Protein 8DBI (pdb70)

GO terms:
  GO:0005515 protein binding (F, IPI)
  GO:0004749 ribose phosphate diphosphokinase activity (F, EXP)
  GO:0005829 cytosol (C, TAS)
  GO:0042802 identical protein binding (F, IPI)
  GO:0004749 ribose phosphate diphosphokinase activity (F, IDA)
  GO:0005524 ATP binding (F, IDA)
  GO:0004749 ribose phosphate diphosphokinase activity (F, IMP)
  GO:0034418 urate biosynthetic process (P, IMP)
  GO:0046101 hypoxanthine biosynthetic process (P, IMP)
  GO:0006144 purine nucleobase metabolic process (P, IMP)
  GO:0006164 purine nucleotide biosynthetic process (P, IMP)
  GO:0007399 nervous system development (P, IMP)
  GO:0042803 protein homodimerization activity (F, IPI)

InterPro domains:
  IPR000836 Phosphoribosyltransferase domain [cd06223] (147-274)
  IPR000842 Phosphoribosyl pyrophosphate synthetase, conserved site [PS00114] (128-143)
  IPR005946 Ribose-phosphate pyrophosphokinase [PF14572] (203-313)
  IPR005946 Ribose-phosphate pyrophosphokinase [PTHR10210] (1-316)
  IPR005946 Ribose-phosphate pyrophosphokinase [TIGR01251] (4-314)
  IPR029057 Phosphoribosyltransferase-like [G3DSA:3.40.50.2020] (6-305)
  IPR029057 Phosphoribosyltransferase-like [G3DSA:3.40.50.2020] (147-290)
  IPR029057 Phosphoribosyltransferase-like [SSF53271] (69-306)
  IPR029099 Ribose-phosphate pyrophosphokinase, N-terminal domain [PF13793] (4-120)
  IPR037515 Ribose-phosphate pyrophosphokinase, bacterial-type [MF_00583_B] (4-314)

Solvent-accessible surface area: 64022 Å² total; per-residue (Å²): 114,94,27,52,0,1,7,1,66,18,7,100,59,0,0,76,78,0,0,92,132,30,65,60,159,35,9,136,35,68,35,121,82,88,50,14,82,9,6,13,6,72,4,45,37,37,0,28,27,28,9,0,3,0,0,3,1,7,8,51,105,4,2,33,4,5,2,8,2,0,2,1,0,13,1,1,63,20,12,13,12,67,88,0,1,0,0,2,0,6,10,5,4,5,86,36,2,59,39,29,96,45,64,8,4,6,1,0,12,2,2,0,21,0,0,45,53,3,8,4,34,5,0,0,0,1,9,10,73,12,15,19,0,11,0,4,7,98,34,17,7,10,7,0,31,3,22,8,8,7,4,88,29,0,94,118,70,1,100,68,36,163,98,1,0,0,0,0,4,64,24,68,18,9,127,58,0,48,34,2,2,115,128,9,133,26,87,40,0,14,2,30,149,126,173,174,31,27,30,27,40,93,4,138,110,49,5,0,0,1,4,10,9,25,4,17,43,3,15,70,2,16,108,0,1,96,58,0,82,91,40,36,7,84,64,0,11,0,1,2,5,3,1,21,3,17,63,60,0,26,60,95,0,68,135,23,48,6,92,6,0,0,0,0,15,0,10,50,6,92,85,51,74,158,114,2,115,47,3,72,53,15,41,0,0,31,2,0,5,25,0,0,122,41,26,55,79,33,76,33,1,37,105,3,32,62,85,63,74,114,92,27,51,1,1,6,1,66,17,7,98,58,0,0,74,78,0,0,93,130,31,66,62,158,34,10,137,35,67,36,120,83,87,49,13,83,10,6,15,6,73,4,44,37,37,0,28,28,28,10,0,3,0,1,3,1,8,8,50,103,4,2,32,4,5,1,8,2,0,2,0,0,14,1,0,63,21,10,15,13,67,90,0,1,0,0,2,0,7,10,4,3,5,86,37,1,58,40,28,97,42,62,7,2,6,1,0,12,2,3,0,20,1,0,44,53,3,9,4,34,4,0,0,0,0,9,10,72,12,16,19,0,11,0,4,7,97,34,16,6,11,6,1,30,3,22,7,9,7,4,90,28,0,94,118,70,2,100,68,36,162,95,1,0,0,0,0,4,65,25,67,18,8,128,58,0,46,36,2,2,117,129,9,132,27,87,40,0,13,2,29,147,124,174,177,31,27,31,27,39,93,4,139,111,49,5,0,0,1,5,11,9,25,4,17,44,3,15,68,2,16,109,0,0,96,60,0,82,91,39,36,6,82,63,0,12,0,0,2,5,4,1,20,3,17,62,61,0,27,60,93,0,68,134,22,49,5,91,5,0,0,0,0,14,0,10,51,6,93,86,50,72,159,118,2,113,47,4,71,53,15,41,0,0,31,2,0,4,24,0,0,121,40,27,55,79,34,76,34,1,37,106,4,31,63,84,64,75,114,93,28,52,0,0,7,0,66,17,7,99,57,0,0,76,79,0,0,93,130,31,65,62,161,36,10,137,35,68,34,121,82,87,49,13,83,10,7,13,5,71,4,44,39,36,0,29,27,28,10,0,2,0,0,2,0,6,7,52,103,5,2,32,4,4,2,9,2,0,2,0,0,14,1,0,64,22,11,15,12,67,89,0,1,0,0,2,0,7,10,5,3,6,85,38,1,59,39,29,96,43,62,7,3,6,0,0,12,2,2,0,21,0,0,45,53,3,7,4,35,4,0,0,0,1,10,10,73,12,15,19,0,12,1,3,7,98,34,16,7,11,6,0,32,3,22,8,8,7,4,88,28,0,94,118,70,1,100,67,36,163,99,1,0,0,0,1,6,64,23,68,18,9,130,59,0,45,35,2,2,115,130,9,133,26,88,40,0,12,2,29,148,125,172,174,31,27,31,28,40,93,4,137,111,50,5,0,0,1,4,11,9,26,4,18,42,2,16,69,2,16,109,0,1,93,59,0,82,91,40,37,6,84,64,0,12,0,1,2,5,4,1,20,3,17,64,62,0,28,60,95,0,68,135,23,49,5,91,6,0,0,0,0,15,0,11,50,6,91,84,51,74,156,116,2,111,46,3,71,51,16,41,0,0,31,1,0,4,24,0,0,121,40,26,55,78,34,76,33,2,36,104,3,31,62,85,64,74,114,95,28,52,1,0,6,1,67,17,7,100,58,0,0,76,79,0,0,92,131,31,65,62,160,35,9,138,36,65,35,120,81,86,50,13,83,11,6,14,5,71,3,44,38,36,0,28,28,28,8,0,2,0,1,3,1,7,9,50,103,6,2,33,5,4,1,9,2,0,1,0,0,15,1,0,61,21,12,14,12,67,87,0,1,0,0,1,0,7,9,5,3,6,87,38,1,59,40,27,96,43,61,7,3,6,1,0,13,1,3,0,21,1,0,44,53,2,8,4,36,4,0,0,0,0,9,10,72,12,16,19,0,12,0,3,7,97,35,16,6,11,6,1,31,3,21,7,7,7,3,87,28,0,98,118,70,1,100,68,36,165,97,1,0,0,0,1,5,64,24,67,18,8,128,57,0,47,36,2,2,114,128,10,133,26,86,40,0,12,1,29,150,126,174,176,32,27,31,28,40,94,4,137,110,48,5,0,0,1,5,11,10,26,4,17,43,4,15,67,2,16,109,0,0,94,59,0,82,93,39,36,7,84,63,0,12,0,1,2,5,4,0,21,3,16,64,62,0,26,59,93,0,68,133,22,49,5,92,5,0,0,0,0,13,0,10,51,5,92,84,49,74,158,117,2,113,47,3,71,52,15,41,0,0,31,2,0,5,23,0,0,123,39,28,54,80,34,75,34,1,39,106,4,31,62,83,64,75,113,94,28,52,1,0,6,1,65,16,8,98,58,0,0,75,77,0,0,93,132,30,66,62,158,35,10,137,36,66,35,120,82,87,49,13,83,10,7,13,6,72,3,44,38,35,0,30,27,29,10,0,3,0,1,3,0,7,7,52,103,4,2,33,5,4,2,8,3,0,1,0,0,14,1,0,62,21,11,14,13,68,87,0,1,0,0,2,0,6,10,5,2,7,83,36,1,58,39,29,95,43,63,8,3,6,1,0,13,2,3,0,22,0,0,45,53,2,8,4,34,4,0,0,0,0,10,10,73,12,15,19,0,12,0,4,7,97,34,17,6,10,7,0,31,3,22,7,8,7,3,89,27,0,96,117,69,2,101,68,35,166,99,1,0,0,0,0,5,65,23,68,19,9,129,57,0,46,34,2,2,116,130,10,134,26,86,40,0,12,2,30,149,126,172,173,31,28,32,27,40,92,4,139,111,49,5,0,0,1,4,11,10,26,4,17,43,3,15,70,2,17,110,0,1,96,59,0,83,89,40,37,7,83,63,0,12,0,1,2,5,4,1,21,3,17,62,62,0,28,59,95,0,67,135,23,48,6,92,5,0,0,0,0,14,0,11,50,6,93,83,50,75,159,116,2,112,47,4,70,53,15,41,0,0,32,2,0,4,23,0,0,122,40,26,54,79,33,76,32,1,37,104,3,30,64,85,64,75,113,93,26,53,1,0,6,1,67,17,7,96,58,0,0,77,78,0,0,92,131,30,65,61,161,34,10,137,35,67,35,122,82,86,51,12,83,11,6,13,5,73,4,44,36,35,0,28,26,28,10,0,2,0,0,3,1,8,9,52,104,5,2,34,5,4,2,10,2,0,2,0,0,15,1,0,64,21,10,14,12,67,89,0,1,0,0,1,0,6,10,5,2,7,88,38,1,59,38,29,99,44,62,7,3,6,1,0,12,2,3,1,22,0,0,45,53,3,8,4,36,4,0,0,1,1,10,9,71,11,16,19,0,12,1,4,7,99,35,16,7,10,6,0,32,3,22,8,8,7,4,90,28,0,94,118,69,1,100,68,35,164,99,0,0,0,0,0,5,64,25,69,18,7,128,58,0,46,35,1,2,117,130,9,132,26,86,38,0,12,2,29,147,125,172,178,32,28,32,29,39,94,4,135,111,48,6,0,0,1,4,11,9,25,4,17,43,3,16,69,2,16,109,0,0,96,59,0,84,91,38,36,6,83,64,0,12,0,0,2,5,4,0,22,3,16,64,63,0,27,59,95,0,70,133,24,50,5,93,6,0,0,0,0,14,0,10,51,6,92,84,52,75,159,117,2,114,47,4,71,50,15,42,0,0,31,2,0,4,23,0,0,124,41,27,55,79,34,76,34,1,37,105,4,30,64,84,67,74

Nearest PDB structures (foldseek):
  4lzn-assembly1_B  TM=9.834E-01  e=1.303E-52  Homo sapiens
  2h06-assembly1_B  TM=9.802E-01  e=1.046E-52  Homo sapiens
  4m0p-assembly1_B-2  TM=9.834E-01  e=2.525E-52  Homo sapiens
  4f8e-assembly1_B  TM=9.804E-01  e=4.145E-52  Homo sapiens
  4lyg-assembly1_A  TM=9.775E-01  e=1.835E-51  Homo sapiens

Secondary structure (DSSP, 8-state):
--EEEEE-SS-HHHHHHHHHHTT-PPPPEEEEE-TTS-EEEEE-S--TT-EEEEE--S-SSHHHHHHHHHHHHHHHHHTT-SEEEEEESS-TTTT----TTSS---HHHHHHHHHHHHT-SEEEEES-SSGGGGGG-SS-EEEE-SHHHHHHHHHHH-TTTTT-EEEBSSGGGHHHHHHHHHHHT-B--EEEE---EEEES--TTSEEEEEEEEESSSHHHHHHHHHHHHTT-SEEEEEEEEE---TTHHHHHHHS--SEEEEETTS--HHHHHH-TTEEEE--HHHHHHHHHHHHHT--SGGGGT---/--EEEEE-SS-HHHHHHHHHHTT-PPPPEEEEE-TTS-EEEEE-S--TT-EEEEE--S-SSHHHHHHHHHHHHHHHHHTT-SEEEEEESS-TTTT----TTSS---HHHHHHHHHHHHT-SEEEEES-SSGGGGGG-SS-EEEE-SHHHHHHHHHHH-TTTTT-EEEBSSGGGHHHHHHHHHHHT-B--EEEE---EEEES--TTSEEEEEEEEESSSHHHHHHHHHHHHTT-SEEEEEEEEE---TTHHHHHHHS--SEEEEETTS--HHHHHH-TTEEEE--HHHHHHHHHHHHHT--SGGGGT---/--EEEEE-SS-HHHHHHHHHHTT-PPPPEEEEE-TTS-EEEEE-S--TT-EEEEE--S-SSHHHHHHHHHHHHHHHHHTT-SEEEEEESS-TTTT----TTSS---HHHHHHHHHHHHT-SEEEEES-SSGGGGGG-SS-EEEE-SHHHHHHHHHHH-TTTTT-EEEBSSGGGHHHHHHHHHHHT-B--EEEE---EEEES--TTSEEEEEEEEESSSHHHHHHHHHHHHTT-SEEEEEEEEE---TTHHHHHHHS--SEEEEETTS--HHHHHH-TTEEEE--HHHHHHHHHHHHHT--SGGGGT---/--EEEEE-SS-HHHHHHHHHHTT-PPPPEEEEE-TTS-EEEEE-S--TT-EEEEE--S-SSHHHHHHHHHHHHHHHHHTT-SEEEEEESS-TTTT----TTSS---HHHHHHHHHHHHT-SEEEEES-SSGGGGGG-SS-EEEE-SHHHHHHHHHHH-TTTTT-EEEBSSGGGHHHHHHHHHHHT-B--EEEE---EEEES--TTSEEEEEEEEESSSHHHHHHHHHHHHTT-SEEEEEEEEE---TTHHHHHHHS--SEEEEETTS--HHHHHH-TTEEEE--HHHHHHHHHHHHHT--SGGGGT---/--EEEEE-SS-HHHHHHHHHHTT-PPPPEEEEE-TTS-EEEEE-S--TT-EEEEE--S-SSHHHHHHHHHHHHHHHHHTT-SEEEEEESS-TTTT----TTSS---HHHHHHHHHHHHT-SEEEEES-SSGGGGGG-SS-EEEE-SHHHHHHHHHHH-TTTTT-EEEBSSGGGHHHHHHHHHHHT-B--EEEE---EEEES--TTSEEEEEEEEESSSHHHHHHHHHHHHTT-SEEEEEEEEE---TTHHHHHHHS--SEEEEETTS--HHHHHH-TTEEEE--HHHHHHHHHHHHHT--SGGGGT---/--EEEEE-SS-HHHHHHHHHHTT-PPPPEEEEE-TTS-EEEEE-S--TT-EEEEE--S-SSHHHHHHHHHHHHHHHHHTT-SEEEEEESS-TTTT----TTSS---HHHHHHHHHHHHT-SEEEEES-SSGGGGGG-SS-EEEE-SHHHHHHHHHHH-TTTTT-EEEBSSGGGHHHHHHHHHHHT-B--EEEE---EEEES--TTSEEEEEEEEESSSHHHHHHHHHHHHTT-SEEEEEEEEE---TTHHHHHHHS--SEEEEETTS--HHHHHH-TTEEEE--HHHHHHHHHHHHHT--SGGGGT---

B-factor: mean 23.26, std 10.97, range [10.14, 52.06]

Structure (mmCIF, N/CA/C/O backbone):
data_8DBI
#
_entry.id   8DBI
#
_cell.length_a   1.00
_cell.length_b   1.00
_cell.length_c   1.00
_cell.angle_alpha   90.00
_cell.angle_beta   90.00
_cell.angle_gamma   90.00
#
_symmetry.space_group_name_H-M   'P 1'
#
loop_
_entity.id
_entity.type
_entity.pdbx_description
1 polymer 'Ribose-phosphate pyrophosphokinase 1'
2 non-polymer "ADENOSINE-5'-TRIPHOSPHATE"
3 non-polymer 5-O-phosphono-alpha-D-ribofuranose
4 non-polymer 'PHOSPHATE ION'
5 non-polymer 'MAGNESIUM ION'
6 water water
#
loop_
_atom_site.group_PDB
_atom_site.id
_atom_site.type_symbol
_atom_site.label_atom_id
_atom_site.label_alt_id
_atom_site.label_comp_id
_atom_site.label_asym_id
_atom_site.label_entity_id
_atom_site.label_seq_id
_atom_site.pdbx_PDB_ins_code
_atom_site.Cartn_x
_atom_site.Cartn_y
_atom_site.Cartn_z
_atom_site.occupancy
_atom_site.B_iso_or_equiv
_atom_site.auth_seq_id
_atom_site.auth_comp_id
_atom_site.auth_asym_id
_atom_site.auth_atom_id
_atom_site.pdbx_PDB_model_num
ATOM 1 N N . PRO A 1 2 ? 125.536 130.569 104.945 1.00 15.67 2 PRO A N 1
ATOM 2 C CA . PRO A 1 2 ? 124.351 130.545 105.809 1.00 15.67 2 PRO A CA 1
ATOM 3 C C . PRO A 1 2 ? 123.196 131.359 105.251 1.00 15.67 2 PRO A C 1
ATOM 4 O O . PRO A 1 2 ? 123.386 132.466 104.769 1.00 15.67 2 PRO A O 1
ATOM 8 N N . ASN A 1 3 ? 122.006 130.789 105.309 1.00 15.78 3 ASN A N 1
ATOM 9 C CA . ASN A 1 3 ? 120.793 131.448 104.865 1.00 15.78 3 ASN A CA 1
ATOM 10 C C . ASN A 1 3 ? 120.010 131.973 106.060 1.00 15.78 3 ASN A C 1
ATOM 11 O O . ASN A 1 3 ? 120.164 131.503 107.187 1.00 15.78 3 ASN A O 1
ATOM 16 N N . ILE A 1 4 ? 119.171 132.961 105.796 1.00 14.84 4 ILE A N 1
ATOM 17 C CA . ILE A 1 4 ? 118.264 133.482 106.809 1.00 14.84 4 ILE A CA 1
ATOM 18 C C . ILE A 1 4 ? 117.151 132.475 107.048 1.00 14.84 4 ILE A C 1
ATOM 19 O O . ILE A 1 4 ? 116.510 132.004 106.104 1.00 14.84 4 ILE A O 1
ATOM 24 N N . LYS A 1 5 ? 116.916 132.144 108.311 1.00 14.68 5 LYS A N 1
ATOM 25 C CA . LYS A 1 5 ? 115.730 131.412 108.729 1.00 14.68 5 LYS A CA 1
ATOM 26 C C . LYS A 1 5 ? 114.995 132.255 109.758 1.00 14.68 5 LYS A C 1
ATOM 27 O O . LYS A 1 5 ? 115.583 132.653 110.767 1.00 14.68 5 LYS A O 1
ATOM 33 N N . ILE A 1 6 ? 113.724 132.533 109.501 1.00 13.86 6 ILE A N 1
ATOM 34 C CA . ILE A 1 6 ? 112.883 133.299 110.409 1.00 13.86 6 ILE A CA 1
ATOM 35 C C . ILE A 1 6 ? 111.935 132.330 111.093 1.00 13.86 6 ILE A C 1
ATOM 36 O O . ILE A 1 6 ? 111.207 131.590 110.427 1.00 13.86 6 ILE A O 1
ATOM 41 N N . PHE A 1 7 ? 111.945 132.333 112.415 1.00 13.95 7 PHE A N 1
ATOM 42 C CA . PHE A 1 7 ? 111.000 131.563 113.203 1.00 13.95 7 PHE A CA 1
ATOM 43 C C . PHE A 1 7 ? 110.148 132.517 114.020 1.00 13.95 7 PHE A C 1
ATOM 44 O O . PHE A 1 7 ? 110.640 133.526 114.528 1.00 13.95 7 PHE A O 1
ATOM 52 N N . SER A 1 8 ? 108.871 132.198 114.135 1.00 15.40 8 SER A N 1
ATOM 53 C CA . SER A 1 8 ? 107.938 132.978 114.927 1.00 15.40 8 SER A CA 1
ATOM 54 C C . SER A 1 8 ? 107.659 132.266 116.239 1.00 15.40 8 SER A C 1
ATOM 55 O O . SER A 1 8 ? 107.390 131.063 116.250 1.00 15.40 8 SER A O 1
ATOM 58 N N . GLY A 1 9 ? 107.721 133.005 117.329 1.00 15.58 9 GLY A N 1
ATOM 59 C CA . GLY A 1 9 ? 107.086 132.562 118.546 1.00 15.58 9 GLY A CA 1
ATOM 60 C C . GLY A 1 9 ? 105.585 132.733 118.453 1.00 15.58 9 GLY A C 1
ATOM 61 O O . GLY A 1 9 ? 105.040 133.180 117.448 1.00 15.58 9 GLY A O 1
ATOM 62 N N . SER A 1 10 ? 104.897 132.374 119.527 1.00 16.24 10 SER A N 1
ATOM 63 C CA . SER A 1 10 ? 103.446 132.464 119.510 1.00 16.24 10 SER A CA 1
ATOM 64 C C . SER A 1 10 ? 102.920 133.859 119.820 1.00 16.24 10 SER A C 1
ATOM 65 O O . SER A 1 10 ? 101.726 134.102 119.628 1.00 16.24 10 SER A O 1
ATOM 68 N N . SER A 1 11 ? 103.767 134.781 120.279 1.00 16.00 11 SER A N 1
ATOM 69 C CA . SER A 1 11 ? 103.268 136.076 120.731 1.00 16.00 11 SER A CA 1
ATOM 70 C C . SER A 1 11 ? 102.702 136.904 119.580 1.00 16.00 11 SER A C 1
ATOM 71 O O . SER A 1 11 ? 101.585 137.418 119.670 1.00 16.00 11 SER A O 1
ATOM 74 N N . HIS A 1 12 ? 103.460 137.061 118.495 0.58 16.48 12 HIS A N 1
ATOM 75 C CA . HIS A 1 12 ? 103.074 137.980 117.421 0.58 16.48 12 HIS A CA 1
ATOM 76 C C . HIS A 1 12 ? 103.305 137.277 116.081 0.58 16.48 12 HIS A C 1
ATOM 77 O O . HIS A 1 12 ? 104.295 137.512 115.392 0.58 16.48 12 HIS A O 1
ATOM 84 N N . GLN A 1 13 ? 102.339 136.458 115.676 1.00 18.56 13 GLN A N 1
ATOM 85 C CA . GLN A 1 13 ? 102.475 135.699 114.439 1.00 18.56 13 GLN A CA 1
ATOM 86 C C . GLN A 1 13 ? 102.348 136.581 113.207 1.00 18.56 13 GLN A C 1
ATOM 87 O O . GLN A 1 13 ? 103.066 136.376 112.222 1.00 18.56 13 GLN A O 1
ATOM 93 N N . ASP A 1 14 ? 101.439 137.553 113.247 1.00 19.34 14 ASP A N 1
ATOM 94 C CA . ASP A 1 14 ? 101.187 138.401 112.090 1.00 19.34 14 ASP A CA 1
ATOM 95 C C . ASP A 1 14 ? 102.416 139.250 111.777 1.00 19.34 14 ASP A C 1
ATOM 96 O O . ASP A 1 14 ? 102.792 139.406 110.610 1.00 19.34 14 ASP A O 1
ATOM 101 N N . LEU A 1 15 ? 103.078 139.777 112.811 1.00 16.88 15 LEU A N 1
ATOM 102 C CA . LEU A 1 15 ? 104.298 140.546 112.589 1.00 16.88 15 LEU A CA 1
ATOM 103 C C . LEU A 1 15 ? 105.390 139.691 111.964 1.00 16.88 15 LEU A C 1
ATOM 104 O O . LEU A 1 15 ? 106.090 140.135 111.047 1.00 16.88 15 LEU A O 1
ATOM 109 N N . SER A 1 16 ? 105.559 138.464 112.458 1.00 16.97 16 SER A N 1
ATOM 110 C CA . SER A 1 16 ? 106.572 137.578 111.902 1.00 16.97 16 SER A CA 1
ATOM 111 C C . SER A 1 16 ? 106.277 137.257 110.449 1.00 16.97 16 SER A C 1
ATOM 112 O O . SER A 1 16 ? 107.190 137.201 109.622 1.00 16.97 16 SER A O 1
ATOM 115 N N . GLN A 1 17 ? 105.006 137.029 110.123 1.00 17.89 17 GLN A N 1
ATOM 116 C CA . GLN A 1 17 ? 104.639 136.778 108.737 1.00 17.89 17 GLN A CA 1
ATOM 117 C C . GLN A 1 17 ? 104.940 137.982 107.857 1.00 17.89 17 GLN A C 1
ATOM 118 O O . GLN A 1 17 ? 105.452 137.827 106.748 1.00 17.89 17 GLN A O 1
ATOM 124 N N . LYS A 1 18 ? 104.622 139.188 108.331 1.00 18.09 18 LYS A N 1
ATOM 125 C CA . LYS A 1 18 ? 104.922 140.389 107.557 1.00 18.09 18 LYS A CA 1
ATOM 126 C C . LYS A 1 18 ? 106.419 140.523 107.312 1.00 18.09 18 LYS A C 1
ATOM 127 O O . LYS A 1 18 ? 106.854 140.834 106.196 1.00 18.09 18 LYS A O 1
ATOM 133 N N . ILE A 1 19 ? 107.221 140.271 108.346 1.00 16.43 19 ILE A N 1
ATOM 134 C CA . ILE A 1 19 ? 108.669 140.319 108.198 1.00 16.43 19 ILE A CA 1
ATOM 135 C C . ILE A 1 19 ? 109.130 139.298 107.170 1.00 16.43 19 ILE A C 1
ATOM 136 O O . ILE A 1 19 ? 109.953 139.598 106.301 1.00 16.43 19 ILE A O 1
ATOM 141 N N . ALA A 1 20 ? 108.598 138.079 107.248 1.00 17.30 20 ALA A N 1
ATOM 142 C CA . ALA A 1 20 ? 109.012 137.028 106.327 1.00 17.30 20 ALA A CA 1
ATOM 143 C C . ALA A 1 20 ? 108.635 137.364 104.891 1.00 17.30 20 ALA A C 1
ATOM 144 O O . ALA A 1 20 ? 109.417 137.116 103.969 1.00 17.30 20 ALA A O 1
ATOM 146 N N . ASP A 1 21 ? 107.440 137.918 104.677 1.00 19.17 21 ASP A N 1
ATOM 147 C CA . ASP A 1 21 ? 107.063 138.340 103.330 1.00 19.17 21 ASP A CA 1
ATOM 148 C C . ASP A 1 21 ? 107.997 139.418 102.805 1.00 19.17 21 ASP A C 1
ATOM 149 O O . ASP A 1 21 ? 108.395 139.382 101.637 1.00 19.17 21 ASP A O 1
ATOM 154 N N . ARG A 1 22 ? 108.359 140.388 103.645 0.80 17.55 22 ARG A N 1
ATOM 155 C CA . ARG A 1 22 ? 109.252 141.435 103.164 0.80 17.55 22 ARG A CA 1
ATOM 156 C C . ARG A 1 22 ? 110.626 140.889 102.799 0.80 17.55 22 ARG A C 1
ATOM 157 O O . ARG A 1 22 ? 111.304 141.454 101.939 0.80 17.55 22 ARG A O 1
ATOM 165 N N . LEU A 1 23 ? 111.044 139.790 103.419 1.00 16.63 23 LEU A N 1
ATOM 166 C CA . LEU A 1 23 ? 112.320 139.172 103.092 1.00 16.63 23 LEU A CA 1
ATOM 167 C C . LEU A 1 23 ? 112.216 138.143 101.975 1.00 16.63 23 LEU A C 1
ATOM 168 O O . LEU A 1 23 ? 113.238 137.571 101.592 1.00 16.63 23 LEU A O 1
ATOM 173 N N . GLY A 1 24 ? 111.023 137.894 101.446 1.00 17.74 24 GLY A N 1
ATOM 174 C CA . GLY A 1 24 ? 110.857 136.847 100.458 1.00 17.74 24 GLY A CA 1
ATOM 175 C C . GLY A 1 24 ? 111.125 135.460 100.986 1.00 17.74 24 GLY A C 1
ATOM 176 O O . GLY A 1 24 ? 111.751 134.653 100.299 1.00 17.74 24 GLY A O 1
ATOM 177 N N . LEU A 1 25 ? 110.672 135.163 102.195 1.00 16.92 25 LEU A N 1
ATOM 178 C CA . LEU A 1 25 ? 110.920 133.889 102.844 1.00 16.92 25 LEU A CA 1
ATOM 179 C C . LEU A 1 25 ? 109.631 133.346 103.435 1.00 16.92 25 LEU A C 1
ATOM 180 O O . LEU A 1 25 ? 108.695 134.088 103.732 1.00 16.92 25 LEU A O 1
ATOM 185 N N . GLU A 1 26 ? 109.598 132.037 103.615 0.40 16.15 26 GLU A N 1
ATOM 186 C CA . GLU A 1 26 ? 108.565 131.401 104.410 0.40 16.15 26 GLU A CA 1
ATOM 187 C C . GLU A 1 26 ? 109.040 131.281 105.850 0.40 16.15 26 GLU A C 1
ATOM 188 O O . GLU A 1 26 ? 110.233 131.144 106.117 0.40 16.15 26 GLU A O 1
ATOM 194 N N . LEU A 1 27 ? 108.093 131.355 106.777 1.00 15.73 27 LEU A N 1
ATOM 195 C CA . LEU A 1 27 ? 108.417 131.137 108.176 1.00 15.73 27 LEU A CA 1
ATOM 196 C C . LEU A 1 27 ? 108.910 129.710 108.380 1.00 15.73 27 LEU A C 1
ATOM 197 O O . LEU A 1 27 ? 108.366 128.762 107.812 1.00 15.73 27 LEU A O 1
ATOM 202 N N . GLY A 1 28 ? 109.955 129.561 109.186 1.00 15.29 28 GLY A N 1
ATOM 203 C CA . GLY A 1 28 ? 110.474 128.242 109.472 1.00 15.29 28 GLY A CA 1
ATOM 204 C C . GLY A 1 28 ? 109.459 127.375 110.189 1.00 15.29 28 GLY A C 1
ATOM 205 O O . GLY A 1 28 ? 108.637 127.849 110.968 1.00 15.29 28 GLY A O 1
ATOM 206 N N . LYS A 1 29 ? 109.512 126.079 109.907 0.40 14.88 29 LYS A N 1
ATOM 207 C CA . LYS A 1 29 ? 108.601 125.140 110.544 0.40 14.88 29 LYS A CA 1
ATOM 208 C C . LYS A 1 29 ? 108.988 124.955 112.002 0.40 14.88 29 LYS A C 1
ATOM 209 O O . LYS A 1 29 ? 110.094 124.502 112.308 0.40 14.88 29 LYS A O 1
ATOM 215 N N . VAL A 1 30 ? 108.080 125.308 112.897 1.00 15.75 30 VAL A N 1
ATOM 216 C CA . VAL A 1 30 ? 108.292 125.113 114.322 1.00 15.75 30 VAL A CA 1
ATOM 217 C C . VAL A 1 30 ? 106.945 124.828 114.965 1.00 15.75 30 VAL A C 1
ATOM 218 O O . VAL A 1 30 ? 105.933 125.436 114.616 1.00 15.75 30 VAL A O 1
ATOM 222 N N . VAL A 1 31 ? 106.938 123.873 115.882 1.00 17.16 31 VAL A N 1
ATOM 223 C CA . VAL A 1 31 ? 105.786 123.586 116.721 1.00 17.16 31 VAL A CA 1
ATOM 224 C C . VAL A 1 31 ? 106.042 124.238 118.067 1.00 17.16 31 VAL A C 1
ATOM 225 O O . VAL A 1 31 ? 107.021 123.911 118.743 1.00 17.16 31 VAL A O 1
ATOM 229 N N . THR A 1 32 ? 105.181 125.176 118.447 1.00 18.11 32 THR A N 1
ATOM 230 C CA . THR A 1 32 ? 105.295 125.886 119.719 1.00 18.11 32 THR A CA 1
ATOM 231 C C . THR A 1 32 ? 103.945 125.771 120.415 1.00 18.11 32 THR A C 1
ATOM 232 O O . THR A 1 32 ? 103.007 126.497 120.081 1.00 18.11 32 THR A O 1
ATOM 236 N N . LYS A 1 33 ? 103.848 124.858 121.375 0.01 17.84 33 LYS A N 1
ATOM 237 C CA . LYS A 1 33 ? 102.593 124.622 122.078 0.01 17.84 33 LYS A CA 1
ATOM 238 C C . LYS A 1 33 ? 102.851 124.362 123.554 0.01 17.84 33 LYS A C 1
ATOM 239 O O . LYS A 1 33 ? 103.933 124.659 124.058 0.01 17.84 33 LYS A O 1
ATOM 245 N N . LYS A 1 34 ? 101.870 123.827 124.264 1.00 18.69 34 LYS A N 1
ATOM 246 C CA . LYS A 1 34 ? 102.025 123.524 125.676 1.00 18.69 34 LYS A CA 1
ATOM 247 C C . LYS A 1 34 ? 101.707 122.063 125.942 1.00 18.69 34 LYS A C 1
ATOM 248 O O . LYS A 1 34 ? 100.746 121.519 125.397 1.00 18.69 34 LYS A O 1
ATOM 254 N N . PHE A 1 35 ? 102.531 121.432 126.773 1.00 18.55 35 PHE A N 1
ATOM 255 C CA . PHE A 1 35 ? 102.189 120.131 127.317 1.00 18.55 35 PHE A CA 1
ATOM 256 C C . PHE A 1 35 ? 100.959 120.260 128.215 1.00 18.55 35 PHE A C 1
ATOM 257 O O . PHE A 1 35 ? 100.488 121.355 128.518 1.00 18.55 35 PHE A O 1
ATOM 265 N N . SER A 1 36 ? 100.449 119.112 128.658 0.01 19.25 36 SER A N 1
ATOM 266 C CA . SER A 1 36 ? 99.249 119.111 129.487 0.01 19.25 36 SER A CA 1
ATOM 267 C C . SER A 1 36 ? 99.448 119.915 130.768 0.01 19.25 36 SER A C 1
ATOM 268 O O . SER A 1 36 ? 98.555 120.655 131.187 0.01 19.25 36 SER A O 1
ATOM 271 N N . ASN A 1 37 ? 100.612 119.794 131.396 0.50 17.62 37 ASN A N 1
ATOM 272 C CA . ASN A 1 37 ? 100.908 120.534 132.616 0.50 17.62 37 ASN A CA 1
ATOM 273 C C . ASN A 1 37 ? 101.370 121.965 132.354 0.50 17.62 37 ASN A C 1
ATOM 274 O O . ASN A 1 37 ? 101.911 122.592 133.266 0.50 17.62 37 ASN A O 1
ATOM 279 N N . GLN A 1 38 ? 101.183 122.476 131.137 1.00 18.39 38 GLN A N 1
ATOM 280 C CA . GLN A 1 38 ? 101.423 123.868 130.762 1.00 18.39 38 GLN A CA 1
ATOM 281 C C . GLN A 1 38 ? 102.901 124.213 130.627 1.00 18.39 38 GLN A C 1
ATOM 282 O O . GLN A 1 38 ? 103.260 125.387 130.623 1.00 18.39 38 GLN A O 1
ATOM 288 N N . GLU A 1 39 ? 103.774 123.222 130.509 1.00 17.09 39 GLU A N 1
ATOM 289 C CA . GLU A 1 39 ? 105.164 123.493 130.192 1.00 17.09 39 GLU A CA 1
ATOM 290 C C . GLU A 1 39 ? 105.279 123.732 128.691 1.00 17.09 39 GLU A C 1
ATOM 291 O O . GLU A 1 39 ? 104.579 123.101 127.899 1.00 17.09 39 GLU A O 1
ATOM 297 N N . THR A 1 40 ? 106.144 124.659 128.304 1.00 15.90 40 THR A N 1
ATOM 298 C CA . THR A 1 40 ? 106.315 124.969 126.892 1.00 15.90 40 THR A CA 1
ATOM 299 C C . THR A 1 40 ? 106.920 123.786 126.147 1.00 15.90 40 THR A C 1
ATOM 300 O O . THR A 1 40 ? 107.891 123.182 126.603 1.00 15.90 40 THR A O 1
ATOM 304 N N . CYS A 1 41 ? 106.335 123.453 125.003 0.89 17.05 41 CYS A N 1
ATOM 305 C CA . CYS A 1 41 ? 106.826 122.416 124.109 0.89 17.05 41 CYS A CA 1
ATOM 306 C C . CYS A 1 41 ? 107.254 123.074 122.805 0.89 17.05 41 CYS A C 1
ATOM 307 O O . CYS A 1 41 ? 106.465 123.787 122.178 0.89 17.05 41 CYS A O 1
ATOM 310 N N . VAL A 1 42 ? 108.494 122.833 122.402 1.00 15.31 42 VAL A N 1
ATOM 311 C CA . VAL A 1 42 ? 109.063 123.416 121.196 1.00 15.31 42 VAL A CA 1
ATOM 312 C C . VAL A 1 42 ? 109.686 122.302 120.373 1.00 15.31 42 VAL A C 1
ATOM 313 O O . VAL A 1 42 ? 110.392 121.445 120.912 1.00 15.31 42 VAL A O 1
ATOM 317 N N . GLU A 1 43 ? 109.421 122.313 119.073 0.40 15.58 43 GLU A N 1
ATOM 318 C CA . GLU A 1 43 ? 109.958 121.318 118.155 0.40 15.58 43 GLU A CA 1
ATOM 319 C C . GLU A 1 43 ? 110.342 122.025 116.866 0.40 15.58 43 GLU A C 1
ATOM 320 O O . GLU A 1 43 ? 109.467 122.530 116.164 0.40 15.58 43 GLU A O 1
ATOM 326 N N . ILE A 1 44 ? 111.632 122.071 116.554 1.00 14.93 44 ILE A N 1
ATOM 327 C CA . ILE A 1 44 ? 112.090 122.692 115.315 1.00 14.93 44 ILE A CA 1
ATOM 328 C C . ILE A 1 44 ? 111.863 121.704 114.178 1.00 14.93 44 ILE A C 1
ATOM 329 O O . ILE A 1 44 ? 112.460 120.626 114.153 1.00 14.93 44 ILE A O 1
ATOM 334 N N . GLY A 1 45 ? 111.006 122.073 113.235 1.00 15.46 45 GLY A N 1
ATOM 335 C CA . GLY A 1 45 ? 110.579 121.189 112.174 1.00 15.46 45 GLY A CA 1
ATOM 336 C C . GLY A 1 45 ? 111.476 121.099 110.967 1.00 15.46 45 GLY A C 1
ATOM 337 O O . GLY A 1 45 ? 111.139 120.395 110.015 1.00 15.46 45 GLY A O 1
ATOM 338 N N . GLU A 1 46 ? 112.607 121.795 110.963 0.88 15.28 46 GLU A N 1
ATOM 339 C CA . GLU A 1 46 ? 113.539 121.747 109.849 0.88 15.28 46 GLU A CA 1
ATOM 340 C C . GLU A 1 46 ? 114.942 121.961 110.389 0.88 15.28 46 GLU A C 1
ATOM 341 O O . GLU A 1 46 ? 115.137 122.599 111.423 0.88 15.28 46 GLU A O 1
ATOM 347 N N . SER A 1 47 ? 115.918 121.421 109.673 1.00 14.34 47 SER A N 1
ATOM 348 C CA . SER A 1 47 ? 117.307 121.603 110.055 1.00 14.34 47 SER A CA 1
ATOM 349 C C . SER A 1 47 ? 117.679 123.080 110.004 1.00 14.34 47 SER A C 1
ATOM 350 O O . SER A 1 47 ? 117.347 123.783 109.050 1.00 14.34 47 SER A O 1
ATOM 353 N N . VAL A 1 48 ? 118.348 123.553 111.045 1.00 13.07 48 VAL A N 1
ATOM 354 C CA . VAL A 1 48 ? 118.882 124.901 111.079 1.00 13.07 48 VAL A CA 1
ATOM 355 C C . VAL A 1 48 ? 120.405 124.876 111.112 1.00 13.07 48 VAL A C 1
ATOM 356 O O . VAL A 1 48 ? 121.035 125.891 111.367 1.00 13.07 48 VAL A O 1
ATOM 360 N N . ARG A 1 49 ? 120.990 123.715 110.847 1.00 13.86 49 ARG A N 1
ATOM 361 C CA . ARG A 1 49 ? 122.428 123.536 110.945 1.00 13.86 49 ARG A CA 1
ATOM 362 C C . ARG A 1 49 ? 123.139 124.480 109.984 1.00 13.86 49 ARG A C 1
ATOM 363 O O . ARG A 1 49 ? 122.896 124.445 108.777 1.00 13.86 49 ARG A O 1
ATOM 371 N N . GLY A 1 50 ? 124.006 125.329 110.524 1.00 14.17 50 GLY A N 1
ATOM 372 C CA . GLY A 1 50 ? 124.753 126.259 109.707 1.00 14.17 50 GLY A CA 1
ATOM 373 C C . GLY A 1 50 ? 123.981 127.457 109.204 1.00 14.17 50 GLY A C 1
ATOM 374 O O . GLY A 1 50 ? 124.501 128.206 108.379 1.00 14.17 50 GLY A O 1
ATOM 375 N N . GLU A 1 51 ? 122.761 127.673 109.679 1.00 14.65 51 GLU A N 1
ATOM 376 C CA . GLU A 1 51 ? 121.934 128.765 109.195 1.00 14.65 51 GLU A CA 1
ATOM 377 C C . GLU A 1 51 ? 121.963 129.943 110.160 1.00 14.65 51 GLU A C 1
ATOM 378 O O . GLU A 1 51 ? 122.359 129.821 111.319 1.00 14.65 51 GLU A O 1
ATOM 384 N N . ASP A 1 52 ? 121.543 131.096 109.649 1.00 14.08 52 ASP A N 1
ATOM 385 C CA . ASP A 1 52 ? 121.439 132.334 110.419 1.00 14.08 52 ASP A CA 1
ATOM 386 C C . ASP A 1 52 ? 119.992 132.472 110.876 1.00 14.08 52 ASP A C 1
ATOM 387 O O . ASP A 1 52 ? 119.119 132.852 110.098 1.00 14.08 52 ASP A O 1
ATOM 392 N N . VAL A 1 53 ? 119.734 132.158 112.138 1.00 11.97 53 VAL A N 1
ATOM 393 C CA . VAL A 1 53 ? 118.379 131.994 112.654 1.00 11.97 53 VAL A CA 1
ATOM 394 C C . VAL A 1 53 ? 117.933 133.278 113.339 1.00 11.97 53 VAL A C 1
ATOM 395 O O . VAL A 1 53 ? 118.659 133.833 114.168 1.00 11.97 53 VAL A O 1
ATOM 399 N N . TYR A 1 54 ? 116.735 133.741 113.002 1.00 12.10 54 TYR A N 1
ATOM 400 C CA . TYR A 1 54 ? 116.109 134.881 113.658 1.00 12.10 54 TYR A CA 1
ATOM 401 C C . TYR A 1 54 ? 114.792 134.419 114.260 1.00 12.10 54 TYR A C 1
ATOM 402 O O . TYR A 1 54 ? 113.944 133.865 113.557 1.00 12.10 54 TYR A O 1
ATOM 411 N N . ILE A 1 55 ? 114.620 134.651 115.552 1.00 11.30 55 ILE A N 1
ATOM 412 C CA . ILE A 1 55 ? 113.417 134.250 116.266 1.00 11.30 55 ILE A CA 1
ATOM 413 C C . ILE A 1 55 ? 112.680 135.512 116.681 1.00 11.30 55 ILE A C 1
ATOM 414 O O . ILE A 1 55 ? 113.228 136.351 117.403 1.00 11.30 55 ILE A O 1
ATOM 419 N N . VAL A 1 56 ? 111.444 135.649 116.225 1.00 12.30 56 VAL A N 1
ATOM 420 C CA . VAL A 1 56 ? 110.651 136.846 116.461 1.00 12.30 56 VAL A CA 1
ATOM 421 C C . VAL A 1 56 ? 109.684 136.572 117.602 1.00 12.30 56 VAL A C 1
ATOM 422 O O . VAL A 1 56 ? 108.828 135.688 117.505 1.00 12.30 56 VAL A O 1
ATOM 426 N N . GLN A 1 57 ? 109.818 137.336 118.679 1.00 13.74 57 GLN A N 1
ATOM 427 C CA . GLN A 1 57 ? 108.950 137.194 119.843 1.00 13.74 57 GLN A CA 1
ATOM 428 C C . GLN A 1 57 ? 108.935 138.519 120.579 1.00 13.74 57 GLN A C 1
ATOM 429 O O . GLN A 1 57 ? 109.990 139.012 120.980 1.00 13.74 57 GLN A O 1
ATOM 435 N N . SER A 1 58 ? 107.759 139.092 120.763 0.10 14.29 58 SER A N 1
ATOM 436 C CA . SER A 1 58 ? 107.635 140.339 121.496 0.10 14.29 58 SER A CA 1
ATOM 437 C C . SER A 1 58 ? 107.256 140.075 122.947 0.10 14.29 58 SER A C 1
ATOM 438 O O . SER A 1 58 ? 106.613 139.078 123.278 0.10 14.29 58 SER A O 1
ATOM 441 N N . GLY A 1 59 ? 107.688 140.981 123.816 0.01 14.32 59 GLY A N 1
ATOM 442 C CA . GLY A 1 59 ? 107.356 140.917 125.223 0.01 14.32 59 GLY A CA 1
ATOM 443 C C . GLY A 1 59 ? 105.975 141.471 125.488 0.01 14.32 59 GLY A C 1
ATOM 444 O O . GLY A 1 59 ? 105.827 142.588 125.985 0.01 14.32 59 GLY A O 1
ATOM 445 N N . CYS A 1 60 ? 104.952 140.697 125.142 0.01 14.57 60 CYS A N 1
ATOM 446 C CA . CYS A 1 60 ? 103.570 141.122 125.268 0.01 14.57 60 CYS A CA 1
ATOM 447 C C . CYS A 1 60 ? 102.713 139.910 125.596 0.01 14.57 60 CYS A C 1
ATOM 448 O O . CYS A 1 60 ? 103.197 138.780 125.648 0.01 14.57 60 CYS A O 1
ATOM 451 N N . GLY A 1 61 ? 101.426 140.158 125.808 0.01 14.37 61 GLY A N 1
ATOM 452 C CA . GLY A 1 61 ? 100.517 139.080 126.156 0.01 14.37 61 GLY A CA 1
ATOM 453 C C . GLY A 1 61 ? 100.920 138.419 127.456 0.01 14.37 61 GLY A C 1
ATOM 454 O O . GLY A 1 61 ? 101.234 139.083 128.447 0.01 14.37 61 GLY A O 1
ATOM 455 N N . GLU A 1 62 ? 100.914 137.092 127.459 0.10 14.11 62 GLU A N 1
ATOM 456 C CA . GLU A 1 62 ? 101.374 136.307 128.601 0.10 14.11 62 GLU A CA 1
ATOM 457 C C . GLU A 1 62 ? 102.895 136.349 128.583 0.10 14.11 62 GLU A C 1
ATOM 458 O O . GLU A 1 62 ? 103.563 135.506 127.989 0.10 14.11 62 GLU A O 1
ATOM 464 N N . ILE A 1 63 ? 103.437 137.363 129.251 1.00 14.12 63 ILE A N 1
ATOM 465 C CA . ILE A 1 63 ? 104.828 137.738 129.049 1.00 14.12 63 ILE A CA 1
ATOM 466 C C . ILE A 1 63 ? 105.767 136.626 129.495 1.00 14.12 63 ILE A C 1
ATOM 467 O O . ILE A 1 63 ? 106.751 136.329 128.816 1.00 14.12 63 ILE A O 1
ATOM 472 N N . ASN A 1 64 ? 105.485 135.994 130.633 1.00 13.72 64 ASN A N 1
ATOM 473 C CA . ASN A 1 64 ? 106.390 134.965 131.130 1.00 13.72 64 ASN A CA 1
ATOM 474 C C . ASN A 1 64 ? 106.369 133.733 130.235 1.00 13.72 64 ASN A C 1
ATOM 475 O O . ASN A 1 64 ? 107.420 133.146 129.959 1.00 13.72 64 ASN A O 1
ATOM 480 N N . ASP A 1 65 ? 105.192 133.353 129.737 1.00 14.87 65 ASP A N 1
ATOM 481 C CA . ASP A 1 65 ? 105.115 132.246 128.792 1.00 14.87 65 ASP A CA 1
ATOM 482 C C . ASP A 1 65 ? 105.884 132.562 127.517 1.00 14.87 65 ASP A C 1
ATOM 483 O O . ASP A 1 65 ? 106.619 131.719 126.998 1.00 14.87 65 ASP A O 1
ATOM 488 N N . ASN A 1 66 ? 105.725 133.777 126.997 1.00 14.08 66 ASN A N 1
ATOM 489 C CA . ASN A 1 66 ? 106.377 134.133 125.743 1.00 14.08 66 ASN A CA 1
ATOM 490 C C . ASN A 1 66 ? 107.888 134.215 125.909 1.00 14.08 66 ASN A C 1
ATOM 491 O O . ASN A 1 66 ? 108.639 133.772 125.036 1.00 14.08 66 ASN A O 1
ATOM 496 N N . LEU A 1 67 ? 108.348 134.765 127.028 1.00 12.14 67 LEU A N 1
ATOM 497 C CA . LEU A 1 67 ? 109.777 134.808 127.304 1.00 12.14 67 LEU A CA 1
ATOM 498 C C . LEU A 1 67 ? 110.354 133.407 127.438 1.00 12.14 67 LEU A C 1
ATOM 499 O O . LEU A 1 67 ? 111.420 133.110 126.887 1.00 12.14 67 LEU A O 1
ATOM 504 N N . MET A 1 68 ? 109.665 132.535 128.176 0.70 13.01 68 MET A N 1
ATOM 505 C CA . MET A 1 68 ? 110.158 131.137 128.286 0.70 13.01 68 MET A CA 1
ATOM 506 C C . MET A 1 68 ? 110.211 130.509 126.892 0.70 13.01 68 MET A C 1
ATOM 507 O O . MET A 1 68 ? 111.225 129.867 126.586 0.70 13.01 68 MET A O 1
ATOM 512 N N . GLU A 1 69 ? 109.165 130.707 126.086 1.00 13.66 69 GLU A N 1
ATOM 513 C CA . GLU A 1 69 ? 109.136 130.126 124.753 1.00 13.66 69 GLU A CA 1
ATOM 514 C C . GLU A 1 69 ? 110.316 130.608 123.927 1.00 13.66 69 GLU A C 1
ATOM 515 O O . GLU A 1 69 ? 110.946 129.828 123.210 1.00 13.66 69 GLU A O 1
ATOM 521 N N . LEU A 1 70 ? 110.610 131.905 123.999 1.00 11.44 70 LEU A N 1
ATOM 522 C CA . LEU A 1 70 ? 111.740 132.459 123.267 1.00 11.44 70 LEU A CA 1
ATOM 523 C C . LEU A 1 70 ? 113.046 131.817 123.711 1.00 11.44 70 LEU A C 1
ATOM 524 O O . LEU A 1 70 ? 113.870 131.423 122.881 1.00 11.44 70 LEU A O 1
ATOM 529 N N . LEU A 1 71 ? 113.247 131.697 125.022 1.00 11.03 71 LEU A N 1
ATOM 530 C CA . LEU A 1 71 ? 114.486 131.106 125.515 1.00 11.03 71 LEU A CA 1
ATOM 531 C C . LEU A 1 71 ? 114.608 129.648 125.098 1.00 11.03 71 LEU A C 1
ATOM 532 O O . LEU A 1 71 ? 115.683 129.197 124.691 1.00 11.03 71 LEU A O 1
ATOM 537 N N . ILE A 1 72 ? 113.510 128.903 125.168 1.00 11.79 72 ILE A N 1
ATOM 538 C CA . ILE A 1 72 ? 113.535 127.503 124.775 1.00 11.79 72 ILE A CA 1
ATOM 539 C C . ILE A 1 72 ? 113.817 127.362 123.282 1.00 11.79 72 ILE A C 1
ATOM 540 O O . ILE A 1 72 ? 114.573 126.480 122.863 1.00 11.79 72 ILE A O 1
ATOM 545 N N . MET A 1 73 ? 113.226 128.228 122.456 1.00 13.06 73 MET A N 1
ATOM 546 C CA . MET A 1 73 ? 113.509 128.195 121.024 1.00 13.06 73 MET A CA 1
ATOM 547 C C . MET A 1 73 ? 114.966 128.515 120.730 1.00 13.06 73 MET A C 1
ATOM 548 O O . MET A 1 73 ? 115.590 127.867 119.881 1.00 13.06 73 MET A O 1
ATOM 553 N N . ILE A 1 74 ? 115.517 129.521 121.406 1.00 11.44 74 ILE A N 1
ATOM 554 C CA . ILE A 1 74 ? 116.924 129.858 121.221 1.00 11.44 74 ILE A CA 1
ATOM 555 C C . ILE A 1 74 ? 117.797 128.668 121.583 1.00 11.44 74 ILE A C 1
ATOM 556 O O . ILE A 1 74 ? 118.739 128.329 120.866 1.00 11.44 74 ILE A O 1
ATOM 561 N N . ASN A 1 75 ? 117.498 128.024 122.710 1.00 12.31 75 ASN A N 1
ATOM 562 C CA . ASN A 1 75 ? 118.278 126.867 123.129 1.00 12.31 75 ASN A CA 1
ATOM 563 C C . ASN A 1 75 ? 118.187 125.735 122.109 1.00 12.31 75 ASN A C 1
ATOM 564 O O . ASN A 1 75 ? 119.198 125.110 121.771 1.00 12.31 75 ASN A O 1
ATOM 569 N N . ALA A 1 76 ? 116.982 125.466 121.606 1.00 12.61 76 ALA A N 1
ATOM 570 C CA . ALA A 1 76 ? 116.805 124.412 120.614 1.00 12.61 76 ALA A CA 1
ATOM 571 C C . ALA A 1 76 ? 117.603 124.704 119.351 1.00 12.61 76 ALA A C 1
ATOM 572 O O . ALA A 1 76 ? 118.236 123.807 118.790 1.00 12.61 76 ALA A O 1
ATOM 574 N N . CYS A 1 77 ? 117.591 125.955 118.894 1.00 12.75 77 CYS A N 1
ATOM 575 C CA . CYS A 1 77 ? 118.342 126.300 117.692 1.00 12.75 77 CYS A CA 1
ATOM 576 C C . CYS A 1 77 ? 119.843 126.249 117.937 1.00 12.75 77 CYS A C 1
ATOM 577 O O . CYS A 1 77 ? 120.604 125.841 117.057 1.00 12.75 77 CYS A O 1
ATOM 580 N N . LYS A 1 78 ? 120.286 126.656 119.127 1.00 13.22 78 LYS A N 1
ATOM 581 C CA . LYS A 1 78 ? 121.709 126.647 119.433 1.00 13.22 78 LYS A CA 1
ATOM 582 C C . LYS A 1 78 ? 122.258 125.228 119.487 1.00 13.22 78 LYS A C 1
ATOM 583 O O . LYS A 1 78 ? 123.307 124.947 118.901 1.00 13.22 78 LYS A O 1
ATOM 589 N N . ILE A 1 79 ? 121.567 124.312 120.169 1.00 13.24 79 ILE A N 1
ATOM 590 C CA . ILE A 1 79 ? 122.080 122.944 120.219 1.00 13.24 79 ILE A CA 1
ATOM 591 C C . ILE A 1 79 ? 121.792 122.165 118.947 1.00 13.24 79 ILE A C 1
ATOM 592 O O . ILE A 1 79 ? 122.283 121.043 118.801 1.00 13.24 79 ILE A O 1
ATOM 597 N N . ALA A 1 80 ? 121.015 122.725 118.026 1.00 12.85 80 ALA A N 1
ATOM 598 C CA . ALA A 1 80 ? 120.858 122.170 116.691 1.00 12.85 80 ALA A CA 1
ATOM 599 C C . ALA A 1 80 ? 121.889 122.718 115.710 1.00 12.85 80 ALA A C 1
ATOM 600 O O . ALA A 1 80 ? 121.725 122.550 114.502 1.00 12.85 80 ALA A O 1
ATOM 602 N N . SER A 1 81 ? 122.924 123.395 116.209 1.00 13.18 81 SER A N 1
ATOM 603 C CA . SER A 1 81 ? 124.090 123.806 115.421 1.00 13.18 81 SER A CA 1
ATOM 604 C C . SER A 1 81 ? 123.757 124.902 114.410 1.00 13.18 81 SER A C 1
ATOM 605 O O . SER A 1 81 ? 124.326 124.944 113.322 1.00 13.18 81 SER A O 1
ATOM 608 N N . ALA A 1 82 ? 122.847 125.798 114.767 1.00 12.77 82 ALA A N 1
ATOM 609 C CA . ALA A 1 82 ? 122.694 127.021 113.998 1.00 12.77 82 ALA A CA 1
ATOM 610 C C . ALA A 1 82 ? 123.994 127.811 114.048 1.00 12.77 82 ALA A C 1
ATOM 611 O O . ALA A 1 82 ? 124.668 127.852 115.077 1.00 12.77 82 ALA A O 1
ATOM 613 N N . SER A 1 83 ? 124.364 128.423 112.926 1.00 13.72 83 SER A N 1
ATOM 614 C CA . SER A 1 83 ? 125.603 129.192 112.912 1.00 13.72 83 SER A CA 1
ATOM 615 C C . SER A 1 83 ? 125.483 130.439 113.777 1.00 13.72 83 SER A C 1
ATOM 616 O O . SER A 1 83 ? 126.450 130.846 114.423 1.00 13.72 83 SER A O 1
ATOM 619 N N . ARG A 1 84 ? 124.303 131.045 113.814 1.00 13.28 84 ARG A N 1
ATOM 620 C CA . ARG A 1 84 ? 124.076 132.244 114.603 1.00 13.28 84 ARG A CA 1
ATOM 621 C C . ARG A 1 84 ? 122.600 132.302 114.958 1.00 13.28 84 ARG A C 1
ATOM 622 O O . ARG A 1 84 ? 121.750 131.948 114.141 1.00 13.28 84 ARG A O 1
ATOM 630 N N . VAL A 1 85 ? 122.300 132.731 116.177 1.00 11.47 85 VAL A N 1
ATOM 631 C CA . VAL A 1 85 ? 120.927 132.871 116.640 1.00 11.47 85 VAL A CA 1
ATOM 632 C C . VAL A 1 85 ? 120.712 134.306 117.092 1.00 11.47 85 VAL A C 1
ATOM 633 O O . VAL A 1 85 ? 121.464 134.819 117.927 1.00 11.47 85 VAL A O 1
ATOM 637 N N . THR A 1 86 ? 119.689 134.944 116.545 1.00 11.16 86 THR A N 1
ATOM 638 C CA . THR A 1 86 ? 119.348 136.319 116.867 1.00 11.16 86 THR A CA 1
ATOM 639 C C . THR A 1 86 ? 117.927 136.364 117.404 1.00 11.16 86 THR A C 1
ATOM 640 O O . THR A 1 86 ? 117.004 135.851 116.770 1.00 11.16 86 THR A O 1
ATOM 644 N N . ALA A 1 87 ? 117.757 136.970 118.568 1.00 11.08 87 ALA A N 1
ATOM 645 C CA . ALA A 1 87 ? 116.440 137.209 119.137 1.00 11.08 87 ALA A CA 1
ATOM 646 C C . ALA A 1 87 ? 115.934 138.549 118.625 1.00 11.08 87 ALA A C 1
ATOM 647 O O . ALA A 1 87 ? 116.552 139.586 118.875 1.00 11.08 87 ALA A O 1
ATOM 649 N N . VAL A 1 88 ? 114.833 138.524 117.893 1.00 11.41 88 VAL A N 1
ATOM 650 C CA . VAL A 1 88 ? 114.180 139.735 117.418 1.00 11.41 88 VAL A CA 1
ATOM 651 C C . VAL A 1 88 ? 113.039 140.009 118.387 1.00 11.41 88 VAL A C 1
ATOM 652 O O . VAL A 1 88 ? 111.980 139.387 118.311 1.00 11.41 88 VAL A O 1
ATOM 656 N N . ILE A 1 89 ? 113.256 140.940 119.304 1.00 12.54 89 ILE A N 1
ATOM 657 C CA . ILE A 1 89 ? 112.315 141.197 120.389 1.00 12.54 89 ILE A CA 1
ATOM 658 C C . ILE A 1 89 ? 111.790 142.617 120.238 1.00 12.54 89 ILE A C 1
ATOM 659 O O . ILE A 1 89 ? 112.367 143.544 120.817 1.00 12.54 89 ILE A O 1
ATOM 664 N N . PRO A 1 90 ? 110.718 142.836 119.473 1.00 13.87 90 PRO A N 1
ATOM 665 C CA . PRO A 1 90 ? 110.280 144.219 119.215 1.00 13.87 90 PRO A CA 1
ATOM 666 C C . PRO A 1 90 ? 109.980 145.012 120.474 1.00 13.87 90 PRO A C 1
ATOM 667 O O . PRO A 1 90 ? 110.376 146.178 120.566 1.00 13.87 90 PRO A O 1
ATOM 671 N N . CYS A 1 91 ? 109.323 144.411 121.461 1.00 14.97 91 CYS A N 1
ATOM 672 C CA . CYS A 1 91 ? 109.089 145.050 122.750 1.00 14.97 91 CYS A CA 1
ATOM 673 C C . CYS A 1 91 ? 109.789 144.230 123.823 1.00 14.97 91 CYS A C 1
ATOM 674 O O . CYS A 1 91 ? 109.385 143.100 124.103 1.00 14.97 91 CYS A O 1
ATOM 677 N N . PHE A 1 92 ? 110.827 144.796 124.416 1.00 12.77 92 PHE A N 1
ATOM 678 C CA . PHE A 1 92 ? 111.685 144.047 125.325 1.00 12.77 92 PHE A CA 1
ATOM 679 C C . PHE A 1 92 ? 110.990 143.843 126.667 1.00 12.77 92 PHE A C 1
ATOM 680 O O . PHE A 1 92 ? 110.630 144.825 127.317 1.00 12.77 92 PHE A O 1
ATOM 688 N N . PRO A 1 93 ? 110.793 142.608 127.116 1.00 13.06 93 PRO A N 1
ATOM 689 C CA . PRO A 1 93 ? 110.098 142.386 128.388 1.00 13.06 93 PRO A CA 1
ATOM 690 C C . PRO A 1 93 ? 110.949 142.792 129.582 1.00 13.06 93 PRO A C 1
ATOM 691 O O . PRO A 1 93 ? 112.173 142.671 129.567 1.00 13.06 93 PRO A O 1
ATOM 695 N N . TYR A 1 94 ? 110.272 143.279 130.623 1.00 13.18 94 TYR A N 1
ATOM 696 C CA . TYR A 1 94 ? 110.878 143.738 131.876 1.00 13.18 94 TYR A CA 1
ATOM 697 C C . TYR A 1 94 ? 111.790 144.944 131.684 1.00 13.18 94 TYR A C 1
ATOM 698 O O . TYR A 1 94 ? 112.637 145.222 132.532 1.00 13.18 94 TYR A O 1
ATOM 707 N N . ALA A 1 95 ? 111.609 145.688 130.592 1.00 14.23 95 ALA A N 1
ATOM 708 C CA . ALA A 1 95 ? 112.467 146.836 130.325 1.00 14.23 95 ALA A CA 1
ATOM 709 C C . ALA A 1 95 ? 112.287 147.935 131.361 1.00 14.23 95 ALA A C 1
ATOM 710 O O . ALA A 1 95 ? 113.229 148.679 131.638 1.00 14.23 95 ALA A O 1
ATOM 712 N N . ARG A 1 96 ? 111.103 148.051 131.950 0.20 17.21 96 ARG A N 1
ATOM 713 C CA . ARG A 1 96 ? 110.882 149.093 132.940 0.20 17.21 96 ARG A CA 1
ATOM 714 C C . ARG A 1 96 ? 111.503 148.775 134.293 0.20 17.21 96 ARG A C 1
ATOM 715 O O . ARG A 1 96 ? 111.585 149.666 135.136 0.20 17.21 96 ARG A O 1
ATOM 723 N N . GLN A 1 97 ? 111.930 147.543 134.525 0.81 14.53 97 GLN A N 1
ATOM 724 C CA . GLN A 1 97 ? 112.687 147.202 135.729 0.81 14.53 97 GLN A CA 1
ATOM 725 C C . GLN A 1 97 ? 114.182 147.176 135.417 0.81 14.53 97 GLN A C 1
ATOM 726 O O . GLN A 1 97 ? 114.842 146.146 135.444 0.81 14.53 97 GLN A O 1
ATOM 732 N N . ASP A 1 98 ? 114.703 148.358 135.105 1.00 15.49 98 ASP A N 1
ATOM 733 C CA . ASP A 1 98 ? 116.078 148.542 134.669 1.00 15.49 98 ASP A CA 1
ATOM 734 C C . ASP A 1 98 ? 116.985 149.069 135.772 1.00 15.49 98 ASP A C 1
ATOM 735 O O . ASP A 1 98 ? 118.161 149.331 135.517 1.00 15.49 98 ASP A O 1
ATOM 740 N N . LYS A 1 99 ? 116.464 149.244 136.979 1.00 16.82 99 LYS A N 1
ATOM 741 C CA . LYS A 1 99 ? 117.237 149.760 138.101 1.00 16.82 99 LYS A CA 1
ATOM 742 C C . LYS A 1 99 ? 116.478 149.456 139.384 1.00 16.82 99 LYS A C 1
ATOM 743 O O . LYS A 1 99 ? 115.294 149.116 139.359 1.00 16.82 99 LYS A O 1
ATOM 749 N N . LYS A 1 100 ? 117.182 149.587 140.507 0.87 16.70 100 LYS A N 1
ATOM 750 C CA . LYS A 1 100 ? 116.636 149.421 141.851 0.87 16.70 100 LYS A CA 1
ATOM 751 C C . LYS A 1 100 ? 116.170 150.745 142.445 0.87 16.70 100 LYS A C 1
ATOM 752 O O . LYS A 1 100 ? 115.019 150.874 142.869 0.87 16.70 100 LYS A O 1
ATOM 758 N N . ASP A 1 101 ? 117.096 151.694 142.522 0.10 17.91 101 ASP A N 1
ATOM 759 C CA . ASP A 1 101 ? 116.984 153.116 142.844 0.10 17.91 101 ASP A CA 1
ATOM 760 C C . ASP A 1 101 ? 116.760 153.536 144.291 0.10 17.91 101 ASP A C 1
ATOM 761 O O . ASP A 1 101 ? 117.255 154.602 144.669 0.10 17.91 101 ASP A O 1
ATOM 766 N N . LYS A 1 102 ? 116.055 152.763 145.116 0.10 17.74 102 LYS A N 1
ATOM 767 C CA . LYS A 1 102 ? 116.210 152.814 146.568 0.10 17.74 102 LYS A CA 1
ATOM 768 C C . LYS A 1 102 ? 115.662 151.557 147.220 0.10 17.74 102 LYS A C 1
ATOM 769 O O . LYS A 1 102 ? 115.681 151.432 148.446 0.10 17.74 102 LYS A O 1
ATOM 775 N N . SER A 1 103 ? 115.162 150.626 146.420 1.00 16.96 103 SER A N 1
ATOM 776 C CA . SER A 1 103 ? 114.334 149.554 146.941 1.00 16.96 103 SER A CA 1
ATOM 777 C C . SER A 1 103 ? 115.050 148.226 146.789 1.00 16.96 103 SER A C 1
ATOM 778 O O . SER A 1 103 ? 115.914 148.063 145.928 1.00 16.96 103 SER A O 1
ATOM 781 N N . ARG A 1 104 ? 114.687 147.280 147.652 1.00 14.89 104 ARG A N 1
ATOM 782 C CA . ARG A 1 104 ? 115.264 145.940 147.629 1.00 14.89 104 ARG A CA 1
ATOM 783 C C . ARG A 1 104 ? 114.542 145.122 146.557 1.00 14.89 104 ARG A C 1
ATOM 784 O O . ARG A 1 104 ? 113.752 144.218 146.827 1.00 14.89 104 ARG A O 1
ATOM 792 N N . ALA A 1 105 ? 114.835 145.466 145.315 1.00 14.12 105 ALA A N 1
ATOM 793 C CA . ALA A 1 105 ? 114.122 144.987 144.148 1.00 14.12 105 ALA A CA 1
ATOM 794 C C . ALA A 1 105 ? 115.084 144.337 143.166 1.00 14.12 105 ALA A C 1
ATOM 795 O O . ALA A 1 105 ? 116.285 144.623 143.178 1.00 14.12 105 ALA A O 1
ATOM 797 N N . PRO A 1 106 ? 114.595 143.453 142.309 1.00 12.88 106 PRO A N 1
ATOM 798 C CA . PRO A 1 106 ? 115.439 142.913 141.245 1.00 12.88 106 PRO A CA 1
ATOM 799 C C . PRO A 1 106 ? 115.677 143.953 140.163 1.00 12.88 106 PRO A C 1
ATOM 800 O O . PRO A 1 106 ? 114.917 144.904 139.999 1.00 12.88 106 PRO A O 1
ATOM 804 N N . ILE A 1 107 ? 116.762 143.771 139.429 1.00 12.25 107 ILE A N 1
ATOM 805 C CA . ILE A 1 107 ? 116.935 144.434 138.142 1.00 12.25 107 ILE A CA 1
ATOM 806 C C . ILE A 1 107 ? 116.535 143.383 137.111 1.00 12.25 107 ILE A C 1
ATOM 807 O O . ILE A 1 107 ? 117.367 142.658 136.569 1.00 12.25 107 ILE A O 1
ATOM 812 N N . SER A 1 108 ? 115.233 143.307 136.839 1.00 11.61 108 SER A N 1
ATOM 813 C CA . SER A 1 108 ? 114.706 142.203 136.044 1.00 11.61 108 SER A CA 1
ATOM 814 C C . SER A 1 108 ? 115.188 142.257 134.604 1.00 11.61 108 SER A C 1
ATOM 815 O O . SER A 1 108 ? 115.376 141.210 133.984 1.00 11.61 108 SER A O 1
ATOM 818 N N . ALA A 1 109 ? 115.387 143.455 134.057 1.00 10.98 109 ALA A N 1
ATOM 819 C CA . ALA A 1 109 ? 115.893 143.569 132.695 1.00 10.98 109 ALA A CA 1
ATOM 820 C C . ALA A 1 109 ? 117.272 142.933 132.566 1.00 10.98 109 ALA A C 1
ATOM 821 O O . ALA A 1 109 ? 117.562 142.263 131.570 1.00 10.98 109 ALA A O 1
ATOM 823 N N . LYS A 1 110 ? 118.134 143.133 133.564 1.00 10.57 110 LYS A N 1
ATOM 824 C CA . LYS A 1 110 ? 119.445 142.495 133.544 1.00 10.57 110 LYS A CA 1
ATOM 825 C C . LYS A 1 110 ? 119.321 140.982 133.632 1.00 10.57 110 LYS A C 1
ATOM 826 O O . LYS A 1 110 ? 120.063 140.255 132.968 1.00 10.57 110 LYS A O 1
ATOM 832 N N . LEU A 1 111 ? 118.395 140.491 134.455 1.00 10.37 111 LEU A N 1
ATOM 833 C CA . LEU A 1 111 ? 118.160 139.054 134.522 1.00 10.37 111 LEU A CA 1
ATOM 834 C C . LEU A 1 111 ? 117.717 138.510 133.171 1.00 10.37 111 LEU A C 1
ATOM 835 O O . LEU A 1 111 ? 118.182 137.453 132.740 1.00 10.37 111 LEU A O 1
ATOM 840 N N . VAL A 1 112 ? 116.823 139.223 132.487 1.00 10.41 112 VAL A N 1
ATOM 841 C CA . VAL A 1 112 ? 116.362 138.790 131.172 1.00 10.41 112 VAL A CA 1
ATOM 842 C C . VAL A 1 112 ? 117.519 138.768 130.183 1.00 10.41 112 VAL A C 1
ATOM 843 O O . VAL A 1 112 ? 117.651 137.836 129.386 1.00 10.41 112 VAL A O 1
ATOM 847 N N . ALA A 1 113 ? 118.372 139.792 130.220 1.00 10.14 113 ALA A N 1
ATOM 848 C CA . ALA A 1 113 ? 119.544 139.808 129.350 1.00 10.14 113 ALA A CA 1
ATOM 849 C C . ALA A 1 113 ? 120.455 138.619 129.627 1.00 10.14 113 ALA A C 1
ATOM 850 O O . ALA A 1 113 ? 120.933 137.963 128.696 1.00 10.14 113 ALA A O 1
ATOM 852 N N . ASN A 1 114 ? 120.692 138.320 130.905 1.00 10.54 114 ASN A N 1
ATOM 853 C CA . ASN A 1 114 ? 121.513 137.170 131.266 1.00 10.54 114 ASN A CA 1
ATOM 854 C C . ASN A 1 114 ? 120.895 135.872 130.770 1.00 10.54 114 ASN A C 1
ATOM 855 O O . ASN A 1 114 ? 121.603 134.985 130.286 1.00 10.54 114 ASN A O 1
ATOM 860 N N . MET A 1 115 ? 119.577 135.739 130.899 1.00 11.35 115 MET A N 1
ATOM 861 C CA . MET A 1 115 ? 118.909 134.525 130.451 1.00 11.35 115 MET A CA 1
ATOM 862 C C . MET A 1 115 ? 118.995 134.372 128.940 1.00 11.35 115 MET A C 1
ATOM 863 O O . MET A 1 115 ? 119.243 133.274 128.440 1.00 11.35 115 MET A O 1
ATOM 868 N N . LEU A 1 116 ? 118.805 135.464 128.199 1.00 10.49 116 LEU A N 1
ATOM 869 C CA . LEU A 1 116 ? 118.944 135.406 126.749 1.00 10.49 116 LEU A CA 1
ATOM 870 C C . LEU A 1 116 ? 120.358 135.009 126.354 1.00 10.49 116 LEU A C 1
ATOM 871 O O . LEU A 1 116 ? 120.551 134.203 125.439 1.00 10.49 116 LEU A O 1
ATOM 876 N N . SER A 1 117 ? 121.358 135.551 127.047 1.00 10.95 117 SER A N 1
ATOM 877 C CA . SER A 1 117 ? 122.741 135.199 126.748 1.00 10.95 117 SER A CA 1
ATOM 878 C C . SER A 1 117 ? 123.025 133.731 127.036 1.00 10.95 117 SER A C 1
ATOM 879 O O . SER A 1 117 ? 123.617 133.038 126.207 1.00 10.95 117 SER A O 1
ATOM 882 N N . VAL A 1 118 ? 122.610 133.235 128.202 1.00 10.77 118 VAL A N 1
ATOM 883 C CA . VAL A 1 118 ? 122.900 131.851 128.549 1.00 10.77 118 VAL A CA 1
ATOM 884 C C . VAL A 1 118 ? 122.093 130.880 127.700 1.00 10.77 118 VAL A C 1
ATOM 885 O O . VAL A 1 118 ? 122.528 129.747 127.491 1.00 10.77 118 VAL A O 1
ATOM 889 N N . ALA A 1 119 ? 120.938 131.297 127.184 1.00 10.54 119 ALA A N 1
ATOM 890 C CA . ALA A 1 119 ? 120.201 130.451 126.258 1.00 10.54 119 ALA A CA 1
ATOM 891 C C . ALA A 1 119 ? 120.942 130.271 124.942 1.00 10.54 119 ALA A C 1
ATOM 892 O O . ALA A 1 119 ? 120.731 129.268 124.260 1.00 10.54 119 ALA A O 1
ATOM 894 N N . GLY A 1 120 ? 121.795 131.220 124.572 1.00 11.01 120 GLY A N 1
ATOM 895 C CA . GLY A 1 120 ? 122.617 131.083 123.391 1.00 11.01 120 GLY A CA 1
ATOM 896 C C . GLY A 1 120 ? 122.455 132.164 122.345 1.00 11.01 120 GLY A C 1
ATOM 897 O O . GLY A 1 120 ? 122.998 132.033 121.249 1.00 11.01 120 GLY A O 1
ATOM 898 N N . ALA A 1 121 ? 121.729 133.233 122.653 1.00 10.76 121 ALA A N 1
ATOM 899 C CA . ALA A 1 121 ? 121.553 134.304 121.682 1.00 10.76 121 ALA A CA 1
ATOM 900 C C . ALA A 1 121 ? 122.886 134.982 121.396 1.00 10.76 121 ALA A C 1
ATOM 901 O O . ALA A 1 121 ? 123.608 135.371 122.315 1.00 10.76 121 ALA A O 1
ATOM 903 N N . ASP A 1 122 ? 123.219 135.114 120.118 0.50 11.14 122 ASP A N 1
ATOM 904 C CA . ASP A 1 122 ? 124.425 135.816 119.712 0.50 11.14 122 ASP A CA 1
ATOM 905 C C . ASP A 1 122 ? 124.185 137.282 119.400 0.50 11.14 122 ASP A C 1
ATOM 906 O O . ASP A 1 122 ? 125.152 138.028 119.235 0.50 11.14 122 ASP A O 1
ATOM 911 N N . HIS A 1 123 ? 122.931 137.707 119.335 1.00 11.85 123 HIS A N 1
ATOM 912 C CA . HIS A 1 123 ? 122.586 139.020 118.820 1.00 11.85 123 HIS A CA 1
ATOM 913 C C . HIS A 1 123 ? 121.139 139.317 119.182 1.00 11.85 123 HIS A C 1
ATOM 914 O O . HIS A 1 123 ? 120.294 138.426 119.169 1.00 11.85 123 HIS A O 1
ATOM 921 N N . ILE A 1 124 ? 120.867 140.573 119.509 1.00 11.14 124 ILE A N 1
ATOM 922 C CA . ILE A 1 124 ? 119.529 141.027 119.862 1.00 11.14 124 ILE A CA 1
ATOM 923 C C . ILE A 1 124 ? 119.143 142.167 118.934 1.00 11.14 124 ILE A C 1
ATOM 924 O O . ILE A 1 124 ? 119.929 143.093 118.723 1.00 11.14 124 ILE A O 1
ATOM 929 N N . ILE A 1 125 ? 117.936 142.102 118.389 1.00 11.56 125 ILE A N 1
ATOM 930 C CA . ILE A 1 125 ? 117.333 143.217 117.674 1.00 11.56 125 ILE A CA 1
ATOM 931 C C . ILE A 1 125 ? 116.060 143.601 118.409 1.00 11.56 125 ILE A C 1
ATOM 932 O O . ILE A 1 125 ? 115.197 142.752 118.648 1.00 11.56 125 ILE A O 1
ATOM 937 N N . THR A 1 126 ? 115.944 144.871 118.764 1.00 13.65 126 THR A N 1
ATOM 938 C CA . THR A 1 126 ? 114.804 145.354 119.520 1.00 13.65 126 THR A CA 1
ATOM 939 C C . THR A 1 126 ? 114.460 146.755 119.037 1.00 13.65 126 THR A C 1
ATOM 940 O O . THR A 1 126 ? 115.195 147.361 118.259 1.00 13.65 126 THR A O 1
ATOM 944 N N . MET A 1 127 ? 113.323 147.270 119.488 1.00 16.42 127 MET A N 1
ATOM 945 C CA . MET A 1 127 ? 112.872 148.589 119.066 1.00 16.42 127 MET A CA 1
ATOM 946 C C . MET A 1 127 ? 112.502 149.442 120.267 1.00 16.42 127 MET A C 1
ATOM 947 O O . MET A 1 127 ? 111.710 149.018 121.110 1.00 16.42 127 MET A O 1
ATOM 952 N N . ASP A 1 128 ? 113.065 150.648 120.318 0.95 17.25 128 ASP A N 1
ATOM 953 C CA . ASP A 1 128 ? 112.771 151.662 121.330 0.95 17.25 128 ASP A CA 1
ATOM 954 C C . ASP A 1 128 ? 112.774 151.066 122.739 0.95 17.25 128 ASP A C 1
ATOM 955 O O . ASP A 1 128 ? 111.755 150.977 123.415 0.95 17.25 128 ASP A O 1
ATOM 960 N N . LEU A 1 129 ? 113.961 150.631 123.143 1.00 15.45 129 LEU A N 1
ATOM 961 C CA . LEU A 1 129 ? 114.167 150.198 124.514 1.00 15.45 129 LEU A CA 1
ATOM 962 C C . LEU A 1 129 ? 113.754 151.302 125.477 1.00 15.45 129 LEU A C 1
ATOM 963 O O . LEU A 1 129 ? 114.033 152.478 125.247 1.00 15.45 129 LEU A O 1
ATOM 968 N N . HIS A 1 130 ? 113.084 150.911 126.560 1.00 16.87 130 HIS A N 1
ATOM 969 C CA . HIS A 1 130 ? 112.653 151.885 127.556 1.00 16.87 130 HIS A CA 1
ATOM 970 C C . HIS A 1 130 ? 113.822 152.722 128.059 1.00 16.87 130 HIS A C 1
ATOM 971 O O . HIS A 1 130 ? 113.695 153.933 128.243 1.00 16.87 130 HIS A O 1
ATOM 978 N N . ALA A 1 131 ? 114.965 152.092 128.290 1.00 15.62 131 ALA A N 1
ATOM 979 C CA . ALA A 1 131 ? 116.192 152.791 128.633 1.00 15.62 131 ALA A CA 1
ATOM 980 C C . ALA A 1 131 ? 117.311 152.214 127.787 1.00 15.62 131 ALA A C 1
ATOM 981 O O . ALA A 1 131 ? 117.541 151.004 127.806 1.00 15.62 131 ALA A O 1
ATOM 983 N N . SER A 1 132 ? 118.002 153.069 127.042 1.00 15.40 132 SER A N 1
ATOM 984 C CA . SER A 1 132 ? 119.042 152.556 126.163 1.00 15.40 132 SER A CA 1
ATOM 985 C C . SER A 1 132 ? 120.239 152.012 126.935 1.00 15.40 132 SER A C 1
ATOM 986 O O . SER A 1 132 ? 121.034 151.261 126.364 1.00 15.40 132 SER A O 1
ATOM 989 N N . GLN A 1 133 ? 120.347 152.318 128.231 0.95 14.47 133 GLN A N 1
ATOM 990 C CA . GLN A 1 133 ? 121.334 151.653 129.075 0.95 14.47 133 GLN A CA 1
ATOM 991 C C . GLN A 1 133 ? 121.139 150.146 129.098 0.95 14.47 133 GLN A C 1
ATOM 992 O O . GLN A 1 133 ? 122.073 149.419 129.438 0.95 14.47 133 GLN A O 1
ATOM 998 N N . ILE A 1 134 ? 119.946 149.660 128.750 1.00 13.47 134 ILE A N 1
ATOM 999 C CA . ILE A 1 134 ? 119.722 148.222 128.680 1.00 13.47 134 ILE A CA 1
ATOM 1000 C C . ILE A 1 134 ? 120.671 147.573 127.680 1.00 13.47 134 ILE A C 1
ATOM 1001 O O . ILE A 1 134 ? 121.013 146.395 127.820 1.00 13.47 134 ILE A O 1
ATOM 1006 N N . GLN A 1 135 ? 121.136 148.324 126.678 1.00 14.18 135 GLN A N 1
ATOM 1007 C CA . GLN A 1 135 ? 122.118 147.764 125.753 1.00 14.18 135 GLN A CA 1
ATOM 1008 C C . GLN A 1 135 ? 123.371 147.309 126.491 1.00 14.18 135 GLN A C 1
ATOM 1009 O O . GLN A 1 135 ? 123.992 146.311 126.116 1.00 14.18 135 GLN A O 1
ATOM 1015 N N . GLY A 1 136 ? 123.745 148.019 127.553 1.00 12.12 136 GLY A N 1
ATOM 1016 C CA . GLY A 1 136 ? 124.869 147.644 128.382 1.00 12.12 136 GLY A CA 1
ATOM 1017 C C . GLY A 1 136 ? 124.615 146.475 129.307 1.00 12.12 136 GLY A C 1
ATOM 1018 O O . GLY A 1 136 ? 125.563 145.991 129.927 1.00 12.12 136 GLY A O 1
ATOM 1019 N N . PHE A 1 137 ? 123.372 146.013 129.420 1.00 11.40 137 PHE A N 1
ATOM 1020 C CA . PHE A 1 137 ? 123.102 144.802 130.182 1.00 11.40 137 PHE A CA 1
ATOM 1021 C C . PHE A 1 137 ? 123.576 143.549 129.461 1.00 11.40 137 PHE A C 1
ATOM 1022 O O . PHE A 1 137 ? 123.647 142.489 130.083 1.00 11.40 137 PHE A O 1
ATOM 1030 N N . PHE A 1 138 ? 123.906 143.650 128.181 1.00 11.40 138 PHE A N 1
ATOM 1031 C CA . PHE A 1 138 ? 124.342 142.530 127.364 1.00 11.40 138 PHE A CA 1
ATOM 1032 C C . PHE A 1 138 ? 125.844 142.593 127.116 1.00 11.40 138 PHE A C 1
ATOM 1033 O O . PHE A 1 138 ? 126.456 143.660 127.128 1.00 11.40 138 PHE A O 1
ATOM 1041 N N . ASP A 1 139 ? 126.434 141.427 126.876 1.00 14.05 139 ASP A N 1
ATOM 1042 C CA . ASP A 1 139 ? 127.773 141.376 126.312 1.00 14.05 139 ASP A CA 1
ATOM 1043 C C . ASP A 1 139 ? 127.775 141.078 124.819 1.00 14.05 139 ASP A C 1
ATOM 1044 O O . ASP A 1 139 ? 128.807 141.258 124.169 1.00 14.05 139 ASP A O 1
ATOM 1049 N N . ILE A 1 140 ? 126.649 140.644 124.266 1.00 11.92 140 ILE A N 1
ATOM 1050 C CA . ILE A 1 140 ? 126.487 140.434 122.831 1.00 11.92 140 ILE A CA 1
ATOM 1051 C C . ILE A 1 140 ? 125.997 141.732 122.198 1.00 11.92 140 ILE A C 1
ATOM 1052 O O . ILE A 1 140 ? 125.453 142.587 122.904 1.00 11.92 140 ILE A O 1
ATOM 1057 N N . PRO A 1 141 ? 126.166 141.930 120.891 1.00 11.97 141 PRO A N 1
ATOM 1058 C CA . PRO A 1 141 ? 125.661 143.159 120.266 1.00 11.97 141 PRO A CA 1
ATOM 1059 C C . PRO A 1 141 ? 124.144 143.259 120.355 1.00 11.97 141 PRO A C 1
ATOM 1060 O O . PRO A 1 141 ? 123.429 142.263 120.273 1.00 11.97 141 PRO A O 1
ATOM 1064 N N . VAL A 1 142 ? 123.659 144.483 120.522 1.00 12.58 142 VAL A N 1
ATOM 1065 C CA . VAL A 1 142 ? 122.233 144.773 120.579 1.00 12.58 142 VAL A CA 1
ATOM 1066 C C . VAL A 1 142 ? 121.953 145.928 119.632 1.00 12.58 142 VAL A C 1
ATOM 1067 O O . VAL A 1 142 ? 122.511 147.015 119.797 1.00 12.58 142 VAL A O 1
ATOM 1071 N N . ASP A 1 143 ? 121.088 145.704 118.653 0.93 14.09 143 ASP A N 1
ATOM 1072 C CA . ASP A 1 143 ? 120.671 146.757 117.737 0.93 14.09 143 ASP A CA 1
ATOM 1073 C C . ASP A 1 143 ? 119.319 147.287 118.193 0.93 14.09 143 ASP A C 1
ATOM 1074 O O . ASP A 1 143 ? 118.301 146.602 118.070 0.93 14.09 143 ASP A O 1
ATOM 1079 N N . ASN A 1 144 ? 119.316 148.501 118.721 1.00 15.52 144 ASN A N 1
ATOM 1080 C CA . ASN A 1 144 ? 118.112 149.151 119.229 1.00 15.52 144 ASN A CA 1
ATOM 1081 C C . ASN A 1 144 ? 117.571 150.059 118.130 1.00 15.52 144 ASN A C 1
ATOM 1082 O O . ASN A 1 144 ? 118.062 151.169 117.930 1.00 15.52 144 ASN A O 1
ATOM 1087 N N . LEU A 1 145 ? 116.565 149.578 117.411 1.00 16.27 145 LEU A N 1
ATOM 1088 C CA . LEU A 1 145 ? 115.952 150.342 116.339 1.00 16.27 145 LEU A CA 1
ATOM 1089 C C . LEU A 1 145 ? 115.010 151.400 116.905 1.00 16.27 145 LEU A C 1
ATOM 1090 O O . LEU A 1 145 ? 114.568 151.332 118.049 1.00 16.27 145 LEU A O 1
ATOM 1095 N N . TYR A 1 146 ? 114.693 152.384 116.077 1.00 19.08 146 TYR A N 1
ATOM 1096 C CA . TYR A 1 146 ? 113.836 153.495 116.463 1.00 19.08 146 TYR A CA 1
ATOM 1097 C C . TYR A 1 146 ? 112.616 153.540 115.562 1.00 19.08 146 TYR A C 1
ATOM 1098 O O . TYR A 1 146 ? 112.727 153.357 114.348 1.00 19.08 146 TYR A O 1
ATOM 1107 N N . ALA A 1 147 ? 111.455 153.772 116.160 1.00 22.24 147 ALA A N 1
ATOM 1108 C CA . ALA A 1 147 ? 110.248 153.983 115.379 1.00 22.24 147 ALA A CA 1
ATOM 1109 C C . ALA A 1 147 ? 110.164 155.391 114.810 1.00 22.24 147 ALA A C 1
ATOM 1110 O O . ALA A 1 147 ? 109.257 155.663 114.021 1.00 22.24 147 ALA A O 1
ATOM 1112 N N . GLU A 1 148 ? 111.099 156.267 115.174 1.00 27.16 148 GLU A N 1
ATOM 1113 C CA . GLU A 1 148 ? 110.995 157.680 114.821 1.00 27.16 148 GLU A CA 1
ATOM 1114 C C . GLU A 1 148 ? 110.818 157.953 113.331 1.00 27.16 148 GLU A C 1
ATOM 1115 O O . GLU A 1 148 ? 109.999 158.823 112.996 1.00 27.16 148 GLU A O 1
ATOM 1121 N N . PRO A 1 149 ? 111.540 157.312 112.403 1.00 26.00 149 PRO A N 1
ATOM 1122 C CA . PRO A 1 149 ? 111.274 157.598 110.982 1.00 26.00 149 PRO A CA 1
ATOM 1123 C C . PRO A 1 149 ? 109.844 157.303 110.564 1.00 26.00 149 PRO A C 1
ATOM 1124 O O . PRO A 1 149 ? 109.219 158.117 109.869 1.00 26.00 149 PRO A O 1
ATOM 1128 N N . ALA A 1 150 ? 109.291 156.173 111.009 1.00 25.96 150 ALA A N 1
ATOM 1129 C CA . ALA A 1 150 ? 107.901 155.850 110.708 1.00 25.96 150 ALA A CA 1
ATOM 1130 C C . ALA A 1 150 ? 106.945 156.826 111.385 1.00 25.96 150 ALA A C 1
ATOM 1131 O O . ALA A 1 150 ? 105.908 157.182 110.815 1.00 25.96 150 ALA A O 1
ATOM 1133 N N . VAL A 1 151 ? 107.277 157.267 112.598 1.00 26.53 151 VAL A N 1
ATOM 1134 C CA . VAL A 1 151 ? 106.452 158.249 113.293 1.00 26.53 151 VAL A CA 1
ATOM 1135 C C . VAL A 1 151 ? 106.426 159.567 112.531 1.00 26.53 151 VAL A C 1
ATOM 1136 O O . VAL A 1 151 ? 105.369 160.183 112.367 1.00 26.53 151 VAL A O 1
ATOM 1140 N N . LEU A 1 152 ? 107.590 160.028 112.074 1.00 28.81 152 LEU A N 1
ATOM 1141 C CA . LEU A 1 152 ? 107.664 161.263 111.303 1.00 28.81 152 LEU A CA 1
ATOM 1142 C C . LEU A 1 152 ? 106.864 161.149 110.018 1.00 28.81 152 LEU A C 1
ATOM 1143 O O . LEU A 1 152 ? 106.155 162.085 109.629 1.00 28.81 152 LEU A O 1
ATOM 1148 N N . LYS A 1 153 ? 106.970 160.004 109.345 0.60 29.39 153 LYS A N 1
ATOM 1149 C CA . LYS A 1 153 ? 106.178 159.782 108.144 0.60 29.39 153 LYS A CA 1
ATOM 1150 C C . LYS A 1 153 ? 104.686 159.863 108.447 0.60 29.39 153 LYS A C 1
ATOM 1151 O O . LYS A 1 153 ? 103.929 160.518 107.722 0.60 29.39 153 LYS A O 1
ATOM 1157 N N . TRP A 1 154 ? 104.248 159.218 109.532 1.00 29.14 154 TRP A N 1
ATOM 1158 C CA . TRP A 1 154 ? 102.836 159.278 109.895 1.00 29.14 154 TRP A CA 1
ATOM 1159 C C . TRP A 1 154 ? 102.398 160.706 110.179 1.00 29.14 154 TRP A C 1
ATOM 1160 O O . TRP A 1 154 ? 101.320 161.128 109.747 1.00 29.14 154 TRP A O 1
ATOM 1171 N N . ILE A 1 155 ? 103.212 161.461 110.915 1.00 31.36 155 ILE A N 1
ATOM 1172 C CA . ILE A 1 155 ? 102.845 162.833 111.251 1.00 31.36 155 ILE A CA 1
ATOM 1173 C C . ILE A 1 155 ? 102.690 163.663 109.985 1.00 31.36 155 ILE A C 1
ATOM 1174 O O . ILE A 1 155 ? 101.731 164.427 109.836 1.00 31.36 155 ILE A O 1
ATOM 1179 N N . ARG A 1 156 ? 103.630 163.520 109.050 1.00 33.61 156 ARG A N 1
ATOM 1180 C CA . ARG A 1 156 ? 103.573 164.325 107.836 1.00 33.61 156 ARG A CA 1
ATOM 1181 C C . ARG A 1 156 ? 102.399 163.930 106.953 1.00 33.61 156 ARG A C 1
ATOM 1182 O O . ARG A 1 156 ? 101.827 164.781 106.268 1.00 33.61 156 ARG A O 1
ATOM 1190 N N . GLU A 1 157 ? 102.021 162.656 106.943 1.00 34.44 157 GLU A N 1
ATOM 1191 C CA . GLU A 1 157 ? 100.929 162.241 106.073 1.00 34.44 157 GLU A CA 1
ATOM 1192 C C . GLU A 1 157 ? 99.556 162.255 106.731 1.00 34.44 157 GLU A C 1
ATOM 1193 O O . GLU A 1 157 ? 98.569 161.985 106.044 1.00 34.44 157 GLU A O 1
ATOM 1199 N N . ASN A 1 158 ? 99.444 162.547 108.028 1.00 34.73 158 ASN A N 1
ATOM 1200 C CA . ASN A 1 158 ? 98.146 162.445 108.682 1.00 34.73 158 ASN A CA 1
ATOM 1201 C C . ASN A 1 158 ? 97.699 163.688 109.432 1.00 34.73 158 ASN A C 1
ATOM 1202 O O . ASN A 1 158 ? 96.507 163.802 109.724 1.00 34.73 158 ASN A O 1
ATOM 1207 N N . ILE A 1 159 ? 98.594 164.607 109.758 1.00 37.11 159 ILE A N 1
ATOM 1208 C CA . ILE A 1 159 ? 98.242 165.808 110.502 1.00 37.11 159 ILE A CA 1
ATOM 1209 C C . ILE A 1 159 ? 98.481 167.004 109.592 1.00 37.11 159 ILE A C 1
ATOM 1210 O O . ILE A 1 159 ? 99.630 167.378 109.332 1.00 37.11 159 ILE A O 1
ATOM 1215 N N . SER A 1 160 ? 97.393 167.619 109.121 1.00 42.44 160 SER A N 1
ATOM 1216 C CA . SER A 1 160 ? 97.504 168.669 108.111 1.00 42.44 160 SER A CA 1
ATOM 1217 C C . SER A 1 160 ? 98.263 169.885 108.623 1.00 42.44 160 SER A C 1
ATOM 1218 O O . SER A 1 160 ? 98.920 170.577 107.838 1.00 42.44 160 SER A O 1
ATOM 1221 N N . GLU A 1 161 ? 98.198 170.158 109.922 0.95 43.00 161 GLU A N 1
ATOM 1222 C CA . GLU A 1 161 ? 98.817 171.335 110.514 0.95 43.00 161 GLU A CA 1
ATOM 1223 C C . GLU A 1 161 ? 100.136 171.013 111.200 0.95 43.00 161 GLU A C 1
ATOM 1224 O O . GLU A 1 161 ? 100.516 171.696 112.154 0.95 43.00 161 GLU A O 1
ATOM 1230 N N . TRP A 1 162 ? 100.848 169.988 110.727 1.00 40.27 162 TRP A N 1
ATOM 1231 C CA . TRP A 1 162 ? 102.035 169.530 111.436 1.00 40.27 162 TRP A CA 1
ATOM 1232 C C . TRP A 1 162 ? 103.141 170.569 111.466 1.00 40.27 162 TRP A C 1
ATOM 1233 O O . TRP A 1 162 ? 103.966 170.546 112.383 1.00 40.27 162 TRP A O 1
ATOM 1244 N N . ARG A 1 163 ? 103.179 171.486 110.501 1.00 42.46 163 ARG A N 1
ATOM 1245 C CA . ARG A 1 163 ? 104.212 172.510 110.527 1.00 42.46 163 ARG A CA 1
ATOM 1246 C C . ARG A 1 163 ? 104.015 173.491 111.672 1.00 42.46 163 ARG A C 1
ATOM 1247 O O . ARG A 1 163 ? 104.983 174.128 112.098 1.00 42.46 163 ARG A O 1
ATOM 1255 N N . ASN A 1 164 ? 102.796 173.609 112.192 0.94 44.76 164 ASN A N 1
ATOM 1256 C CA . ASN A 1 164 ? 102.508 174.484 113.318 0.94 44.76 164 ASN A CA 1
ATOM 1257 C C . ASN A 1 164 ? 102.305 173.717 114.615 0.94 44.76 164 ASN A C 1
ATOM 1258 O O . ASN A 1 164 ? 102.140 174.336 115.669 0.94 44.76 164 ASN A O 1
ATOM 1263 N N . CYS A 1 165 ? 102.330 172.388 114.568 1.00 43.12 165 CYS A N 1
ATOM 1264 C CA . CYS A 1 165 ? 102.034 171.570 115.732 1.00 43.12 165 CYS A CA 1
ATOM 1265 C C . CYS A 1 165 ? 103.113 171.726 116.796 1.00 43.12 165 CYS A C 1
ATOM 1266 O O . CYS A 1 165 ? 104.096 172.449 116.630 1.00 43.12 165 CYS A O 1
ATOM 1269 N N . THR A 1 166 ? 102.909 171.031 117.909 1.00 40.70 166 THR A N 1
ATOM 1270 C CA . THR A 1 166 ? 103.845 170.993 119.021 1.00 40.70 166 THR A CA 1
ATOM 1271 C C . THR A 1 166 ? 104.041 169.542 119.441 1.00 40.70 166 THR A C 1
ATOM 1272 O O . THR A 1 166 ? 103.078 168.772 119.469 1.00 40.70 166 THR A O 1
ATOM 1276 N N . ILE A 1 167 ? 105.276 169.173 119.751 1.00 37.13 167 ILE A N 1
ATOM 1277 C CA . ILE A 1 167 ? 105.601 167.817 120.179 1.00 37.13 167 ILE A CA 1
ATOM 1278 C C . ILE A 1 167 ? 105.807 167.826 121.686 1.00 37.13 167 ILE A C 1
ATOM 1279 O O . ILE A 1 167 ? 106.722 168.480 122.191 1.00 37.13 167 ILE A O 1
ATOM 1284 N N . VAL A 1 168 ? 104.975 167.085 122.409 1.00 35.55 168 VAL A N 1
ATOM 1285 C CA . VAL A 1 168 ? 104.927 167.166 123.863 1.00 35.55 168 VAL A CA 1
ATOM 1286 C C . VAL A 1 168 ? 105.366 165.843 124.466 1.00 35.55 168 VAL A C 1
ATOM 1287 O O . VAL A 1 168 ? 104.831 164.786 124.117 1.00 35.55 168 VAL A O 1
ATOM 1291 N N . SER A 1 169 ? 106.321 165.903 125.351 1.00 35.22 169 SER A N 1
ATOM 1292 C CA . SER A 1 169 ? 106.712 164.767 126.171 1.00 35.22 169 SER A CA 1
ATOM 1293 C C . SER A 1 169 ? 105.753 164.633 127.349 1.00 35.22 169 SER A C 1
ATOM 1294 O O . SER A 1 169 ? 105.433 165.639 127.989 1.00 35.22 169 SER A O 1
ATOM 1297 N N . PRO A 1 170 ? 105.261 163.431 127.653 1.00 34.19 170 PRO A N 1
ATOM 1298 C CA . PRO A 1 170 ? 104.346 163.287 128.794 1.00 34.19 170 PRO A CA 1
ATOM 1299 C C . PRO A 1 170 ? 105.050 163.305 130.132 1.00 34.19 170 PRO A C 1
ATOM 1300 O O . PRO A 1 170 ? 104.516 163.880 131.086 1.00 34.19 170 PRO A O 1
ATOM 1304 N N . ASP A 1 171 ? 106.222 162.689 130.236 1.00 34.87 171 ASP A N 1
ATOM 1305 C CA . ASP A 1 171 ? 107.024 162.741 131.444 1.00 34.87 171 ASP A CA 1
ATOM 1306 C C . ASP A 1 171 ? 108.370 163.349 131.088 1.00 34.87 171 ASP A C 1
ATOM 1307 O O . ASP A 1 171 ? 108.818 163.285 129.942 1.00 34.87 171 ASP A O 1
ATOM 1312 N N . ALA A 1 172 ? 109.013 163.953 132.087 1.00 37.39 172 ALA A N 1
ATOM 1313 C CA . ALA A 1 172 ? 110.314 164.567 131.857 1.00 37.39 172 ALA A CA 1
ATOM 1314 C C . ALA A 1 172 ? 111.349 163.564 131.369 1.00 37.39 172 ALA A C 1
ATOM 1315 O O . ALA A 1 172 ? 112.311 163.963 130.706 1.00 37.39 172 ALA A O 1
ATOM 1317 N N . GLY A 1 173 ? 111.162 162.278 131.661 1.00 36.24 173 GLY A N 1
ATOM 1318 C CA . GLY A 1 173 ? 112.201 161.305 131.376 1.00 36.24 173 GLY A CA 1
ATOM 1319 C C . GLY A 1 173 ? 112.499 161.151 129.900 1.00 36.24 173 GLY A C 1
ATOM 1320 O O . GLY A 1 173 ? 113.664 161.128 129.495 1.00 36.24 173 GLY A O 1
ATOM 1321 N N . GLY A 1 174 ? 111.461 161.059 129.075 1.00 35.66 174 GLY A N 1
ATOM 1322 C CA . GLY A 1 174 ? 111.632 160.793 127.665 1.00 35.66 174 GLY A CA 1
ATOM 1323 C C . GLY A 1 174 ? 111.644 161.993 126.745 1.00 35.66 174 GLY A C 1
ATOM 1324 O O . GLY A 1 174 ? 111.416 161.832 125.543 1.00 35.66 174 GLY A O 1
ATOM 1325 N N . ALA A 1 175 ? 111.906 163.195 127.263 1.00 34.86 175 ALA A N 1
ATOM 1326 C CA . ALA A 1 175 ? 111.824 164.394 126.433 1.00 34.86 175 ALA A CA 1
ATOM 1327 C C . ALA A 1 175 ? 112.894 164.399 125.346 1.00 34.86 175 ALA A C 1
ATOM 1328 O O . ALA A 1 175 ? 112.808 165.166 124.387 1.00 34.86 175 ALA A O 1
ATOM 1330 N N . LYS A 1 176 ? 113.903 163.537 125.471 0.80 32.05 176 LYS A N 1
ATOM 1331 C CA . LYS A 1 176 ? 114.915 163.416 124.426 0.80 32.05 176 LYS A CA 1
ATOM 1332 C C . LYS A 1 176 ? 114.294 162.985 123.100 0.80 32.05 176 LYS A C 1
ATOM 1333 O O . LYS A 1 176 ? 114.620 163.519 122.032 0.80 32.05 176 LYS A O 1
ATOM 1339 N N . ARG A 1 177 ? 113.394 162.004 123.160 0.70 30.59 177 ARG A N 1
ATOM 1340 C CA . ARG A 1 177 ? 112.693 161.551 121.967 0.70 30.59 177 ARG A CA 1
ATOM 1341 C C . ARG A 1 177 ? 111.947 162.702 121.308 0.70 30.59 177 ARG A C 1
ATOM 1342 O O . ARG A 1 177 ? 112.020 162.893 120.088 0.70 30.59 177 ARG A O 1
ATOM 1350 N N . VAL A 1 178 ? 111.241 163.499 122.109 1.00 33.59 178 VAL A N 1
ATOM 1351 C CA . VAL A 1 178 ? 110.417 164.554 121.535 1.00 33.59 178 VAL A CA 1
ATOM 1352 C C . VAL A 1 178 ? 111.281 165.689 121.005 1.00 33.59 178 VAL A C 1
ATOM 1353 O O . VAL A 1 178 ? 110.916 166.343 120.027 1.00 33.59 178 VAL A O 1
ATOM 1357 N N . THR A 1 179 ? 112.434 165.946 121.627 1.00 34.52 179 THR A N 1
ATOM 1358 C CA . THR A 1 179 ? 113.339 166.948 121.071 1.00 34.52 179 THR A CA 1
ATOM 1359 C C . THR A 1 179 ? 113.894 166.497 119.730 1.00 34.52 179 THR A C 1
ATOM 1360 O O . THR A 1 179 ? 113.991 167.295 118.795 1.00 34.52 179 THR A O 1
ATOM 1364 N N . SER A 1 180 ? 114.259 165.222 119.614 1.00 33.13 180 SER A N 1
ATOM 1365 C CA . SER A 1 180 ? 114.722 164.721 118.326 1.00 33.13 180 SER A CA 1
ATOM 1366 C C . SER A 1 180 ? 113.632 164.856 117.266 1.00 33.13 180 SER A C 1
ATOM 1367 O O . SER A 1 180 ? 113.892 165.301 116.142 1.00 33.13 180 SER A O 1
ATOM 1370 N N . ILE A 1 181 ? 112.395 164.501 117.620 1.00 33.48 181 ILE A N 1
ATOM 1371 C CA . ILE A 1 181 ? 111.293 164.589 116.665 1.00 33.48 181 ILE A CA 1
ATOM 1372 C C . ILE A 1 181 ? 111.022 166.037 116.273 1.00 33.48 181 ILE A C 1
ATOM 1373 O O . ILE A 1 181 ? 110.802 166.344 115.096 1.00 33.48 181 ILE A O 1
ATOM 1378 N N . ALA A 1 182 ? 111.012 166.946 117.249 1.00 35.96 182 ALA A N 1
ATOM 1379 C CA . ALA A 1 182 ? 110.770 168.351 116.950 1.00 35.96 182 ALA A CA 1
ATOM 1380 C C . ALA A 1 182 ? 111.882 168.936 116.096 1.00 35.96 182 ALA A C 1
ATOM 1381 O O . ALA A 1 182 ? 111.613 169.731 115.193 1.00 35.96 182 ALA A O 1
ATOM 1383 N N . ASP A 1 183 ? 113.131 168.555 116.363 1.00 37.05 183 ASP A N 1
ATOM 1384 C CA . ASP A 1 183 ? 114.236 168.991 115.523 1.00 37.05 183 ASP A CA 1
ATOM 1385 C C . ASP A 1 183 ? 114.068 168.495 114.095 1.00 37.05 183 ASP A C 1
ATOM 1386 O O . ASP A 1 183 ? 114.267 169.255 113.143 1.00 37.05 183 ASP A O 1
ATOM 1391 N N . ARG A 1 184 ? 113.683 167.231 113.924 0.40 34.34 184 ARG A N 1
ATOM 1392 C CA . ARG A 1 184 ? 113.420 166.709 112.590 0.40 34.34 184 ARG A CA 1
ATOM 1393 C C . ARG A 1 184 ? 112.293 167.447 111.887 0.40 34.34 184 ARG A C 1
ATOM 1394 O O . ARG A 1 184 ? 112.409 167.736 110.696 0.40 34.34 184 ARG A O 1
ATOM 1402 N N . LEU A 1 185 ? 111.217 167.767 112.595 1.00 36.02 185 LEU A N 1
ATOM 1403 C CA . LEU A 1 185 ? 110.092 168.470 112.006 1.00 36.02 185 LEU A CA 1
ATOM 1404 C C . LEU A 1 185 ? 110.274 169.978 112.003 1.00 36.02 185 LEU A C 1
ATOM 1405 O O . LEU A 1 185 ? 109.502 170.672 111.338 1.00 36.02 185 LEU A O 1
ATOM 1410 N N . ASN A 1 186 ? 111.277 170.491 112.715 1.00 38.42 186 ASN A N 1
ATOM 1411 C CA . ASN A 1 186 ? 111.469 171.925 112.911 1.00 38.42 186 ASN A CA 1
ATOM 1412 C C . ASN A 1 186 ? 110.223 172.563 113.530 1.00 38.42 186 ASN A C 1
ATOM 1413 O O . ASN A 1 186 ? 109.570 173.422 112.939 1.00 38.42 186 ASN A O 1
ATOM 1418 N N . VAL A 1 187 ? 109.896 172.114 114.742 1.00 38.62 187 VAL A N 1
ATOM 1419 C CA . VAL A 1 187 ? 108.768 172.637 115.505 1.00 38.62 187 VAL A CA 1
ATOM 1420 C C . VAL A 1 187 ? 109.190 172.775 116.961 1.00 38.62 187 VAL A C 1
ATOM 1421 O O . VAL A 1 187 ? 110.279 172.362 117.359 1.00 38.62 187 VAL A O 1
ATOM 1425 N N . ASP A 1 188 ? 108.312 173.376 117.756 0.90 41.48 188 ASP A N 1
ATOM 1426 C CA . ASP A 1 188 ? 108.559 173.539 119.178 0.90 41.48 188 ASP A CA 1
ATOM 1427 C C . ASP A 1 188 ? 108.227 172.257 119.932 0.90 41.48 188 ASP A C 1
ATOM 1428 O O . ASP A 1 188 ? 107.294 171.529 119.590 0.90 41.48 188 ASP A O 1
ATOM 1433 N N . PHE A 1 189 ? 109.010 171.981 120.970 1.00 41.74 189 PHE A N 1
ATOM 1434 C CA . PHE A 1 189 ? 108.707 170.882 121.869 1.00 41.74 189 PHE A CA 1
ATOM 1435 C C . PHE A 1 189 ? 108.246 171.433 123.213 1.00 41.74 189 PHE A C 1
ATOM 1436 O O . PHE A 1 189 ? 109.052 171.891 124.026 1.00 41.74 189 PHE A O 1
ATOM 1444 N N . ALA A 1 190 ? 106.926 171.427 123.410 1.00 41.46 190 ALA A N 1
ATOM 1445 C CA . ALA A 1 190 ? 106.303 171.748 124.685 1.00 41.46 190 ALA A CA 1
ATOM 1446 C C . ALA A 1 190 ? 106.474 170.575 125.635 1.00 41.46 190 ALA A C 1
ATOM 1447 O O . ALA A 1 190 ? 106.405 169.419 125.223 1.00 41.46 190 ALA A O 1
ATOM 1449 N N . LEU A 1 191 ? 106.688 170.873 126.908 1.00 42.03 191 LEU A N 1
ATOM 1450 C CA . LEU A 1 191 ? 106.923 169.836 127.905 1.00 42.03 191 LEU A CA 1
ATOM 1451 C C . LEU A 1 191 ? 105.888 169.869 129.019 1.00 42.03 191 LEU A C 1
ATOM 1452 O O . LEU A 1 191 ? 105.333 170.919 129.352 1.00 42.03 191 LEU A O 1
ATOM 1457 N N . ILE A 1 192 ? 105.648 168.690 129.590 1.00 41.36 192 ILE A N 1
ATOM 1458 C CA . ILE A 1 192 ? 104.644 168.475 130.625 1.00 41.36 192 ILE A CA 1
ATOM 1459 C C . ILE A 1 192 ? 105.256 167.619 131.723 1.00 41.36 192 ILE A C 1
ATOM 1460 O O . ILE A 1 192 ? 105.969 166.654 131.434 1.00 41.36 192 ILE A O 1
ATOM 1465 N N . HIS A 1 193 ? 104.998 167.981 132.979 1.00 44.03 193 HIS A N 1
ATOM 1466 C CA . HIS A 1 193 ? 105.248 167.042 134.070 1.00 44.03 193 HIS A CA 1
ATOM 1467 C C . HIS A 1 193 ? 104.336 167.360 135.249 1.00 44.03 193 HIS A C 1
ATOM 1468 O O . HIS A 1 193 ? 103.867 168.486 135.404 1.00 44.03 193 HIS A O 1
ATOM 1475 N N . LYS A 1 194 ? 104.071 166.349 136.071 0.30 44.59 194 LYS A N 1
ATOM 1476 C CA . LYS A 1 194 ? 103.188 166.519 137.216 0.30 44.59 194 LYS A CA 1
ATOM 1477 C C . LYS A 1 194 ? 103.955 167.087 138.400 0.30 44.59 194 LYS A C 1
ATOM 1478 O O . LYS A 1 194 ? 105.155 166.845 138.557 0.30 44.59 194 LYS A O 1
ATOM 1484 N N . GLU A 1 195 ? 103.250 167.843 139.235 1.00 47.20 195 GLU A N 1
ATOM 1485 C CA . GLU A 1 195 ? 103.850 168.465 140.404 1.00 47.20 195 GLU A CA 1
ATOM 1486 C C . GLU A 1 195 ? 103.756 167.551 141.618 1.00 47.20 195 GLU A C 1
ATOM 1487 O O . GLU A 1 195 ? 104.197 167.910 142.708 1.00 47.20 195 GLU A O 1
ATOM 1493 N N . ASP A 1 203 ? 98.696 166.062 141.799 0.01 44.43 203 ASP A N 1
ATOM 1494 C CA . ASP A 1 203 ? 97.578 165.733 140.924 0.01 44.43 203 ASP A CA 1
ATOM 1495 C C . ASP A 1 203 ? 97.390 166.810 139.863 0.01 44.43 203 ASP A C 1
ATOM 1496 O O . ASP A 1 203 ? 96.432 166.776 139.092 0.01 44.43 203 ASP A O 1
ATOM 1501 N N . ARG A 1 204 ? 98.312 167.767 139.834 0.01 44.40 204 ARG A N 1
ATOM 1502 C CA . ARG A 1 204 ? 98.291 168.837 138.849 0.01 44.40 204 ARG A CA 1
ATOM 1503 C C . ARG A 1 204 ? 99.487 168.717 137.916 0.01 44.40 204 ARG A C 1
ATOM 1504 O O . ARG A 1 204 ? 100.503 168.106 138.253 0.01 44.40 204 ARG A O 1
ATOM 1512 N N . MET A 1 205 ? 99.355 169.305 136.731 0.60 43.53 205 MET A N 1
ATOM 1513 C CA . MET A 1 205 ? 100.364 169.204 135.690 0.60 43.53 205 MET A CA 1
ATOM 1514 C C . MET A 1 205 ? 100.834 170.599 135.302 0.60 43.53 205 MET A C 1
ATOM 1515 O O . MET A 1 205 ? 100.069 171.564 135.364 0.60 43.53 205 MET A O 1
ATOM 1520 N N . VAL A 1 206 ? 102.099 170.708 134.903 1.00 44.15 206 VAL A N 1
ATOM 1521 C CA . VAL A 1 206 ? 102.671 171.965 134.439 1.00 44.15 206 VAL A CA 1
ATOM 1522 C C . VAL A 1 206 ? 103.213 171.767 133.029 1.00 44.15 206 VAL A C 1
ATOM 1523 O O . VAL A 1 206 ? 103.892 170.769 132.746 1.00 44.15 206 VAL A O 1
ATOM 1527 N N . LEU A 1 207 ? 102.906 172.729 132.158 1.00 44.45 207 LEU A N 1
ATOM 1528 C CA . LEU A 1 207 ? 103.202 172.695 130.734 1.00 44.45 207 LEU A CA 1
ATOM 1529 C C . LEU A 1 207 ? 103.937 173.964 130.321 1.00 44.45 207 LEU A C 1
ATOM 1530 O O . LEU A 1 207 ? 103.506 175.073 130.654 1.00 44.45 207 LEU A O 1
ATOM 1535 N N . VAL A 1 208 ? 105.033 173.797 129.584 1.00 44.33 208 VAL A N 1
ATOM 1536 C CA . VAL A 1 208 ? 105.757 174.897 128.952 1.00 44.33 208 VAL A CA 1
ATOM 1537 C C . VAL A 1 208 ? 105.683 174.739 127.449 1.00 44.33 208 VAL A C 1
ATOM 1538 O O . VAL A 1 208 ? 105.912 173.646 126.927 1.00 44.33 208 VAL A O 1
ATOM 1542 N N . GLY A 1 209 ? 105.396 175.833 126.756 1.00 46.33 209 GLY A N 1
ATOM 1543 C CA . GLY A 1 209 ? 105.306 175.761 125.309 1.00 46.33 209 GLY A CA 1
ATOM 1544 C C . GLY A 1 209 ? 103.898 176.117 124.887 1.00 46.33 209 GLY A C 1
ATOM 1545 O O . GLY A 1 209 ? 102.915 175.538 125.343 1.00 46.33 209 GLY A O 1
ATOM 1546 N N . ASP A 1 210 ? 103.804 177.105 124.002 1.00 49.76 210 ASP A N 1
ATOM 1547 C CA . ASP A 1 210 ? 102.508 177.551 123.513 1.00 49.76 210 ASP A CA 1
ATOM 1548 C C . ASP A 1 210 ? 101.795 176.420 122.789 1.00 49.76 210 ASP A C 1
ATOM 1549 O O . ASP A 1 210 ? 102.282 175.915 121.774 1.00 49.76 210 ASP A O 1
ATOM 1554 N N . VAL A 1 211 ? 100.636 176.021 123.314 1.00 48.00 211 VAL A N 1
ATOM 1555 C CA . VAL A 1 211 ? 99.803 175.019 122.667 1.00 48.00 211 VAL A CA 1
ATOM 1556 C C . VAL A 1 211 ? 98.467 175.579 122.207 1.00 48.00 211 VAL A C 1
ATOM 1557 O O . VAL A 1 211 ? 97.718 174.875 121.530 1.00 48.00 211 VAL A O 1
ATOM 1561 N N . LYS A 1 212 ? 98.146 176.826 122.546 0.40 47.96 212 LYS A N 1
ATOM 1562 C CA . LYS A 1 212 ? 96.829 177.376 122.257 0.40 47.96 212 LYS A CA 1
ATOM 1563 C C . LYS A 1 212 ? 96.558 177.393 120.761 0.40 47.96 212 LYS A C 1
ATOM 1564 O O . LYS A 1 212 ? 97.420 177.761 119.961 0.40 47.96 212 LYS A O 1
ATOM 1570 N N . ASP A 1 213 ? 95.348 176.973 120.388 1.00 49.30 213 ASP A N 1
ATOM 1571 C CA . ASP A 1 213 ? 94.861 176.931 119.011 1.00 49.30 213 ASP A CA 1
ATOM 1572 C C . ASP A 1 213 ? 95.746 176.102 118.093 1.00 49.30 213 ASP A C 1
ATOM 1573 O O . ASP A 1 213 ? 95.656 176.234 116.868 1.00 49.30 213 ASP A O 1
ATOM 1578 N N . ARG A 1 214 ? 96.595 175.247 118.649 0.40 45.83 214 ARG A N 1
ATOM 1579 C CA . ARG A 1 214 ? 97.502 174.421 117.875 0.40 45.83 214 ARG A CA 1
ATOM 1580 C C . ARG A 1 214 ? 97.169 172.954 118.080 0.40 45.83 214 ARG A C 1
ATOM 1581 O O . ARG A 1 214 ? 96.337 172.595 118.917 0.40 45.83 214 ARG A O 1
ATOM 1589 N N . VAL A 1 215 ? 97.822 172.111 117.288 1.00 42.26 215 VAL A N 1
ATOM 1590 C CA . VAL A 1 215 ? 97.796 170.681 117.532 1.00 42.26 215 VAL A CA 1
ATOM 1591 C C . VAL A 1 215 ? 98.971 170.312 118.422 1.00 42.26 215 VAL A C 1
ATOM 1592 O O . VAL A 1 215 ? 100.113 170.712 118.166 1.00 42.26 215 VAL A O 1
ATOM 1596 N N . ALA A 1 216 ? 98.696 169.577 119.492 1.00 38.45 216 ALA A N 1
ATOM 1597 C CA . ALA A 1 216 ? 99.736 169.011 120.334 1.00 38.45 216 ALA A CA 1
ATOM 1598 C C . ALA A 1 216 ? 99.860 167.524 120.041 1.00 38.45 216 ALA A C 1
ATOM 1599 O O . ALA A 1 216 ? 98.856 166.835 119.848 1.00 38.45 216 ALA A O 1
ATOM 1601 N N . ILE A 1 217 ? 101.092 167.036 119.993 1.00 34.64 217 ILE A N 1
ATOM 1602 C CA . ILE A 1 217 ? 101.373 165.640 119.691 1.00 34.64 217 ILE A CA 1
ATOM 1603 C C . ILE A 1 217 ? 102.170 165.080 120.856 1.00 34.64 217 ILE A C 1
ATOM 1604 O O . ILE A 1 217 ? 103.350 165.400 121.019 1.00 34.64 217 ILE A O 1
ATOM 1609 N N . LEU A 1 218 ? 101.535 164.247 121.668 1.00 31.25 218 LEU A N 1
ATOM 1610 C CA . LEU A 1 218 ? 102.263 163.524 122.696 1.00 31.25 218 LEU A CA 1
ATOM 1611 C C . LEU A 1 218 ? 103.021 162.362 122.075 1.00 31.25 218 LEU A C 1
ATOM 1612 O O . LEU A 1 218 ? 102.471 161.591 121.290 1.00 31.25 218 LEU A O 1
ATOM 1617 N N . VAL A 1 219 ? 104.293 162.242 122.425 1.00 28.48 219 VAL A N 1
ATOM 1618 C CA . VAL A 1 219 ? 105.137 161.155 121.955 1.00 28.48 219 VAL A CA 1
ATOM 1619 C C . VAL A 1 219 ? 105.772 160.485 123.161 1.00 28.48 219 VAL A C 1
ATOM 1620 O O . VAL A 1 219 ? 106.308 161.159 124.045 1.00 28.48 219 VAL A O 1
ATOM 1624 N N . ASP A 1 220 ? 105.711 159.158 123.196 1.00 25.77 220 ASP A N 1
ATOM 1625 C CA . ASP A 1 220 ? 106.280 158.391 124.292 1.00 25.77 220 ASP A CA 1
ATOM 1626 C C . ASP A 1 220 ? 106.651 157.012 123.773 1.00 25.77 220 ASP A C 1
ATOM 1627 O O . ASP A 1 220 ? 106.243 156.611 122.684 1.00 25.77 220 ASP A O 1
ATOM 1632 N N . ASP A 1 221 ? 107.429 156.288 124.572 1.00 22.93 221 ASP A N 1
ATOM 1633 C CA . ASP A 1 221 ? 107.872 154.966 124.152 1.00 22.93 221 ASP A CA 1
ATOM 1634 C C . ASP A 1 221 ? 106.770 153.921 124.298 1.00 22.93 221 ASP A C 1
ATOM 1635 O O . ASP A 1 221 ? 106.721 152.964 123.526 1.00 22.93 221 ASP A O 1
ATOM 1640 N N . MET A 1 222 ? 105.880 154.069 125.271 0.81 21.73 222 MET A N 1
ATOM 1641 C CA . MET A 1 222 ? 104.861 153.052 125.471 0.81 21.73 222 MET A CA 1
ATOM 1642 C C . MET A 1 222 ? 103.691 153.635 126.240 0.81 21.73 222 MET A C 1
ATOM 1643 O O . MET A 1 222 ? 103.826 154.617 126.969 0.81 21.73 222 MET A O 1
ATOM 1648 N N . ALA A 1 223 ? 102.535 153.007 126.065 1.00 21.76 223 ALA A N 1
ATOM 1649 C CA . ALA A 1 223 ? 101.330 153.326 126.821 1.00 21.76 223 ALA A CA 1
ATOM 1650 C C . ALA A 1 223 ? 100.824 152.031 127.433 1.00 21.76 223 ALA A C 1
ATOM 1651 O O . ALA A 1 223 ? 100.318 151.165 126.716 1.00 21.76 223 ALA A O 1
ATOM 1653 N N . ASP A 1 224 ? 100.974 151.887 128.746 1.00 22.86 224 ASP A N 1
ATOM 1654 C CA . ASP A 1 224 ? 100.575 150.644 129.412 1.00 22.86 224 ASP A CA 1
ATOM 1655 C C . ASP A 1 224 ? 99.157 150.745 129.968 1.00 22.86 224 ASP A C 1
ATOM 1656 O O . ASP A 1 224 ? 98.227 150.140 129.433 1.00 22.86 224 ASP A O 1
ATOM 1661 N N . THR A 1 225 ? 98.974 151.560 130.998 1.00 24.81 225 THR A N 1
ATOM 1662 C CA . THR A 1 225 ? 97.658 151.817 131.556 1.00 24.81 225 THR A CA 1
ATOM 1663 C C . THR A 1 225 ? 97.074 153.117 131.042 1.00 24.81 225 THR A C 1
ATOM 1664 O O . THR A 1 225 ? 95.930 153.437 131.370 1.00 24.81 225 THR A O 1
ATOM 1668 N N . CYS A 1 226 ? 97.850 153.864 130.261 1.00 26.11 226 CYS A N 1
ATOM 1669 C CA . CYS A 1 226 ? 97.488 155.149 129.680 1.00 26.11 226 CYS A CA 1
ATOM 1670 C C . CYS A 1 226 ? 97.216 156.214 130.729 1.00 26.11 226 CYS A C 1
ATOM 1671 O O . CYS A 1 226 ? 96.674 157.269 130.409 1.00 26.11 226 CYS A O 1
ATOM 1674 N N . GLY A 1 227 ? 97.602 155.970 131.981 1.00 28.63 227 GLY A N 1
ATOM 1675 C CA . GLY A 1 227 ? 97.561 157.028 132.970 1.00 28.63 227 GLY A CA 1
ATOM 1676 C C . GLY A 1 227 ? 98.456 158.190 132.607 1.00 28.63 227 GLY A C 1
ATOM 1677 O O . GLY A 1 227 ? 98.085 159.348 132.803 1.00 28.63 227 GLY A O 1
ATOM 1678 N N . THR A 1 228 ? 99.630 157.902 132.051 1.00 29.35 228 THR A N 1
ATOM 1679 C CA . THR A 1 228 ? 100.577 158.949 131.698 1.00 29.35 228 THR A CA 1
ATOM 1680 C C . THR A 1 228 ? 100.041 159.859 130.597 1.00 29.35 228 THR A C 1
ATOM 1681 O O . THR A 1 228 ? 100.061 161.082 130.748 1.00 29.35 228 THR A O 1
ATOM 1685 N N . ILE A 1 229 ? 99.540 159.297 129.500 1.00 30.41 229 ILE A N 1
ATOM 1686 C CA . ILE A 1 229 ? 99.103 160.134 128.386 1.00 30.41 229 ILE A CA 1
ATOM 1687 C C . ILE A 1 229 ? 97.751 160.776 128.660 1.00 30.41 229 ILE A C 1
ATOM 1688 O O . ILE A 1 229 ? 97.478 161.866 128.167 1.00 30.41 229 ILE A O 1
ATOM 1693 N N . CYS A 1 230 ? 96.875 160.138 129.435 1.00 33.25 230 CYS A N 1
ATOM 1694 C CA . CYS A 1 230 ? 95.572 160.745 129.696 1.00 33.25 230 CYS A CA 1
ATOM 1695 C C . CYS A 1 230 ? 95.703 161.987 130.571 1.00 33.25 230 CYS A C 1
ATOM 1696 O O . CYS A 1 230 ? 95.043 163.002 130.324 1.00 33.25 230 CYS A O 1
ATOM 1699 N N . HIS A 1 231 ? 96.563 161.931 131.586 1.00 36.21 231 HIS A N 1
ATOM 1700 C CA . HIS A 1 231 ? 96.824 163.107 132.412 1.00 36.21 231 HIS A CA 1
ATOM 1701 C C . HIS A 1 231 ? 97.441 164.234 131.589 1.00 36.21 231 HIS A C 1
ATOM 1702 O O . HIS A 1 231 ? 97.026 165.399 131.693 1.00 36.21 231 HIS A O 1
ATOM 1709 N N . ALA A 1 232 ? 98.422 163.898 130.751 1.00 36.57 232 ALA A N 1
ATOM 1710 C CA . ALA A 1 232 ? 99.050 164.896 129.895 1.00 36.57 232 ALA A CA 1
ATOM 1711 C C . ALA A 1 232 ? 98.043 165.511 128.933 1.00 36.57 232 ALA A C 1
ATOM 1712 O O . ALA A 1 232 ? 98.057 166.724 128.701 1.00 36.57 232 ALA A O 1
ATOM 1714 N N . ALA A 1 233 ? 97.154 164.693 128.369 1.00 37.79 233 ALA A N 1
ATOM 1715 C CA . ALA A 1 233 ? 96.146 165.208 127.453 1.00 37.79 233 ALA A CA 1
ATOM 1716 C C . ALA A 1 233 ? 95.153 166.109 128.169 1.00 37.79 233 ALA A C 1
ATOM 1717 O O . ALA A 1 233 ? 94.701 167.109 127.606 1.00 37.79 233 ALA A O 1
ATOM 1719 N N . ASP A 1 234 ? 94.777 165.752 129.398 1.00 41.32 234 ASP A N 1
ATOM 1720 C CA . ASP A 1 234 ? 93.909 166.627 130.176 1.00 41.32 234 ASP A CA 1
ATOM 1721 C C . ASP A 1 234 ? 94.555 167.990 130.361 1.00 41.32 234 ASP A C 1
ATOM 1722 O O . ASP A 1 234 ? 93.920 169.027 130.130 1.00 41.32 234 ASP A O 1
ATOM 1727 N N . LYS A 1 235 ? 95.830 168.000 130.747 1.00 42.64 235 LYS A N 1
ATOM 1728 C CA . LYS A 1 235 ? 96.547 169.264 130.860 1.00 42.64 235 LYS A CA 1
ATOM 1729 C C . LYS A 1 235 ? 96.530 170.035 129.545 1.00 42.64 235 LYS A C 1
ATOM 1730 O O . LYS A 1 235 ? 96.218 171.230 129.524 1.00 42.64 235 LYS A O 1
ATOM 1736 N N . LEU A 1 236 ? 96.857 169.367 128.438 1.00 42.45 236 LEU A N 1
ATOM 1737 C CA . LEU A 1 236 ? 96.941 170.061 127.158 1.00 42.45 236 LEU A CA 1
ATOM 1738 C C . LEU A 1 236 ? 95.603 170.664 126.769 1.00 42.45 236 LEU A C 1
ATOM 1739 O O . LEU A 1 236 ? 95.544 171.798 126.283 1.00 42.45 236 LEU A O 1
ATOM 1744 N N . LEU A 1 237 ? 94.516 169.920 126.966 1.00 44.68 237 LEU A N 1
ATOM 1745 C CA . LEU A 1 237 ? 93.199 170.457 126.660 1.00 44.68 237 LEU A CA 1
ATOM 1746 C C . LEU A 1 237 ? 92.832 171.604 127.589 1.00 44.68 237 LEU A C 1
ATOM 1747 O O . LEU A 1 237 ? 92.036 172.470 127.210 1.00 44.68 237 LEU A O 1
ATOM 1752 N N . SER A 1 238 ? 93.389 171.629 128.802 1.00 46.44 238 SER A N 1
ATOM 1753 C CA . SER A 1 238 ? 93.178 172.787 129.666 1.00 46.44 238 SER A CA 1
ATOM 1754 C C . SER A 1 238 ? 93.743 174.052 129.033 1.00 46.44 238 SER A C 1
ATOM 1755 O O . SER A 1 238 ? 93.186 175.142 129.200 1.00 46.44 238 SER A O 1
ATOM 1758 N N . ALA A 1 239 ? 94.846 173.925 128.295 1.00 46.52 239 ALA A N 1
ATOM 1759 C CA . ALA A 1 239 ? 95.545 175.068 127.729 1.00 46.52 239 ALA A CA 1
ATOM 1760 C C . ALA A 1 239 ? 95.179 175.327 126.272 1.00 46.52 239 ALA A C 1
ATOM 1761 O O . ALA A 1 239 ? 95.968 175.934 125.543 1.00 46.52 239 ALA A O 1
ATOM 1763 N N . GLY A 1 240 ? 94.009 174.872 125.831 1.00 47.12 240 GLY A N 1
ATOM 1764 C CA . GLY A 1 240 ? 93.417 175.346 124.597 1.00 47.12 240 GLY A CA 1
ATOM 1765 C C . GLY A 1 240 ? 93.895 174.705 123.315 1.00 47.12 240 GLY A C 1
ATOM 1766 O O . GLY A 1 240 ? 93.628 175.253 122.240 1.00 47.12 240 GLY A O 1
ATOM 1767 N N . ALA A 1 241 ? 94.589 173.572 123.379 1.00 46.10 241 ALA A N 1
ATOM 1768 C CA . ALA A 1 241 ? 94.998 172.897 122.159 1.00 46.10 241 ALA A CA 1
ATOM 1769 C C . ALA A 1 241 ? 93.778 172.423 121.377 1.00 46.10 241 ALA A C 1
ATOM 1770 O O . ALA A 1 241 ? 92.855 171.818 121.926 1.00 46.10 241 ALA A O 1
ATOM 1772 N N . THR A 1 242 ? 93.775 172.713 120.078 1.00 45.93 242 THR A N 1
ATOM 1773 C CA . THR A 1 242 ? 92.627 172.379 119.242 1.00 45.93 242 THR A CA 1
ATOM 1774 C C . THR A 1 242 ? 92.414 170.871 119.175 1.00 45.93 242 THR A C 1
ATOM 1775 O O . THR A 1 242 ? 91.288 170.382 119.311 1.00 45.93 242 THR A O 1
ATOM 1779 N N . ARG A 1 243 ? 93.489 170.120 118.972 1.00 41.78 243 ARG A N 1
ATOM 1780 C CA . ARG A 1 243 ? 93.454 168.670 118.997 1.00 41.78 243 ARG A CA 1
ATOM 1781 C C . ARG A 1 243 ? 94.690 168.162 119.720 1.00 41.78 243 ARG A C 1
ATOM 1782 O O . ARG A 1 243 ? 95.716 168.843 119.782 1.00 41.78 243 ARG A O 1
ATOM 1790 N N . VAL A 1 244 ? 94.581 166.967 120.284 1.00 36.83 244 VAL A N 1
ATOM 1791 C CA . VAL A 1 244 ? 95.695 166.305 120.946 1.00 36.83 244 VAL A CA 1
ATOM 1792 C C . VAL A 1 244 ? 95.842 164.921 120.339 1.00 36.83 244 VAL A C 1
ATOM 1793 O O . VAL A 1 244 ? 94.856 164.191 120.201 1.00 36.83 244 VAL A O 1
ATOM 1797 N N . TYR A 1 245 ? 97.060 164.575 119.958 0.50 33.62 245 TYR A N 1
ATOM 1798 C CA . TYR A 1 245 ? 97.379 163.242 119.481 0.50 33.62 245 TYR A CA 1
ATOM 1799 C C . TYR A 1 245 ? 98.341 162.577 120.449 0.50 33.62 245 TYR A C 1
ATOM 1800 O O . TYR A 1 245 ? 99.116 163.239 121.139 0.50 33.62 245 TYR A O 1
ATOM 1809 N N . ALA A 1 246 ? 98.288 161.254 120.494 1.00 27.87 246 ALA A N 1
ATOM 1810 C CA . ALA A 1 246 ? 99.288 160.481 121.211 1.00 27.87 246 ALA A CA 1
ATOM 1811 C C . ALA A 1 246 ? 99.913 159.516 120.225 1.00 27.87 246 ALA A C 1
ATOM 1812 O O . ALA A 1 246 ? 99.198 158.876 119.457 1.00 27.87 246 ALA A O 1
ATOM 1814 N N . ILE A 1 247 ? 101.237 159.434 120.218 1.00 24.82 247 ILE A N 1
ATOM 1815 C CA . ILE A 1 247 ? 101.948 158.502 119.355 1.00 24.82 247 ILE A CA 1
ATOM 1816 C C . ILE A 1 247 ? 102.930 157.722 120.209 1.00 24.82 247 ILE A C 1
ATOM 1817 O O . ILE A 1 247 ? 103.718 158.316 120.950 1.00 24.82 247 ILE A O 1
ATOM 1822 N N . LEU A 1 248 ? 102.884 156.397 120.107 1.00 22.39 248 LEU A N 1
ATOM 1823 C CA . LEU A 1 248 ? 103.701 155.510 120.918 1.00 22.39 248 LEU A CA 1
ATOM 1824 C C . LEU A 1 248 ? 104.206 154.347 120.076 1.00 22.39 248 LEU A C 1
ATOM 1825 O O . LEU A 1 248 ? 103.501 153.839 119.192 1.00 22.39 248 LEU A O 1
ATOM 1830 N N . THR A 1 249 ? 105.433 153.918 120.348 1.00 19.30 249 THR A N 1
ATOM 1831 C CA . THR A 1 249 ? 105.882 152.723 119.656 1.00 19.30 249 THR A CA 1
ATOM 1832 C C . THR A 1 249 ? 105.241 151.458 120.219 1.00 19.30 249 THR A C 1
ATOM 1833 O O . THR A 1 249 ? 104.795 150.618 119.438 1.00 19.30 249 THR A O 1
ATOM 1837 N N . HIS A 1 250 ? 105.132 151.314 121.537 1.00 18.18 250 HIS A N 1
ATOM 1838 C CA . HIS A 1 250 ? 104.602 150.091 122.141 1.00 18.18 250 HIS A CA 1
ATOM 1839 C C . HIS A 1 250 ? 103.217 150.354 122.722 1.00 18.18 250 HIS A C 1
ATOM 1840 O O . HIS A 1 250 ? 103.080 151.081 123.708 1.00 18.18 250 HIS A O 1
ATOM 1847 N N . GLY A 1 251 ? 102.196 149.771 122.105 1.00 19.57 251 GLY A N 1
ATOM 1848 C CA . GLY A 1 251 ? 100.833 149.845 122.595 1.00 19.57 251 GLY A CA 1
ATOM 1849 C C . GLY A 1 251 ? 100.426 148.703 123.505 1.00 19.57 251 GLY A C 1
ATOM 1850 O O . GLY A 1 251 ? 99.714 147.801 123.068 1.00 19.57 251 GLY A O 1
ATOM 1851 N N . ILE A 1 252 ? 100.886 148.703 124.755 1.00 20.37 252 ILE A N 1
ATOM 1852 C CA . ILE A 1 252 ? 100.587 147.588 125.651 1.00 20.37 252 ILE A CA 1
ATOM 1853 C C . ILE A 1 252 ? 99.109 147.577 126.033 1.00 20.37 252 ILE A C 1
ATOM 1854 O O . ILE A 1 252 ? 98.442 146.543 125.944 1.00 20.37 252 ILE A O 1
ATOM 1859 N N . PHE A 1 253 ? 98.578 148.723 126.460 1.00 21.97 253 PHE A N 1
ATOM 1860 C CA . PHE A 1 253 ? 97.144 148.910 126.704 1.00 21.97 253 PHE A CA 1
ATOM 1861 C C . PHE A 1 253 ? 96.567 147.877 127.676 1.00 21.97 253 PHE A C 1
ATOM 1862 O O . PHE A 1 253 ? 95.537 147.260 127.415 1.00 21.97 253 PHE A O 1
ATOM 1870 N N . SER A 1 254 ? 97.227 147.697 128.810 1.00 22.92 254 SER A N 1
ATOM 1871 C CA . SER A 1 254 ? 96.722 146.762 129.802 1.00 22.92 254 SER A CA 1
ATOM 1872 C C . SER A 1 254 ? 95.794 147.468 130.790 1.00 22.92 254 SER A C 1
ATOM 1873 O O . SER A 1 254 ? 95.726 148.693 130.855 1.00 22.92 254 SER A O 1
ATOM 1876 N N . GLY A 1 255 ? 95.065 146.668 131.562 1.00 25.48 255 GLY A N 1
ATOM 1877 C CA . GLY A 1 255 ? 94.214 147.177 132.610 1.00 25.48 255 GLY A CA 1
ATOM 1878 C C . GLY A 1 255 ? 93.086 148.055 132.109 1.00 25.48 255 GLY A C 1
ATOM 1879 O O . GLY A 1 255 ? 92.307 147.670 131.238 1.00 25.48 255 GLY A O 1
ATOM 1880 N N . PRO A 1 256 ? 92.978 149.256 132.660 1.00 26.69 256 PRO A N 1
ATOM 1881 C CA . PRO A 1 256 ? 91.874 150.148 132.290 1.00 26.69 256 PRO A CA 1
ATOM 1882 C C . PRO A 1 256 ? 92.171 151.022 131.082 1.00 26.69 256 PRO A C 1
ATOM 1883 O O . PRO A 1 256 ? 91.482 152.019 130.859 1.00 26.69 256 PRO A O 1
ATOM 1887 N N . ALA A 1 257 ? 93.194 150.665 130.303 1.00 26.31 257 ALA A N 1
ATOM 1888 C CA . ALA A 1 257 ? 93.698 151.565 129.271 1.00 26.31 257 ALA A CA 1
ATOM 1889 C C . ALA A 1 257 ? 92.643 151.886 128.219 1.00 26.31 257 ALA A C 1
ATOM 1890 O O . ALA A 1 257 ? 92.489 153.045 127.824 1.00 26.31 257 ALA A O 1
ATOM 1892 N N . ILE A 1 258 ? 91.915 150.875 127.745 1.00 28.17 258 ILE A N 1
ATOM 1893 C CA . ILE A 1 258 ? 90.963 151.094 126.661 1.00 28.17 258 ILE A CA 1
ATOM 1894 C C . ILE A 1 258 ? 89.842 152.026 127.102 1.00 28.17 258 ILE A C 1
ATOM 1895 O O . ILE A 1 258 ? 89.432 152.919 126.355 1.00 28.17 258 ILE A O 1
ATOM 1900 N N . SER A 1 259 ? 89.337 151.846 128.322 1.00 29.51 259 SER A N 1
ATOM 1901 C CA . SER A 1 259 ? 88.290 152.732 128.820 1.00 29.51 259 SER A CA 1
ATOM 1902 C C . SER A 1 259 ? 88.794 154.163 128.978 1.00 29.51 259 SER A C 1
ATOM 1903 O O . SER A 1 259 ? 88.091 155.117 128.621 1.00 29.51 259 SER A O 1
ATOM 1906 N N . ARG A 1 260 ? 90.009 154.337 129.504 1.00 28.75 260 ARG A N 1
ATOM 1907 C CA . ARG A 1 260 ? 90.556 155.683 129.648 1.00 28.75 260 ARG A CA 1
ATOM 1908 C C . ARG A 1 260 ? 90.727 156.358 128.297 1.00 28.75 260 ARG A C 1
ATOM 1909 O O . ARG A 1 260 ? 90.409 157.541 128.143 1.00 28.75 260 ARG A O 1
ATOM 1917 N N . ILE A 1 261 ? 91.236 155.624 127.305 1.00 29.37 261 ILE A N 1
ATOM 1918 C CA . ILE A 1 261 ? 91.380 156.192 125.969 1.00 29.37 261 ILE A CA 1
ATOM 1919 C C . ILE A 1 261 ? 90.018 156.560 125.400 1.00 29.37 261 ILE A C 1
ATOM 1920 O O . ILE A 1 261 ? 89.856 157.609 124.770 1.00 29.37 261 ILE A O 1
ATOM 1925 N N . ASN A 1 262 ? 89.019 155.703 125.608 1.00 30.88 262 ASN A N 1
ATOM 1926 C CA . ASN A 1 262 ? 87.689 155.989 125.085 1.00 30.88 262 ASN A CA 1
ATOM 1927 C C . ASN A 1 262 ? 87.107 157.244 125.716 1.00 30.88 262 ASN A C 1
ATOM 1928 O O . ASN A 1 262 ? 86.425 158.023 125.043 1.00 30.88 262 ASN A O 1
ATOM 1933 N N . ASN A 1 263 ? 87.370 157.465 126.999 1.00 33.00 263 ASN A N 1
ATOM 1934 C CA . ASN A 1 263 ? 86.851 158.633 127.695 1.00 33.00 263 ASN A CA 1
ATOM 1935 C C . ASN A 1 263 ? 87.763 159.849 127.601 1.00 33.00 263 ASN A C 1
ATOM 1936 O O . ASN A 1 263 ? 87.418 160.901 128.144 1.00 33.00 263 ASN A O 1
ATOM 1941 N N . ALA A 1 264 ? 88.908 159.742 126.941 1.00 34.49 264 ALA A N 1
ATOM 1942 C CA . ALA A 1 264 ? 89.816 160.871 126.828 1.00 34.49 264 ALA A CA 1
ATOM 1943 C C . ALA A 1 264 ? 89.544 161.646 125.540 1.00 34.49 264 ALA A C 1
ATOM 1944 O O . ALA A 1 264 ? 88.762 161.231 124.686 1.00 34.49 264 ALA A O 1
ATOM 1946 N N . CYS A 1 265 ? 90.211 162.787 125.404 1.00 38.55 265 CYS A N 1
ATOM 1947 C CA . CYS A 1 265 ? 89.954 163.711 124.309 1.00 38.55 265 CYS A CA 1
ATOM 1948 C C . CYS A 1 265 ? 90.891 163.514 123.127 1.00 38.55 265 CYS A C 1
ATOM 1949 O O . CYS A 1 265 ? 90.959 164.386 122.258 1.00 38.55 265 CYS A O 1
ATOM 1952 N N . PHE A 1 266 ? 91.619 162.403 123.078 1.00 33.84 266 PHE A N 1
ATOM 1953 C CA . PHE A 1 266 ? 92.557 162.180 121.989 1.00 33.84 266 PHE A CA 1
ATOM 1954 C C . PHE A 1 266 ? 91.852 162.183 120.642 1.00 33.84 266 PHE A C 1
ATOM 1955 O O . PHE A 1 266 ? 90.835 161.516 120.452 1.00 33.84 266 PHE A O 1
ATOM 1963 N N . GLU A 1 267 ? 92.406 162.941 119.701 1.00 35.78 267 GLU A N 1
ATOM 1964 C CA . GLU A 1 267 ? 91.996 162.779 118.314 1.00 35.78 267 GLU A CA 1
ATOM 1965 C C . GLU A 1 267 ? 92.406 161.411 117.790 1.00 35.78 267 GLU A C 1
ATOM 1966 O O . GLU A 1 267 ? 91.647 160.764 117.063 1.00 35.78 267 GLU A O 1
ATOM 1972 N N . ALA A 1 268 ? 93.597 160.952 118.160 1.00 30.76 268 ALA A N 1
ATOM 1973 C CA . ALA A 1 268 ? 94.081 159.650 117.742 1.00 30.76 268 ALA A CA 1
ATOM 1974 C C . ALA A 1 268 ? 95.147 159.172 118.711 1.00 30.76 268 ALA A C 1
ATOM 1975 O O . ALA A 1 268 ? 95.920 159.966 119.255 1.00 30.76 268 ALA A O 1
ATOM 1977 N N . VAL A 1 269 ? 95.172 157.863 118.919 1.00 26.80 269 VAL A N 1
ATOM 1978 C CA . VAL A 1 269 ? 96.231 157.190 119.654 1.00 26.80 269 VAL A CA 1
ATOM 1979 C C . VAL A 1 269 ? 96.889 156.249 118.656 1.00 26.80 269 VAL A C 1
ATOM 1980 O O . VAL A 1 269 ? 96.324 155.215 118.294 1.00 26.80 269 VAL A O 1
ATOM 1984 N N . VAL A 1 270 ? 98.065 156.614 118.195 1.00 23.86 270 VAL A N 1
ATOM 1985 C CA . VAL A 1 270 ? 98.791 155.868 117.183 1.00 23.86 270 VAL A CA 1
ATOM 1986 C C . VAL A 1 270 ? 99.846 155.025 117.876 1.00 23.86 270 VAL A C 1
ATOM 1987 O O . VAL A 1 270 ? 100.570 155.522 118.738 1.00 23.86 270 VAL A O 1
ATOM 1991 N N . VAL A 1 271 ? 99.919 153.750 117.524 1.00 21.00 271 VAL A N 1
ATOM 1992 C CA . VAL A 1 271 ? 100.935 152.858 118.062 1.00 21.00 271 VAL A CA 1
ATOM 1993 C C . VAL A 1 271 ? 101.581 152.110 116.912 1.00 21.00 271 VAL A C 1
ATOM 1994 O O . VAL A 1 271 ? 100.994 151.959 115.838 1.00 21.00 271 VAL A O 1
ATOM 1998 N N . THR A 1 272 ? 102.806 151.654 117.133 1.00 18.83 272 THR A N 1
ATOM 1999 C CA . THR A 1 272 ? 103.355 150.725 116.150 1.00 18.83 272 THR A CA 1
ATOM 2000 C C . THR A 1 272 ? 102.801 149.318 116.381 1.00 18.83 272 THR A C 1
ATOM 2001 O O . THR A 1 272 ? 102.132 149.043 117.376 1.00 18.83 272 THR A O 1
ATOM 2005 N N . ASN A 1 273 ? 103.047 148.424 115.429 1.00 18.38 273 ASN A N 1
ATOM 2006 C CA . ASN A 1 273 ? 102.677 147.022 115.623 1.00 18.38 273 ASN A CA 1
ATOM 2007 C C . ASN A 1 273 ? 103.838 146.193 116.163 1.00 18.38 273 ASN A C 1
ATOM 2008 O O . ASN A 1 273 ? 104.061 145.071 115.730 1.00 18.38 273 ASN A O 1
ATOM 2013 N N . THR A 1 274 ? 104.549 146.694 117.171 1.00 17.14 274 THR A N 1
ATOM 2014 C CA . THR A 1 274 ? 105.467 145.830 117.900 1.00 17.14 274 THR A CA 1
ATOM 2015 C C . THR A 1 274 ? 104.708 144.846 118.773 1.00 17.14 274 THR A C 1
ATOM 2016 O O . THR A 1 274 ? 105.266 143.828 119.180 1.00 17.14 274 THR A O 1
ATOM 2020 N N . ILE A 1 275 ? 103.448 145.142 119.057 1.00 17.46 275 ILE A N 1
ATOM 2021 C CA . ILE A 1 275 ? 102.545 144.320 119.850 1.00 17.46 275 ILE A CA 1
ATOM 2022 C C . ILE A 1 275 ? 101.277 144.174 119.018 1.00 17.46 275 ILE A C 1
ATOM 2023 O O . ILE A 1 275 ? 100.863 145.145 118.378 1.00 17.46 275 ILE A O 1
ATOM 2028 N N . PRO A 1 276 ? 100.651 143.001 118.961 1.00 18.53 276 PRO A N 1
ATOM 2029 C CA . PRO A 1 276 ? 99.406 142.878 118.193 1.00 18.53 276 PRO A CA 1
ATOM 2030 C C . PRO A 1 276 ? 98.323 143.786 118.756 1.00 18.53 276 PRO A C 1
ATOM 2031 O O . PRO A 1 276 ? 98.159 143.903 119.969 1.00 18.53 276 PRO A O 1
ATOM 2035 N N . GLN A 1 277 ? 97.575 144.427 117.861 0.95 22.24 277 GLN A N 1
ATOM 2036 C CA . GLN A 1 277 ? 96.637 145.469 118.255 0.95 22.24 277 GLN A CA 1
ATOM 2037 C C . GLN A 1 277 ? 95.198 145.218 117.833 0.95 22.24 277 GLN A C 1
ATOM 2038 O O . GLN A 1 277 ? 94.329 146.024 118.178 0.95 22.24 277 GLN A O 1
ATOM 2044 N N . GLU A 1 278 ? 94.914 144.135 117.108 0.20 25.66 278 GLU A N 1
ATOM 2045 C CA . GLU A 1 278 ? 93.580 143.946 116.541 0.20 25.66 278 GLU A CA 1
ATOM 2046 C C . GLU A 1 278 ? 92.511 143.869 117.624 0.20 25.66 278 GLU A C 1
ATOM 2047 O O . GLU A 1 278 ? 91.455 144.506 117.510 0.20 25.66 278 GLU A O 1
ATOM 2053 N N . ASP A 1 279 ? 92.771 143.107 118.686 1.00 29.66 279 ASP A N 1
ATOM 2054 C CA . ASP A 1 279 ? 91.794 142.976 119.761 1.00 29.66 279 ASP A CA 1
ATOM 2055 C C . ASP A 1 279 ? 91.528 144.313 120.437 1.00 29.66 279 ASP A C 1
ATOM 2056 O O . ASP A 1 279 ? 90.375 144.658 120.712 1.00 29.66 279 ASP A O 1
ATOM 2061 N N . LYS A 1 280 ? 92.581 145.084 120.707 0.10 26.90 280 LYS A N 1
ATOM 2062 C CA . LYS A 1 280 ? 92.399 146.406 121.294 0.10 26.90 280 LYS A CA 1
ATOM 2063 C C . LYS A 1 280 ? 91.712 147.352 120.319 0.10 26.90 280 LYS A C 1
ATOM 2064 O O . LYS A 1 280 ? 90.913 148.199 120.726 0.10 26.90 280 LYS A O 1
ATOM 2070 N N . MET A 1 281 ? 92.023 147.232 119.029 1.00 28.22 281 MET A N 1
ATOM 2071 C CA . MET A 1 281 ? 91.402 148.100 118.036 1.00 28.22 281 MET A CA 1
ATOM 2072 C C . MET A 1 281 ? 89.912 147.826 117.907 1.00 28.22 281 MET A C 1
ATOM 2073 O O . MET A 1 281 ? 89.149 148.720 117.529 1.00 28.22 281 MET A O 1
ATOM 2078 N N . LYS A 1 282 ? 89.479 146.603 118.210 0.84 29.08 282 LYS A N 1
ATOM 2079 C CA . LYS A 1 282 ? 88.052 146.300 118.170 0.84 29.08 282 LYS A CA 1
ATOM 2080 C C . LYS A 1 282 ? 87.279 147.131 119.186 0.84 29.08 282 LYS A C 1
ATOM 2081 O O . LYS A 1 282 ? 86.172 147.599 118.902 0.84 29.08 282 LYS A O 1
ATOM 2087 N N . HIS A 1 283 ? 87.843 147.322 120.375 0.20 28.73 283 HIS A N 1
ATOM 2088 C CA . HIS A 1 283 ? 87.169 148.011 121.465 0.20 28.73 283 HIS A CA 1
ATOM 2089 C C . HIS A 1 283 ? 87.475 149.500 121.532 0.20 28.73 283 HIS A C 1
ATOM 2090 O O . HIS A 1 283 ? 86.911 150.189 122.383 0.20 28.73 283 HIS A O 1
ATOM 2097 N N . CYS A 1 284 ? 88.350 150.016 120.673 0.78 29.64 284 CYS A N 1
ATOM 2098 C CA . CYS A 1 284 ? 88.742 151.421 120.730 0.78 29.64 284 CYS A CA 1
ATOM 2099 C C . CYS A 1 284 ? 88.905 151.945 119.312 0.78 29.64 284 CYS A C 1
ATOM 2100 O O . CYS A 1 284 ? 89.819 151.529 118.598 0.78 29.64 284 CYS A O 1
ATOM 2103 N N . SER A 1 285 ? 88.039 152.876 118.920 1.00 31.22 285 SER A N 1
ATOM 2104 C CA . SER A 1 285 ? 88.016 153.337 117.538 1.00 31.22 285 SER A CA 1
ATOM 2105 C C . SER A 1 285 ? 89.168 154.279 117.217 1.00 31.22 285 SER A C 1
ATOM 2106 O O . SER A 1 285 ? 89.557 154.397 116.053 1.00 31.22 285 SER A O 1
ATOM 2109 N N . LYS A 1 286 ? 89.733 154.949 118.211 1.00 30.83 286 LYS A N 1
ATOM 2110 C CA . LYS A 1 286 ? 90.751 155.949 117.931 1.00 30.83 286 LYS A CA 1
ATOM 2111 C C . LYS A 1 286 ? 92.171 155.396 117.929 1.00 30.83 286 LYS A C 1
ATOM 2112 O O . LYS A 1 286 ? 93.115 156.178 117.811 1.00 30.83 286 LYS A O 1
ATOM 2118 N N . ILE A 1 287 ? 92.351 154.086 118.037 1.00 27.52 287 ILE A N 1
ATOM 2119 C CA . ILE A 1 287 ? 93.682 153.497 117.934 1.00 27.52 287 ILE A CA 1
ATOM 2120 C C . ILE A 1 287 ? 94.010 153.243 116.468 1.00 27.52 287 ILE A C 1
ATOM 2121 O O . ILE A 1 287 ? 93.251 152.580 115.758 1.00 27.52 287 ILE A O 1
ATOM 2126 N N . GLN A 1 288 ? 95.144 153.768 116.012 1.00 26.42 288 GLN A N 1
ATOM 2127 C CA . GLN A 1 288 ? 95.673 153.471 114.689 1.00 26.42 288 GLN A CA 1
ATOM 2128 C C . GLN A 1 288 ? 97.073 152.890 114.811 1.00 26.42 288 GLN A C 1
ATOM 2129 O O . GLN A 1 288 ? 97.815 153.206 115.741 1.00 26.42 288 GLN A O 1
ATOM 2135 N N . VAL A 1 289 ? 97.434 152.045 113.852 1.00 22.48 289 VAL A N 1
ATOM 2136 C CA . VAL A 1 289 ? 98.664 151.268 113.915 1.00 22.48 289 VAL A CA 1
ATOM 2137 C C . VAL A 1 289 ? 99.593 151.696 112.791 1.00 22.48 289 VAL A C 1
ATOM 2138 O O . VAL A 1 289 ? 99.167 151.830 111.640 1.00 22.48 289 VAL A O 1
ATOM 2142 N N . ILE A 1 290 ? 100.853 151.921 113.132 1.00 20.94 290 ILE A N 1
ATOM 2143 C CA . ILE A 1 290 ? 101.919 152.103 112.156 1.00 20.94 290 ILE A CA 1
ATOM 2144 C C . ILE A 1 290 ? 102.645 150.778 111.994 1.00 20.94 290 ILE A C 1
ATOM 2145 O O . ILE A 1 290 ? 103.127 150.202 112.974 1.00 20.94 290 ILE A O 1
ATOM 2150 N N . ASP A 1 291 ? 102.742 150.298 110.765 1.00 19.90 291 ASP A N 1
ATOM 2151 C CA . ASP A 1 291 ? 103.469 149.066 110.524 1.00 19.90 291 ASP A CA 1
ATOM 2152 C C . ASP A 1 291 ? 104.962 149.368 110.579 1.00 19.90 291 ASP A C 1
ATOM 2153 O O . ASP A 1 291 ? 105.445 150.264 109.885 1.00 19.90 291 ASP A O 1
ATOM 2158 N N . ILE A 1 292 ? 105.687 148.654 111.434 1.00 17.65 292 ILE A N 1
ATOM 2159 C CA . ILE A 1 292 ? 107.135 148.771 111.479 1.00 17.65 292 ILE A CA 1
ATOM 2160 C C . ILE A 1 292 ? 107.816 147.508 110.982 1.00 17.65 292 ILE A C 1
ATOM 2161 O O . ILE A 1 292 ? 109.007 147.320 111.212 1.00 17.65 292 ILE A O 1
ATOM 2166 N N . SER A 1 293 ? 107.075 146.631 110.306 1.00 17.42 293 SER A N 1
ATOM 2167 C CA . SER A 1 293 ? 107.671 145.398 109.814 1.00 17.42 293 SER A CA 1
ATOM 2168 C C . SER A 1 293 ? 108.752 145.667 108.777 1.00 17.42 293 SER A C 1
ATOM 2169 O O . SER A 1 293 ? 109.687 144.874 108.657 1.00 17.42 293 SER A O 1
ATOM 2172 N N . MET A 1 294 ? 108.659 146.768 108.025 0.73 17.49 294 MET A N 1
ATOM 2173 C CA . MET A 1 294 ? 109.721 147.053 107.066 0.73 17.49 294 MET A CA 1
ATOM 2174 C C . MET A 1 294 ? 111.026 147.372 107.781 0.73 17.49 294 MET A C 1
ATOM 2175 O O . MET A 1 294 ? 112.097 146.962 107.332 0.73 17.49 294 MET A O 1
ATOM 2180 N N . ILE A 1 295 ? 110.955 148.092 108.900 1.00 16.42 295 ILE A N 1
ATOM 2181 C CA . ILE A 1 295 ? 112.162 148.430 109.645 1.00 16.42 295 ILE A CA 1
ATOM 2182 C C . ILE A 1 295 ? 112.811 147.176 110.211 1.00 16.42 295 ILE A C 1
ATO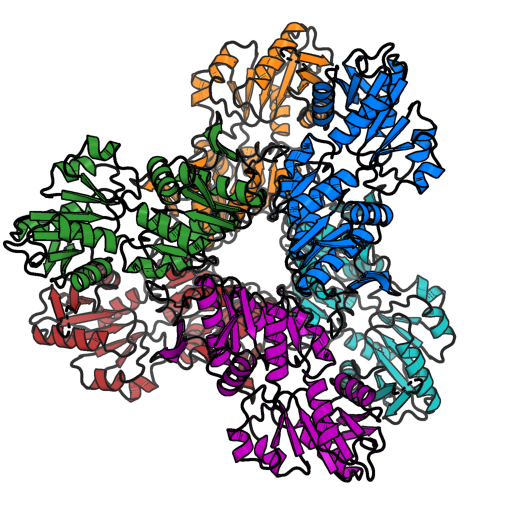M 2183 O O . ILE A 1 295 ? 114.027 146.991 110.107 1.00 16.42 295 ILE A O 1
ATOM 2188 N N . LEU A 1 296 ? 112.013 146.293 110.812 1.00 15.28 296 LEU A N 1
ATOM 2189 C CA . LEU A 1 296 ? 112.553 145.052 111.356 1.00 15.28 296 LEU A CA 1
ATOM 2190 C C . LEU A 1 296 ? 113.108 144.158 110.255 1.00 15.28 296 LEU A C 1
ATOM 2191 O O . LEU A 1 296 ? 114.177 143.560 110.416 1.00 15.28 296 LEU A O 1
ATOM 2196 N N . ALA A 1 297 ? 112.393 144.049 109.135 1.00 15.08 297 ALA A N 1
ATOM 2197 C CA . ALA A 1 297 ? 112.881 14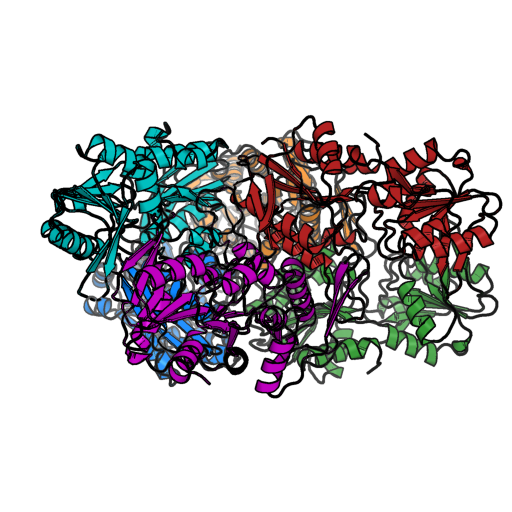3.247 108.020 1.00 15.08 297 ALA A CA 1
ATOM 2198 C C . ALA A 1 297 ? 114.195 143.794 107.484 1.00 15.08 297 ALA A C 1
ATOM 2199 O O . ALA A 1 297 ? 115.123 143.030 107.207 1.00 15.08 297 ALA A O 1
ATOM 2201 N N . GLU A 1 298 ? 114.296 145.115 107.341 0.99 15.69 298 GLU A N 1
ATOM 2202 C CA . GLU A 1 298 ? 115.538 145.713 106.876 0.99 15.69 298 GLU A CA 1
ATOM 2203 C C . GLU A 1 298 ? 116.666 145.487 107.867 0.99 15.69 298 GLU A C 1
ATOM 2204 O O . GLU A 1 298 ? 117.801 145.241 107.464 0.99 15.69 298 GLU A O 1
ATOM 2210 N N . ALA A 1 299 ? 116.379 145.579 109.163 1.00 14.48 299 ALA A N 1
ATOM 2211 C CA . ALA A 1 299 ? 117.416 145.317 110.151 1.00 14.48 299 ALA A CA 1
ATOM 2212 C C . ALA A 1 299 ? 117.909 143.883 110.055 1.00 14.48 299 ALA A C 1
ATOM 2213 O O . ALA A 1 299 ? 119.116 143.635 110.098 1.00 14.48 299 ALA A O 1
ATOM 2215 N N . ILE A 1 300 ? 116.991 142.929 109.912 1.00 13.70 300 ILE A N 1
ATOM 2216 C CA . ILE A 1 300 ? 117.384 141.529 109.778 1.00 13.70 300 ILE A CA 1
ATOM 2217 C C . ILE A 1 300 ? 118.240 141.341 108.534 1.00 13.70 300 ILE A C 1
ATOM 2218 O O . ILE A 1 300 ? 119.311 140.726 108.574 1.00 13.70 300 ILE A O 1
ATOM 2223 N N . ARG A 1 301 ? 117.785 141.898 107.417 0.98 14.62 301 ARG A N 1
ATOM 2224 C CA . ARG A 1 301 ? 118.489 141.755 106.154 0.98 14.62 301 ARG A CA 1
ATOM 2225 C C . ARG A 1 301 ? 119.873 142.389 106.210 0.98 14.62 301 ARG A C 1
ATOM 2226 O O . ARG A 1 301 ? 120.846 141.799 105.731 0.98 14.62 301 ARG A O 1
ATOM 2234 N N . ARG A 1 302 ? 119.991 143.555 106.836 0.50 14.12 302 ARG A N 1
ATOM 2235 C CA . ARG A 1 302 ? 121.271 144.241 106.916 0.50 14.12 302 ARG A CA 1
ATOM 2236 C C . ARG A 1 302 ? 122.233 143.556 107.878 0.50 14.12 302 ARG A C 1
ATOM 2237 O O . ARG A 1 302 ? 123.429 143.477 107.589 0.50 14.12 302 ARG A O 1
ATOM 2245 N N . THR A 1 303 ? 121.750 143.052 109.017 1.00 13.83 303 THR A N 1
ATOM 2246 C CA . THR A 1 303 ? 122.639 142.284 109.882 1.00 13.83 303 THR A CA 1
ATOM 2247 C C . THR A 1 303 ? 123.117 141.025 109.177 1.00 13.83 303 THR A C 1
ATOM 2248 O O . THR A 1 303 ? 124.285 140.649 109.295 1.00 13.83 303 THR A O 1
ATOM 2252 N N . HIS A 1 304 ? 122.234 140.366 108.429 1.00 14.17 304 HIS A N 1
ATOM 2253 C CA . HIS A 1 304 ? 122.653 139.178 107.697 1.00 14.17 304 HIS A CA 1
ATOM 2254 C C . HIS A 1 304 ? 123.700 139.508 106.638 1.00 14.17 304 HIS A C 1
ATOM 2255 O O . HIS A 1 304 ? 124.669 138.764 106.469 1.00 14.17 304 HIS A O 1
ATOM 2262 N N . ASN A 1 305 ? 123.527 140.610 105.915 1.00 15.02 305 ASN A N 1
ATOM 2263 C CA . ASN A 1 305 ? 124.419 140.931 104.808 1.00 15.02 305 ASN A CA 1
ATOM 2264 C C . ASN A 1 305 ? 125.636 141.745 105.220 1.00 15.02 305 ASN A C 1
ATOM 2265 O O . ASN A 1 305 ? 126.443 142.090 104.358 1.00 15.02 305 ASN A O 1
ATOM 2270 N N . GLY A 1 306 ? 125.793 142.065 106.500 1.00 15.21 306 GLY A N 1
ATOM 2271 C CA . GLY A 1 306 ? 126.897 142.911 106.899 1.00 15.21 306 GLY A CA 1
ATOM 2272 C C . GLY A 1 306 ? 126.774 144.348 106.458 1.00 15.21 306 GLY A C 1
ATOM 2273 O O . GLY A 1 306 ? 127.786 145.024 106.291 1.00 15.21 306 GLY A O 1
ATOM 2274 N N . GLU A 1 307 ? 125.558 144.825 106.246 1.00 15.95 307 GLU A N 1
ATOM 2275 C CA . GLU A 1 307 ? 125.282 146.194 105.851 1.00 15.95 307 GLU A CA 1
ATOM 2276 C C . GLU A 1 307 ? 124.979 147.045 107.084 1.00 15.95 307 GLU A C 1
ATOM 2277 O O . GLU A 1 307 ? 124.667 146.534 108.156 1.00 15.95 307 GLU A O 1
ATOM 2283 N N . SER A 1 308 ? 125.069 148.361 106.921 1.00 15.91 308 SER A N 1
ATOM 2284 C CA . SER A 1 308 ? 124.885 149.266 108.048 1.00 15.91 308 SER A CA 1
ATOM 2285 C C . SER A 1 308 ? 123.447 149.226 108.554 1.00 15.91 308 SER A C 1
ATOM 2286 O O . SER A 1 308 ? 122.504 149.456 107.797 1.00 15.91 308 SER A O 1
ATOM 2289 N N . VAL A 1 309 ? 123.282 148.941 109.839 1.00 15.92 309 VAL A N 1
ATOM 2290 C CA . VAL A 1 309 ? 121.963 148.992 110.459 1.00 15.92 309 VAL A CA 1
ATOM 2291 C C . VAL A 1 309 ? 121.615 150.410 110.890 1.00 15.92 309 VAL A C 1
ATOM 2292 O O . VAL A 1 309 ? 120.464 150.829 110.782 1.00 15.92 309 VAL A O 1
ATOM 2296 N N . SER A 1 310 ? 122.605 151.175 111.349 0.01 17.54 310 SER A N 1
ATOM 2297 C CA . SER A 1 310 ? 122.352 152.529 111.829 0.01 17.54 310 SER A CA 1
ATOM 2298 C C . SER A 1 310 ? 121.808 153.437 110.735 0.01 17.54 310 SER A C 1
ATOM 2299 O O . SER A 1 310 ? 121.220 154.475 111.043 0.01 17.54 310 SER A O 1
ATOM 2302 N N . TYR A 1 311 ? 121.988 153.059 109.470 0.20 18.99 311 TYR A N 1
ATOM 2303 C CA . TYR A 1 311 ? 121.374 153.785 108.368 0.20 18.99 311 TYR A CA 1
ATOM 2304 C C . TYR A 1 311 ? 119.860 153.852 108.528 0.20 18.99 311 TYR A C 1
ATOM 2305 O O . TYR A 1 311 ? 119.232 154.819 108.094 0.20 18.99 311 TYR A O 1
ATOM 2314 N N . LEU A 1 312 ? 119.260 152.841 109.159 1.00 19.02 312 LEU A N 1
ATOM 2315 C CA . LEU A 1 312 ? 117.827 152.832 109.417 1.00 19.02 312 LEU A CA 1
ATOM 2316 C C . LEU A 1 312 ? 117.400 153.823 110.486 1.00 19.02 312 LEU A C 1
ATOM 2317 O O . LEU A 1 312 ? 116.205 154.111 110.584 1.00 19.02 312 LEU A O 1
ATOM 2322 N N . PHE A 1 313 ? 118.325 154.335 111.299 0.40 19.27 313 PHE A N 1
ATOM 2323 C CA . PHE A 1 313 ? 117.933 155.279 112.340 0.40 19.27 313 PHE A CA 1
ATOM 2324 C C . PHE A 1 313 ? 117.329 156.543 111.755 0.40 19.27 313 PHE A C 1
ATOM 2325 O O . PHE A 1 313 ? 116.553 157.217 112.437 0.40 19.27 313 PHE A O 1
ATOM 2333 N N . SER A 1 314 ? 117.653 156.871 110.507 1.00 24.20 314 SER A N 1
ATOM 2334 C CA . SER A 1 314 ? 117.191 158.104 109.892 1.00 24.20 314 SER A CA 1
ATOM 2335 C C . SER A 1 314 ? 116.492 157.920 108.551 1.00 24.20 314 SER A C 1
ATOM 2336 O O . SER A 1 314 ? 116.093 158.919 107.947 1.00 24.20 314 SER A O 1
ATOM 2339 N N . HIS A 1 315 ? 116.328 156.693 108.066 1.00 25.69 315 HIS A N 1
ATOM 2340 C CA . HIS A 1 315 ? 115.780 156.454 106.737 1.00 25.69 315 HIS A CA 1
ATOM 2341 C C . HIS A 1 315 ? 114.654 155.434 106.801 1.00 25.69 315 HIS A C 1
ATOM 2342 O O . HIS A 1 315 ? 114.818 154.358 107.381 1.00 25.69 315 HIS A O 1
ATOM 2349 N N . VAL A 1 316 ? 113.519 155.777 106.202 1.00 29.37 316 VAL A N 1
ATOM 2350 C CA . VAL A 1 316 ? 112.413 154.842 106.014 1.00 29.37 316 VAL A CA 1
ATOM 2351 C C . VAL A 1 316 ? 112.713 153.995 104.784 1.00 29.37 316 VAL A C 1
ATOM 2352 O O . VAL A 1 316 ? 112.869 154.543 103.684 1.00 29.37 316 VAL A O 1
ATOM 2356 N N . PRO A 1 317 ? 112.800 152.667 104.908 1.00 28.05 317 PRO A N 1
ATOM 2357 C CA . PRO A 1 317 ? 113.075 151.828 103.737 1.00 28.05 317 PRO A CA 1
ATOM 2358 C C . PRO A 1 317 ? 111.863 151.640 102.831 1.00 28.05 317 PRO A C 1
ATOM 2359 O O . PRO A 1 317 ? 110.737 151.713 103.316 1.00 28.05 317 PRO A O 1
ATOM 2363 N N . PRO B 1 2 ? 137.225 137.315 159.693 1.00 15.67 2 PRO B N 1
ATOM 2364 C CA . PRO B 1 2 ? 137.838 138.330 158.829 1.00 15.67 2 PRO B CA 1
ATOM 2365 C C . PRO B 1 2 ? 137.711 139.737 159.387 1.00 15.67 2 PRO B C 1
ATOM 2366 O O . PRO B 1 2 ? 136.657 140.126 159.869 1.00 15.67 2 PRO B O 1
ATOM 2370 N N . ASN B 1 3 ? 138.800 140.482 159.329 1.00 15.78 3 ASN B N 1
ATOM 2371 C CA . ASN B 1 3 ? 138.835 141.862 159.773 1.00 15.78 3 ASN B CA 1
ATOM 2372 C C . ASN B 1 3 ? 138.773 142.803 158.578 1.00 15.78 3 ASN B C 1
ATOM 2373 O O . ASN B 1 3 ? 139.103 142.435 157.451 1.00 15.78 3 ASN B O 1
ATOM 2378 N N . ILE B 1 4 ? 138.337 144.024 158.842 1.00 14.84 4 ILE B N 1
ATOM 2379 C CA . ILE B 1 4 ? 138.339 145.070 157.829 1.00 14.84 4 ILE B CA 1
ATOM 2380 C C . ILE B 1 4 ? 139.768 145.530 157.591 1.00 14.84 4 ILE B C 1
ATOM 2381 O O . ILE B 1 4 ? 140.496 145.849 158.535 1.00 14.84 4 ILE B O 1
ATOM 2386 N N . LYS B 1 5 ? 140.172 145.568 156.328 1.00 14.68 5 LYS B N 1
ATOM 2387 C CA . LYS B 1 5 ? 141.399 146.229 155.910 1.00 14.68 5 LYS B CA 1
ATOM 2388 C C . LYS B 1 5 ? 141.037 147.287 154.881 1.00 14.68 5 LYS B C 1
ATOM 2389 O O . LYS B 1 5 ? 140.398 146.977 153.872 1.00 14.68 5 LYS B O 1
ATOM 2395 N N . ILE B 1 6 ? 141.432 148.527 155.138 1.00 13.86 6 ILE B N 1
ATOM 2396 C CA . ILE B 1 6 ? 141.189 149.638 154.230 1.00 13.86 6 ILE B CA 1
ATOM 2397 C C . ILE B 1 6 ? 142.502 149.975 153.547 1.00 13.86 6 ILE B C 1
ATOM 2398 O O . ILE B 1 6 ? 143.507 150.235 154.213 1.00 13.86 6 ILE B O 1
ATOM 2403 N N . PHE B 1 7 ? 142.495 149.968 152.225 1.00 13.95 7 PHE B N 1
ATOM 2404 C CA . PHE B 1 7 ? 143.635 150.401 151.437 1.00 13.95 7 PHE B CA 1
ATOM 2405 C C . PHE B 1 7 ? 143.235 151.616 150.620 1.00 13.95 7 PHE B C 1
ATOM 2406 O O . PHE B 1 7 ? 142.115 151.694 150.112 1.00 13.95 7 PHE B O 1
ATOM 2414 N N . SER B 1 8 ? 144.150 152.562 150.505 1.00 15.40 8 SER B N 1
ATOM 2415 C CA . SER B 1 8 ? 143.941 153.760 149.713 1.00 15.40 8 SER B CA 1
ATOM 2416 C C . SER B 1 8 ? 144.697 153.646 148.401 1.00 15.40 8 SER B C 1
ATOM 2417 O O . SER B 1 8 ? 145.873 153.277 148.390 1.00 15.40 8 SER B O 1
ATOM 2420 N N . GLY B 1 9 ? 144.026 153.962 147.311 1.00 15.58 9 GLY B N 1
ATOM 2421 C CA . GLY B 1 9 ? 144.728 154.290 146.094 1.00 15.58 9 GLY B CA 1
ATOM 2422 C C . GLY B 1 9 ? 145.330 155.676 146.187 1.00 15.58 9 GLY B C 1
ATOM 2423 O O . GLY B 1 9 ? 145.216 156.371 147.193 1.00 15.58 9 GLY B O 1
ATOM 2424 N N . SER B 1 10 ? 145.985 156.092 145.114 1.00 16.24 10 SER B N 1
ATOM 2425 C CA . SER B 1 10 ? 146.633 157.394 145.131 1.00 16.24 10 SER B CA 1
ATOM 2426 C C . SER B 1 10 ? 145.688 158.547 144.821 1.00 16.24 10 SER B C 1
ATOM 2427 O O . SER B 1 10 ? 146.075 159.702 145.013 1.00 16.24 10 SER B O 1
ATOM 2430 N N . SER B 1 11 ? 144.466 158.274 144.362 1.00 16.00 11 SER B N 1
ATOM 2431 C CA . SER B 1 11 ? 143.594 159.354 143.910 1.00 16.00 11 SER B CA 1
ATOM 2432 C C . SER B 1 11 ? 143.160 160.258 145.061 1.00 16.00 11 SER B C 1
ATOM 2433 O O . SER B 1 11 ? 143.274 161.483 144.971 1.00 16.00 11 SER B O 1
ATOM 2436 N N . HIS B 1 12 ? 142.645 159.680 146.145 0.58 16.48 12 HIS B N 1
ATOM 2437 C CA . HIS B 1 12 ? 142.042 160.474 147.219 0.58 16.48 12 HIS B CA 1
ATOM 2438 C C . HIS B 1 12 ? 142.535 159.922 148.559 0.58 16.48 12 HIS B C 1
ATOM 2439 O O . HIS B 1 12 ? 141.837 159.183 149.248 0.58 16.48 12 HIS B O 1
ATOM 2446 N N . GLN B 1 13 ? 143.727 160.349 148.965 1.00 18.56 13 GLN B N 1
ATOM 2447 C CA . GLN B 1 13 ? 144.317 159.852 150.202 1.00 18.56 13 GLN B CA 1
ATOM 2448 C C . GLN B 1 13 ? 143.616 160.403 151.434 1.00 18.56 13 GLN B C 1
ATOM 2449 O O . GLN B 1 13 ? 143.434 159.678 152.419 1.00 18.56 13 GLN B O 1
ATOM 2455 N N . ASP B 1 14 ? 143.229 161.676 151.394 1.00 19.34 14 ASP B N 1
ATOM 2456 C CA . ASP B 1 14 ? 142.621 162.318 152.551 1.00 19.34 14 ASP B CA 1
ATOM 2457 C C . ASP B 1 14 ? 141.271 161.678 152.863 1.00 19.34 14 ASP B C 1
ATOM 2458 O O . ASP B 1 14 ? 140.947 161.431 154.030 1.00 19.34 14 ASP B O 1
ATOM 2463 N N . LEU B 1 15 ? 140.483 161.369 151.829 1.00 16.88 15 LEU B N 1
ATOM 2464 C CA . LEU B 1 15 ? 139.207 160.697 152.051 1.00 16.88 15 LEU B CA 1
ATOM 2465 C C . LEU B 1 15 ? 139.401 159.324 152.676 1.00 16.88 15 LEU B C 1
ATOM 2466 O O . LEU B 1 15 ? 138.667 158.939 153.593 1.00 16.88 15 LEU B O 1
ATOM 2471 N N . SER B 1 16 ? 140.380 158.564 152.182 1.00 16.97 16 SER B N 1
ATOM 2472 C CA . SER B 1 16 ? 140.640 157.243 152.738 1.00 16.97 16 SER B CA 1
ATOM 2473 C C . SER B 1 16 ? 141.065 157.338 154.191 1.00 16.97 16 SER B C 1
ATOM 2474 O O . SER B 1 16 ? 140.657 156.519 155.018 1.00 16.97 16 SER B O 1
ATOM 2477 N N . GLN B 1 17 ? 141.898 158.325 154.517 1.00 17.89 17 GLN B N 1
ATOM 2478 C CA . GLN B 1 17 ? 142.299 158.517 155.903 1.00 17.89 17 GLN B CA 1
ATOM 2479 C C . GLN B 1 17 ? 141.106 158.858 156.783 1.00 17.89 17 GLN B C 1
ATOM 2480 O O . GLN B 1 17 ? 140.984 158.337 157.892 1.00 17.89 17 GLN B O 1
ATOM 2486 N N . LYS B 1 18 ? 140.221 159.737 156.309 1.00 18.09 18 LYS B N 1
ATOM 2487 C CA . LYS B 1 18 ? 139.030 160.078 157.083 1.00 18.09 18 LYS B CA 1
ATOM 2488 C C . LYS B 1 18 ? 138.166 158.848 157.328 1.00 18.09 18 LYS B C 1
ATOM 2489 O O . LYS B 1 18 ? 137.679 158.627 158.444 1.00 18.09 18 LYS B O 1
ATOM 2495 N N . ILE B 1 19 ? 137.983 158.028 156.294 1.00 16.43 19 ILE B N 1
ATOM 2496 C CA . ILE B 1 19 ? 137.217 156.798 156.441 1.00 16.43 19 ILE B CA 1
ATOM 2497 C C . ILE B 1 19 ? 137.871 155.888 157.469 1.00 16.43 19 ILE B C 1
ATOM 2498 O O . ILE B 1 19 ? 137.199 155.325 158.338 1.00 16.43 19 ILE B O 1
ATOM 2503 N N . ALA B 1 20 ? 139.192 155.739 157.392 1.00 17.30 20 ALA B N 1
ATOM 2504 C CA . ALA B 1 20 ? 139.895 154.855 158.313 1.00 17.30 20 ALA B CA 1
ATOM 2505 C C . ALA B 1 20 ? 139.793 155.349 159.749 1.00 17.30 20 ALA B C 1
ATOM 2506 O O . ALA B 1 20 ? 139.616 154.548 160.671 1.00 17.30 20 ALA B O 1
ATOM 2508 N N . ASP B 1 21 ? 139.911 156.661 159.963 1.00 19.17 21 ASP B N 1
ATOM 2509 C CA . ASP B 1 21 ? 139.733 157.198 161.310 1.00 19.17 21 ASP B CA 1
ATOM 2510 C C . ASP B 1 21 ? 138.333 156.929 161.835 1.00 19.17 21 ASP B C 1
ATOM 2511 O O . ASP B 1 21 ? 138.165 156.566 163.003 1.00 19.17 21 ASP B O 1
ATOM 2516 N N . ARG B 1 22 ? 137.312 157.100 160.994 0.80 17.55 22 ARG B N 1
ATOM 2517 C CA . ARG B 1 22 ? 135.959 156.851 161.475 0.80 17.55 22 ARG B CA 1
ATOM 2518 C C . ARG B 1 22 ? 135.744 155.388 161.840 0.80 17.55 22 ARG B C 1
ATOM 2519 O O . ARG B 1 22 ? 134.916 155.083 162.700 0.80 17.55 22 ARG B O 1
ATOM 2527 N N . LEU B 1 23 ? 136.487 154.476 161.220 1.00 16.63 23 LEU B N 1
ATOM 2528 C CA . LEU B 1 23 ? 136.384 153.062 161.547 1.00 16.63 23 LEU B CA 1
ATOM 2529 C C . LEU B 1 23 ? 137.327 152.638 162.664 1.00 16.63 23 LEU B C 1
ATOM 2530 O O . LEU B 1 23 ? 137.311 151.466 163.047 1.00 16.63 23 LEU B O 1
ATOM 2535 N N . GLY B 1 24 ? 138.139 153.546 163.193 1.00 17.74 24 GLY B N 1
ATOM 2536 C CA . GLY B 1 24 ? 139.129 153.166 164.181 1.00 17.74 24 GLY B CA 1
ATOM 2537 C C . GLY B 1 24 ? 140.196 152.240 163.653 1.00 17.74 24 GLY B C 1
ATOM 2538 O O . GLY B 1 24 ? 140.581 151.295 164.340 1.00 17.74 24 GLY B O 1
ATOM 2539 N N . LEU B 1 25 ? 140.680 152.484 162.445 1.00 16.92 25 LEU B N 1
ATOM 2540 C CA . LEU B 1 25 ? 141.659 151.632 161.796 1.00 16.92 25 LEU B CA 1
ATOM 2541 C C . LEU B 1 25 ? 142.774 152.477 161.205 1.00 16.92 25 LEU B C 1
ATOM 2542 O O . LEU B 1 25 ? 142.599 153.659 160.908 1.00 16.92 25 LEU B O 1
ATOM 2547 N N . GLU B 1 26 ? 143.924 151.851 161.025 0.40 16.15 26 GLU B N 1
ATOM 2548 C CA . GLU B 1 26 ? 144.991 152.428 160.230 0.40 16.15 26 GLU B CA 1
ATOM 2549 C C . GLU B 1 26 ? 144.858 151.956 158.790 0.40 16.15 26 GLU B C 1
ATOM 2550 O O . GLU B 1 26 ? 144.380 150.855 158.523 0.40 16.15 26 GLU B O 1
ATOM 2556 N N . LEU B 1 27 ? 145.268 152.814 157.863 1.00 15.73 27 LEU B N 1
ATOM 2557 C CA . LEU B 1 27 ? 145.295 152.424 156.464 1.00 15.73 27 LEU B CA 1
ATOM 2558 C C . LEU B 1 27 ? 146.284 151.284 156.260 1.00 15.73 27 LEU B C 1
ATOM 2559 O O . LEU B 1 27 ? 147.377 151.280 156.828 1.00 15.73 27 LEU B O 1
ATOM 2564 N N . GLY B 1 28 ? 145.890 150.304 155.454 1.00 15.29 28 GLY B N 1
ATOM 2565 C CA . GLY B 1 28 ? 146.773 149.195 155.168 1.00 15.29 28 GLY B CA 1
ATOM 2566 C C . GLY B 1 28 ? 148.031 149.641 154.451 1.00 15.29 28 GLY B C 1
ATOM 2567 O O . GLY B 1 28 ? 148.032 150.590 153.672 1.00 15.29 28 GLY B O 1
ATOM 2568 N N . LYS B 1 29 ? 149.127 148.947 154.733 0.40 14.88 29 LYS B N 1
ATOM 2569 C CA . LYS B 1 29 ? 150.396 149.266 154.097 0.40 14.88 29 LYS B CA 1
ATOM 2570 C C . LYS B 1 29 ? 150.363 148.838 152.639 0.40 14.88 29 LYS B C 1
ATOM 2571 O O . LYS B 1 29 ? 150.202 147.654 152.332 0.40 14.88 29 LYS B O 1
ATOM 2577 N N . VAL B 1 30 ? 150.511 149.801 151.744 1.00 15.75 30 VAL B N 1
ATOM 2578 C CA . VAL B 1 30 ? 150.574 149.520 150.319 1.00 15.75 30 VAL B CA 1
ATOM 2579 C C . VAL B 1 30 ? 151.495 150.544 149.676 1.00 15.75 30 VAL B C 1
ATOM 2580 O O . VAL B 1 30 ? 151.475 151.725 150.025 1.00 15.75 30 VAL B O 1
ATOM 2584 N N . VAL B 1 31 ? 152.326 150.073 148.759 1.00 17.16 31 VAL B N 1
ATOM 2585 C CA . VAL B 1 31 ? 153.150 150.927 147.920 1.00 17.16 31 VAL B CA 1
ATOM 2586 C C . VAL B 1 31 ? 152.458 151.031 146.574 1.00 17.16 31 VAL B C 1
ATOM 2587 O O . VAL B 1 31 ? 152.252 150.020 145.898 1.00 17.16 31 VAL B O 1
ATOM 2591 N N . THR B 1 32 ? 152.076 152.246 146.194 1.00 18.11 32 THR B N 1
ATOM 2592 C CA . THR B 1 32 ? 151.405 152.503 144.922 1.00 18.11 32 THR B CA 1
ATOM 2593 C C . THR B 1 32 ? 152.180 153.614 144.226 1.00 18.11 32 THR B C 1
ATOM 2594 O O . THR B 1 32 ? 152.020 154.790 144.560 1.00 18.11 32 THR B O 1
ATOM 2598 N N . LYS B 1 33 ? 153.019 153.242 143.266 0.01 17.84 33 LYS B N 1
ATOM 2599 C CA . LYS B 1 33 ? 153.851 154.211 142.564 0.01 17.84 33 LYS B CA 1
ATOM 2600 C C . LYS B 1 33 ? 153.947 153.857 141.088 0.01 17.84 33 LYS B C 1
ATOM 2601 O O . LYS B 1 33 ? 153.149 153.069 140.583 0.01 17.84 33 LYS B O 1
ATOM 2607 N N . LYS B 1 34 ? 154.901 154.439 140.378 1.00 18.69 34 LYS B N 1
ATOM 2608 C CA . LYS B 1 34 ? 155.086 154.154 138.966 1.00 18.69 34 LYS B CA 1
ATOM 2609 C C . LYS B 1 34 ? 156.511 153.698 138.700 1.00 18.69 34 LYS B C 1
ATOM 2610 O O . LYS B 1 34 ? 157.462 154.259 139.245 1.00 18.69 34 LYS B O 1
ATOM 2616 N N . PHE B 1 35 ? 156.645 152.669 137.869 1.00 18.55 35 PHE B N 1
ATOM 2617 C CA . PHE B 1 35 ? 157.943 152.315 137.325 1.00 18.55 35 PHE B CA 1
ATOM 2618 C C . PHE B 1 35 ? 158.446 153.445 136.427 1.00 18.55 35 PHE B C 1
ATOM 2619 O O . PHE B 1 35 ? 157.734 154.400 136.124 1.00 18.55 35 PHE B O 1
ATOM 2627 N N . SER B 1 36 ? 159.696 153.312 135.984 0.01 19.25 36 SER B N 1
ATOM 2628 C CA . SER B 1 36 ? 160.297 154.351 135.155 0.01 19.25 36 SER B CA 1
ATOM 2629 C C . SER B 1 36 ? 159.501 154.581 133.874 0.01 19.25 36 SER B C 1
ATOM 2630 O O . SER B 1 36 ? 159.307 155.724 133.455 0.01 19.25 36 SER B O 1
ATOM 2633 N N . ASN B 1 37 ? 159.024 153.512 133.246 0.50 17.62 37 ASN B N 1
ATOM 2634 C CA . ASN B 1 37 ? 158.235 153.626 132.026 0.50 17.62 37 ASN B CA 1
ATOM 2635 C C . ASN B 1 37 ? 156.765 153.942 132.288 0.50 17.62 37 ASN B C 1
ATOM 2636 O O . ASN B 1 37 ? 155.951 153.787 131.376 0.50 17.62 37 ASN B O 1
ATOM 2641 N N . GLN B 1 38 ? 156.416 154.359 133.505 1.00 18.39 38 GLN B N 1
ATOM 2642 C CA . GLN B 1 38 ? 155.090 154.848 133.880 1.00 18.39 38 GLN B CA 1
ATOM 2643 C C . GLN B 1 38 ? 154.052 153.740 134.015 1.00 18.39 38 GLN B C 1
ATOM 2644 O O . GLN B 1 38 ? 152.856 154.016 134.018 1.00 18.39 38 GLN B O 1
ATOM 2650 N N . GLU B 1 39 ? 154.474 152.489 134.132 1.00 17.09 39 GLU B N 1
ATOM 2651 C CA . GLU B 1 39 ? 153.544 151.420 134.449 1.00 17.09 39 GLU B CA 1
ATOM 2652 C C . GLU B 1 39 ? 153.279 151.440 135.950 1.00 17.09 39 GLU B C 1
ATOM 2653 O O . GLU B 1 39 ? 154.176 151.731 136.742 1.00 17.09 39 GLU B O 1
ATOM 2659 N N . THR B 1 40 ? 152.044 151.155 136.337 1.00 15.90 40 THR B N 1
ATOM 2660 C CA . THR B 1 40 ? 151.690 151.161 137.749 1.00 15.90 40 THR B CA 1
ATOM 2661 C C . THR B 1 40 ? 152.411 150.046 138.494 1.00 15.90 40 THR B C 1
ATOM 2662 O O . THR B 1 40 ? 152.449 148.903 138.038 1.00 15.90 40 THR B O 1
ATOM 2666 N N . CYS B 1 41 ? 152.992 150.386 139.638 0.89 17.05 41 CYS B N 1
ATOM 2667 C CA . CYS B 1 41 ? 153.645 149.442 140.532 0.89 17.05 41 CYS B CA 1
ATOM 2668 C C . CYS B 1 41 ? 152.861 149.400 141.836 0.89 17.05 41 CYS B C 1
ATOM 2669 O O . CYS B 1 41 ? 152.638 150.440 142.463 0.89 17.05 41 CYS B O 1
ATOM 2672 N N . VAL B 1 42 ? 152.449 148.206 142.239 1.00 15.31 42 VAL B N 1
ATOM 2673 C CA . VAL B 1 42 ? 151.659 148.005 143.445 1.00 15.31 42 VAL B CA 1
ATOM 2674 C C . VAL B 1 42 ? 152.312 146.908 144.268 1.00 15.31 42 VAL B C 1
ATOM 2675 O O . VAL B 1 42 ? 152.702 145.868 143.729 1.00 15.31 42 VAL B O 1
ATOM 2679 N N . GLU B 1 43 ? 152.435 147.143 145.568 0.40 15.58 43 GLU B N 1
ATOM 2680 C CA . GLU B 1 43 ? 153.028 146.180 146.486 0.40 15.58 43 GLU B CA 1
ATOM 2681 C C . GLU B 1 43 ? 152.224 146.201 147.775 0.40 15.58 43 GLU B C 1
ATOM 2682 O O . GLU B 1 43 ? 152.224 147.211 148.477 0.40 15.58 43 GLU B O 1
ATOM 2688 N N . ILE B 1 44 ? 151.539 145.107 148.086 1.00 14.93 44 ILE B N 1
ATOM 2689 C CA . ILE B 1 44 ? 150.772 145.021 149.325 1.00 14.93 44 ILE B CA 1
ATOM 2690 C C . ILE B 1 44 ? 151.741 144.723 150.462 1.00 14.93 44 ILE B C 1
ATOM 2691 O O . ILE B 1 44 ? 152.376 143.667 150.487 1.00 14.93 44 ILE B O 1
ATOM 2696 N N . GLY B 1 45 ? 151.850 145.650 151.405 1.00 15.46 45 GLY B N 1
ATOM 2697 C CA . GLY B 1 45 ? 152.828 145.577 152.467 1.00 15.46 45 GLY B CA 1
ATOM 2698 C C . GLY B 1 45 ? 152.458 144.755 153.673 1.00 15.46 45 GLY B C 1
ATOM 2699 O O . GLY B 1 45 ? 153.236 144.695 154.626 1.00 15.46 45 GLY B O 1
ATOM 2700 N N . GLU B 1 46 ? 151.289 144.124 153.677 0.88 15.28 46 GLU B N 1
ATOM 2701 C CA . GLU B 1 46 ? 150.865 143.293 154.791 0.88 15.28 46 GLU B CA 1
ATOM 2702 C C . GLU B 1 46 ? 149.978 142.185 154.251 0.88 15.28 46 GLU B C 1
ATOM 2703 O O . GLU B 1 46 ? 149.328 142.335 153.217 0.88 15.28 46 GLU B O 1
ATOM 2709 N N . SER B 1 47 ? 149.957 141.070 154.967 1.00 14.34 47 SER B N 1
ATOM 2710 C CA . SER B 1 47 ? 149.105 139.958 154.585 1.00 14.34 47 SER B CA 1
ATOM 2711 C C . SER B 1 47 ? 147.640 140.374 154.635 1.00 14.34 47 SER B C 1
ATOM 2712 O O . SER B 1 47 ? 147.197 141.013 155.589 1.00 14.34 47 SER B O 1
ATOM 2715 N N . VAL B 1 48 ? 146.896 140.032 153.594 1.00 13.07 48 VAL B N 1
ATOM 2716 C CA . VAL B 1 48 ? 145.461 140.243 153.560 1.00 13.07 48 VAL B CA 1
ATOM 2717 C C . VAL B 1 48 ? 144.721 138.912 153.527 1.00 13.07 48 VAL B C 1
ATOM 2718 O O . VAL B 1 48 ? 143.527 138.874 153.272 1.00 13.07 48 VAL B O 1
ATOM 2722 N N . ARG B 1 49 ? 145.434 137.825 153.792 1.00 13.86 49 ARG B N 1
ATOM 2723 C CA . ARG B 1 49 ? 144.870 136.490 153.694 1.00 13.86 49 ARG B CA 1
ATOM 2724 C C . ARG B 1 49 ? 143.697 136.346 154.654 1.00 13.86 49 ARG B C 1
ATOM 2725 O O . ARG B 1 49 ? 143.849 136.539 155.861 1.00 13.86 49 ARG B O 1
ATOM 2733 N N . GLY B 1 50 ? 142.528 136.020 154.114 1.00 14.17 50 GLY B N 1
ATOM 2734 C CA . GLY B 1 50 ? 141.349 135.838 154.931 1.00 14.17 50 GLY B CA 1
ATOM 2735 C C . GLY B 1 50 ? 140.698 137.106 155.434 1.00 14.17 50 GLY B C 1
ATOM 2736 O O . GLY B 1 50 ? 139.789 137.030 156.259 1.00 14.17 50 GLY B O 1
ATOM 2737 N N . GLU B 1 51 ? 141.121 138.271 154.959 1.00 14.65 51 GLU B N 1
ATOM 2738 C CA . GLU B 1 51 ? 140.589 139.533 155.443 1.00 14.65 51 GLU B CA 1
ATOM 2739 C C . GLU B 1 51 ? 139.554 140.097 154.478 1.00 14.65 51 GLU B C 1
ATOM 2740 O O . GLU B 1 51 ? 139.462 139.693 153.319 1.00 14.65 51 GLU B O 1
ATOM 2746 N N . ASP B 1 52 ? 138.766 141.037 154.989 1.00 14.08 52 ASP B N 1
ATOM 2747 C CA . ASP B 1 52 ? 137.746 141.746 154.219 1.00 14.08 52 ASP B CA 1
ATOM 2748 C C . ASP B 1 52 ? 138.350 143.069 153.762 1.00 14.08 52 ASP B C 1
ATOM 2749 O O . ASP B 1 52 ? 138.458 144.014 154.540 1.00 14.08 52 ASP B O 1
ATOM 2754 N N . VAL B 1 53 ? 138.751 143.135 152.500 1.00 11.97 53 VAL B N 1
ATOM 2755 C CA . VAL B 1 53 ? 139.571 144.226 151.985 1.00 11.97 53 VAL B CA 1
ATOM 2756 C C . VAL B 1 53 ? 138.682 145.255 151.300 1.00 11.97 53 VAL B C 1
ATOM 2757 O O . VAL B 1 53 ? 137.839 144.904 150.470 1.00 11.97 53 VAL B O 1
ATOM 2761 N N . TYR B 1 54 ? 138.880 146.524 151.637 1.00 12.10 54 TYR B N 1
ATOM 2762 C CA . TYR B 1 54 ? 138.206 147.636 150.981 1.00 12.10 54 TYR B CA 1
ATOM 2763 C C . TYR B 1 54 ? 139.265 148.546 150.379 1.00 12.10 54 TYR B C 1
ATOM 2764 O O . TYR B 1 54 ? 140.169 149.003 151.082 1.00 12.10 54 TYR B O 1
ATOM 2773 N N . ILE B 1 55 ? 139.150 148.811 149.087 1.00 11.30 55 ILE B N 1
ATOM 2774 C CA . ILE B 1 55 ? 140.099 149.652 148.373 1.00 11.30 55 ILE B CA 1
ATOM 2775 C C . ILE B 1 55 ? 139.375 150.921 147.958 1.00 11.30 55 ILE B C 1
ATOM 2776 O O . ILE B 1 55 ? 138.375 150.866 147.236 1.00 11.30 55 I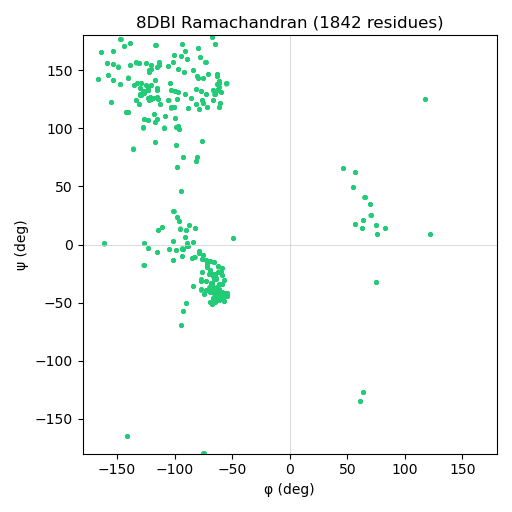LE B O 1
ATOM 2781 N N . VAL B 1 56 ? 139.875 152.060 148.414 1.00 12.30 56 VAL B N 1
ATOM 2782 C CA . VAL B 1 56 ? 139.235 153.345 148.178 1.00 12.30 56 VAL B CA 1
ATOM 2783 C C . VAL B 1 56 ? 139.956 154.046 147.038 1.00 12.30 56 VAL B C 1
ATOM 2784 O O . VAL B 1 56 ? 141.149 154.345 147.135 1.00 12.30 56 VAL B O 1
ATOM 2788 N N . GLN B 1 57 ? 139.227 154.312 145.960 1.00 13.74 57 GLN B N 1
ATOM 2789 C CA . GLN B 1 57 ? 139.785 154.993 144.797 1.00 13.74 57 GLN B CA 1
ATOM 2790 C C . GLN B 1 57 ? 138.645 155.669 144.061 1.00 13.74 57 GLN B C 1
ATOM 2791 O O . GLN B 1 57 ? 137.690 155.002 143.659 1.00 13.74 57 GLN B O 1
ATOM 2797 N N . SER B 1 58 ? 138.737 156.973 143.877 0.10 14.29 58 SER B N 1
ATOM 2798 C CA . SER B 1 58 ? 137.719 157.705 143.144 0.10 14.29 58 SER B CA 1
ATOM 2799 C C . SER B 1 58 ? 138.137 157.901 141.693 0.10 14.29 58 SER B C 1
ATOM 2800 O O . SER B 1 58 ? 139.322 157.959 141.362 0.10 14.29 58 SER B O 1
ATOM 2803 N N . GLY B 1 59 ? 137.137 157.980 140.824 0.01 14.32 59 GLY B N 1
ATOM 2804 C CA . GLY B 1 59 ? 137.358 158.236 139.417 0.01 14.32 59 GLY B CA 1
ATOM 2805 C C . GLY B 1 59 ? 137.569 159.709 139.152 0.01 14.32 59 GLY B C 1
ATOM 2806 O O . GLY B 1 59 ? 136.676 160.395 138.655 0.01 14.32 59 GLY B O 1
ATOM 2807 N N . CYS B 1 60 ? 138.751 160.207 139.498 0.01 14.57 60 CYS B N 1
ATOM 2808 C CA . CYS B 1 60 ? 139.074 161.617 139.372 0.01 14.57 60 CYS B CA 1
ATOM 2809 C C . CYS B 1 60 ? 140.553 161.753 139.044 0.01 14.57 60 CYS B C 1
ATOM 2810 O O . CYS B 1 60 ? 141.289 160.768 138.992 0.01 14.57 60 CYS B O 1
ATOM 2813 N N . GLY B 1 61 ? 140.981 162.991 138.833 0.01 14.37 61 GLY B N 1
ATOM 2814 C CA . GLY B 1 61 ? 142.370 163.239 138.485 0.01 14.37 61 GLY B CA 1
ATOM 2815 C C . GLY B 1 61 ? 142.741 162.560 137.185 0.01 14.37 61 GLY B C 1
ATOM 2816 O O . GLY B 1 61 ? 142.009 162.620 136.194 0.01 14.37 61 GLY B O 1
ATOM 2817 N N . GLU B 1 62 ? 143.893 161.901 137.182 0.10 14.11 62 GLU B N 1
ATOM 2818 C CA . GLU B 1 62 ? 144.343 161.111 136.040 0.10 14.11 62 GLU B CA 1
ATOM 2819 C C . GLU B 1 62 ? 143.546 159.814 136.058 0.10 14.11 62 GLU B C 1
ATOM 2820 O O . GLU B 1 62 ? 143.942 158.814 136.652 0.10 14.11 62 GLU B O 1
ATOM 2826 N N . ILE B 1 63 ? 142.397 159.852 135.389 1.00 14.12 63 ILE B N 1
ATOM 2827 C CA . ILE B 1 63 ? 141.376 158.835 135.591 1.00 14.12 63 ILE B CA 1
ATOM 2828 C C . ILE B 1 63 ? 141.870 157.466 135.145 1.00 14.12 63 ILE B C 1
ATOM 2829 O O . ILE B 1 63 ? 141.635 156.465 135.824 1.00 14.12 63 ILE B O 1
ATOM 2834 N N . ASN B 1 64 ? 142.558 157.394 134.007 1.00 13.72 64 ASN B N 1
ATOM 2835 C CA . ASN B 1 64 ? 142.997 156.096 133.510 1.00 13.72 64 ASN B CA 1
ATOM 2836 C C . ASN B 1 64 ? 144.074 155.498 134.405 1.00 13.72 64 ASN B C 1
ATOM 2837 O O . ASN B 1 64 ? 144.057 154.294 134.681 1.00 13.72 64 ASN B O 1
ATOM 2842 N N . ASP B 1 65 ? 144.991 156.327 134.903 1.00 14.87 65 ASP B N 1
ATOM 2843 C CA . ASP B 1 65 ? 145.988 155.840 135.849 1.00 14.87 65 ASP B CA 1
ATOM 2844 C C . ASP B 1 65 ? 145.330 155.332 137.123 1.00 14.87 65 ASP B C 1
ATOM 2845 O O . ASP B 1 65 ? 145.692 154.274 137.642 1.00 14.87 65 ASP B O 1
ATOM 2850 N N . ASN B 1 66 ? 144.357 156.077 137.643 1.00 14.08 66 ASN B N 1
ATOM 2851 C CA . ASN B 1 66 ? 143.723 155.691 138.897 1.00 14.08 66 ASN B CA 1
ATOM 2852 C C . ASN B 1 66 ? 142.896 154.423 138.731 1.00 14.08 66 ASN B C 1
ATOM 2853 O O . ASN B 1 66 ? 142.904 153.551 139.604 1.00 14.08 66 ASN B O 1
ATOM 2858 N N . LEU B 1 67 ? 142.190 154.300 137.612 1.00 12.14 67 LEU B N 1
ATOM 2859 C CA . LEU B 1 67 ? 141.438 153.084 137.336 1.00 12.14 67 LEU B CA 1
ATOM 2860 C C . LEU B 1 67 ? 142.363 151.884 137.202 1.00 12.14 67 LEU B C 1
ATOM 2861 O O . LEU B 1 67 ? 142.087 150.812 137.753 1.00 12.14 67 LEU B O 1
ATOM 2866 N N . MET B 1 68 ? 143.463 152.044 136.464 0.70 13.01 68 MET B N 1
ATOM 2867 C CA . MET B 1 68 ? 144.427 150.918 136.354 0.70 13.01 68 MET B CA 1
ATOM 2868 C C . MET B 1 68 ? 144.944 150.558 137.748 0.70 13.01 68 MET B C 1
ATOM 2869 O O . MET B 1 68 ? 144.993 149.359 138.054 0.70 13.01 68 MET B O 1
ATOM 2874 N N . GLU B 1 69 ? 145.295 151.563 138.554 1.00 13.66 69 GLU B N 1
ATOM 2875 C CA . GLU B 1 69 ? 145.813 151.297 139.887 1.00 13.66 69 GLU B CA 1
ATOM 2876 C C . GLU B 1 69 ? 144.805 150.517 140.713 1.00 13.66 69 GLU B C 1
ATOM 2877 O O . GLU B 1 69 ? 145.165 149.581 141.430 1.00 13.66 69 GLU B O 1
ATOM 2883 N N . LEU B 1 70 ? 143.535 150.911 140.641 1.00 11.44 70 LEU B N 1
ATOM 2884 C CA . LEU B 1 70 ? 142.490 150.209 141.373 1.00 11.44 70 LEU B CA 1
ATOM 2885 C C . LEU B 1 70 ? 142.393 148.757 140.928 1.00 11.44 70 LEU B C 1
ATOM 2886 O O . LEU B 1 70 ? 142.322 147.846 141.758 1.00 11.44 70 LEU B O 1
ATOM 2891 N N . LEU B 1 71 ? 142.396 148.523 139.617 1.00 11.03 71 LEU B N 1
ATOM 2892 C CA . LEU B 1 71 ? 142.289 147.155 139.124 1.00 11.03 71 LEU B CA 1
ATOM 2893 C C . LEU B 1 71 ? 143.490 146.320 139.541 1.00 11.03 71 LEU B C 1
ATOM 2894 O O . LEU B 1 71 ? 143.343 145.163 139.948 1.00 11.03 71 LEU B O 1
ATOM 2899 N N . ILE B 1 72 ? 144.684 146.898 139.472 1.00 11.79 72 ILE B N 1
ATOM 2900 C CA . ILE B 1 72 ? 145.884 146.176 139.865 1.00 11.79 72 ILE B CA 1
ATOM 2901 C C . ILE B 1 72 ? 145.865 145.861 141.358 1.00 11.79 72 ILE B C 1
ATOM 2902 O O . ILE B 1 72 ? 146.251 144.766 141.777 1.00 11.79 72 ILE B O 1
ATOM 2907 N N . MET B 1 73 ? 145.411 146.806 142.184 1.00 13.06 73 MET B N 1
ATOM 2908 C CA . MET B 1 73 ? 145.297 146.545 143.616 1.00 13.06 73 MET B CA 1
ATOM 2909 C C . MET B 1 73 ? 144.292 145.443 143.909 1.00 13.06 73 MET B C 1
ATOM 2910 O O . MET B 1 73 ? 144.541 144.578 144.758 1.00 13.06 73 MET B O 1
ATOM 2915 N N . ILE B 1 74 ? 143.145 145.469 143.233 1.00 11.44 74 ILE B N 1
ATOM 2916 C CA . ILE B 1 74 ? 142.150 144.419 143.418 1.00 11.44 74 ILE B CA 1
ATOM 2917 C C . ILE B 1 74 ? 142.743 143.068 143.056 1.00 11.44 74 ILE B C 1
ATOM 2918 O O . ILE B 1 74 ? 142.566 142.083 143.773 1.00 11.44 74 ILE B O 1
ATOM 2923 N N . ASN B 1 75 ? 143.451 143.005 141.929 1.00 12.31 75 ASN B N 1
ATOM 2924 C CA . ASN B 1 75 ? 144.063 141.751 141.510 1.00 12.31 75 ASN B CA 1
ATOM 2925 C C . ASN B 1 75 ? 145.088 141.263 142.530 1.00 12.31 75 ASN B C 1
ATOM 2926 O O . ASN B 1 75 ? 145.124 140.075 142.868 1.00 12.31 75 ASN B O 1
ATOM 2931 N N . ALA B 1 76 ? 145.924 142.172 143.033 1.00 12.61 76 ALA B N 1
ATOM 2932 C CA . ALA B 1 76 ? 146.925 141.798 144.025 1.00 12.61 76 ALA B CA 1
ATOM 2933 C C . ALA B 1 76 ? 146.273 141.253 145.288 1.00 12.61 76 ALA B C 1
ATOM 2934 O O . ALA B 1 76 ? 146.733 140.256 145.849 1.00 12.61 76 ALA B O 1
ATOM 2936 N N . CYS B 1 77 ? 145.195 141.889 145.745 1.00 12.75 77 CYS B N 1
ATOM 2937 C CA . CYS B 1 77 ? 144.521 141.411 146.947 1.00 12.75 77 CYS B CA 1
ATOM 2938 C C . CYS B 1 77 ? 143.815 140.086 146.702 1.00 12.75 77 CYS B C 1
ATOM 2939 O O . CYS B 1 77 ? 143.787 139.223 147.582 1.00 12.75 77 CYS B O 1
ATOM 2942 N N . LYS B 1 78 ? 143.241 139.906 145.512 1.00 13.22 78 LYS B N 1
ATOM 2943 C CA . LYS B 1 78 ? 142.537 138.669 145.205 1.00 13.22 78 LYS B CA 1
ATOM 2944 C C . LYS B 1 78 ? 143.491 137.484 145.151 1.00 13.22 78 LYS B C 1
ATOM 2945 O O . LYS B 1 78 ? 143.210 136.435 145.737 1.00 13.22 78 LYS B O 1
ATOM 2951 N N . ILE B 1 79 ? 144.630 137.625 144.470 1.00 13.24 79 ILE B N 1
ATOM 2952 C CA . ILE B 1 79 ? 145.558 136.496 144.420 1.00 13.24 79 ILE B CA 1
ATOM 2953 C C . ILE B 1 79 ? 146.377 136.356 145.692 1.00 13.24 79 ILE B C 1
ATOM 2954 O O . ILE B 1 79 ? 147.103 135.370 145.838 1.00 13.24 79 ILE B O 1
ATOM 2959 N N . ALA B 1 80 ? 146.280 137.309 146.613 1.00 12.85 80 ALA B N 1
ATOM 2960 C CA . ALA B 1 80 ? 146.839 137.167 147.948 1.00 12.85 80 ALA B CA 1
ATOM 2961 C C . ALA B 1 80 ? 145.849 136.548 148.929 1.00 12.85 80 ALA B C 1
ATOM 2962 O O . ALA B 1 80 ? 146.076 136.606 150.137 1.00 12.85 80 ALA B O 1
ATOM 2964 N N . SER B 1 81 ? 144.745 135.991 148.430 1.00 13.18 81 SER B N 1
ATOM 2965 C CA . SER B 1 81 ? 143.806 135.186 149.217 1.00 13.18 81 SER B CA 1
ATOM 2966 C C . SER B 1 81 ? 143.023 136.023 150.228 1.00 13.18 81 SER B C 1
ATOM 2967 O O . SER B 1 81 ? 142.702 135.551 151.316 1.00 13.18 81 SER B O 1
ATOM 2970 N N . ALA B 1 82 ? 142.702 137.259 149.871 1.00 12.77 82 ALA B N 1
ATOM 2971 C CA . ALA B 1 82 ? 141.720 138.003 150.640 1.00 12.77 82 ALA B CA 1
ATOM 2972 C C . ALA B 1 82 ? 140.385 137.272 150.590 1.00 12.77 82 ALA B C 1
ATOM 2973 O O . ALA B 1 82 ? 140.013 136.709 149.561 1.00 12.77 82 ALA B O 1
ATOM 2975 N N . SER B 1 83 ? 139.670 137.258 151.712 1.00 13.72 83 SER B N 1
ATOM 2976 C CA . SER B 1 83 ? 138.385 136.569 151.726 1.00 13.72 83 SER B CA 1
ATOM 2977 C C . SER B 1 83 ? 137.365 137.297 150.861 1.00 13.72 83 SER B C 1
ATOM 2978 O O . SER B 1 83 ? 136.529 136.663 150.214 1.00 13.72 83 SER B O 1
ATOM 2981 N N . ARG B 1 84 ? 137.430 138.622 150.824 1.00 13.28 84 ARG B N 1
ATOM 2982 C CA . ARG B 1 84 ? 136.506 139.418 150.035 1.00 13.28 84 ARG B CA 1
ATOM 2983 C C . ARG B 1 84 ? 137.194 140.725 149.680 1.00 13.28 84 ARG B C 1
ATOM 2984 O O . ARG B 1 84 ? 137.925 141.284 150.497 1.00 13.28 84 ARG B O 1
ATOM 2992 N N . VAL B 1 85 ? 136.972 141.200 148.461 1.00 11.47 85 VAL B N 1
ATOM 2993 C CA . VAL B 1 85 ? 137.538 142.459 147.998 1.00 11.47 85 VAL B CA 1
ATOM 2994 C C . VAL B 1 85 ? 136.403 143.363 147.546 1.00 11.47 85 VAL B C 1
ATOM 2995 O O . VAL B 1 85 ? 135.583 142.968 146.711 1.00 11.47 85 VAL B O 1
ATOM 2999 N N . THR B 1 86 ? 136.362 144.568 148.093 1.00 11.16 86 THR B N 1
ATOM 3000 C CA . THR B 1 86 ? 135.342 145.551 147.771 1.00 11.16 86 THR B CA 1
ATOM 3001 C C . THR B 1 86 ? 136.013 146.804 147.234 1.00 11.16 86 THR B C 1
ATOM 3002 O O . THR B 1 86 ? 136.919 147.346 147.868 1.00 11.16 86 THR B O 1
ATOM 3006 N N . ALA B 1 87 ? 135.574 147.254 146.070 1.00 11.08 87 ALA B N 1
ATOM 3007 C CA . ALA B 1 87 ? 136.026 148.514 145.501 1.00 11.08 87 ALA B CA 1
ATOM 3008 C C . ALA B 1 87 ? 135.118 149.622 146.013 1.00 11.08 87 ALA B C 1
ATOM 3009 O O . ALA B 1 87 ? 133.911 149.606 145.763 1.00 11.08 87 ALA B O 1
ATOM 3011 N N . VAL B 1 88 ? 135.690 150.563 146.746 1.00 11.41 88 VAL B N 1
ATOM 3012 C CA . VAL B 1 88 ? 134.968 151.734 147.221 1.00 11.41 88 VAL B CA 1
ATOM 3013 C C . VAL B 1 88 ? 135.302 152.860 146.252 1.00 11.41 88 VAL B C 1
ATOM 3014 O O . VAL B 1 88 ? 136.370 153.466 146.328 1.00 11.41 88 VAL B O 1
ATOM 3018 N N . ILE B 1 89 ? 134.387 153.137 145.335 1.00 12.54 89 ILE B N 1
ATOM 3019 C CA . ILE B 1 89 ? 134.635 154.081 144.250 1.00 12.54 89 ILE B CA 1
ATOM 3020 C C . ILE B 1 89 ? 133.668 155.246 144.401 1.00 12.54 89 ILE B C 1
ATOM 3021 O O . ILE B 1 89 ? 132.577 155.210 143.822 1.00 12.54 89 ILE B O 1
ATOM 3026 N N . PRO B 1 90 ? 134.015 156.283 145.166 1.00 13.87 90 PRO B N 1
ATOM 3027 C CA . PRO B 1 90 ? 133.036 157.354 145.424 1.00 13.87 90 PRO B CA 1
ATOM 3028 C C . PRO B 1 90 ? 132.499 158.011 144.165 1.00 13.87 90 PRO B C 1
ATOM 3029 O O . PRO B 1 90 ? 131.292 158.251 144.073 1.00 13.87 90 PRO B O 1
ATOM 3033 N N . CYS B 1 91 ? 133.349 158.279 143.178 1.00 14.97 91 CYS B N 1
ATOM 3034 C CA . CYS B 1 91 ? 132.912 158.802 141.889 1.00 14.97 91 CYS B CA 1
ATOM 3035 C C . CYS B 1 91 ? 133.273 157.785 140.816 1.00 14.97 91 CYS B C 1
ATOM 3036 O O . CYS B 1 91 ? 134.453 157.570 140.536 1.00 14.97 91 CYS B O 1
ATOM 3039 N N . PHE B 1 92 ? 132.263 157.170 140.223 1.00 12.77 92 PHE B N 1
ATOM 3040 C CA . PHE B 1 92 ? 132.483 156.052 139.314 1.00 12.77 92 PHE B CA 1
ATOM 3041 C C . PHE B 1 92 ? 133.007 156.552 137.972 1.00 12.77 92 PHE B C 1
ATOM 3042 O O . PHE B 1 92 ? 132.337 157.355 137.322 1.00 12.77 92 PHE B O 1
ATOM 3050 N N . PRO B 1 93 ? 134.176 156.105 137.523 1.00 13.06 93 PRO B N 1
ATOM 3051 C CA . PRO B 1 93 ? 134.716 156.596 136.251 1.00 13.06 93 PRO B CA 1
ATOM 3052 C C . PRO B 1 93 ? 133.939 156.062 135.057 1.00 13.06 93 PRO B C 1
ATOM 3053 O O . PRO B 1 93 ? 133.431 154.942 135.072 1.00 13.06 93 PRO B O 1
ATOM 3057 N N . TYR B 1 94 ? 133.856 156.892 134.016 1.00 13.18 94 TYR B N 1
ATOM 3058 C CA . TYR B 1 94 ? 133.155 156.597 132.763 1.00 13.18 94 TYR B CA 1
ATOM 3059 C C . TYR B 1 94 ? 131.655 156.410 132.955 1.00 13.18 94 TYR B C 1
ATOM 3060 O O . TYR B 1 94 ? 130.990 155.816 132.106 1.00 13.18 94 TYR B O 1
ATOM 3069 N N . ALA B 1 95 ? 131.101 156.939 134.047 1.00 14.23 95 ALA B N 1
ATOM 3070 C CA . ALA B 1 95 ? 129.678 156.770 134.313 1.00 14.23 95 ALA B CA 1
ATOM 3071 C C . ALA B 1 95 ? 128.816 157.476 133.277 1.00 14.23 95 ALA B C 1
ATOM 3072 O O . ALA B 1 95 ? 127.701 157.032 133.000 1.00 14.23 95 ALA B O 1
ATOM 3074 N N . ARG B 1 96 ? 129.308 158.559 132.688 0.20 17.21 96 ARG B N 1
ATOM 3075 C CA . ARG B 1 96 ? 128.516 159.272 131.698 0.20 17.21 96 ARG B CA 1
ATOM 3076 C C . ARG B 1 96 ? 128.481 158.575 130.345 0.20 17.21 96 ARG B C 1
ATOM 3077 O O . ARG B 1 96 ? 127.669 158.950 129.502 0.20 17.21 96 ARG B O 1
ATOM 3085 N N . GLN B 1 97 ? 129.334 157.589 130.113 0.81 14.53 97 GLN B N 1
ATOM 3086 C CA . GLN B 1 97 ? 129.251 156.763 128.909 0.81 14.53 97 GLN B CA 1
ATOM 3087 C C . GLN B 1 97 ? 128.526 155.456 129.221 0.81 14.53 97 GLN B C 1
ATOM 3088 O O . GLN B 1 97 ? 129.088 154.369 129.194 0.81 14.53 97 GLN B O 1
ATOM 3094 N N . ASP B 1 98 ? 127.242 155.596 129.533 1.00 15.49 98 ASP B N 1
ATOM 3095 C CA . ASP B 1 98 ? 126.395 154.497 129.969 1.00 15.49 98 ASP B CA 1
ATOM 3096 C C . ASP B 1 98 ? 125.485 153.975 128.865 1.00 15.49 98 ASP B C 1
ATOM 3097 O O . ASP B 1 98 ? 124.670 153.088 129.120 1.00 15.49 98 ASP B O 1
ATOM 3102 N N . LYS B 1 99 ? 125.594 154.514 127.659 1.00 16.82 99 LYS B N 1
ATOM 3103 C CA . LYS B 1 99 ? 124.761 154.103 126.536 1.00 16.82 99 LYS B CA 1
ATOM 3104 C C . LYS B 1 99 ? 125.404 154.608 125.254 1.00 16.82 99 LYS B C 1
ATOM 3105 O O . LYS B 1 99 ? 126.291 155.463 125.279 1.00 16.82 99 LYS B O 1
ATOM 3111 N N . LYS B 1 100 ? 124.939 154.064 124.130 0.87 16.70 100 LYS B N 1
ATOM 3112 C CA . LYS B 1 100 ? 125.356 154.454 122.787 0.87 16.70 100 LYS B CA 1
ATOM 3113 C C . LYS B 1 100 ? 124.442 155.520 122.192 0.87 16.70 100 LYS B C 1
ATOM 3114 O O . LYS B 1 100 ? 124.906 156.581 121.769 0.87 16.70 100 LYS B O 1
ATOM 3120 N N . ASP B 1 101 ? 123.157 155.192 122.115 0.10 17.91 101 ASP B N 1
ATOM 3121 C CA . ASP B 1 101 ? 121.982 156.001 121.793 0.10 17.91 101 ASP B CA 1
ATOM 3122 C C . ASP B 1 101 ? 121.731 156.405 120.346 0.10 17.91 101 ASP B C 1
ATOM 3123 O O . ASP B 1 101 ? 120.560 156.509 119.968 0.10 17.91 101 ASP B O 1
ATOM 3128 N N . LYS B 1 102 ? 122.753 156.629 119.521 0.10 17.74 102 LYS B N 1
ATOM 3129 C CA . LYS B 1 102 ? 122.631 156.520 118.069 0.10 17.74 102 LYS B CA 1
ATOM 3130 C C . LYS B 1 102 ? 123.994 156.366 117.417 0.10 17.74 102 LYS B C 1
ATOM 3131 O O . LYS B 1 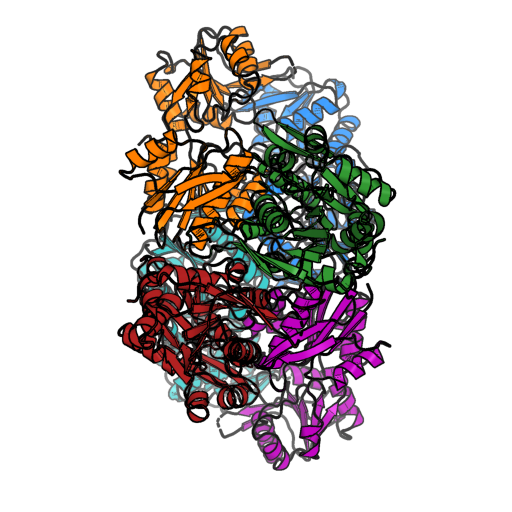102 ? 124.093 156.287 116.191 0.10 17.74 102 LYS B O 1
ATOM 3137 N N . SER B 1 103 ? 125.050 156.333 118.218 1.00 16.96 103 SER B N 1
ATOM 3138 C CA . SER B 1 103 ? 126.393 156.514 117.697 1.00 16.96 103 SER B CA 1
ATOM 3139 C C . SER B 1 103 ? 127.184 155.230 117.849 1.00 16.96 103 SER B C 1
ATOM 3140 O O . SER B 1 103 ? 126.893 154.400 118.710 1.00 16.96 103 SER B O 1
ATOM 3143 N N . ARG B 1 104 ? 128.185 155.072 116.986 1.00 14.89 104 ARG B N 1
ATOM 3144 C CA . ARG B 1 104 ? 129.057 153.902 117.009 1.00 14.89 104 ARG B CA 1
ATOM 3145 C C . ARG B 1 104 ? 130.126 154.118 118.081 1.00 14.89 104 ARG B C 1
ATOM 3146 O O . ARG B 1 104 ? 131.304 154.350 117.811 1.00 14.89 104 ARG B O 1
ATOM 3154 N N . ALA B 1 105 ? 129.682 154.036 119.323 1.00 14.12 105 ALA B N 1
ATOM 3155 C CA . ALA B 1 105 ? 130.453 154.414 120.490 1.00 14.12 105 ALA B CA 1
ATOM 3156 C C . ALA B 1 105 ? 130.535 153.256 121.472 1.00 14.12 105 ALA B C 1
ATOM 3157 O O . ALA B 1 105 ? 129.686 152.359 121.460 1.00 14.12 105 ALA B O 1
ATOM 3159 N N . PRO B 1 106 ? 131.545 153.237 122.329 1.00 12.88 106 PRO B N 1
ATOM 3160 C CA . PRO B 1 106 ? 131.590 152.236 123.393 1.00 12.88 106 PRO B CA 1
ATOM 3161 C C . PRO B 1 106 ? 130.570 152.550 124.475 1.00 12.88 106 PRO B C 1
ATOM 3162 O O . PRO B 1 106 ? 130.127 153.683 124.639 1.00 12.88 106 PRO B O 1
ATOM 3166 N N . ILE B 1 107 ? 130.185 151.519 125.209 1.00 12.25 107 ILE B N 1
ATOM 3167 C CA . ILE B 1 107 ? 129.524 151.701 126.496 1.00 12.25 107 ILE B CA 1
ATOM 3168 C C . ILE B 1 107 ? 130.634 151.521 127.527 1.00 12.25 107 ILE B C 1
ATOM 3169 O O . ILE B 1 107 ? 130.846 150.438 128.069 1.00 12.25 107 ILE B O 1
ATOM 3174 N N . SER B 1 108 ? 131.351 152.611 127.799 1.00 11.61 108 SER B N 1
ATOM 3175 C CA . SER B 1 108 ? 132.571 152.515 128.594 1.00 11.61 108 SER B CA 1
ATOM 3176 C C . SER B 1 108 ? 132.283 152.124 130.034 1.00 11.61 108 SER B C 1
ATOM 3177 O O . SER B 1 108 ? 133.095 151.438 130.654 1.00 11.61 108 SER B O 1
ATOM 3180 N N . ALA B 1 109 ? 131.146 152.551 130.581 1.00 10.98 109 ALA B N 1
ATOM 3181 C CA . ALA B 1 109 ? 130.794 152.170 131.943 1.00 10.98 109 ALA B CA 1
ATOM 3182 C C . ALA B 1 109 ? 130.655 150.658 132.072 1.00 10.98 109 ALA B C 1
ATOM 3183 O O . ALA B 1 109 ? 131.090 150.071 133.068 1.00 10.98 109 ALA B O 1
ATOM 3185 N N . LYS B 1 110 ? 130.051 150.011 131.074 1.00 10.57 110 LYS B N 1
ATOM 3186 C CA . LYS B 1 110 ? 129.947 148.557 131.094 1.00 10.57 110 LYS B CA 1
ATOM 3187 C C . LYS B 1 110 ? 131.320 147.908 131.006 1.00 10.57 110 LYS B C 1
ATOM 3188 O O . LYS B 1 110 ? 131.578 146.901 131.670 1.00 10.57 110 LYS B O 1
ATOM 3194 N N . LEU B 1 111 ? 132.208 148.464 130.183 1.00 10.37 111 LEU B N 1
ATOM 3195 C CA . LEU B 1 111 ? 133.570 147.949 130.116 1.00 10.37 111 LEU B CA 1
ATOM 3196 C C . LEU B 1 111 ? 134.262 148.060 131.467 1.00 10.37 111 LEU B C 1
ATOM 3197 O O . LEU B 1 111 ? 134.945 147.129 131.898 1.00 10.37 111 LEU B O 1
ATOM 3202 N N . VAL B 1 112 ? 134.092 149.191 132.151 1.00 10.41 112 VAL B N 1
ATOM 3203 C CA . VAL B 1 112 ? 134.697 149.374 133.466 1.00 10.41 112 VAL B CA 1
ATOM 3204 C C . VAL B 1 112 ? 134.138 148.361 134.455 1.00 10.41 112 VAL B C 1
ATOM 3205 O O . VAL B 1 112 ? 134.878 147.780 135.252 1.00 10.41 112 VAL B O 1
ATOM 3209 N N . ALA B 1 113 ? 132.824 148.134 134.418 1.00 10.14 113 ALA B N 1
ATOM 3210 C CA . ALA B 1 113 ? 132.224 147.127 135.288 1.00 10.14 113 ALA B CA 1
ATOM 3211 C C . ALA B 1 113 ? 132.798 145.744 135.011 1.00 10.14 113 ALA B C 1
ATOM 3212 O O . ALA B 1 113 ? 133.127 145.001 135.942 1.00 10.14 113 ALA B O 1
ATOM 3214 N N . ASN B 1 114 ? 132.939 145.389 133.733 1.00 10.54 114 ASN B N 1
ATOM 3215 C CA . ASN B 1 114 ? 133.524 144.103 133.372 1.00 10.54 114 ASN B CA 1
ATOM 3216 C C . ASN B 1 114 ? 134.957 143.989 133.868 1.00 10.54 114 ASN B C 1
ATOM 3217 O O . ASN B 1 114 ? 135.371 142.932 134.352 1.00 10.54 114 ASN B O 1
ATOM 3222 N N . MET B 1 115 ? 135.731 145.064 133.739 1.00 11.35 115 MET B N 1
ATOM 3223 C CA . MET B 1 115 ? 137.117 145.035 134.187 1.00 11.35 115 MET B CA 1
ATOM 3224 C C . MET B 1 115 ? 137.206 144.884 135.698 1.00 11.35 115 MET B C 1
ATOM 3225 O O . MET B 1 115 ? 138.033 144.120 136.198 1.00 11.35 115 MET B O 1
ATOM 3230 N N . LEU B 1 116 ? 136.355 145.594 136.439 1.00 10.49 116 LEU B N 1
ATOM 3231 C CA . LEU B 1 116 ? 136.336 145.445 137.889 1.00 10.49 116 LEU B CA 1
ATOM 3232 C C . LEU B 1 116 ? 135.972 144.022 138.284 1.00 10.49 116 LEU B C 1
ATOM 3233 O O . LEU B 1 116 ? 136.574 143.452 139.199 1.00 10.49 116 LEU B O 1
ATOM 3238 N N . SER B 1 117 ? 135.003 143.427 137.591 1.00 10.95 117 SER B N 1
ATOM 3239 C CA . SER B 1 117 ? 134.616 142.053 137.890 1.00 10.95 117 SER B CA 1
ATOM 3240 C C . SER B 1 117 ? 135.745 141.073 137.602 1.00 10.95 117 SER B C 1
ATOM 3241 O O . SER B 1 117 ? 136.049 140.214 138.431 1.00 10.95 117 SER B O 1
ATOM 3244 N N . VAL B 1 118 ? 136.383 141.185 136.436 1.00 10.77 118 VAL B N 1
ATOM 3245 C CA . VAL B 1 118 ? 137.436 140.241 136.089 1.00 10.77 118 VAL B CA 1
ATOM 3246 C C . VAL B 1 118 ? 138.680 140.455 136.938 1.00 10.77 118 VAL B C 1
ATOM 3247 O O . VAL B 1 118 ? 139.444 139.511 137.147 1.00 10.77 118 VAL B O 1
ATOM 3251 N N . ALA B 1 119 ? 138.897 141.663 137.454 1.00 10.54 119 ALA B N 1
ATOM 3252 C CA . ALA B 1 119 ? 139.998 141.878 138.380 1.00 10.54 119 ALA B CA 1
ATOM 3253 C C . ALA B 1 119 ? 139.783 141.146 139.696 1.00 10.54 119 ALA B C 1
ATOM 3254 O O . ALA B 1 119 ? 140.757 140.827 140.378 1.00 10.54 119 ALA B O 1
ATOM 3256 N N . GLY B 1 120 ? 138.535 140.882 140.066 1.00 11.01 120 GLY B N 1
ATOM 3257 C CA . GLY B 1 120 ? 138.242 140.102 141.247 1.00 11.01 120 GLY B CA 1
ATOM 3258 C C . GLY B 1 120 ? 137.387 140.783 142.293 1.00 11.01 120 GLY B C 1
ATOM 3259 O O . GLY B 1 120 ? 137.228 140.247 143.389 1.00 11.01 120 GLY B O 1
ATOM 3260 N N . ALA B 1 121 ? 136.824 141.946 141.985 1.00 10.76 121 ALA B N 1
ATOM 3261 C CA . ALA B 1 121 ? 135.985 142.634 142.956 1.00 10.76 121 ALA B CA 1
ATOM 3262 C C . ALA B 1 121 ? 134.731 141.819 143.242 1.00 10.76 121 ALA B C 1
ATOM 3263 O O . ALA B 1 121 ? 134.033 141.388 142.322 1.00 10.76 121 ALA B O 1
ATOM 3265 N N . ASP B 1 122 ? 134.450 141.596 144.520 0.50 11.14 122 ASP B N 1
ATOM 3266 C CA . ASP B 1 122 ? 133.239 140.903 144.925 0.50 11.14 122 ASP B CA 1
ATOM 3267 C C . ASP B 1 122 ? 132.089 141.844 145.237 0.50 11.14 122 ASP B C 1
ATOM 3268 O O . ASP B 1 122 ? 130.959 141.380 145.402 0.50 11.14 122 ASP B O 1
ATOM 3273 N N . HIS B 1 123 ? 132.348 143.142 145.302 1.00 11.85 123 HIS B N 1
ATOM 3274 C CA . HIS B 1 123 ? 131.384 144.098 145.817 1.00 11.85 123 HIS B CA 1
ATOM 3275 C C . HIS B 1 123 ? 131.850 145.499 145.456 1.00 11.85 123 HIS B C 1
ATOM 3276 O O . HIS B 1 123 ? 133.044 145.785 145.469 1.00 11.85 123 HIS B O 1
ATOM 3283 N N . ILE B 1 124 ? 130.899 146.363 145.129 1.00 11.14 124 ILE B N 1
ATOM 3284 C CA . ILE B 1 124 ? 131.175 147.749 144.776 1.00 11.14 124 ILE B CA 1
ATOM 3285 C C . ILE B 1 124 ? 130.380 148.653 145.704 1.00 11.14 124 ILE B C 1
ATOM 3286 O O . ILE B 1 124 ? 129.185 148.435 145.914 1.00 11.14 124 ILE B O 1
ATOM 3291 N N . ILE B 1 125 ? 131.040 149.666 146.249 1.00 11.56 125 ILE B N 1
ATOM 3292 C CA . ILE B 1 125 ? 130.376 150.745 146.964 1.00 11.56 125 ILE B CA 1
ATOM 3293 C C . ILE B 1 125 ? 130.680 152.040 146.229 1.00 11.56 125 ILE B C 1
ATOM 3294 O O . ILE B 1 125 ? 131.847 152.363 145.990 1.00 11.56 125 ILE B O 1
ATOM 3299 N N . THR B 1 126 ? 129.639 152.776 145.874 1.00 13.65 126 THR B N 1
ATOM 3300 C CA . THR B 1 126 ? 129.791 154.004 145.118 1.00 13.65 126 THR B CA 1
ATOM 3301 C C . THR B 1 126 ? 128.749 155.003 145.601 1.00 13.65 126 THR B C 1
ATOM 3302 O O . THR B 1 126 ? 127.857 154.669 146.379 1.00 13.65 126 THR B O 1
ATOM 3306 N N . MET B 1 127 ? 128.872 156.245 145.150 1.00 16.42 127 MET B N 1
ATOM 3307 C CA . MET B 1 127 ? 127.955 157.295 145.572 1.00 16.42 127 MET B CA 1
ATOM 3308 C C . MET B 1 127 ? 127.402 158.042 144.371 1.00 16.42 127 MET B C 1
ATOM 3309 O O . MET B 1 127 ? 128.165 158.516 143.528 1.00 16.42 127 MET B O 1
ATOM 3314 N N . ASP B 1 128 ? 126.076 158.158 144.320 0.95 17.25 128 ASP B N 1
ATOM 3315 C CA . ASP B 1 128 ? 125.345 158.920 143.308 0.95 17.25 128 ASP B CA 1
ATOM 3316 C C . ASP B 1 128 ? 125.860 158.619 141.899 0.95 17.25 128 ASP B C 1
ATOM 3317 O O . ASP B 1 128 ? 126.447 159.457 141.223 0.95 17.25 128 ASP B O 1
ATOM 3322 N N . LEU B 1 129 ? 125.643 157.374 141.495 1.00 15.45 129 LEU B N 1
ATOM 3323 C CA . LEU B 1 129 ? 125.915 156.979 140.124 1.00 15.45 129 LEU B CA 1
ATOM 3324 C C . LEU B 1 129 ? 125.166 157.889 139.161 1.00 15.45 129 LEU B C 1
ATOM 3325 O O . LEU B 1 129 ? 124.008 158.235 139.391 1.00 15.45 129 LEU B O 1
ATOM 3330 N N . HIS B 1 130 ? 125.840 158.274 138.078 1.00 16.87 130 HIS B N 1
ATOM 3331 C CA . HIS B 1 130 ? 125.212 159.134 137.082 1.00 16.87 130 HIS B CA 1
ATOM 3332 C C . HIS B 1 130 ? 123.902 158.540 136.579 1.00 16.87 130 HIS B C 1
ATOM 3333 O O . HIS B 1 130 ? 122.917 159.256 136.395 1.00 16.87 130 HIS B O 1
ATOM 3340 N N . ALA B 1 131 ? 123.876 157.236 136.348 1.00 15.62 131 ALA B N 1
ATOM 3341 C CA . ALA B 1 131 ? 122.658 156.523 136.004 1.00 15.62 131 ALA B CA 1
ATOM 3342 C C . ALA B 1 131 ? 122.597 155.265 136.850 1.00 15.62 131 ALA B C 1
ATOM 3343 O O . ALA B 1 131 ? 123.530 154.461 136.831 1.00 15.62 131 ALA B O 1
ATOM 3345 N N . SER B 1 132 ? 121.511 155.094 137.595 1.00 15.40 132 SER B N 1
ATOM 3346 C CA . SER B 1 132 ? 121.435 153.937 138.474 1.00 15.40 132 SER B CA 1
ATOM 3347 C C . SER B 1 132 ? 121.308 152.628 137.702 1.00 15.40 132 SER B C 1
ATOM 3348 O O . SER B 1 132 ? 121.561 151.564 138.273 1.00 15.40 132 SER B O 1
ATOM 3351 N N . GLN B 1 133 ? 120.989 152.688 136.406 0.95 14.47 133 GLN B N 1
ATOM 3352 C CA . GLN B 1 133 ? 121.072 151.501 135.562 0.95 14.47 133 GLN B CA 1
ATOM 3353 C C . GLN B 1 133 ? 122.474 150.916 135.539 0.95 14.47 133 GLN B C 1
ATOM 3354 O O . GLN B 1 133 ? 122.637 149.744 135.199 0.95 14.47 133 GLN B O 1
ATOM 3360 N N . ILE B 1 134 ? 123.492 151.706 135.887 1.00 13.47 134 ILE B N 1
ATOM 3361 C CA . ILE B 1 134 ? 124.849 151.181 135.957 1.00 13.47 134 ILE B CA 1
ATOM 3362 C C . ILE B 1 134 ? 124.936 150.034 136.957 1.00 13.47 134 ILE B C 1
ATOM 3363 O O . ILE B 1 134 ? 125.785 149.149 136.817 1.00 13.47 134 ILE B O 1
ATOM 3368 N N . GLN B 1 135 ? 124.053 150.007 137.959 1.00 14.18 135 GLN B N 1
ATOM 3369 C CA . GLN B 1 135 ? 124.047 148.877 138.884 1.00 14.18 135 GLN B CA 1
ATOM 3370 C C . GLN B 1 135 ? 123.814 147.564 138.146 1.00 14.18 135 GLN B C 1
ATOM 3371 O O . GLN B 1 135 ? 124.368 146.527 138.521 1.00 14.18 135 GLN B O 1
ATOM 3377 N N . GLY B 1 136 ? 123.012 147.595 137.084 1.00 12.12 136 GLY B N 1
ATOM 3378 C CA . GLY B 1 136 ? 122.775 146.435 136.254 1.00 12.12 136 GLY B CA 1
ATOM 3379 C C . GLY B 1 136 ? 123.915 146.070 135.329 1.00 12.12 136 GLY B C 1
ATOM 3380 O O . GLY B 1 136 ? 123.860 145.007 134.709 1.00 12.12 136 GLY B O 1
ATOM 3381 N N . PHE B 1 137 ? 124.936 146.915 135.217 1.00 11.40 137 PHE B N 1
ATOM 3382 C CA . PHE B 1 137 ? 126.120 146.544 134.455 1.00 11.40 137 PHE B CA 1
ATOM 3383 C C . PHE B 1 137 ? 126.968 145.506 135.176 1.00 11.40 137 PHE B C 1
ATOM 3384 O O . PHE B 1 137 ? 127.851 144.915 134.554 1.00 11.40 137 PHE B O 1
ATOM 3392 N N . PHE B 1 138 ? 126.715 145.271 136.456 1.00 11.40 138 PHE B N 1
ATOM 3393 C CA . PHE B 1 138 ? 127.467 144.333 137.273 1.00 11.40 138 PHE B CA 1
ATOM 3394 C C . PHE B 1 138 ? 126.661 143.064 137.521 1.00 11.40 138 PHE B C 1
ATOM 3395 O O . PHE B 1 138 ? 125.431 143.068 137.508 1.00 11.40 138 PHE B O 1
ATOM 3403 N N . ASP B 1 139 ? 127.376 141.970 137.761 1.00 14.05 139 ASP B N 1
ATOM 3404 C CA . ASP B 1 139 ? 126.750 140.785 138.324 1.00 14.05 139 ASP B CA 1
ATOM 3405 C C . ASP B 1 139 ? 127.007 140.634 139.817 1.00 14.05 139 ASP B C 1
ATOM 3406 O O . ASP B 1 139 ? 126.335 139.830 140.467 1.00 14.05 139 ASP B O 1
ATOM 3411 N N . ILE B 1 140 ? 127.946 141.392 140.371 1.00 11.92 140 ILE B N 1
ATOM 3412 C CA . ILE B 1 140 ? 128.209 141.427 141.806 1.00 11.92 140 ILE B CA 1
ATOM 3413 C C . ILE B 1 140 ? 127.330 142.500 142.439 1.00 11.92 140 ILE B C 1
ATOM 3414 O O . ILE B 1 140 ? 126.862 143.399 141.733 1.00 11.92 140 ILE B O 1
ATOM 3419 N N . PRO B 1 141 ? 127.074 142.453 143.746 1.00 11.97 141 PRO B N 1
ATOM 3420 C CA . PRO B 1 141 ? 126.262 143.505 144.371 1.00 11.97 141 PRO B CA 1
ATOM 3421 C C . PRO B 1 141 ? 126.934 144.869 144.282 1.00 11.97 141 PRO B C 1
ATOM 3422 O O . PRO B 1 141 ? 128.154 144.990 144.364 1.00 11.97 141 PRO B O 1
ATOM 3426 N N . VAL B 1 142 ? 126.117 145.901 144.115 1.00 12.58 142 VAL B N 1
ATOM 3427 C CA . VAL B 1 142 ? 126.579 147.281 144.058 1.00 12.58 142 VAL B CA 1
ATOM 3428 C C . VAL B 1 142 ? 125.718 148.101 145.005 1.00 12.58 142 VAL B C 1
ATOM 3429 O O . VAL B 1 142 ? 124.498 148.161 144.840 1.00 12.58 142 VAL B O 1
ATOM 3433 N N . ASP B 1 143 ? 126.345 148.738 145.984 0.93 14.09 143 ASP B N 1
ATOM 3434 C CA . ASP B 1 143 ? 125.641 149.625 146.900 0.93 14.09 143 ASP B CA 1
ATOM 3435 C C . ASP B 1 143 ? 125.858 151.061 146.444 0.93 14.09 143 ASP B C 1
ATOM 3436 O O . ASP B 1 143 ? 126.961 151.600 146.567 0.93 14.09 143 ASP B O 1
ATOM 3441 N N . ASN B 1 144 ? 124.809 151.671 145.916 1.00 15.52 144 ASN B N 1
ATOM 3442 C CA . ASN B 1 144 ? 124.848 153.039 145.408 1.00 15.52 144 ASN B CA 1
ATOM 3443 C C . ASN B 1 144 ? 124.332 153.961 146.507 1.00 15.52 144 ASN B C 1
ATOM 3444 O O . ASN B 1 144 ? 123.125 154.091 146.707 1.00 15.52 144 ASN B O 1
ATOM 3449 N N . LEU B 1 145 ? 125.252 154.592 147.227 1.00 16.27 145 LEU B N 1
ATOM 3450 C CA . LEU B 1 145 ? 124.897 155.504 148.299 1.00 16.27 145 LEU B CA 1
ATOM 3451 C C . LEU B 1 145 ? 124.452 156.849 147.733 1.00 16.27 145 LEU B C 1
ATOM 3452 O O . LEU B 1 145 ? 124.732 157.198 146.589 1.00 16.27 145 LEU B O 1
ATOM 3457 N N . TYR B 1 146 ? 123.758 157.616 148.561 1.00 19.08 146 TYR B N 1
ATOM 3458 C CA . TYR B 1 146 ? 123.224 158.914 148.175 1.00 19.08 146 TYR B CA 1
ATOM 3459 C C . TYR B 1 146 ? 123.795 159.993 149.076 1.00 19.08 146 TYR B C 1
ATOM 3460 O O . TYR B 1 146 ? 123.898 159.805 150.290 1.00 19.08 146 TYR B O 1
ATOM 3469 N N . ALA B 1 147 ? 124.175 161.114 148.478 1.00 22.24 147 ALA B N 1
ATOM 3470 C CA . ALA B 1 147 ? 124.596 162.265 149.259 1.00 22.24 147 ALA B CA 1
ATOM 3471 C C . ALA B 1 147 ? 123.419 163.042 149.828 1.00 22.24 147 ALA B C 1
ATOM 3472 O O . ALA B 1 147 ? 123.637 163.963 150.617 1.00 22.24 147 ALA B O 1
ATOM 3474 N N . GLU B 1 148 ? 122.193 162.670 149.464 1.00 27.16 148 GLU B N 1
ATOM 3475 C CA . GLU B 1 148 ? 121.021 163.467 149.817 1.00 27.16 148 GLU B CA 1
ATOM 3476 C C . GLU B 1 148 ? 120.873 163.756 151.307 1.00 27.16 148 GLU B C 1
ATOM 3477 O O . GLU B 1 148 ? 120.529 164.901 151.642 1.00 27.16 148 GLU B O 1
ATOM 3483 N N . PRO B 1 149 ? 121.067 162.810 152.235 1.00 26.00 149 PRO B N 1
ATOM 3484 C CA . PRO B 1 149 ? 120.952 163.184 153.656 1.00 26.00 149 PRO B CA 1
ATOM 3485 C C . PRO B 1 149 ? 121.922 164.274 154.074 1.00 26.00 149 PRO B C 1
ATOM 3486 O O . PRO B 1 149 ? 121.530 165.223 154.769 1.00 26.00 149 PRO B O 1
ATOM 3490 N N . ALA B 1 150 ? 123.178 164.188 153.629 1.00 25.96 150 ALA B N 1
ATOM 3491 C CA . ALA B 1 150 ? 124.152 165.230 153.930 1.00 25.96 150 ALA B CA 1
ATOM 3492 C C . ALA B 1 150 ? 123.785 166.546 153.253 1.00 25.96 150 ALA B C 1
ATOM 3493 O O . ALA B 1 150 ? 123.996 167.622 153.824 1.00 25.96 150 ALA B O 1
ATOM 3495 N N . VAL B 1 151 ? 123.238 166.480 152.040 1.00 26.53 151 VAL B N 1
ATOM 3496 C CA . VAL B 1 151 ? 122.800 167.685 151.345 1.00 26.53 151 VAL B CA 1
ATOM 3497 C C . VAL B 1 151 ? 121.672 168.367 152.107 1.00 26.53 151 VAL B C 1
ATOM 3498 O O . VAL B 1 151 ? 121.667 169.590 152.271 1.00 26.53 151 VAL B O 1
ATOM 3502 N N . LEU B 1 152 ? 120.690 167.589 152.564 1.00 28.81 152 LEU B N 1
ATOM 3503 C CA . LEU B 1 152 ? 119.584 168.143 153.335 1.00 28.81 152 LEU B CA 1
ATOM 3504 C C . LEU B 1 152 ? 120.082 168.778 154.620 1.00 28.81 152 LEU B C 1
ATOM 3505 O O . LEU B 1 152 ? 119.626 169.860 155.009 1.00 28.81 152 LEU B O 1
ATOM 3510 N N . LYS B 1 153 ? 121.021 168.114 155.293 0.60 29.39 153 LYS B N 1
ATOM 3511 C CA . LYS B 1 153 ? 121.609 168.689 156.494 0.60 29.39 153 LYS B CA 1
ATOM 3512 C C . LYS B 1 153 ? 122.285 170.021 156.192 0.60 29.39 153 LYS B C 1
ATOM 3513 O O . LYS B 1 153 ? 122.096 171.004 156.917 0.60 29.39 153 LYS B O 1
ATOM 3519 N N . TRP B 1 154 ? 123.063 170.078 155.107 1.00 29.14 154 TRP B N 1
ATOM 3520 C CA . TRP B 1 154 ? 123.717 171.331 154.744 1.00 29.14 154 TRP B CA 1
ATOM 3521 C C . TRP B 1 154 ? 122.699 172.424 154.460 1.00 29.14 154 TRP B C 1
ATOM 3522 O O . TRP B 1 154 ? 122.873 173.569 154.892 1.00 29.14 154 TRP B O 1
ATOM 3533 N N . ILE B 1 155 ? 121.639 172.097 153.724 1.00 31.36 155 ILE B N 1
ATOM 3534 C CA . ILE B 1 155 ? 120.634 173.101 153.388 1.00 31.36 155 ILE B CA 1
ATOM 3535 C C . ILE B 1 155 ? 119.993 173.650 154.654 1.00 31.36 155 ILE B C 1
ATOM 3536 O O . ILE B 1 155 ? 119.811 174.863 154.803 1.00 31.36 155 ILE B O 1
ATOM 3541 N N . ARG B 1 156 ? 119.646 172.765 155.588 1.00 33.61 156 ARG B N 1
ATOM 3542 C CA . ARG B 1 156 ? 118.977 173.216 156.802 1.00 33.61 156 ARG B CA 1
ATOM 3543 C C . ARG B 1 156 ? 119.907 174.035 157.686 1.00 33.61 156 ARG B C 1
ATOM 3544 O O . ARG B 1 156 ? 119.456 174.956 158.371 1.00 33.61 156 ARG B O 1
ATOM 3552 N N . GLU B 1 157 ? 121.199 173.726 157.696 1.00 34.44 157 GLU B N 1
ATOM 3553 C CA . GLU B 1 157 ? 122.104 174.464 158.566 1.00 34.44 157 GLU B CA 1
ATOM 3554 C C . GLU B 1 157 ? 122.779 175.660 157.908 1.00 34.44 157 GLU B C 1
ATOM 3555 O O . GLU B 1 157 ? 123.506 176.379 158.595 1.00 34.44 157 GLU B O 1
ATOM 3561 N N . ASN B 1 158 ? 122.582 175.903 156.611 1.00 34.73 158 ASN B N 1
ATOM 3562 C CA . ASN B 1 158 ? 123.320 176.976 155.957 1.00 34.73 158 ASN B CA 1
ATOM 3563 C C . ASN B 1 158 ? 122.467 177.985 155.207 1.00 34.73 158 ASN B C 1
ATOM 3564 O O . ASN B 1 158 ? 122.964 179.074 154.916 1.00 34.73 158 ASN B O 1
ATOM 3569 N N . ILE B 1 159 ? 121.224 177.669 154.881 1.00 37.11 159 ILE B N 1
ATOM 3570 C CA . ILE B 1 159 ? 120.360 178.575 154.137 1.00 37.11 159 ILE B CA 1
ATOM 3571 C C . ILE B 1 159 ? 119.204 178.966 155.047 1.00 37.11 159 ILE B C 1
ATOM 3572 O O . ILE B 1 159 ? 118.306 178.158 155.307 1.00 37.11 159 ILE B O 1
ATOM 3577 N N . SER B 1 160 ? 119.216 180.216 155.518 1.00 42.44 160 SER B N 1
ATOM 3578 C CA . SER B 1 160 ? 118.251 180.644 156.528 1.00 42.44 160 SER B CA 1
ATOM 3579 C C . SER B 1 160 ? 116.818 180.595 156.016 1.00 42.44 160 SER B C 1
ATOM 3580 O O . SER B 1 160 ? 115.890 180.372 156.801 1.00 42.44 160 SER B O 1
ATOM 3583 N N . GLU B 1 161 ? 116.615 180.788 154.717 0.95 43.00 161 GLU B N 1
ATOM 3584 C CA . GLU B 1 161 ? 115.286 180.841 154.125 0.95 43.00 161 GLU B CA 1
ATOM 3585 C C . GLU B 1 161 ? 114.905 179.538 153.438 0.95 43.00 161 GLU B C 1
ATOM 3586 O O . GLU B 1 161 ? 114.124 179.550 152.484 0.95 43.00 161 GLU B O 1
ATOM 3592 N N . TRP B 1 162 ? 115.437 178.409 153.911 1.00 40.27 162 TRP B N 1
ATOM 3593 C CA . TRP B 1 162 ? 115.240 177.152 153.202 1.00 40.27 162 TRP B CA 1
ATOM 3594 C C . TRP B 1 162 ? 113.787 176.714 153.172 1.00 40.27 162 TRP B C 1
ATOM 3595 O O . TRP B 1 162 ? 113.394 175.988 152.255 1.00 40.27 162 TRP B O 1
ATOM 3606 N N . ARG B 1 163 ? 112.974 177.139 154.137 1.00 42.46 163 ARG B N 1
ATOM 3607 C CA . ARG B 1 163 ? 111.570 176.757 154.111 1.00 42.46 163 ARG B CA 1
ATOM 3608 C C . ARG B 1 163 ? 110.820 177.418 152.966 1.00 42.46 163 ARG B C 1
ATOM 3609 O O . ARG B 1 163 ? 109.784 176.898 152.539 1.00 42.46 163 ARG B O 1
ATOM 3617 N N . ASN B 1 164 ? 111.327 178.533 152.446 0.94 44.76 164 ASN B N 1
ATOM 3618 C CA . ASN B 1 164 ? 110.714 179.220 151.320 0.94 44.76 164 ASN B CA 1
ATOM 3619 C C . ASN B 1 164 ? 111.479 179.012 150.023 0.94 44.76 164 ASN B C 1
ATOM 3620 O O . ASN B 1 164 ? 111.026 179.465 148.969 0.94 44.76 164 ASN B O 1
ATOM 3625 N N . CYS B 1 165 ? 112.618 178.326 150.070 1.00 43.12 165 CYS B N 1
ATOM 3626 C CA . CYS B 1 165 ? 113.474 178.173 148.906 1.00 43.12 165 CYS B CA 1
ATOM 3627 C C . CYS B 1 165 ? 112.800 177.317 147.842 1.00 43.12 165 CYS B C 1
ATOM 3628 O O . CYS B 1 165 ? 111.682 176.827 148.008 1.00 43.12 165 CYS B O 1
ATOM 3631 N N . THR B 1 166 ? 113.504 177.146 146.729 1.00 40.70 166 THR B N 1
ATOM 3632 C CA . THR B 1 166 ? 113.069 176.317 145.617 1.00 40.70 166 THR B CA 1
ATOM 3633 C C . THR B 1 166 ? 114.227 175.421 145.197 1.00 40.70 166 THR B C 1
ATOM 3634 O O . THR B 1 166 ? 115.376 175.870 145.169 1.00 40.70 166 THR B O 1
ATOM 3638 N N . ILE B 1 167 ? 113.929 174.167 144.887 1.00 37.13 167 ILE B N 1
ATOM 3639 C CA . ILE B 1 167 ? 114.941 173.208 144.459 1.00 37.13 167 ILE B CA 1
ATOM 3640 C C . ILE B 1 167 ? 114.830 173.034 142.952 1.00 37.13 167 ILE B C 1
ATOM 3641 O O . ILE B 1 167 ? 113.807 172.569 142.447 1.00 37.13 167 ILE B O 1
ATOM 3646 N N . VAL B 1 168 ? 115.888 173.384 142.229 1.00 35.55 168 VAL B N 1
ATOM 3647 C CA . VAL B 1 168 ? 115.842 173.466 140.775 1.00 35.55 168 VAL B CA 1
ATOM 3648 C C . VAL B 1 168 ? 116.769 172.425 140.172 1.00 35.55 168 VAL B C 1
ATOM 3649 O O . VAL B 1 168 ? 117.951 172.359 140.521 1.00 35.55 168 VAL B O 1
ATOM 3653 N N . SER B 1 169 ? 116.239 171.628 139.287 1.00 35.22 169 SER B N 1
ATOM 3654 C CA . SER B 1 169 ? 117.027 170.721 138.467 1.00 35.22 169 SER B CA 1
ATOM 3655 C C . SER B 1 169 ? 117.623 171.485 137.289 1.00 35.22 169 SER B C 1
ATOM 3656 O O . SER B 1 169 ? 116.912 172.265 136.649 1.00 35.22 169 SER B O 1
ATOM 3659 N N . PRO B 1 170 ? 118.910 171.309 136.985 1.00 34.19 170 PRO B N 1
ATOM 3660 C CA . PRO B 1 170 ? 119.493 172.030 135.844 1.00 34.19 170 PRO B CA 1
ATOM 3661 C C . PRO B 1 170 ? 119.125 171.429 134.506 1.00 34.19 170 PRO B C 1
ATOM 3662 O O . PRO B 1 170 ? 118.895 172.179 133.552 1.00 34.19 170 PRO B O 1
ATOM 3666 N N . ASP B 1 171 ? 119.073 170.106 134.402 1.00 34.87 171 ASP B N 1
ATOM 3667 C CA . ASP B 1 171 ? 118.627 169.438 133.194 1.00 34.87 171 ASP B CA 1
ATOM 3668 C C . ASP B 1 171 ? 117.427 168.577 133.550 1.00 34.87 171 ASP B C 1
ATOM 3669 O O . ASP B 1 171 ? 117.258 168.156 134.696 1.00 34.87 171 ASP B O 1
ATOM 3674 N N . ALA B 1 172 ? 116.582 168.322 132.551 1.00 37.39 172 ALA B N 1
ATOM 3675 C CA . ALA B 1 172 ? 115.400 167.502 132.780 1.00 37.39 172 ALA B CA 1
ATOM 3676 C C . ALA B 1 172 ? 115.751 166.104 133.268 1.00 37.39 172 ALA B C 1
ATOM 3677 O O . ALA B 1 172 ? 114.924 165.471 133.931 1.00 37.39 172 ALA B O 1
ATOM 3679 N N . GLY B 1 173 ? 116.958 165.623 132.976 1.00 36.24 173 GLY B N 1
ATOM 3680 C CA . GLY B 1 173 ? 117.281 164.237 133.261 1.00 36.24 173 GLY B CA 1
ATOM 3681 C C . GLY B 1 173 ? 117.265 163.902 134.737 1.00 36.24 173 GLY B C 1
ATOM 3682 O O . GLY B 1 173 ? 116.702 162.881 135.142 1.00 36.24 173 GLY B O 1
ATOM 3683 N N . GLY B 1 174 ? 117.864 164.754 135.562 1.00 35.66 174 GLY B N 1
ATOM 3684 C CA . GLY B 1 174 ? 118.008 164.473 136.972 1.00 35.66 174 GLY B CA 1
ATOM 3685 C C . GLY B 1 174 ? 116.963 165.063 137.892 1.00 35.66 174 GLY B C 1
ATOM 3686 O O . GLY B 1 174 ? 117.216 165.180 139.094 1.00 35.66 174 GLY B O 1
ATOM 3687 N N . ALA B 1 175 ? 115.791 165.437 137.374 1.00 34.86 175 ALA B N 1
ATOM 3688 C CA . ALA B 1 175 ? 114.794 166.108 138.204 1.00 34.86 175 ALA B CA 1
ATOM 3689 C C . ALA B 1 175 ? 114.254 165.183 139.291 1.00 34.86 175 ALA B C 1
ATOM 3690 O O . ALA B 1 175 ? 113.633 165.641 140.250 1.00 34.86 175 ALA B O 1
ATOM 3692 N N . LYS B 1 176 ? 114.496 163.879 139.166 0.80 32.05 176 LYS B N 1
ATOM 3693 C CA . LYS B 1 176 ? 114.095 162.942 140.211 0.80 32.05 176 LYS B CA 1
ATOM 3694 C C . LYS B 1 176 ? 114.778 163.264 141.537 0.80 32.05 176 LYS B C 1
ATOM 3695 O O . LYS B 1 176 ? 114.153 163.248 142.605 0.80 32.05 176 LYS B O 1
ATOM 3701 N N . ARG B 1 177 ? 116.078 163.553 141.477 0.70 30.59 177 ARG B N 1
ATOM 3702 C CA . ARG B 1 177 ? 116.821 163.933 142.670 0.70 30.59 177 ARG B CA 1
ATOM 3703 C C . ARG B 1 177 ? 116.197 165.154 143.329 0.70 30.59 177 ARG B C 1
ATOM 3704 O O . ARG B 1 177 ? 115.995 165.187 144.549 0.70 30.59 177 ARG B O 1
ATOM 3712 N N . VAL B 1 178 ? 115.860 166.165 142.528 1.00 33.59 178 VAL B N 1
ATOM 3713 C CA . VAL B 1 178 ? 115.358 167.406 143.102 1.00 33.59 178 VAL B CA 1
ATOM 3714 C C . VAL B 1 178 ? 113.943 167.225 143.632 1.00 33.59 178 VAL B C 1
ATOM 3715 O O . VAL B 1 178 ? 113.559 167.868 144.610 1.00 33.59 178 VAL B O 1
ATOM 3719 N N . THR B 1 179 ? 113.144 166.355 143.010 1.00 34.52 179 THR B N 1
ATOM 3720 C CA . THR B 1 179 ? 111.824 166.072 143.566 1.00 34.52 179 THR B CA 1
ATOM 3721 C C . THR B 1 179 ? 111.937 165.366 144.907 1.00 34.52 179 THR B C 1
ATOM 3722 O O . THR B 1 179 ? 111.197 165.681 145.842 1.00 34.52 179 THR B O 1
ATOM 3726 N N . SER B 1 180 ? 112.858 164.412 145.023 1.00 33.13 180 SER B N 1
ATOM 3727 C CA . SER B 1 180 ? 113.060 163.761 146.311 1.00 33.13 180 SER B CA 1
ATOM 3728 C C . SER B 1 180 ? 113.488 164.772 147.371 1.00 33.13 180 SER B C 1
ATOM 3729 O O . SER B 1 180 ? 112.973 164.769 148.495 1.00 33.13 180 SER B O 1
ATOM 3732 N N . ILE B 1 181 ? 114.414 165.666 147.017 1.00 33.48 181 ILE B N 1
ATOM 3733 C CA . ILE B 1 181 ? 114.889 166.664 147.972 1.00 33.48 181 ILE B CA 1
ATOM 3734 C C . ILE B 1 181 ? 113.771 167.623 148.364 1.00 33.48 181 ILE B C 1
ATOM 3735 O O . ILE B 1 181 ? 113.615 167.967 149.541 1.00 33.48 181 ILE B O 1
ATOM 3740 N N . ALA B 1 182 ? 112.989 168.086 147.388 1.00 35.96 182 ALA B N 1
ATOM 3741 C CA . ALA B 1 182 ? 111.893 168.998 147.687 1.00 35.96 182 ALA B CA 1
ATOM 3742 C C . ALA B 1 182 ? 110.830 168.328 148.541 1.00 35.96 182 ALA B C 1
ATOM 3743 O O . ALA B 1 182 ? 110.276 168.958 149.444 1.00 35.96 182 ALA B O 1
ATOM 3745 N N . ASP B 1 183 ? 110.536 167.056 148.274 1.00 37.05 183 ASP B N 1
ATOM 3746 C CA . ASP B 1 183 ? 109.605 166.317 149.113 1.00 37.05 183 ASP B CA 1
ATOM 3747 C C . ASP B 1 183 ? 110.119 166.214 150.541 1.00 37.05 183 ASP B C 1
ATOM 3748 O O . ASP B 1 183 ? 109.361 166.422 151.493 1.00 37.05 183 ASP B O 1
ATOM 3753 N N . ARG B 1 184 ? 111.406 165.915 150.713 0.40 34.34 184 ARG B N 1
ATOM 3754 C CA . ARG B 1 184 ? 111.989 165.882 152.047 0.40 34.34 184 ARG B CA 1
ATOM 3755 C C . ARG B 1 184 ? 111.914 167.227 152.750 0.40 34.34 184 ARG B C 1
ATOM 3756 O O . ARG B 1 184 ? 111.605 167.271 153.941 0.40 34.34 184 ARG B O 1
ATOM 3764 N N . LEU B 1 185 ? 112.175 168.319 152.042 1.00 36.02 185 LEU B N 1
ATOM 3765 C CA . LEU B 1 185 ? 112.128 169.645 152.631 1.00 36.02 185 LEU B CA 1
ATOM 3766 C C . LEU B 1 185 ? 110.732 170.241 152.634 1.00 36.02 185 LEU B C 1
ATOM 3767 O O . LEU B 1 185 ? 110.517 171.257 153.299 1.00 36.02 185 LEU B O 1
ATOM 3772 N N . ASN B 1 186 ? 109.786 169.629 151.922 1.00 38.42 186 ASN B N 1
ATOM 3773 C CA . ASN B 1 186 ? 108.448 170.180 151.726 1.00 38.42 186 ASN B CA 1
ATOM 3774 C C . ASN B 1 186 ? 108.519 171.578 151.107 1.00 38.42 186 ASN B C 1
ATOM 3775 O O . ASN B 1 186 ? 108.101 172.573 151.698 1.00 38.42 186 ASN B O 1
ATOM 3780 N N . VAL B 1 187 ? 109.071 171.637 149.895 1.00 38.62 187 VAL B N 1
ATOM 3781 C CA . VAL B 1 187 ? 109.183 172.875 149.132 1.00 38.62 187 VAL B CA 1
ATOM 3782 C C . VAL B 1 187 ? 108.852 172.579 147.676 1.00 38.62 187 VAL B C 1
ATOM 3783 O O . VAL B 1 187 ? 108.665 171.430 147.278 1.00 38.62 187 VAL B O 1
ATOM 3787 N N . ASP B 1 188 ? 108.771 173.640 146.881 0.90 41.48 188 ASP B N 1
ATOM 3788 C CA . ASP B 1 188 ? 108.507 173.508 145.459 0.90 41.48 188 ASP B CA 1
ATOM 3789 C C . ASP B 1 188 ? 109.783 173.154 144.705 0.90 41.48 188 ASP B C 1
ATOM 3790 O O . ASP B 1 188 ? 110.880 173.598 145.047 0.90 41.48 188 ASP B O 1
ATOM 3795 N N . PHE B 1 189 ? 109.630 172.338 143.667 1.00 41.74 189 PHE B N 1
ATOM 3796 C CA . PHE B 1 189 ? 110.734 172.051 142.768 1.00 41.74 189 PHE B CA 1
ATOM 3797 C C . PHE B 1 189 ? 110.487 172.726 141.424 1.00 41.74 189 PHE B C 1
ATOM 3798 O O . PHE B 1 189 ? 109.688 172.257 140.611 1.00 41.74 189 PHE B O 1
ATOM 3806 N N . ALA B 1 190 ? 111.153 173.866 141.227 1.00 41.46 190 ALA B N 1
ATOM 3807 C CA . ALA B 1 190 ? 111.187 174.566 139.952 1.00 41.46 190 ALA B CA 1
ATOM 3808 C C . ALA B 1 190 ? 112.117 173.832 139.002 1.00 41.46 190 ALA B C 1
ATOM 3809 O O . ALA B 1 190 ? 113.152 173.313 139.415 1.00 41.46 190 ALA B O 1
ATOM 3811 N N . LEU B 1 191 ? 111.752 173.795 137.729 1.00 42.03 191 LEU B N 1
ATOM 3812 C CA . LEU B 1 191 ? 112.533 173.073 136.732 1.00 42.03 191 LEU B CA 1
ATOM 3813 C C . LEU B 1 191 ? 113.022 173.986 135.619 1.00 42.03 191 LEU B C 1
ATOM 3814 O O . LEU B 1 191 ? 112.390 174.992 135.286 1.00 42.03 191 LEU B O 1
ATOM 3819 N N . ILE B 1 192 ? 114.163 173.605 135.048 1.00 41.36 192 ILE B N 1
ATOM 3820 C CA . ILE B 1 192 ? 114.851 174.367 134.013 1.00 41.36 192 ILE B CA 1
ATOM 3821 C C . ILE B 1 192 ? 115.287 173.409 132.915 1.00 41.36 192 ILE B C 1
ATOM 3822 O O . ILE B 1 192 ? 115.766 172.309 133.204 1.00 41.36 192 ILE B O 1
ATOM 3827 N N . HIS B 1 193 ? 115.102 173.813 131.659 1.00 44.03 193 HIS B N 1
ATOM 3828 C CA . HIS B 1 193 ? 115.791 173.127 130.568 1.00 44.03 193 HIS B CA 1
ATOM 3829 C C . HIS B 1 193 ? 115.972 174.076 129.389 1.00 44.03 193 HIS B C 1
ATOM 3830 O O . HIS B 1 193 ? 115.231 175.045 129.234 1.00 44.03 193 HIS B O 1
ATOM 3837 N N . LYS B 1 194 ? 116.980 173.800 128.567 0.30 44.59 194 LYS B N 1
ATOM 3838 C CA . LYS B 1 194 ? 117.274 174.650 127.422 0.30 44.59 194 LYS B CA 1
ATOM 3839 C C . LYS B 1 194 ? 116.399 174.270 126.238 0.30 44.59 194 LYS B C 1
ATOM 3840 O O . LYS B 1 194 ? 116.008 173.110 126.081 0.30 44.59 194 LYS B O 1
ATOM 3846 N N . GLU B 1 195 ? 116.097 175.259 125.403 1.00 47.20 195 GLU B N 1
ATOM 3847 C CA . GLU B 1 195 ? 115.258 175.050 124.234 1.00 47.20 195 GLU B CA 1
ATOM 3848 C C . GLU B 1 195 ? 116.097 174.675 123.020 1.00 47.20 195 GLU B C 1
ATOM 3849 O O . GLU B 1 195 ? 115.566 174.472 121.930 1.00 47.20 195 GLU B O 1
ATOM 3855 N N . ASP B 1 203 ? 119.917 178.312 122.840 0.01 44.43 203 ASP B N 1
ATOM 3856 C CA . ASP B 1 203 ? 120.761 179.115 123.715 0.01 44.43 203 ASP B CA 1
ATOM 3857 C C . ASP B 1 203 ? 119.922 179.817 124.776 0.01 44.43 203 ASP B C 1
ATOM 3858 O O . ASP B 1 203 ? 120.431 180.629 125.547 0.01 44.43 203 ASP B O 1
ATOM 3863 N N . ARG B 1 204 ? 118.632 179.497 124.805 0.01 44.40 204 ARG B N 1
ATOM 3864 C CA . ARG B 1 204 ? 117.716 180.050 125.790 0.01 44.40 204 ARG B CA 1
ATOM 3865 C C . ARG B 1 204 ? 117.222 178.954 126.723 0.01 44.40 204 ARG B C 1
ATOM 3866 O O . ARG B 1 204 ? 117.243 177.769 126.386 0.01 44.40 204 ARG B O 1
ATOM 3874 N N . MET B 1 205 ? 116.779 179.362 127.908 0.60 43.53 205 MET B N 1
ATOM 3875 C CA . MET B 1 205 ? 116.361 178.438 128.949 0.60 43.53 205 MET B CA 1
ATOM 3876 C C . MET B 1 205 ? 114.918 178.729 129.336 0.60 43.53 205 MET B C 1
ATOM 3877 O O . MET B 1 205 ? 114.465 179.874 129.274 0.60 43.53 205 MET B O 1
ATOM 3882 N N . VAL B 1 206 ? 114.191 177.688 129.735 1.00 44.15 206 VAL B N 1
ATOM 3883 C CA . VAL B 1 206 ? 112.816 177.821 130.199 1.00 44.15 206 VAL B CA 1
ATOM 3884 C C . VAL B 1 206 ? 112.717 177.252 131.609 1.00 44.15 206 VAL B C 1
ATOM 3885 O O . VAL B 1 206 ? 113.241 176.165 131.892 1.00 44.15 206 VAL B O 1
ATOM 3889 N N . LEU B 1 207 ? 112.037 177.999 132.480 1.00 44.45 207 LEU B N 1
ATOM 3890 C CA . LEU B 1 207 ? 111.918 177.726 133.904 1.00 44.45 207 LEU B CA 1
ATOM 3891 C C . LEU B 1 207 ? 110.452 177.724 134.317 1.00 44.45 207 LEU B C 1
ATOM 3892 O O . LEU B 1 207 ? 109.707 178.652 133.984 1.00 44.45 207 LEU B O 1
ATOM 3897 N N . VAL B 1 208 ? 110.048 176.691 135.053 1.00 44.33 208 VAL B N 1
ATOM 3898 C CA . VAL B 1 208 ? 108.733 176.614 135.685 1.00 44.33 208 VAL B CA 1
ATOM 3899 C C . VAL B 1 208 ? 108.907 176.599 137.188 1.00 44.33 208 VAL B C 1
ATOM 3900 O O . VAL B 1 208 ? 109.739 175.854 137.710 1.00 44.33 208 VAL B O 1
ATOM 3904 N N . GLY B 1 209 ? 108.103 177.395 137.881 1.00 46.33 209 GLY B N 1
ATOM 3905 C CA . GLY B 1 209 ? 108.210 177.437 139.328 1.00 46.33 209 GLY B CA 1
ATOM 3906 C C . GLY B 1 209 ? 108.606 178.834 139.750 1.00 46.33 209 GLY B C 1
ATOM 3907 O O . GLY B 1 209 ? 109.599 179.396 139.295 1.00 46.33 209 GLY B O 1
ATOM 3908 N N . ASP B 1 210 ? 107.797 179.409 140.635 1.00 49.76 210 ASP B N 1
ATOM 3909 C CA . ASP B 1 210 ? 108.059 180.755 141.125 1.00 49.76 210 ASP B CA 1
ATOM 3910 C C . ASP B 1 210 ? 109.395 180.806 141.849 1.00 49.76 210 ASP B C 1
ATOM 3911 O O . ASP B 1 210 ? 109.589 180.132 142.864 1.00 49.76 210 ASP B O 1
ATOM 3916 N N . VAL B 1 211 ? 110.320 181.611 141.324 1.00 48.00 211 VAL B N 1
ATOM 3917 C CA . VAL B 1 211 ? 111.604 181.831 141.971 1.00 48.00 211 VAL B CA 1
ATOM 3918 C C . VAL B 1 211 ? 111.788 183.268 142.431 1.00 48.00 211 VAL B C 1
ATOM 3919 O O . VAL B 1 211 ? 112.772 183.564 143.108 1.00 48.00 211 VAL B O 1
ATOM 3923 N N . LYS B 1 212 ? 110.868 184.169 142.092 0.40 47.96 212 LYS B N 1
ATOM 3924 C CA . LYS B 1 212 ? 111.051 185.585 142.381 0.40 47.96 212 LYS B CA 1
ATOM 3925 C C . LYS B 1 212 ? 111.171 185.828 143.877 0.40 47.96 212 LYS B C 1
ATOM 3926 O O . LYS B 1 212 ? 110.421 185.265 144.677 0.40 47.96 212 LYS B O 1
ATOM 3932 N N . ASP B 1 213 ? 112.140 186.666 144.251 1.00 49.30 213 ASP B N 1
ATOM 3933 C CA . ASP B 1 213 ? 112.420 187.066 145.628 1.00 49.30 213 ASP B CA 1
ATOM 3934 C C . ASP B 1 213 ? 112.695 185.885 146.546 1.00 49.30 213 ASP B C 1
ATOM 3935 O O . ASP B 1 213 ? 112.625 186.029 147.771 1.00 49.30 213 ASP B O 1
ATOM 3940 N N . ARG B 1 214 ? 113.011 184.722 145.990 0.40 45.83 214 ARG B N 1
ATOM 3941 C CA . ARG B 1 214 ? 113.272 183.524 146.764 0.40 45.83 214 ARG B CA 1
ATOM 3942 C C . ARG B 1 214 ? 114.709 183.078 146.559 0.40 45.83 214 ARG B C 1
ATOM 3943 O O . ARG B 1 214 ? 115.436 183.619 145.722 0.40 45.83 214 ARG B O 1
ATOM 3951 N N . VAL B 1 215 ? 115.113 182.091 147.351 1.00 42.26 215 VAL B N 1
ATOM 3952 C CA . VAL B 1 215 ? 116.364 181.399 147.107 1.00 42.26 215 VAL B CA 1
ATOM 3953 C C . VAL B 1 215 ? 116.096 180.197 146.217 1.00 42.26 215 VAL B C 1
ATOM 3954 O O . VAL B 1 215 ? 115.178 179.408 146.472 1.00 42.26 215 VAL B O 1
ATOM 3958 N N . ALA B 1 216 ? 116.870 180.067 145.147 1.00 38.45 216 ALA B N 1
ATOM 3959 C CA . ALA B 1 216 ? 116.840 178.884 144.305 1.00 38.45 216 ALA B CA 1
ATOM 3960 C C . ALA B 1 216 ? 118.066 178.033 144.598 1.00 38.45 216 ALA B C 1
ATOM 3961 O O . ALA B 1 216 ? 119.165 178.558 144.791 1.00 38.45 216 ALA B O 1
ATOM 3963 N N . ILE B 1 217 ? 117.872 176.722 144.646 1.00 34.64 217 ILE B N 1
ATOM 3964 C CA . ILE B 1 217 ? 118.941 175.780 144.948 1.00 34.64 217 ILE B CA 1
ATOM 3965 C C . ILE B 1 217 ? 119.027 174.810 143.783 1.00 34.64 217 ILE B C 1
ATOM 3966 O O . ILE B 1 217 ? 118.160 173.948 143.619 1.00 34.64 217 ILE B O 1
ATOM 3971 N N . LEU B 1 218 ? 120.066 174.944 142.971 1.00 31.25 218 LEU B N 1
ATOM 3972 C CA . LEU B 1 218 ? 120.328 173.952 141.943 1.00 31.25 218 LEU B CA 1
ATOM 3973 C C . LEU B 1 218 ? 120.955 172.714 142.564 1.00 31.25 218 LEU B C 1
ATOM 3974 O O . LEU B 1 218 ? 121.898 172.805 143.349 1.00 31.25 218 LEU B O 1
ATOM 3979 N N . VAL B 1 219 ? 120.423 171.553 142.213 1.00 28.48 219 VAL B N 1
ATOM 3980 C CA . VAL B 1 219 ? 120.942 170.278 142.683 1.00 28.48 219 VAL B CA 1
ATOM 3981 C C . VAL B 1 219 ? 121.205 169.393 141.477 1.00 28.48 219 VAL B C 1
ATOM 3982 O O . VAL B 1 219 ? 120.354 169.266 140.593 1.00 28.48 219 VAL B O 1
ATOM 3986 N N . ASP B 1 220 ? 122.385 168.782 141.442 1.00 25.77 220 ASP B N 1
ATOM 3987 C CA . ASP B 1 220 ? 122.765 167.906 140.346 1.00 25.77 220 ASP B CA 1
ATOM 3988 C C . ASP B 1 220 ? 123.773 166.895 140.865 1.00 25.77 220 ASP B C 1
ATOM 3989 O O . ASP B 1 220 ? 124.324 167.048 141.955 1.00 25.77 220 ASP B O 1
ATOM 3994 N N . ASP B 1 221 ? 124.011 165.860 140.066 1.00 22.93 221 ASP B N 1
ATOM 3995 C CA . ASP B 1 221 ? 124.934 164.815 140.486 1.00 22.93 221 ASP B CA 1
ATOM 3996 C C . ASP B 1 221 ? 126.390 165.246 140.341 1.00 22.93 221 ASP B C 1
ATOM 3997 O O . ASP B 1 221 ? 127.244 164.810 141.113 1.00 22.93 221 ASP B O 1
ATOM 4002 N N . MET B 1 222 ? 126.708 166.091 139.368 0.81 21.73 222 MET B N 1
ATOM 4003 C CA . MET B 1 222 ? 128.098 166.465 139.168 0.81 21.73 222 MET B CA 1
ATOM 4004 C C . MET B 1 222 ? 128.178 167.770 138.399 0.81 21.73 222 MET B C 1
ATOM 4005 O O . MET B 1 222 ? 127.260 168.144 137.670 0.81 21.73 222 MET B O 1
ATOM 4010 N N . ALA B 1 223 ? 129.300 168.457 138.574 1.00 21.76 223 ALA B N 1
ATOM 4011 C CA . ALA B 1 223 ? 129.627 169.660 137.819 1.00 21.76 223 ALA B CA 1
ATOM 4012 C C . ALA B 1 223 ? 131.001 169.450 137.207 1.00 21.76 223 ALA B C 1
ATOM 4013 O O . ALA B 1 223 ? 132.004 169.456 137.924 1.00 21.76 223 ALA B O 1
ATOM 4015 N N . ASP B 1 224 ? 131.051 169.249 135.894 1.00 22.86 224 ASP B N 1
ATOM 4016 C CA . ASP B 1 224 ? 132.327 168.973 135.228 1.00 22.86 224 ASP B CA 1
ATOM 4017 C C . ASP B 1 224 ? 132.949 170.251 134.672 1.00 22.86 224 ASP B C 1
ATOM 4018 O O . ASP B 1 224 ? 133.938 170.754 135.207 1.00 22.86 224 ASP B O 1
ATOM 4023 N N . THR B 1 225 ? 132.335 170.817 133.642 1.00 24.81 225 THR B N 1
ATOM 4024 C CA . THR B 1 225 ? 132.770 172.086 133.084 1.00 24.81 225 THR B CA 1
ATOM 4025 C C . THR B 1 225 ? 131.937 173.241 133.598 1.00 24.81 225 THR B C 1
ATOM 4026 O O . THR B 1 225 ? 132.232 174.392 133.270 1.00 24.81 225 THR B O 1
ATOM 4030 N N . CYS B 1 226 ? 130.902 172.943 134.379 1.00 26.11 226 CYS B N 1
ATOM 4031 C CA . CYS B 1 226 ? 129.970 173.899 134.960 1.00 26.11 226 CYS B CA 1
ATOM 4032 C C . CYS B 1 226 ? 129.184 174.667 133.911 1.00 26.11 226 CYS B C 1
ATOM 4033 O O . CYS B 1 226 ? 128.541 175.664 134.231 1.00 26.11 226 CYS B O 1
ATOM 4036 N N . GLY B 1 227 ? 129.202 174.211 132.659 1.00 28.63 227 GLY B N 1
ATOM 4037 C CA . GLY B 1 227 ? 128.307 174.776 131.670 1.00 28.63 227 GLY B CA 1
ATOM 4038 C C . GLY B 1 227 ? 126.853 174.582 132.033 1.00 28.63 227 GLY B C 1
ATOM 4039 O O . GLY B 1 227 ? 126.036 175.482 131.837 1.00 28.63 227 GLY B O 1
ATOM 4040 N N . THR B 1 228 ? 126.515 173.421 132.588 1.00 29.35 228 THR B N 1
ATOM 4041 C CA . THR B 1 228 ? 125.135 173.125 132.941 1.00 29.35 228 THR B CA 1
ATOM 4042 C C . THR B 1 228 ? 124.614 174.044 134.042 1.00 29.35 228 THR B C 1
ATOM 4043 O O . THR B 1 228 ? 123.545 174.638 133.891 1.00 29.35 228 THR B O 1
ATOM 4047 N N . ILE B 1 229 ? 125.352 174.196 135.139 1.00 30.41 229 ILE B N 1
ATOM 4048 C CA . ILE B 1 229 ? 124.845 174.993 136.253 1.00 30.41 229 ILE B CA 1
ATOM 4049 C C . ILE B 1 229 ? 124.965 176.485 135.980 1.00 30.41 229 ILE B C 1
ATOM 4050 O O . ILE B 1 229 ? 124.158 177.267 136.473 1.00 30.41 229 ILE B O 1
ATOM 4055 N N . CYS B 1 230 ? 125.956 176.925 135.205 1.00 33.25 230 CYS B N 1
ATOM 4056 C CA . CYS B 1 230 ? 126.082 178.357 134.944 1.00 33.25 230 CYS B CA 1
ATOM 4057 C C . CYS B 1 230 ? 124.941 178.864 134.069 1.00 33.25 230 CYS B C 1
ATOM 4058 O O . CYS B 1 230 ? 124.392 179.944 134.316 1.00 33.25 230 CYS B O 1
ATOM 4061 N N . HIS B 1 231 ? 124.560 178.092 133.054 1.00 36.21 231 HIS B N 1
ATOM 4062 C CA . HIS B 1 231 ? 123.411 178.454 132.228 1.00 36.21 231 HIS B CA 1
ATOM 4063 C C . HIS B 1 231 ? 122.126 178.483 133.050 1.00 36.21 231 HIS B C 1
ATOM 4064 O O . HIS B 1 231 ? 121.325 179.425 132.946 1.00 36.21 231 HIS B O 1
ATOM 4071 N N . ALA B 1 232 ? 121.927 177.466 133.888 1.00 36.57 232 ALA B N 1
ATOM 4072 C CA . ALA B 1 232 ? 120.748 177.421 134.744 1.00 36.57 232 ALA B CA 1
ATOM 4073 C C . ALA B 1 232 ? 120.719 178.600 135.706 1.00 36.57 232 ALA B C 1
ATOM 4074 O O . ALA B 1 232 ? 119.662 179.195 135.938 1.00 36.57 232 ALA B O 1
ATOM 4076 N N . ALA B 1 233 ? 121.872 178.961 136.270 1.00 37.79 233 ALA B N 1
ATOM 4077 C CA . ALA B 1 233 ? 121.930 180.091 137.186 1.00 37.79 233 ALA B CA 1
ATOM 4078 C C . ALA B 1 233 ? 121.646 181.402 136.471 1.00 37.79 233 ALA B C 1
ATOM 4079 O O . ALA B 1 233 ? 121.006 182.293 137.034 1.00 37.79 233 ALA B O 1
ATOM 4081 N N . ASP B 1 234 ? 122.144 181.549 135.242 1.00 41.32 234 ASP B N 1
ATOM 4082 C CA . ASP B 1 234 ? 121.820 182.738 134.464 1.00 41.32 234 ASP B CA 1
ATOM 4083 C C . ASP B 1 234 ? 120.317 182.861 134.278 1.00 41.32 234 ASP B C 1
ATOM 4084 O O . ASP B 1 234 ? 119.736 183.929 134.510 1.00 41.32 234 ASP B O 1
ATOM 4089 N N . LYS B 1 235 ? 119.671 181.762 133.892 1.00 42.64 235 LYS B N 1
ATOM 4090 C CA . LYS B 1 235 ? 118.218 181.773 133.779 1.00 42.64 235 LYS B CA 1
ATOM 4091 C C . LYS B 1 235 ? 117.558 182.173 135.094 1.00 42.64 235 LYS B C 1
ATOM 4092 O O . LYS B 1 235 ? 116.679 183.041 135.115 1.00 42.64 235 LYS B O 1
ATOM 4098 N N . LEU B 1 236 ? 117.973 181.556 136.201 1.00 42.45 236 LEU B N 1
ATOM 4099 C CA . LEU B 1 236 ? 117.330 181.830 137.481 1.00 42.45 236 LEU B CA 1
ATOM 4100 C C . LEU B 1 236 ? 117.477 183.290 137.870 1.00 42.45 236 LEU B C 1
ATOM 4101 O O . LEU B 1 236 ? 116.524 183.908 138.356 1.00 42.45 236 LEU B O 1
ATOM 4106 N N . LEU B 1 237 ? 118.665 183.859 137.673 1.00 44.68 237 LEU B N 1
ATOM 4107 C CA . LEU B 1 237 ? 118.858 185.268 137.980 1.00 44.68 237 LEU B CA 1
ATOM 4108 C C . LEU B 1 237 ? 118.049 186.160 137.050 1.00 44.68 237 LEU B C 1
ATOM 4109 O O . LEU B 1 237 ? 117.697 187.282 137.430 1.00 44.68 237 LEU B O 1
ATOM 4114 N N . SER B 1 238 ? 117.749 185.690 135.837 1.00 46.44 238 SER B N 1
ATOM 4115 C CA . SER B 1 238 ? 116.851 186.452 134.973 1.00 46.44 238 SER B CA 1
ATOM 4116 C C . SER B 1 238 ? 115.473 186.595 135.606 1.00 46.44 238 SER B C 1
ATOM 4117 O O . SER B 1 238 ? 114.808 187.623 135.439 1.00 46.44 238 SER B O 1
ATOM 4120 N N . ALA B 1 239 ? 115.032 185.577 136.344 1.00 46.52 239 ALA B N 1
ATOM 4121 C CA . ALA B 1 239 ? 113.692 185.543 136.910 1.00 46.52 239 ALA B CA 1
ATOM 4122 C C . ALA B 1 239 ? 113.651 185.989 138.367 1.00 46.52 239 ALA B C 1
ATOM 4123 O O . ALA B 1 239 ? 112.730 185.610 139.096 1.00 46.52 239 ALA B O 1
ATOM 4125 N N . GLY B 1 240 ? 114.630 186.775 138.808 1.00 47.12 240 GLY B N 1
ATOM 4126 C CA . GLY B 1 240 ? 114.515 187.524 140.042 1.00 47.12 240 GLY B CA 1
ATOM 4127 C C . GLY B 1 240 ? 114.831 186.790 141.324 1.00 47.12 240 GLY B C 1
ATOM 4128 O O . GLY B 1 240 ? 114.490 187.295 142.399 1.00 47.12 240 GLY B O 1
ATOM 4129 N N . ALA B 1 241 ? 115.465 185.622 141.260 1.00 46.10 241 ALA B N 1
ATOM 4130 C CA . ALA B 1 241 ? 115.845 184.930 142.480 1.00 46.10 241 ALA B CA 1
ATOM 4131 C C . ALA B 1 241 ? 116.865 185.750 143.262 1.00 46.10 241 ALA B C 1
ATOM 4132 O O . ALA B 1 241 ? 117.851 186.246 142.713 1.00 46.10 241 ALA B O 1
ATOM 4134 N N . THR B 1 242 ? 116.616 185.897 144.561 1.00 45.93 242 THR B N 1
ATOM 4135 C CA . THR B 1 242 ? 117.479 186.724 145.397 1.00 45.93 242 THR B CA 1
ATOM 4136 C C . THR B 1 242 ? 118.891 186.155 145.465 1.00 45.93 242 THR B C 1
ATOM 4137 O O . THR B 1 242 ? 119.878 186.885 145.329 1.00 45.93 242 THR B O 1
ATOM 4141 N N . ARG B 1 243 ? 119.004 184.848 145.667 1.00 41.78 243 ARG B N 1
ATOM 4142 C CA . ARG B 1 243 ? 120.277 184.153 145.643 1.00 41.78 243 ARG B CA 1
ATOM 4143 C C . ARG B 1 243 ? 120.099 182.829 144.919 1.00 41.78 243 ARG B C 1
ATOM 4144 O O . ARG B 1 243 ? 118.996 182.281 144.857 1.00 41.78 243 ARG B O 1
ATOM 4152 N N . VAL B 1 244 ? 121.188 182.326 144.356 1.00 36.83 244 VAL B N 1
ATOM 4153 C CA . VAL B 1 244 ? 121.205 181.030 143.693 1.00 36.83 244 VAL B CA 1
ATOM 4154 C C . VAL B 1 244 ? 122.329 180.210 144.301 1.00 36.83 244 VAL B C 1
ATOM 4155 O O . VAL B 1 244 ? 123.455 180.699 144.439 1.00 36.83 244 VAL B O 1
ATOM 4159 N N . TYR B 1 245 ? 122.020 178.983 144.681 0.50 33.62 245 TYR B N 1
ATOM 4160 C CA . TYR B 1 245 ? 123.015 178.040 145.158 0.50 33.62 245 TYR B CA 1
ATOM 4161 C C . TYR B 1 245 ? 123.110 176.874 144.190 0.50 33.62 245 TYR B C 1
ATOM 4162 O O . TYR B 1 245 ? 122.149 176.534 143.500 0.50 33.62 245 TYR B O 1
ATOM 4171 N N . ALA B 1 246 ? 124.282 176.258 144.145 1.00 27.87 246 ALA B N 1
ATOM 4172 C CA . ALA B 1 246 ? 124.451 175.006 143.428 1.00 27.87 246 ALA B CA 1
ATOM 4173 C C . ALA B 1 246 ? 124.974 173.982 144.414 1.00 27.87 246 ALA B C 1
ATOM 4174 O O . ALA B 1 246 ? 125.886 174.281 145.182 1.00 27.87 246 ALA B O 1
ATOM 4176 N N . ILE B 1 247 ? 124.383 172.794 144.421 1.00 24.82 247 ILE B N 1
ATOM 4177 C CA . ILE B 1 247 ? 124.834 171.713 145.284 1.00 24.82 247 ILE B CA 1
ATOM 4178 C C . ILE B 1 247 ? 125.019 170.472 144.430 1.00 24.82 247 ILE B C 1
ATOM 4179 O O . ILE B 1 247 ? 124.110 170.087 143.689 1.00 24.82 247 ILE B O 1
ATOM 4184 N N . LEU B 1 248 ? 126.189 169.849 144.532 1.00 22.39 248 LEU B N 1
ATOM 4185 C CA . LEU B 1 248 ? 126.549 168.698 143.721 1.00 22.39 248 LEU B CA 1
ATOM 4186 C C . LEU B 1 248 ? 127.303 167.679 144.563 1.00 22.39 248 LEU B C 1
ATOM 4187 O O . LEU B 1 248 ? 128.096 168.036 145.447 1.00 22.39 248 LEU B O 1
ATOM 4192 N N . THR B 1 249 ? 127.061 166.402 144.291 1.00 19.30 249 THR B N 1
ATOM 4193 C CA . THR B 1 249 ? 127.871 165.416 144.983 1.00 19.30 249 THR B CA 1
ATOM 4194 C C . THR B 1 249 ? 129.287 165.338 144.420 1.00 19.30 249 THR B C 1
ATOM 4195 O O . THR B 1 249 ? 130.238 165.304 145.201 1.00 19.30 249 THR B O 1
ATOM 4199 N N . HIS B 1 250 ? 129.467 165.361 143.102 1.00 18.18 250 HIS B N 1
ATOM 4200 C CA . HIS B 1 250 ? 130.791 165.208 142.498 1.00 18.18 250 HIS B CA 1
ATOM 4201 C C . HIS B 1 250 ? 131.256 166.539 141.918 1.00 18.18 250 HIS B C 1
ATOM 4202 O O . HIS B 1 250 ? 130.695 167.021 140.931 1.00 18.18 250 HIS B O 1
ATOM 4209 N N . GLY B 1 251 ? 132.271 167.132 142.535 1.00 19.57 251 GLY B N 1
ATOM 4210 C CA . GLY B 1 251 ? 132.889 168.349 142.045 1.00 19.57 251 GLY B CA 1
ATOM 4211 C C . GLY B 1 251 ? 134.082 168.130 141.135 1.00 19.57 251 GLY B C 1
ATOM 4212 O O . GLY B 1 251 ? 135.219 168.296 141.572 1.00 19.57 251 GLY B O 1
ATOM 4213 N N . ILE B 1 252 ? 133.852 167.732 139.885 1.00 20.37 252 ILE B N 1
ATOM 4214 C CA . ILE B 1 252 ? 134.967 167.434 138.989 1.00 20.37 252 ILE B CA 1
ATOM 4215 C C . ILE B 1 252 ? 135.716 168.708 138.607 1.00 20.37 252 ILE B C 1
ATOM 4216 O O . ILE B 1 252 ? 136.945 168.768 138.697 1.00 20.37 252 ILE B O 1
ATOM 4221 N N . PHE B 1 253 ? 134.989 169.741 138.180 1.00 21.97 253 PHE B N 1
ATOM 4222 C CA . PHE B 1 253 ? 135.544 171.076 137.937 1.00 21.97 253 PHE B CA 1
ATOM 4223 C C . PHE B 1 253 ? 136.727 171.059 136.965 1.00 21.97 253 PHE B C 1
ATOM 4224 O O . PHE B 1 253 ? 137.777 171.643 137.226 1.00 21.97 253 PHE B O 1
ATOM 4232 N N . SER B 1 254 ? 136.553 170.398 135.831 1.00 22.92 254 SER B N 1
ATOM 4233 C CA . SER B 1 254 ? 137.616 170.368 134.839 1.00 22.92 254 SER B CA 1
ATOM 4234 C C . SER B 1 254 ? 137.469 171.525 133.851 1.00 22.92 254 SER B C 1
ATOM 4235 O O . SER B 1 254 ? 136.442 172.196 133.786 1.00 22.92 254 SER B O 1
ATOM 4238 N N . GLY B 1 255 ? 138.526 171.756 133.079 1.00 25.48 255 GLY B N 1
ATOM 4239 C CA . GLY B 1 255 ? 138.511 172.747 132.031 1.00 25.48 255 GLY B CA 1
ATOM 4240 C C . GLY B 1 255 ? 138.315 174.163 132.532 1.00 25.48 255 GLY B C 1
ATOM 4241 O O . GLY B 1 255 ? 139.038 174.645 133.403 1.00 25.48 255 GLY B O 1
ATOM 4242 N N . PRO B 1 256 ? 137.329 174.858 131.981 1.00 26.69 256 PRO B N 1
ATOM 4243 C CA . PRO B 1 256 ? 137.108 176.260 132.351 1.00 26.69 256 PRO B CA 1
ATOM 4244 C C . PRO B 1 256 ? 136.203 176.439 133.559 1.00 26.69 256 PRO B C 1
ATOM 4245 O O . PRO B 1 256 ? 135.684 177.535 133.782 1.00 26.69 256 PRO B O 1
ATOM 4249 N N . ALA B 1 257 ? 136.000 175.375 134.338 1.00 26.31 257 ALA B N 1
ATOM 4250 C CA . ALA B 1 257 ? 134.969 175.388 135.370 1.00 26.31 257 ALA B CA 1
ATOM 4251 C C . ALA B 1 257 ? 135.218 176.462 136.422 1.00 26.31 257 ALA B C 1
ATOM 4252 O O . ALA B 1 257 ? 134.292 177.175 136.817 1.00 26.31 257 ALA B O 1
ATOM 4254 N N . ILE B 1 258 ? 136.458 176.587 136.896 1.00 28.17 258 ILE B N 1
ATOM 4255 C CA . ILE B 1 258 ? 136.744 177.521 137.980 1.00 28.17 258 ILE B CA 1
ATOM 4256 C C . ILE B 1 258 ? 136.498 178.958 137.539 1.00 28.17 258 ILE B C 1
ATOM 4257 O O . ILE B 1 258 ? 135.929 179.760 138.286 1.00 28.17 258 ILE B O 1
ATOM 4262 N N . SER B 1 259 ? 136.906 179.305 136.320 1.00 29.51 259 SER B N 1
ATOM 4263 C CA . SER B 1 259 ? 136.663 180.655 135.822 1.00 29.51 259 SER B CA 1
ATOM 4264 C C . SER B 1 259 ? 135.171 180.934 135.663 1.00 29.51 259 SER B C 1
ATOM 4265 O O . SER B 1 259 ? 134.697 182.020 136.020 1.00 29.51 259 SER B O 1
ATOM 4268 N N . ARG B 1 260 ? 134.413 179.969 135.137 1.00 28.75 260 ARG B N 1
ATOM 4269 C CA . ARG B 1 260 ? 132.974 180.169 134.993 1.00 28.75 260 ARG B CA 1
ATOM 4270 C C . ARG B 1 260 ? 132.304 180.358 136.344 1.00 28.75 260 ARG B C 1
ATOM 4271 O O . ARG B 1 260 ? 131.438 181.225 136.498 1.00 28.75 260 ARG B O 1
ATOM 4279 N N . ILE B 1 261 ? 132.685 179.550 137.336 1.00 29.37 261 ILE B N 1
ATOM 4280 C CA . ILE B 1 261 ? 132.121 179.709 138.672 1.00 29.37 261 ILE B CA 1
ATOM 4281 C C . ILE B 1 261 ? 132.483 181.073 139.241 1.00 29.37 261 ILE B C 1
ATOM 4282 O O . ILE B 1 261 ? 131.656 181.738 139.871 1.00 29.37 261 ILE B O 1
ATOM 4287 N N . ASN B 1 262 ? 133.725 181.509 139.033 1.00 30.88 262 ASN B N 1
ATOM 4288 C CA . ASN B 1 262 ? 134.142 182.804 139.556 1.00 30.88 262 ASN B CA 1
ATOM 4289 C C . ASN B 1 262 ? 133.347 183.936 138.925 1.00 30.88 262 ASN B C 1
ATOM 4290 O O . ASN B 1 262 ? 133.013 184.916 139.599 1.00 30.88 262 ASN B O 1
ATOM 4295 N N . ASN B 1 263 ? 133.024 183.819 137.642 1.00 33.00 263 ASN B N 1
ATOM 4296 C CA . ASN B 1 263 ? 132.272 184.852 136.946 1.00 33.00 263 ASN B CA 1
ATOM 4297 C C . ASN B 1 263 ? 130.763 184.671 137.040 1.00 33.00 263 ASN B C 1
ATOM 4298 O O . ASN B 1 263 ? 130.025 185.496 136.497 1.00 33.00 263 ASN B O 1
ATOM 4303 N N . ALA B 1 264 ? 130.283 183.626 137.700 1.00 34.49 264 ALA B N 1
ATOM 4304 C CA . ALA B 1 264 ? 128.851 183.404 137.813 1.00 34.49 264 ALA B CA 1
ATOM 4305 C C . ALA B 1 264 ? 128.316 184.027 139.101 1.00 34.49 264 ALA B C 1
ATOM 4306 O O . ALA B 1 264 ? 129.066 184.496 139.955 1.00 34.49 264 ALA B O 1
ATOM 4308 N N . CYS B 1 265 ? 126.994 184.020 139.237 1.00 38.55 265 CYS B N 1
ATOM 4309 C CA . CYS B 1 265 ? 126.322 184.704 140.332 1.00 38.55 265 CYS B CA 1
ATOM 4310 C C . CYS B 1 265 ? 126.024 183.794 141.513 1.00 38.55 265 CYS B C 1
ATOM 4311 O O . CYS B 1 265 ? 125.235 184.172 142.382 1.00 38.55 265 CYS B O 1
ATOM 4314 N N . PHE B 1 266 ? 126.622 182.608 141.562 1.00 33.84 266 PHE B N 1
ATOM 4315 C CA . PHE B 1 266 ? 126.346 181.684 142.651 1.00 33.84 266 PHE B CA 1
ATOM 4316 C C . PHE B 1 266 ? 126.696 182.296 143.998 1.00 33.84 266 PHE B C 1
ATOM 4317 O O . PHE B 1 266 ? 127.782 182.843 144.189 1.00 33.84 266 PHE B O 1
ATOM 4325 N N . GLU B 1 267 ? 125.762 182.196 144.939 1.00 35.78 267 GLU B N 1
ATOM 4326 C CA . GLU B 1 267 ? 126.107 182.470 146.326 1.00 35.78 267 GLU B CA 1
ATOM 4327 C C . GLU B 1 267 ? 127.087 181.430 146.850 1.00 35.78 267 GLU B C 1
ATOM 4328 O O . GLU B 1 267 ? 128.027 181.764 147.577 1.00 35.78 267 GLU B O 1
ATOM 4334 N N . ALA B 1 268 ? 126.889 180.169 146.480 1.00 30.76 268 ALA B N 1
ATOM 4335 C CA . ALA B 1 268 ? 127.774 179.099 146.898 1.00 30.76 268 ALA B CA 1
ATOM 4336 C C . ALA B 1 268 ? 127.655 177.937 145.929 1.00 30.76 268 ALA B C 1
ATOM 4337 O O . ALA B 1 268 ? 126.581 177.665 145.385 1.00 30.76 268 ALA B O 1
ATOM 4339 N N . VAL B 1 269 ? 128.776 177.261 145.721 1.00 26.80 269 VAL B N 1
ATOM 4340 C CA . VAL B 1 269 ? 128.830 176.007 144.986 1.00 26.80 269 VAL B CA 1
ATOM 4341 C C . VAL B 1 269 ? 129.315 174.967 145.984 1.00 26.80 269 VAL B C 1
ATOM 4342 O O . VAL B 1 269 ? 130.493 174.939 146.346 1.00 26.80 269 VAL B O 1
ATOM 4346 N N . VAL B 1 270 ? 128.411 174.131 146.445 1.00 23.86 270 VAL B N 1
ATOM 4347 C CA . VAL B 1 270 ? 128.694 173.129 147.457 1.00 23.86 270 VAL B CA 1
ATOM 4348 C C . VAL B 1 270 ? 128.896 171.794 146.764 1.00 23.86 270 VAL B C 1
ATOM 4349 O O . VAL B 1 270 ? 128.104 171.415 145.902 1.00 23.86 270 VAL B O 1
ATOM 4353 N N . VAL B 1 271 ? 129.964 171.093 147.116 1.00 21.00 271 VAL B N 1
ATOM 4354 C CA . VAL B 1 271 ? 130.228 169.767 146.578 1.00 21.00 271 VAL B CA 1
ATOM 4355 C C . VAL B 1 271 ? 130.553 168.833 147.728 1.00 21.00 271 VAL B C 1
ATOM 4356 O O . VAL B 1 271 ? 130.977 169.266 148.802 1.00 21.00 271 VAL B O 1
ATOM 4360 N N . THR B 1 272 ? 130.335 167.545 147.506 1.00 18.83 272 THR B N 1
ATOM 4361 C CA . THR B 1 272 ? 130.865 166.605 148.489 1.00 18.83 272 THR B CA 1
ATOM 4362 C C . THR B 1 272 ? 132.360 166.381 148.259 1.00 18.83 272 THR B C 1
ATOM 4363 O O . THR B 1 272 ? 132.933 166.823 147.264 1.00 18.83 272 THR B O 1
ATOM 4367 N N . ASN B 1 273 ? 133.011 165.720 149.211 1.00 18.38 273 ASN B N 1
ATOM 4368 C CA . ASN B 1 273 ? 134.410 165.340 149.017 1.00 18.38 273 ASN B CA 1
ATOM 4369 C C . ASN B 1 273 ? 134.548 163.920 148.477 1.00 18.38 273 ASN B C 1
ATOM 4370 O O . ASN B 1 273 ? 135.408 163.165 148.910 1.00 18.38 273 ASN B O 1
ATOM 4375 N N . THR B 1 274 ? 133.758 163.555 147.469 1.00 17.14 274 THR B N 1
ATOM 4376 C CA . THR B 1 274 ? 134.048 162.328 146.739 1.00 17.14 274 THR B CA 1
ATOM 4377 C C . THR B 1 274 ? 135.279 162.493 145.867 1.00 17.14 274 THR B C 1
ATOM 4378 O O . THR B 1 274 ? 135.882 161.501 145.460 1.00 17.14 274 THR B O 1
ATOM 4382 N N . ILE B 1 275 ? 135.653 163.732 145.583 1.00 17.46 275 ILE B N 1
ATOM 4383 C CA . ILE B 1 275 ? 136.817 164.103 144.790 1.00 17.46 275 ILE B CA 1
ATOM 4384 C C . ILE B 1 275 ? 137.577 165.128 145.622 1.00 17.46 275 ILE B C 1
ATOM 4385 O O . ILE B 1 275 ? 136.943 165.972 146.262 1.00 17.46 275 ILE B O 1
ATOM 4390 N N . PRO B 1 276 ? 138.906 165.084 145.679 1.00 18.53 276 PRO B N 1
ATOM 4391 C CA . PRO B 1 276 ? 139.635 166.100 146.448 1.00 18.53 276 PRO B CA 1
ATOM 4392 C C . PRO B 1 276 ? 139.391 167.492 145.885 1.00 18.53 276 PRO B C 1
ATOM 4393 O O . PRO B 1 276 ? 139.371 167.693 144.672 1.00 18.53 276 PRO B O 1
ATOM 4397 N N . GLN B 1 277 ? 139.209 168.460 146.780 0.95 22.24 277 GLN B N 1
ATOM 4398 C CA . GLN B 1 277 ? 138.776 169.794 146.386 0.95 22.24 277 GLN B CA 1
ATOM 4399 C C . GLN B 1 277 ? 139.713 170.914 146.808 0.95 22.24 277 GLN B C 1
ATOM 4400 O O . GLN B 1 277 ? 139.450 172.070 146.463 0.95 22.24 277 GLN B O 1
ATOM 4406 N N . GLU B 1 278 ? 140.793 170.618 147.533 0.20 25.66 278 GLU B N 1
ATOM 4407 C CA . GLU B 1 278 ? 141.624 171.679 148.100 0.20 25.66 278 GLU B CA 1
ATOM 4408 C C . GLU B 1 278 ? 142.225 172.566 147.018 0.20 25.66 278 GLU B C 1
ATOM 4409 O O . GLU B 1 278 ? 142.202 173.799 147.132 0.20 25.66 278 GLU B O 1
ATOM 4415 N N . ASP B 1 279 ? 142.755 171.960 145.956 1.00 29.66 279 ASP B N 1
ATOM 4416 C CA . ASP B 1 279 ? 143.357 172.741 144.881 1.00 29.66 279 ASP B CA 1
ATOM 4417 C C . ASP B 1 279 ? 142.333 173.640 144.205 1.00 29.66 279 ASP B C 1
ATOM 4418 O O . ASP B 1 279 ? 142.611 174.811 143.930 1.00 29.66 279 ASP B O 1
ATOM 4423 N N . LYS B 1 280 ? 141.138 173.114 143.935 0.10 26.90 280 LYS B N 1
ATOM 4424 C CA . LYS B 1 280 ? 140.085 173.933 143.347 0.10 26.90 280 LYS B CA 1
ATOM 4425 C C . LYS B 1 280 ? 139.609 175.000 144.323 0.10 26.90 280 LYS B C 1
ATOM 4426 O O . LYS B 1 280 ? 139.275 176.116 143.916 0.10 26.90 280 LYS B O 1
ATOM 4432 N N . MET B 1 281 ? 139.557 174.671 145.612 1.00 28.22 281 MET B N 1
ATOM 4433 C CA . MET B 1 281 ? 139.116 175.643 146.605 1.00 28.22 281 MET B CA 1
ATOM 4434 C C . MET B 1 281 ? 140.098 176.796 146.735 1.00 28.22 281 MET B C 1
ATOM 4435 O O . MET B 1 281 ? 139.706 177.904 147.113 1.00 28.22 281 MET B O 1
ATOM 4440 N N . LYS B 1 282 ? 141.374 176.559 146.432 0.84 29.08 282 LYS B N 1
ATOM 4441 C CA . LYS B 1 282 ? 142.350 177.644 146.472 0.84 29.08 282 LYS B CA 1
ATOM 4442 C C . LYS B 1 282 ? 142.017 178.729 145.456 0.84 29.08 282 LYS B C 1
ATOM 4443 O O . LYS B 1 282 ? 142.166 179.921 145.740 0.84 29.08 282 LYS B O 1
ATOM 4449 N N . HIS B 1 283 ? 141.570 178.336 144.267 0.20 28.73 283 HIS B N 1
ATOM 4450 C CA . HIS B 1 283 ? 141.311 179.264 143.177 0.20 28.73 283 HIS B CA 1
ATOM 4451 C C . HIS B 1 283 ? 139.868 179.744 143.110 0.20 28.73 283 HIS B C 1
ATOM 4452 O O . HIS B 1 283 ? 139.554 180.577 142.259 0.20 28.73 283 HIS B O 1
ATOM 4459 N N . CYS B 1 284 ? 138.984 179.244 143.969 0.78 29.64 284 CYS B N 1
ATOM 4460 C CA . CYS B 1 284 ? 137.571 179.607 143.912 0.78 29.64 284 CYS B CA 1
ATOM 4461 C C . CYS B 1 284 ? 137.035 179.728 145.330 0.78 29.64 284 CYS B C 1
ATOM 4462 O O . CYS B 1 284 ? 136.938 178.729 146.043 0.78 29.64 284 CYS B O 1
ATOM 4465 N N . SER B 1 285 ? 136.662 180.944 145.722 1.00 31.22 285 SER B N 1
ATOM 4466 C CA . SER B 1 285 ? 136.274 181.194 147.104 1.00 31.22 285 SER B CA 1
ATOM 4467 C C . SER B 1 285 ? 134.882 180.667 147.424 1.00 31.22 285 SER B C 1
ATOM 4468 O O . SER B 1 285 ? 134.585 180.389 148.588 1.00 31.22 285 SER B O 1
ATOM 4471 N N . LYS B 1 286 ? 134.020 180.513 146.430 1.00 30.83 286 LYS B N 1
ATOM 4472 C CA . LYS B 1 286 ? 132.645 180.132 146.710 1.00 30.83 286 LYS B CA 1
ATOM 4473 C C . LYS B 1 286 ? 132.413 178.626 146.712 1.00 30.83 286 LYS B C 1
ATOM 4474 O O . LYS B 1 286 ? 131.264 178.199 146.830 1.00 30.83 286 LYS B O 1
ATOM 4480 N N . ILE B 1 287 ? 133.458 177.815 146.604 1.00 27.52 287 ILE B N 1
ATOM 4481 C CA . ILE B 1 287 ? 133.302 176.367 146.707 1.00 27.52 287 ILE B CA 1
ATOM 4482 C C . ILE B 1 287 ? 133.358 175.956 148.173 1.00 27.52 287 ILE B C 1
ATOM 4483 O O . ILE B 1 287 ? 134.311 176.282 148.883 1.00 27.52 287 ILE B O 1
ATOM 4488 N N . GLN B 1 288 ? 132.336 175.237 148.628 1.00 26.42 288 GLN B N 1
ATOM 4489 C CA . GLN B 1 288 ? 132.328 174.630 149.951 1.00 26.42 288 GLN B CA 1
ATOM 4490 C C . GLN B 1 288 ? 132.131 173.127 149.829 1.00 26.42 288 GLN B C 1
ATOM 4491 O O . GLN B 1 288 ? 131.487 172.643 148.899 1.00 26.42 288 GLN B O 1
ATOM 4497 N N . VAL B 1 289 ? 132.683 172.392 150.788 1.00 22.48 289 VAL B N 1
ATOM 4498 C CA . VAL B 1 289 ? 132.740 170.938 150.725 1.00 22.48 289 VAL B CA 1
ATOM 4499 C C . VAL B 1 289 ? 131.905 170.348 151.849 1.00 22.48 289 VAL B C 1
ATOM 4500 O O . VAL B 1 289 ? 132.002 170.783 153.000 1.00 22.48 289 VAL B O 1
ATOM 4504 N N . ILE B 1 290 ? 131.080 169.369 151.508 1.00 20.94 290 ILE B N 1
ATOM 4505 C CA . ILE B 1 290 ? 130.389 168.537 152.484 1.00 20.94 290 ILE B CA 1
ATOM 4506 C C . ILE B 1 290 ? 131.173 167.245 152.646 1.00 20.94 290 ILE B C 1
ATOM 4507 O O . ILE B 1 290 ? 131.431 166.540 151.666 1.00 20.94 290 ILE B O 1
ATOM 4512 N N . ASP B 1 291 ? 131.540 166.921 153.875 1.00 19.90 291 ASP B N 1
ATOM 4513 C CA . ASP B 1 291 ? 132.244 165.676 154.116 1.00 19.90 291 ASP B CA 1
ATOM 4514 C C . ASP B 1 291 ? 131.235 164.534 154.060 1.00 19.90 291 ASP B C 1
ATOM 4515 O O . ASP B 1 291 ? 130.218 164.564 154.754 1.00 19.90 291 ASP B O 1
ATOM 4520 N N . ILE B 1 292 ? 131.491 163.549 153.205 1.00 17.65 292 ILE B N 1
ATOM 4521 C CA . ILE B 1 292 ? 130.666 162.354 153.160 1.00 17.65 292 ILE B CA 1
ATOM 4522 C C . ILE B 1 292 ? 131.419 161.132 153.657 1.00 17.65 292 ILE B C 1
ATOM 4523 O O . ILE B 1 292 ? 130.986 160.007 153.427 1.00 17.65 292 ILE B O 1
ATOM 4528 N N . SER B 1 293 ? 132.549 161.335 154.333 1.00 17.42 293 SER B N 1
ATOM 4529 C CA . SER B 1 293 ? 133.318 160.202 154.825 1.00 17.42 293 SER B CA 1
ATOM 4530 C C . SER B 1 293 ? 132.545 159.401 155.862 1.00 17.42 293 SER B C 1
ATOM 4531 O O . SER B 1 293 ? 132.764 158.194 155.982 1.00 17.42 293 SER B O 1
ATOM 4534 N N . MET B 1 294 ? 131.638 160.032 156.614 0.73 17.49 294 MET B N 1
ATOM 4535 C CA . MET B 1 294 ? 130.860 159.255 157.573 0.73 17.49 294 MET B CA 1
ATOM 4536 C C . MET B 1 294 ? 129.931 158.284 156.858 0.73 17.49 294 MET B C 1
ATOM 4537 O O . MET B 1 294 ? 129.750 157.152 157.306 0.73 17.49 294 MET B O 1
ATOM 4542 N N . ILE B 1 295 ? 129.343 158.706 155.738 1.00 16.42 295 ILE B N 1
ATOM 4543 C CA . ILE B 1 295 ? 128.447 157.830 154.993 1.00 16.42 295 ILE B CA 1
ATOM 4544 C C . ILE B 1 295 ? 129.208 156.641 154.427 1.00 16.42 295 ILE B C 1
ATOM 4545 O O . ILE B 1 295 ? 128.760 155.495 154.531 1.00 16.42 295 ILE B O 1
ATOM 4550 N N . LEU B 1 296 ? 130.372 156.890 153.826 1.00 15.28 296 LEU B N 1
ATOM 4551 C CA . LEU B 1 296 ? 131.177 155.802 153.282 1.00 15.28 296 LEU B CA 1
ATOM 4552 C C . LEU B 1 296 ? 131.673 154.874 154.383 1.00 15.28 296 LEU B C 1
ATOM 4553 O O . LEU B 1 296 ? 131.656 153.649 154.222 1.00 15.28 296 LEU B O 1
ATOM 4558 N N . ALA B 1 297 ? 132.125 155.439 155.504 1.00 15.08 297 ALA B N 1
ATOM 4559 C CA . ALA B 1 297 ? 132.575 154.615 156.619 1.00 15.08 297 ALA B CA 1
ATOM 4560 C C . ALA B 1 297 ? 131.444 153.750 157.154 1.00 15.08 297 ALA B C 1
ATOM 4561 O O . ALA B 1 297 ? 131.642 152.565 157.431 1.00 15.08 297 ALA B O 1
ATOM 4563 N N . GLU B 1 298 ? 130.250 154.324 157.297 0.99 15.69 298 GLU B N 1
ATOM 4564 C CA . GLU B 1 298 ? 129.111 153.547 157.762 0.99 15.69 298 GLU B CA 1
ATOM 4565 C C . GLU B 1 298 ? 128.743 152.457 156.771 0.99 15.69 298 GLU B C 1
ATOM 4566 O O . GLU B 1 298 ? 128.388 151.351 157.174 0.99 15.69 298 GLU B O 1
ATOM 4572 N N . ALA B 1 299 ? 128.807 152.752 155.475 1.00 14.48 299 ALA B N 1
ATOM 4573 C CA . ALA B 1 299 ? 128.515 151.723 154.487 1.00 14.48 299 ALA B CA 1
ATOM 4574 C C . ALA B 1 299 ? 129.510 150.579 154.583 1.00 14.48 299 ALA B C 1
ATOM 4575 O O . ALA B 1 299 ? 129.121 149.410 154.540 1.00 14.48 299 ALA B O 1
ATOM 4577 N N . ILE B 1 300 ? 130.795 150.897 154.726 1.00 13.70 300 ILE B N 1
ATOM 4578 C CA . ILE B 1 300 ? 131.811 149.856 154.860 1.00 13.70 300 ILE B CA 1
ATOM 4579 C C . ILE B 1 300 ? 131.546 149.021 156.104 1.00 13.70 300 ILE B C 1
ATOM 4580 O O . ILE B 1 300 ? 131.543 147.786 156.064 1.00 13.70 300 ILE B O 1
ATOM 4585 N N . ARG B 1 301 ? 131.291 149.693 157.221 0.98 14.62 301 ARG B N 1
ATOM 4586 C CA . ARG B 1 301 ? 131.062 149.012 158.484 0.98 14.62 301 ARG B CA 1
ATOM 4587 C C . ARG B 1 301 ? 129.821 148.131 158.428 0.98 14.62 301 ARG B C 1
ATOM 4588 O O . ARG B 1 301 ? 129.845 146.993 158.906 0.98 14.62 301 ARG B O 1
ATOM 4596 N N . ARG B 1 302 ? 128.753 148.612 157.801 0.50 14.12 302 ARG B N 1
ATOM 4597 C CA . ARG B 1 302 ? 127.518 147.846 157.721 0.50 14.12 302 ARG B CA 1
ATOM 4598 C C . ARG B 1 302 ? 127.631 146.671 156.759 0.50 14.12 302 ARG B C 1
ATOM 4599 O O . ARG B 1 302 ? 127.101 145.596 157.048 0.50 14.12 302 ARG B O 1
ATOM 4607 N N . THR B 1 303 ? 128.309 146.837 155.620 1.00 13.83 303 THR B N 1
ATOM 4608 C CA . THR B 1 303 ? 128.529 145.683 154.755 1.00 13.83 303 THR B CA 1
ATOM 4609 C C . THR B 1 303 ? 129.380 144.640 155.460 1.00 13.83 303 THR B C 1
ATOM 4610 O O . THR B 1 303 ? 129.122 143.440 155.342 1.00 13.83 303 THR B O 1
ATOM 4614 N N . HIS B 1 304 ? 130.393 145.075 156.208 1.00 14.17 304 HIS B N 1
ATOM 4615 C CA . HIS B 1 304 ? 131.212 144.118 156.940 1.00 14.17 304 HIS B CA 1
ATOM 4616 C C . HIS B 1 304 ? 130.402 143.376 157.999 1.00 14.17 304 HIS B C 1
ATOM 4617 O O . HIS B 1 304 ? 130.562 142.165 158.168 1.00 14.17 304 HIS B O 1
ATOM 4624 N N . ASN B 1 305 ? 129.534 144.077 158.722 1.00 15.02 305 ASN B N 1
ATOM 4625 C CA . ASN B 1 305 ? 128.810 143.465 159.829 1.00 15.02 305 ASN B CA 1
ATOM 4626 C C . ASN B 1 305 ? 127.497 142.818 159.417 1.00 15.02 305 ASN B C 1
ATOM 4627 O O . ASN B 1 305 ? 126.794 142.292 160.279 1.00 15.02 305 ASN B O 1
ATOM 4632 N N . GLY B 1 306 ? 127.141 142.842 158.137 1.00 15.21 306 GLY B N 1
ATOM 4633 C CA . GLY B 1 306 ? 125.857 142.309 157.737 1.00 15.21 306 GLY B CA 1
ATOM 4634 C C . GLY B 1 306 ? 124.674 143.134 158.178 1.00 15.21 306 GLY B C 1
ATOM 4635 O O . GLY B 1 306 ? 123.582 142.596 158.345 1.00 15.21 306 GLY B O 1
ATOM 4636 N N . GLU B 1 307 ? 124.869 144.426 158.390 1.00 15.95 307 GLU B N 1
ATOM 4637 C CA . GLU B 1 307 ? 123.821 145.350 158.785 1.00 15.95 307 GLU B CA 1
ATOM 4638 C C . GLU B 1 307 ? 123.236 146.038 157.552 1.00 15.95 307 GLU B C 1
ATOM 4639 O O . GLU B 1 307 ? 123.835 146.052 156.480 1.00 15.95 307 GLU B O 1
ATOM 4645 N N . SER B 1 308 ? 122.051 146.618 157.715 1.00 15.91 308 SER B N 1
ATOM 4646 C CA . SER B 1 308 ? 121.360 147.230 156.588 1.00 15.91 308 SER B CA 1
ATOM 4647 C C . SER B 1 308 ? 122.114 148.455 156.082 1.00 15.91 308 SER B C 1
ATOM 4648 O O . SER B 1 308 ? 122.386 149.387 156.840 1.00 15.91 308 SER B O 1
ATOM 4651 N N . VAL B 1 309 ? 122.443 148.456 154.798 1.00 15.92 309 VAL B N 1
ATOM 4652 C CA . VAL B 1 309 ? 123.059 149.623 154.178 1.00 15.92 309 VAL B CA 1
ATOM 4653 C C . VAL B 1 309 ? 122.005 150.634 153.747 1.00 15.92 309 VAL B C 1
ATOM 4654 O O . VAL B 1 309 ? 122.218 151.840 153.855 1.00 15.92 309 VAL B O 1
ATOM 4658 N N . SER B 1 310 ? 120.847 150.159 153.287 0.01 17.54 310 SER B N 1
ATOM 4659 C CA . SER B 1 310 ? 119.801 151.056 152.807 0.01 17.54 310 SER B CA 1
ATOM 4660 C C . SER B 1 310 ? 119.287 151.981 153.901 0.01 17.54 310 SER B C 1
ATOM 4661 O O . SER B 1 310 ? 118.682 153.009 153.593 0.01 17.54 310 SER B O 1
ATOM 4664 N N . TYR B 1 311 ? 119.524 151.636 155.166 0.20 18.99 311 TYR B N 1
ATOM 4665 C CA . TYR B 1 311 ? 119.202 152.530 156.268 0.20 18.99 311 TYR B CA 1
ATOM 4666 C C . TYR B 1 311 ? 119.902 153.875 156.109 0.20 18.99 311 TYR B C 1
ATOM 4667 O O . TYR B 1 311 ? 119.378 154.902 156.543 0.20 18.99 311 TYR B O 1
ATOM 4676 N N . LEU B 1 312 ? 121.077 153.889 155.478 1.00 19.02 312 LEU B N 1
ATOM 4677 C CA . LEU B 1 312 ? 121.802 155.125 155.220 1.00 19.02 312 LEU B CA 1
ATOM 4678 C C . LEU B 1 312 ? 121.157 155.991 154.151 1.00 19.02 312 LEU B C 1
ATOM 4679 O O . LEU B 1 312 ? 121.505 157.170 154.053 1.00 19.02 312 LEU B O 1
ATOM 4684 N N . PHE B 1 313 ? 120.251 155.446 153.338 0.40 19.27 313 PHE B N 1
ATOM 4685 C CA . PHE B 1 313 ? 119.630 156.258 152.297 0.40 19.27 313 PHE B CA 1
ATOM 4686 C C . PHE B 1 313 ? 118.837 157.413 152.882 0.40 19.27 313 PHE B C 1
ATOM 4687 O O . PHE B 1 313 ? 118.642 158.422 152.200 0.40 19.27 313 PHE B O 1
ATOM 4695 N N . SER B 1 314 ? 118.391 157.296 154.130 1.00 24.20 314 SER B N 1
ATOM 4696 C CA . SER B 1 314 ? 117.554 158.313 154.745 1.00 24.20 314 SER B CA 1
ATOM 4697 C C . SER B 1 314 ? 118.063 158.826 156.086 1.00 24.20 314 SER B C 1
ATOM 4698 O O . SER B 1 314 ? 117.398 159.671 156.690 1.00 24.20 314 SER B O 1
ATOM 4701 N N . HIS B 1 315 ? 119.208 158.354 156.571 1.00 25.69 315 HIS B N 1
ATOM 4702 C CA . HIS B 1 315 ? 119.688 158.709 157.900 1.00 25.69 315 HIS B CA 1
ATOM 4703 C C . HIS B 1 315 ? 121.135 159.174 157.836 1.00 25.69 315 HIS B C 1
ATOM 4704 O O . HIS B 1 315 ? 121.985 158.494 157.256 1.00 25.69 315 HIS B O 1
ATOM 4711 N N . VAL B 1 316 ? 121.405 160.328 158.436 1.00 29.37 316 VAL B N 1
ATOM 4712 C CA . VAL B 1 316 ? 122.768 160.819 158.624 1.00 29.37 316 VAL B CA 1
ATOM 4713 C C . VAL B 1 316 ? 123.351 160.135 159.854 1.00 29.37 316 VAL B C 1
ATOM 4714 O O . VAL B 1 316 ? 122.799 160.274 160.954 1.00 29.37 316 VAL B O 1
ATOM 4718 N N . PRO B 1 317 ? 124.458 159.396 159.730 1.00 28.05 317 PRO B N 1
ATOM 4719 C CA . PRO B 1 317 ? 125.047 158.738 160.901 1.00 28.05 317 PRO B CA 1
ATOM 4720 C C . PRO B 1 317 ? 125.816 159.693 161.807 1.00 28.05 317 PRO B C 1
ATOM 4721 O O . PRO B 1 317 ? 126.316 160.705 161.322 1.00 28.05 317 PRO B O 1
ATOM 4725 N N . PRO C 1 2 ? 134.198 139.063 104.949 1.00 15.67 2 PRO C N 1
ATOM 4726 C CA . PRO C 1 2 ? 134.770 140.101 105.813 1.00 15.67 2 PRO C CA 1
ATOM 4727 C C . PRO C 1 2 ? 136.052 140.695 105.255 1.00 15.67 2 PRO C C 1
ATOM 4728 O O . PRO C 1 2 ? 136.916 139.977 104.773 1.00 15.67 2 PRO C O 1
ATOM 4732 N N . ASN C 1 3 ? 136.153 142.010 105.312 1.00 15.78 3 ASN C N 1
ATOM 4733 C CA . ASN C 1 3 ? 137.330 142.732 104.868 1.00 15.78 3 ASN C CA 1
ATOM 4734 C C . ASN C 1 3 ? 138.176 143.148 106.063 1.00 15.78 3 ASN C C 1
ATOM 4735 O O . ASN C 1 3 ? 137.692 143.250 107.190 1.00 15.78 3 ASN C O 1
ATOM 4740 N N . ILE C 1 4 ? 139.451 143.381 105.799 1.00 14.84 4 ILE C N 1
ATOM 4741 C CA . ILE C 1 4 ? 140.355 143.906 106.811 1.00 14.84 4 ILE C CA 1
ATOM 4742 C C . ILE C 1 4 ? 140.039 145.374 107.050 1.00 14.84 4 ILE C C 1
ATOM 4743 O O . ILE C 1 4 ? 139.952 146.164 106.106 1.00 14.84 4 ILE C O 1
ATOM 4748 N N . LYS C 1 5 ? 139.870 145.743 108.313 1.00 14.68 5 LYS C N 1
ATOM 4749 C CA . LYS C 1 5 ? 139.829 147.136 108.731 1.00 14.68 5 LYS C CA 1
ATOM 4750 C C . LYS C 1 5 ? 140.927 147.352 109.759 1.00 14.68 5 LYS C C 1
ATOM 4751 O O . LYS C 1 5 ? 140.978 146.644 110.769 1.00 14.68 5 LYS C O 1
ATOM 4757 N N . ILE C 1 6 ? 141.803 148.314 109.502 1.00 13.86 6 ILE C N 1
ATOM 4758 C CA . ILE C 1 6 ? 142.886 148.659 110.410 1.00 13.86 6 ILE C CA 1
ATOM 4759 C C . ILE C 1 6 ? 142.521 149.965 111.094 1.00 13.86 6 ILE C C 1
ATOM 4760 O O . ILE C 1 6 ? 142.244 150.965 110.428 1.00 13.86 6 ILE C O 1
ATOM 4765 N N . PHE C 1 7 ? 142.519 149.955 112.416 1.00 13.95 7 PHE C N 1
ATOM 4766 C CA . PHE C 1 7 ? 142.324 151.159 113.203 1.00 13.95 7 PHE C CA 1
ATOM 4767 C C . PHE C 1 7 ? 143.576 151.420 114.020 1.00 13.95 7 PHE C C 1
ATOM 4768 O O . PHE C 1 7 ? 144.204 150.490 114.528 1.00 13.95 7 PHE C O 1
ATOM 4776 N N . SER C 1 8 ? 143.938 152.686 114.135 1.00 15.40 8 SER C N 1
ATOM 4777 C CA . SER C 1 8 ? 145.080 153.104 114.927 1.00 15.40 8 SER C CA 1
ATOM 4778 C C . SER C 1 8 ? 144.603 153.702 116.239 1.00 15.40 8 SER C C 1
ATOM 4779 O O . SER C 1 8 ? 143.695 154.536 116.250 1.00 15.40 8 SER C O 1
ATOM 4782 N N . GLY C 1 9 ? 145.212 153.279 117.329 1.00 15.58 9 GLY C N 1
ATOM 4783 C CA . GLY C 1 9 ? 145.146 154.051 118.545 1.00 15.58 9 GLY C CA 1
ATOM 4784 C C . GLY C 1 9 ? 146.044 155.266 118.452 1.00 15.58 9 GLY C C 1
ATOM 4785 O O . GLY C 1 9 ? 146.703 155.514 117.447 1.00 15.58 9 GLY C O 1
ATOM 4786 N N . SER C 1 10 ? 146.077 156.041 119.526 1.00 16.24 10 SER C N 1
ATOM 4787 C CA . SER C 1 10 ? 146.880 157.253 119.509 1.00 16.24 10 SER C CA 1
ATOM 4788 C C . SER C 1 10 ? 148.351 157.012 119.818 1.00 16.24 10 SER C C 1
ATOM 4789 O O . SER C 1 10 ? 149.158 157.924 119.626 1.00 16.24 10 SER C O 1
ATOM 4792 N N . SER C 1 11 ? 148.727 155.817 120.278 1.00 16.00 11 SER C N 1
ATOM 4793 C CA . SER C 1 11 ? 150.098 155.602 120.730 1.00 16.00 11 SER C CA 1
ATOM 4794 C C . SER C 1 11 ? 151.098 155.679 119.578 1.00 16.00 11 SER C C 1
ATOM 4795 O O . SER C 1 11 ? 152.101 156.389 119.668 1.00 16.00 11 SER C O 1
ATOM 4798 N N . HIS C 1 12 ? 150.855 154.943 118.494 0.58 16.48 12 HIS C N 1
ATOM 4799 C CA . HIS C 1 12 ? 151.844 154.818 117.420 0.58 16.48 12 HIS C CA 1
ATOM 4800 C C . HIS C 1 12 ? 151.119 154.969 116.080 0.58 16.48 12 HIS C C 1
ATOM 4801 O O . HIS C 1 12 ? 150.828 153.994 115.391 0.58 16.48 12 HIS C O 1
ATOM 4808 N N . GLN C 1 13 ? 150.892 156.215 115.674 1.00 18.56 13 GLN C N 1
ATOM 4809 C CA . GLN C 1 13 ? 150.167 156.476 114.437 1.00 18.56 13 GLN C CA 1
ATOM 4810 C C . GLN C 1 13 ? 150.994 156.145 113.205 1.00 18.56 13 GLN C C 1
ATOM 4811 O O . GLN C 1 13 ? 150.458 155.625 112.221 1.00 18.56 13 GLN C O 1
ATOM 4817 N N . ASP C 1 14 ? 152.290 156.447 113.245 1.00 19.34 14 ASP C N 1
ATOM 4818 C CA . ASP C 1 14 ? 153.151 156.241 112.088 1.00 19.34 14 ASP C CA 1
ATOM 4819 C C . ASP C 1 14 ? 153.272 154.752 111.775 1.00 19.34 14 ASP C C 1
ATOM 4820 O O . ASP C 1 14 ? 153.219 154.348 110.609 1.00 19.34 14 ASP C O 1
ATOM 4825 N N . LEU C 1 15 ? 153.398 153.916 112.810 1.00 16.88 15 LEU C N 1
ATOM 4826 C CA . LEU C 1 15 ? 153.454 152.475 112.588 1.00 16.88 15 LEU C CA 1
ATOM 4827 C C . LEU C 1 15 ? 152.168 151.956 111.963 1.00 16.88 15 LEU C C 1
ATOM 4828 O O . LEU C 1 15 ? 152.202 151.127 111.046 1.00 16.88 15 LEU C O 1
ATOM 4833 N N . SER C 1 16 ? 151.020 152.423 112.457 1.00 16.97 16 SER C N 1
ATOM 4834 C CA . SER C 1 16 ? 149.747 151.988 111.901 1.00 16.97 16 SER C CA 1
ATOM 4835 C C . SER C 1 16 ? 149.616 152.404 110.448 1.00 16.97 16 SER C C 1
ATOM 4836 O O . SER C 1 16 ? 149.111 151.640 109.622 1.00 16.97 16 SER C O 1
ATOM 4839 N N . GLN C 1 17 ? 150.054 153.618 110.122 1.00 17.89 17 GLN C N 1
ATOM 4840 C CA . GLN C 1 17 ? 150.019 154.061 108.736 1.00 17.89 17 GLN C CA 1
ATOM 4841 C C . GLN C 1 17 ? 150.912 153.199 107.856 1.00 17.89 17 GLN C C 1
ATOM 4842 O O . GLN C 1 17 ? 150.522 152.832 106.747 1.00 17.89 17 GLN C O 1
ATOM 4848 N N . LYS C 1 18 ? 152.115 152.872 108.330 1.00 18.09 18 LYS C N 1
ATOM 4849 C CA . LYS C 1 18 ? 153.006 152.011 107.556 1.00 18.09 18 LYS C CA 1
ATOM 4850 C C . LYS C 1 18 ? 152.374 150.648 107.311 1.00 18.09 18 LYS C C 1
ATOM 4851 O O . LYS C 1 18 ? 152.425 150.115 106.196 1.00 18.09 18 LYS C O 1
ATOM 4857 N N . ILE C 1 19 ? 151.755 150.079 108.346 1.00 16.43 19 ILE C N 1
ATOM 4858 C CA . ILE C 1 19 ? 151.073 148.801 108.198 1.00 16.43 19 ILE C CA 1
ATOM 4859 C C . ILE C 1 19 ? 149.958 148.912 107.170 1.00 16.43 19 ILE C C 1
ATOM 4860 O O . ILE C 1 19 ? 149.806 148.049 106.301 1.00 16.43 19 ILE C O 1
ATOM 4865 N N . ALA C 1 20 ? 149.168 149.982 107.248 1.00 17.30 20 ALA C N 1
ATOM 4866 C CA . ALA C 1 20 ? 148.050 150.148 106.327 1.00 17.30 20 ALA C CA 1
ATOM 4867 C C . ALA C 1 20 ? 148.530 150.306 104.891 1.00 17.30 20 ALA C C 1
ATOM 4868 O O . ALA C 1 20 ? 147.924 149.753 103.969 1.00 17.30 20 ALA C O 1
ATOM 4870 N N . ASP C 1 21 ? 149.607 151.064 104.677 1.00 19.17 21 ASP C N 1
ATOM 4871 C CA . ASP C 1 21 ? 150.160 151.180 103.330 1.00 19.17 21 ASP C CA 1
ATOM 4872 C C . ASP C 1 21 ? 150.627 149.832 102.805 1.00 19.17 21 ASP C C 1
ATOM 4873 O O . ASP C 1 21 ? 150.397 149.505 101.637 1.00 19.17 21 ASP C O 1
ATOM 4878 N N . ARG C 1 22 ? 151.287 149.034 103.645 0.80 17.55 22 ARG C N 1
ATOM 4879 C CA . ARG C 1 22 ? 151.747 147.737 103.164 0.80 17.55 22 ARG C CA 1
ATOM 4880 C C . ARG C 1 22 ? 150.588 146.820 102.800 0.80 17.55 22 ARG C C 1
ATOM 4881 O O . ARG C 1 22 ? 150.738 145.950 101.940 0.80 17.55 22 ARG C O 1
ATOM 4889 N N . LEU C 1 23 ? 149.427 147.007 103.420 1.00 16.63 23 LEU C N 1
ATOM 4890 C CA . LEU C 1 23 ? 148.254 146.210 103.093 1.00 16.63 23 LEU C CA 1
ATOM 4891 C C . LEU C 1 23 ? 147.415 146.815 101.976 1.00 16.63 23 LEU C C 1
ATOM 4892 O O . LEU C 1 23 ? 146.408 146.215 101.593 1.00 16.63 23 LEU C O 1
ATOM 4897 N N . GLY C 1 24 ? 147.795 147.972 101.447 1.00 17.74 24 GLY C N 1
ATOM 4898 C CA . GLY C 1 24 ? 146.971 148.639 100.459 1.00 17.74 24 GLY C CA 1
ATOM 4899 C C . GLY C 1 24 ? 145.636 149.100 100.987 1.00 17.74 24 GLY C C 1
ATOM 4900 O O . GLY C 1 24 ? 144.624 148.961 100.300 1.00 17.74 24 GLY C O 1
ATOM 4901 N N . LEU C 1 25 ? 145.605 149.641 102.195 1.00 16.92 25 LEU C N 1
ATOM 4902 C CA . LEU C 1 25 ? 144.378 150.063 102.844 1.00 16.92 25 LEU C CA 1
ATOM 4903 C C . LEU C 1 25 ? 144.551 151.451 103.435 1.00 16.92 25 LEU C C 1
ATOM 4904 O O . LEU C 1 25 ? 145.662 151.891 103.732 1.00 16.92 25 LEU C O 1
ATOM 4909 N N . GLU C 1 26 ? 143.434 152.134 103.615 0.40 16.15 26 GLU C N 1
ATOM 4910 C CA . GLU C 1 26 ? 143.400 153.347 104.410 0.40 16.15 26 GLU C CA 1
ATOM 4911 C C . GLU C 1 26 ? 143.058 152.996 105.850 0.40 16.15 26 GLU C C 1
ATOM 4912 O O . GLU C 1 26 ? 142.344 152.031 106.117 0.40 16.15 26 GLU C O 1
ATOM 4918 N N . LEU C 1 27 ? 143.596 153.779 106.777 1.00 15.73 27 LEU C N 1
ATOM 4919 C CA . LEU C 1 27 ? 143.245 153.608 108.176 1.00 15.73 27 LEU C CA 1
ATOM 4920 C C . LEU C 1 27 ? 141.763 153.894 108.380 1.00 15.73 27 LEU C C 1
ATOM 4921 O O . LEU C 1 27 ? 141.214 154.839 107.812 1.00 15.73 27 LEU C O 1
ATOM 4926 N N . GLY C 1 28 ? 141.112 153.063 109.186 1.00 15.29 28 GLY C N 1
ATOM 4927 C CA . GLY C 1 28 ? 139.710 153.273 109.472 1.00 15.29 28 GLY C CA 1
ATOM 4928 C C . GLY C 1 28 ? 139.466 154.586 110.189 1.00 15.29 28 GLY C C 1
ATOM 4929 O O . GLY C 1 28 ? 140.288 155.061 110.968 1.00 15.29 28 GLY C O 1
ATOM 4930 N N . LYS C 1 29 ? 138.317 155.187 109.907 0.40 14.88 29 LYS C N 1
ATOM 4931 C CA . LYS C 1 29 ? 137.959 156.446 110.544 0.40 14.88 29 LYS C CA 1
ATOM 4932 C C . LYS C 1 29 ? 137.606 156.203 112.002 0.40 14.88 29 LYS C C 1
ATOM 4933 O O . LYS C 1 29 ? 136.661 155.472 112.308 0.40 14.88 29 LYS C O 1
ATOM 4939 N N . VAL C 1 30 ? 138.365 156.814 112.897 1.00 15.75 30 VAL C N 1
ATOM 4940 C CA . VAL C 1 30 ? 138.091 156.728 114.322 1.00 15.75 30 VAL C CA 1
ATOM 4941 C C . VAL C 1 30 ? 138.517 158.037 114.964 1.00 15.75 30 VAL C C 1
ATOM 4942 O O . VAL C 1 30 ? 139.549 158.610 114.615 1.00 15.75 30 VAL C O 1
ATOM 4946 N N . VAL C 1 31 ? 137.693 158.521 115.881 1.00 17.16 31 VAL C N 1
ATOM 4947 C CA . VAL C 1 31 ? 138.020 159.662 116.720 1.00 17.16 31 VAL C CA 1
ATOM 4948 C C . VAL C 1 31 ? 138.457 159.115 118.066 1.00 17.16 31 VAL C C 1
ATOM 4949 O O . VAL C 1 31 ? 137.685 158.430 118.742 1.00 17.16 31 VAL C O 1
ATOM 4953 N N . THR C 1 32 ? 139.700 159.392 118.446 1.00 18.11 32 THR C N 1
ATOM 4954 C CA . THR C 1 32 ? 140.258 158.939 119.718 1.00 18.11 32 THR C CA 1
ATOM 4955 C C . THR C 1 32 ? 140.833 160.166 120.414 1.00 18.11 32 THR C C 1
ATOM 4956 O O . THR C 1 32 ? 141.931 160.615 120.079 1.00 18.11 32 THR C O 1
ATOM 4960 N N . LYS C 1 33 ? 140.091 160.706 121.373 0.01 17.84 33 LYS C N 1
ATOM 4961 C CA . LYS C 1 33 ? 140.514 161.911 122.076 0.01 17.84 33 LYS C CA 1
ATOM 4962 C C . LYS C 1 33 ? 140.160 161.818 123.552 0.01 17.84 33 LYS C C 1
ATOM 4963 O O . LYS C 1 33 ? 139.877 160.733 124.056 0.01 17.84 33 LYS C O 1
ATOM 4969 N N . LYS C 1 34 ? 140.187 162.935 124.262 1.00 18.69 34 LYS C N 1
ATOM 4970 C CA . LYS C 1 34 ? 139.847 162.953 125.674 1.00 18.69 34 LYS C CA 1
ATOM 4971 C C . LYS C 1 34 ? 138.741 163.958 125.940 1.00 18.69 34 LYS C C 1
ATOM 4972 O O . LYS C 1 34 ? 138.750 165.063 125.395 1.00 18.69 34 LYS C O 1
ATOM 4978 N N . PHE C 1 35 ? 137.782 163.560 126.771 1.00 18.55 35 PHE C N 1
ATOM 4979 C CA . PHE C 1 35 ? 136.826 164.507 127.315 1.00 18.55 35 PHE C CA 1
ATOM 4980 C C . PHE C 1 35 ? 137.553 165.508 128.213 1.00 18.55 35 PHE C C 1
ATOM 4981 O O . PHE C 1 35 ? 138.737 165.369 128.516 1.00 18.55 35 PHE C O 1
ATOM 4989 N N . SER C 1 36 ? 136.813 166.523 128.655 0.01 19.25 36 SER C N 1
ATOM 4990 C CA . SER C 1 36 ? 137.412 167.564 129.484 0.01 19.25 36 SER C CA 1
ATOM 4991 C C . SER C 1 36 ? 138.009 166.990 130.765 0.01 19.25 36 SER C C 1
ATOM 4992 O O . SER C 1 36 ? 139.097 167.394 131.184 0.01 19.25 36 SER C O 1
ATOM 4995 N N . ASN C 1 37 ? 137.323 166.042 131.394 0.50 17.62 37 ASN C N 1
ATOM 4996 C CA . ASN C 1 37 ? 137.816 165.416 132.614 0.50 17.62 37 ASN C CA 1
ATOM 4997 C C . ASN C 1 37 ? 138.825 164.301 132.352 0.50 17.62 37 ASN C C 1
ATOM 4998 O O . ASN C 1 37 ? 139.098 163.519 133.264 0.50 17.62 37 ASN C O 1
ATOM 5003 N N . GLN C 1 38 ? 139.361 164.207 131.135 1.00 18.39 38 GLN C N 1
ATOM 5004 C CA . GLN C 1 38 ? 140.447 163.304 130.760 1.00 18.39 38 GLN C CA 1
ATOM 5005 C C . GLN C 1 38 ? 140.007 161.851 130.625 1.00 18.39 38 GLN C C 1
ATOM 5006 O O . GLN C 1 38 ? 140.844 160.953 130.621 1.00 18.39 38 GLN C O 1
ATOM 5012 N N . GLU C 1 39 ? 138.712 161.590 130.507 1.00 17.09 39 GLU C N 1
ATOM 5013 C CA . GLU C 1 39 ? 138.252 160.250 130.191 1.00 17.09 39 GLU C CA 1
ATOM 5014 C C . GLU C 1 39 ? 138.402 160.031 128.690 1.00 17.09 39 GLU C C 1
ATOM 5015 O O . GLU C 1 39 ? 138.205 160.953 127.898 1.00 17.09 39 GLU C O 1
ATOM 5021 N N . THR C 1 40 ? 138.772 158.818 128.303 1.00 15.90 40 THR C N 1
ATOM 5022 C CA . THR C 1 40 ? 138.955 158.515 126.891 1.00 15.90 40 THR C CA 1
ATOM 5023 C C . THR C 1 40 ? 137.628 158.582 126.146 1.00 15.90 40 THR C C 1
ATOM 5024 O O . THR C 1 40 ? 136.620 158.043 126.602 1.00 15.90 40 THR C O 1
ATOM 5028 N N . CYS C 1 41 ? 137.632 159.255 125.002 0.89 17.05 41 CYS C N 1
ATOM 5029 C CA . CYS C 1 41 ? 136.488 159.348 124.108 0.89 17.05 41 CYS C CA 1
ATOM 5030 C C . CYS C 1 41 ? 136.844 158.648 122.804 0.89 17.05 41 CYS C C 1
ATOM 5031 O O . CYS C 1 41 ? 137.856 158.975 122.177 0.89 17.05 41 CYS C O 1
ATOM 5034 N N . VAL C 1 42 ? 136.016 157.694 122.402 1.00 15.31 42 VAL C N 1
ATOM 5035 C CA . VAL C 1 42 ? 136.236 156.910 121.196 1.00 15.31 42 VAL C CA 1
ATOM 5036 C C . VAL C 1 42 ? 134.960 156.926 120.373 1.00 15.31 42 VAL C C 1
ATOM 5037 O O . VAL C 1 42 ? 133.865 156.743 120.912 1.00 15.31 42 VAL C O 1
A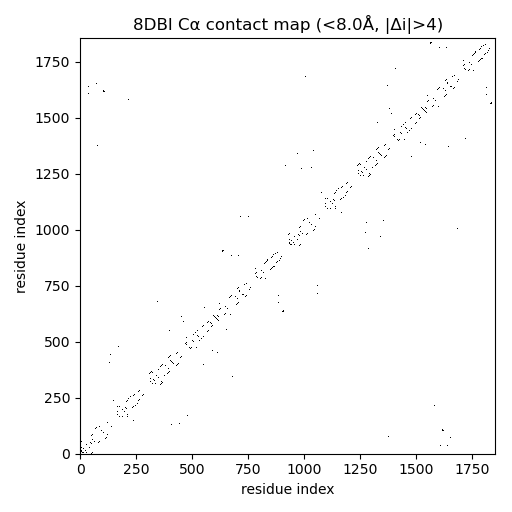TOM 5041 N N . GLU C 1 43 ? 135.102 157.150 119.073 0.40 15.58 43 GLU C N 1
ATOM 5042 C CA . GLU C 1 43 ? 133.971 157.182 118.155 0.40 15.58 43 GLU C CA 1
ATOM 5043 C C . GLU C 1 43 ? 134.392 156.496 116.866 0.40 15.58 43 GLU C C 1
ATOM 5044 O O . GLU C 1 43 ? 135.266 157.001 116.164 0.40 15.58 43 GLU C O 1
ATOM 5050 N N . ILE C 1 44 ? 133.787 155.355 116.554 1.00 14.93 44 ILE C N 1
ATOM 5051 C CA . ILE C 1 44 ? 134.096 154.648 115.316 1.00 14.93 44 ILE C CA 1
ATOM 5052 C C . ILE C 1 44 ? 133.353 155.338 114.178 1.00 14.93 44 ILE C C 1
ATOM 5053 O O . ILE C 1 44 ? 132.121 155.360 114.154 1.00 14.93 44 ILE C O 1
ATOM 5058 N N . GLY C 1 45 ? 134.101 155.896 113.235 1.00 15.46 45 GLY C N 1
ATOM 5059 C CA . GLY C 1 45 ? 133.549 156.707 112.174 1.00 15.46 45 GLY C CA 1
ATOM 5060 C C . GLY C 1 45 ? 133.022 155.975 110.967 1.00 15.46 45 GLY C C 1
ATOM 5061 O O . GLY C 1 45 ? 132.581 156.618 110.015 1.00 15.46 45 GLY C O 1
ATOM 5062 N N . GLU C 1 46 ? 133.060 154.648 110.964 0.88 15.28 46 GLU C N 1
ATOM 5063 C CA . GLU C 1 46 ? 132.552 153.864 109.850 0.88 15.28 46 GLU C CA 1
ATOM 5064 C C . GLU C 1 46 ? 132.037 152.542 110.390 0.88 15.28 46 GLU C C 1
ATOM 5065 O O . GLU C 1 46 ? 132.492 152.054 111.424 0.88 15.28 46 GLU C O 1
ATOM 5071 N N . SER C 1 47 ? 131.081 151.966 109.674 1.00 14.34 47 SER C N 1
ATOM 5072 C CA . SER C 1 47 ? 130.545 150.672 110.057 1.00 14.34 47 SER C CA 1
ATOM 5073 C C . SER C 1 47 ? 131.638 149.612 110.006 1.00 14.34 47 SER C C 1
ATOM 5074 O O . SER C 1 47 ? 132.413 149.548 109.052 1.00 14.34 47 SER C O 1
ATOM 5077 N N . VAL C 1 48 ? 131.714 148.796 111.047 1.00 13.07 48 VAL C N 1
ATOM 5078 C CA . VAL C 1 48 ? 132.614 147.660 111.081 1.00 13.07 48 VAL C CA 1
ATOM 5079 C C . VAL C 1 48 ? 131.832 146.353 111.115 1.00 13.07 48 VAL C C 1
ATOM 5080 O O . VAL C 1 48 ? 132.396 145.301 111.370 1.00 13.07 48 VAL C O 1
ATOM 5084 N N . ARG C 1 49 ? 130.534 146.427 110.850 1.00 13.86 49 ARG C N 1
ATOM 5085 C CA . ARG C 1 49 ? 129.660 145.271 110.948 1.00 13.86 49 ARG C CA 1
ATOM 5086 C C . ARG C 1 49 ? 130.122 144.183 109.987 1.00 13.86 49 ARG C C 1
ATOM 5087 O O . ARG C 1 49 ? 130.213 144.411 108.780 1.00 13.86 49 ARG C O 1
ATOM 5095 N N . GLY C 1 50 ? 130.424 143.008 110.528 1.00 14.17 50 GLY C N 1
ATOM 5096 C CA . GLY C 1 50 ? 130.857 141.896 109.711 1.00 14.17 50 GLY C CA 1
ATOM 5097 C C . GLY C 1 50 ? 132.280 141.966 109.208 1.00 14.17 50 GLY C C 1
ATOM 5098 O O . GLY C 1 50 ? 132.669 141.141 108.383 1.00 14.17 50 GLY C O 1
ATOM 5099 N N . GLU C 1 51 ? 133.077 142.915 109.682 1.00 14.65 51 GLU C N 1
ATOM 5100 C CA . GLU C 1 51 ? 134.436 143.085 109.198 1.00 14.65 51 GLU C CA 1
ATOM 5101 C C . GLU C 1 51 ? 135.442 142.472 110.163 1.00 14.65 51 GLU C C 1
ATOM 5102 O O . GLU C 1 51 ? 135.138 142.190 111.322 1.00 14.65 51 GLU C O 1
ATOM 5108 N N . ASP C 1 52 ? 136.650 142.259 109.652 1.00 14.08 52 ASP C N 1
ATOM 5109 C CA . ASP C 1 52 ? 137.775 141.731 110.422 1.00 14.08 52 ASP C CA 1
ATOM 5110 C C . ASP C 1 52 ? 138.618 142.915 110.879 1.00 14.08 52 ASP C C 1
ATOM 5111 O O . ASP C 1 52 ? 139.383 143.481 110.101 1.00 14.08 52 ASP C O 1
ATOM 5116 N N . VAL C 1 53 ? 138.475 143.296 112.141 1.00 11.97 53 VAL C N 1
ATOM 5117 C CA . VAL C 1 53 ? 139.010 144.552 112.656 1.00 11.97 53 VAL C CA 1
ATOM 5118 C C . VAL C 1 53 ? 140.345 144.296 113.341 1.00 11.97 53 VAL C C 1
ATOM 5119 O O . VAL C 1 53 ? 140.463 143.390 114.170 1.00 11.97 53 VAL C O 1
ATOM 5123 N N . TYR C 1 54 ? 141.345 145.103 113.004 1.00 12.10 54 TYR C N 1
ATOM 5124 C CA . TYR C 1 54 ? 142.645 145.075 113.660 1.00 12.10 54 TYR C CA 1
ATOM 5125 C C . TYR C 1 54 ? 142.903 146.447 114.261 1.00 12.10 54 TYR C C 1
ATOM 5126 O O . TYR C 1 54 ? 142.847 147.458 113.558 1.00 12.10 54 TYR C O 1
ATOM 5135 N N . ILE C 1 55 ? 143.190 146.480 115.553 1.00 11.30 55 ILE C N 1
ATOM 5136 C CA . ILE C 1 55 ? 143.444 147.723 116.267 1.00 11.30 55 ILE C CA 1
ATOM 5137 C C . ILE C 1 55 ? 144.905 147.731 116.682 1.00 11.30 55 ILE C C 1
ATOM 5138 O O . ILE C 1 55 ? 145.358 146.837 117.404 1.00 11.30 55 ILE C O 1
ATOM 5143 N N . VAL C 1 56 ? 145.642 148.733 116.226 1.00 12.30 56 VAL C N 1
ATOM 5144 C CA . VAL C 1 56 ? 147.075 148.822 116.461 1.00 12.30 56 VAL C CA 1
ATOM 5145 C C . VAL C 1 56 ? 147.321 149.796 117.602 1.00 12.30 56 VAL C C 1
ATOM 5146 O O . VAL C 1 56 ? 146.983 150.980 117.505 1.00 12.30 56 VAL C O 1
ATOM 5150 N N . GLN C 1 57 ? 147.916 149.299 118.679 1.00 13.74 57 GLN C N 1
ATOM 5151 C CA . GLN C 1 57 ? 148.227 150.122 119.843 1.00 13.74 57 GLN C CA 1
ATOM 5152 C C . GLN C 1 57 ? 149.382 149.473 120.579 1.00 13.74 57 GLN C C 1
ATOM 5153 O O . GLN C 1 57 ? 149.282 148.313 120.980 1.00 13.74 57 GLN C O 1
ATOM 5159 N N . SER C 1 58 ? 150.466 150.205 120.763 0.10 14.29 58 SER C N 1
ATOM 5160 C CA . SER C 1 58 ? 151.608 149.690 121.496 0.10 14.29 58 SER C CA 1
ATOM 5161 C C . SER C 1 58 ? 151.569 150.150 122.947 0.10 14.29 58 SER C C 1
ATOM 5162 O O . SER C 1 58 ? 151.027 151.205 123.278 0.10 14.29 58 SER C O 1
ATOM 5165 N N . GLY C 1 59 ? 152.138 149.323 123.816 0.01 14.32 59 GLY C N 1
ATOM 5166 C CA . GLY C 1 59 ? 152.249 149.643 125.223 0.01 14.32 59 GLY C CA 1
ATOM 5167 C C . GLY C 1 59 ? 153.419 150.563 125.487 0.01 14.32 59 GLY C C 1
ATOM 5168 O O . GLY C 1 59 ? 154.460 150.133 125.984 0.01 14.32 59 GLY C O 1
ATOM 5169 N N . CYS C 1 60 ? 153.259 151.836 125.141 0.01 14.57 60 CYS C N 1
ATOM 5170 C CA . CYS C 1 60 ? 154.318 152.820 125.267 0.01 14.57 60 CYS C CA 1
ATOM 5171 C C . CYS C 1 60 ? 153.697 154.168 125.595 0.01 14.57 60 CYS C C 1
ATOM 5172 O O . CYS C 1 60 ? 152.476 154.314 125.647 0.01 14.57 60 CYS C O 1
ATOM 5175 N N . GLY C 1 61 ? 154.555 155.159 125.806 0.01 14.37 61 GLY C N 1
ATOM 5176 C CA . GLY C 1 61 ? 154.075 156.485 126.154 0.01 14.37 61 GLY C CA 1
ATOM 5177 C C . GLY C 1 61 ? 153.301 156.467 127.454 0.01 14.37 61 GLY C C 1
ATOM 5178 O O . GLY C 1 61 ? 153.720 155.863 128.445 0.01 14.37 61 GLY C O 1
ATOM 5179 N N . GLU C 1 62 ? 152.155 157.135 127.457 0.10 14.11 62 GLU C N 1
ATOM 5180 C CA . GLU C 1 62 ? 151.245 157.129 128.599 0.10 14.11 62 GLU C CA 1
ATOM 5181 C C . GLU C 1 62 ? 150.521 155.791 128.581 0.10 14.11 62 GLU C C 1
ATOM 5182 O O . GLU C 1 62 ? 149.457 155.633 127.988 0.10 14.11 62 GLU C O 1
ATOM 5188 N N . ILE C 1 63 ? 151.129 154.815 129.250 1.00 14.12 63 ILE C N 1
ATOM 5189 C CA . ILE C 1 63 ? 150.759 153.423 129.048 1.00 14.12 63 ILE C CA 1
ATOM 5190 C C . ILE C 1 63 ? 149.326 153.165 129.494 1.00 14.12 63 ILE C C 1
ATOM 5191 O O . ILE C 1 63 ? 148.577 152.461 128.815 1.00 14.12 63 ILE C O 1
ATOM 5196 N N . ASN C 1 64 ? 148.920 153.725 130.632 1.00 13.72 64 ASN C N 1
ATOM 5197 C CA . ASN C 1 64 ? 147.576 153.456 131.129 1.00 13.72 64 ASN C CA 1
ATOM 5198 C C . ASN C 1 64 ? 146.520 154.089 130.234 1.00 13.72 64 ASN C C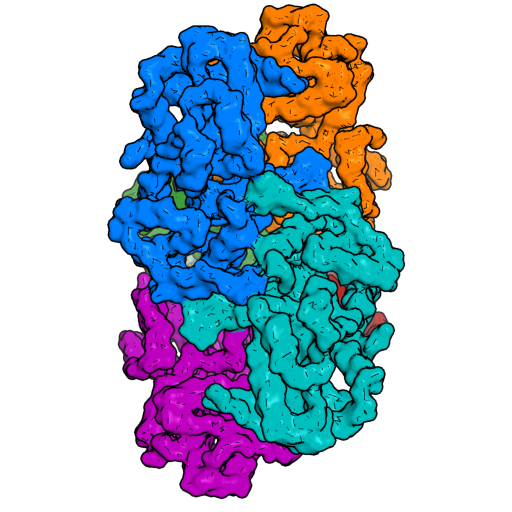 1
ATOM 5199 O O . ASN C 1 64 ? 145.486 153.472 129.959 1.00 13.72 64 ASN C O 1
ATOM 5204 N N . ASP C 1 65 ? 146.779 155.299 129.736 1.00 14.87 65 ASP C N 1
ATOM 5205 C CA . ASP C 1 65 ? 145.858 155.918 128.791 1.00 14.87 65 ASP C CA 1
ATOM 5206 C C . ASP C 1 65 ? 145.747 155.094 127.516 1.00 14.87 65 ASP C C 1
ATOM 5207 O O . ASP C 1 65 ? 144.650 154.879 126.997 1.00 14.87 65 ASP C O 1
ATOM 5212 N N . ASN C 1 66 ? 146.879 154.625 126.996 1.00 14.08 66 ASN C N 1
ATOM 5213 C CA . ASN C 1 66 ? 146.862 153.882 125.742 1.00 14.08 66 ASN C CA 1
ATOM 5214 C C . ASN C 1 66 ? 146.178 152.532 125.909 1.00 14.08 66 ASN C C 1
ATOM 5215 O O . ASN C 1 66 ? 145.419 152.103 125.036 1.00 14.08 66 ASN C O 1
ATOM 5220 N N . LEU C 1 67 ? 146.424 151.859 127.028 1.00 12.14 67 LEU C N 1
ATOM 5221 C CA . LEU C 1 67 ? 145.747 150.600 127.304 1.00 12.14 67 LEU C CA 1
ATOM 5222 C C . LEU C 1 67 ? 144.246 150.800 127.438 1.00 12.14 67 LEU C C 1
ATOM 5223 O O . LEU C 1 67 ? 143.456 150.025 126.888 1.00 12.14 67 LEU C O 1
ATOM 5228 N N . MET C 1 68 ? 143.835 151.833 128.176 0.70 13.01 68 MET C N 1
ATOM 5229 C CA . MET C 1 68 ? 142.377 152.104 128.286 0.70 13.01 68 MET C CA 1
ATOM 5230 C C . MET C 1 68 ? 141.807 152.372 126.892 0.70 13.01 68 MET C C 1
ATOM 5231 O O . MET C 1 68 ? 140.744 151.814 126.586 0.70 13.01 68 MET C O 1
ATOM 5236 N N . GLU C 1 69 ? 142.501 153.179 126.086 1.00 13.66 69 GLU C N 1
ATOM 5237 C CA . GLU C 1 69 ? 142.012 153.494 124.753 1.00 13.66 69 GLU C CA 1
ATOM 5238 C C . GLU C 1 69 ? 141.840 152.231 123.927 1.00 13.66 69 GLU C C 1
ATOM 5239 O O . GLU C 1 69 ? 140.849 152.075 123.210 1.00 13.66 69 GLU C O 1
ATOM 5245 N N . LEU C 1 70 ? 142.816 151.328 123.999 1.00 11.44 70 LEU C N 1
ATOM 5246 C CA . LEU C 1 70 ? 142.731 150.072 123.268 1.00 11.44 70 LEU C CA 1
ATOM 5247 C C . LEU C 1 70 ? 141.523 149.262 123.712 1.00 11.44 70 LEU C C 1
ATOM 5248 O O . LEU C 1 70 ? 140.770 148.745 122.882 1.00 11.44 70 LEU C O 1
ATOM 5253 N N . LEU C 1 71 ? 141.318 149.148 125.023 1.00 11.03 71 LEU C N 1
ATOM 5254 C CA . LEU C 1 71 ? 140.187 148.370 125.516 1.00 11.03 71 LEU C CA 1
ATOM 5255 C C . LEU C 1 71 ? 138.863 148.993 125.099 1.00 11.03 71 LEU C C 1
ATOM 5256 O O . LEU C 1 71 ? 137.936 148.287 124.693 1.00 11.03 71 LEU C O 1
ATOM 5261 N N . ILE C 1 72 ? 138.767 150.317 125.169 1.00 11.79 72 ILE C N 1
ATOM 5262 C CA . ILE C 1 72 ? 137.542 150.994 124.776 1.00 11.79 72 ILE C CA 1
ATOM 5263 C C . ILE C 1 72 ? 137.279 150.820 123.283 1.00 11.79 72 ILE C C 1
ATOM 5264 O O . ILE C 1 72 ? 136.137 150.606 122.864 1.00 11.79 72 ILE C O 1
ATOM 5269 N N . MET C 1 73 ? 138.324 150.899 122.457 1.00 13.06 73 MET C N 1
ATOM 5270 C CA . MET C 1 73 ? 138.154 150.670 121.025 1.00 13.06 73 MET C CA 1
ATOM 5271 C C . MET C 1 73 ? 137.703 149.248 120.731 1.00 13.06 73 MET C C 1
ATOM 5272 O O . MET C 1 73 ? 136.830 149.031 119.883 1.00 13.06 73 MET C O 1
ATOM 5277 N N . ILE C 1 74 ? 138.299 148.268 121.408 1.00 11.44 74 ILE C N 1
ATOM 5278 C CA . ILE C 1 74 ? 137.888 146.881 121.223 1.00 11.44 74 ILE C CA 1
ATOM 5279 C C . ILE C 1 74 ? 136.421 146.720 121.585 1.00 11.44 74 ILE C C 1
ATOM 5280 O O . ILE C 1 74 ? 135.656 146.073 120.868 1.00 11.44 74 ILE C O 1
ATOM 5285 N N . ASN C 1 75 ? 136.012 147.301 122.712 1.00 12.31 75 ASN C N 1
ATOM 5286 C CA . ASN C 1 75 ? 134.620 147.204 123.131 1.00 12.31 75 ASN C CA 1
ATOM 5287 C C . ASN C 1 75 ? 133.685 147.848 122.111 1.00 12.31 75 ASN C C 1
ATOM 5288 O O . ASN C 1 75 ? 132.639 147.284 121.773 1.00 12.31 75 ASN C O 1
ATOM 5293 N N . ALA C 1 76 ? 134.054 149.026 121.608 1.00 12.61 76 ALA C N 1
ATOM 5294 C CA . ALA C 1 76 ? 133.230 149.706 120.616 1.00 12.61 76 ALA C CA 1
ATOM 5295 C C . ALA C 1 76 ? 133.084 148.868 119.353 1.00 12.61 76 ALA C C 1
ATOM 5296 O O . ALA C 1 76 ? 131.990 148.768 118.792 1.00 12.61 76 ALA C O 1
ATOM 5298 N N . CYS C 1 77 ? 134.173 148.253 118.896 1.00 12.75 77 CYS C N 1
ATOM 5299 C CA . CYS C 1 77 ? 134.097 147.430 117.694 1.00 12.75 77 CYS C CA 1
ATOM 5300 C C . CYS C 1 77 ? 133.302 146.156 117.940 1.00 12.75 77 CYS C C 1
ATOM 5301 O O . CYS C 1 77 ? 132.569 145.700 117.060 1.00 12.75 77 CYS C O 1
ATOM 5304 N N . LYS C 1 78 ? 133.434 145.569 119.130 1.00 13.22 78 LYS C N 1
ATOM 5305 C CA . LYS C 1 78 ? 132.715 144.341 119.436 1.00 13.22 78 LYS C CA 1
ATOM 5306 C C . LYS C 1 78 ? 131.211 144.574 119.490 1.00 13.22 78 LYS C C 1
ATOM 5307 O O . LYS C 1 78 ? 130.444 143.806 118.904 1.00 13.22 78 LYS C O 1
ATOM 5313 N N . ILE C 1 79 ? 130.763 145.631 120.172 1.00 13.24 79 ILE C N 1
ATOM 5314 C CA . ILE C 1 79 ? 129.322 145.870 120.222 1.00 13.24 79 ILE C CA 1
ATOM 5315 C C . ILE C 1 79 ? 128.791 146.509 118.950 1.00 13.24 79 ILE C C 1
ATOM 5316 O O . ILE C 1 79 ? 127.574 146.644 118.804 1.00 13.24 79 ILE C O 1
ATOM 5321 N N . ALA C 1 80 ? 129.664 146.902 118.029 1.00 12.85 80 ALA C N 1
ATOM 5322 C CA . ALA C 1 80 ? 129.262 147.315 116.694 1.00 12.85 80 ALA C CA 1
ATOM 5323 C C . ALA C 1 80 ? 129.221 146.148 115.713 1.00 12.85 80 ALA C C 1
ATOM 5324 O O . ALA C 1 80 ? 129.158 146.373 114.505 1.00 12.85 80 ALA C O 1
ATOM 5326 N N . SER C 1 81 ? 129.291 144.913 116.212 1.00 13.18 81 SER C N 1
ATOM 5327 C CA . SER C 1 81 ? 129.064 143.697 115.425 1.00 13.18 81 SER C CA 1
ATOM 5328 C C . SER C 1 81 ? 130.179 143.438 114.414 1.00 13.18 81 SER C C 1
ATOM 5329 O O . SER C 1 81 ? 129.931 142.924 113.326 1.00 13.18 81 SER C O 1
ATOM 5332 N N . ALA C 1 82 ? 131.410 143.778 114.770 1.00 12.77 82 ALA C N 1
ATOM 5333 C CA . ALA C 1 82 ? 132.546 143.299 114.001 1.00 12.77 82 ALA C CA 1
ATOM 5334 C C . ALA C 1 82 ? 132.581 141.779 114.052 1.00 12.77 82 ALA C C 1
ATOM 5335 O O . ALA C 1 82 ? 132.279 141.175 115.081 1.00 12.77 82 ALA C O 1
ATOM 5337 N N . SER C 1 83 ? 132.926 141.152 112.930 1.00 13.72 83 SER C N 1
ATOM 5338 C CA . SER C 1 83 ? 132.973 139.695 112.916 1.00 13.72 83 SER C CA 1
ATOM 5339 C C . SER C 1 83 ? 134.113 139.176 113.781 1.00 13.72 83 SER C C 1
ATOM 5340 O O . SER C 1 83 ? 133.982 138.135 114.427 1.00 13.72 83 SER C O 1
ATOM 5343 N N . ARG C 1 84 ? 135.227 139.895 113.818 1.00 13.28 84 ARG C N 1
ATOM 5344 C CA . ARG C 1 84 ? 136.380 139.492 114.607 1.00 13.28 84 ARG C CA 1
ATOM 5345 C C . ARG C 1 84 ? 137.167 140.742 114.961 1.00 13.28 84 ARG C C 1
ATOM 5346 O O . ARG C 1 84 ? 137.285 141.655 114.144 1.00 13.28 84 ARG C O 1
ATOM 5354 N N . VAL C 1 85 ? 137.689 140.788 116.180 1.00 11.47 85 VAL C N 1
ATOM 5355 C CA . VAL C 1 85 ? 138.496 141.907 116.643 1.00 11.47 85 VAL C CA 1
ATOM 5356 C C . VAL C 1 85 ? 139.847 141.376 117.095 1.00 11.47 85 VAL C C 1
ATOM 5357 O O . VAL C 1 85 ? 139.916 140.469 117.930 1.00 11.47 85 VAL C O 1
ATOM 5361 N N . THR C 1 86 ? 140.911 141.944 116.548 1.00 11.16 86 THR C N 1
ATOM 5362 C CA . THR C 1 86 ? 142.272 141.552 116.870 1.00 11.16 86 THR C CA 1
ATOM 5363 C C . THR C 1 86 ? 143.021 142.760 117.406 1.00 11.16 86 THR C C 1
ATOM 5364 O O . THR C 1 86 ? 143.038 143.816 116.772 1.00 11.16 86 THR C O 1
ATOM 5368 N N . ALA C 1 87 ? 143.631 142.605 118.570 1.00 11.08 87 ALA C N 1
ATOM 5369 C CA . ALA C 1 87 ? 144.497 143.627 119.139 1.00 11.08 87 ALA C CA 1
ATOM 5370 C C . ALA C 1 87 ? 145.910 143.395 118.627 1.00 11.08 87 ALA C C 1
ATOM 5371 O O . ALA C 1 87 ? 146.499 142.342 118.877 1.00 11.08 87 ALA C O 1
ATOM 5373 N N . VAL C 1 88 ? 146.439 144.361 117.895 1.00 11.41 88 VAL C N 1
ATOM 5374 C CA . VAL C 1 88 ? 147.814 144.321 117.419 1.00 11.41 88 VAL C CA 1
ATOM 5375 C C . VAL C 1 88 ? 148.621 145.173 118.388 1.00 11.41 88 VAL C C 1
ATOM 5376 O O . VAL C 1 88 ? 148.612 146.401 118.312 1.00 11.41 88 VAL C O 1
ATOM 5380 N N . ILE C 1 89 ? 149.319 144.520 119.305 1.00 12.54 89 ILE C N 1
ATOM 5381 C CA . ILE C 1 89 ? 150.012 145.207 120.390 1.00 12.54 89 ILE C CA 1
ATOM 5382 C C . ILE C 1 89 ? 151.505 144.952 120.239 1.00 12.54 89 ILE C C 1
ATOM 5383 O O . ILE C 1 89 ? 152.019 143.989 120.818 1.00 12.54 89 ILE C O 1
ATOM 5388 N N . PRO C 1 90 ? 152.230 145.771 119.474 1.00 13.87 90 PRO C N 1
ATOM 5389 C CA . PRO C 1 90 ? 153.647 145.459 119.216 1.00 13.87 90 PRO C CA 1
ATOM 5390 C C . PRO C 1 90 ? 154.484 145.323 120.475 1.00 13.87 90 PRO C C 1
ATOM 5391 O O . PRO C 1 90 ? 155.296 144.397 120.567 1.00 13.87 90 PRO C O 1
ATOM 5395 N N . CYS C 1 91 ? 154.292 146.193 121.461 1.00 14.97 91 CYS C N 1
ATOM 5396 C CA . CYS C 1 91 ? 154.962 146.076 122.750 1.00 14.97 91 CYS C CA 1
ATOM 5397 C C . CYS C 1 91 ? 153.902 145.880 123.823 1.00 14.97 91 CYS C C 1
ATOM 5398 O O . CYS C 1 91 ? 153.125 146.795 124.103 1.00 14.97 91 CYS C O 1
ATOM 5401 N N . PHE C 1 92 ? 153.874 144.698 124.417 1.00 12.77 92 PHE C N 1
ATOM 5402 C CA . PHE C 1 92 ? 152.796 144.330 125.326 1.00 12.77 92 PHE C CA 1
ATOM 5403 C C . PHE C 1 92 ? 152.967 145.034 126.668 1.00 12.77 92 PHE C C 1
ATOM 5404 O O . PHE C 1 92 ? 153.998 144.855 127.318 1.00 12.77 92 PHE C O 1
ATOM 5412 N N . PRO C 1 93 ? 151.996 145.822 127.117 1.00 13.06 93 PRO C N 1
ATOM 5413 C CA . PRO C 1 93 ? 152.151 146.535 128.388 1.00 13.06 93 PRO C CA 1
ATOM 5414 C C . PRO C 1 93 ? 152.078 145.595 129.583 1.00 13.06 93 PRO C C 1
ATOM 5415 O O . PRO C 1 93 ? 151.361 144.595 129.568 1.00 13.06 93 PRO C O 1
ATOM 5419 N N . TYR C 1 94 ? 152.838 145.938 130.624 1.00 13.18 94 TYR C N 1
ATOM 5420 C CA . TYR C 1 94 ? 152.933 145.184 131.877 1.00 13.18 94 TYR C CA 1
ATOM 5421 C C . TYR C 1 94 ? 153.522 143.792 131.685 1.00 13.18 94 TYR C C 1
ATOM 5422 O O . TYR C 1 94 ? 153.339 142.919 132.533 1.00 13.18 94 TYR C O 1
ATOM 5431 N N . ALA C 1 95 ? 154.256 143.577 130.593 1.00 14.23 95 ALA C N 1
ATOM 5432 C CA . ALA C 1 95 ? 154.822 142.260 130.326 1.00 14.23 95 ALA C CA 1
ATOM 5433 C C . ALA C 1 95 ? 155.864 141.867 131.362 1.00 14.23 95 ALA C C 1
ATOM 5434 O O . ALA C 1 95 ? 156.038 140.679 131.639 1.00 14.23 95 ALA C O 1
ATOM 5436 N N . ARG C 1 96 ? 156.556 142.834 131.951 0.20 17.21 96 ARG C N 1
ATOM 5437 C CA . ARG C 1 96 ? 157.569 142.505 132.941 0.20 17.21 96 ARG C CA 1
ATOM 5438 C C . ARG C 1 96 ? 156.984 142.127 134.294 0.20 17.21 96 ARG C C 1
ATOM 5439 O O . ARG C 1 96 ? 157.714 141.610 135.137 0.20 17.21 96 ARG C O 1
ATOM 5447 N N . GLN C 1 97 ? 155.703 142.372 134.526 0.81 14.53 97 GLN C N 1
ATOM 5448 C CA . GLN C 1 97 ? 155.030 141.887 135.730 0.81 14.53 97 GLN C CA 1
ATOM 5449 C C . GLN C 1 97 ? 154.260 140.605 135.419 0.81 14.53 97 GLN C C 1
ATOM 5450 O O . GLN C 1 97 ? 153.038 140.548 135.446 0.81 14.53 97 GLN C O 1
ATOM 5456 N N . ASP C 1 98 ? 155.023 139.563 135.107 1.00 15.49 98 ASP C N 1
ATOM 5457 C CA . ASP C 1 98 ? 154.496 138.280 134.671 1.00 15.49 98 ASP C CA 1
ATOM 5458 C C . ASP C 1 98 ? 154.499 137.232 135.774 1.00 15.49 98 ASP C C 1
ATOM 5459 O O . ASP C 1 98 ? 154.138 136.082 135.520 1.00 15.49 98 ASP C O 1
ATOM 5464 N N . LYS C 1 99 ? 154.911 137.596 136.981 1.00 16.82 99 LYS C N 1
ATOM 5465 C CA . LYS C 1 99 ? 154.972 136.668 138.103 1.00 16.82 99 LYS C CA 1
ATOM 5466 C C . LYS C 1 99 ? 155.088 137.478 139.386 1.00 16.82 99 LYS C C 1
ATOM 5467 O O . LYS C 1 99 ? 155.385 138.674 139.361 1.00 16.82 99 LYS C O 1
ATOM 5473 N N . LYS C 1 100 ? 154.850 136.803 140.509 0.87 16.70 100 LYS C N 1
ATOM 5474 C CA . LYS C 1 100 ? 154.979 137.359 141.853 0.87 16.70 100 LYS C CA 1
ATOM 5475 C C . LYS C 1 100 ? 156.359 137.101 142.447 0.87 16.70 100 LYS C C 1
ATOM 5476 O O . LYS C 1 100 ? 157.046 138.034 142.871 0.87 16.70 100 LYS C O 1
ATOM 5482 N N . ASP C 1 101 ? 156.718 135.825 142.524 0.10 17.91 101 ASP C N 1
ATOM 5483 C CA . ASP C 1 101 ? 158.006 135.212 142.846 0.10 17.91 101 ASP C CA 1
ATOM 5484 C C . ASP C 1 101 ? 158.481 135.196 144.293 0.10 17.91 101 ASP C C 1
ATOM 5485 O O . ASP C 1 101 ? 159.157 134.235 144.672 0.10 17.91 101 ASP C O 1
ATOM 5490 N N . LYS C 1 102 ? 158.164 136.193 145.118 0.10 17.74 102 LYS C N 1
ATOM 5491 C CA . LYS C 1 102 ? 158.131 136.034 146.570 0.10 17.74 102 LYS C CA 1
ATOM 5492 C C . LYS C 1 102 ? 157.316 137.137 147.222 0.10 17.74 102 LYS C C 1
ATOM 5493 O O . LYS C 1 102 ? 157.199 137.183 148.448 0.10 17.74 102 LYS C O 1
ATOM 5499 N N . SER C 1 103 ? 156.760 138.035 146.422 1.00 16.96 103 SER C N 1
ATOM 5500 C CA . SER C 1 103 ? 156.245 139.288 146.943 1.00 16.96 103 SER C CA 1
ATOM 5501 C C . SER C 1 103 ? 154.737 139.331 146.791 1.00 16.96 103 SER C C 1
ATOM 5502 O O . SER C 1 103 ? 154.164 138.664 145.930 1.00 16.96 103 SER C O 1
ATOM 5505 N N . ARG C 1 104 ? 154.099 140.119 147.654 1.00 14.89 104 ARG C N 1
ATOM 5506 C CA . ARG C 1 104 ? 152.650 140.289 147.631 1.00 14.89 104 ARG C CA 1
ATOM 5507 C C . ARG C 1 104 ? 152.302 141.323 146.559 1.00 14.89 104 ARG C C 1
ATOM 5508 O O . ARG C 1 104 ? 151.914 142.459 146.828 1.00 14.89 104 ARG C O 1
ATOM 5516 N N . ALA C 1 105 ? 152.453 140.897 145.317 1.00 14.12 105 ALA C N 1
ATOM 5517 C CA . ALA C 1 105 ? 152.395 141.753 144.150 1.00 14.12 105 ALA C CA 1
ATOM 5518 C C . ALA C 1 105 ? 151.351 141.245 143.168 1.00 14.12 105 ALA C C 1
ATOM 5519 O O . ALA C 1 105 ? 150.998 140.061 143.180 1.00 14.12 105 ALA C O 1
ATOM 5521 N N . PRO C 1 106 ? 150.829 142.110 142.311 1.00 12.88 106 PRO C N 1
ATOM 5522 C CA . PRO C 1 106 ? 149.940 141.648 141.247 1.00 12.88 106 PRO C CA 1
ATOM 5523 C C . PRO C 1 106 ? 150.722 140.922 140.165 1.00 12.88 106 PRO C C 1
ATOM 5524 O O . PRO C 1 106 ? 151.925 141.105 140.001 1.00 12.88 106 PRO C O 1
ATOM 5528 N N . ILE C 1 107 ? 150.022 140.073 139.431 1.00 12.25 107 ILE C N 1
ATOM 5529 C CA . ILE C 1 107 ? 150.509 139.592 138.144 1.00 12.25 107 ILE C CA 1
ATOM 5530 C C . ILE C 1 107 ? 149.799 140.463 137.113 1.00 12.25 107 ILE C C 1
ATOM 5531 O O . ILE C 1 107 ? 148.755 140.105 136.571 1.00 12.25 107 ILE C O 1
ATOM 5536 N N . SER C 1 108 ? 150.384 141.629 136.841 1.00 11.61 108 SER C N 1
ATOM 5537 C CA . SER C 1 108 ? 149.691 142.637 136.046 1.00 11.61 108 SER C CA 1
ATOM 5538 C C . SER C 1 108 ? 149.496 142.192 134.606 1.00 11.61 108 SER C C 1
ATOM 5539 O O . SER C 1 108 ? 148.495 142.552 133.986 1.00 11.61 108 SER C O 1
ATOM 5542 N N . ALA C 1 109 ? 150.435 141.421 134.059 1.00 10.98 109 ALA C N 1
ATOM 5543 C CA . ALA C 1 109 ? 150.280 140.925 132.697 1.00 10.98 109 ALA C CA 1
ATOM 5544 C C . ALA C 1 109 ? 149.040 140.049 132.568 1.00 10.98 109 ALA C C 1
ATOM 5545 O O . ALA C 1 109 ? 148.315 140.132 131.572 1.00 10.98 109 ALA C O 1
ATOM 5547 N N . LYS C 1 110 ? 148.783 139.202 133.567 1.00 10.57 110 LYS C N 1
ATOM 5548 C CA . LYS C 1 110 ? 147.575 138.385 133.547 1.00 10.57 110 LYS C CA 1
ATOM 5549 C C . LYS C 1 110 ? 146.326 139.249 133.635 1.00 10.57 110 LYS C C 1
ATOM 5550 O O . LYS C 1 110 ? 145.326 138.969 132.971 1.00 10.57 110 LYS C O 1
ATOM 5556 N N . LEU C 1 111 ? 146.364 140.297 134.458 1.00 10.37 111 LEU C N 1
ATOM 5557 C CA . LEU C 1 111 ? 145.237 141.218 134.524 1.00 10.37 111 LEU C CA 1
ATOM 5558 C C . LEU C 1 111 ? 144.987 141.874 133.173 1.00 10.37 111 LEU C C 1
ATOM 5559 O O . LEU C 1 111 ? 143.839 141.999 132.742 1.00 10.37 111 LEU C O 1
ATOM 5564 N N . VAL C 1 112 ? 146.051 142.291 132.489 1.00 10.41 112 VAL C N 1
ATOM 5565 C CA . VAL C 1 112 ? 145.906 142.907 131.174 1.00 10.41 112 VAL C CA 1
ATOM 5566 C C . VAL C 1 112 ? 145.309 141.915 130.185 1.00 10.41 112 VAL C C 1
ATOM 5567 O O . VAL C 1 112 ? 144.436 142.267 129.388 1.00 10.41 112 VAL C O 1
ATOM 5571 N N . ALA C 1 113 ? 145.770 140.665 130.223 1.00 10.14 113 ALA C N 1
ATOM 5572 C CA . ALA C 1 113 ? 145.198 139.641 129.353 1.00 10.14 113 ALA C CA 1
ATOM 5573 C C . ALA C 1 113 ? 143.713 139.447 129.630 1.00 10.14 113 ALA C C 1
ATOM 5574 O O . ALA C 1 113 ? 142.905 139.360 128.699 1.00 10.14 113 ALA C O 1
ATOM 5576 N N . ASN C 1 114 ? 143.335 139.391 130.908 1.00 10.54 114 ASN C N 1
ATOM 5577 C CA . ASN C 1 114 ? 141.929 139.255 131.269 1.00 10.54 114 ASN C CA 1
ATOM 5578 C C . ASN C 1 114 ? 141.113 140.439 130.773 1.00 10.54 114 ASN C C 1
ATOM 5579 O O . ASN C 1 114 ? 139.991 140.268 130.289 1.00 10.54 114 ASN C O 1
ATOM 5584 N N . MET C 1 115 ? 141.657 141.647 130.902 1.00 11.35 115 MET C N 1
ATOM 5585 C CA . MET C 1 115 ? 140.939 142.832 130.454 1.00 11.35 115 MET C CA 1
ATOM 5586 C C . MET C 1 115 ? 140.763 142.833 128.943 1.00 11.35 115 MET C C 1
ATOM 5587 O O . MET C 1 115 ? 139.688 143.167 128.443 1.00 11.35 115 MET C O 1
ATOM 5592 N N . LEU C 1 116 ? 141.804 142.452 128.202 1.00 10.49 116 LEU C N 1
ATOM 5593 C CA . LEU C 1 116 ? 141.684 142.360 126.752 1.00 10.49 116 LEU C CA 1
ATOM 5594 C C . LEU C 1 116 ? 140.634 141.334 126.357 1.00 10.49 116 LEU C C 1
ATOM 5595 O O . LEU C 1 116 ? 139.839 141.569 125.442 1.00 10.49 116 LEU C O 1
ATOM 5600 N N . SER C 1 117 ? 140.604 140.197 127.050 1.00 10.95 117 SER C N 1
ATOM 5601 C CA . SER C 1 117 ? 139.608 139.175 126.752 1.00 10.95 117 SER C CA 1
ATOM 5602 C C . SER C 1 117 ? 138.194 139.663 127.040 1.00 10.95 117 SER C C 1
ATOM 5603 O O . SER C 1 117 ? 137.298 139.496 126.211 1.00 10.95 117 SER C O 1
ATOM 5606 N N . VAL C 1 118 ? 137.972 140.270 128.205 1.00 10.77 118 VAL C N 1
ATOM 5607 C CA . VAL C 1 118 ? 136.628 140.711 128.552 1.00 10.77 118 VAL C CA 1
ATOM 5608 C C . VAL C 1 118 ? 136.190 141.895 127.703 1.00 10.77 118 VAL C C 1
ATOM 5609 O O . VAL C 1 118 ? 134.992 142.084 127.494 1.00 10.77 118 VAL C O 1
ATOM 5613 N N . ALA C 1 119 ? 137.129 142.687 127.187 1.00 10.54 119 ALA C N 1
ATOM 5614 C CA . ALA C 1 119 ? 136.764 143.748 126.261 1.00 10.54 119 ALA C CA 1
ATOM 5615 C C . ALA C 1 119 ? 136.238 143.195 124.945 1.00 10.54 119 ALA C C 1
ATOM 5616 O O . ALA C 1 119 ? 135.474 143.879 124.263 1.00 10.54 119 ALA C O 1
ATOM 5618 N N . GLY C 1 120 ? 136.634 141.982 124.575 1.00 11.01 120 GLY C N 1
ATOM 5619 C CA . GLY C 1 120 ? 136.104 141.338 123.394 1.00 11.01 120 GLY C CA 1
ATOM 5620 C C . GLY C 1 120 ? 137.121 140.938 122.348 1.00 11.01 120 GLY C C 1
ATOM 5621 O O . GLY C 1 120 ? 136.736 140.533 121.253 1.00 11.01 120 GLY C O 1
ATOM 5622 N N . ALA C 1 121 ? 138.410 141.033 122.656 1.00 10.76 121 ALA C N 1
ATOM 5623 C CA . ALA C 1 121 ? 139.425 140.650 121.685 1.00 10.76 121 ALA C CA 1
ATOM 5624 C C . ALA C 1 121 ? 139.347 139.157 121.400 1.00 10.76 121 ALA C C 1
ATOM 5625 O O . ALA C 1 121 ? 139.323 138.337 122.319 1.00 10.76 121 ALA C O 1
ATOM 5627 N N . ASP C 1 122 ? 139.294 138.802 120.122 0.50 11.14 122 ASP C N 1
ATOM 5628 C CA . ASP C 1 122 ? 139.300 137.406 119.716 0.50 11.14 122 ASP C CA 1
ATOM 5629 C C . ASP C 1 122 ? 140.689 136.882 119.404 0.50 11.14 122 ASP C C 1
ATOM 5630 O O . ASP C 1 122 ? 140.852 135.671 119.239 0.50 11.14 122 ASP C O 1
ATOM 5635 N N . HIS C 1 123 ? 141.684 137.755 119.339 1.00 11.85 123 HIS C N 1
ATOM 5636 C CA . HIS C 1 123 ? 142.994 137.398 118.824 1.00 11.85 123 HIS C CA 1
ATOM 5637 C C . HIS C 1 123 ? 143.974 138.503 119.185 1.00 11.85 123 HIS C C 1
ATOM 5638 O O . HIS C 1 123 ? 143.625 139.680 119.172 1.00 11.85 123 HIS C O 1
ATOM 5645 N N . ILE C 1 124 ? 145.198 138.111 119.512 1.00 11.14 124 ILE C N 1
ATOM 5646 C CA . ILE C 1 124 ? 146.260 139.043 119.865 1.00 11.14 124 ILE C CA 1
ATOM 5647 C C . ILE C 1 124 ? 147.440 138.808 118.937 1.00 11.14 124 ILE C C 1
ATOM 5648 O O . ILE C 1 124 ? 147.850 137.664 118.726 1.00 11.14 124 ILE C O 1
ATOM 5653 N N . ILE C 1 125 ? 147.987 139.885 118.391 1.00 11.56 125 ILE C N 1
ATOM 5654 C CA . ILE C 1 125 ? 149.254 139.850 117.676 1.00 11.56 125 ILE C CA 1
ATOM 5655 C C . ILE C 1 125 ? 150.223 140.761 118.411 1.00 11.56 125 ILE C C 1
ATOM 5656 O O . ILE C 1 125 ? 149.919 141.933 118.650 1.00 11.56 125 ILE C O 1
ATOM 5661 N N . THR C 1 126 ? 151.381 140.227 118.766 1.00 13.65 126 THR C N 1
ATOM 5662 C CA . THR C 1 126 ? 152.369 140.973 119.522 1.00 13.65 126 THR C CA 1
ATOM 5663 C C . THR C 1 126 ? 153.755 140.571 119.039 1.00 13.65 126 THR C C 1
ATOM 5664 O O . THR C 1 126 ? 153.912 139.631 118.261 1.00 13.65 126 THR C O 1
ATOM 5668 N N . MET C 1 127 ? 154.769 141.299 119.489 1.00 16.42 127 MET C N 1
ATOM 5669 C CA . MET C 1 127 ? 156.137 141.030 119.067 1.00 16.42 127 MET C CA 1
ATOM 5670 C C . MET C 1 127 ? 157.061 140.925 120.268 1.00 16.42 127 MET C C 1
ATOM 5671 O O . MET C 1 127 ? 157.089 141.823 121.111 1.00 16.42 127 MET C O 1
ATOM 5676 N N . ASP C 1 128 ? 157.824 139.834 120.319 0.95 17.25 128 ASP C N 1
ATOM 5677 C CA . ASP C 1 128 ? 158.849 139.582 121.331 0.95 17.25 128 ASP C CA 1
ATOM 5678 C C . ASP C 1 128 ? 158.332 139.878 122.740 0.95 17.25 128 ASP C C 1
ATOM 5679 O O . ASP C 1 128 ? 158.764 140.805 123.416 0.95 17.25 128 ASP C O 1
ATOM 5684 N N . LEU C 1 129 ? 157.362 139.067 123.145 1.00 15.45 129 LEU C N 1
ATOM 5685 C CA . LEU C 1 129 ? 156.884 139.106 124.516 1.00 15.45 129 LEU C CA 1
ATOM 5686 C C . LEU C 1 129 ? 158.047 138.912 125.479 1.00 15.45 129 LEU C C 1
ATOM 5687 O O . LEU C 1 129 ? 158.926 138.082 125.249 1.00 15.45 129 LEU C O 1
ATOM 5692 N N . HIS C 1 130 ? 158.043 139.688 126.561 1.00 16.87 130 HIS C N 1
ATOM 5693 C CA . HIS C 1 130 ? 159.102 139.575 127.557 1.00 16.87 130 HIS C CA 1
ATOM 5694 C C . HIS C 1 130 ? 159.243 138.144 128.061 1.00 16.87 130 HIS C C 1
ATOM 5695 O O . HIS C 1 130 ? 160.355 137.649 128.245 1.00 16.87 130 HIS C O 1
ATOM 5702 N N . ALA C 1 131 ? 158.126 137.469 128.292 1.00 15.62 131 ALA C N 1
ATOM 5703 C CA . ALA C 1 131 ? 158.118 136.057 128.635 1.00 15.62 131 ALA C CA 1
ATOM 5704 C C . ALA C 1 131 ? 157.059 135.376 127.790 1.00 15.62 131 ALA C C 1
ATOM 5705 O O . ALA C 1 131 ? 155.896 135.781 127.809 1.00 15.62 131 ALA C O 1
ATOM 5707 N N . SER C 1 132 ? 157.454 134.350 127.045 1.00 15.40 132 SER C N 1
ATOM 5708 C CA . SER C 1 132 ? 156.490 133.705 126.166 1.00 15.40 132 SER C CA 1
ATOM 5709 C C . SER C 1 132 ? 155.421 132.940 126.938 1.00 15.40 132 SER C C 1
ATOM 5710 O O . SER C 1 132 ? 154.373 132.627 126.367 1.00 15.40 132 SER C O 1
ATOM 5713 N N . GLN C 1 133 ? 155.632 132.694 128.234 0.95 14.47 133 GLN C N 1
ATOM 5714 C CA . GLN C 1 133 ? 154.563 132.172 129.079 0.95 14.47 133 GLN C CA 1
ATOM 5715 C C . GLN C 1 133 ? 153.355 133.094 129.101 0.95 14.47 133 GLN C C 1
ATOM 5716 O O . GLN C 1 133 ? 152.259 132.648 129.442 0.95 14.47 133 GLN C O 1
ATOM 5722 N N . ILE C 1 134 ? 153.530 134.370 128.753 1.00 13.47 134 ILE C N 1
ATOM 5723 C CA . ILE C 1 134 ? 152.397 135.282 128.683 1.00 13.47 134 ILE C CA 1
ATOM 5724 C C . ILE C 1 134 ? 151.360 134.785 127.683 1.00 13.47 134 ILE C C 1
ATOM 5725 O O . ILE C 1 134 ? 150.169 135.077 127.823 1.00 13.47 134 ILE C O 1
ATOM 5730 N N . GLN C 1 135 ? 151.778 134.006 126.681 1.00 14.18 135 GLN C N 1
ATOM 5731 C CA . GLN C 1 135 ? 150.802 133.435 125.757 1.00 14.18 135 GLN C CA 1
ATOM 5732 C C . GLN C 1 135 ? 149.782 132.577 126.495 1.00 14.18 135 GLN C C 1
ATOM 5733 O O . GLN C 1 135 ? 148.607 132.538 126.120 1.00 14.18 135 GLN C O 1
ATOM 5739 N N . GLY C 1 136 ? 150.210 131.899 127.557 1.00 12.12 136 GLY C N 1
ATOM 5740 C CA . GLY C 1 136 ? 149.324 131.113 128.386 1.00 12.12 136 GLY C CA 1
ATOM 5741 C C . GLY C 1 136 ? 148.438 131.917 129.311 1.00 12.12 136 GLY C C 1
ATOM 5742 O O . GLY C 1 136 ? 147.545 131.338 129.932 1.00 12.12 136 GLY C O 1
ATOM 5743 N N . PHE C 1 137 ? 148.659 133.225 129.424 1.00 11.40 137 PHE C N 1
ATOM 5744 C CA . PHE C 1 137 ? 147.745 134.064 130.186 1.00 11.40 137 PHE C CA 1
ATOM 5745 C C . PHE C 1 137 ? 146.423 134.280 129.465 1.00 11.40 137 PHE C C 1
ATOM 5746 O O . PHE C 1 137 ? 145.470 134.748 130.087 1.00 11.40 137 PHE C O 1
ATOM 5754 N N . PHE C 1 138 ? 146.346 133.943 128.185 1.00 11.40 138 PHE C N 1
ATOM 5755 C CA . PHE C 1 138 ? 145.158 134.125 127.368 1.00 11.40 138 PHE C CA 1
ATOM 5756 C C . PHE C 1 138 ? 144.461 132.792 127.121 1.00 11.40 138 PHE C C 1
ATOM 5757 O O . PHE C 1 138 ? 145.080 131.729 127.133 1.00 11.40 138 PHE C O 1
ATOM 5765 N N . ASP C 1 139 ? 143.157 132.864 126.881 1.00 14.05 139 ASP C N 1
ATOM 5766 C CA . ASP C 1 139 ? 142.443 131.729 126.317 1.00 14.05 139 ASP C CA 1
ATOM 5767 C C . ASP C 1 139 ? 142.184 131.876 124.824 1.00 14.05 139 ASP C C 1
ATOM 5768 O O . ASP C 1 139 ? 141.824 130.892 124.174 1.00 14.05 139 ASP C O 1
ATOM 5773 N N . ILE C 1 140 ? 142.371 133.068 124.271 1.00 11.92 140 ILE C N 1
ATOM 5774 C CA . ILE C 1 140 ? 142.270 133.313 122.836 1.00 11.92 140 ILE C CA 1
ATOM 5775 C C . ILE C 1 140 ? 143.639 133.089 122.203 1.00 11.92 140 ILE C C 1
ATOM 5776 O O . ILE C 1 140 ? 144.651 133.133 122.908 1.00 11.92 140 ILE C O 1
ATOM 5781 N N . PRO C 1 141 ? 143.726 132.843 120.896 1.00 11.97 141 PRO C N 1
ATOM 5782 C CA . PRO C 1 141 ? 145.042 132.666 120.270 1.00 11.97 141 PRO C CA 1
ATOM 5783 C C . PRO C 1 141 ? 145.887 133.930 120.359 1.00 11.97 141 PRO C C 1
ATOM 5784 O O . PRO C 1 141 ? 145.382 135.047 120.277 1.00 11.97 141 PRO C O 1
ATOM 5788 N N . VAL C 1 142 ? 147.190 133.739 120.526 1.00 12.58 142 VAL C N 1
ATOM 5789 C CA . VAL C 1 142 ? 148.154 134.829 120.583 1.00 12.58 142 VAL C CA 1
ATOM 5790 C C . VAL C 1 142 ? 149.294 134.494 119.636 1.00 12.58 142 VAL C C 1
ATOM 5791 O O . VAL C 1 142 ? 149.957 133.468 119.801 1.00 12.58 142 VAL C O 1
ATOM 5795 N N . ASP C 1 143 ? 149.532 135.355 118.656 0.93 14.09 143 ASP C N 1
ATOM 5796 C CA . ASP C 1 143 ? 150.652 135.190 117.740 0.93 14.09 143 ASP C CA 1
ATOM 5797 C C . ASP C 1 143 ? 151.787 136.096 118.196 0.93 14.09 143 ASP C C 1
ATOM 5798 O O . ASP C 1 143 ? 151.702 137.320 118.073 0.93 14.09 143 ASP C O 1
ATOM 5803 N N . ASN C 1 144 ? 152.840 135.492 118.724 1.00 15.52 144 ASN C N 1
ATOM 5804 C CA . ASN C 1 144 ? 154.005 136.211 119.232 1.00 15.52 144 ASN C CA 1
ATOM 5805 C C . ASN C 1 144 ? 155.062 136.225 118.133 1.00 15.52 144 ASN C C 1
ATOM 5806 O O . ASN C 1 144 ? 155.778 135.245 117.933 1.00 15.52 144 ASN C O 1
ATOM 5811 N N . LEU C 1 145 ? 155.148 137.337 117.413 1.00 16.27 145 LEU C N 1
ATOM 5812 C CA . LEU C 1 145 ? 156.116 137.486 116.341 1.00 16.27 145 LEU C CA 1
ATOM 5813 C C . LEU C 1 145 ? 157.503 137.773 116.907 1.00 16.27 145 LEU C C 1
ATOM 5814 O O . LEU C 1 145 ? 157.665 138.190 118.051 1.00 16.27 145 LEU C O 1
ATOM 5819 N N . TYR C 1 146 ? 158.514 137.556 116.079 1.00 19.08 146 TYR C N 1
ATOM 5820 C CA . TYR C 1 146 ? 159.904 137.743 116.465 1.00 19.08 146 TYR C CA 1
ATOM 5821 C C . TYR C 1 146 ? 160.553 138.777 115.563 1.00 19.08 146 TYR C C 1
ATOM 5822 O O . TYR C 1 146 ? 160.339 138.772 114.349 1.00 19.08 146 TYR C O 1
ATOM 5831 N N . ALA C 1 147 ? 161.334 139.667 116.161 1.00 22.24 147 ALA C N 1
ATOM 5832 C CA . ALA C 1 147 ? 162.120 140.607 115.380 1.00 22.24 147 ALA C CA 1
ATOM 5833 C C . ALA C 1 147 ? 163.381 139.976 114.811 1.00 22.24 147 ALA C C 1
ATOM 5834 O O . ALA C 1 147 ? 164.070 140.625 114.022 1.00 22.24 147 ALA C O 1
ATOM 5836 N N . GLU C 1 148 ? 163.673 138.728 115.175 1.00 27.16 148 GLU C N 1
ATOM 5837 C CA . GLU C 1 148 ? 164.949 138.112 114.822 1.00 27.16 148 GLU C CA 1
ATOM 5838 C C . GLU C 1 148 ? 165.273 138.128 113.332 1.00 27.16 148 GLU C C 1
ATOM 5839 O O . GLU C 1 148 ? 166.436 138.403 112.997 1.00 27.16 148 GLU C O 1
ATOM 5845 N N . PRO C 1 149 ? 164.357 137.823 112.404 1.00 26.00 149 PRO C N 1
ATOM 5846 C CA . PRO C 1 149 ? 164.738 137.910 110.983 1.00 26.00 149 PRO C CA 1
ATOM 5847 C C . PRO C 1 149 ? 165.197 139.296 110.565 1.00 26.00 149 PRO C C 1
ATOM 5848 O O . PRO C 1 149 ? 166.214 139.431 109.870 1.00 26.00 149 PRO C O 1
ATOM 5852 N N . ALA C 1 150 ? 164.495 140.340 111.010 1.00 25.96 150 ALA C N 1
ATOM 5853 C CA . ALA C 1 150 ? 164.909 141.705 110.708 1.00 25.96 150 ALA C CA 1
ATOM 5854 C C . ALA C 1 150 ? 166.233 142.046 111.385 1.00 25.96 150 ALA C C 1
ATOM 5855 O O . ALA C 1 150 ? 167.059 142.766 110.815 1.00 25.96 150 ALA C O 1
ATOM 5857 N N . VAL C 1 151 ? 166.449 141.538 112.598 1.00 26.53 151 VAL C N 1
ATOM 5858 C CA . VAL C 1 151 ? 167.712 141.762 113.293 1.00 26.53 151 VAL C CA 1
ATOM 5859 C C . VAL C 1 151 ? 168.866 141.126 112.531 1.00 26.53 151 VAL C C 1
ATOM 5860 O O . VAL C 1 151 ? 169.928 141.734 112.367 1.00 26.53 151 VAL C O 1
ATOM 5864 N N . LEU C 1 152 ? 168.684 139.887 112.074 1.00 28.81 152 LEU C N 1
ATOM 5865 C CA . LEU C 1 152 ? 169.716 139.206 111.303 1.00 28.81 152 LEU C CA 1
ATOM 5866 C C . LEU C 1 152 ? 170.017 139.955 110.018 1.00 28.81 152 LEU C C 1
ATOM 5867 O O . LEU C 1 152 ? 171.182 140.102 109.629 1.00 28.81 152 LEU C O 1
ATOM 5872 N N . LYS C 1 153 ? 168.973 140.436 109.345 0.60 29.39 153 LYS C N 1
ATOM 5873 C CA . LYS C 1 153 ? 169.176 141.232 108.144 0.60 29.39 153 LYS C CA 1
ATOM 5874 C C . LYS C 1 153 ? 169.992 142.484 108.447 0.60 29.39 153 LYS C C 1
ATOM 5875 O O . LYS C 1 153 ? 170.937 142.812 107.721 0.60 29.39 153 LYS C O 1
ATOM 5881 N N . TRP C 1 154 ? 169.652 143.186 109.531 1.00 29.14 154 TRP C N 1
ATOM 5882 C CA . TRP C 1 154 ? 170.410 144.379 109.894 1.00 29.14 154 TRP C CA 1
ATOM 5883 C C . TRP C 1 154 ? 171.865 144.045 110.178 1.00 29.14 154 TRP C C 1
ATOM 5884 O O . TRP C 1 154 ? 172.770 144.768 109.746 1.00 29.14 154 TRP C O 1
ATOM 5895 N N . ILE C 1 155 ? 172.113 142.963 110.914 1.00 31.36 155 ILE C N 1
ATOM 5896 C CA . ILE C 1 155 ? 173.485 142.595 111.250 1.00 31.36 155 ILE C CA 1
ATOM 5897 C C . ILE C 1 155 ? 174.281 142.314 109.984 1.00 31.36 155 ILE C C 1
ATOM 5898 O O . ILE C 1 155 ? 175.422 142.763 109.835 1.00 31.36 155 ILE C O 1
ATOM 5903 N N . ARG C 1 156 ? 173.687 141.572 109.049 1.00 33.61 156 ARG C N 1
ATOM 5904 C CA . ARG C 1 156 ? 174.413 141.218 107.835 1.00 33.61 156 ARG C CA 1
ATOM 5905 C C . ARG C 1 156 ? 174.657 142.432 106.952 1.00 33.61 156 ARG C C 1
ATOM 5906 O O . ARG C 1 156 ? 175.680 142.502 106.267 1.00 33.61 156 ARG C O 1
ATOM 5914 N N . GLU C 1 157 ? 173.743 143.396 106.942 1.00 34.44 157 GLU C N 1
ATOM 5915 C CA . GLU C 1 157 ? 173.929 144.550 106.072 1.00 34.44 157 GLU C CA 1
ATOM 5916 C C . GLU C 1 157 ? 174.627 145.732 106.729 1.00 34.44 157 GLU C C 1
ATOM 5917 O O . GLU C 1 157 ? 174.886 146.722 106.042 1.00 34.44 157 GLU C O 1
ATOM 5923 N N . ASN C 1 158 ? 174.936 145.683 108.026 1.00 34.73 158 ASN C N 1
ATOM 5924 C CA . ASN C 1 158 ? 175.496 146.859 108.680 1.00 34.73 158 ASN C CA 1
ATOM 5925 C C . ASN C 1 158 ? 176.797 146.625 109.430 1.00 34.73 158 ASN C C 1
ATOM 5926 O O . ASN C 1 158 ? 177.491 147.601 109.722 1.00 34.73 158 ASN C O 1
ATOM 5931 N N . ILE C 1 159 ? 177.145 145.391 109.756 1.00 37.11 159 ILE C N 1
ATOM 5932 C CA . ILE C 1 159 ? 178.362 145.095 110.500 1.00 37.11 159 ILE C CA 1
ATOM 5933 C C . ILE C 1 159 ? 179.278 144.291 109.590 1.00 37.11 159 ILE C C 1
ATOM 5934 O O . ILE C 1 159 ? 179.028 143.108 109.330 1.00 37.11 159 ILE C O 1
ATOM 5939 N N . SER C 1 160 ? 180.354 144.926 109.119 1.00 42.44 160 SER C N 1
ATOM 5940 C CA . SER C 1 160 ? 181.208 144.304 108.109 1.00 42.44 160 SER C CA 1
ATOM 5941 C C . SER C 1 160 ? 181.882 143.039 108.621 1.00 42.44 160 SER C C 1
ATOM 5942 O O . SER C 1 160 ? 182.153 142.124 107.836 1.00 42.44 160 SER C O 1
ATOM 5945 N N . GLU C 1 161 ? 182.151 142.960 109.920 0.95 43.00 161 GLU C N 1
ATOM 5946 C CA . GLU C 1 161 ? 182.862 141.835 110.512 0.95 43.00 161 GLU C CA 1
ATOM 5947 C C . GLU C 1 161 ? 181.924 140.854 111.199 0.95 43.00 161 GLU C C 1
ATOM 5948 O O . GLU C 1 161 ? 182.325 140.184 112.153 0.95 43.00 161 GLU C O 1
ATOM 5954 N N . TRP C 1 162 ? 180.680 140.749 110.726 1.00 40.27 162 TRP C N 1
ATOM 5955 C CA . TRP C 1 162 ? 179.690 139.950 111.435 1.00 40.27 162 TRP C CA 1
ATOM 5956 C C . TRP C 1 162 ? 180.037 138.473 111.465 1.00 40.27 162 TRP C C 1
ATOM 5957 O O . TRP C 1 162 ? 179.605 137.770 112.383 1.00 40.27 162 TRP C O 1
ATOM 5968 N N . ARG C 1 163 ? 180.813 137.982 110.500 1.00 42.46 163 ARG C N 1
ATOM 5969 C CA . ARG C 1 163 ? 181.183 136.575 110.527 1.00 42.46 163 ARG C CA 1
ATOM 5970 C C . ARG C 1 163 ? 182.132 136.256 111.672 1.00 42.46 163 ARG C C 1
ATOM 5971 O O . ARG C 1 163 ? 182.200 135.099 112.098 1.00 42.46 163 ARG C O 1
ATOM 5979 N N . ASN C 1 164 ? 182.843 137.253 112.191 0.94 44.76 164 ASN C N 1
ATOM 5980 C CA . ASN C 1 164 ? 183.745 137.065 113.317 0.94 44.76 164 ASN C CA 1
ATOM 5981 C C . ASN C 1 164 ? 183.182 137.625 114.614 0.94 44.76 164 ASN C C 1
ATOM 5982 O O . ASN C 1 164 ? 183.801 137.459 115.668 0.94 44.76 164 ASN C O 1
ATOM 5987 N N . CYS C 1 165 ? 182.019 138.267 114.567 1.00 43.12 165 CYS C N 1
ATOM 5988 C CA . CYS C 1 165 ? 181.458 138.933 115.731 1.00 43.12 165 CYS C CA 1
ATOM 5989 C C . CYS C 1 165 ? 181.054 137.920 116.795 1.00 43.12 165 CYS C C 1
ATOM 5990 O O . CYS C 1 165 ? 181.189 136.708 116.630 1.00 43.12 165 CYS C O 1
ATOM 5993 N N . THR C 1 166 ? 180.554 138.445 117.908 1.00 40.70 166 THR C N 1
ATOM 5994 C CA . THR C 1 166 ? 180.054 137.653 119.021 1.00 40.70 166 THR C CA 1
ATOM 5995 C C . THR C 1 166 ? 178.699 138.209 119.441 1.00 40.70 166 THR C C 1
ATOM 5996 O O . THR C 1 166 ? 178.513 139.428 119.468 1.00 40.70 166 THR C O 1
ATOM 6000 N N . ILE C 1 167 ? 177.762 137.323 119.751 1.00 37.13 167 ILE C N 1
ATOM 6001 C CA . ILE C 1 167 ? 176.425 137.720 120.179 1.00 37.13 167 ILE C CA 1
ATOM 6002 C C . ILE C 1 167 ? 176.330 137.537 121.686 1.00 37.13 167 ILE C C 1
ATOM 6003 O O . ILE C 1 167 ? 176.440 136.418 122.191 1.00 37.13 167 ILE C O 1
ATOM 6008 N N . VAL C 1 168 ? 176.104 138.628 122.409 1.00 35.55 168 VAL C N 1
ATOM 6009 C CA . VAL C 1 168 ? 176.199 138.630 123.863 1.00 35.55 168 VAL C CA 1
ATOM 6010 C C . VAL C 1 168 ? 174.833 138.911 124.466 1.00 35.55 168 VAL C C 1
ATOM 6011 O O . VAL C 1 168 ? 174.185 139.902 124.117 1.00 35.55 168 VAL C O 1
ATOM 6015 N N . SER C 1 169 ? 174.408 138.054 125.351 1.00 35.22 169 SER C N 1
ATOM 6016 C CA . SER C 1 169 ? 173.229 138.283 126.171 1.00 35.22 169 SER C CA 1
ATOM 6017 C C . SER C 1 169 ? 173.592 139.181 127.349 1.00 35.22 169 SER C C 1
ATOM 6018 O O . SER C 1 169 ? 174.624 138.955 127.989 1.00 35.22 169 SER C O 1
ATOM 6021 N N . PRO C 1 170 ? 172.797 140.208 127.653 1.00 34.19 170 PRO C N 1
ATOM 6022 C CA . PRO C 1 170 ? 173.130 141.072 128.794 1.00 34.19 170 PRO C CA 1
ATOM 6023 C C . PRO C 1 170 ? 172.794 140.454 130.132 1.00 34.19 170 PRO C C 1
ATOM 6024 O O . PRO C 1 170 ? 173.559 140.629 131.086 1.00 34.19 170 PRO C O 1
ATOM 6028 N N . ASP C 1 171 ? 171.674 139.747 130.236 1.00 34.87 171 ASP C N 1
ATOM 6029 C CA . ASP C 1 171 ? 171.319 139.026 131.444 1.00 34.87 171 ASP C CA 1
ATOM 6030 C C . ASP C 1 171 ? 171.173 137.556 131.089 1.00 34.87 171 ASP C C 1
ATOM 6031 O O . ASP C 1 171 ? 170.893 137.200 129.943 1.00 34.87 171 ASP C O 1
ATOM 6036 N N . ALA C 1 172 ? 171.375 136.698 132.088 1.00 37.39 172 ALA C N 1
ATOM 6037 C CA . ALA C 1 172 ? 171.256 135.264 131.858 1.00 37.39 172 ALA C CA 1
ATOM 6038 C C . ALA C 1 172 ? 169.870 134.869 131.370 1.00 37.39 172 ALA C C 1
ATOM 6039 O O . ALA C 1 172 ? 169.735 133.836 130.708 1.00 37.39 172 ALA C O 1
ATOM 6041 N N . GLY C 1 173 ? 168.850 135.673 131.662 1.00 36.24 173 GLY C N 1
ATOM 6042 C CA . GLY C 1 173 ? 167.488 135.260 131.377 1.00 36.24 173 GLY C CA 1
ATOM 6043 C C . GLY C 1 173 ? 167.205 135.078 129.902 1.00 36.24 173 GLY C C 1
ATOM 6044 O O . GLY C 1 173 ? 166.603 134.080 129.497 1.00 36.24 173 GLY C O 1
ATOM 6045 N N . GLY C 1 174 ? 167.644 136.023 129.076 1.00 35.66 174 GLY C N 1
ATOM 6046 C CA . GLY C 1 174 ? 167.328 136.007 127.666 1.00 35.66 174 GLY C CA 1
ATOM 6047 C C . GLY C 1 174 ? 168.361 135.397 126.746 1.00 35.66 174 GLY C C 1
ATOM 6048 O O . GLY C 1 174 ? 168.336 135.675 125.544 1.00 35.66 174 GLY C O 1
ATOM 6049 N N . ALA C 1 175 ? 169.272 134.570 127.264 1.00 34.86 175 ALA C N 1
ATOM 6050 C CA . ALA C 1 175 ? 170.351 134.041 126.434 1.00 34.86 175 ALA C CA 1
ATOM 6051 C C . ALA C 1 175 ? 169.821 133.112 125.348 1.00 34.86 175 ALA C C 1
ATOM 6052 O O . ALA C 1 175 ? 170.528 132.803 124.389 1.00 34.86 175 ALA C O 1
ATOM 6054 N N . LYS C 1 176 ? 168.570 132.669 125.473 0.80 32.05 176 LYS C N 1
ATOM 6055 C CA . LYS C 1 176 ? 167.959 131.852 124.428 0.80 32.05 176 LYS C CA 1
ATOM 6056 C C . LYS C 1 176 ? 167.896 132.605 123.102 0.80 32.05 176 LYS C C 1
ATOM 6057 O O . LYS C 1 176 ? 168.196 132.056 122.034 0.80 32.05 176 LYS C O 1
ATOM 6063 N N . ARG C 1 177 ? 167.496 133.875 123.162 0.70 30.59 177 ARG C N 1
ATOM 6064 C CA . ARG C 1 177 ? 167.454 134.708 121.969 0.70 30.59 177 ARG C CA 1
ATOM 6065 C C . ARG C 1 177 ? 168.824 134.779 121.309 0.70 30.59 177 ARG C C 1
ATOM 6066 O O . ARG C 1 177 ? 168.952 134.620 120.089 0.70 30.59 177 ARG C O 1
ATOM 6074 N N . VAL C 1 178 ? 169.867 134.993 122.110 1.00 33.59 178 VAL C N 1
ATOM 6075 C CA . VAL C 1 178 ? 171.192 135.179 121.536 1.00 33.59 178 VAL C CA 1
ATOM 6076 C C . VAL C 1 178 ? 171.744 133.863 121.006 1.00 33.59 178 VAL C C 1
ATOM 6077 O O . VAL C 1 178 ? 172.492 133.852 120.028 1.00 33.59 178 VAL C O 1
ATOM 6081 N N . THR C 1 179 ? 171.390 132.736 121.629 1.00 34.52 179 THR C N 1
ATOM 6082 C CA . THR C 1 179 ? 171.806 131.452 121.073 1.00 34.52 179 THR C CA 1
ATOM 6083 C C . THR C 1 179 ? 171.138 131.196 119.732 1.00 34.52 179 THR C C 1
ATOM 6084 O O . THR C 1 179 ? 171.780 130.713 118.797 1.00 34.52 179 THR C O 1
ATOM 6088 N N . SER C 1 180 ? 169.851 131.517 119.616 1.00 33.13 180 SER C N 1
ATOM 6089 C CA . SER C 1 180 ? 169.185 131.366 118.328 1.00 33.13 180 SER C CA 1
ATOM 6090 C C . SER C 1 180 ? 169.847 132.242 117.268 1.00 33.13 180 SER C C 1
ATOM 6091 O O . SER C 1 180 ? 170.102 131.794 116.144 1.00 33.13 180 SER C O 1
ATOM 6094 N N . ILE C 1 181 ? 170.158 133.491 117.622 1.00 33.48 181 ILE C N 1
ATOM 6095 C CA . ILE C 1 181 ? 170.784 134.402 116.666 1.00 33.48 181 ILE C CA 1
ATOM 6096 C C . ILE C 1 181 ? 172.174 133.913 116.274 1.00 33.48 181 ILE C C 1
ATOM 6097 O O . ILE C 1 181 ? 172.550 133.949 115.097 1.00 33.48 181 ILE C O 1
ATOM 6102 N N . ALA C 1 182 ? 172.966 133.467 117.250 1.00 35.96 182 ALA C N 1
ATOM 6103 C CA . ALA C 1 182 ? 174.304 132.975 116.951 1.00 35.96 182 ALA C CA 1
ATOM 6104 C C . ALA C 1 182 ? 174.255 131.719 116.098 1.00 35.96 182 ALA C C 1
ATOM 6105 O O . ALA C 1 182 ? 175.078 131.554 115.195 1.00 35.96 182 ALA C O 1
ATOM 6107 N N . ASP C 1 183 ? 173.301 130.828 116.365 1.00 37.05 183 ASP C N 1
ATOM 6108 C CA . ASP C 1 183 ? 173.127 129.652 115.525 1.00 37.05 183 ASP C CA 1
ATOM 6109 C C . ASP C 1 183 ? 172.781 130.045 114.097 1.00 37.05 183 ASP C C 1
ATOM 6110 O O . ASP C 1 183 ? 173.339 129.493 113.145 1.00 37.05 183 ASP C O 1
ATOM 6115 N N . ARG C 1 184 ? 171.878 131.010 113.926 0.40 34.34 184 ARG C N 1
ATOM 6116 C CA . ARG C 1 184 ? 171.557 131.499 112.592 0.40 34.34 184 ARG C CA 1
ATOM 6117 C C . ARG C 1 184 ? 172.760 132.106 111.889 0.40 34.34 184 ARG C C 1
ATOM 6118 O O . ARG C 1 184 ? 172.952 131.861 110.698 0.40 34.34 184 ARG C O 1
ATOM 6126 N N . LEU C 1 185 ? 173.575 132.878 112.596 1.00 36.02 185 LEU C N 1
ATOM 6127 C CA . LEU C 1 185 ? 174.746 133.501 112.007 1.00 36.02 185 LEU C CA 1
ATOM 6128 C C . LEU C 1 185 ? 175.961 132.590 112.004 1.00 36.02 185 LEU C C 1
ATOM 6129 O O . LEU C 1 185 ? 176.948 132.912 111.339 1.00 36.02 185 LEU C O 1
ATOM 6134 N N . ASN C 1 186 ? 175.904 131.465 112.716 1.00 38.42 186 ASN C N 1
ATOM 6135 C CA . ASN C 1 186 ? 177.050 130.582 112.913 1.00 38.42 186 ASN C CA 1
ATOM 6136 C C . ASN C 1 186 ? 178.226 131.343 113.531 1.00 38.42 186 ASN C C 1
ATOM 6137 O O . ASN C 1 186 ? 179.296 131.479 112.940 1.00 38.42 186 ASN C O 1
ATOM 6142 N N . VAL C 1 187 ? 178.000 131.851 114.743 1.00 38.62 187 VAL C N 1
ATOM 6143 C CA . VAL C 1 187 ? 179.017 132.567 115.506 1.00 38.62 187 VAL C CA 1
ATOM 6144 C C . VAL C 1 187 ? 178.926 132.132 116.962 1.00 38.62 187 VAL C C 1
ATOM 6145 O O . VAL C 1 187 ? 178.024 131.396 117.360 1.00 38.62 187 VAL C O 1
ATOM 6149 N N . ASP C 1 188 ? 179.885 132.593 117.757 0.90 41.48 188 ASP C N 1
ATOM 6150 C CA . ASP C 1 188 ? 179.903 132.298 119.179 0.90 41.48 188 ASP C CA 1
ATOM 6151 C C . ASP C 1 188 ? 178.959 133.226 119.933 0.90 41.48 188 ASP C C 1
ATOM 6152 O O . ASP C 1 188 ? 178.794 134.398 119.590 0.90 41.48 188 ASP C O 1
ATOM 6157 N N . PHE C 1 189 ? 178.329 132.686 120.971 1.00 41.74 189 PHE C N 1
ATOM 6158 C CA . PHE C 1 189 ? 177.528 133.498 121.870 1.00 41.74 189 PHE C CA 1
ATOM 6159 C C . PHE C 1 189 ? 178.236 133.622 123.214 1.00 41.74 189 PHE C C 1
ATOM 6160 O O . PHE C 1 189 ? 178.230 132.695 124.027 1.00 41.74 189 PHE C O 1
ATOM 6168 N N . ALA C 1 190 ? 178.890 134.769 123.410 1.00 41.46 190 ALA C N 1
ATOM 6169 C CA . ALA C 1 190 ? 179.480 135.148 124.685 1.00 41.46 190 ALA C CA 1
ATOM 6170 C C . ALA C 1 190 ? 178.379 135.586 125.635 1.00 41.46 190 ALA C C 1
ATOM 6171 O O . ALA C 1 190 ? 177.412 136.224 125.223 1.00 41.46 190 ALA C O 1
ATOM 6173 N N . LEU C 1 191 ? 178.530 135.252 126.908 1.00 42.03 191 LEU C N 1
ATOM 6174 C CA . LEU C 1 191 ? 177.514 135.567 127.905 1.00 42.03 191 LEU C CA 1
ATOM 6175 C C . LEU C 1 191 ? 178.060 136.448 129.019 1.00 42.03 191 LEU C C 1
ATOM 6176 O O . LEU C 1 191 ? 179.247 136.404 129.352 1.00 42.03 191 LEU C O 1
ATOM 6181 N N . ILE C 1 192 ? 177.159 137.245 129.590 1.00 41.36 192 ILE C N 1
ATOM 6182 C CA . ILE C 1 192 ? 177.475 138.222 130.625 1.00 41.36 192 ILE C CA 1
ATOM 6183 C C . ILE C 1 192 ? 176.427 138.120 131.723 1.00 41.36 192 ILE C C 1
ATOM 6184 O O . ILE C 1 192 ? 175.235 137.985 131.434 1.00 41.36 192 ILE C O 1
ATOM 6189 N N . HIS C 1 193 ? 176.870 138.163 132.979 1.00 44.03 193 HIS C N 1
ATOM 6190 C CA . HIS C 1 193 ? 175.932 138.416 134.070 1.00 44.03 193 HIS C CA 1
ATOM 6191 C C . HIS C 1 193 ? 176.663 139.047 135.249 1.00 44.03 193 HIS C C 1
ATOM 6192 O O . HIS C 1 193 ? 177.873 138.891 135.404 1.00 44.03 193 HIS C O 1
ATOM 6199 N N . LYS C 1 194 ? 175.920 139.782 136.071 0.30 44.59 194 LYS C N 1
ATOM 6200 C CA . LYS C 1 194 ? 176.509 140.462 137.215 0.30 44.59 194 LYS C CA 1
ATOM 6201 C C . LYS C 1 194 ? 176.617 139.514 138.399 0.30 44.59 194 LYS C C 1
ATOM 6202 O O . LYS C 1 194 ? 175.808 138.596 138.557 0.30 44.59 194 LYS C O 1
ATOM 6208 N N . GLU C 1 195 ? 177.625 139.747 139.234 1.00 47.20 195 GLU C N 1
ATOM 6209 C CA . GLU C 1 195 ? 177.864 138.917 140.404 1.00 47.20 195 GLU C CA 1
ATOM 6210 C C . GLU C 1 195 ? 177.119 139.456 141.617 1.00 47.20 195 GLU C C 1
ATOM 6211 O O . GLU C 1 195 ? 177.210 138.894 142.708 1.00 47.20 195 GLU C O 1
ATOM 6217 N N . ASP C 1 203 ? 178.358 144.583 141.797 0.01 44.43 203 ASP C N 1
ATOM 6218 C CA . ASP C 1 203 ? 178.632 145.715 140.922 0.01 44.43 203 ASP C CA 1
ATOM 6219 C C . ASP C 1 203 ? 179.658 145.340 139.861 0.01 44.43 203 ASP C C 1
ATOM 6220 O O . ASP C 1 203 ? 180.108 146.186 139.090 0.01 44.43 203 ASP C O 1
ATOM 6225 N N . ARG C 1 204 ? 180.027 144.063 139.832 0.01 44.40 204 ARG C N 1
ATOM 6226 C CA . ARG C 1 204 ? 180.964 143.546 138.847 0.01 44.40 204 ARG C CA 1
ATOM 6227 C C . ARG C 1 204 ? 180.262 142.570 137.914 0.01 44.40 204 ARG C C 1
ATOM 6228 O O . ARG C 1 204 ? 179.225 141.995 138.252 0.01 44.40 204 ARG C O 1
ATOM 6236 N N . MET C 1 205 ? 180.837 142.390 136.729 0.60 43.53 205 MET C N 1
ATOM 6237 C CA . MET C 1 205 ? 180.245 141.566 135.689 0.60 43.53 205 MET C CA 1
ATOM 6238 C C . MET C 1 205 ? 181.219 140.462 135.301 0.60 43.53 205 MET C C 1
ATOM 6239 O O . MET C 1 205 ? 182.437 140.642 135.363 0.60 43.53 205 MET C O 1
ATOM 6244 N N . VAL C 1 206 ? 180.681 139.312 134.902 1.00 44.15 206 VAL C N 1
ATOM 6245 C CA . VAL C 1 206 ? 181.484 138.188 134.438 1.00 44.15 206 VAL C CA 1
ATOM 6246 C C . VAL C 1 206 ? 181.041 137.817 133.028 1.00 44.15 206 VAL C C 1
ATOM 6247 O O . VAL C 1 206 ? 179.838 137.728 132.746 1.00 44.15 206 VAL C O 1
ATOM 6251 N N . LEU C 1 207 ? 182.028 137.602 132.157 1.00 44.45 207 LEU C N 1
ATOM 6252 C CA . LEU C 1 207 ? 181.851 137.362 130.733 1.00 44.45 207 LEU C CA 1
ATOM 6253 C C . LEU C 1 207 ? 182.582 136.091 130.321 1.00 44.45 207 LEU C C 1
ATOM 6254 O O . LEU C 1 207 ? 183.758 135.911 130.654 1.00 44.45 207 LEU C O 1
ATOM 6259 N N . VAL C 1 208 ? 181.890 135.225 129.584 1.00 44.33 208 VAL C N 1
ATOM 6260 C CA . VAL C 1 208 ? 182.481 134.048 128.952 1.00 44.33 208 VAL C CA 1
ATOM 6261 C C . VAL C 1 208 ? 182.381 134.191 127.449 1.00 44.33 208 VAL C C 1
ATOM 6262 O O . VAL C 1 208 ? 181.320 134.539 126.927 1.00 44.33 208 VAL C O 1
ATOM 6266 N N . GLY C 1 209 ? 183.472 133.893 126.756 1.00 46.33 209 GLY C N 1
ATOM 6267 C CA . GLY C 1 209 ? 183.454 134.006 125.309 1.00 46.33 209 GLY C CA 1
ATOM 6268 C C . GLY C 1 209 ? 184.466 135.048 124.887 1.00 46.33 209 GLY C C 1
ATOM 6269 O O . GLY C 1 209 ? 184.456 136.189 125.342 1.00 46.33 209 GLY C O 1
ATOM 6270 N N . ASP C 1 210 ? 185.369 134.635 124.002 1.00 49.76 210 ASP C N 1
ATOM 6271 C CA . ASP C 1 210 ? 186.403 135.535 123.512 1.00 49.76 210 ASP C CA 1
ATOM 6272 C C . ASP C 1 210 ? 185.779 136.718 122.788 1.00 49.76 210 ASP C C 1
ATOM 6273 O O . ASP C 1 210 ? 185.098 136.548 121.773 1.00 49.76 210 ASP C O 1
ATOM 6278 N N . VAL C 1 211 ? 186.013 137.921 123.313 1.00 48.00 211 VAL C N 1
ATOM 6279 C CA . VAL C 1 211 ? 185.561 139.143 122.666 1.00 48.00 211 VAL C CA 1
ATOM 6280 C C . VAL C 1 211 ? 186.714 140.020 122.205 1.00 48.00 211 VAL C C 1
ATOM 6281 O O . VAL C 1 211 ? 186.478 141.021 121.528 1.00 48.00 211 VAL C O 1
ATOM 6285 N N . LYS C 1 212 ? 187.954 139.675 122.544 0.40 47.96 212 LYS C N 1
ATOM 6286 C CA . LYS C 1 212 ? 189.089 140.541 122.255 0.40 47.96 212 LYS C CA 1
ATOM 6287 C C . LYS C 1 212 ? 189.239 140.767 120.759 0.40 47.96 212 LYS C C 1
ATOM 6288 O O . LYS C 1 212 ? 189.127 139.836 119.959 0.40 47.96 212 LYS C O 1
ATOM 6294 N N . ASP C 1 213 ? 189.480 142.025 120.386 1.00 49.30 213 ASP C N 1
ATOM 6295 C CA . ASP C 1 213 ? 189.687 142.468 119.008 1.00 49.30 213 ASP C CA 1
ATOM 6296 C C . ASP C 1 213 ? 188.526 142.115 118.091 1.00 49.30 213 ASP C C 1
ATOM 6297 O O . ASP C 1 213 ? 188.685 142.127 116.866 1.00 49.30 213 ASP C O 1
ATOM 6302 N N . ARG C 1 214 ? 187.361 141.807 118.647 0.40 45.83 214 ARG C N 1
ATOM 6303 C CA . ARG C 1 214 ? 186.193 141.434 117.873 0.40 45.83 214 ARG C CA 1
ATOM 6304 C C . ARG C 1 214 ? 185.088 142.456 118.078 0.40 45.83 214 ARG C C 1
ATOM 6305 O O . ARG C 1 214 ? 185.193 143.356 118.915 0.40 45.83 214 ARG C O 1
ATOM 6313 N N . VAL C 1 215 ? 184.032 142.311 117.286 1.00 42.26 215 VAL C N 1
ATOM 6314 C CA . VAL C 1 215 ? 182.806 143.048 117.530 1.00 42.26 215 VAL C CA 1
ATOM 6315 C C . VAL C 1 215 ? 181.899 142.215 118.420 1.00 42.26 215 VAL C C 1
ATOM 6316 O O . VAL C 1 215 ? 181.675 141.026 118.165 1.00 42.26 215 VAL C O 1
ATOM 6320 N N . ALA C 1 216 ? 181.400 142.821 119.490 1.00 38.45 216 ALA C N 1
ATOM 6321 C CA . ALA C 1 216 ? 180.390 142.203 120.332 1.00 38.45 216 ALA C CA 1
ATOM 6322 C C . ALA C 1 216 ? 179.040 142.839 120.039 1.00 38.45 216 ALA C C 1
ATOM 6323 O O . ALA C 1 216 ? 178.945 144.053 119.846 1.00 38.45 216 ALA C O 1
ATOM 6325 N N . ILE C 1 217 ? 178.002 142.015 119.992 1.00 34.64 217 ILE C N 1
ATOM 6326 C CA . ILE C 1 217 ? 176.652 142.470 119.690 1.00 34.64 217 ILE C CA 1
ATOM 6327 C C . ILE C 1 217 ? 175.769 142.059 120.855 1.00 34.64 217 ILE C C 1
ATOM 6328 O O . ILE C 1 217 ? 175.457 140.877 121.018 1.00 34.64 217 ILE C O 1
ATOM 6333 N N . LEU C 1 218 ? 175.365 143.026 121.667 1.00 31.25 218 LEU C N 1
ATOM 6334 C CA . LEU C 1 218 ? 174.375 142.757 122.695 1.00 31.25 218 LEU C CA 1
ATOM 6335 C C . LEU C 1 218 ? 172.990 142.681 122.074 1.00 31.25 218 LEU C C 1
ATOM 6336 O O . LEU C 1 218 ? 172.597 143.542 121.289 1.00 31.25 218 LEU C O 1
ATOM 6341 N N . VAL C 1 219 ? 172.250 141.639 122.424 1.00 28.48 219 VAL C N 1
ATOM 6342 C CA . VAL C 1 219 ? 170.887 141.451 121.955 1.00 28.48 219 VAL C CA 1
ATOM 6343 C C . VAL C 1 219 ? 169.989 141.236 123.161 1.00 28.48 219 VAL C C 1
ATOM 6344 O O . VAL C 1 219 ? 170.305 140.435 124.045 1.00 28.48 219 VAL C O 1
ATOM 6348 N N . ASP C 1 220 ? 168.870 141.952 123.196 1.00 25.77 220 ASP C N 1
ATOM 6349 C CA . ASP C 1 220 ? 167.922 141.843 124.292 1.00 25.77 220 ASP C CA 1
ATOM 6350 C C . ASP C 1 220 ? 166.542 142.210 123.773 1.00 25.77 220 ASP C C 1
ATOM 6351 O O . ASP C 1 220 ? 166.398 142.764 122.684 1.00 25.77 220 ASP C O 1
ATOM 6356 N N . ASP C 1 221 ? 165.526 141.899 124.572 1.00 22.93 221 ASP C N 1
ATOM 6357 C CA . ASP C 1 221 ? 164.160 142.175 124.152 1.00 22.93 221 ASP C CA 1
ATOM 6358 C C . ASP C 1 221 ? 163.805 143.652 124.298 1.00 22.93 221 ASP C C 1
ATOM 6359 O O . ASP C 1 221 ? 163.001 144.173 123.526 1.00 22.93 221 ASP C O 1
ATOM 6364 N N . MET C 1 222 ? 164.378 144.349 125.271 0.81 21.73 222 MET C N 1
ATOM 6365 C CA . MET C 1 222 ? 164.007 145.740 125.470 0.81 21.73 222 MET C CA 1
ATOM 6366 C C . MET C 1 222 ? 165.096 146.463 126.239 0.81 21.73 222 MET C C 1
ATOM 6367 O O . MET C 1 222 ? 165.879 145.855 126.968 0.81 21.73 222 MET C O 1
ATOM 6372 N N . ALA C 1 223 ? 165.130 147.778 126.064 1.00 21.76 223 ALA C N 1
ATOM 6373 C CA . ALA C 1 223 ? 166.009 148.662 126.819 1.00 21.76 223 ALA C CA 1
ATOM 6374 C C . ALA C 1 223 ? 165.140 149.748 127.431 1.00 21.76 223 ALA C C 1
ATOM 6375 O O . ALA C 1 223 ? 164.642 150.619 126.714 1.00 21.76 223 ALA C O 1
ATOM 6377 N N . ASP C 1 224 ? 164.940 149.690 128.744 1.00 22.86 224 ASP C N 1
ATOM 6378 C CA . ASP C 1 224 ? 164.063 150.657 129.410 1.00 22.86 2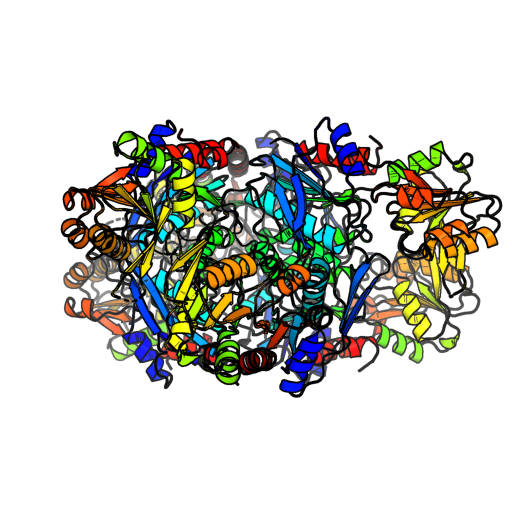24 ASP C CA 1
ATOM 6379 C C . ASP C 1 224 ? 164.859 151.835 129.966 1.00 22.86 224 ASP C C 1
ATOM 6380 O O . ASP C 1 224 ? 164.800 152.943 129.431 1.00 22.86 224 ASP C O 1
ATOM 6385 N N . THR C 1 225 ? 165.657 151.586 130.996 1.00 24.81 225 THR C N 1
ATOM 6386 C CA . THR C 1 225 ? 166.537 152.598 131.554 1.00 24.81 225 THR C CA 1
ATOM 6387 C C . THR C 1 225 ? 167.955 152.454 131.039 1.00 24.81 225 THR C C 1
ATOM 6388 O O . THR C 1 225 ? 168.804 153.285 131.367 1.00 24.81 225 THR C O 1
ATOM 6392 N N . CYS C 1 226 ? 168.214 151.408 130.259 1.00 26.11 226 CYS C N 1
ATOM 6393 C CA . CYS C 1 226 ? 169.508 151.080 129.678 1.00 26.11 226 CYS C CA 1
ATOM 6394 C C . CYS C 1 226 ? 170.566 150.783 130.727 1.00 26.11 226 CYS C C 1
ATOM 6395 O O . CYS C 1 226 ? 171.751 150.725 130.406 1.00 26.11 226 CYS C O 1
ATOM 6398 N N . GLY C 1 227 ? 170.162 150.571 131.979 1.00 28.63 227 GLY C N 1
ATOM 6399 C CA . GLY C 1 227 ? 171.099 150.078 132.968 1.00 28.63 227 GLY C CA 1
ATOM 6400 C C . GLY C 1 227 ? 171.658 148.722 132.605 1.00 28.63 227 GLY C C 1
ATOM 6401 O O . GLY C 1 227 ? 172.847 148.465 132.801 1.00 28.63 227 GLY C O 1
ATOM 6402 N N . THR C 1 228 ? 170.822 147.849 132.049 1.00 29.35 228 THR C N 1
ATOM 6403 C CA . THR C 1 228 ? 171.256 146.506 131.696 1.00 29.35 228 THR C CA 1
ATOM 6404 C C . THR C 1 228 ? 172.312 146.515 130.595 1.00 29.35 228 THR C C 1
ATOM 6405 O O . THR C 1 228 ? 173.361 145.886 130.746 1.00 29.35 228 THR C O 1
ATOM 6409 N N . ILE C 1 229 ? 172.075 147.229 129.498 1.00 30.41 229 ILE C N 1
ATOM 6410 C CA . ILE C 1 229 ? 173.019 147.189 128.384 1.00 30.41 229 ILE C CA 1
ATOM 6411 C C . ILE C 1 229 ? 174.250 148.040 128.658 1.00 30.41 229 ILE C C 1
ATOM 6412 O O . ILE C 1 229 ? 175.331 147.731 128.165 1.00 30.41 229 ILE C O 1
ATOM 6417 N N . CYS C 1 230 ? 174.136 149.117 129.433 1.00 33.25 230 CYS C N 1
ATOM 6418 C CA . CYS C 1 230 ? 175.312 149.943 129.693 1.00 33.25 230 CYS C CA 1
ATOM 6419 C C . CYS C 1 230 ? 176.323 149.209 130.568 1.00 33.25 230 CYS C C 1
ATOM 6420 O O . CYS C 1 230 ? 177.532 149.273 130.321 1.00 33.25 230 CYS C O 1
ATOM 6423 N N . HIS C 1 231 ? 175.845 148.492 131.583 1.00 36.21 231 HIS C N 1
ATOM 6424 C CA . HIS C 1 231 ? 176.733 147.679 132.410 1.00 36.21 231 HIS C CA 1
ATOM 6425 C C . HIS C 1 231 ? 177.401 146.581 131.587 1.00 36.21 231 HIS C C 1
ATOM 6426 O O . HIS C 1 231 ? 178.617 146.358 131.691 1.00 36.21 231 HIS C O 1
ATOM 6433 N N . ALA C 1 232 ? 176.619 145.899 130.749 1.00 36.57 232 ALA C N 1
ATOM 6434 C CA . ALA C 1 232 ? 177.170 144.856 129.893 1.00 36.57 232 ALA C CA 1
ATOM 6435 C C . ALA C 1 232 ? 178.206 145.421 128.931 1.00 36.57 232 ALA C C 1
ATOM 6436 O O . ALA C 1 232 ? 179.249 144.802 128.699 1.00 36.57 232 ALA C O 1
ATOM 6438 N N . ALA C 1 233 ? 177.941 146.599 128.367 1.00 37.79 233 ALA C N 1
ATOM 6439 C CA . ALA C 1 233 ? 178.891 147.215 127.450 1.00 37.79 233 ALA C CA 1
ATOM 6440 C C . ALA C 1 233 ? 180.168 147.625 128.166 1.00 37.79 233 ALA C C 1
ATOM 6441 O O . ALA C 1 233 ? 181.260 147.516 127.603 1.00 37.79 233 ALA C O 1
ATOM 6443 N N . ASP C 1 234 ? 180.047 148.129 129.395 1.00 41.32 234 ASP C N 1
ATOM 6444 C CA . ASP C 1 234 ? 181.238 148.444 130.173 1.00 41.32 234 ASP C CA 1
ATOM 6445 C C . ASP C 1 234 ? 182.096 147.203 130.358 1.00 41.32 234 ASP C C 1
ATOM 6446 O O . ASP C 1 234 ? 183.312 147.235 130.127 1.00 41.32 234 ASP C O 1
ATOM 6451 N N . LYS C 1 235 ? 181.468 146.094 130.744 1.00 42.64 235 LYS C N 1
ATOM 6452 C CA . LYS C 1 235 ? 182.204 144.841 130.858 1.00 42.64 235 LYS C CA 1
ATOM 6453 C C . LYS C 1 235 ? 182.881 144.470 129.543 1.00 42.64 235 LYS C C 1
ATOM 6454 O O . LYS C 1 235 ? 184.072 144.144 129.522 1.00 42.64 235 LYS C O 1
ATOM 6460 N N . LEU C 1 236 ? 182.138 144.521 128.436 1.00 42.45 236 LEU C N 1
ATOM 6461 C CA . LEU C 1 236 ? 182.697 144.101 127.156 1.00 42.45 236 LEU C CA 1
ATOM 6462 C C . LEU C 1 236 ? 183.888 144.958 126.766 1.00 42.45 236 LEU C C 1
ATOM 6463 O O . LEU C 1 236 ? 184.900 144.443 126.280 1.00 42.45 236 LEU C O 1
ATOM 6468 N N . LEU C 1 237 ? 183.787 146.272 126.963 1.00 44.68 237 LEU C N 1
ATOM 6469 C CA . LEU C 1 237 ? 184.910 147.144 126.657 1.00 44.68 237 LEU C CA 1
ATOM 6470 C C . LEU C 1 237 ? 186.087 146.889 127.586 1.00 44.68 237 LEU C C 1
ATOM 6471 O O . LEU C 1 237 ? 187.235 147.146 127.207 1.00 44.68 237 LEU C O 1
ATOM 6476 N N . SER C 1 238 ? 185.831 146.394 128.799 1.00 46.44 238 SER C N 1
ATOM 6477 C CA . SER C 1 238 ? 186.939 145.999 129.663 1.00 46.44 238 SER C CA 1
ATOM 6478 C C . SER C 1 238 ? 187.753 144.877 129.030 1.00 46.44 238 SER C C 1
ATOM 6479 O O . SER C 1 238 ? 188.975 144.815 129.197 1.00 46.44 238 SER C O 1
ATOM 6482 N N . ALA C 1 239 ? 187.091 143.985 128.292 1.00 46.52 239 ALA C N 1
ATOM 6483 C CA . ALA C 1 239 ? 187.732 142.808 127.727 1.00 46.52 239 ALA C CA 1
ATOM 6484 C C . ALA C 1 239 ? 188.139 142.995 126.269 1.00 46.52 239 ALA C C 1
ATOM 6485 O O . ALA C 1 239 ? 188.271 142.008 125.541 1.00 46.52 239 ALA C O 1
ATOM 6487 N N . GLY C 1 240 ? 188.330 144.236 125.828 1.00 47.12 240 GLY C N 1
ATOM 6488 C CA . GLY C 1 240 ? 189.036 144.512 124.594 1.00 47.12 240 GLY C CA 1
ATOM 6489 C C . GLY C 1 240 ? 188.242 144.418 123.312 1.00 47.12 240 GLY C C 1
ATOM 6490 O O . GLY C 1 240 ? 188.850 144.375 122.237 1.00 47.12 240 GLY C O 1
ATOM 6491 N N . ALA C 1 241 ? 186.914 144.383 123.376 1.00 46.10 241 ALA C N 1
ATOM 6492 C CA . ALA C 1 241 ? 186.124 144.365 122.156 1.00 46.10 241 ALA C CA 1
ATOM 6493 C C . ALA C 1 241 ? 186.323 145.659 121.374 1.00 46.10 241 ALA C C 1
ATOM 6494 O O . ALA C 1 241 ? 186.261 146.761 121.923 1.00 46.10 241 ALA C O 1
ATOM 6496 N N . THR C 1 242 ? 186.576 145.516 120.075 1.00 45.93 242 THR C N 1
ATOM 6497 C CA . THR C 1 242 ? 186.860 146.677 119.239 1.00 45.93 242 THR C CA 1
ATOM 6498 C C . THR C 1 242 ? 185.660 147.615 119.172 1.00 45.93 242 THR C C 1
ATOM 6499 O O . THR C 1 242 ? 185.800 148.835 119.307 1.00 45.93 242 THR C O 1
ATOM 6503 N N . ARG C 1 243 ? 184.473 147.060 118.969 1.00 41.78 243 ARG C N 1
ATOM 6504 C CA . ARG C 1 243 ? 183.234 147.814 118.994 1.00 41.78 243 ARG C CA 1
ATOM 6505 C C . ARG C 1 243 ? 182.177 146.998 119.717 1.00 41.78 243 ARG C C 1
ATOM 6506 O O . ARG C 1 243 ? 182.254 145.769 119.779 1.00 41.78 243 ARG C O 1
ATOM 6514 N N . VAL C 1 244 ? 181.196 147.690 120.281 1.00 36.83 244 VAL C N 1
ATOM 6515 C CA . VAL C 1 244 ? 180.066 147.056 120.943 1.00 36.83 244 VAL C CA 1
ATOM 6516 C C . VAL C 1 244 ? 178.794 147.620 120.336 1.00 36.83 244 VAL C C 1
ATOM 6517 O O . VAL C 1 244 ? 178.654 148.839 120.198 1.00 36.83 244 VAL C O 1
ATOM 6521 N N . TYR C 1 245 ? 177.885 146.738 119.956 0.50 33.62 245 TYR C N 1
ATOM 6522 C CA . TYR C 1 245 ? 176.571 147.127 119.479 0.50 33.62 245 TYR C CA 1
ATOM 6523 C C . TYR C 1 245 ? 175.515 146.627 120.447 0.50 33.62 245 TYR C C 1
ATOM 6524 O O . TYR C 1 245 ? 175.701 145.625 121.137 0.50 33.62 245 TYR C O 1
ATOM 6533 N N . ALA C 1 246 ? 174.395 147.334 120.492 1.00 27.87 246 ALA C N 1
ATOM 6534 C CA . ALA C 1 246 ? 173.226 146.854 121.209 1.00 27.87 246 ALA C CA 1
ATOM 6535 C C . ALA C 1 246 ? 172.078 146.795 120.223 1.00 27.87 246 ALA C C 1
ATOM 6536 O O . ALA C 1 246 ? 171.880 147.734 119.455 1.00 27.87 246 ALA C O 1
ATOM 6538 N N . ILE C 1 247 ? 171.345 145.689 120.217 1.00 24.82 247 ILE C N 1
ATOM 6539 C CA . ILE C 1 247 ? 170.182 145.539 119.354 1.00 24.82 247 ILE C CA 1
ATOM 6540 C C . ILE C 1 247 ? 169.016 145.078 120.208 1.00 24.82 247 ILE C C 1
ATOM 6541 O O . ILE C 1 247 ? 169.137 144.099 120.949 1.00 24.82 247 ILE C O 1
ATOM 6546 N N . LEU C 1 248 ? 167.891 145.780 120.106 1.00 22.39 248 LEU C N 1
ATOM 6547 C CA . LEU C 1 248 ? 166.715 145.516 120.917 1.00 22.39 248 LEU C CA 1
ATOM 6548 C C . LEU C 1 248 ? 165.455 145.659 120.075 1.00 22.39 248 LEU C C 1
ATOM 6549 O O . LEU C 1 248 ? 165.367 146.524 119.191 1.00 22.39 248 LEU C O 1
ATOM 6554 N N . THR C 1 249 ? 164.470 144.811 120.348 1.00 19.30 249 THR C N 1
ATOM 6555 C CA . THR C 1 249 ? 163.211 145.019 119.656 1.00 19.30 249 THR C CA 1
ATOM 6556 C C . THR C 1 249 ? 162.435 146.206 120.218 1.00 19.30 249 THR C C 1
ATOM 6557 O O . THR C 1 249 ? 161.931 147.012 119.437 1.00 19.30 249 THR C O 1
ATOM 6561 N N . HIS C 1 250 ? 162.365 146.373 121.536 1.00 18.18 250 HIS C N 1
ATOM 6562 C CA . HIS C 1 250 ? 161.571 147.444 122.140 1.00 18.18 250 HIS C CA 1
ATOM 6563 C C . HIS C 1 250 ? 162.491 148.512 122.721 1.00 18.18 250 HIS C C 1
ATOM 6564 O O . HIS C 1 250 ? 163.189 148.268 123.707 1.00 18.18 250 HIS C O 1
ATOM 6571 N N . GLY C 1 251 ? 162.496 149.687 122.104 1.00 19.57 251 GLY C N 1
ATOM 6572 C CA . GLY C 1 251 ? 163.241 150.831 122.593 1.00 19.57 251 GLY C CA 1
ATOM 6573 C C . GLY C 1 251 ? 162.456 151.755 123.503 1.00 19.57 251 GLY C C 1
ATOM 6574 O O . GLY C 1 251 ? 162.030 152.822 123.066 1.00 19.57 251 GLY C O 1
ATOM 6575 N N . ILE C 1 252 ? 162.226 151.357 124.753 1.00 20.37 252 ILE C N 1
ATOM 6576 C CA . ILE C 1 252 ? 161.410 152.173 125.649 1.00 20.37 252 ILE C CA 1
ATOM 6577 C C . ILE C 1 252 ? 162.139 153.459 126.031 1.00 20.37 252 ILE C C 1
ATOM 6578 O O . ILE C 1 252 ? 161.576 154.553 125.942 1.00 20.37 252 ILE C O 1
ATOM 6583 N N . PHE C 1 253 ? 163.397 153.346 126.458 1.00 21.97 253 PHE C N 1
ATOM 6584 C CA . PHE C 1 253 ? 164.275 154.495 126.701 1.00 21.97 253 PHE C CA 1
ATOM 6585 C C . PHE C 1 253 ? 163.669 155.511 127.673 1.00 21.97 253 PHE C C 1
ATOM 6586 O O . PHE C 1 253 ? 163.649 156.711 127.412 1.00 21.97 253 PHE C O 1
ATOM 6594 N N . SER C 1 254 ? 163.183 155.030 128.807 1.00 22.92 254 SER C N 1
ATOM 6595 C CA . SER C 1 254 ? 162.626 155.934 129.799 1.00 22.92 254 SER C CA 1
ATOM 6596 C C . SER C 1 254 ? 163.701 156.386 130.787 1.00 22.92 254 SER C C 1
ATOM 6597 O O . SER C 1 254 ? 164.796 155.832 130.852 1.00 22.92 254 SER C O 1
ATOM 6600 N N . GLY C 1 255 ? 163.373 157.417 131.559 1.00 25.48 255 GLY C N 1
ATOM 6601 C CA . GLY C 1 255 ? 164.239 157.900 132.607 1.00 25.48 255 GLY C CA 1
ATOM 6602 C C . GLY C 1 255 ? 165.563 158.438 132.105 1.00 25.48 255 GLY C C 1
ATOM 6603 O O . GLY C 1 255 ? 165.619 159.305 131.234 1.00 25.48 255 GLY C O 1
ATOM 6604 N N . PRO C 1 256 ? 166.658 157.932 132.656 1.00 26.69 256 PRO C N 1
ATOM 6605 C CA . PRO C 1 256 ? 167.982 158.442 132.286 1.00 26.69 256 PRO C CA 1
ATOM 6606 C C . PRO C 1 256 ? 168.590 157.748 131.078 1.00 26.69 256 PRO C C 1
ATOM 6607 O O . PRO C 1 256 ? 169.798 157.846 130.855 1.00 26.69 256 PRO C O 1
ATOM 6611 N N . ALA C 1 257 ? 167.770 157.040 130.299 1.00 26.31 257 ALA C N 1
ATOM 6612 C CA . ALA C 1 257 ? 168.297 156.153 129.268 1.00 26.31 257 ALA C CA 1
ATOM 6613 C C . ALA C 1 257 ? 169.103 156.907 128.215 1.00 26.31 257 ALA C C 1
ATOM 6614 O O . ALA C 1 257 ? 170.183 156.461 127.820 1.00 26.31 257 ALA C O 1
ATOM 6616 N N . ILE C 1 258 ? 168.591 158.042 127.741 1.00 28.17 258 ILE C N 1
ATOM 6617 C CA . ILE C 1 258 ? 169.256 158.757 126.657 1.00 28.17 258 ILE C CA 1
ATOM 6618 C C . ILE C 1 258 ? 170.623 159.263 127.098 1.00 28.17 258 ILE C C 1
ATOM 6619 O O . ILE C 1 258 ? 171.602 159.171 126.350 1.00 28.17 258 ILE C O 1
ATOM 6624 N N . SER C 1 259 ? 170.720 159.790 128.317 1.00 29.51 259 SER C N 1
ATOM 6625 C CA . SER C 1 259 ? 172.011 160.254 128.815 1.00 29.51 259 SER C CA 1
ATOM 6626 C C . SER C 1 259 ? 172.998 159.103 128.973 1.00 29.51 259 SER C C 1
ATOM 6627 O O . SER C 1 259 ? 174.176 159.235 128.616 1.00 29.51 259 SER C O 1
ATOM 6630 N N . ARG C 1 260 ? 172.542 157.964 129.500 1.00 28.75 260 ARG C N 1
ATOM 6631 C CA . ARG C 1 260 ? 173.435 156.817 129.644 1.00 28.75 260 ARG C CA 1
ATOM 6632 C C . ARG C 1 260 ? 173.934 156.331 128.293 1.00 28.75 260 ARG C C 1
ATOM 6633 O O . ARG C 1 260 ? 175.117 156.016 128.139 1.00 28.75 260 ARG C O 1
ATOM 6641 N N . ILE C 1 261 ? 173.043 156.257 127.301 1.00 29.37 261 ILE C N 1
ATOM 6642 C CA . ILE C 1 261 ? 173.463 155.848 125.965 1.00 29.37 261 ILE C CA 1
ATOM 6643 C C . ILE C 1 261 ? 174.463 156.844 125.396 1.00 29.37 261 ILE C C 1
ATOM 6644 O O . ILE C 1 261 ? 175.452 156.460 124.766 1.00 29.37 261 ILE C O 1
ATOM 6649 N N . ASN C 1 262 ? 174.220 158.138 125.603 1.00 30.88 262 ASN C N 1
ATOM 6650 C CA . ASN C 1 262 ? 175.132 159.147 125.080 1.00 30.88 262 ASN C CA 1
ATOM 6651 C C . ASN C 1 262 ? 176.510 159.024 125.711 1.00 30.88 262 ASN C C 1
ATOM 6652 O O . ASN C 1 262 ? 177.525 159.225 125.038 1.00 30.88 262 ASN C O 1
ATOM 6657 N N . ASN C 1 263 ? 176.570 158.686 126.994 1.00 33.00 263 ASN C N 1
ATOM 6658 C CA . ASN C 1 263 ? 177.841 158.552 127.690 1.00 33.00 263 ASN C CA 1
ATOM 6659 C C . ASN C 1 263 ? 178.439 157.154 127.596 1.00 33.00 263 ASN C C 1
ATOM 6660 O O . ASN C 1 263 ? 179.522 156.927 128.139 1.00 33.00 263 ASN C O 1
ATOM 6665 N N . ALA C 1 264 ? 177.774 156.216 126.936 1.00 34.49 264 ALA C N 1
ATOM 6666 C CA . ALA C 1 264 ? 178.298 154.865 126.824 1.00 34.49 264 ALA C CA 1
ATOM 6667 C C . ALA C 1 264 ? 179.105 154.713 125.536 1.00 34.49 264 ALA C C 1
ATOM 6668 O O . ALA C 1 264 ? 179.136 155.597 124.681 1.00 34.49 264 ALA C O 1
ATOM 6670 N N . CYS C 1 265 ? 179.760 153.565 125.400 1.00 38.55 265 CYS C N 1
ATOM 6671 C CA . CYS C 1 265 ? 180.688 153.326 124.305 1.00 38.55 265 CYS C CA 1
ATOM 6672 C C . CYS C 1 265 ? 180.049 152.612 123.123 1.00 38.55 265 CYS C C 1
ATOM 6673 O O . CYS C 1 265 ? 180.771 152.117 122.254 1.00 38.55 265 CYS C O 1
ATOM 6676 N N . PHE C 1 266 ? 178.723 152.537 123.074 1.00 33.84 266 PHE C N 1
ATOM 6677 C CA . PHE C 1 266 ? 178.061 151.835 121.985 1.00 33.84 266 PHE C CA 1
ATOM 6678 C C . PHE C 1 266 ? 178.416 152.444 120.638 1.00 33.84 266 PHE C C 1
ATOM 6679 O O . PHE C 1 266 ? 178.347 153.658 120.448 1.00 33.84 266 PHE C O 1
ATOM 6687 N N . GLU C 1 267 ? 178.796 151.585 119.697 1.00 35.78 267 GLU C N 1
ATOM 6688 C CA . GLU C 1 267 ? 178.860 152.021 118.310 1.00 35.78 267 GLU C CA 1
ATOM 6689 C C . GLU C 1 267 ? 177.470 152.350 117.786 1.00 35.78 267 GLU C C 1
ATOM 6690 O O . GLU C 1 267 ? 177.289 153.330 117.059 1.00 35.78 267 GLU C O 1
ATOM 6696 N N . ALA C 1 268 ? 176.478 151.547 118.157 1.00 30.76 268 ALA C N 1
ATOM 6697 C CA . ALA C 1 268 ? 175.108 151.779 117.739 1.00 30.76 268 ALA C CA 1
ATOM 6698 C C . ALA C 1 268 ? 174.161 151.094 118.708 1.00 30.76 268 ALA C C 1
ATOM 6699 O O . ALA C 1 268 ? 174.463 150.028 119.252 1.00 30.76 268 ALA C O 1
ATOM 6701 N N . VAL C 1 269 ? 173.015 151.727 118.916 1.00 26.80 269 VAL C N 1
ATOM 6702 C CA . VAL C 1 269 ? 171.903 151.146 119.651 1.00 26.80 269 VAL C CA 1
ATOM 6703 C C . VAL C 1 269 ? 170.759 151.046 118.653 1.00 26.80 269 VAL C C 1
ATOM 6704 O O . VAL C 1 269 ? 170.145 152.052 118.291 1.00 26.80 269 VAL C O 1
ATOM 6708 N N . VAL C 1 270 ? 170.487 149.845 118.193 1.00 23.86 270 VAL C N 1
ATOM 6709 C CA . VAL C 1 270 ? 169.478 149.589 117.181 1.00 23.86 270 VAL C CA 1
ATOM 6710 C C . VAL C 1 270 ? 168.221 149.096 117.874 1.00 23.86 270 VAL C C 1
ATOM 6711 O O . VAL C 1 270 ? 168.290 148.221 118.736 1.00 23.86 270 VAL C O 1
ATOM 6715 N N . VAL C 1 271 ? 167.080 149.670 117.522 1.00 21.00 271 VAL C N 1
ATOM 6716 C CA . VAL C 1 271 ? 165.800 149.236 118.060 1.00 21.00 271 VAL C CA 1
ATOM 6717 C C . VAL C 1 271 ? 164.829 149.050 116.911 1.00 21.00 271 VAL C C 1
ATOM 6718 O O . VAL C 1 271 ? 164.991 149.634 115.836 1.00 21.00 271 VAL C O 1
ATOM 6722 N N . THR C 1 272 ? 163.822 148.217 117.132 1.00 18.83 272 THR C N 1
ATOM 6723 C CA . THR C 1 272 ? 162.743 148.205 116.149 1.00 18.83 272 THR C CA 1
ATOM 6724 C C . THR C 1 272 ? 161.801 149.388 116.380 1.00 18.83 272 THR C C 1
ATOM 6725 O O . THR C 1 272 ? 161.897 150.106 117.375 1.00 18.83 272 THR C O 1
ATOM 6729 N N . ASN C 1 273 ? 160.903 149.622 115.428 1.00 18.38 273 ASN C N 1
ATOM 6730 C CA . ASN C 1 273 ? 159.874 150.643 115.622 1.00 18.38 273 ASN C CA 1
ATOM 6731 C C . ASN C 1 273 ? 158.576 150.052 116.162 1.00 18.38 273 ASN C C 1
ATOM 6732 O O . ASN C 1 273 ? 157.492 150.419 115.729 1.00 18.38 273 ASN C O 1
ATOM 6737 N N . THR C 1 274 ? 158.654 149.186 117.170 1.00 17.14 274 THR C N 1
ATOM 6738 C CA . THR C 1 274 ? 157.447 148.823 117.899 1.00 17.14 274 THR C CA 1
ATOM 6739 C C . THR C 1 274 ? 156.974 149.972 118.772 1.00 17.14 274 THR C C 1
ATOM 6740 O O . THR C 1 274 ? 155.814 149.998 119.179 1.00 17.14 274 THR C O 1
ATOM 6744 N N . ILE C 1 275 ? 157.860 150.916 119.056 1.00 17.46 275 ILE C N 1
ATOM 6745 C CA . ILE C 1 275 ? 157.600 152.109 119.849 1.00 17.46 275 ILE C CA 1
ATOM 6746 C C . ILE C 1 275 ? 158.107 153.280 119.016 1.00 17.46 275 ILE C C 1
ATOM 6747 O O . ILE C 1 275 ? 159.155 153.153 118.376 1.00 17.46 275 ILE C O 1
ATOM 6752 N N . PRO C 1 276 ? 157.404 154.408 118.959 1.00 18.53 276 PRO C N 1
ATOM 6753 C CA . PRO C 1 276 ? 157.919 155.548 118.191 1.00 18.53 276 PRO C CA 1
ATOM 6754 C C . PRO C 1 276 ? 159.247 156.032 118.753 1.00 18.53 276 PRO C C 1
ATOM 6755 O O . PRO C 1 276 ? 159.430 156.116 119.966 1.00 18.53 276 PRO C O 1
ATOM 6759 N N . GLN C 1 277 ? 160.176 156.360 117.858 0.95 22.24 277 GLN C N 1
ATOM 6760 C CA . GLN C 1 277 ? 161.547 156.652 118.252 0.95 22.24 277 GLN C CA 1
ATOM 6761 C C . GLN C 1 277 ? 162.049 158.023 117.830 0.95 22.24 277 GLN C C 1
ATOM 6762 O O . GLN C 1 277 ? 163.181 158.373 118.175 0.95 22.24 277 GLN C O 1
ATOM 6768 N N . GLU C 1 278 ? 161.253 158.810 117.105 0.20 25.66 278 GLU C N 1
ATOM 6769 C CA . GLU C 1 278 ? 161.756 160.060 116.537 0.20 25.66 278 GLU C CA 1
ATOM 6770 C C . GLU C 1 278 ? 162.223 161.025 117.620 0.20 25.66 278 GLU C C 1
ATOM 6771 O O . GLU C 1 278 ? 163.303 161.621 117.506 0.20 25.66 278 GLU C O 1
ATOM 6777 N N . ASP C 1 279 ? 161.433 161.181 118.682 1.00 29.66 279 ASP C N 1
ATOM 6778 C CA . ASP C 1 279 ? 161.808 162.093 119.757 1.00 29.66 279 ASP C CA 1
ATOM 6779 C C . ASP C 1 279 ? 163.099 161.655 120.433 1.00 29.66 279 ASP C C 1
ATOM 6780 O O . ASP C 1 279 ? 163.974 162.481 120.707 1.00 29.66 279 ASP C O 1
ATOM 6785 N N . LYS C 1 280 ? 163.241 160.358 120.703 0.10 26.90 280 LYS C N 1
ATOM 6786 C CA . LYS C 1 280 ? 164.477 159.855 121.290 0.10 26.90 280 LYS C CA 1
ATOM 6787 C C . LYS C 1 280 ? 165.640 159.977 120.315 0.10 26.90 280 LYS C C 1
ATOM 6788 O O . LYS C 1 280 ? 166.773 160.246 120.722 0.10 26.90 280 LYS C O 1
ATOM 6794 N N . MET C 1 281 ? 165.380 159.767 119.025 1.00 28.22 281 MET C N 1
ATOM 6795 C CA . MET C 1 281 ? 166.442 159.871 118.032 1.00 28.22 281 MET C CA 1
ATOM 6796 C C . MET C 1 281 ? 166.950 161.299 117.902 1.00 28.22 281 MET C C 1
ATOM 6797 O O . MET C 1 281 ? 168.105 161.513 117.524 1.00 28.22 281 MET C O 1
ATOM 6802 N N . LYS C 1 282 ? 166.107 162.285 118.205 0.84 29.08 282 LYS C N 1
ATOM 6803 C CA . LYS C 1 282 ? 166.557 163.672 118.165 0.84 29.08 282 LYS C CA 1
ATOM 6804 C C . LYS C 1 282 ? 167.663 163.927 119.181 0.84 29.08 282 LYS C C 1
ATOM 6805 O O . LYS C 1 282 ? 168.622 164.652 118.896 0.84 29.08 282 LYS C O 1
ATOM 6811 N N . HIS C 1 283 ? 167.547 163.343 120.370 0.20 28.73 283 HIS C N 1
ATOM 6812 C CA . HIS C 1 283 ? 168.481 163.583 121.460 0.20 28.73 283 HIS C CA 1
ATOM 6813 C C . HIS C 1 283 ? 169.618 162.574 121.527 0.20 28.73 283 HIS C C 1
ATOM 6814 O O . HIS C 1 283 ? 170.496 162.718 122.378 0.20 28.73 283 HIS C O 1
ATOM 6821 N N . CYS C 1 284 ? 169.627 161.558 120.668 0.78 29.64 284 CYS C N 1
ATOM 6822 C CA . CYS C 1 284 ? 170.648 160.516 120.725 0.78 29.64 284 CYS C CA 1
ATOM 6823 C C . CYS C 1 284 ? 171.021 160.113 119.307 0.78 29.64 284 CYS C C 1
ATOM 6824 O O . CYS C 1 284 ? 170.204 159.529 118.594 0.78 29.64 284 CYS C O 1
ATOM 6827 N N . SER C 1 285 ? 172.260 160.398 118.915 1.00 31.22 285 SER C N 1
ATOM 6828 C CA . SER C 1 285 ? 172.670 160.187 117.533 1.00 31.22 285 SER C CA 1
ATOM 6829 C C . SER C 1 285 ? 172.911 158.718 117.212 1.00 31.22 285 SER C C 1
ATOM 6830 O O . SER C 1 285 ? 172.818 158.322 116.049 1.00 31.22 285 SER C O 1
ATOM 6833 N N . LYS C 1 286 ? 173.209 157.894 118.207 1.00 30.83 286 LYS C N 1
ATOM 6834 C CA . LYS C 1 286 ? 173.566 156.513 117.927 1.00 30.83 286 LYS C CA 1
ATOM 6835 C C . LYS C 1 286 ? 172.378 155.559 117.925 1.00 30.83 286 LYS C C 1
ATOM 6836 O O . LYS C 1 286 ? 172.583 154.350 117.807 1.00 30.83 286 LYS C O 1
ATOM 6842 N N . ILE C 1 287 ? 171.153 156.058 118.033 1.00 27.52 287 ILE C N 1
ATOM 6843 C CA . ILE C 1 287 ? 169.978 155.199 117.931 1.00 27.52 287 ILE C CA 1
ATOM 6844 C C . ILE C 1 287 ? 169.594 155.042 116.465 1.00 27.52 287 ILE C C 1
ATOM 6845 O O . ILE C 1 287 ? 169.399 156.030 115.754 1.00 27.52 287 ILE C O 1
ATOM 6850 N N . GLN C 1 288 ? 169.482 153.797 116.009 1.00 26.42 288 GLN C N 1
ATOM 6851 C CA . GLN C 1 288 ? 168.960 153.487 114.686 1.00 26.42 288 GLN C CA 1
ATOM 6852 C C . GLN C 1 288 ? 167.757 152.565 114.808 1.00 26.42 288 GLN C C 1
ATOM 6853 O O . GLN C 1 288 ? 167.660 151.764 115.739 1.00 26.42 288 GLN C O 1
ATOM 6859 N N . VAL C 1 289 ? 166.845 152.674 113.849 1.00 22.48 289 VAL C N 1
ATOM 6860 C CA . VAL C 1 289 ? 165.557 151.997 113.913 1.00 22.48 289 VAL C CA 1
ATOM 6861 C C . VAL C 1 289 ? 165.463 150.978 112.789 1.00 22.48 289 VAL C C 1
ATOM 6862 O O . VAL C 1 289 ? 165.792 151.280 111.638 1.00 22.48 289 VAL C O 1
ATOM 6866 N N . ILE C 1 290 ? 165.028 149.774 113.130 1.00 20.94 290 ILE C N 1
ATOM 6867 C CA . ILE C 1 290 ? 164.653 148.760 112.155 1.00 20.94 290 ILE C CA 1
ATOM 6868 C C . ILE C 1 290 ? 163.143 148.793 111.993 1.00 20.94 290 ILE C C 1
ATOM 6869 O O . ILE C 1 290 ? 162.403 148.664 112.973 1.00 20.94 290 ILE C O 1
ATOM 6874 N N . ASP C 1 291 ? 162.678 148.949 110.764 1.00 19.90 291 ASP C N 1
ATOM 6875 C CA . ASP C 1 291 ? 161.248 148.934 110.523 1.00 19.90 291 ASP C CA 1
ATOM 6876 C C . ASP C 1 291 ? 160.763 147.490 110.578 1.00 19.90 291 ASP C C 1
ATOM 6877 O O . ASP C 1 291 ? 161.298 146.624 109.884 1.00 19.90 291 ASP C O 1
ATOM 6882 N N . ILE C 1 292 ? 159.783 147.219 111.434 1.00 17.65 292 ILE C N 1
ATOM 6883 C CA . ILE C 1 292 ? 159.161 145.907 111.479 1.00 17.65 292 ILE C CA 1
ATOM 6884 C C . ILE C 1 292 ? 157.726 145.948 110.982 1.00 17.65 292 ILE C C 1
ATOM 6885 O O . ILE C 1 292 ? 156.968 145.010 111.212 1.00 17.65 292 ILE C O 1
ATOM 6890 N N . SER C 1 293 ? 157.337 147.028 110.306 1.00 17.42 293 SER C N 1
ATOM 6891 C CA . SER C 1 293 ? 155.971 147.128 109.814 1.00 17.42 293 SER C CA 1
ATOM 6892 C C . SER C 1 293 ? 155.664 146.057 108.777 1.00 17.42 293 SER C C 1
ATOM 6893 O O . SER C 1 293 ? 154.509 145.643 108.657 1.00 17.42 293 SER C O 1
ATOM 6896 N N . MET C 1 294 ? 156.664 145.587 108.025 0.73 17.49 294 MET C N 1
ATOM 6897 C CA . MET C 1 294 ? 156.380 144.524 107.066 0.73 17.49 294 MET C CA 1
ATOM 6898 C C . MET C 1 294 ? 156.004 143.235 107.782 0.73 17.49 294 MET C C 1
ATOM 6899 O O . MET C 1 294 ? 155.113 142.512 107.333 0.73 17.49 294 MET C O 1
ATOM 6904 N N . ILE C 1 295 ? 156.663 142.937 108.901 1.00 16.42 295 ILE C N 1
ATOM 6905 C CA . ILE C 1 295 ? 156.353 141.722 109.646 1.00 16.42 295 ILE C CA 1
ATOM 6906 C C . ILE C 1 295 ? 154.942 141.787 110.212 1.00 16.42 295 ILE C C 1
ATOM 6907 O O . ILE C 1 295 ? 154.174 140.826 110.109 1.00 16.42 295 ILE C O 1
ATOM 6912 N N . LEU C 1 296 ? 154.576 142.920 110.813 1.00 15.28 296 LEU C N 1
ATOM 6913 C CA . LEU C 1 296 ? 153.232 143.072 111.357 1.00 15.28 296 LEU C CA 1
ATOM 6914 C C . LEU C 1 296 ? 152.180 143.038 110.256 1.00 15.28 296 LEU C C 1
ATOM 6915 O O . LEU C 1 296 ? 151.128 142.411 110.418 1.00 15.28 296 LEU C O 1
ATOM 6920 N N . ALA C 1 297 ? 152.443 143.711 109.136 1.00 15.08 297 ALA C N 1
ATOM 6921 C CA . ALA C 1 297 ? 151.504 143.689 108.021 1.00 15.08 297 ALA C CA 1
ATOM 6922 C C . ALA C 1 297 ? 151.321 142.278 107.486 1.00 15.08 297 ALA C C 1
ATOM 6923 O O . ALA C 1 297 ? 150.195 141.856 107.209 1.00 15.08 297 ALA C O 1
ATOM 6925 N N . GLU C 1 298 ? 152.415 141.530 107.343 0.99 15.69 298 GLU C N 1
ATOM 6926 C CA . GLU C 1 298 ? 152.312 140.155 106.878 0.99 15.69 298 GLU C CA 1
ATOM 6927 C C . GLU C 1 298 ? 151.553 139.291 107.869 0.99 15.69 298 GLU C C 1
ATOM 6928 O O . GLU C 1 298 ? 150.772 138.431 107.467 0.99 15.69 298 GLU C O 1
ATOM 6934 N N . ALA C 1 299 ? 151.776 139.494 109.165 1.00 14.48 299 ALA C N 1
ATOM 6935 C CA . ALA C 1 299 ? 151.031 138.727 110.153 1.00 14.48 299 ALA C CA 1
ATOM 6936 C C . ALA C 1 299 ? 149.542 139.017 110.058 1.00 14.48 299 ALA C C 1
ATOM 6937 O O . ALA C 1 299 ? 148.724 138.095 110.101 1.00 14.48 299 ALA C O 1
ATOM 6939 N N . ILE C 1 300 ? 149.175 140.289 109.914 1.00 13.70 300 ILE C N 1
ATOM 6940 C CA . ILE C 1 300 ? 147.766 140.648 109.780 1.00 13.70 300 ILE C CA 1
ATOM 6941 C C . ILE C 1 300 ? 147.175 140.000 108.537 1.00 13.70 300 ILE C C 1
ATOM 6942 O O . ILE C 1 300 ? 146.107 139.380 108.577 1.00 13.70 300 ILE C O 1
ATOM 6947 N N . ARG C 1 301 ? 147.885 140.116 107.419 0.98 14.62 301 ARG C N 1
ATOM 6948 C CA . ARG C 1 301 ? 147.409 139.577 106.157 0.98 14.62 301 ARG C CA 1
ATOM 6949 C C . ARG C 1 301 ? 147.266 138.061 106.213 0.98 14.62 301 ARG C C 1
ATOM 6950 O O . ARG C 1 301 ? 146.269 137.513 105.734 0.98 14.62 301 ARG C O 1
ATOM 6958 N N . ARG C 1 302 ? 148.217 137.377 106.839 0.50 14.12 302 ARG C N 1
ATOM 6959 C CA . ARG C 1 302 ? 148.172 135.925 106.919 0.50 14.12 302 ARG C CA 1
ATOM 6960 C C . ARG C 1 302 ? 147.098 135.434 107.882 0.50 14.12 302 ARG C C 1
ATOM 6961 O O . ARG C 1 302 ? 146.432 134.438 107.593 0.50 14.12 302 ARG C O 1
ATOM 6969 N N . THR C 1 303 ? 146.903 136.105 109.020 1.00 13.83 303 THR C N 1
ATOM 6970 C CA . THR C 1 303 ? 145.794 135.719 109.886 1.00 13.83 303 THR C CA 1
ATOM 6971 C C . THR C 1 303 ? 144.464 135.934 109.181 1.00 13.83 303 THR C C 1
ATOM 6972 O O . THR C 1 303 ? 143.555 135.110 109.299 1.00 13.83 303 THR C O 1
ATOM 6976 N N . HIS C 1 304 ? 144.334 137.028 108.433 1.00 14.17 304 HIS C N 1
ATOM 6977 C CA . HIS C 1 304 ? 143.096 137.258 107.701 1.00 14.17 304 HIS C CA 1
ATOM 6978 C C . HIS C 1 304 ? 142.859 136.186 106.642 1.00 14.17 304 HIS C C 1
ATOM 6979 O O . HIS C 1 304 ? 141.730 135.719 106.473 1.00 14.17 304 HIS C O 1
ATOM 6986 N N . ASN C 1 305 ? 143.899 135.785 105.919 1.00 15.02 305 ASN C N 1
ATOM 6987 C CA . ASN C 1 305 ? 143.732 134.852 104.812 1.00 15.02 305 ASN C CA 1
ATOM 6988 C C . ASN C 1 305 ? 143.829 133.391 105.224 1.00 15.02 305 ASN C C 1
ATOM 6989 O O . ASN C 1 305 ? 143.724 132.519 104.363 1.00 15.02 305 ASN C O 1
ATOM 6994 N N . GLY C 1 306 ? 144.027 133.095 106.504 1.00 15.21 306 GLY C N 1
ATOM 6995 C CA . GLY C 1 306 ? 144.209 131.717 106.904 1.00 15.21 306 GLY C CA 1
ATOM 6996 C C . GLY C 1 306 ? 145.515 131.105 106.463 1.00 15.21 306 GLY C C 1
ATOM 6997 O O . GLY C 1 306 ? 145.594 129.890 106.296 1.00 15.21 306 GLY C O 1
ATOM 6998 N N . GLU C 1 307 ? 146.535 131.920 106.250 1.00 15.95 307 GLU C N 1
ATOM 6999 C CA . GLU C 1 307 ? 147.859 131.475 105.855 1.00 15.95 307 GLU C CA 1
ATOM 7000 C C . GLU C 1 307 ? 148.748 131.312 107.088 1.00 15.95 307 GLU C C 1
ATOM 7001 O O . GLU C 1 307 ? 148.461 131.838 108.160 1.00 15.95 307 GLU C O 1
ATOM 7007 N N . SER C 1 308 ? 149.843 130.576 106.925 1.00 15.91 308 SER C N 1
ATOM 7008 C CA . SER C 1 308 ? 150.719 130.284 108.052 1.00 15.91 308 SER C CA 1
ATOM 7009 C C . SER C 1 308 ? 151.403 131.549 108.558 1.00 15.91 308 SER C C 1
ATOM 7010 O O . SER C 1 308 ? 152.073 132.251 107.801 1.00 15.91 308 SER C O 1
ATOM 7013 N N . VAL C 1 309 ? 151.238 131.835 109.843 1.00 15.92 309 VAL C N 1
ATOM 7014 C CA . VAL C 1 309 ? 151.942 132.952 110.463 1.00 15.92 309 VAL C CA 1
ATOM 7015 C C . VAL C 1 309 ? 153.344 132.545 110.894 1.00 15.92 309 VAL C C 1
ATOM 7016 O O . VAL C 1 309 ? 154.282 133.333 110.785 1.00 15.92 309 VAL C O 1
ATOM 7020 N N . SER C 1 310 ? 153.512 131.305 111.353 0.01 17.54 310 SER C N 1
ATOM 7021 C CA . SER C 1 310 ? 154.811 130.848 111.833 0.01 17.54 310 SER C CA 1
ATOM 7022 C C . SER C 1 310 ? 155.869 130.865 110.739 0.01 17.54 310 SER C C 1
ATOM 7023 O O . SER C 1 310 ? 157.062 130.856 111.047 0.01 17.54 310 SER C O 1
ATOM 7026 N N . TYR C 1 311 ? 155.452 130.898 109.474 0.20 18.99 311 TYR C N 1
ATOM 7027 C CA . TYR C 1 311 ? 156.388 131.067 108.372 0.20 18.99 311 TYR C CA 1
ATOM 7028 C C . TYR C 1 311 ? 157.202 132.345 108.531 0.20 18.99 311 TYR C C 1
ATOM 7029 O O . TYR C 1 311 ? 158.354 132.405 108.097 0.20 18.99 311 TYR C O 1
ATOM 7038 N N . LEU C 1 312 ? 156.626 133.370 109.162 1.00 19.02 312 LEU C N 1
ATOM 7039 C CA . LEU C 1 312 ? 157.335 134.616 109.420 1.00 19.02 312 LEU C CA 1
ATOM 7040 C C . LEU C 1 312 ? 158.407 134.490 110.489 1.00 19.02 312 LEU C C 1
ATOM 7041 O O . LEU C 1 312 ? 159.253 135.382 110.586 1.00 19.02 312 LEU C O 1
ATOM 7046 N N . PHE C 1 313 ? 158.388 133.434 111.302 0.40 19.27 313 PHE C N 1
ATOM 7047 C CA . PHE C 1 313 ? 159.402 133.302 112.343 0.40 19.27 313 PHE C CA 1
ATOM 7048 C C . PHE C 1 313 ? 160.798 133.193 111.758 0.40 19.27 313 PHE C C 1
ATOM 7049 O O . PHE C 1 313 ? 161.770 133.528 112.439 0.40 19.27 313 PHE C O 1
ATOM 7057 N N . SER C 1 314 ? 160.920 132.748 110.510 1.00 24.20 314 SER C N 1
ATOM 7058 C CA . SER C 1 314 ? 162.219 132.532 109.895 1.00 24.20 314 SER C CA 1
ATOM 7059 C C . SER C 1 314 ? 162.409 133.229 108.553 1.00 24.20 314 SER C C 1
ATOM 7060 O O . SER C 1 314 ? 163.474 133.075 107.949 1.00 24.20 314 SER C O 1
ATOM 7063 N N . HIS C 1 315 ? 161.428 133.984 108.068 1.00 25.69 315 HIS C N 1
ATOM 7064 C CA . HIS C 1 315 ? 161.495 134.578 106.739 1.00 25.69 315 HIS C CA 1
ATOM 7065 C C . HIS C 1 315 ? 161.174 136.063 106.803 1.00 25.69 315 HIS C C 1
ATOM 7066 O O . HIS C 1 315 ? 160.160 136.459 107.383 1.00 25.69 315 HIS C O 1
ATOM 7073 N N . VAL C 1 316 ? 162.038 136.875 106.204 1.00 29.37 316 VAL C N 1
ATOM 7074 C CA . VAL C 1 316 ? 161.781 138.300 106.015 1.00 29.37 316 VAL C CA 1
ATOM 7075 C C . VAL C 1 316 ? 160.897 138.463 104.785 1.00 29.37 316 VAL C C 1
ATOM 7076 O O . VAL C 1 316 ? 161.294 138.054 103.685 1.00 29.37 316 VAL C O 1
ATOM 7080 N N . PRO C 1 317 ? 159.703 139.051 104.909 1.00 28.05 317 PRO C N 1
ATOM 7081 C CA . PRO C 1 317 ? 158.839 139.232 103.738 1.00 28.05 317 PRO C CA 1
ATOM 7082 C C . PRO C 1 317 ? 159.282 140.376 102.832 1.00 28.05 317 PRO C C 1
ATOM 7083 O O . PRO C 1 317 ? 159.908 141.315 103.317 1.00 28.05 317 PRO C O 1
ATOM 7087 N N . PRO D 1 2 ? 134.198 125.578 159.691 1.00 15.67 2 PRO D N 1
ATOM 7088 C CA . PRO D 1 2 ? 134.770 124.539 158.827 1.00 15.67 2 PRO D CA 1
ATOM 7089 C C . PRO D 1 2 ? 136.052 123.946 159.386 1.00 15.67 2 PRO D C 1
ATOM 7090 O O . PRO D 1 2 ? 136.916 124.663 159.868 1.00 15.67 2 PRO D O 1
ATOM 7094 N N . ASN D 1 3 ? 136.153 122.630 159.328 1.00 15.78 3 ASN D N 1
ATOM 7095 C CA . ASN D 1 3 ? 137.330 121.909 159.772 1.00 15.78 3 ASN D CA 1
ATOM 7096 C C . ASN D 1 3 ? 138.176 121.492 158.577 1.00 15.78 3 ASN D C 1
ATOM 7097 O O . ASN D 1 3 ? 137.692 121.391 157.450 1.00 15.78 3 ASN D O 1
ATOM 7102 N N . ILE D 1 4 ? 139.451 121.259 158.842 1.00 14.84 4 ILE D N 1
ATOM 7103 C CA . ILE D 1 4 ? 140.355 120.734 157.829 1.00 14.84 4 ILE D CA 1
ATOM 7104 C C . ILE D 1 4 ? 140.039 119.267 157.590 1.00 14.84 4 ILE D C 1
ATOM 7105 O O . ILE D 1 4 ? 139.952 118.476 158.534 1.00 14.84 4 ILE D O 1
ATOM 7110 N N . LYS D 1 5 ? 139.870 118.897 156.327 1.00 14.68 5 LYS D N 1
ATOM 7111 C CA . LYS D 1 5 ? 139.829 117.504 155.909 1.00 14.68 5 LYS D CA 1
ATOM 7112 C C . LYS D 1 5 ? 140.926 117.289 154.881 1.00 14.68 5 LYS D C 1
ATOM 7113 O O . LYS D 1 5 ? 140.977 117.997 153.871 1.00 14.68 5 LYS D O 1
ATOM 7119 N N . ILE D 1 6 ? 141.802 116.327 155.138 1.00 13.86 6 ILE D N 1
ATOM 7120 C CA . ILE D 1 6 ? 142.886 115.981 154.230 1.00 13.86 6 ILE D CA 1
ATOM 7121 C C . ILE D 1 6 ? 142.521 114.675 153.546 1.00 13.86 6 ILE D C 1
ATOM 7122 O O . ILE D 1 6 ? 142.243 113.675 154.213 1.00 13.86 6 ILE D O 1
ATOM 7127 N N . PHE D 1 7 ? 142.518 114.685 152.224 1.00 13.95 7 PHE D N 1
ATOM 7128 C CA . PHE D 1 7 ? 142.324 113.482 151.437 1.00 13.95 7 PHE D CA 1
ATOM 7129 C C . PHE D 1 7 ? 143.576 113.220 150.620 1.00 13.95 7 PHE D C 1
ATOM 7130 O O . PHE D 1 7 ? 144.204 114.150 150.112 1.00 13.95 7 PHE D O 1
ATOM 7138 N N . SER D 1 8 ? 143.938 111.955 150.505 1.00 15.40 8 SER D N 1
ATOM 7139 C CA . SER D 1 8 ? 145.080 111.536 149.713 1.00 15.40 8 SER D CA 1
ATOM 7140 C C . SER D 1 8 ? 144.602 110.938 148.401 1.00 15.40 8 SER D C 1
ATOM 7141 O O . SER D 1 8 ? 143.695 110.104 148.391 1.00 15.40 8 SER D O 1
ATOM 7144 N N . GLY D 1 9 ? 145.212 111.361 147.311 1.00 15.58 9 GLY D N 1
ATOM 7145 C CA . GLY D 1 9 ? 145.145 110.589 146.095 1.00 15.58 9 GLY D CA 1
ATOM 7146 C C . GLY D 1 9 ? 146.043 109.375 146.188 1.00 15.58 9 GLY D C 1
ATOM 7147 O O . GLY D 1 9 ? 146.703 109.126 147.193 1.00 15.58 9 GLY D O 1
ATOM 7148 N N . SER D 1 10 ? 146.076 108.599 145.114 1.00 16.24 10 SER D N 1
ATOM 7149 C CA . SER D 1 10 ? 146.879 107.387 145.131 1.00 16.24 10 SER D CA 1
ATOM 7150 C C . SER D 1 10 ? 148.351 107.628 144.822 1.00 16.24 10 SER D C 1
ATOM 7151 O O . SER D 1 10 ? 149.158 106.716 145.014 1.00 16.24 10 SER D O 1
ATOM 7154 N N . SER D 1 11 ? 148.726 108.823 144.362 1.00 16.00 11 SER D N 1
ATOM 7155 C CA . SER D 1 11 ? 150.097 109.038 143.910 1.00 16.00 11 SER D CA 1
ATOM 7156 C C . SER D 1 11 ? 151.097 108.961 145.062 1.00 16.00 11 SER D C 1
ATOM 7157 O O . SER D 1 11 ? 152.101 108.251 144.972 1.00 16.00 11 SER D O 1
ATOM 7160 N N . HIS D 1 12 ? 150.854 109.697 146.146 0.58 16.48 12 HIS D N 1
ATOM 7161 C CA . HIS D 1 12 ? 151.843 109.822 147.220 0.58 16.48 12 HIS D CA 1
ATOM 7162 C C . HIS D 1 12 ? 151.119 109.671 148.560 0.58 16.48 12 HIS D C 1
ATOM 7163 O O . HIS D 1 12 ? 150.827 110.646 149.249 0.58 16.48 12 HIS D O 1
ATOM 7170 N N . GLN D 1 13 ? 150.892 108.425 148.966 1.00 18.56 13 GLN D N 1
ATOM 7171 C CA . GLN D 1 13 ? 150.166 108.164 150.203 1.00 18.56 13 GLN D CA 1
ATOM 7172 C C . GLN D 1 13 ? 150.994 108.495 151.435 1.00 18.56 13 GLN D C 1
ATOM 7173 O O . GLN D 1 13 ? 150.457 109.014 152.419 1.00 18.56 13 GLN D O 1
ATOM 7179 N N . ASP D 1 14 ? 152.290 108.193 151.395 1.00 19.34 14 ASP D N 1
ATOM 7180 C CA . ASP D 1 14 ? 153.150 108.399 152.552 1.00 19.34 14 ASP D CA 1
ATOM 7181 C C . ASP D 1 14 ? 153.271 109.888 152.865 1.00 19.34 14 ASP D C 1
ATOM 7182 O O . ASP D 1 14 ? 153.219 110.292 154.031 1.00 19.34 14 ASP D O 1
ATOM 7187 N N . LEU D 1 15 ? 153.397 110.724 151.830 1.00 16.88 15 LEU D N 1
ATOM 7188 C CA . LEU D 1 15 ? 153.454 112.165 152.052 1.00 16.88 15 LEU D CA 1
ATOM 7189 C C . LEU D 1 15 ? 152.167 112.684 152.677 1.00 16.88 15 LEU D C 1
ATOM 7190 O O . LEU D 1 15 ? 152.202 113.512 153.594 1.00 16.88 15 LEU D O 1
ATOM 7195 N N . SER D 1 16 ? 151.020 112.217 152.183 1.00 16.97 16 SER D N 1
ATOM 7196 C CA . SER D 1 16 ? 149.746 112.652 152.739 1.00 16.97 16 SER D CA 1
ATOM 7197 C C . SER D 1 16 ? 149.616 112.236 154.192 1.00 16.97 16 SER D C 1
ATOM 7198 O O . SER D 1 16 ? 149.111 112.999 155.018 1.00 16.97 16 SER D O 1
ATOM 7201 N N . GLN D 1 17 ? 150.053 111.022 154.518 1.00 17.89 17 GLN D N 1
ATOM 7202 C CA . GLN D 1 17 ? 150.019 110.579 155.904 1.00 17.89 17 GLN D CA 1
ATOM 7203 C C . GLN D 1 17 ? 150.911 111.441 156.784 1.00 17.89 17 GLN D C 1
ATOM 7204 O O . GLN D 1 17 ? 150.521 111.808 157.893 1.00 17.89 17 GLN D O 1
ATOM 7210 N N . LYS D 1 18 ? 152.115 111.768 156.310 1.00 18.09 18 LYS D N 1
ATOM 7211 C CA . LYS D 1 18 ? 153.005 112.629 157.084 1.00 18.09 18 LYS D CA 1
ATOM 7212 C C . LYS D 1 18 ? 152.373 113.992 157.328 1.00 18.09 18 LYS D C 1
ATOM 7213 O O . LYS D 1 18 ? 152.425 114.525 158.444 1.00 18.09 18 LYS D O 1
ATOM 7219 N N . ILE D 1 19 ? 151.754 114.561 156.294 1.00 16.43 19 ILE D N 1
ATOM 7220 C CA . ILE D 1 19 ? 151.072 115.839 156.442 1.00 16.43 19 ILE D CA 1
ATOM 7221 C C . ILE D 1 19 ? 149.958 115.728 157.470 1.00 16.43 19 ILE D C 1
ATOM 7222 O O . ILE D 1 19 ? 149.806 116.591 158.339 1.00 16.43 19 ILE D O 1
ATOM 7227 N N . ALA D 1 20 ? 149.167 114.658 157.392 1.00 17.30 20 ALA D N 1
ATOM 7228 C CA . ALA D 1 20 ? 148.050 114.492 158.313 1.00 17.30 20 ALA D CA 1
ATOM 7229 C C . ALA D 1 20 ? 148.529 114.334 159.749 1.00 17.30 20 ALA D C 1
ATOM 7230 O O . ALA D 1 20 ? 147.924 114.887 160.671 1.00 17.30 20 ALA D O 1
ATOM 7232 N N . ASP D 1 21 ? 149.606 113.575 159.963 1.00 19.17 21 ASP D N 1
ATOM 7233 C CA . ASP D 1 21 ? 150.160 113.460 161.310 1.00 19.17 21 ASP D CA 1
ATOM 7234 C C . ASP D 1 21 ? 150.627 114.808 161.835 1.00 19.17 21 ASP D C 1
ATOM 7235 O O . ASP D 1 21 ? 150.397 115.135 163.003 1.00 19.17 21 ASP D O 1
ATOM 7240 N N . ARG D 1 22 ? 151.287 115.606 160.995 0.80 17.55 22 ARG D N 1
ATOM 7241 C CA . ARG D 1 22 ? 151.747 116.903 161.476 0.80 17.55 22 ARG D CA 1
ATOM 7242 C C . ARG D 1 22 ? 150.588 117.820 161.840 0.80 17.55 22 ARG D C 1
ATOM 7243 O O . ARG D 1 22 ? 150.738 118.690 162.700 0.80 17.55 22 ARG D O 1
ATOM 7251 N N . LEU D 1 23 ? 149.427 117.633 161.220 1.00 16.63 23 LEU D N 1
ATOM 7252 C CA . LEU D 1 23 ? 148.254 118.429 161.547 1.00 16.63 23 LEU D CA 1
ATOM 7253 C C . LEU D 1 23 ? 147.414 117.825 162.664 1.00 16.63 23 LEU D C 1
ATOM 7254 O O . LEU D 1 23 ? 146.408 118.425 163.047 1.00 16.63 23 LEU D O 1
ATOM 7259 N N . GLY D 1 24 ? 147.795 116.668 163.193 1.00 17.74 24 GLY D N 1
ATOM 7260 C CA . GLY D 1 24 ? 146.971 116.001 164.182 1.00 17.74 24 GLY D CA 1
ATOM 7261 C C . GLY D 1 24 ? 145.636 115.540 163.653 1.00 17.74 24 GLY D C 1
ATOM 7262 O O . GLY D 1 24 ? 144.624 115.679 164.340 1.00 17.74 24 GLY D O 1
ATOM 7263 N N . LEU D 1 25 ? 145.605 114.999 162.445 1.00 16.92 25 LEU D N 1
ATOM 7264 C CA . LEU D 1 25 ? 144.377 114.577 161.796 1.00 16.92 25 LEU D CA 1
ATOM 7265 C C . LEU D 1 25 ? 144.551 113.189 161.205 1.00 16.92 25 LEU D C 1
ATOM 7266 O O . LEU D 1 25 ? 145.662 112.749 160.908 1.00 16.92 25 LEU D O 1
ATOM 7271 N N . GLU D 1 26 ? 143.434 112.506 161.025 0.40 16.15 26 GLU D N 1
ATOM 7272 C CA . GLU D 1 26 ? 143.399 111.293 160.230 0.40 16.15 26 GLU D CA 1
ATOM 7273 C C . GLU D 1 26 ? 143.058 111.645 158.790 0.40 16.15 26 GLU D C 1
ATOM 7274 O O . GLU D 1 26 ? 142.343 112.609 158.523 0.40 16.15 26 GLU D O 1
ATOM 7280 N N . LEU D 1 27 ? 143.595 110.861 157.863 1.00 15.73 27 LEU D N 1
ATOM 7281 C CA . LEU D 1 27 ? 143.245 111.032 156.464 1.00 15.73 27 LEU D CA 1
ATOM 7282 C C . LEU D 1 27 ? 141.762 110.746 156.260 1.00 15.73 27 LEU D C 1
ATOM 7283 O O . LEU D 1 27 ? 141.213 109.802 156.828 1.00 15.73 27 LEU D O 1
ATOM 7288 N N . GLY D 1 28 ? 141.111 111.577 155.454 1.00 15.29 28 GLY D N 1
ATOM 7289 C CA . GLY D 1 28 ? 139.709 111.367 155.168 1.00 15.29 28 GLY D CA 1
ATOM 7290 C C . GLY D 1 28 ? 139.466 110.055 154.451 1.00 15.29 28 GLY D C 1
ATOM 7291 O O . GLY D 1 28 ? 140.287 109.579 153.672 1.00 15.29 28 GLY D O 1
ATOM 7292 N N . LYS D 1 29 ? 138.317 109.453 154.733 0.40 14.88 29 LYS D N 1
ATOM 7293 C CA . LYS D 1 29 ? 137.959 108.195 154.096 0.40 14.88 29 LYS D CA 1
ATOM 7294 C C . LYS D 1 29 ? 137.605 108.437 152.638 0.40 14.88 29 LYS D C 1
ATOM 7295 O O . LYS D 1 29 ? 136.660 109.169 152.332 0.40 14.88 29 LYS D O 1
ATOM 7301 N N . VAL D 1 30 ? 138.365 107.827 151.744 1.00 15.75 30 VAL D N 1
ATOM 7302 C CA . VAL D 1 30 ? 138.090 107.913 150.319 1.00 15.75 30 VAL D CA 1
ATOM 7303 C C . VAL D 1 30 ? 138.516 106.603 149.676 1.00 15.75 30 VAL D C 1
ATOM 7304 O O . VAL D 1 30 ? 139.549 106.031 150.025 1.00 15.75 30 VAL D O 1
ATOM 7308 N N . VAL D 1 31 ? 137.693 106.120 148.759 1.00 17.16 31 VAL D N 1
ATOM 7309 C CA . VAL D 1 31 ? 138.020 104.978 147.920 1.00 17.16 31 VAL D CA 1
ATOM 7310 C C . VAL D 1 31 ? 138.457 105.525 146.574 1.00 17.16 31 VAL D C 1
ATOM 7311 O O . VAL D 1 31 ? 137.684 106.210 145.898 1.00 17.16 31 VAL D O 1
ATOM 7315 N N . THR D 1 32 ? 139.700 105.248 146.194 1.00 18.11 32 THR D N 1
ATOM 7316 C CA . THR D 1 32 ? 140.258 105.702 144.922 1.00 18.11 32 THR D CA 1
ATOM 7317 C C . THR D 1 32 ? 140.833 104.475 144.227 1.00 18.11 32 THR D C 1
ATOM 7318 O O . THR D 1 32 ? 141.930 104.025 144.561 1.00 18.11 32 THR D O 1
ATOM 7322 N N . LYS D 1 33 ? 140.090 103.934 143.267 0.01 17.84 33 LYS D N 1
ATOM 7323 C CA . LYS D 1 33 ? 140.513 102.729 142.564 0.01 17.84 33 LYS D CA 1
ATOM 7324 C C . LYS D 1 33 ? 140.159 102.822 141.088 0.01 17.84 33 LYS D C 1
ATOM 7325 O O . LYS D 1 33 ? 139.876 103.908 140.584 0.01 17.84 33 LYS D O 1
ATOM 7331 N N . LYS D 1 34 ? 140.186 101.705 140.378 1.00 18.69 34 LYS D N 1
ATOM 7332 C CA . LYS D 1 34 ? 139.846 101.687 138.966 1.00 18.69 34 LYS D CA 1
ATOM 7333 C C . LYS D 1 34 ? 138.740 100.682 138.700 1.00 18.69 34 LYS D C 1
ATOM 7334 O O . LYS D 1 34 ? 138.749 99.578 139.245 1.00 18.69 34 LYS D O 1
ATOM 7340 N N . PHE D 1 35 ? 137.782 101.080 137.869 1.00 18.55 35 PHE D N 1
ATOM 7341 C CA . PHE D 1 35 ? 136.826 100.134 137.325 1.00 18.55 35 PHE D CA 1
ATOM 7342 C C . PHE D 1 35 ? 137.552 99.132 136.427 1.00 18.55 35 PHE D C 1
ATOM 7343 O O . PHE D 1 35 ? 138.736 99.272 136.125 1.00 18.55 35 PHE D O 1
ATOM 7351 N N . SER D 1 36 ? 136.813 98.117 135.985 0.01 19.25 36 SER D N 1
ATOM 7352 C CA . SER D 1 36 ? 137.411 97.077 135.156 0.01 19.25 36 SER D CA 1
ATOM 7353 C C . SER D 1 36 ? 138.008 97.651 133.875 0.01 19.25 36 SER D C 1
ATOM 7354 O O . SER D 1 36 ? 139.096 97.247 133.456 0.01 19.25 36 SER D O 1
ATOM 7357 N N . ASN D 1 37 ? 137.322 98.598 133.247 0.50 17.62 37 ASN D N 1
ATOM 7358 C CA . ASN D 1 37 ? 137.815 99.224 132.026 0.50 17.62 37 ASN D CA 1
ATOM 7359 C C . ASN D 1 37 ? 138.824 100.340 132.288 0.50 17.62 37 ASN D C 1
ATOM 7360 O O . ASN D 1 37 ? 139.097 101.121 131.376 0.50 17.62 37 ASN D O 1
ATOM 7365 N N . GLN D 1 38 ? 139.360 100.433 133.505 1.00 18.39 38 GLN D N 1
ATOM 7366 C CA . GLN D 1 38 ? 140.446 101.337 133.880 1.00 18.39 38 GLN D CA 1
ATOM 7367 C C . GLN D 1 38 ? 140.006 102.789 134.015 1.00 18.39 38 GLN D C 1
ATOM 7368 O O . GLN D 1 38 ? 140.843 103.687 134.019 1.00 18.39 38 GLN D O 1
ATOM 7374 N N . GLU D 1 39 ? 138.711 103.050 134.133 1.00 17.09 39 GLU D N 1
ATOM 7375 C CA . GLU D 1 39 ? 138.251 104.390 134.449 1.00 17.09 39 GLU D CA 1
ATOM 7376 C C . GLU D 1 39 ? 138.401 104.609 135.950 1.00 17.09 39 GLU D C 1
ATOM 7377 O O . GLU D 1 39 ? 138.204 103.688 136.742 1.00 17.09 39 GLU D O 1
ATOM 7383 N N . THR D 1 40 ? 138.771 105.822 136.337 1.00 15.90 40 THR D N 1
ATOM 7384 C CA . THR D 1 40 ? 138.954 106.125 137.749 1.00 15.90 40 THR D CA 1
ATOM 7385 C C . THR D 1 40 ? 137.627 106.058 138.494 1.00 15.90 40 THR D C 1
ATOM 7386 O O . THR D 1 40 ? 136.619 106.597 138.038 1.00 15.90 40 THR D O 1
ATOM 7390 N N . CYS D 1 41 ? 137.631 105.385 139.638 0.89 17.05 41 CYS D N 1
ATOM 7391 C CA . CYS D 1 41 ? 136.487 105.293 140.532 0.89 17.05 41 CYS D CA 1
ATOM 7392 C C . CYS D 1 41 ? 136.843 105.993 141.836 0.89 17.05 41 CYS D C 1
ATOM 7393 O O . CYS D 1 41 ? 137.855 105.666 142.463 0.89 17.05 41 CYS D O 1
ATOM 7396 N N . VAL D 1 42 ? 136.015 106.946 142.239 1.00 15.31 42 VAL D N 1
ATOM 7397 C CA . VAL D 1 42 ? 136.235 107.731 143.444 1.00 15.31 42 VAL D CA 1
ATOM 7398 C C . VAL D 1 42 ? 134.959 107.714 144.267 1.00 15.31 42 VAL D C 1
ATOM 7399 O O . VAL D 1 42 ? 133.864 107.897 143.728 1.00 15.31 42 VAL D O 1
ATOM 7403 N N . GLU D 1 43 ? 135.101 107.490 145.567 0.40 15.58 43 GLU D N 1
ATOM 7404 C CA . GLU D 1 43 ? 133.971 107.458 146.485 0.40 15.58 43 GLU D CA 1
ATOM 7405 C C . GLU D 1 43 ? 134.391 108.145 147.774 0.40 15.58 43 GLU D C 1
ATOM 7406 O O . GLU D 1 43 ? 135.266 107.639 148.476 0.40 15.58 43 GLU D O 1
ATOM 7412 N N . ILE D 1 44 ? 133.786 109.285 148.086 1.00 14.93 44 ILE D N 1
ATOM 7413 C CA . ILE D 1 44 ? 134.095 109.992 149.325 1.00 14.93 44 ILE D CA 1
ATOM 7414 C C . ILE D 1 44 ? 133.353 109.302 150.462 1.00 14.93 44 ILE D C 1
ATOM 7415 O O . ILE D 1 44 ? 132.121 109.281 150.487 1.00 14.93 44 ILE D O 1
ATOM 7420 N N . GLY D 1 45 ? 134.100 108.745 151.405 1.00 15.46 45 GLY D N 1
ATOM 7421 C CA . GLY D 1 45 ? 133.548 107.933 152.466 1.00 15.46 45 GLY D CA 1
ATOM 7422 C C . GLY D 1 45 ? 133.022 108.665 153.673 1.00 15.46 45 GLY D C 1
ATOM 7423 O O . GLY D 1 45 ? 132.580 108.022 154.625 1.00 15.46 45 GLY D O 1
ATOM 7424 N N . GLU D 1 46 ? 133.059 109.993 153.677 0.88 15.28 46 GLU D N 1
ATOM 7425 C CA . GLU D 1 46 ? 132.552 110.776 154.790 0.88 15.28 46 GLU D CA 1
ATOM 7426 C C . GLU D 1 46 ? 132.036 112.099 154.250 0.88 15.28 46 GLU D C 1
ATOM 7427 O O . GLU D 1 46 ? 132.492 112.586 153.216 0.88 15.28 46 GLU D O 1
ATOM 7433 N N . SER D 1 47 ? 131.081 112.674 154.966 1.00 14.34 47 SER D N 1
ATOM 7434 C CA . SER D 1 47 ? 130.544 113.968 154.583 1.00 14.34 47 SER D CA 1
ATOM 7435 C C . SER D 1 47 ? 131.638 115.029 154.634 1.00 14.34 47 SER D C 1
ATOM 7436 O O . SER D 1 47 ? 132.413 115.093 155.588 1.00 14.34 47 SER D O 1
ATOM 7439 N N . VAL D 1 48 ? 131.713 115.844 153.593 1.00 13.07 48 VAL D N 1
ATOM 7440 C CA . VAL D 1 48 ? 132.614 116.980 153.559 1.00 13.07 48 VAL D CA 1
ATOM 7441 C C . VAL D 1 48 ? 131.831 118.287 153.526 1.00 13.07 48 VAL D C 1
ATOM 7442 O O . VAL D 1 48 ? 132.396 119.340 153.270 1.00 13.07 48 VAL D O 1
ATOM 7446 N N . ARG D 1 49 ? 130.533 118.214 153.790 1.00 13.86 49 ARG D N 1
ATOM 7447 C CA . ARG D 1 49 ? 129.660 119.370 153.692 1.00 13.86 49 ARG D CA 1
ATOM 7448 C C . ARG D 1 49 ? 130.122 120.458 154.653 1.00 13.86 49 ARG D C 1
ATOM 7449 O O . ARG D 1 49 ? 130.213 120.230 155.860 1.00 13.86 49 ARG D O 1
ATOM 7457 N N . GLY D 1 50 ? 130.424 121.633 154.113 1.00 14.17 50 GLY D N 1
ATOM 7458 C CA . GLY D 1 50 ? 130.857 122.745 154.929 1.00 14.17 50 GLY D CA 1
ATOM 7459 C C . GLY D 1 50 ? 132.280 122.675 155.433 1.00 14.17 50 GLY D C 1
ATOM 7460 O O . GLY D 1 50 ? 132.669 123.500 156.257 1.00 14.17 50 GLY D O 1
ATOM 7461 N N . GLU D 1 51 ? 133.077 121.726 154.958 1.00 14.65 51 GLU D N 1
ATOM 7462 C CA . GLU D 1 51 ? 134.436 121.555 155.442 1.00 14.65 51 GLU D CA 1
ATOM 7463 C C . GLU D 1 51 ? 135.442 122.169 154.477 1.00 14.65 51 GLU D C 1
ATOM 7464 O O . GLU D 1 51 ? 135.138 122.451 153.318 1.00 14.65 51 GLU D O 1
ATOM 7470 N N . ASP D 1 52 ? 136.650 122.381 154.988 1.00 14.08 52 ASP D N 1
ATOM 7471 C CA . ASP D 1 52 ? 137.775 122.910 154.218 1.00 14.08 52 ASP D CA 1
ATOM 7472 C C . ASP D 1 52 ? 138.617 121.725 153.761 1.00 14.08 52 ASP D C 1
ATOM 7473 O O . ASP D 1 52 ? 139.383 121.159 154.540 1.00 14.08 52 ASP D O 1
ATOM 7478 N N . VAL D 1 53 ? 138.474 121.344 152.499 1.00 11.97 53 VAL D N 1
ATOM 7479 C CA . VAL D 1 53 ? 139.010 120.089 151.984 1.00 11.97 53 VAL D CA 1
ATOM 7480 C C . VAL D 1 53 ? 140.345 120.344 151.299 1.00 11.97 53 VAL D C 1
ATOM 7481 O O . VAL D 1 53 ? 140.463 121.250 150.470 1.00 11.97 53 VAL D O 1
ATOM 7485 N N . TYR D 1 54 ? 141.344 119.538 151.636 1.00 12.10 54 TYR D N 1
ATOM 7486 C CA . TYR D 1 54 ? 142.645 119.565 150.980 1.00 12.10 54 TYR D CA 1
ATOM 7487 C C . TYR D 1 54 ? 142.903 118.193 150.379 1.00 12.10 54 TYR D C 1
ATOM 7488 O O . TYR D 1 54 ? 142.846 117.182 151.082 1.00 12.10 54 TYR D O 1
ATOM 7497 N N . ILE D 1 55 ? 143.190 118.160 149.087 1.00 11.30 55 ILE D N 1
ATOM 7498 C CA . ILE D 1 55 ? 143.444 116.917 148.373 1.00 11.30 55 ILE D CA 1
ATOM 7499 C C . ILE D 1 55 ? 144.905 116.909 147.958 1.00 11.30 55 ILE D C 1
ATOM 7500 O O . ILE D 1 55 ? 145.358 117.803 147.236 1.00 11.30 55 ILE D O 1
ATOM 7505 N N . VAL D 1 56 ? 145.641 115.907 148.414 1.00 12.30 56 VAL D N 1
ATOM 7506 C CA . VAL D 1 56 ? 147.074 115.818 148.179 1.00 12.30 56 VAL D CA 1
ATOM 7507 C C . VAL D 1 56 ? 147.320 114.844 147.038 1.00 12.30 56 VAL D C 1
ATOM 7508 O O . VAL D 1 56 ? 146.982 113.660 147.135 1.00 12.30 56 VAL D O 1
ATOM 7512 N N . GLN D 1 57 ? 147.915 115.341 145.961 1.00 13.74 57 GLN D N 1
ATOM 7513 C CA . GLN D 1 57 ? 148.226 114.518 144.797 1.00 13.74 57 GLN D CA 1
ATOM 7514 C C . GLN D 1 57 ? 149.381 115.167 144.061 1.00 13.74 57 GLN D C 1
ATOM 7515 O O . GLN D 1 57 ? 149.281 116.327 143.660 1.00 13.74 57 GLN D O 1
ATOM 7521 N N . SER D 1 58 ? 150.465 114.435 143.877 0.10 14.29 58 SER D N 1
ATOM 7522 C CA . SER D 1 58 ? 151.608 114.950 143.144 0.10 14.29 58 SER D CA 1
ATOM 7523 C C . SER D 1 58 ? 151.569 114.490 141.693 0.10 14.29 58 SER D C 1
ATOM 7524 O O . SER D 1 58 ? 151.026 113.435 141.362 0.10 14.29 58 SER D O 1
ATOM 7527 N N . GLY D 1 59 ? 152.137 115.317 140.824 0.01 14.32 59 GLY D N 1
ATOM 7528 C CA . GLY D 1 59 ? 152.248 114.997 139.417 0.01 14.32 59 GLY D CA 1
ATOM 7529 C C . GLY D 1 59 ? 153.418 114.077 139.153 0.01 14.32 59 GLY D C 1
ATOM 7530 O O . GLY D 1 59 ? 154.460 114.507 138.656 0.01 14.32 59 GLY D O 1
ATOM 7531 N N . CYS D 1 60 ? 153.259 112.804 139.499 0.01 14.57 60 CYS D N 1
ATOM 7532 C CA . CYS D 1 60 ? 154.318 111.820 139.373 0.01 14.57 60 CYS D CA 1
ATOM 7533 C C . CYS D 1 60 ? 153.696 110.472 139.045 0.01 14.57 60 CYS D C 1
ATOM 7534 O O . CYS D 1 60 ? 152.475 110.326 138.993 0.01 14.57 60 CYS D O 1
ATOM 7537 N N . GLY D 1 61 ? 154.554 109.481 138.834 0.01 14.37 61 GLY D N 1
ATOM 7538 C CA . GLY D 1 61 ? 154.074 108.155 138.486 0.01 14.37 61 GLY D CA 1
ATOM 7539 C C . GLY D 1 61 ? 153.301 108.173 137.186 0.01 14.37 61 GLY D C 1
ATOM 7540 O O . GLY D 1 61 ? 153.719 108.777 136.195 0.01 14.37 61 GLY D O 1
ATOM 7541 N N . GLU D 1 62 ? 152.154 107.505 137.183 0.10 14.11 62 GLU D N 1
ATOM 7542 C CA . GLU D 1 62 ? 151.244 107.511 136.041 0.10 14.11 62 GLU D CA 1
ATOM 7543 C C . GLU D 1 62 ? 150.521 108.849 136.058 0.10 14.11 62 GLU D C 1
ATOM 7544 O O . GLU D 1 62 ? 149.457 109.007 136.652 0.10 14.11 62 GLU D O 1
ATOM 7550 N N . ILE D 1 63 ? 151.128 109.825 135.390 1.00 14.12 63 ILE D N 1
ATOM 7551 C CA . ILE D 1 63 ? 150.758 111.217 135.592 1.00 14.12 63 ILE D CA 1
ATOM 7552 C C . ILE D 1 63 ? 149.326 111.475 135.146 1.00 14.12 63 ILE D C 1
ATOM 7553 O O . ILE D 1 63 ? 148.577 112.179 135.825 1.00 14.12 63 ILE D O 1
ATOM 7558 N N . ASN D 1 64 ? 148.919 110.915 134.008 1.00 13.72 64 ASN D N 1
ATOM 7559 C CA . ASN D 1 64 ? 147.576 111.184 133.511 1.00 13.72 64 ASN D CA 1
ATOM 7560 C C . ASN D 1 64 ? 146.519 110.551 134.406 1.00 13.72 64 ASN D C 1
ATOM 7561 O O . ASN D 1 64 ? 145.485 111.168 134.681 1.00 13.72 64 ASN D O 1
ATOM 7566 N N . ASP D 1 65 ? 146.778 109.341 134.904 1.00 14.87 65 ASP D N 1
ATOM 7567 C CA . ASP D 1 65 ? 145.857 108.722 135.849 1.00 14.87 65 ASP D CA 1
ATOM 7568 C C . ASP D 1 65 ? 145.747 109.546 137.124 1.00 14.87 65 ASP D C 1
ATOM 7569 O O . ASP D 1 65 ? 144.649 109.762 137.643 1.00 14.87 65 ASP D O 1
ATOM 7574 N N . ASN D 1 66 ? 146.879 110.016 137.644 1.00 14.08 66 ASN D N 1
ATOM 7575 C CA . ASN D 1 66 ? 146.861 110.758 138.898 1.00 14.08 66 ASN D CA 1
ATOM 7576 C C . ASN D 1 66 ? 146.177 112.108 138.731 1.00 14.08 66 ASN D C 1
ATOM 7577 O O . ASN D 1 66 ? 145.418 112.538 139.604 1.00 14.08 66 ASN D O 1
ATOM 7582 N N . LEU D 1 67 ? 146.424 112.781 137.612 1.00 12.14 67 LEU D N 1
ATOM 7583 C CA . LEU D 1 67 ? 145.747 114.041 137.336 1.00 12.14 67 LEU D CA 1
ATOM 7584 C C . LEU D 1 67 ? 144.245 113.840 137.202 1.00 12.14 67 LEU D C 1
ATOM 7585 O O . LEU D 1 67 ? 143.455 114.615 137.752 1.00 12.14 67 LEU D O 1
ATOM 7590 N N . MET D 1 68 ? 143.834 112.807 136.464 0.70 13.01 68 MET D N 1
ATOM 7591 C CA . MET D 1 68 ? 142.377 112.536 136.354 0.70 13.01 68 MET D CA 1
ATOM 7592 C C . MET D 1 68 ? 141.806 112.268 137.748 0.70 13.01 68 MET D C 1
ATOM 7593 O O . MET D 1 68 ? 140.743 112.826 138.054 0.70 13.01 68 MET D O 1
ATOM 7598 N N . GLU D 1 69 ? 142.500 111.461 138.554 1.00 13.66 69 GLU D N 1
ATOM 7599 C CA . GLU D 1 69 ? 142.011 111.146 139.887 1.00 13.66 69 GLU D CA 1
ATOM 7600 C C . GLU D 1 69 ? 141.839 112.409 140.713 1.00 13.66 69 GLU D C 1
ATOM 7601 O O . GLU D 1 69 ? 140.849 112.565 141.430 1.00 13.66 69 GLU D O 1
ATOM 7607 N N . LEU D 1 70 ? 142.816 113.312 140.641 1.00 11.44 70 LEU D N 1
ATOM 7608 C CA . LEU D 1 70 ? 142.731 114.568 141.372 1.00 11.44 70 LEU D CA 1
ATOM 7609 C C . LEU D 1 70 ? 141.522 115.378 140.928 1.00 11.44 70 LEU D C 1
ATOM 7610 O O . LEU D 1 70 ? 140.769 115.895 141.758 1.00 11.44 70 LEU D O 1
ATOM 7615 N N . LEU D 1 71 ? 141.318 115.492 139.617 1.00 11.03 71 LEU D N 1
ATOM 7616 C CA . LEU D 1 71 ? 140.187 116.270 139.124 1.00 11.03 71 LEU D CA 1
ATOM 7617 C C . LEU D 1 71 ? 138.863 115.647 139.541 1.00 11.03 71 LEU D C 1
ATOM 7618 O O . LEU D 1 71 ? 137.935 116.353 139.948 1.00 11.03 71 LEU D O 1
ATOM 7623 N N . ILE D 1 72 ? 138.766 114.324 139.471 1.00 11.79 72 ILE D N 1
ATOM 7624 C CA . ILE D 1 72 ? 137.541 113.646 139.864 1.00 11.79 72 ILE D CA 1
ATOM 7625 C C . ILE D 1 72 ? 137.278 113.820 141.357 1.00 11.79 72 ILE D C 1
ATOM 7626 O O . ILE D 1 72 ? 136.136 114.034 141.776 1.00 11.79 72 ILE D O 1
ATOM 7631 N N . MET D 1 73 ? 138.323 113.741 142.183 1.00 13.06 73 MET D N 1
ATOM 7632 C CA . MET D 1 73 ? 138.153 113.970 143.615 1.00 13.06 73 MET D CA 1
ATOM 7633 C C . MET D 1 73 ? 137.702 115.392 143.909 1.00 13.06 73 MET D C 1
ATOM 7634 O O . MET D 1 73 ? 136.829 115.609 144.758 1.00 13.06 73 MET D O 1
ATOM 7639 N N . ILE D 1 74 ? 138.298 116.372 143.233 1.00 11.44 74 ILE D N 1
ATOM 7640 C CA . ILE D 1 74 ? 137.887 117.759 143.417 1.00 11.44 74 ILE D CA 1
ATOM 7641 C C . ILE D 1 74 ? 136.420 117.920 143.055 1.00 11.44 74 ILE D C 1
ATOM 7642 O O . ILE D 1 74 ? 135.656 118.567 143.772 1.00 11.44 74 ILE D O 1
ATOM 7647 N N . ASN D 1 75 ? 136.012 117.339 141.928 1.00 12.31 75 ASN D N 1
ATOM 7648 C CA . ASN D 1 75 ? 134.620 117.437 141.509 1.00 12.31 75 ASN D CA 1
ATOM 7649 C C . ASN D 1 75 ? 133.685 116.793 142.529 1.00 12.31 75 ASN D C 1
ATOM 7650 O O . ASN D 1 75 ? 132.638 117.356 142.867 1.00 12.31 75 ASN D O 1
ATOM 7655 N N . ALA D 1 76 ? 134.054 115.614 143.032 1.00 12.61 76 ALA D N 1
ATOM 7656 C CA . ALA D 1 76 ? 133.229 114.935 144.024 1.00 12.61 76 ALA D CA 1
ATOM 7657 C C . ALA D 1 76 ? 133.083 115.772 145.287 1.00 12.61 76 ALA D C 1
ATOM 7658 O O . ALA D 1 76 ? 131.990 115.872 145.848 1.00 12.61 76 ALA D O 1
ATOM 7660 N N . CYS D 1 77 ? 134.173 116.387 145.744 1.00 12.75 77 CYS D N 1
ATOM 7661 C CA . CYS D 1 77 ? 134.096 117.210 146.946 1.00 12.75 77 CYS D CA 1
ATOM 7662 C C . CYS D 1 77 ? 133.302 118.485 146.701 1.00 12.75 77 CYS D C 1
ATOM 7663 O O . CYS D 1 77 ? 132.568 118.940 147.580 1.00 12.75 77 CYS D O 1
ATOM 7666 N N . LYS D 1 78 ? 133.433 119.072 145.511 1.00 13.22 78 LYS D N 1
ATOM 7667 C CA . LYS D 1 78 ? 132.715 120.300 145.204 1.00 13.22 78 LYS D CA 1
ATOM 7668 C C . LYS D 1 78 ? 131.211 120.066 145.150 1.00 13.22 78 LYS D C 1
ATOM 7669 O O . LYS D 1 78 ? 130.444 120.834 145.736 1.00 13.22 78 LYS D O 1
ATOM 7675 N N . ILE D 1 79 ? 130.763 119.010 144.468 1.00 13.24 79 ILE D N 1
ATOM 7676 C CA . ILE D 1 79 ? 129.322 118.770 144.418 1.00 13.24 79 ILE D CA 1
ATOM 7677 C C . ILE D 1 79 ? 128.791 118.132 145.690 1.00 13.24 79 ILE D C 1
ATOM 7678 O O . ILE D 1 79 ? 127.574 117.997 145.836 1.00 13.24 79 ILE D O 1
ATOM 7683 N N . ALA D 1 80 ? 129.664 117.739 146.611 1.00 12.85 80 ALA D N 1
ATOM 7684 C CA . ALA D 1 80 ? 129.262 117.326 147.947 1.00 12.85 80 ALA D CA 1
ATOM 7685 C C . ALA D 1 80 ? 129.221 118.493 148.927 1.00 12.85 80 ALA D C 1
ATOM 7686 O O . ALA D 1 80 ? 129.157 118.267 150.135 1.00 12.85 80 ALA D O 1
ATOM 7688 N N . SER D 1 81 ? 129.290 119.728 148.428 1.00 13.18 81 SER D N 1
ATOM 7689 C CA . SER D 1 81 ? 129.064 120.943 149.216 1.00 13.18 81 SER D CA 1
ATOM 7690 C C . SER D 1 81 ? 130.179 121.203 150.227 1.00 13.18 81 SER D C 1
ATOM 7691 O O . SER D 1 81 ? 129.931 121.717 151.315 1.00 13.18 81 SER D O 1
ATOM 7694 N N . ALA D 1 82 ? 131.410 120.862 149.870 1.00 12.77 82 ALA D N 1
ATOM 7695 C CA . ALA D 1 82 ? 132.546 121.341 150.639 1.00 12.77 82 ALA D CA 1
ATOM 7696 C C . ALA D 1 82 ? 132.581 122.862 150.589 1.00 12.77 82 ALA D C 1
ATOM 7697 O O . ALA D 1 82 ? 132.279 123.466 149.559 1.00 12.77 82 ALA D O 1
ATOM 7699 N N . SER D 1 83 ? 132.926 123.488 151.710 1.00 13.72 83 SER D N 1
ATOM 7700 C CA . SER D 1 83 ? 132.973 124.946 151.724 1.00 13.72 83 SER D CA 1
ATOM 7701 C C . SER D 1 83 ? 134.113 125.465 150.859 1.00 13.72 83 SER D C 1
ATOM 7702 O O . SER D 1 83 ? 133.982 126.506 150.213 1.00 13.72 83 SER D O 1
ATOM 7705 N N . ARG D 1 84 ? 135.227 124.746 150.822 1.00 13.28 84 ARG D N 1
ATOM 7706 C CA . ARG D 1 84 ? 136.379 125.148 150.033 1.00 13.28 84 ARG D CA 1
ATOM 7707 C C . ARG D 1 84 ? 137.167 123.898 149.679 1.00 13.28 84 ARG D C 1
ATOM 7708 O O . ARG D 1 84 ? 137.285 122.985 150.496 1.00 13.28 84 ARG D O 1
ATOM 7716 N N . VAL D 1 85 ? 137.689 123.853 148.460 1.00 11.47 85 VAL D N 1
ATOM 7717 C CA . VAL D 1 85 ? 138.496 122.733 147.997 1.00 11.47 85 VAL D CA 1
ATOM 7718 C C . VAL D 1 85 ? 139.847 123.264 147.545 1.00 11.47 85 VAL D C 1
ATOM 7719 O O . VAL D 1 85 ? 139.915 124.171 146.710 1.00 11.47 85 VAL D O 1
ATOM 7723 N N . THR D 1 86 ? 140.911 122.697 148.092 1.00 11.16 86 THR D N 1
ATOM 7724 C CA . THR D 1 86 ? 142.272 123.088 147.770 1.00 11.16 86 THR D CA 1
ATOM 7725 C C . THR D 1 86 ? 143.021 121.880 147.234 1.00 11.16 86 THR D C 1
ATOM 7726 O O . THR D 1 86 ? 143.038 120.824 147.868 1.00 11.16 86 THR D O 1
ATOM 7730 N N . ALA D 1 87 ? 143.631 122.035 146.070 1.00 11.08 87 ALA D N 1
ATOM 7731 C CA . ALA D 1 87 ? 144.496 121.014 145.501 1.00 11.08 87 ALA D CA 1
ATOM 7732 C C . ALA D 1 87 ? 145.910 121.245 146.013 1.00 11.08 87 ALA D C 1
ATOM 7733 O O . ALA D 1 87 ? 146.499 122.298 145.763 1.00 11.08 87 ALA D O 1
ATOM 7735 N N . VAL D 1 88 ? 146.438 120.279 146.745 1.00 11.41 88 VAL D N 1
ATOM 7736 C CA . VAL D 1 88 ? 147.814 120.319 147.221 1.00 11.41 88 VAL D CA 1
ATOM 7737 C C . VAL D 1 88 ? 148.621 119.467 146.252 1.00 11.41 88 VAL D C 1
ATOM 7738 O O . VAL D 1 88 ? 148.612 118.239 146.328 1.00 11.41 88 VAL D O 1
ATOM 7742 N N . ILE D 1 89 ? 149.319 120.120 145.335 1.00 12.54 89 ILE D N 1
ATOM 7743 C CA . ILE D 1 89 ? 150.012 119.433 144.250 1.00 12.54 89 ILE D CA 1
ATOM 7744 C C . ILE D 1 89 ? 151.504 119.688 144.401 1.00 12.54 89 ILE D C 1
ATOM 7745 O O . ILE D 1 89 ? 152.019 120.651 143.822 1.00 12.54 89 ILE D O 1
ATOM 7750 N N . PRO D 1 90 ? 152.230 118.869 145.166 1.00 13.87 90 PRO D N 1
ATOM 7751 C CA . PRO D 1 90 ? 153.647 119.181 145.424 1.00 13.87 90 PRO D CA 1
ATOM 7752 C C . PRO D 1 90 ? 154.483 119.317 144.165 1.00 13.87 90 PRO D C 1
ATOM 7753 O O . PRO D 1 90 ? 155.296 120.243 144.073 1.00 13.87 90 PRO D O 1
ATOM 7757 N N . CYS D 1 91 ? 154.291 118.447 143.179 1.00 14.97 91 CYS D N 1
ATOM 7758 C CA . CYS D 1 91 ? 154.962 118.564 141.890 1.00 14.97 91 CYS D CA 1
ATOM 7759 C C . CYS D 1 91 ? 153.902 118.760 140.817 1.00 14.97 91 CYS D C 1
ATOM 7760 O O . CYS D 1 91 ? 153.125 117.845 140.537 1.00 14.97 91 CYS D O 1
ATOM 7763 N N . PHE D 1 92 ? 153.873 119.942 140.223 1.00 12.77 92 PHE D N 1
ATOM 7764 C CA . PHE D 1 92 ? 152.796 120.310 139.314 1.00 12.77 92 PHE D CA 1
ATOM 7765 C C . PHE D 1 92 ? 152.967 119.606 137.972 1.00 12.77 92 PHE D C 1
ATOM 7766 O O . PHE D 1 92 ? 153.997 119.785 137.322 1.00 12.77 92 PHE D O 1
ATOM 7774 N N . PRO D 1 93 ? 151.996 118.818 137.523 1.00 13.06 93 PRO D N 1
ATOM 7775 C CA . PRO D 1 93 ? 152.151 118.105 136.252 1.00 13.06 93 PRO D CA 1
ATOM 7776 C C . PRO D 1 93 ? 152.077 119.045 135.057 1.00 13.06 93 PRO D C 1
ATOM 7777 O O . PRO D 1 93 ? 151.361 120.045 135.072 1.00 13.06 93 PRO D O 1
ATOM 7781 N N . TYR D 1 94 ? 152.837 118.702 134.016 1.00 13.18 94 TYR D N 1
ATOM 7782 C CA . TYR D 1 94 ? 152.932 119.456 132.763 1.00 13.18 94 TYR D CA 1
ATOM 7783 C C . TYR D 1 94 ? 153.521 120.848 132.955 1.00 13.18 94 TYR D C 1
ATOM 7784 O O . TYR D 1 94 ? 153.339 121.721 132.107 1.00 13.18 94 TYR D O 1
ATOM 7793 N N . ALA D 1 95 ? 154.256 121.063 134.047 1.00 14.23 95 ALA D N 1
ATOM 7794 C CA . ALA D 1 95 ? 154.822 122.380 134.314 1.00 14.23 95 ALA D CA 1
ATOM 7795 C C . ALA D 1 95 ? 155.864 122.773 133.278 1.00 14.23 95 ALA D C 1
ATOM 7796 O O . ALA D 1 95 ? 156.037 123.961 133.001 1.00 14.23 95 ALA D O 1
ATOM 7798 N N . ARG D 1 96 ? 156.556 121.806 132.689 0.20 17.21 96 ARG D N 1
ATOM 7799 C CA . ARG D 1 96 ? 157.569 122.135 131.699 0.20 17.21 96 ARG D CA 1
ATOM 7800 C C . ARG D 1 96 ? 156.983 122.513 130.346 0.20 17.21 96 ARG D C 1
ATOM 7801 O O . ARG D 1 96 ? 157.714 123.029 129.503 0.20 17.21 96 ARG D O 1
ATOM 7809 N N . GLN D 1 97 ? 155.703 122.268 130.114 0.81 14.53 97 GLN D N 1
ATOM 7810 C CA . GLN D 1 97 ? 155.029 122.753 128.910 0.81 14.53 97 GLN D CA 1
ATOM 7811 C C . GLN D 1 97 ? 154.260 124.035 129.221 0.81 14.53 97 GLN D C 1
ATOM 7812 O O . GLN D 1 97 ? 153.038 124.092 129.194 0.81 14.53 97 GLN D O 1
ATOM 7818 N N . ASP D 1 98 ? 155.023 125.077 129.533 1.00 15.49 98 ASP D N 1
ATOM 7819 C CA . ASP D 1 98 ? 154.495 126.360 129.969 1.00 15.49 98 ASP D CA 1
ATOM 7820 C C . ASP D 1 98 ? 154.499 127.408 128.866 1.00 15.49 98 ASP D C 1
ATOM 7821 O O . ASP D 1 98 ? 154.138 128.558 129.120 1.00 15.49 98 ASP D O 1
ATOM 7826 N N . LYS D 1 99 ? 154.911 127.044 127.659 1.00 16.82 99 LYS D N 1
ATOM 7827 C CA . LYS D 1 99 ? 154.971 127.971 126.537 1.00 16.82 99 LYS D CA 1
ATOM 7828 C C . LYS D 1 99 ? 155.088 127.162 125.254 1.00 16.82 99 LYS D C 1
ATOM 7829 O O . LYS D 1 99 ? 155.385 125.966 125.279 1.00 16.82 99 LYS D O 1
ATOM 7835 N N . LYS D 1 100 ? 154.849 127.837 124.131 0.87 16.70 100 LYS D N 1
ATOM 7836 C CA . LYS D 1 100 ? 154.979 127.281 122.787 0.87 16.70 100 LYS D CA 1
ATOM 7837 C C . LYS D 1 100 ? 156.358 127.538 122.193 0.87 16.70 100 LYS D C 1
ATOM 7838 O O . LYS D 1 100 ? 157.045 126.606 121.769 0.87 16.70 100 LYS D O 1
ATOM 7844 N N . ASP D 1 101 ? 156.718 128.815 122.116 0.10 17.91 101 ASP D N 1
ATOM 7845 C CA . ASP D 1 101 ? 158.005 129.428 121.794 0.10 17.91 101 ASP D CA 1
ATOM 7846 C C . ASP D 1 101 ? 158.481 129.444 120.347 0.10 17.91 101 ASP D C 1
ATOM 7847 O O . ASP D 1 101 ? 159.157 130.405 119.968 0.10 17.91 101 ASP D O 1
ATOM 7852 N N . LYS D 1 102 ? 158.164 128.447 119.522 0.10 17.74 102 LYS D N 1
ATOM 7853 C CA . LYS D 1 102 ? 158.131 128.606 118.070 0.10 17.74 102 LYS D CA 1
ATOM 7854 C C . LYS D 1 102 ? 157.316 127.503 117.418 0.10 17.74 102 LYS D C 1
ATOM 7855 O O . LYS D 1 102 ? 157.198 127.457 116.192 0.10 17.74 102 LYS D O 1
ATOM 7861 N N . SER D 1 103 ? 156.759 126.605 118.218 1.00 16.96 103 SER D N 1
ATOM 7862 C CA . SER D 1 103 ? 156.245 125.352 117.697 1.00 16.96 103 SER D CA 1
ATOM 7863 C C . SER D 1 103 ? 154.736 125.309 117.849 1.00 16.96 103 SER D C 1
ATOM 7864 O O . SER D 1 103 ? 154.163 125.976 118.710 1.00 16.96 103 SER D O 1
ATOM 7867 N N . ARG D 1 104 ? 154.098 124.521 116.986 1.00 14.89 104 ARG D N 1
ATOM 7868 C CA . ARG D 1 104 ? 152.649 124.351 117.009 1.00 14.89 104 ARG D CA 1
ATOM 7869 C C . ARG D 1 104 ? 152.302 123.317 118.081 1.00 14.89 104 ARG D C 1
ATOM 7870 O O . ARG D 1 104 ? 151.913 122.181 117.812 1.00 14.89 104 ARG D O 1
ATOM 7878 N N . ALA D 1 105 ? 152.453 123.743 119.323 1.00 14.12 105 ALA D N 1
ATOM 7879 C CA . ALA D 1 105 ? 152.394 122.887 120.490 1.00 14.12 105 ALA D CA 1
ATOM 7880 C C . ALA D 1 105 ? 151.350 123.395 121.472 1.00 14.12 105 ALA D C 1
ATOM 7881 O O . ALA D 1 105 ? 150.998 124.579 121.460 1.00 14.12 105 ALA D O 1
ATOM 7883 N N . PRO D 1 106 ? 150.829 122.530 122.329 1.00 12.88 106 PRO D N 1
ATOM 7884 C CA . PRO D 1 106 ? 149.939 122.992 123.393 1.00 12.88 106 PRO D CA 1
ATOM 7885 C C . PRO D 1 106 ? 150.721 123.718 124.475 1.00 12.88 106 PRO D C 1
ATOM 7886 O O . PRO D 1 106 ? 151.925 123.535 124.639 1.00 12.88 106 PRO D O 1
ATOM 7890 N N . ILE D 1 107 ? 150.021 124.567 125.209 1.00 12.25 107 ILE D N 1
ATOM 7891 C CA . ILE D 1 107 ? 150.509 125.048 126.496 1.00 12.25 107 ILE D CA 1
ATOM 7892 C C . ILE D 1 107 ? 149.798 124.177 127.527 1.00 12.25 107 ILE D C 1
ATOM 7893 O O . ILE D 1 107 ? 148.755 124.536 128.069 1.00 12.25 107 ILE D O 1
ATOM 7898 N N . SER D 1 108 ? 150.383 123.011 127.799 1.00 11.61 108 SER D N 1
ATOM 7899 C CA . SER D 1 108 ? 149.690 122.003 128.594 1.00 11.61 108 SER D CA 1
ATOM 7900 C C . SER D 1 108 ? 149.496 122.448 130.034 1.00 11.61 108 SER D C 1
ATOM 7901 O O . SER D 1 108 ? 148.495 122.088 130.654 1.00 11.61 108 SER D O 1
ATOM 7904 N N . ALA D 1 109 ? 150.434 123.219 130.581 1.00 10.98 109 ALA D N 1
ATOM 7905 C CA . ALA D 1 109 ? 150.280 123.715 131.943 1.00 10.98 109 ALA D CA 1
ATOM 7906 C C . ALA D 1 109 ? 149.040 124.592 132.072 1.00 10.98 109 ALA D C 1
ATOM 7907 O O . ALA D 1 109 ? 148.315 124.508 133.068 1.00 10.98 109 ALA D O 1
ATOM 7909 N N . LYS D 1 110 ? 148.783 125.438 131.074 1.00 10.57 110 LYS D N 1
ATOM 7910 C CA . LYS D 1 110 ? 147.575 126.255 131.093 1.00 10.57 110 LYS D CA 1
ATOM 7911 C C . LYS D 1 110 ? 146.326 125.391 131.005 1.00 10.57 110 LYS D C 1
ATOM 7912 O O . LYS D 1 110 ? 145.326 125.671 131.669 1.00 10.57 110 LYS D O 1
ATOM 7918 N N . LEU D 1 111 ? 146.364 124.344 130.183 1.00 10.37 111 LEU D N 1
ATOM 7919 C CA . LEU D 1 111 ? 145.236 123.422 130.116 1.00 10.37 111 LEU D CA 1
ATOM 7920 C C . LEU D 1 111 ? 144.986 122.767 131.467 1.00 10.37 111 LEU D C 1
ATOM 7921 O O . LEU D 1 111 ? 143.838 122.641 131.898 1.00 10.37 111 LEU D O 1
ATOM 7926 N N . VAL D 1 112 ? 146.051 122.349 132.151 1.00 10.41 112 VAL D N 1
ATOM 7927 C CA . VAL D 1 112 ? 145.906 121.733 133.466 1.00 10.41 112 VAL D CA 1
ATOM 7928 C C . VAL D 1 112 ? 145.309 122.725 134.455 1.00 10.41 112 VAL D C 1
ATOM 7929 O O . VAL D 1 112 ? 144.435 122.374 135.252 1.00 10.41 112 VAL D O 1
ATOM 7933 N N . ALA D 1 113 ? 145.769 123.975 134.418 1.00 10.14 113 ALA D N 1
ATOM 7934 C CA . ALA D 1 113 ? 145.197 124.999 135.287 1.00 10.14 113 ALA D CA 1
ATOM 7935 C C . ALA D 1 113 ? 143.712 125.194 135.010 1.00 10.14 113 ALA D C 1
ATOM 7936 O O . ALA D 1 113 ? 142.905 125.280 135.941 1.00 10.14 113 ALA D O 1
ATOM 7938 N N . ASN D 1 114 ? 143.335 125.249 133.732 1.00 10.54 114 ASN D N 1
ATOM 7939 C CA . ASN D 1 114 ? 141.929 125.386 133.371 1.00 10.54 114 ASN D CA 1
ATOM 7940 C C . ASN D 1 114 ? 141.113 124.202 133.867 1.00 10.54 114 ASN D C 1
ATOM 7941 O O . ASN D 1 114 ? 139.991 124.372 134.351 1.00 10.54 114 ASN D O 1
ATOM 7946 N N . MET D 1 115 ? 141.657 122.994 133.738 1.00 11.35 115 MET D N 1
ATOM 7947 C CA . MET D 1 115 ? 140.939 121.808 134.187 1.00 11.35 115 MET D CA 1
ATOM 7948 C C . MET D 1 115 ? 140.763 121.807 135.698 1.00 11.35 115 MET D C 1
ATOM 7949 O O . MET D 1 115 ? 139.688 121.473 136.198 1.00 11.35 115 MET D O 1
ATOM 7954 N N . LEU D 1 116 ? 141.804 122.188 136.439 1.00 10.49 116 LEU D N 1
ATOM 7955 C CA . LEU D 1 116 ? 141.684 122.280 137.889 1.00 10.49 116 LEU D CA 1
ATOM 7956 C C . LEU D 1 116 ? 140.634 123.306 138.283 1.00 10.49 116 LEU D C 1
ATOM 7957 O O . LEU D 1 116 ? 139.839 123.071 139.198 1.00 10.49 116 LEU D O 1
ATOM 7962 N N . SER D 1 117 ? 140.603 124.443 137.590 1.00 10.95 117 SER D N 1
ATOM 7963 C CA . SER D 1 117 ? 139.607 125.465 137.889 1.00 10.95 117 SER D CA 1
ATOM 7964 C C . SER D 1 117 ? 138.194 124.978 137.601 1.00 10.95 117 SER D C 1
ATOM 7965 O O . SER D 1 117 ? 137.298 125.144 138.430 1.00 10.95 117 SER D O 1
ATOM 7968 N N . VAL D 1 118 ? 137.972 124.370 136.435 1.00 10.77 118 VAL D N 1
ATOM 7969 C CA . VAL D 1 118 ? 136.628 123.930 136.088 1.00 10.77 118 VAL D CA 1
ATOM 7970 C C . VAL D 1 118 ? 136.190 122.746 136.937 1.00 10.77 118 VAL D C 1
ATOM 7971 O O . VAL D 1 118 ? 134.991 122.556 137.146 1.00 10.77 118 VAL D O 1
ATOM 7975 N N . ALA D 1 119 ? 137.128 121.954 137.453 1.00 10.54 119 ALA D N 1
ATOM 7976 C CA . ALA D 1 119 ? 136.764 120.893 138.379 1.00 10.54 119 ALA D CA 1
ATOM 7977 C C . ALA D 1 119 ? 136.238 121.445 139.695 1.00 10.54 119 ALA D C 1
ATOM 7978 O O . ALA D 1 119 ? 135.474 120.761 140.377 1.00 10.54 119 ALA D O 1
ATOM 7980 N N . GLY D 1 120 ? 136.633 122.658 140.065 1.00 11.01 120 GLY D N 1
ATOM 7981 C CA . GLY D 1 120 ? 136.104 123.302 141.246 1.00 11.01 120 GLY D CA 1
ATOM 7982 C C . GLY D 1 120 ? 137.121 123.702 142.292 1.00 11.01 120 GLY D C 1
ATOM 7983 O O . GLY D 1 120 ? 136.736 124.107 143.388 1.00 11.01 120 GLY D O 1
ATOM 7984 N N . ALA D 1 121 ? 138.410 123.607 141.984 1.00 10.76 121 ALA D N 1
ATOM 7985 C CA . ALA D 1 121 ? 139.425 123.990 142.955 1.00 10.76 121 ALA D CA 1
ATOM 7986 C C . ALA D 1 121 ? 139.346 125.484 143.241 1.00 10.76 121 ALA D C 1
ATOM 7987 O O . ALA D 1 121 ? 139.323 126.303 142.321 1.00 10.76 121 ALA D O 1
ATOM 7989 N N . ASP D 1 122 ? 139.294 125.838 144.519 0.50 11.14 122 ASP D N 1
ATOM 7990 C CA . ASP D 1 122 ? 139.300 127.234 144.924 0.50 11.14 122 ASP D CA 1
ATOM 7991 C C . ASP D 1 122 ? 140.689 127.759 145.236 0.50 11.14 122 ASP D C 1
ATOM 7992 O O . ASP D 1 122 ? 140.852 128.969 145.401 0.50 11.14 122 ASP D O 1
ATOM 7997 N N . HIS D 1 123 ? 141.684 126.885 145.302 1.00 11.85 123 HIS D N 1
ATOM 7998 C CA . HIS D 1 123 ? 142.994 127.242 145.817 1.00 11.85 123 HIS D CA 1
ATOM 7999 C C . HIS D 1 123 ? 143.974 126.137 145.455 1.00 11.85 123 HIS D C 1
ATOM 8000 O O . HIS D 1 123 ? 143.625 124.960 145.468 1.00 11.85 123 HIS D O 1
ATOM 8007 N N . ILE D 1 124 ? 145.198 126.529 145.128 1.00 11.14 124 ILE D N 1
ATOM 8008 C CA . ILE D 1 124 ? 146.260 125.597 144.775 1.00 11.14 124 ILE D CA 1
ATOM 8009 C C . ILE D 1 124 ? 147.440 125.833 145.703 1.00 11.14 124 ILE D C 1
ATOM 8010 O O . ILE D 1 124 ? 147.849 126.976 145.914 1.00 11.14 124 ILE D O 1
ATOM 8015 N N . ILE D 1 125 ? 147.987 124.755 146.249 1.00 11.56 125 ILE D N 1
ATOM 8016 C CA . ILE D 1 125 ? 149.254 124.790 146.964 1.00 11.56 125 ILE D CA 1
ATOM 8017 C C . ILE D 1 125 ? 150.223 123.879 146.229 1.00 11.56 125 ILE D C 1
ATOM 8018 O O . ILE D 1 125 ? 149.919 122.707 145.990 1.00 11.56 125 ILE D O 1
ATOM 8023 N N . THR D 1 126 ? 151.381 124.413 145.874 1.00 13.65 126 THR D N 1
ATOM 8024 C CA . THR D 1 126 ? 152.369 123.667 145.118 1.00 13.65 126 THR D CA 1
ATOM 8025 C C . THR D 1 126 ? 153.754 124.069 145.601 1.00 13.65 126 THR D C 1
ATOM 8026 O O . THR D 1 126 ? 153.912 125.008 146.379 1.00 13.65 126 THR D O 1
ATOM 8030 N N . MET D 1 127 ? 154.769 123.341 145.151 1.00 16.42 127 MET D N 1
ATOM 8031 C CA . MET D 1 127 ? 156.137 123.610 145.573 1.00 16.42 127 MET D CA 1
ATOM 8032 C C . MET D 1 127 ? 157.060 123.715 144.372 1.00 16.42 127 MET D C 1
ATOM 8033 O O . MET D 1 127 ? 157.089 122.817 143.529 1.00 16.42 127 MET D O 1
ATOM 8038 N N . ASP D 1 128 ? 157.824 124.805 144.321 0.95 17.25 128 ASP D N 1
ATOM 8039 C CA . ASP D 1 128 ? 158.849 125.057 143.309 0.95 17.25 128 ASP D CA 1
ATOM 8040 C C . ASP D 1 128 ? 158.331 124.762 141.900 0.95 17.25 128 ASP D C 1
ATOM 8041 O O . ASP D 1 128 ? 158.764 123.834 141.224 0.95 17.25 128 ASP D O 1
ATOM 8046 N N . LEU D 1 129 ? 157.362 125.572 141.495 1.00 15.45 129 LEU D N 1
ATOM 8047 C CA . LEU D 1 129 ? 156.884 125.534 140.124 1.00 15.45 129 LEU D CA 1
ATOM 8048 C C . LEU D 1 129 ? 158.046 125.728 139.161 1.00 15.45 129 LEU D C 1
ATOM 8049 O O . LEU D 1 129 ? 158.926 126.557 139.391 1.00 15.45 129 LEU D O 1
ATOM 8054 N N . HIS D 1 130 ? 158.043 124.952 138.079 1.00 16.87 130 HIS D N 1
ATOM 8055 C CA . HIS D 1 130 ? 159.102 125.065 137.083 1.00 16.87 130 HIS D CA 1
ATOM 8056 C C . HIS D 1 130 ? 159.243 126.496 136.579 1.00 16.87 130 HIS D C 1
ATOM 8057 O O . HIS D 1 130 ? 160.355 126.991 136.395 1.00 16.87 130 HIS D O 1
ATOM 8064 N N . ALA D 1 131 ? 158.126 127.171 136.348 1.00 15.62 131 ALA D N 1
ATOM 8065 C CA . ALA D 1 131 ? 158.118 128.583 136.005 1.00 15.62 131 ALA D CA 1
ATOM 8066 C C . ALA D 1 131 ? 157.059 129.264 136.850 1.00 15.62 131 ALA D C 1
ATOM 8067 O O . ALA D 1 131 ? 155.896 128.859 136.831 1.00 15.62 131 ALA D O 1
ATOM 8069 N N . SER D 1 132 ? 157.454 130.290 137.595 1.00 15.40 132 SER D N 1
ATOM 8070 C CA . SER D 1 132 ? 156.490 130.935 138.474 1.00 15.40 132 SER D CA 1
ATOM 8071 C C . SER D 1 132 ? 155.421 131.700 137.702 1.00 15.40 132 SER D C 1
ATOM 8072 O O . SER D 1 132 ? 154.373 132.013 138.273 1.00 15.40 132 SER D O 1
ATOM 8075 N N . GLN D 1 133 ? 155.632 131.946 136.406 0.95 14.47 133 GLN D N 1
ATOM 8076 C CA . GLN D 1 133 ? 154.563 132.468 135.561 0.95 14.47 133 GLN D CA 1
ATOM 8077 C C . GLN D 1 133 ? 153.355 131.546 135.539 0.95 14.47 133 GLN D C 1
ATOM 8078 O O . GLN D 1 133 ? 152.259 131.992 135.198 0.95 14.47 133 GLN D O 1
ATOM 8084 N N . ILE D 1 134 ? 153.530 130.270 135.887 1.00 13.47 134 ILE D N 1
ATOM 8085 C CA . ILE D 1 134 ? 152.397 129.358 135.957 1.00 13.47 134 ILE D CA 1
ATOM 8086 C C . ILE D 1 134 ? 151.360 129.855 136.957 1.00 13.47 134 ILE D C 1
ATOM 8087 O O . ILE D 1 134 ? 150.169 129.563 136.817 1.00 13.47 134 ILE D O 1
ATOM 8092 N N . GLN D 1 135 ? 151.778 130.634 137.959 1.00 14.18 135 GLN D N 1
ATOM 8093 C CA . GLN D 1 135 ? 150.802 131.205 138.883 1.00 14.18 135 GLN D CA 1
ATOM 8094 C C . GLN D 1 135 ? 149.782 132.063 138.145 1.00 14.18 135 GLN D C 1
ATOM 8095 O O . GLN D 1 135 ? 148.607 132.102 138.520 1.00 14.18 135 GLN D O 1
ATOM 8101 N N . GLY D 1 136 ? 150.210 132.741 137.083 1.00 12.12 136 GLY D N 1
ATOM 8102 C CA . GLY D 1 136 ? 149.324 133.527 136.254 1.00 12.12 136 GLY D CA 1
ATOM 8103 C C . GLY D 1 136 ? 148.438 132.723 135.329 1.00 12.12 136 GLY D C 1
ATOM 8104 O O . GLY D 1 136 ? 147.545 133.302 134.709 1.00 12.12 136 GLY D O 1
ATOM 8105 N N . PHE D 1 137 ? 148.659 131.415 135.216 1.00 11.40 137 PHE D N 1
ATOM 8106 C CA . PHE D 1 137 ? 147.745 130.576 134.454 1.00 11.40 137 PHE D CA 1
ATOM 8107 C C . PHE D 1 137 ? 146.423 130.361 135.175 1.00 11.40 137 PHE D C 1
ATOM 8108 O O . PHE D 1 137 ? 145.469 129.892 134.553 1.00 11.40 137 PHE D O 1
ATOM 8116 N N . PHE D 1 138 ? 146.346 130.697 136.455 1.00 11.40 138 PHE D N 1
ATOM 8117 C CA . PHE D 1 138 ? 145.157 130.515 137.272 1.00 11.40 138 PHE D CA 1
ATOM 8118 C C . PHE D 1 138 ? 144.461 131.848 137.520 1.00 11.40 138 PHE D C 1
ATOM 8119 O O . PHE D 1 138 ? 145.080 132.911 137.507 1.00 11.40 138 PHE D O 1
ATOM 8127 N N . ASP D 1 139 ? 143.157 131.776 137.760 1.00 14.05 139 ASP D N 1
ATOM 8128 C CA . ASP D 1 139 ? 142.443 132.911 138.323 1.00 14.05 139 ASP D CA 1
ATOM 8129 C C . ASP D 1 139 ? 142.184 132.764 139.816 1.00 14.05 139 ASP D C 1
ATOM 8130 O O . ASP D 1 139 ? 141.824 133.748 140.466 1.00 14.05 139 ASP D O 1
ATOM 8135 N N . ILE D 1 140 ? 142.371 131.572 140.370 1.00 11.92 140 ILE D N 1
ATOM 8136 C CA . ILE D 1 140 ? 142.270 131.327 141.805 1.00 11.92 140 ILE D CA 1
ATOM 8137 C C . ILE D 1 140 ? 143.639 131.551 142.438 1.00 11.92 140 ILE D C 1
ATOM 8138 O O . ILE D 1 140 ? 144.651 131.507 141.732 1.00 11.92 140 ILE D O 1
ATOM 8143 N N . PRO D 1 141 ? 143.726 131.797 143.745 1.00 11.97 141 PRO D N 1
ATOM 8144 C CA . PRO D 1 141 ? 145.042 131.974 144.370 1.00 11.97 141 PRO D CA 1
ATOM 8145 C C . PRO D 1 141 ? 145.887 130.710 144.281 1.00 11.97 141 PRO D C 1
ATOM 8146 O O . PRO D 1 141 ? 145.382 129.593 144.363 1.00 11.97 141 PRO D O 1
ATOM 8150 N N . VAL D 1 142 ? 147.190 130.901 144.114 1.00 12.58 142 VAL D N 1
ATOM 8151 C CA . VAL D 1 142 ? 148.154 129.811 144.057 1.00 12.58 142 VAL D CA 1
ATOM 8152 C C . VAL D 1 142 ? 149.294 130.146 145.005 1.00 12.58 142 VAL D C 1
ATOM 8153 O O . VAL D 1 142 ? 149.957 131.172 144.839 1.00 12.58 142 VAL D O 1
ATOM 8157 N N . ASP D 1 143 ? 149.532 129.285 145.984 0.93 14.09 143 ASP D N 1
ATOM 8158 C CA . ASP D 1 143 ? 150.652 129.450 146.900 0.93 14.09 143 ASP D CA 1
ATOM 8159 C C . ASP D 1 143 ? 151.787 128.544 146.444 0.93 14.09 143 ASP D C 1
ATOM 8160 O O . ASP D 1 143 ? 151.702 127.320 146.567 0.93 14.09 143 ASP D O 1
ATOM 8165 N N . ASN D 1 144 ? 152.840 129.148 145.916 1.00 15.52 144 ASN D N 1
ATOM 8166 C CA . ASN D 1 144 ? 154.005 128.429 145.408 1.00 15.52 144 ASN D CA 1
ATOM 8167 C C . ASN D 1 144 ? 155.062 128.415 146.507 1.00 15.52 144 ASN D C 1
ATOM 8168 O O . ASN D 1 144 ? 155.778 129.395 146.707 1.00 15.52 144 ASN D O 1
ATOM 8173 N N . LEU D 1 145 ? 155.148 127.303 147.227 1.00 16.27 145 LEU D N 1
ATOM 8174 C CA . LEU D 1 145 ? 156.116 127.154 148.299 1.00 16.27 145 LEU D CA 1
ATOM 8175 C C . LEU D 1 145 ? 157.503 126.867 147.733 1.00 16.27 145 LEU D C 1
ATOM 8176 O O . LEU D 1 145 ? 157.665 126.450 146.589 1.00 16.27 145 LEU D O 1
ATOM 8181 N N . TYR D 1 146 ? 158.514 127.084 148.561 1.00 19.08 146 TYR D N 1
ATOM 8182 C CA . TYR D 1 146 ? 159.904 126.897 148.175 1.00 19.08 146 TYR D CA 1
ATOM 8183 C C . TYR D 1 146 ? 160.553 125.863 149.077 1.00 19.08 146 TYR D C 1
ATOM 8184 O O . TYR D 1 146 ? 160.339 125.868 150.291 1.00 19.08 146 TYR D O 1
ATOM 8193 N N . ALA D 1 147 ? 161.334 124.973 148.479 1.00 22.24 147 ALA D N 1
ATOM 8194 C CA . ALA D 1 147 ? 162.120 124.033 149.260 1.00 22.24 147 ALA D CA 1
ATOM 8195 C C . ALA D 1 147 ? 163.381 124.664 149.829 1.00 22.24 147 ALA D C 1
ATOM 8196 O O . ALA D 1 147 ? 164.070 124.014 150.618 1.00 22.24 147 ALA D O 1
ATOM 8198 N N . GLU D 1 148 ? 163.673 125.912 149.465 1.00 27.16 148 GLU D N 1
ATOM 8199 C CA . GLU D 1 148 ? 164.949 126.528 149.818 1.00 27.16 148 GLU D CA 1
ATOM 8200 C C . GLU D 1 148 ? 165.273 126.511 151.308 1.00 27.16 148 GLU D C 1
ATOM 8201 O O . GLU D 1 148 ? 166.436 126.237 151.643 1.00 27.16 148 GLU D O 1
ATOM 8207 N N . PRO D 1 149 ? 164.357 126.816 152.236 1.00 26.00 149 PRO D N 1
ATOM 8208 C CA . PRO D 1 149 ? 164.738 126.729 153.657 1.00 26.00 149 PRO D CA 1
ATOM 8209 C C . PRO D 1 149 ? 165.197 125.343 154.075 1.00 26.00 149 PRO D C 1
ATOM 8210 O O . PRO D 1 149 ? 166.214 125.209 154.770 1.00 26.00 149 PRO D O 1
ATOM 8214 N N . ALA D 1 150 ? 164.494 124.299 153.630 1.00 25.96 150 ALA D N 1
ATOM 8215 C CA . ALA D 1 150 ? 164.909 122.934 153.932 1.00 25.96 150 ALA D CA 1
ATOM 8216 C C . ALA D 1 150 ? 166.232 122.594 153.255 1.00 25.96 150 ALA D C 1
ATOM 8217 O O . ALA D 1 150 ? 167.059 121.873 153.825 1.00 25.96 150 ALA D O 1
ATOM 8219 N N . VAL D 1 151 ? 166.449 123.101 152.042 1.00 26.53 151 VAL D N 1
ATOM 8220 C CA . VAL D 1 151 ? 167.712 122.877 151.347 1.00 26.53 151 VAL D CA 1
ATOM 8221 C C . VAL D 1 151 ? 168.866 123.513 152.109 1.00 26.53 151 VAL D C 1
ATOM 8222 O O . VAL D 1 151 ? 169.928 122.906 152.273 1.00 26.53 151 VAL D O 1
ATOM 8226 N N . LEU D 1 152 ? 168.684 124.752 152.566 1.00 28.81 152 LEU D N 1
ATOM 8227 C CA . LEU D 1 152 ? 169.716 125.434 153.337 1.00 28.81 152 LEU D CA 1
ATOM 8228 C C . LEU D 1 152 ? 170.017 124.684 154.622 1.00 28.81 152 LEU D C 1
ATOM 8229 O O . LEU D 1 152 ? 171.182 124.538 155.011 1.00 28.81 152 LEU D O 1
ATOM 8234 N N . LYS D 1 153 ? 168.973 124.204 155.295 0.60 29.39 153 LYS D N 1
ATOM 8235 C CA . LYS D 1 153 ? 169.176 123.407 156.496 0.60 29.39 153 LYS D CA 1
ATOM 8236 C C . LYS D 1 153 ? 169.992 122.155 156.193 0.60 29.39 153 LYS D C 1
ATOM 8237 O O . LYS D 1 153 ? 170.937 121.827 156.918 0.60 29.39 153 LYS D O 1
ATOM 8243 N N . TRP D 1 154 ? 169.652 121.453 155.108 1.00 29.14 154 TRP D N 1
ATOM 8244 C CA . TRP D 1 154 ? 170.409 120.260 154.746 1.00 29.14 154 TRP D CA 1
ATOM 8245 C C . TRP D 1 154 ? 171.865 120.594 154.462 1.00 29.14 154 TRP D C 1
ATOM 8246 O O . TRP D 1 154 ? 172.769 119.871 154.894 1.00 29.14 154 TRP D O 1
ATOM 8257 N N . ILE D 1 155 ? 172.113 121.676 153.726 1.00 31.36 155 ILE D N 1
ATOM 8258 C CA . ILE D 1 155 ? 173.484 122.044 153.390 1.00 31.36 155 ILE D CA 1
ATOM 8259 C C . ILE D 1 155 ? 174.281 122.325 154.656 1.00 31.36 155 ILE D C 1
ATOM 8260 O O . ILE D 1 155 ? 175.422 121.876 154.805 1.00 31.36 155 ILE D O 1
ATOM 8265 N N . ARG D 1 156 ? 173.687 123.068 155.590 1.00 33.61 156 ARG D N 1
ATOM 8266 C CA . ARG D 1 156 ? 174.413 123.421 156.804 1.00 33.61 156 ARG D CA 1
ATOM 8267 C C . ARG D 1 156 ? 174.657 122.207 157.688 1.00 33.61 156 ARG D C 1
ATOM 8268 O O . ARG D 1 156 ? 175.680 122.137 158.373 1.00 33.61 156 ARG D O 1
ATOM 8276 N N . GLU D 1 157 ? 173.742 121.243 157.698 1.00 34.44 157 GLU D N 1
ATOM 8277 C CA . GLU D 1 157 ? 173.929 120.090 158.568 1.00 34.44 157 GLU D CA 1
ATOM 8278 C C . GLU D 1 157 ? 174.627 118.907 157.911 1.00 34.44 157 GLU D C 1
ATOM 8279 O O . GLU D 1 157 ? 174.886 117.918 158.598 1.00 34.44 157 GLU D O 1
ATOM 8285 N N . ASN D 1 158 ? 174.936 118.956 156.614 1.00 34.73 158 ASN D N 1
ATOM 8286 C CA . ASN D 1 158 ? 175.496 117.780 155.960 1.00 34.73 158 ASN D CA 1
ATOM 8287 C C . ASN D 1 158 ? 176.796 118.014 155.210 1.00 34.73 158 ASN D C 1
ATOM 8288 O O . ASN D 1 158 ? 177.491 117.039 154.918 1.00 34.73 158 ASN D O 1
ATOM 8293 N N . ILE D 1 159 ? 177.145 119.249 154.884 1.00 37.11 159 ILE D N 1
ATOM 8294 C CA . ILE D 1 159 ? 178.361 119.544 154.140 1.00 37.11 159 ILE D CA 1
ATOM 8295 C C . ILE D 1 159 ? 179.278 120.349 155.050 1.00 37.11 159 ILE D C 1
ATOM 8296 O O . ILE D 1 159 ? 179.028 121.531 155.309 1.00 37.11 159 ILE D O 1
ATOM 8301 N N . SER D 1 160 ? 180.354 119.714 155.521 1.00 42.44 160 SER D N 1
ATOM 8302 C CA . SER D 1 160 ? 181.208 120.335 156.531 1.00 42.44 160 SER D CA 1
ATOM 8303 C C . SER D 1 160 ? 181.882 121.600 156.019 1.00 42.44 160 SER D C 1
ATOM 8304 O O . SER D 1 160 ? 182.153 122.515 156.803 1.00 42.44 160 SER D O 1
ATOM 8307 N N . GLU D 1 161 ? 182.151 121.679 154.720 0.95 43.00 161 GLU D N 1
ATOM 8308 C CA . GLU D 1 161 ? 182.862 122.804 154.127 0.95 43.00 161 GLU D CA 1
ATOM 8309 C C . GLU D 1 161 ? 181.924 123.785 153.441 0.95 43.00 161 GLU D C 1
ATOM 8310 O O . GLU D 1 161 ? 182.325 124.455 152.487 0.95 43.00 161 GLU D O 1
ATOM 8316 N N . TRP D 1 162 ? 180.680 123.890 153.914 1.00 40.27 162 TRP D N 1
ATOM 8317 C CA . TRP D 1 162 ? 179.690 124.689 153.205 1.00 40.27 162 TRP D CA 1
ATOM 8318 C C . TRP D 1 162 ? 180.037 126.166 153.174 1.00 40.27 162 TRP D C 1
ATOM 8319 O O . TRP D 1 162 ? 179.605 126.869 152.257 1.00 40.27 162 TRP D O 1
ATOM 8330 N N . ARG D 1 163 ? 180.813 126.657 154.139 1.00 42.46 163 ARG D N 1
ATOM 8331 C CA . ARG D 1 163 ? 181.183 128.064 154.113 1.00 42.46 163 ARG D CA 1
ATOM 8332 C C . ARG D 1 163 ? 182.132 128.383 152.968 1.00 42.46 163 ARG D C 1
ATOM 8333 O O . ARG D 1 163 ? 182.200 129.540 152.542 1.00 42.46 163 ARG D O 1
ATOM 8341 N N . ASN D 1 164 ? 182.843 127.386 152.448 0.94 44.76 164 ASN D N 1
ATOM 8342 C CA . ASN D 1 164 ? 183.745 127.574 151.322 0.94 44.76 164 ASN D CA 1
ATOM 8343 C C . ASN D 1 164 ? 183.182 127.014 150.025 0.94 44.76 164 ASN D C 1
ATOM 8344 O O . ASN D 1 164 ? 183.801 127.180 148.971 0.94 44.76 164 ASN D O 1
ATOM 8349 N N . CYS D 1 165 ? 182.019 126.372 150.073 1.00 43.12 165 CYS D N 1
ATOM 8350 C CA . CYS D 1 165 ? 181.458 125.706 148.909 1.00 43.12 165 CYS D CA 1
ATOM 8351 C C . CYS D 1 165 ? 181.054 126.719 147.844 1.00 43.12 165 CYS D C 1
ATOM 8352 O O . CYS D 1 165 ? 181.189 127.932 148.010 1.00 43.12 165 CYS D O 1
ATOM 8355 N N . THR D 1 166 ? 180.554 126.194 146.731 1.00 40.70 166 THR D N 1
ATOM 8356 C CA . THR D 1 166 ? 180.054 126.986 145.619 1.00 40.70 166 THR D CA 1
ATOM 8357 C C . THR D 1 166 ? 178.699 126.431 145.199 1.00 40.70 166 THR D C 1
ATOM 8358 O O . THR D 1 166 ? 178.513 125.212 145.171 1.00 40.70 166 THR D O 1
ATOM 8362 N N . ILE D 1 167 ? 177.762 127.316 144.889 1.00 37.13 167 ILE D N 1
ATOM 8363 C CA . ILE D 1 167 ? 176.425 126.920 144.461 1.00 37.13 167 ILE D CA 1
ATOM 8364 C C . ILE D 1 167 ? 176.330 127.102 142.954 1.00 37.13 167 ILE D C 1
ATOM 8365 O O . ILE D 1 167 ? 176.440 128.222 142.449 1.00 37.13 167 ILE D O 1
ATOM 8370 N N . VAL D 1 168 ? 176.104 126.011 142.231 1.00 35.55 168 VAL D N 1
ATOM 8371 C CA . VAL D 1 168 ? 176.198 126.010 140.777 1.00 35.55 168 VAL D CA 1
ATOM 8372 C C . VAL D 1 168 ? 174.833 125.729 140.174 1.00 35.55 168 VAL D C 1
ATOM 8373 O O . VAL D 1 168 ? 174.185 124.737 140.523 1.00 35.55 168 VAL D O 1
ATOM 8377 N N . SER D 1 169 ? 174.408 126.586 139.289 1.00 35.22 169 SER D N 1
ATOM 8378 C CA . SER D 1 169 ? 173.229 126.357 138.469 1.00 35.22 169 SER D CA 1
ATOM 8379 C C . SER D 1 169 ? 173.592 125.459 137.291 1.00 35.22 169 SER D C 1
ATOM 8380 O O . SER D 1 169 ? 174.623 125.684 136.651 1.00 35.22 169 SER D O 1
ATOM 8383 N N . PRO D 1 170 ? 172.797 124.432 136.987 1.00 34.19 170 PRO D N 1
ATOM 8384 C CA . PRO D 1 170 ? 173.129 123.567 135.846 1.00 34.19 170 PRO D CA 1
ATOM 8385 C C . PRO D 1 170 ? 172.793 124.185 134.508 1.00 34.19 170 PRO D C 1
ATOM 8386 O O . PRO D 1 170 ? 173.558 124.010 133.554 1.00 34.19 170 PRO D O 1
ATOM 8390 N N . ASP D 1 171 ? 171.674 124.893 134.404 1.00 34.87 171 ASP D N 1
ATOM 8391 C CA . ASP D 1 171 ? 171.318 125.613 133.196 1.00 34.87 171 ASP D CA 1
ATOM 8392 C C . ASP D 1 171 ? 171.172 127.083 133.551 1.00 34.87 171 ASP D C 1
ATOM 8393 O O . ASP D 1 171 ? 170.893 127.439 134.697 1.00 34.87 171 ASP D O 1
ATOM 8398 N N . ALA D 1 172 ? 171.374 127.942 132.552 1.00 37.39 172 ALA D N 1
ATOM 8399 C CA . ALA D 1 172 ? 171.256 129.375 132.782 1.00 37.39 172 ALA D CA 1
ATOM 8400 C C . ALA D 1 172 ? 169.870 129.771 133.270 1.00 37.39 172 ALA D C 1
ATOM 8401 O O . ALA D 1 172 ? 169.735 130.804 133.932 1.00 37.39 172 ALA D O 1
ATOM 8403 N N . GLY D 1 173 ? 168.850 128.966 132.978 1.00 36.24 173 GLY D N 1
ATOM 8404 C CA . GLY D 1 173 ? 167.488 129.380 133.262 1.00 36.24 173 GLY D CA 1
ATOM 8405 C C . GLY D 1 173 ? 167.205 129.561 134.738 1.00 36.24 173 GLY D C 1
ATOM 8406 O O . GLY D 1 173 ? 166.603 130.559 135.143 1.00 36.24 173 GLY D O 1
ATOM 8407 N N . GLY D 1 174 ? 167.644 128.617 135.564 1.00 35.66 174 GLY D N 1
ATOM 8408 C CA . GLY D 1 174 ? 167.328 128.632 136.974 1.00 35.66 174 GLY D CA 1
ATOM 8409 C C . GLY D 1 174 ? 168.361 129.242 137.894 1.00 35.66 174 GLY D C 1
ATOM 8410 O O . GLY D 1 174 ? 168.336 128.965 139.096 1.00 35.66 174 GLY D O 1
ATOM 8411 N N . ALA D 1 175 ? 169.272 130.070 137.375 1.00 34.86 175 ALA D N 1
ATOM 8412 C CA . ALA D 1 175 ? 170.351 130.598 138.205 1.00 34.86 175 ALA D CA 1
ATOM 8413 C C . ALA D 1 175 ? 169.821 131.528 139.292 1.00 34.86 175 ALA D C 1
ATOM 8414 O O . ALA D 1 175 ? 170.528 131.837 140.251 1.00 34.86 175 ALA D O 1
ATOM 8416 N N . LYS D 1 176 ? 168.570 131.971 139.167 0.80 32.05 176 LYS D N 1
ATOM 8417 C CA . LYS D 1 176 ? 167.959 132.787 140.212 0.80 32.05 176 LYS D CA 1
ATOM 8418 C C . LYS D 1 176 ? 167.896 132.034 141.538 0.80 32.05 176 LYS D C 1
ATOM 8419 O O . LYS D 1 176 ? 168.196 132.584 142.606 0.80 32.05 176 LYS D O 1
ATOM 8425 N N . ARG D 1 177 ? 167.496 130.764 141.478 0.70 30.59 177 ARG D N 1
ATOM 8426 C CA . ARG D 1 177 ? 167.454 129.931 142.671 0.70 30.59 177 ARG D CA 1
ATOM 8427 C C . ARG D 1 177 ? 168.824 129.860 143.330 0.70 30.59 177 ARG D C 1
ATOM 8428 O O . ARG D 1 177 ? 168.952 130.019 144.550 0.70 30.59 177 ARG D O 1
ATOM 8436 N N . VAL D 1 178 ? 169.867 129.647 142.530 1.00 33.59 178 VAL D N 1
ATOM 8437 C CA . VAL D 1 178 ? 171.192 129.460 143.104 1.00 33.59 178 VAL D CA 1
ATOM 8438 C C . VAL D 1 178 ? 171.744 130.776 143.634 1.00 33.59 178 VAL D C 1
ATOM 8439 O O . VAL D 1 178 ? 172.493 130.787 144.612 1.00 33.59 178 VAL D O 1
ATOM 8443 N N . THR D 1 179 ? 171.390 131.903 143.011 1.00 34.52 179 THR D N 1
ATOM 8444 C CA . THR D 1 179 ? 171.806 133.188 143.567 1.00 34.52 179 THR D CA 1
ATOM 8445 C C . THR D 1 179 ? 171.138 133.444 144.908 1.00 34.52 179 THR D C 1
ATOM 8446 O O . THR D 1 179 ? 171.780 133.927 145.843 1.00 34.52 179 THR D O 1
ATOM 8450 N N . SER D 1 180 ? 169.851 133.123 145.024 1.00 33.13 180 SER D N 1
ATOM 8451 C CA . SER D 1 180 ? 169.185 133.274 146.312 1.00 33.13 180 SER D CA 1
ATOM 8452 C C . SER D 1 180 ? 169.847 132.397 147.372 1.00 33.13 180 SER D C 1
ATOM 8453 O O . SER D 1 180 ? 170.102 132.845 148.496 1.00 33.13 180 SER D O 1
ATOM 8456 N N . ILE D 1 181 ? 170.158 131.148 147.018 1.00 33.48 181 ILE D N 1
ATOM 8457 C CA . ILE D 1 181 ? 170.784 130.238 147.974 1.00 33.48 181 ILE D CA 1
ATOM 8458 C C . ILE D 1 181 ? 172.174 130.727 148.366 1.00 33.48 181 ILE D C 1
ATOM 8459 O O . ILE D 1 181 ? 172.550 130.690 149.543 1.00 33.48 181 ILE D O 1
ATOM 8464 N N . ALA D 1 182 ? 172.967 131.172 147.390 1.00 35.96 182 ALA D N 1
ATOM 8465 C CA . ALA D 1 182 ? 174.304 131.665 147.689 1.00 35.96 182 ALA D CA 1
ATOM 8466 C C . ALA D 1 182 ? 174.255 132.920 148.542 1.00 35.96 182 ALA D C 1
ATOM 8467 O O . ALA D 1 182 ? 175.078 133.085 149.445 1.00 35.96 182 ALA D O 1
ATOM 8469 N N . ASP D 1 183 ? 173.301 133.812 148.275 1.00 37.05 183 ASP D N 1
ATOM 8470 C CA . ASP D 1 183 ? 173.127 134.987 149.115 1.00 37.05 183 ASP D CA 1
ATOM 8471 C C . ASP D 1 183 ? 172.781 134.594 150.543 1.00 37.05 183 ASP D C 1
ATOM 8472 O O . ASP D 1 183 ? 173.340 135.146 151.495 1.00 37.05 183 ASP D O 1
ATOM 8477 N N . ARG D 1 184 ? 171.878 133.629 150.714 0.40 34.34 184 ARG D N 1
ATOM 8478 C CA . ARG D 1 184 ? 171.558 133.141 152.048 0.40 34.34 184 ARG D CA 1
ATOM 8479 C C . ARG D 1 184 ? 172.760 132.533 152.751 0.40 34.34 184 ARG D C 1
ATOM 8480 O O . ARG D 1 184 ? 172.952 132.778 153.942 0.40 34.34 184 ARG D O 1
ATOM 8488 N N . LEU D 1 185 ? 173.575 131.761 152.043 1.00 36.02 185 LEU D N 1
ATOM 8489 C CA . LEU D 1 185 ? 174.746 131.138 152.633 1.00 36.02 185 LEU D CA 1
ATOM 8490 C C . LEU D 1 185 ? 175.961 132.049 152.636 1.00 36.02 185 LEU D C 1
ATOM 8491 O O . LEU D 1 185 ? 176.948 131.727 153.301 1.00 36.02 185 LEU D O 1
ATOM 8496 N N . ASN D 1 186 ? 175.904 133.174 151.923 1.00 38.42 186 ASN D N 1
ATOM 8497 C CA . ASN D 1 186 ? 177.051 134.057 151.727 1.00 38.42 186 ASN D CA 1
ATOM 8498 C C . ASN D 1 186 ? 178.226 133.296 151.109 1.00 38.42 186 ASN D C 1
ATOM 8499 O O . ASN D 1 186 ? 179.296 133.160 151.700 1.00 38.42 186 ASN D O 1
ATOM 8504 N N . VAL D 1 187 ? 178.001 132.789 149.897 1.00 38.62 187 VAL D N 1
ATOM 8505 C CA . VAL D 1 187 ? 179.017 132.073 149.134 1.00 38.62 187 VAL D CA 1
ATOM 8506 C C . VAL D 1 187 ? 178.926 132.507 147.678 1.00 38.62 187 VAL D C 1
ATOM 8507 O O . VAL D 1 187 ? 178.024 133.244 147.280 1.00 38.62 187 VAL D O 1
ATOM 8511 N N . ASP D 1 188 ? 179.885 132.046 146.883 0.90 41.48 188 ASP D N 1
ATOM 8512 C CA . ASP D 1 188 ? 179.903 132.341 145.461 0.90 41.48 188 ASP D CA 1
ATOM 8513 C C . ASP D 1 188 ? 178.959 131.413 144.707 0.90 41.48 188 ASP D C 1
ATOM 8514 O O . ASP D 1 188 ? 178.794 130.241 145.049 0.90 41.48 188 ASP D O 1
ATOM 8519 N N . PHE D 1 189 ? 178.329 131.953 143.669 1.00 41.74 189 PHE D N 1
ATOM 8520 C CA . PHE D 1 189 ? 177.528 131.141 142.770 1.00 41.74 189 PHE D CA 1
ATOM 8521 C C . PHE D 1 189 ? 178.236 131.017 141.426 1.00 41.74 189 PHE D C 1
ATOM 8522 O O . PHE D 1 189 ? 178.230 131.944 140.613 1.00 41.74 189 PHE D O 1
ATOM 8530 N N . ALA D 1 190 ? 178.890 129.871 141.229 1.00 41.46 190 ALA D N 1
ATOM 8531 C CA . ALA D 1 190 ? 179.480 129.491 139.955 1.00 41.46 190 ALA D CA 1
ATOM 8532 C C . ALA D 1 190 ? 178.378 129.053 139.005 1.00 41.46 190 ALA D C 1
ATOM 8533 O O . ALA D 1 190 ? 177.412 128.416 139.417 1.00 41.46 190 ALA D O 1
ATOM 8535 N N . LEU D 1 191 ? 178.530 129.387 137.731 1.00 42.03 191 LEU D N 1
ATOM 8536 C CA . LEU D 1 191 ? 177.514 129.072 136.734 1.00 42.03 191 LEU D CA 1
ATOM 8537 C C . LEU D 1 191 ? 178.060 128.192 135.621 1.00 42.03 191 LEU D C 1
ATOM 8538 O O . LEU D 1 191 ? 179.247 128.236 135.288 1.00 42.03 191 LEU D O 1
ATOM 8543 N N . ILE D 1 192 ? 177.159 127.395 135.050 1.00 41.36 192 ILE D N 1
ATOM 8544 C CA . ILE D 1 192 ? 177.474 126.417 134.015 1.00 41.36 192 ILE D CA 1
ATOM 8545 C C . ILE D 1 192 ? 176.427 126.519 132.917 1.00 41.36 192 ILE D C 1
ATOM 8546 O O . ILE D 1 192 ? 175.235 126.655 133.206 1.00 41.36 192 ILE D O 1
ATOM 8551 N N . HIS D 1 193 ? 176.870 126.476 131.661 1.00 44.03 193 HIS D N 1
ATOM 8552 C CA . HIS D 1 193 ? 175.932 126.224 130.570 1.00 44.03 193 HIS D CA 1
ATOM 8553 C C . HIS D 1 193 ? 176.663 125.592 129.391 1.00 44.03 193 HIS D C 1
ATOM 8554 O O . HIS D 1 193 ? 177.873 125.749 129.236 1.00 44.03 193 HIS D O 1
ATOM 8561 N N . LYS D 1 194 ? 175.920 124.857 128.569 0.30 44.59 194 LYS D N 1
ATOM 8562 C CA . LYS D 1 194 ? 176.508 124.177 127.424 0.30 44.59 194 LYS D CA 1
ATOM 8563 C C . LYS D 1 194 ? 176.617 125.125 126.240 0.30 44.59 194 LYS D C 1
ATOM 8564 O O . LYS D 1 194 ? 175.808 126.043 126.083 0.30 44.59 194 LYS D O 1
ATOM 8570 N N . GLU D 1 195 ? 177.624 124.892 125.405 1.00 47.20 195 GLU D N 1
ATOM 8571 C CA . GLU D 1 195 ? 177.863 125.722 124.236 1.00 47.20 195 GLU D CA 1
ATOM 8572 C C . GLU D 1 195 ? 177.119 125.184 123.022 1.00 47.20 195 GLU D C 1
ATOM 8573 O O . GLU D 1 195 ? 177.210 125.745 121.932 1.00 47.20 195 GLU D O 1
ATOM 8579 N N . ASP D 1 203 ? 178.358 120.057 122.843 0.01 44.43 203 ASP D N 1
ATOM 8580 C CA . ASP D 1 203 ? 178.631 118.924 123.718 0.01 44.43 203 ASP D CA 1
ATOM 8581 C C . ASP D 1 203 ? 179.658 119.300 124.779 0.01 44.43 203 ASP D C 1
ATOM 8582 O O . ASP D 1 203 ? 180.107 118.453 125.550 0.01 44.43 203 ASP D O 1
ATOM 8587 N N . ARG D 1 204 ? 180.026 120.577 124.808 0.01 44.40 204 ARG D N 1
ATOM 8588 C CA . ARG D 1 204 ? 180.963 121.093 125.793 0.01 44.40 204 ARG D CA 1
ATOM 8589 C C . ARG D 1 204 ? 180.262 122.069 126.725 0.01 44.40 204 ARG D C 1
ATOM 8590 O O . ARG D 1 204 ? 179.225 122.644 126.388 0.01 44.40 204 ARG D O 1
ATOM 8598 N N . MET D 1 205 ? 180.837 122.249 127.910 0.60 43.53 205 MET D N 1
ATOM 8599 C CA . MET D 1 205 ? 180.245 123.073 128.951 0.60 43.53 205 MET D CA 1
ATOM 8600 C C . MET D 1 205 ? 181.219 124.177 129.339 0.60 43.53 205 MET D C 1
ATOM 8601 O O . MET D 1 205 ? 182.437 123.997 129.277 0.60 43.53 205 MET D O 1
ATOM 8606 N N . VAL D 1 206 ? 180.681 125.328 129.738 1.00 44.15 206 VAL D N 1
ATOM 8607 C CA . VAL D 1 206 ? 181.484 126.451 130.201 1.00 44.15 206 VAL D CA 1
ATOM 8608 C C . VAL D 1 206 ? 181.041 126.822 131.611 1.00 44.15 206 VAL D C 1
ATOM 8609 O O . VAL D 1 206 ? 179.837 126.912 131.894 1.00 44.15 206 VAL D O 1
ATOM 8613 N N . LEU D 1 207 ? 182.028 127.037 132.482 1.00 44.45 207 LEU D N 1
ATOM 8614 C CA . LEU D 1 207 ? 181.850 127.277 133.906 1.00 44.45 207 LEU D CA 1
ATOM 8615 C C . LEU D 1 207 ? 182.582 128.548 134.319 1.00 44.45 207 LEU D C 1
ATOM 8616 O O . LEU D 1 207 ? 183.758 128.729 133.986 1.00 44.45 207 LEU D O 1
ATOM 8621 N N . VAL D 1 208 ? 181.890 129.414 135.056 1.00 44.33 208 VAL D N 1
ATOM 8622 C CA . VAL D 1 208 ? 182.481 130.591 135.688 1.00 44.33 208 VAL D CA 1
ATOM 8623 C C . VAL D 1 208 ? 182.381 130.448 137.191 1.00 44.33 208 VAL D C 1
ATOM 8624 O O . VAL D 1 208 ? 181.320 130.100 137.713 1.00 44.33 208 VAL D O 1
ATOM 8628 N N . GLY D 1 209 ? 183.472 130.746 137.884 1.00 46.33 209 GLY D N 1
ATOM 8629 C CA . GLY D 1 209 ? 183.454 130.633 139.331 1.00 46.33 209 GLY D CA 1
ATOM 8630 C C . GLY D 1 209 ? 184.466 129.591 139.753 1.00 46.33 209 GLY D C 1
ATOM 8631 O O . GLY D 1 209 ? 184.456 128.450 139.297 1.00 46.33 209 GLY D O 1
ATOM 8632 N N . ASP D 1 210 ? 185.369 130.004 140.638 1.00 49.76 210 ASP D N 1
ATOM 8633 C CA . ASP D 1 210 ? 186.403 129.104 141.127 1.00 49.76 210 ASP D CA 1
ATOM 8634 C C . ASP D 1 210 ? 185.779 127.921 141.852 1.00 49.76 210 ASP D C 1
ATOM 8635 O O . ASP D 1 210 ? 185.098 128.091 142.866 1.00 49.76 210 ASP D O 1
ATOM 8640 N N . VAL D 1 211 ? 186.013 126.718 141.327 1.00 48.00 211 VAL D N 1
ATOM 8641 C CA . VAL D 1 211 ? 185.561 125.496 141.974 1.00 48.00 211 VAL D CA 1
ATOM 8642 C C . VAL D 1 211 ? 186.714 124.619 142.434 1.00 48.00 211 VAL D C 1
ATOM 8643 O O . VAL D 1 211 ? 186.478 123.618 143.112 1.00 48.00 211 VAL D O 1
ATOM 8647 N N . LYS D 1 212 ? 187.954 124.964 142.095 0.40 47.96 212 LYS D N 1
ATOM 8648 C CA . LYS D 1 212 ? 189.089 124.098 142.385 0.40 47.96 212 LYS D CA 1
ATOM 8649 C C . LYS D 1 212 ? 189.239 123.872 143.881 0.40 47.96 212 LYS D C 1
ATOM 8650 O O . LYS D 1 212 ? 189.127 124.803 144.681 0.40 47.96 212 LYS D O 1
ATOM 8656 N N . ASP D 1 213 ? 189.480 122.614 144.254 1.00 49.30 213 ASP D N 1
ATOM 8657 C CA . ASP D 1 213 ? 189.686 122.171 145.631 1.00 49.30 213 ASP D CA 1
ATOM 8658 C C . ASP D 1 213 ? 188.526 122.524 146.549 1.00 49.30 213 ASP D C 1
ATOM 8659 O O . ASP D 1 213 ? 188.685 122.512 147.774 1.00 49.30 213 ASP D O 1
ATOM 8664 N N . ARG D 1 214 ? 187.361 122.832 145.993 0.40 45.83 214 ARG D N 1
ATOM 8665 C CA . ARG D 1 214 ? 186.192 123.205 146.767 0.40 45.83 214 ARG D CA 1
ATOM 8666 C C . ARG D 1 214 ? 185.088 122.183 146.562 0.40 45.83 214 ARG D C 1
ATOM 8667 O O . ARG D 1 214 ? 185.193 121.283 145.725 0.40 45.83 214 ARG D O 1
ATOM 8675 N N . VAL D 1 215 ? 184.032 122.328 147.354 1.00 42.26 215 VAL D N 1
ATOM 8676 C CA . VAL D 1 215 ? 182.806 121.591 147.110 1.00 42.26 215 VAL D CA 1
ATOM 8677 C C . VAL D 1 215 ? 181.899 122.424 146.219 1.00 42.26 215 VAL D C 1
ATOM 8678 O O . VAL D 1 215 ? 181.675 123.613 146.475 1.00 42.26 215 VAL D O 1
ATOM 8682 N N . ALA D 1 216 ? 181.400 121.818 145.149 1.00 38.45 216 ALA D N 1
ATOM 8683 C CA . ALA D 1 216 ? 180.390 122.436 144.307 1.00 38.45 216 ALA D CA 1
ATOM 8684 C C . ALA D 1 216 ? 179.040 121.801 144.600 1.00 38.45 216 ALA D C 1
ATOM 8685 O O . ALA D 1 216 ? 178.945 120.587 144.794 1.00 38.45 216 ALA D O 1
ATOM 8687 N N . ILE D 1 217 ? 178.002 122.624 144.648 1.00 34.64 217 ILE D N 1
ATOM 8688 C CA . ILE D 1 217 ? 176.652 122.170 144.950 1.00 34.64 217 ILE D CA 1
ATOM 8689 C C . ILE D 1 217 ? 175.769 122.580 143.785 1.00 34.64 217 ILE D C 1
ATOM 8690 O O . ILE D 1 217 ? 175.457 123.762 143.621 1.00 34.64 217 ILE D O 1
ATOM 8695 N N . LEU D 1 218 ? 175.365 121.613 142.973 1.00 31.25 218 LEU D N 1
ATOM 8696 C CA . LEU D 1 218 ? 174.375 121.883 141.945 1.00 31.25 218 LEU D CA 1
ATOM 8697 C C . LEU D 1 218 ? 172.990 121.959 142.566 1.00 31.25 218 LEU D C 1
ATOM 8698 O O . LEU D 1 218 ? 172.596 121.097 143.351 1.00 31.25 218 LEU D O 1
ATOM 8703 N N . VAL D 1 219 ? 172.250 123.000 142.215 1.00 28.48 219 VAL D N 1
ATOM 8704 C CA . VAL D 1 219 ? 170.887 123.188 142.685 1.00 28.48 219 VAL D CA 1
ATOM 8705 C C . VAL D 1 219 ? 169.989 123.403 141.479 1.00 28.48 219 VAL D C 1
ATOM 8706 O O . VAL D 1 219 ? 170.305 124.204 140.595 1.00 28.48 219 VAL D O 1
ATOM 8710 N N . ASP D 1 220 ? 168.870 122.687 141.444 1.00 25.77 220 ASP D N 1
ATOM 8711 C CA . ASP D 1 220 ? 167.922 122.797 140.348 1.00 25.77 220 ASP D CA 1
ATOM 8712 C C . ASP D 1 220 ? 166.542 122.429 140.867 1.00 25.77 220 ASP D C 1
ATOM 8713 O O . ASP D 1 220 ? 166.398 121.876 141.956 1.00 25.77 220 ASP D O 1
ATOM 8718 N N . ASP D 1 221 ? 165.526 122.741 140.068 1.00 22.93 221 ASP D N 1
ATOM 8719 C CA . ASP D 1 221 ? 164.159 122.464 140.488 1.00 22.93 221 ASP D CA 1
ATOM 8720 C C . ASP D 1 221 ? 163.805 120.987 140.342 1.00 22.93 221 ASP D C 1
ATOM 8721 O O . ASP D 1 221 ? 163.000 120.467 141.114 1.00 22.93 221 ASP D O 1
ATOM 8726 N N . MET D 1 222 ? 164.378 120.290 139.369 0.81 21.73 222 MET D N 1
ATOM 8727 C CA . MET D 1 222 ? 164.006 118.899 139.169 0.81 21.73 222 MET D CA 1
ATOM 8728 C C . MET D 1 222 ? 165.096 118.177 138.401 0.81 21.73 222 MET D C 1
ATOM 8729 O O . MET D 1 222 ? 165.879 118.785 137.672 0.81 21.73 222 MET D O 1
ATOM 8734 N N . ALA D 1 223 ? 165.130 116.862 138.576 1.00 21.76 223 ALA D N 1
ATOM 8735 C CA . ALA D 1 223 ? 166.008 115.977 137.820 1.00 21.76 223 ALA D CA 1
ATOM 8736 C C . ALA D 1 223 ? 165.139 114.892 137.209 1.00 21.76 223 ALA D C 1
ATOM 8737 O O . ALA D 1 223 ? 164.642 114.021 137.926 1.00 21.76 223 ALA D O 1
ATOM 8739 N N . ASP D 1 224 ? 164.940 114.950 135.895 1.00 22.86 224 ASP D N 1
ATOM 8740 C CA . ASP D 1 224 ? 164.062 113.983 135.230 1.00 22.86 224 ASP D CA 1
ATOM 8741 C C . ASP D 1 224 ? 164.859 112.805 134.674 1.00 22.86 224 ASP D C 1
ATOM 8742 O O . ASP D 1 224 ? 164.799 111.697 135.209 1.00 22.86 224 ASP D O 1
ATOM 8747 N N . THR D 1 225 ? 165.656 113.053 133.644 1.00 24.81 225 THR D N 1
ATOM 8748 C CA . THR D 1 225 ? 166.536 112.042 133.086 1.00 24.81 225 THR D CA 1
ATOM 8749 C C . THR D 1 225 ? 167.954 112.186 133.600 1.00 24.81 225 THR D C 1
ATOM 8750 O O . THR D 1 225 ? 168.803 111.354 133.273 1.00 24.81 225 THR D O 1
ATOM 8754 N N . CYS D 1 226 ? 168.213 113.231 134.381 1.00 26.11 226 CYS D N 1
ATOM 8755 C CA . CYS D 1 226 ? 169.507 113.560 134.962 1.00 26.11 226 CYS D CA 1
ATOM 8756 C C . CYS D 1 226 ? 170.566 113.856 133.913 1.00 26.11 226 CYS D C 1
ATOM 8757 O O . CYS D 1 226 ? 171.750 113.914 134.233 1.00 26.11 226 CYS D O 1
ATOM 8760 N N . GLY D 1 227 ? 170.162 114.068 132.661 1.00 28.63 227 GLY D N 1
ATOM 8761 C CA . GLY D 1 227 ? 171.099 114.561 131.672 1.00 28.63 227 GLY D CA 1
ATOM 8762 C C . GLY D 1 227 ? 171.658 115.917 132.035 1.00 28.63 227 GLY D C 1
ATOM 8763 O O . GLY D 1 227 ? 172.846 116.174 131.839 1.00 28.63 227 GLY D O 1
ATOM 8764 N N . THR D 1 228 ? 170.822 116.790 132.591 1.00 29.35 228 THR D N 1
ATOM 8765 C CA . THR D 1 228 ? 171.255 118.134 132.943 1.00 29.35 228 THR D CA 1
ATOM 8766 C C . THR D 1 228 ? 172.311 118.125 134.044 1.00 29.35 228 THR D C 1
ATOM 8767 O O . THR D 1 228 ? 173.361 118.753 133.893 1.00 29.35 228 THR D O 1
ATOM 8771 N N . ILE D 1 229 ? 172.075 117.410 135.142 1.00 30.41 229 ILE D N 1
ATOM 8772 C CA . ILE D 1 229 ? 173.018 117.450 136.256 1.00 30.41 229 ILE D CA 1
ATOM 8773 C C . ILE D 1 229 ? 174.250 116.600 135.982 1.00 30.41 229 ILE D C 1
ATOM 8774 O O . ILE D 1 229 ? 175.330 116.908 136.475 1.00 30.41 229 ILE D O 1
ATOM 8779 N N . CYS D 1 230 ? 174.135 115.522 135.207 1.00 33.25 230 CYS D N 1
ATOM 8780 C CA . CYS D 1 230 ? 175.312 114.697 134.947 1.00 33.25 230 CYS D CA 1
ATOM 8781 C C . CYS D 1 230 ? 176.322 115.430 134.071 1.00 33.25 230 CYS D C 1
ATOM 8782 O O . CYS D 1 230 ? 177.531 115.366 134.319 1.00 33.25 230 CYS D O 1
ATOM 8785 N N . HIS D 1 231 ? 175.844 116.147 133.056 1.00 36.21 231 HIS D N 1
ATOM 8786 C CA . HIS D 1 231 ? 176.733 116.961 132.230 1.00 36.21 231 HIS D CA 1
ATOM 8787 C C . HIS D 1 231 ? 177.400 118.059 133.053 1.00 36.21 231 HIS D C 1
ATOM 8788 O O . HIS D 1 231 ? 178.617 118.281 132.949 1.00 36.21 231 HIS D O 1
ATOM 8795 N N . ALA D 1 232 ? 176.619 118.741 133.891 1.00 36.57 232 ALA D N 1
ATOM 8796 C CA . ALA D 1 232 ? 177.170 119.783 134.747 1.00 36.57 232 ALA D CA 1
ATOM 8797 C C . ALA D 1 232 ? 178.205 119.219 135.709 1.00 36.57 232 ALA D C 1
ATOM 8798 O O . ALA D 1 232 ? 179.249 119.837 135.941 1.00 36.57 232 ALA D O 1
ATOM 8800 N N . ALA D 1 233 ? 177.941 118.040 136.273 1.00 37.79 233 ALA D N 1
ATOM 8801 C CA . ALA D 1 233 ? 178.891 117.424 137.189 1.00 37.79 233 ALA D CA 1
ATOM 8802 C C . ALA D 1 233 ? 180.167 117.014 136.473 1.00 37.79 233 ALA D C 1
ATOM 8803 O O . ALA D 1 233 ? 181.259 117.123 137.037 1.00 37.79 233 ALA D O 1
ATOM 8805 N N . ASP D 1 234 ? 180.046 116.510 135.245 1.00 41.32 234 ASP D N 1
ATOM 8806 C CA . ASP D 1 234 ? 181.238 116.195 134.467 1.00 41.32 234 ASP D CA 1
ATOM 8807 C C . ASP D 1 234 ? 182.096 117.436 134.282 1.00 41.32 234 ASP D C 1
ATOM 8808 O O . ASP D 1 234 ? 183.311 117.404 134.513 1.00 41.32 234 ASP D O 1
ATOM 8813 N N . LYS D 1 235 ? 181.467 118.545 133.895 1.00 42.64 235 LYS D N 1
ATOM 8814 C CA . LYS D 1 235 ? 182.204 119.798 133.782 1.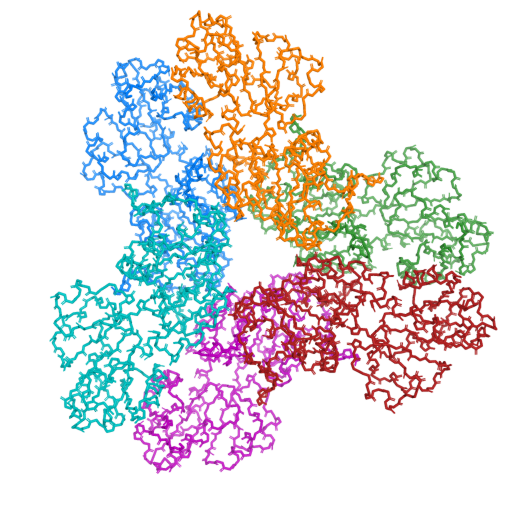00 42.64 235 LYS D CA 1
ATOM 8815 C C . LYS D 1 235 ? 182.880 120.169 135.097 1.00 42.64 235 LYS D C 1
ATOM 8816 O O . LYS D 1 235 ? 184.071 120.496 135.118 1.00 42.64 235 LYS D O 1
ATOM 8822 N N . LEU D 1 236 ? 182.138 120.118 136.204 1.00 42.45 236 LEU D N 1
ATOM 8823 C CA . LEU D 1 236 ? 182.697 120.538 137.484 1.00 42.45 236 LEU D CA 1
ATOM 8824 C C . LEU D 1 236 ? 183.888 119.681 137.873 1.00 42.45 236 LEU D C 1
ATOM 8825 O O . LEU D 1 236 ? 184.900 120.196 138.359 1.00 42.45 236 LEU D O 1
ATOM 8830 N N . LEU D 1 237 ? 183.787 118.367 137.677 1.00 44.68 237 LEU D N 1
ATOM 8831 C CA . LEU D 1 237 ? 184.910 117.495 137.983 1.00 44.68 237 LEU D CA 1
ATOM 8832 C C . LEU D 1 237 ? 186.087 117.750 137.054 1.00 44.68 237 LEU D C 1
ATOM 8833 O O . LEU D 1 237 ? 187.235 117.493 137.433 1.00 44.68 237 LEU D O 1
ATOM 8838 N N . SER D 1 238 ? 185.830 118.245 135.841 1.00 46.44 238 SER D N 1
ATOM 8839 C CA . SER D 1 238 ? 186.939 118.640 134.977 1.00 46.44 238 SER D CA 1
ATOM 8840 C C . SER D 1 238 ? 187.752 119.762 135.610 1.00 46.44 238 SER D C 1
ATOM 8841 O O . SER D 1 238 ? 188.975 119.824 135.443 1.00 46.44 238 SER D O 1
ATOM 8844 N N . ALA D 1 239 ? 187.091 120.654 136.347 1.00 46.52 239 ALA D N 1
ATOM 8845 C CA . ALA D 1 239 ? 187.732 121.831 136.913 1.00 46.52 239 ALA D CA 1
ATOM 8846 C C . ALA D 1 239 ? 188.139 121.644 138.370 1.00 46.52 239 ALA D C 1
ATOM 8847 O O . ALA D 1 239 ? 188.270 122.631 139.099 1.00 46.52 239 ALA D O 1
ATOM 8849 N N . GLY D 1 240 ? 188.329 120.403 138.811 1.00 47.12 240 GLY D N 1
ATOM 8850 C CA . GLY D 1 240 ? 189.036 120.127 140.046 1.00 47.12 240 GLY D CA 1
ATOM 8851 C C . GLY D 1 240 ? 188.241 120.221 141.328 1.00 47.12 240 GLY D C 1
ATOM 8852 O O . GLY D 1 240 ? 188.849 120.264 142.403 1.00 47.12 240 GLY D O 1
ATOM 8853 N N . ALA D 1 241 ? 186.913 120.256 141.263 1.00 46.10 241 ALA D N 1
ATOM 8854 C CA . ALA D 1 241 ? 186.124 120.274 142.483 1.00 46.10 241 ALA D CA 1
ATOM 8855 C C . ALA D 1 241 ? 186.323 118.980 143.266 1.00 46.10 241 ALA D C 1
ATOM 8856 O O . ALA D 1 241 ? 186.260 117.878 142.717 1.00 46.10 241 ALA D O 1
ATOM 8858 N N . THR D 1 242 ? 186.576 119.123 144.565 1.00 45.93 242 THR D N 1
ATOM 8859 C CA . THR D 1 242 ? 186.860 117.962 145.401 1.00 45.93 242 THR D CA 1
ATOM 8860 C C . THR D 1 242 ? 185.660 117.024 145.468 1.00 45.93 242 THR D C 1
ATOM 8861 O O . THR D 1 242 ? 185.799 115.804 145.332 1.00 45.93 242 THR D O 1
ATOM 8865 N N . ARG D 1 243 ? 184.472 117.579 145.671 1.00 41.78 243 ARG D N 1
ATOM 8866 C CA . ARG D 1 243 ? 183.234 116.825 145.646 1.00 41.78 243 ARG D CA 1
ATOM 8867 C C . ARG D 1 243 ? 182.176 117.641 144.923 1.00 41.78 243 ARG D C 1
ATOM 8868 O O . ARG D 1 243 ? 182.254 118.870 144.860 1.00 41.78 243 ARG D O 1
ATOM 8876 N N . VAL D 1 244 ? 181.196 116.949 144.359 1.00 36.83 244 VAL D N 1
ATOM 8877 C CA . VAL D 1 244 ? 180.066 117.583 143.696 1.00 36.83 244 VAL D CA 1
ATOM 8878 C C . VAL D 1 244 ? 178.793 117.019 144.303 1.00 36.83 244 VAL D C 1
ATOM 8879 O O . VAL D 1 244 ? 178.654 115.801 144.442 1.00 36.83 244 VAL D O 1
ATOM 8883 N N . TYR D 1 245 ? 177.885 117.902 144.684 0.50 33.62 245 TYR D N 1
ATOM 8884 C CA . TYR D 1 245 ? 176.571 117.512 145.161 0.50 33.62 245 TYR D CA 1
ATOM 8885 C C . TYR D 1 245 ? 175.514 118.013 144.193 0.50 33.62 245 TYR D C 1
ATOM 8886 O O . TYR D 1 245 ? 175.700 119.015 143.503 0.50 33.62 245 TYR D O 1
ATOM 8895 N N . ALA D 1 246 ? 174.395 117.306 144.148 1.00 27.87 246 ALA D N 1
ATOM 8896 C CA . ALA D 1 246 ? 173.226 117.785 143.431 1.00 27.87 246 ALA D CA 1
ATOM 8897 C C . ALA D 1 246 ? 172.077 117.845 144.416 1.00 27.87 246 ALA D C 1
ATOM 8898 O O . ALA D 1 246 ? 171.880 116.906 145.185 1.00 27.87 246 ALA D O 1
ATOM 8900 N N . ILE D 1 247 ? 171.345 118.951 144.423 1.00 24.82 247 ILE D N 1
ATOM 8901 C CA . ILE D 1 247 ? 170.182 119.101 145.286 1.00 24.82 247 ILE D CA 1
ATOM 8902 C C . ILE D 1 247 ? 169.016 119.562 144.432 1.00 24.82 247 ILE D C 1
ATOM 8903 O O . ILE D 1 247 ? 169.137 120.541 143.691 1.00 24.82 247 ILE D O 1
ATOM 8908 N N . LEU D 1 248 ? 167.891 118.860 144.534 1.00 22.39 248 LEU D N 1
ATOM 8909 C CA . LEU D 1 248 ? 166.714 119.124 143.723 1.00 22.39 248 LEU D CA 1
ATOM 8910 C C . LEU D 1 248 ? 165.455 118.980 144.565 1.00 22.39 248 LEU D C 1
ATOM 8911 O O . LEU D 1 248 ? 165.367 118.116 145.449 1.00 22.39 248 LEU D O 1
ATOM 8916 N N . THR D 1 249 ? 164.470 119.829 144.292 1.00 19.30 249 THR D N 1
ATOM 8917 C CA . THR D 1 249 ? 163.210 119.621 144.984 1.00 19.30 249 THR D CA 1
ATOM 8918 C C . THR D 1 249 ? 162.435 118.433 144.421 1.00 19.30 249 THR D C 1
ATOM 8919 O O . THR D 1 249 ? 161.930 117.627 145.203 1.00 19.30 249 THR D O 1
ATOM 8923 N N . HIS D 1 250 ? 162.365 118.267 143.103 1.00 18.18 250 HIS D N 1
ATOM 8924 C CA . HIS D 1 250 ? 161.570 117.196 142.500 1.00 18.18 250 HIS D CA 1
ATOM 8925 C C . HIS D 1 250 ? 162.490 116.128 141.919 1.00 18.18 250 HIS D C 1
ATOM 8926 O O . HIS D 1 250 ? 163.189 116.372 140.933 1.00 18.18 250 HIS D O 1
ATOM 8933 N N . GLY D 1 251 ? 162.496 114.952 142.536 1.00 19.57 251 GLY D N 1
ATOM 8934 C CA . GLY D 1 251 ? 163.241 113.808 142.047 1.00 19.57 251 GLY D CA 1
ATOM 8935 C C . GLY D 1 251 ? 162.455 112.885 141.137 1.00 19.57 251 GLY D C 1
ATOM 8936 O O . GLY D 1 251 ? 162.030 111.818 141.574 1.00 19.57 251 GLY D O 1
ATOM 8937 N N . ILE D 1 252 ? 162.225 113.283 139.887 1.00 20.37 252 ILE D N 1
ATOM 8938 C CA . ILE D 1 252 ? 161.409 112.467 138.991 1.00 20.37 252 ILE D CA 1
ATOM 8939 C C . ILE D 1 252 ? 162.138 111.181 138.609 1.00 20.37 252 ILE D C 1
ATOM 8940 O O . ILE D 1 252 ? 161.576 110.087 138.698 1.00 20.37 252 ILE D O 1
ATOM 8945 N N . PHE D 1 253 ? 163.396 111.294 138.182 1.00 21.97 253 PHE D N 1
ATOM 8946 C CA . PHE D 1 253 ? 164.275 110.145 137.939 1.00 21.97 253 PHE D CA 1
ATOM 8947 C C . PHE D 1 253 ? 163.668 109.129 136.967 1.00 21.97 253 PHE D C 1
ATOM 8948 O O . PHE D 1 253 ? 163.649 107.928 137.228 1.00 21.97 253 PHE D O 1
ATOM 8956 N N . SER D 1 254 ? 163.183 109.610 135.833 1.00 22.92 254 SER D N 1
ATOM 8957 C CA . SER D 1 254 ? 162.625 108.705 134.841 1.00 22.92 254 SER D CA 1
ATOM 8958 C C . SER D 1 254 ? 163.701 108.254 133.853 1.00 22.92 254 SER D C 1
ATOM 8959 O O . SER D 1 254 ? 164.796 108.807 133.788 1.00 22.92 254 SER D O 1
ATOM 8962 N N . GLY D 1 255 ? 163.372 107.223 133.081 1.00 25.48 255 GLY D N 1
ATOM 8963 C CA . GLY D 1 255 ? 164.238 106.740 132.033 1.00 25.48 255 GLY D CA 1
ATOM 8964 C C . GLY D 1 255 ? 165.562 106.201 132.535 1.00 25.48 255 GLY D C 1
ATOM 8965 O O . GLY D 1 255 ? 165.618 105.334 133.406 1.00 25.48 255 GLY D O 1
ATOM 8966 N N . PRO D 1 256 ? 166.657 106.708 131.984 1.00 26.69 256 PRO D N 1
ATOM 8967 C CA . PRO D 1 256 ? 167.981 106.197 132.354 1.00 26.69 256 PRO D CA 1
ATOM 8968 C C . PRO D 1 256 ? 168.590 106.892 133.562 1.00 26.69 256 PRO D C 1
ATOM 8969 O O . PRO D 1 256 ? 169.797 106.793 133.785 1.00 26.69 256 PRO D O 1
ATOM 8973 N N . ALA D 1 257 ? 167.769 107.600 134.340 1.00 26.31 257 ALA D N 1
ATOM 8974 C CA . ALA D 1 257 ? 168.297 108.486 135.372 1.00 26.31 257 ALA D CA 1
ATOM 8975 C C . ALA D 1 257 ? 169.102 107.733 136.425 1.00 26.31 257 ALA D C 1
ATOM 8976 O O . ALA D 1 257 ? 170.183 108.179 136.820 1.00 26.31 257 ALA D O 1
ATOM 8978 N N . ILE D 1 258 ? 168.590 106.597 136.899 1.00 28.17 258 ILE D N 1
ATOM 8979 C CA . ILE D 1 258 ? 169.255 105.882 137.983 1.00 28.17 258 ILE D CA 1
ATOM 8980 C C . ILE D 1 258 ? 170.623 105.377 137.542 1.00 28.17 258 ILE D C 1
ATOM 8981 O O . ILE D 1 258 ? 171.601 105.468 138.289 1.00 28.17 258 ILE D O 1
ATOM 8986 N N . SER D 1 259 ? 170.719 104.849 136.322 1.00 29.51 259 SER D N 1
ATOM 8987 C CA . SER D 1 259 ? 172.010 104.385 135.825 1.00 29.51 259 SER D CA 1
ATOM 8988 C C . SER D 1 259 ? 172.998 105.537 135.666 1.00 29.51 259 SER D C 1
ATOM 8989 O O . SER D 1 259 ? 174.175 105.404 136.024 1.00 29.51 259 SER D O 1
ATOM 8992 N N . ARG D 1 260 ? 172.541 106.676 135.140 1.00 28.75 260 ARG D N 1
ATOM 8993 C CA . ARG D 1 260 ? 173.434 107.822 134.996 1.00 28.75 260 ARG D CA 1
ATOM 8994 C C . ARG D 1 260 ? 173.933 108.308 136.347 1.00 28.75 260 ARG D C 1
ATOM 8995 O O . ARG D 1 260 ? 175.117 108.624 136.501 1.00 28.75 260 ARG D O 1
ATOM 9003 N N . ILE D 1 261 ? 173.043 108.382 137.339 1.00 29.37 261 ILE D N 1
ATOM 9004 C CA . ILE D 1 261 ? 173.463 108.791 138.675 1.00 29.37 261 ILE D CA 1
ATOM 9005 C C . ILE D 1 261 ? 174.462 107.795 139.244 1.00 29.37 261 ILE D C 1
ATOM 9006 O O . ILE D 1 261 ? 175.451 108.179 139.874 1.00 29.37 261 ILE D O 1
ATOM 9011 N N . ASN D 1 262 ? 174.219 106.502 139.036 1.00 30.88 262 ASN D N 1
ATOM 9012 C CA . ASN D 1 262 ? 175.131 105.493 139.560 1.00 30.88 262 ASN D CA 1
ATOM 9013 C C . ASN D 1 262 ? 176.509 105.616 138.929 1.00 30.88 262 ASN D C 1
ATOM 9014 O O . ASN D 1 262 ? 177.525 105.414 139.602 1.00 30.88 262 ASN D O 1
ATOM 9019 N N . ASN D 1 263 ? 176.569 105.954 137.646 1.00 33.00 263 ASN D N 1
ATOM 9020 C CA . ASN D 1 263 ? 177.840 106.088 136.950 1.00 33.00 263 ASN D CA 1
ATOM 9021 C C . ASN D 1 263 ? 178.438 107.485 137.043 1.00 33.00 263 ASN D C 1
ATOM 9022 O O . ASN D 1 263 ? 179.522 107.712 136.501 1.00 33.00 263 ASN D O 1
ATOM 9027 N N . ALA D 1 264 ? 177.773 108.424 137.703 1.00 34.49 264 ALA D N 1
ATOM 9028 C CA . ALA D 1 264 ? 178.297 109.774 137.816 1.00 34.49 264 ALA D CA 1
ATOM 9029 C C . ALA D 1 264 ? 179.104 109.926 139.104 1.00 34.49 264 ALA D C 1
ATOM 9030 O O . ALA D 1 264 ? 179.135 109.042 139.958 1.00 34.49 264 ALA D O 1
ATOM 9032 N N . CYS D 1 265 ? 179.759 111.074 139.240 1.00 38.55 265 CYS D N 1
ATOM 9033 C CA . CYS D 1 265 ? 180.688 111.314 140.335 1.00 38.55 265 CYS D CA 1
ATOM 9034 C C . CYS D 1 265 ? 180.049 112.027 141.517 1.00 38.55 265 CYS D C 1
ATOM 9035 O O . CYS D 1 265 ? 180.770 112.522 142.386 1.00 38.55 265 CYS D O 1
ATOM 9038 N N . PHE D 1 266 ? 178.723 112.103 141.565 1.00 33.84 266 PHE D N 1
ATOM 9039 C CA . PHE D 1 266 ? 178.061 112.804 142.654 1.00 33.84 266 PHE D CA 1
ATOM 9040 C C . PHE D 1 266 ? 178.416 112.195 144.001 1.00 33.84 266 PHE D C 1
ATOM 9041 O O . PHE D 1 266 ? 178.346 110.981 144.192 1.00 33.84 266 PHE D O 1
ATOM 9049 N N . GLU D 1 267 ? 178.795 113.054 144.942 1.00 35.78 267 GLU D N 1
ATOM 9050 C CA . GLU D 1 267 ? 178.860 112.618 146.329 1.00 35.78 267 GLU D CA 1
ATOM 9051 C C . GLU D 1 267 ? 177.470 112.290 146.853 1.00 35.78 267 GLU D C 1
ATOM 9052 O O . GLU D 1 267 ? 177.289 111.309 147.580 1.00 35.78 267 GLU D O 1
ATOM 9058 N N . ALA D 1 268 ? 176.477 113.092 146.483 1.00 30.76 268 ALA D N 1
ATOM 9059 C CA . ALA D 1 268 ? 175.107 112.861 146.901 1.00 30.76 268 ALA D CA 1
ATOM 9060 C C . ALA D 1 268 ? 174.161 113.545 145.932 1.00 30.76 268 ALA D C 1
ATOM 9061 O O . ALA D 1 268 ? 174.462 114.611 145.387 1.00 30.76 268 ALA D O 1
ATOM 9063 N N . VAL D 1 269 ? 173.014 112.912 145.724 1.00 26.80 269 VAL D N 1
ATOM 9064 C CA . VAL D 1 269 ? 171.902 113.493 144.988 1.00 26.80 269 VAL D CA 1
ATOM 9065 C C . VAL D 1 269 ? 170.758 113.593 145.986 1.00 26.80 269 VAL D C 1
ATOM 9066 O O . VAL D 1 269 ? 170.145 112.587 146.349 1.00 26.80 269 VAL D O 1
ATOM 9070 N N . VAL D 1 270 ? 170.487 114.794 146.447 1.00 23.86 270 VAL D N 1
ATOM 9071 C CA . VAL D 1 270 ? 169.478 115.051 147.459 1.00 23.86 270 VAL D CA 1
ATOM 9072 C C . VAL D 1 270 ? 168.220 115.543 146.766 1.00 23.86 270 VAL D C 1
ATOM 9073 O O . VAL D 1 270 ? 168.289 116.418 145.903 1.00 23.86 270 VAL D O 1
ATOM 9077 N N . VAL D 1 271 ? 167.080 114.969 147.118 1.00 21.00 271 VAL D N 1
ATOM 9078 C CA . VAL D 1 271 ? 165.799 115.403 146.579 1.00 21.00 271 VAL D CA 1
ATOM 9079 C C . VAL D 1 271 ? 164.828 115.589 147.729 1.00 21.00 271 VAL D C 1
ATOM 9080 O O . VAL D 1 271 ? 164.991 115.006 148.803 1.00 21.00 271 VAL D O 1
ATOM 9084 N N . THR D 1 272 ? 163.821 116.423 147.508 1.00 18.83 272 THR D N 1
ATOM 9085 C CA . THR D 1 272 ? 162.742 116.434 148.491 1.00 18.83 272 THR D CA 1
ATOM 9086 C C . THR D 1 272 ? 161.800 115.251 148.260 1.00 18.83 272 THR D C 1
ATOM 9087 O O . THR D 1 272 ? 161.897 114.534 147.265 1.00 18.83 272 THR D O 1
ATOM 9091 N N . ASN D 1 273 ? 160.903 115.018 149.212 1.00 18.38 273 ASN D N 1
ATOM 9092 C CA . ASN D 1 273 ? 159.873 113.997 149.018 1.00 18.38 273 ASN D CA 1
ATOM 9093 C C . ASN D 1 273 ? 158.575 114.588 148.478 1.00 18.38 273 ASN D C 1
ATOM 9094 O O . ASN D 1 273 ? 157.492 114.220 148.911 1.00 18.38 273 ASN D O 1
ATOM 9099 N N . THR D 1 274 ? 158.654 115.454 147.470 1.00 17.14 274 THR D N 1
ATOM 9100 C CA . THR D 1 274 ? 157.447 115.817 146.741 1.00 17.14 274 THR D CA 1
ATOM 9101 C C . THR D 1 274 ? 156.974 114.668 145.868 1.00 17.14 274 THR D C 1
ATOM 9102 O O . THR D 1 274 ? 155.813 114.642 145.461 1.00 17.14 274 THR D O 1
ATOM 9106 N N . ILE D 1 275 ? 157.860 113.724 145.584 1.00 17.46 275 ILE D N 1
ATOM 9107 C CA . ILE D 1 275 ? 157.599 112.531 144.791 1.00 17.46 275 ILE D CA 1
ATOM 9108 C C . ILE D 1 275 ? 158.106 111.360 145.624 1.00 17.46 275 ILE D C 1
ATOM 9109 O O . ILE D 1 275 ? 159.154 111.487 146.264 1.00 17.46 275 ILE D O 1
ATOM 9114 N N . PRO D 1 276 ? 157.403 110.232 145.681 1.00 18.53 276 PRO D N 1
ATOM 9115 C CA . PRO D 1 276 ? 157.919 109.092 146.449 1.00 18.53 276 PRO D CA 1
ATOM 9116 C C . PRO D 1 276 ? 159.246 108.607 145.886 1.00 18.53 276 PRO D C 1
ATOM 9117 O O . PRO D 1 276 ? 159.430 108.524 144.673 1.00 18.53 276 PRO D O 1
ATOM 9121 N N . GLN D 1 277 ? 160.175 108.280 146.782 0.95 22.24 277 GLN D N 1
ATOM 9122 C CA . GLN D 1 277 ? 161.547 107.988 146.388 0.95 22.24 277 GLN D CA 1
ATOM 9123 C C . GLN D 1 277 ? 162.048 106.616 146.810 0.95 22.24 277 GLN D C 1
ATOM 9124 O O . GLN D 1 277 ? 163.181 106.266 146.465 0.95 22.24 277 GLN D O 1
ATOM 9130 N N . GLU D 1 278 ? 161.252 105.829 147.535 0.20 25.66 278 GLU D N 1
ATOM 9131 C CA . GLU D 1 278 ? 161.755 104.580 148.103 0.20 25.66 278 GLU D CA 1
ATOM 9132 C C . GLU D 1 278 ? 162.223 103.615 147.020 0.20 25.66 278 GLU D C 1
ATOM 9133 O O . GLU D 1 278 ? 163.302 103.018 147.134 0.20 25.66 278 GLU D O 1
ATOM 9139 N N . ASP D 1 279 ? 161.433 103.459 145.958 1.00 29.66 279 ASP D N 1
ATOM 9140 C CA . ASP D 1 279 ? 161.807 102.547 144.883 1.00 29.66 279 ASP D CA 1
ATOM 9141 C C . ASP D 1 279 ? 163.099 102.985 144.207 1.00 29.66 279 ASP D C 1
ATOM 9142 O O . ASP D 1 279 ? 163.974 102.158 143.932 1.00 29.66 279 ASP D O 1
ATOM 9147 N N . LYS D 1 280 ? 163.240 104.282 143.937 0.10 26.90 280 LYS D N 1
ATOM 9148 C CA . LYS D 1 280 ? 164.476 104.785 143.350 0.10 26.90 280 LYS D CA 1
ATOM 9149 C C . LYS D 1 280 ? 165.639 104.663 144.325 0.10 26.90 280 LYS D C 1
ATOM 9150 O O . LYS D 1 280 ? 166.772 104.394 143.918 0.10 26.90 280 LYS D O 1
ATOM 9156 N N . MET D 1 281 ? 165.380 104.872 145.615 1.00 28.22 281 MET D N 1
ATOM 9157 C CA . MET D 1 281 ? 166.442 104.768 146.608 1.00 28.22 281 MET D CA 1
ATOM 9158 C C . MET D 1 281 ? 166.949 103.341 146.737 1.00 28.22 281 MET D C 1
ATOM 9159 O O . MET D 1 281 ? 168.104 103.127 147.115 1.00 28.22 281 MET D O 1
ATOM 9164 N N . LYS D 1 282 ? 166.106 102.355 146.434 0.84 29.08 282 LYS D N 1
ATOM 9165 C CA . LYS D 1 282 ? 166.556 100.967 146.475 0.84 29.08 282 LYS D CA 1
ATOM 9166 C C . LYS D 1 282 ? 167.663 100.713 145.459 0.84 29.08 282 LYS D C 1
ATOM 9167 O O . LYS D 1 282 ? 168.621 99.988 145.743 0.84 29.08 282 LYS D O 1
ATOM 9173 N N . HIS D 1 283 ? 167.546 101.296 144.270 0.20 28.73 283 HIS D N 1
ATOM 9174 C CA . HIS D 1 283 ? 168.480 101.057 143.180 0.20 28.73 283 HIS D CA 1
ATOM 9175 C C . HIS D 1 283 ? 169.617 102.066 143.113 0.20 28.73 283 HIS D C 1
ATOM 9176 O O . HIS D 1 283 ? 170.496 101.921 142.262 0.20 28.73 283 HIS D O 1
ATOM 9183 N N . CYS D 1 284 ? 169.627 103.082 143.972 0.78 29.64 284 CYS D N 1
ATOM 9184 C CA . CYS D 1 284 ? 170.648 104.123 143.914 0.78 29.64 284 CYS D CA 1
ATOM 9185 C C . CYS D 1 284 ? 171.020 104.527 145.332 0.78 29.64 284 CYS D C 1
ATOM 9186 O O . CYS D 1 284 ? 170.203 105.111 146.046 0.78 29.64 284 CYS D O 1
ATOM 9189 N N . SER D 1 285 ? 172.259 104.242 145.725 1.00 31.22 285 SER D N 1
ATOM 9190 C CA . SER D 1 285 ? 172.670 104.453 147.107 1.00 31.22 285 SER D CA 1
ATOM 9191 C C . SER D 1 285 ? 172.910 105.921 147.427 1.00 31.22 285 SER D C 1
ATOM 9192 O O . SER D 1 285 ? 172.818 106.317 148.591 1.00 31.22 285 SER D O 1
ATOM 9195 N N . LYS D 1 286 ? 173.208 106.745 146.433 1.00 30.83 286 LYS D N 1
ATOM 9196 C CA . LYS D 1 286 ? 173.566 108.127 146.713 1.00 30.83 286 LYS D CA 1
ATOM 9197 C C . LYS D 1 286 ? 172.377 109.080 146.715 1.00 30.83 286 LYS D C 1
ATOM 9198 O O . LYS D 1 286 ? 172.583 110.289 146.832 1.00 30.83 286 LYS D O 1
ATOM 9204 N N . ILE D 1 287 ? 171.152 108.582 146.607 1.00 27.52 287 ILE D N 1
ATOM 9205 C CA . ILE D 1 287 ? 169.977 109.440 146.709 1.00 27.52 287 ILE D CA 1
ATOM 9206 C C . ILE D 1 287 ? 169.593 109.598 148.175 1.00 27.52 287 ILE D C 1
ATOM 9207 O O . ILE D 1 287 ? 169.398 108.609 148.885 1.00 27.52 287 ILE D O 1
ATOM 9212 N N . GLN D 1 288 ? 169.481 110.842 148.631 1.00 26.42 288 GLN D N 1
ATOM 9213 C CA . GLN D 1 288 ? 168.959 111.153 149.954 1.00 26.42 288 GLN D CA 1
ATOM 9214 C C . GLN D 1 288 ? 167.757 112.075 149.831 1.00 26.42 288 GLN D C 1
ATOM 9215 O O . GLN D 1 288 ? 167.660 112.875 148.901 1.00 26.42 288 GLN D O 1
ATOM 9221 N N . VAL D 1 289 ? 166.844 111.966 150.790 1.00 22.48 289 VAL D N 1
ATOM 9222 C CA . VAL D 1 289 ? 165.556 112.643 150.727 1.00 22.48 289 VAL D CA 1
ATOM 9223 C C . VAL D 1 289 ? 165.463 113.662 151.851 1.00 22.48 289 VAL D C 1
ATOM 9224 O O . VAL D 1 289 ? 165.792 113.360 153.002 1.00 22.48 289 VAL D O 1
ATOM 9228 N N . ILE D 1 290 ? 165.028 114.865 151.510 1.00 20.94 290 ILE D N 1
ATOM 9229 C CA . ILE D 1 290 ? 164.653 115.880 152.485 1.00 20.94 290 ILE D CA 1
ATOM 9230 C C . ILE D 1 290 ? 163.142 115.847 152.647 1.00 20.94 290 ILE D C 1
ATOM 9231 O O . ILE D 1 290 ? 162.403 115.976 151.667 1.00 20.94 290 ILE D O 1
ATOM 9236 N N . ASP D 1 291 ? 162.678 115.691 153.876 1.00 19.90 291 ASP D N 1
ATOM 9237 C CA . ASP D 1 291 ? 161.248 115.705 154.117 1.00 19.90 291 ASP D CA 1
ATOM 9238 C C . ASP D 1 291 ? 160.763 117.149 154.062 1.00 19.90 291 ASP D C 1
ATOM 9239 O O . ASP D 1 291 ? 161.298 118.016 154.755 1.00 19.90 291 ASP D O 1
ATOM 9244 N N . ILE D 1 292 ? 159.783 117.420 153.206 1.00 17.65 292 ILE D N 1
ATOM 9245 C CA . ILE D 1 292 ? 159.160 118.733 153.161 1.00 17.65 292 ILE D CA 1
ATOM 9246 C C . ILE D 1 292 ? 157.726 118.692 153.658 1.00 17.65 292 ILE D C 1
ATOM 9247 O O . ILE D 1 292 ? 156.968 119.630 153.428 1.00 17.65 292 ILE D O 1
ATOM 9252 N N . SER D 1 293 ? 157.337 117.612 154.334 1.00 17.42 293 SER D N 1
ATOM 9253 C CA . SER D 1 293 ? 155.971 117.512 154.826 1.00 17.42 293 SER D CA 1
ATOM 9254 C C . SER D 1 293 ? 155.663 118.583 155.863 1.00 17.42 293 SER D C 1
ATOM 9255 O O . SER D 1 293 ? 154.509 118.997 155.983 1.00 17.42 293 SER D O 1
ATOM 9258 N N . MET D 1 294 ? 156.663 119.053 156.615 0.73 17.49 294 MET D N 1
ATOM 9259 C CA . MET D 1 294 ? 156.380 120.116 157.573 0.73 17.49 294 MET D CA 1
ATOM 9260 C C . MET D 1 294 ? 156.004 121.405 156.858 0.73 17.49 294 MET D C 1
ATOM 9261 O O . MET D 1 294 ? 155.113 122.128 157.307 0.73 17.49 294 MET D O 1
ATOM 9266 N N . ILE D 1 295 ? 156.663 121.703 155.739 1.00 16.42 295 ILE D N 1
ATOM 9267 C CA . ILE D 1 295 ? 156.353 122.917 154.994 1.00 16.42 295 ILE D CA 1
ATOM 9268 C C . ILE D 1 295 ? 154.942 122.853 154.428 1.00 16.42 295 ILE D C 1
ATOM 9269 O O . ILE D 1 295 ? 154.174 123.814 154.531 1.00 16.42 295 ILE D O 1
ATOM 9274 N N . LEU D 1 296 ? 154.576 121.720 153.827 1.00 15.28 296 LEU D N 1
ATOM 9275 C CA . LEU D 1 296 ? 153.232 121.568 153.283 1.00 15.28 296 LEU D CA 1
ATOM 9276 C C . LEU D 1 296 ? 152.180 121.602 154.384 1.00 15.28 296 LEU D C 1
ATOM 9277 O O . LEU D 1 296 ? 151.128 122.229 154.222 1.00 15.28 296 LEU D O 1
ATOM 9282 N N . ALA D 1 297 ? 152.442 120.928 155.504 1.00 15.08 297 ALA D N 1
ATOM 9283 C CA . ALA D 1 297 ? 151.504 120.951 156.619 1.00 15.08 297 ALA D CA 1
ATOM 9284 C C . ALA D 1 297 ? 151.321 122.362 157.154 1.00 15.08 297 ALA D C 1
ATOM 9285 O O . ALA D 1 297 ? 150.195 122.784 157.431 1.00 15.08 297 ALA D O 1
ATOM 9287 N N . GLU D 1 298 ? 152.415 123.110 157.297 0.99 15.69 298 GLU D N 1
ATOM 9288 C CA . GLU D 1 298 ? 152.312 124.485 157.762 0.99 15.69 298 GLU D CA 1
ATOM 9289 C C . GLU D 1 298 ? 151.553 125.349 156.771 0.99 15.69 298 GLU D C 1
ATOM 9290 O O . GLU D 1 298 ? 150.772 126.209 157.174 0.99 15.69 298 GLU D O 1
ATOM 9296 N N . ALA D 1 299 ? 151.776 125.146 155.475 1.00 14.48 299 ALA D N 1
ATOM 9297 C CA . ALA D 1 299 ? 151.031 125.913 154.487 1.00 14.48 299 ALA D CA 1
ATOM 9298 C C . ALA D 1 299 ? 149.542 125.623 154.583 1.00 14.48 299 ALA D C 1
ATOM 9299 O O . ALA D 1 299 ? 148.724 126.545 154.539 1.00 14.48 299 ALA D O 1
ATOM 9301 N N . ILE D 1 300 ? 149.175 124.351 154.726 1.00 13.70 300 ILE D N 1
ATOM 9302 C CA . ILE D 1 300 ? 147.766 123.992 154.860 1.00 13.70 300 ILE D CA 1
ATOM 9303 C C . ILE D 1 300 ? 147.175 124.640 156.104 1.00 13.70 300 ILE D C 1
ATOM 9304 O O . ILE D 1 300 ? 146.107 125.260 156.063 1.00 13.70 300 ILE D O 1
ATOM 9309 N N . ARG D 1 301 ? 147.885 124.524 157.221 0.98 14.62 301 ARG D N 1
ATOM 9310 C CA . ARG D 1 301 ? 147.409 125.063 158.483 0.98 14.62 301 ARG D CA 1
ATOM 9311 C C . ARG D 1 301 ? 147.266 126.579 158.427 0.98 14.62 301 ARG D C 1
ATOM 9312 O O . ARG D 1 301 ? 146.269 127.127 158.906 0.98 14.62 301 ARG D O 1
ATOM 9320 N N . ARG D 1 302 ? 148.218 127.263 157.801 0.50 14.12 302 ARG D N 1
ATOM 9321 C CA . ARG D 1 302 ? 148.172 128.715 157.721 0.50 14.12 302 ARG D CA 1
ATOM 9322 C C . ARG D 1 302 ? 147.098 129.206 156.759 0.50 14.12 302 ARG D C 1
ATOM 9323 O O . ARG D 1 302 ? 146.432 130.202 157.047 0.50 14.12 302 ARG D O 1
ATOM 9331 N N . THR D 1 303 ? 146.903 128.535 155.620 1.00 13.83 303 THR D N 1
ATOM 9332 C CA . THR D 1 303 ? 145.794 128.921 154.754 1.00 13.83 303 THR D CA 1
ATOM 9333 C C . THR D 1 303 ? 144.464 128.706 155.459 1.00 13.83 303 THR D C 1
ATOM 9334 O O . THR D 1 303 ? 143.555 129.530 155.341 1.00 13.83 303 THR D O 1
ATOM 9338 N N . HIS D 1 304 ? 144.335 127.612 156.208 1.00 14.17 304 HIS D N 1
ATOM 9339 C CA . HIS D 1 304 ? 143.096 127.382 156.940 1.00 14.17 304 HIS D CA 1
ATOM 9340 C C . HIS D 1 304 ? 142.859 128.454 157.998 1.00 14.17 304 HIS D C 1
ATOM 9341 O O . HIS D 1 304 ? 141.730 128.921 158.167 1.00 14.17 304 HIS D O 1
ATOM 9348 N N . ASN D 1 305 ? 143.900 128.855 158.721 1.00 15.02 305 ASN D N 1
ATOM 9349 C CA . ASN D 1 305 ? 143.732 129.788 159.828 1.00 15.02 305 ASN D CA 1
ATOM 9350 C C . ASN D 1 305 ? 143.829 131.249 159.416 1.00 15.02 305 ASN D C 1
ATOM 9351 O O . ASN D 1 305 ? 143.724 132.121 160.278 1.00 15.02 305 ASN D O 1
ATOM 9356 N N . GLY D 1 306 ? 144.028 131.545 158.136 1.00 15.21 306 GLY D N 1
ATOM 9357 C CA . GLY D 1 306 ? 144.209 132.924 157.736 1.00 15.21 306 GLY D CA 1
ATOM 9358 C C . GLY D 1 306 ? 145.515 133.535 158.177 1.00 15.21 306 GLY D C 1
ATOM 9359 O O . GLY D 1 306 ? 145.595 134.750 158.344 1.00 15.21 306 GLY D O 1
ATOM 9360 N N . GLU D 1 307 ? 146.536 132.720 158.390 1.00 15.95 307 GLU D N 1
ATOM 9361 C CA . GLU D 1 307 ? 147.859 133.165 158.785 1.00 15.95 307 GLU D CA 1
ATOM 9362 C C . GLU D 1 307 ? 148.748 133.328 157.552 1.00 15.95 307 GLU D C 1
ATOM 9363 O O . GLU D 1 307 ? 148.461 132.802 156.480 1.00 15.95 307 GLU D O 1
ATOM 9369 N N . SER D 1 308 ? 149.843 134.064 157.715 1.00 15.91 308 SER D N 1
ATOM 9370 C CA . SER D 1 308 ? 150.719 134.356 156.588 1.00 15.91 308 SER D CA 1
ATOM 9371 C C . SER D 1 308 ? 151.403 133.090 156.082 1.00 15.91 308 SER D C 1
ATOM 9372 O O . SER D 1 308 ? 152.073 132.389 156.839 1.00 15.91 308 SER D O 1
ATOM 9375 N N . VAL D 1 309 ? 151.239 132.805 154.797 1.00 15.92 309 VAL D N 1
ATOM 9376 C CA . VAL D 1 309 ? 151.942 131.688 154.177 1.00 15.92 309 VAL D CA 1
ATOM 9377 C C . VAL D 1 309 ? 153.344 132.095 153.746 1.00 15.92 309 VAL D C 1
ATOM 9378 O O . VAL D 1 309 ? 154.282 131.307 153.855 1.00 15.92 309 VAL D O 1
ATOM 9382 N N . SER D 1 310 ? 153.512 133.334 153.287 0.01 17.54 310 SER D N 1
ATOM 9383 C CA . SER D 1 310 ? 154.811 133.792 152.807 0.01 17.54 310 SER D CA 1
ATOM 9384 C C . SER D 1 310 ? 155.870 133.775 153.901 0.01 17.54 310 SER D C 1
ATOM 9385 O O . SER D 1 310 ? 157.063 133.784 153.593 0.01 17.54 310 SER D O 1
ATOM 9388 N N . TYR D 1 311 ? 155.452 133.742 155.166 0.20 18.99 311 TYR D N 1
ATOM 9389 C CA . TYR D 1 311 ? 156.388 133.573 156.268 0.20 18.99 311 TYR D CA 1
ATOM 9390 C C . TYR D 1 311 ? 157.202 132.295 156.109 0.20 18.99 311 TYR D C 1
ATOM 9391 O O . TYR D 1 311 ? 158.354 132.234 156.543 0.20 18.99 311 TYR D O 1
ATOM 9400 N N . LEU D 1 312 ? 156.627 131.270 155.478 1.00 19.02 312 LEU D N 1
ATOM 9401 C CA . LEU D 1 312 ? 157.335 130.024 155.220 1.00 19.02 312 LEU D CA 1
ATOM 9402 C C . LEU D 1 312 ? 158.407 130.149 154.151 1.00 19.02 312 LEU D C 1
ATOM 9403 O O . LEU D 1 312 ? 159.253 129.258 154.054 1.00 19.02 312 LEU D O 1
ATOM 9408 N N . PHE D 1 313 ? 158.388 131.206 153.338 0.40 19.27 313 PHE D N 1
ATOM 9409 C CA . PHE D 1 313 ? 159.402 131.338 152.297 0.40 19.27 313 PHE D CA 1
ATOM 9410 C C . PHE D 1 313 ? 160.798 131.447 152.882 0.40 19.27 313 PHE D C 1
ATOM 9411 O O . PHE D 1 313 ? 161.770 131.111 152.200 0.40 19.27 313 PHE D O 1
ATOM 9419 N N . SER D 1 314 ? 160.920 131.892 154.130 1.00 24.20 314 SER D N 1
ATOM 9420 C CA . SER D 1 314 ? 162.219 132.108 154.745 1.00 24.20 314 SER D CA 1
ATOM 9421 C C . SER D 1 314 ? 162.409 131.411 156.086 1.00 24.20 314 SER D C 1
ATOM 9422 O O . SER D 1 314 ? 163.474 131.564 156.691 1.00 24.20 314 SER D O 1
ATOM 9425 N N . HIS D 1 315 ? 161.428 130.655 156.572 1.00 25.69 315 HIS D N 1
ATOM 9426 C CA . HIS D 1 315 ? 161.495 130.062 157.901 1.00 25.69 315 HIS D CA 1
ATOM 9427 C C . HIS D 1 315 ? 161.174 128.577 157.837 1.00 25.69 315 HIS D C 1
ATOM 9428 O O . HIS D 1 315 ? 160.160 128.181 157.257 1.00 25.69 315 HIS D O 1
ATOM 9435 N N . VAL D 1 316 ? 162.038 127.765 158.436 1.00 29.37 316 VAL D N 1
ATOM 9436 C CA . VAL D 1 316 ? 161.781 126.340 158.625 1.00 29.37 316 VAL D CA 1
ATOM 9437 C C . VAL D 1 316 ? 160.897 126.177 159.855 1.00 29.37 316 VAL D C 1
ATOM 9438 O O . VAL D 1 316 ? 161.294 126.586 160.954 1.00 29.37 316 VAL D O 1
ATOM 9442 N N . PRO D 1 317 ? 159.704 125.588 159.731 1.00 28.05 317 PRO D N 1
ATOM 9443 C CA . PRO D 1 317 ? 158.839 125.408 160.902 1.00 28.05 317 PRO D CA 1
ATOM 9444 C C . PRO D 1 317 ? 159.282 124.264 161.808 1.00 28.05 317 PRO D C 1
ATOM 9445 O O . PRO D 1 317 ? 159.908 123.325 161.323 1.00 28.05 317 PRO D O 1
ATOM 9449 N N . PRO E 1 2 ? 137.225 127.325 104.948 1.00 15.67 2 PRO E N 1
ATOM 9450 C CA . PRO E 1 2 ? 137.838 126.311 105.811 1.00 15.67 2 PRO E CA 1
ATOM 9451 C C . PRO E 1 2 ? 137.711 124.903 105.253 1.00 15.67 2 PRO E C 1
ATOM 9452 O O . PRO E 1 2 ? 136.657 124.514 104.771 1.00 15.67 2 PRO E O 1
ATOM 9456 N N . ASN E 1 3 ? 138.800 124.158 105.311 1.00 15.78 3 ASN E N 1
ATOM 9457 C CA . ASN E 1 3 ? 138.835 122.778 104.867 1.00 15.78 3 ASN E CA 1
ATOM 9458 C C . ASN E 1 3 ? 138.773 121.837 106.062 1.00 15.78 3 ASN E C 1
ATOM 9459 O O . ASN E 1 3 ? 139.103 122.205 107.189 1.00 15.78 3 ASN E O 1
ATOM 9464 N N . ILE E 1 4 ? 138.337 120.617 105.798 1.00 14.84 4 ILE E N 1
ATOM 9465 C CA . ILE E 1 4 ? 138.339 119.570 106.811 1.00 14.84 4 ILE E CA 1
ATOM 9466 C C . ILE E 1 4 ? 139.768 119.110 107.049 1.00 14.84 4 ILE E C 1
ATOM 9467 O O . ILE E 1 4 ? 140.496 118.791 106.105 1.00 14.84 4 ILE E O 1
ATOM 9472 N N . LYS E 1 5 ? 140.172 119.072 108.312 1.00 14.68 5 LYS E N 1
ATOM 9473 C CA . LYS E 1 5 ? 141.399 118.411 108.730 1.00 14.68 5 LYS E CA 1
ATOM 9474 C C . LYS E 1 5 ? 141.037 117.353 109.759 1.00 14.68 5 LYS E C 1
ATOM 9475 O O . LYS E 1 5 ? 140.398 117.663 110.768 1.00 14.68 5 LYS E O 1
ATOM 9481 N N . ILE E 1 6 ? 141.432 116.113 109.502 1.00 13.86 6 ILE E N 1
ATOM 9482 C CA . ILE E 1 6 ? 141.189 115.002 110.410 1.00 13.86 6 ILE E CA 1
ATOM 9483 C C . ILE E 1 6 ? 142.503 114.665 111.093 1.00 13.86 6 ILE E C 1
ATOM 9484 O O . ILE E 1 6 ? 143.507 114.405 110.427 1.00 13.86 6 ILE E O 1
ATOM 9489 N N . PHE E 1 7 ? 142.495 114.672 112.415 1.00 13.95 7 PHE E N 1
ATOM 9490 C CA . PHE E 1 7 ? 143.635 114.239 113.203 1.00 13.95 7 PHE E CA 1
ATOM 9491 C C . PHE E 1 7 ? 143.235 113.024 114.020 1.00 13.95 7 PHE E C 1
ATOM 9492 O O . PHE E 1 7 ? 142.115 112.946 114.528 1.00 13.95 7 PHE E O 1
ATOM 9500 N N . SER E 1 8 ? 144.150 112.078 114.135 1.00 15.40 8 SER E N 1
ATOM 9501 C CA . SER E 1 8 ? 143.941 110.880 114.927 1.00 15.40 8 SER E CA 1
ATOM 9502 C C . SER E 1 8 ? 144.697 110.994 116.239 1.00 15.40 8 SER E C 1
ATOM 9503 O O . SER E 1 8 ? 145.874 111.363 116.250 1.00 15.40 8 SER E O 1
ATOM 9506 N N . GLY E 1 9 ? 144.026 110.678 117.329 1.00 15.58 9 GLY E N 1
ATOM 9507 C CA . GLY E 1 9 ? 144.728 110.350 118.546 1.00 15.58 9 GLY E CA 1
ATOM 9508 C C . GLY E 1 9 ? 145.330 108.964 118.452 1.00 15.58 9 GLY E C 1
ATOM 9509 O O . GLY E 1 9 ? 145.216 108.269 117.447 1.00 15.58 9 GLY E O 1
ATOM 9510 N N . SER E 1 10 ? 145.986 108.548 119.526 1.00 16.24 10 SER E N 1
ATOM 9511 C CA . SER E 1 10 ? 146.633 107.246 119.509 1.00 16.24 10 SER E CA 1
ATOM 9512 C C . SER E 1 10 ? 145.688 106.093 119.819 1.00 16.24 10 SER E C 1
ATOM 9513 O O . SER E 1 10 ? 146.075 104.938 119.627 1.00 16.24 10 SER E O 1
ATOM 9516 N N . SER E 1 11 ? 144.466 106.366 120.278 1.00 16.00 11 SER E N 1
ATOM 9517 C CA . SER E 1 11 ? 143.595 105.286 120.730 1.00 16.00 11 SER E CA 1
ATOM 9518 C C . SER E 1 11 ? 143.160 104.382 119.579 1.00 16.00 11 SER E C 1
ATOM 9519 O O . SER E 1 11 ? 143.274 103.157 119.669 1.00 16.00 11 SER E O 1
ATOM 9522 N N . HIS E 1 12 ? 142.645 104.960 118.494 0.58 16.48 12 HIS E N 1
ATOM 9523 C CA . HIS E 1 12 ? 142.042 104.166 117.420 0.58 16.48 12 HIS E CA 1
ATOM 9524 C C . HIS E 1 12 ? 142.535 104.718 116.080 0.58 16.48 12 HIS E C 1
ATOM 9525 O O . HIS E 1 12 ? 141.837 105.457 115.392 0.58 16.48 12 HIS E O 1
ATOM 9532 N N . GLN E 1 13 ? 143.728 104.291 115.675 1.00 18.56 13 GLN E N 1
ATOM 9533 C CA . GLN E 1 13 ? 144.317 104.788 114.438 1.00 18.56 13 GLN E CA 1
ATOM 9534 C C . GLN E 1 13 ? 143.616 104.237 113.206 1.00 18.56 13 GLN E C 1
ATOM 9535 O O . GLN E 1 13 ? 143.434 104.962 112.221 1.00 18.56 13 GLN E O 1
ATOM 9541 N N . ASP E 1 14 ? 143.229 102.964 113.246 1.00 19.34 14 ASP E N 1
ATOM 9542 C CA . ASP E 1 14 ? 142.621 102.322 112.089 1.00 19.34 14 ASP E CA 1
ATOM 9543 C C . ASP E 1 14 ? 141.271 102.962 111.776 1.00 19.34 14 ASP E C 1
ATOM 9544 O O . ASP E 1 14 ? 140.947 103.209 110.609 1.00 19.34 14 ASP E O 1
ATOM 9549 N N . LEU E 1 15 ? 140.483 103.271 112.811 1.00 16.88 15 LEU E N 1
ATOM 9550 C CA . LEU E 1 15 ? 139.207 103.943 112.589 1.00 16.88 15 LEU E CA 1
ATOM 9551 C C . LEU E 1 15 ? 139.402 105.316 111.964 1.00 16.88 15 LEU E C 1
ATOM 9552 O O . LEU E 1 15 ? 138.667 105.701 111.047 1.00 16.88 15 LEU E O 1
ATOM 9557 N N . SER E 1 16 ? 140.380 106.076 112.458 1.00 16.97 16 SER E N 1
ATOM 9558 C CA . SER E 1 16 ? 140.640 107.397 111.902 1.00 16.97 16 SER E CA 1
ATOM 9559 C C . SER E 1 16 ? 141.065 107.302 110.449 1.00 16.97 16 SER E C 1
ATOM 9560 O O . SER E 1 16 ? 140.657 108.121 109.622 1.00 16.97 16 SER E O 1
ATOM 9563 N N . GLN E 1 17 ? 141.898 106.315 110.123 1.00 17.89 17 GLN E N 1
ATOM 9564 C CA . GLN E 1 17 ? 142.299 106.123 108.737 1.00 17.89 17 GLN E CA 1
ATOM 9565 C C . GLN E 1 17 ? 141.106 105.782 107.857 1.00 17.89 17 GLN E C 1
ATOM 9566 O O . GLN E 1 17 ? 140.984 106.303 106.748 1.00 17.89 17 GLN E O 1
ATOM 9572 N N . LYS E 1 18 ? 140.221 104.903 108.331 1.00 18.09 18 LYS E N 1
ATOM 9573 C CA . LYS E 1 18 ? 139.030 104.562 107.557 1.00 18.09 18 LYS E CA 1
ATOM 9574 C C . LYS E 1 18 ? 138.166 105.792 107.312 1.00 18.09 18 LYS E C 1
ATOM 9575 O O . LYS E 1 18 ? 137.679 106.013 106.196 1.00 18.09 18 LYS E O 1
ATOM 9581 N N . ILE E 1 19 ? 137.983 106.612 108.346 1.00 16.43 19 ILE E N 1
ATOM 9582 C CA . ILE E 1 19 ? 137.217 107.842 108.199 1.00 16.43 19 ILE E CA 1
ATOM 9583 C C . ILE E 1 19 ? 137.871 108.752 107.171 1.00 16.43 19 ILE E C 1
ATOM 9584 O O . ILE E 1 19 ? 137.199 109.315 106.302 1.00 16.43 19 ILE E O 1
ATOM 9589 N N . ALA E 1 20 ? 139.192 108.901 107.248 1.00 17.30 20 ALA E N 1
ATOM 9590 C CA . ALA E 1 20 ? 139.895 109.785 106.327 1.00 17.30 20 ALA E CA 1
ATOM 9591 C C . ALA E 1 20 ? 139.793 109.291 104.891 1.00 17.30 20 ALA E C 1
ATOM 9592 O O . ALA E 1 20 ? 139.616 110.092 103.969 1.00 17.30 20 ALA E O 1
ATOM 9594 N N . ASP E 1 21 ? 139.911 107.979 104.677 1.00 19.17 21 ASP E N 1
ATOM 9595 C CA . ASP E 1 21 ? 139.733 107.442 103.330 1.00 19.17 21 ASP E CA 1
ATOM 9596 C C . ASP E 1 21 ? 138.333 107.711 102.805 1.00 19.17 21 ASP E C 1
ATOM 9597 O O . ASP E 1 21 ? 138.165 108.074 101.637 1.00 19.17 21 ASP E O 1
ATOM 9602 N N . ARG E 1 22 ? 137.312 107.540 103.645 0.80 17.55 22 ARG E N 1
ATOM 9603 C CA . ARG E 1 22 ? 135.959 107.789 103.165 0.80 17.55 22 ARG E CA 1
ATOM 9604 C C . ARG E 1 22 ? 135.744 109.252 102.800 0.80 17.55 22 ARG E C 1
ATOM 9605 O O . ARG E 1 22 ? 134.916 109.557 101.940 0.80 17.55 22 ARG E O 1
ATOM 9613 N N . LEU E 1 23 ? 136.487 110.164 103.420 1.00 16.63 23 LEU E N 1
ATOM 9614 C CA . LEU E 1 23 ? 136.384 111.578 103.093 1.00 16.63 23 LEU E CA 1
ATOM 9615 C C . LEU E 1 23 ? 137.327 112.003 101.976 1.00 16.63 23 LEU E C 1
ATOM 9616 O O . LEU E 1 23 ? 137.311 113.174 101.593 1.00 16.63 23 LEU E O 1
ATOM 9621 N N . GLY E 1 24 ? 138.139 111.094 101.447 1.00 17.74 24 GLY E N 1
ATOM 9622 C CA . GLY E 1 24 ? 139.128 111.474 100.459 1.00 17.74 24 GLY E CA 1
ATOM 9623 C C . GLY E 1 24 ? 140.196 112.400 100.987 1.00 17.74 24 GLY E C 1
ATOM 9624 O O . GLY E 1 24 ? 140.581 113.346 100.300 1.00 17.74 24 GLY E O 1
ATOM 9625 N N . LEU E 1 25 ? 140.680 112.156 102.195 1.00 16.92 25 LEU E N 1
ATOM 9626 C CA . LEU E 1 25 ? 141.659 113.008 102.844 1.00 16.92 25 LEU E CA 1
ATOM 9627 C C . LEU E 1 25 ? 142.774 112.163 103.435 1.00 16.92 25 LEU E C 1
ATOM 9628 O O . LEU E 1 25 ? 142.599 110.981 103.732 1.00 16.92 25 LEU E O 1
ATOM 9633 N N . GLU E 1 26 ? 143.924 112.789 103.615 0.40 16.15 26 GLU E N 1
ATOM 9634 C CA . GLU E 1 26 ? 144.991 112.212 104.410 0.40 16.15 26 GLU E CA 1
ATOM 9635 C C . GLU E 1 26 ? 144.858 112.684 105.850 0.40 16.15 26 GLU E C 1
ATOM 9636 O O . GLU E 1 26 ? 144.380 113.785 106.117 0.40 16.15 26 GLU E O 1
ATOM 9642 N N . LEU E 1 27 ? 145.268 111.826 106.777 1.00 15.73 27 LEU E N 1
ATOM 9643 C CA . LEU E 1 27 ? 145.295 112.216 108.176 1.00 15.73 27 LEU E CA 1
ATOM 9644 C C . LEU E 1 27 ? 146.284 113.356 108.380 1.00 15.73 27 LEU E C 1
ATOM 9645 O O . LEU E 1 27 ? 147.377 113.360 107.812 1.00 15.73 27 LEU E O 1
ATOM 9650 N N . GLY E 1 28 ? 145.890 114.336 109.186 1.00 15.29 28 GLY E N 1
ATOM 9651 C CA . GLY E 1 28 ? 146.773 115.445 109.472 1.00 15.29 28 GLY E CA 1
ATOM 9652 C C . GLY E 1 28 ? 148.032 114.999 110.189 1.00 15.29 28 GLY E C 1
ATOM 9653 O O . GLY E 1 28 ? 148.032 114.050 110.968 1.00 15.29 28 GLY E O 1
ATOM 9654 N N . LYS E 1 29 ? 149.127 115.694 109.907 0.40 14.88 29 LYS E N 1
ATOM 9655 C CA . LYS E 1 29 ? 150.396 115.374 110.543 0.40 14.88 29 LYS E CA 1
ATOM 9656 C C . LYS E 1 29 ? 150.363 115.802 112.001 0.40 14.88 29 LYS E C 1
ATOM 9657 O O . LYS E 1 29 ? 150.202 116.986 112.307 0.40 14.88 29 LYS E O 1
ATOM 9663 N N . VAL E 1 30 ? 150.512 114.839 112.896 1.00 15.75 30 VAL E N 1
ATOM 9664 C CA . VAL E 1 30 ? 150.575 115.120 114.321 1.00 15.75 30 VAL E CA 1
ATOM 9665 C C . VAL E 1 30 ? 151.495 114.096 114.964 1.00 15.75 30 VAL E C 1
ATOM 9666 O O . VAL E 1 30 ? 151.475 112.915 114.615 1.00 15.75 30 VAL E O 1
ATOM 9670 N N . VAL E 1 31 ? 152.326 114.567 115.881 1.00 17.16 31 VAL E N 1
ATOM 9671 C CA . VAL E 1 31 ? 153.151 113.713 116.720 1.00 17.16 31 VAL E CA 1
ATOM 9672 C C . VAL E 1 31 ? 152.458 113.608 118.066 1.00 17.16 31 VAL E C 1
ATOM 9673 O O . VAL E 1 31 ? 152.252 114.620 118.742 1.00 17.16 31 VAL E O 1
ATOM 9677 N N . THR E 1 32 ? 152.077 112.394 118.446 1.00 18.11 32 THR E N 1
ATOM 9678 C CA . THR E 1 32 ? 151.405 112.137 119.718 1.00 18.11 32 THR E CA 1
ATOM 9679 C C . THR E 1 32 ? 152.180 111.026 120.414 1.00 18.11 32 THR E C 1
ATOM 9680 O O . THR E 1 32 ? 152.020 109.850 120.079 1.00 18.11 32 THR E O 1
ATOM 9684 N N . LYS E 1 33 ? 153.019 111.398 121.373 0.01 17.84 33 LYS E N 1
ATOM 9685 C CA . LYS E 1 33 ? 153.851 110.429 122.076 0.01 17.84 33 LYS E CA 1
ATOM 9686 C C . LYS E 1 33 ? 153.947 110.783 123.552 0.01 17.84 33 LYS E C 1
ATOM 9687 O O . LYS E 1 33 ? 153.149 111.571 124.056 0.01 17.84 33 LYS E O 1
ATOM 9693 N N . LYS E 1 34 ? 154.901 110.200 124.262 1.00 18.69 34 LYS E N 1
ATOM 9694 C CA . LYS E 1 34 ? 155.087 110.486 125.674 1.00 18.69 34 LYS E CA 1
ATOM 9695 C C . LYS E 1 34 ? 156.511 110.941 125.940 1.00 18.69 34 LYS E C 1
ATOM 9696 O O . LYS E 1 34 ? 157.462 110.381 125.395 1.00 18.69 34 LYS E O 1
ATOM 9702 N N . PHE E 1 35 ? 156.645 111.970 126.771 1.00 18.55 35 PHE E N 1
ATOM 9703 C CA . PHE E 1 35 ? 157.943 112.325 127.315 1.00 18.55 35 PHE E CA 1
ATOM 9704 C C . PHE E 1 35 ? 158.447 111.195 128.213 1.00 18.55 35 PHE E C 1
ATOM 9705 O O . PHE E 1 35 ? 157.734 110.240 128.516 1.00 18.55 35 PHE E O 1
ATOM 9713 N N . SER E 1 36 ? 159.696 111.327 128.655 0.01 19.25 36 SER E N 1
ATOM 9714 C CA . SER E 1 36 ? 160.297 110.289 129.484 0.01 19.25 36 SER E CA 1
ATOM 9715 C C . SER E 1 36 ? 159.501 110.059 130.765 0.01 19.25 36 SER E C 1
ATOM 9716 O O . SER E 1 36 ? 159.307 108.915 131.184 0.01 19.25 36 SER E O 1
ATOM 9719 N N . ASN E 1 37 ? 159.024 111.127 131.393 0.50 17.62 37 ASN E N 1
ATOM 9720 C CA . ASN E 1 37 ? 158.235 111.013 132.614 0.50 17.62 37 ASN E CA 1
ATOM 9721 C C . ASN E 1 37 ? 156.765 110.698 132.352 0.50 17.62 37 ASN E C 1
ATOM 9722 O O . ASN E 1 37 ? 155.952 110.853 133.264 0.50 17.62 37 ASN E O 1
ATOM 9727 N N . GLN E 1 38 ? 156.416 110.280 131.135 1.00 18.39 38 GLN E N 1
ATOM 9728 C CA . GLN E 1 38 ? 155.091 109.792 130.760 1.00 18.39 38 GLN E CA 1
ATOM 9729 C C . GLN E 1 38 ? 154.053 110.900 130.625 1.00 18.39 38 GLN E C 1
ATOM 9730 O O . GLN E 1 38 ? 152.856 110.623 130.621 1.00 18.39 38 GLN E O 1
ATOM 9736 N N . GLU E 1 39 ? 154.474 112.151 130.507 1.00 17.09 39 GLU E N 1
ATOM 9737 C CA . GLU E 1 39 ? 153.544 113.219 130.191 1.00 17.09 39 GLU E CA 1
ATOM 9738 C C . GLU E 1 39 ? 153.280 113.200 128.690 1.00 17.09 39 GLU E C 1
ATOM 9739 O O . GLU E 1 39 ? 154.176 112.909 127.897 1.00 17.09 39 GLU E O 1
ATOM 9745 N N . THR E 1 40 ? 152.044 113.485 128.303 1.00 15.90 40 THR E N 1
ATOM 9746 C CA . THR E 1 40 ? 151.690 113.478 126.891 1.00 15.90 40 THR E CA 1
ATOM 9747 C C . THR E 1 40 ? 152.412 114.594 126.146 1.00 15.90 40 THR E C 1
ATOM 9748 O O . THR E 1 40 ? 152.449 115.737 126.602 1.00 15.90 40 THR E O 1
ATOM 9752 N N . CYS E 1 41 ? 152.992 114.254 125.002 0.89 17.05 41 CYS E N 1
ATOM 9753 C CA . CYS E 1 41 ? 153.645 115.198 124.108 0.89 17.05 41 CYS E CA 1
ATOM 9754 C C . CYS E 1 41 ? 152.861 115.240 122.804 0.89 17.05 41 CYS E C 1
ATOM 9755 O O . CYS E 1 41 ? 152.638 114.200 122.177 0.89 17.05 41 CYS E O 1
ATOM 9758 N N . VAL E 1 42 ? 152.449 116.434 122.401 1.00 15.31 42 VAL E N 1
ATOM 9759 C CA . VAL E 1 42 ? 151.660 116.635 121.195 1.00 15.31 42 VAL E CA 1
ATOM 9760 C C . VAL E 1 42 ? 152.313 117.732 120.372 1.00 15.31 42 VAL E C 1
ATOM 9761 O O . VAL E 1 42 ? 152.702 118.772 120.911 1.00 15.31 42 VAL E O 1
ATOM 9765 N N . GLU E 1 43 ? 152.435 117.497 119.072 0.40 15.58 43 GLU E N 1
ATOM 9766 C CA . GLU E 1 43 ? 153.028 118.460 118.154 0.40 15.58 43 GLU E CA 1
ATOM 9767 C C . GLU E 1 43 ? 152.224 118.439 116.865 0.40 15.58 43 GLU E C 1
ATOM 9768 O O . GLU E 1 43 ? 152.224 117.429 116.163 0.40 15.58 43 GLU E O 1
ATOM 9774 N N . ILE E 1 44 ? 151.539 119.533 116.554 1.00 14.93 44 ILE E N 1
ATOM 9775 C CA . ILE E 1 44 ? 150.772 119.619 115.315 1.00 14.93 44 ILE E CA 1
ATOM 9776 C C . ILE E 1 44 ? 151.741 119.917 114.178 1.00 14.93 44 ILE E C 1
ATOM 9777 O O . ILE E 1 44 ? 152.376 120.973 114.153 1.00 14.93 44 ILE E O 1
ATOM 9782 N N . GLY E 1 45 ? 151.850 118.990 113.234 1.00 15.46 45 GLY E N 1
ATOM 9783 C CA . GLY E 1 45 ? 152.829 119.063 112.173 1.00 15.46 45 GLY E CA 1
ATOM 9784 C C . GLY E 1 45 ? 152.458 119.885 110.966 1.00 15.46 45 GLY E C 1
ATOM 9785 O O . GLY E 1 45 ? 153.236 119.945 110.014 1.00 15.46 45 GLY E O 1
ATOM 9786 N N . GLU E 1 46 ? 151.289 120.516 110.963 0.88 15.28 46 GLU E N 1
ATOM 9787 C CA . GLU E 1 46 ? 150.865 121.347 109.849 0.88 15.28 46 GLU E CA 1
ATOM 9788 C C . GLU E 1 46 ? 149.978 122.455 110.389 0.88 15.28 46 GLU E C 1
ATOM 9789 O O . GLU E 1 46 ? 149.328 122.305 111.423 0.88 15.28 46 GLU E O 1
ATOM 9795 N N . SER E 1 47 ? 149.957 123.570 109.673 1.00 14.34 47 SER E N 1
ATOM 9796 C CA . SER E 1 47 ? 149.105 124.682 110.055 1.00 14.34 47 SER E CA 1
ATOM 9797 C C . SER E 1 47 ? 147.640 124.266 110.005 1.00 14.34 47 SER E C 1
ATOM 9798 O O . SER E 1 47 ? 147.197 123.627 109.051 1.00 14.34 47 SER E O 1
ATOM 9801 N N . VAL E 1 48 ? 146.896 124.608 111.046 1.00 13.07 48 VAL E N 1
ATOM 9802 C CA . VAL E 1 48 ? 145.462 124.397 111.080 1.00 13.07 48 VAL E CA 1
ATOM 9803 C C . VAL E 1 48 ? 144.722 125.728 111.113 1.00 13.07 48 VAL E C 1
ATOM 9804 O O . VAL E 1 48 ? 143.528 125.766 111.368 1.00 13.07 48 VAL E O 1
ATOM 9808 N N . ARG E 1 49 ? 145.434 126.815 110.848 1.00 13.86 49 ARG E N 1
ATOM 9809 C CA . ARG E 1 49 ? 144.870 128.150 110.947 1.00 13.86 49 ARG E CA 1
ATOM 9810 C C . ARG E 1 49 ? 143.697 128.294 109.986 1.00 13.86 49 ARG E C 1
ATOM 9811 O O . ARG E 1 49 ? 143.849 128.101 108.779 1.00 13.86 49 ARG E O 1
ATOM 9819 N N . GLY E 1 50 ? 142.528 128.620 110.526 1.00 14.17 50 GLY E N 1
ATOM 9820 C CA . GLY E 1 50 ? 141.349 128.802 109.709 1.00 14.17 50 GLY E CA 1
ATOM 9821 C C . GLY E 1 50 ? 140.698 127.534 109.206 1.00 14.17 50 GLY E C 1
ATOM 9822 O O . GLY E 1 50 ? 139.789 127.610 108.381 1.00 14.17 50 GLY E O 1
ATOM 9823 N N . GLU E 1 51 ? 141.121 126.370 109.681 1.00 14.65 51 GLU E N 1
ATOM 9824 C CA . GLU E 1 51 ? 140.589 125.107 109.197 1.00 14.65 51 GLU E CA 1
ATOM 9825 C C . GLU E 1 51 ? 139.554 124.543 110.162 1.00 14.65 51 GLU E C 1
ATOM 9826 O O . GLU E 1 51 ? 139.462 124.947 111.321 1.00 14.65 51 GLU E O 1
ATOM 9832 N N . ASP E 1 52 ? 138.766 123.603 109.651 1.00 14.08 52 ASP E N 1
ATOM 9833 C CA . ASP E 1 52 ? 137.746 122.894 110.421 1.00 14.08 52 ASP E CA 1
ATOM 9834 C C . ASP E 1 52 ? 138.350 121.572 110.878 1.00 14.08 52 ASP E C 1
ATOM 9835 O O . ASP E 1 52 ? 138.458 120.626 110.100 1.00 14.08 52 ASP E O 1
ATOM 9840 N N . VAL E 1 53 ? 138.751 121.505 112.140 1.00 11.97 53 VAL E N 1
ATOM 9841 C CA . VAL E 1 53 ? 139.571 120.414 112.656 1.00 11.97 53 VAL E CA 1
ATOM 9842 C C . VAL E 1 53 ? 138.682 119.385 113.341 1.00 11.97 53 VAL E C 1
ATOM 9843 O O . VAL E 1 53 ? 137.839 119.736 114.170 1.00 11.97 53 VAL E O 1
ATOM 9847 N N . TYR E 1 54 ? 138.880 118.116 113.003 1.00 12.10 54 TYR E N 1
ATOM 9848 C CA . TYR E 1 54 ? 138.206 117.004 113.659 1.00 12.10 54 TYR E CA 1
ATOM 9849 C C . TYR E 1 54 ? 139.265 116.094 114.261 1.00 12.10 54 TYR E C 1
ATOM 9850 O O . TYR E 1 54 ? 140.169 115.637 113.558 1.00 12.10 54 TYR E O 1
ATOM 9859 N N . ILE E 1 55 ? 139.151 115.829 115.553 1.00 11.30 55 ILE E N 1
ATOM 9860 C CA . ILE E 1 55 ? 140.100 114.988 116.267 1.00 11.30 55 ILE E CA 1
ATOM 9861 C C . ILE E 1 55 ? 139.375 113.719 116.682 1.00 11.30 55 ILE E C 1
ATOM 9862 O O . ILE E 1 55 ? 138.375 113.774 117.404 1.00 11.30 55 ILE E O 1
ATOM 9867 N N . VAL E 1 56 ? 139.875 112.580 116.226 1.00 12.30 56 VAL E N 1
ATOM 9868 C CA . VAL E 1 56 ? 139.235 111.295 116.462 1.00 12.30 56 VAL E CA 1
ATOM 9869 C C . VAL E 1 56 ? 139.956 110.594 117.602 1.00 12.30 56 VAL E C 1
ATOM 9870 O O . VAL E 1 56 ? 141.149 110.295 117.505 1.00 12.30 56 VAL E O 1
ATOM 9874 N N . GLN E 1 57 ? 139.227 110.328 118.679 1.00 13.74 57 GLN E N 1
ATOM 9875 C CA . GLN E 1 57 ? 139.785 109.647 119.843 1.00 13.74 57 GLN E CA 1
ATOM 9876 C C . GLN E 1 57 ? 138.645 108.971 120.579 1.00 13.74 57 GLN E C 1
ATOM 9877 O O . GLN E 1 57 ? 137.690 109.638 120.981 1.00 13.74 57 GLN E O 1
ATOM 9883 N N . SER E 1 58 ? 138.737 107.666 120.763 0.10 14.29 58 SER E N 1
ATOM 9884 C CA . SER E 1 58 ? 137.719 106.935 121.496 0.10 14.29 58 SER E CA 1
ATOM 9885 C C . SER E 1 58 ? 138.137 106.739 122.947 0.10 14.29 58 SER E C 1
ATOM 9886 O O . SER E 1 58 ? 139.322 106.681 123.278 0.10 14.29 58 SER E O 1
ATOM 9889 N N . GLY E 1 59 ? 137.137 106.660 123.816 0.01 14.32 59 GLY E N 1
ATOM 9890 C CA . GLY E 1 59 ? 137.359 106.404 125.223 0.01 14.32 59 GLY E CA 1
ATOM 9891 C C . GLY E 1 59 ? 137.570 104.931 125.488 0.01 14.32 59 GLY E C 1
ATOM 9892 O O . GLY E 1 59 ? 136.676 104.244 125.985 0.01 14.32 59 GLY E O 1
ATOM 9893 N N . CYS E 1 60 ? 138.751 104.433 125.142 0.01 14.57 60 CYS E N 1
ATOM 9894 C CA . CYS E 1 60 ? 139.075 103.023 125.268 0.01 14.57 60 CYS E CA 1
ATOM 9895 C C . CYS E 1 60 ? 140.553 102.887 125.595 0.01 14.57 60 CYS E C 1
ATOM 9896 O O . CYS E 1 60 ? 141.289 103.871 125.647 0.01 14.57 60 CYS E O 1
ATOM 9899 N N . GLY E 1 61 ? 140.982 101.649 125.807 0.01 14.37 61 GLY E N 1
ATOM 9900 C CA . GLY E 1 61 ? 142.370 101.401 126.155 0.01 14.37 61 GLY E CA 1
ATOM 9901 C C . GLY E 1 61 ? 142.741 102.080 127.455 0.01 14.37 61 GLY E C 1
ATOM 9902 O O . GLY E 1 61 ? 142.009 102.020 128.446 0.01 14.37 61 GLY E O 1
ATOM 9903 N N . GLU E 1 62 ? 143.893 102.738 127.458 0.10 14.11 62 GLU E N 1
ATOM 9904 C CA . GLU E 1 62 ? 144.343 103.529 128.600 0.10 14.11 62 GLU E CA 1
ATOM 9905 C C . GLU E 1 62 ? 143.546 104.825 128.582 0.10 14.11 62 GLU E C 1
ATOM 9906 O O . GLU E 1 62 ? 143.942 105.825 127.988 0.10 14.11 62 GLU E O 1
ATOM 9912 N N . ILE E 1 63 ? 142.397 104.788 129.250 1.00 14.12 63 ILE E N 1
ATOM 9913 C CA . ILE E 1 63 ? 141.376 105.805 129.049 1.00 14.12 63 ILE E CA 1
ATOM 9914 C C . ILE E 1 63 ? 141.870 107.174 129.495 1.00 14.12 63 ILE E C 1
ATOM 9915 O O . ILE E 1 63 ? 141.635 108.174 128.816 1.00 14.12 63 ILE E O 1
ATOM 9920 N N . ASN E 1 64 ? 142.558 107.245 130.633 1.00 13.72 64 ASN E N 1
ATOM 9921 C CA . ASN E 1 64 ? 142.997 108.544 131.130 1.00 13.72 64 ASN E CA 1
ATOM 9922 C C . ASN E 1 64 ? 144.074 109.142 130.235 1.00 13.72 64 ASN E C 1
ATOM 9923 O O . ASN E 1 64 ? 144.057 110.346 129.959 1.00 13.72 64 ASN E O 1
ATOM 9928 N N . ASP E 1 65 ? 144.992 108.313 129.736 1.00 14.87 65 ASP E N 1
ATOM 9929 C CA . ASP E 1 65 ? 145.989 108.800 128.791 1.00 14.87 65 ASP E CA 1
ATOM 9930 C C . ASP E 1 65 ? 145.330 109.308 127.516 1.00 14.87 65 ASP E C 1
ATOM 9931 O O . ASP E 1 65 ? 145.693 110.366 126.997 1.00 14.87 65 ASP E O 1
ATOM 9936 N N . ASN E 1 66 ? 144.358 108.562 126.996 1.00 14.08 66 ASN E N 1
ATOM 9937 C CA . ASN E 1 66 ? 143.723 108.949 125.743 1.00 14.08 66 ASN E CA 1
ATOM 9938 C C . ASN E 1 66 ? 142.896 110.217 125.909 1.00 14.08 66 ASN E C 1
ATOM 9939 O O . ASN E 1 66 ? 142.904 111.089 125.036 1.00 14.08 66 ASN E O 1
ATOM 9944 N N . LEU E 1 67 ? 142.190 110.340 127.028 1.00 12.14 67 LEU E N 1
ATOM 9945 C CA . LEU E 1 67 ? 141.438 111.556 127.304 1.00 12.14 67 LEU E CA 1
ATOM 9946 C C . LEU E 1 67 ? 142.363 112.756 127.438 1.00 12.14 67 LEU E C 1
ATOM 9947 O O . LEU E 1 67 ? 142.087 113.828 126.887 1.00 12.14 67 LEU E O 1
ATOM 9952 N N . MET E 1 68 ? 143.463 112.595 128.176 0.70 13.01 68 MET E N 1
ATOM 9953 C CA . MET E 1 68 ? 144.427 113.721 128.286 0.70 13.01 68 MET E CA 1
ATOM 9954 C C . MET E 1 68 ? 144.944 114.082 126.892 0.70 13.01 68 MET E C 1
ATOM 9955 O O . MET E 1 68 ? 144.993 115.281 126.586 0.70 13.01 68 MET E O 1
ATOM 9960 N N . GLU E 1 69 ? 145.296 113.077 126.086 1.00 13.66 69 GLU E N 1
ATOM 9961 C CA . GLU E 1 69 ? 145.813 113.342 124.753 1.00 13.66 69 GLU E CA 1
ATOM 9962 C C . GLU E 1 69 ? 144.805 114.123 123.927 1.00 13.66 69 GLU E C 1
ATOM 9963 O O . GLU E 1 69 ? 145.166 115.059 123.210 1.00 13.66 69 GLU E O 1
ATOM 9969 N N . LEU E 1 70 ? 143.535 113.729 123.999 1.00 11.44 70 LEU E N 1
ATOM 9970 C CA . LEU E 1 70 ? 142.490 114.431 123.267 1.00 11.44 70 LEU E CA 1
ATOM 9971 C C . LEU E 1 70 ? 142.393 115.883 123.712 1.00 11.44 70 LEU E C 1
ATOM 9972 O O . LEU E 1 70 ? 142.322 116.793 122.882 1.00 11.44 70 LEU E O 1
ATOM 9977 N N . LEU E 1 71 ? 142.397 116.117 125.023 1.00 11.03 71 LEU E N 1
ATOM 9978 C CA . LEU E 1 71 ? 142.289 117.485 125.516 1.00 11.03 71 LEU E CA 1
ATOM 9979 C C . LEU E 1 71 ? 143.490 118.320 125.099 1.00 11.03 71 LEU E C 1
ATOM 9980 O O . LEU E 1 71 ? 143.343 119.476 124.692 1.00 11.03 71 LEU E O 1
ATOM 9985 N N . ILE E 1 72 ? 144.685 117.742 125.168 1.00 11.79 72 ILE E N 1
ATOM 9986 C CA . ILE E 1 72 ? 145.885 118.464 124.775 1.00 11.79 72 ILE E CA 1
ATOM 9987 C C . ILE E 1 72 ? 145.865 118.778 123.282 1.00 11.79 72 ILE E C 1
ATOM 9988 O O . ILE E 1 72 ? 146.251 119.874 122.863 1.00 11.79 72 ILE E O 1
ATOM 9993 N N . MET E 1 73 ? 145.411 117.834 122.456 1.00 13.06 73 MET E N 1
ATOM 9994 C CA . MET E 1 73 ? 145.298 118.095 121.024 1.00 13.06 73 MET E CA 1
ATOM 9995 C C . MET E 1 73 ? 144.292 119.197 120.731 1.00 13.06 73 MET E C 1
ATOM 9996 O O . MET E 1 73 ? 144.541 120.062 119.882 1.00 13.06 73 MET E O 1
ATOM 10001 N N . ILE E 1 74 ? 143.145 119.171 121.407 1.00 11.44 74 ILE E N 1
ATOM 10002 C CA . ILE E 1 74 ? 142.150 120.221 121.222 1.00 11.44 74 ILE E CA 1
ATOM 10003 C C . ILE E 1 74 ? 142.744 121.572 121.584 1.00 11.44 74 ILE E C 1
ATOM 10004 O O . ILE E 1 74 ? 142.566 122.557 120.867 1.00 11.44 74 ILE E O 1
ATOM 10009 N N . ASN E 1 75 ? 143.451 121.635 122.711 1.00 12.31 75 ASN E N 1
ATOM 10010 C CA . ASN E 1 75 ? 144.063 122.889 123.130 1.00 12.31 75 ASN E CA 1
ATOM 10011 C C . ASN E 1 75 ? 145.089 123.376 122.110 1.00 12.31 75 ASN E C 1
ATOM 10012 O O . ASN E 1 75 ? 145.124 124.565 121.772 1.00 12.31 75 ASN E O 1
ATOM 10017 N N . ALA E 1 76 ? 145.924 122.468 121.607 1.00 12.61 76 ALA E N 1
ATOM 10018 C CA . ALA E 1 76 ? 146.925 122.842 120.615 1.00 12.61 76 ALA E CA 1
ATOM 10019 C C . ALA E 1 76 ? 146.273 123.387 119.352 1.00 12.61 76 ALA E C 1
ATOM 10020 O O . ALA E 1 76 ? 146.733 124.383 118.791 1.00 12.61 76 ALA E O 1
ATOM 10022 N N . CYS E 1 77 ? 145.196 122.751 118.895 1.00 12.75 77 CYS E N 1
ATOM 10023 C CA . CYS E 1 77 ? 144.521 123.229 117.693 1.00 12.75 77 CYS E CA 1
ATOM 10024 C C . CYS E 1 77 ? 143.815 124.554 117.938 1.00 12.75 77 CYS E C 1
ATOM 10025 O O . CYS E 1 77 ? 143.787 125.417 117.058 1.00 12.75 77 CYS E O 1
ATOM 10028 N N . LYS E 1 78 ? 143.241 124.734 119.128 1.00 13.22 78 LYS E N 1
ATOM 10029 C CA . LYS E 1 78 ? 142.537 125.971 119.435 1.00 13.22 78 LYS E CA 1
ATOM 10030 C C . LYS E 1 78 ? 143.491 127.156 119.489 1.00 13.22 78 LYS E C 1
ATOM 10031 O O . LYS E 1 78 ? 143.210 128.205 118.903 1.00 13.22 78 LYS E O 1
ATOM 10037 N N . ILE E 1 79 ? 144.630 127.015 120.170 1.00 13.24 79 ILE E N 1
ATOM 10038 C CA . ILE E 1 79 ? 145.558 128.144 120.220 1.00 13.24 79 ILE E CA 1
ATOM 10039 C C . ILE E 1 79 ? 146.377 128.284 118.948 1.00 13.24 79 ILE E C 1
ATOM 10040 O O . ILE E 1 79 ? 147.103 129.270 118.802 1.00 13.24 79 ILE E O 1
ATOM 10045 N N . ALA E 1 80 ? 146.280 127.331 118.027 1.00 12.85 80 ALA E N 1
ATOM 10046 C CA . ALA E 1 80 ? 146.839 127.473 116.692 1.00 12.85 80 ALA E CA 1
ATOM 10047 C C . ALA E 1 80 ? 145.849 128.092 115.711 1.00 12.85 80 ALA E C 1
ATOM 10048 O O . ALA E 1 80 ? 146.076 128.034 114.503 1.00 12.85 80 ALA E O 1
ATOM 10050 N N . SER E 1 81 ? 144.745 128.649 116.211 1.00 13.18 81 SER E N 1
ATOM 10051 C CA . SER E 1 81 ? 143.806 129.454 115.423 1.00 13.18 81 SER E CA 1
ATOM 10052 C C . SER E 1 81 ? 143.023 128.617 114.412 1.00 13.18 81 SER E C 1
ATOM 10053 O O . SER E 1 81 ? 142.702 129.089 113.324 1.00 13.18 81 SER E O 1
ATOM 10056 N N . ALA E 1 82 ? 142.702 127.381 114.769 1.00 12.77 82 ALA E N 1
ATOM 10057 C CA . ALA E 1 82 ? 141.720 126.637 114.000 1.00 12.77 82 ALA E CA 1
ATOM 10058 C C . ALA E 1 82 ? 140.386 127.368 114.050 1.00 12.77 82 ALA E C 1
ATOM 10059 O O . ALA E 1 82 ? 140.013 127.931 115.079 1.00 12.77 82 ALA E O 1
ATOM 10061 N N . SER E 1 83 ? 139.670 127.382 112.928 1.00 13.72 83 SER E N 1
ATOM 10062 C CA . SER E 1 83 ? 138.385 128.071 112.915 1.00 13.72 83 SER E CA 1
ATOM 10063 C C . SER E 1 83 ? 137.365 127.343 113.780 1.00 13.72 83 SER E C 1
ATOM 10064 O O . SER E 1 83 ? 136.529 127.977 114.426 1.00 13.72 83 SER E O 1
ATOM 10067 N N . ARG E 1 84 ? 137.430 126.018 113.816 1.00 13.28 84 ARG E N 1
ATOM 10068 C CA . ARG E 1 84 ? 136.506 125.222 114.605 1.00 13.28 84 ARG E CA 1
ATOM 10069 C C . ARG E 1 84 ? 137.194 123.915 114.960 1.00 13.28 84 ARG E C 1
ATOM 10070 O O . ARG E 1 84 ? 137.925 123.356 114.143 1.00 13.28 84 ARG E O 1
ATOM 10078 N N . VAL E 1 85 ? 136.973 123.440 116.179 1.00 11.47 85 VAL E N 1
ATOM 10079 C CA . VAL E 1 85 ? 137.538 122.181 116.642 1.00 11.47 85 VAL E CA 1
ATOM 10080 C C . VAL E 1 85 ? 136.403 121.277 117.094 1.00 11.47 85 VAL E C 1
ATOM 10081 O O . VAL E 1 85 ? 135.583 121.672 117.929 1.00 11.47 85 VAL E O 1
ATOM 10085 N N . THR E 1 86 ? 136.362 120.072 116.547 1.00 11.16 86 THR E N 1
ATOM 10086 C CA . THR E 1 86 ? 135.342 119.089 116.869 1.00 11.16 86 THR E CA 1
ATOM 10087 C C . THR E 1 86 ? 136.014 117.836 117.406 1.00 11.16 86 THR E C 1
ATOM 10088 O O . THR E 1 86 ? 136.919 117.294 116.772 1.00 11.16 86 THR E O 1
ATOM 10092 N N . ALA E 1 87 ? 135.574 117.386 118.570 1.00 11.08 87 ALA E N 1
ATOM 10093 C CA . ALA E 1 87 ? 136.026 116.126 119.139 1.00 11.08 87 ALA E CA 1
ATOM 10094 C C . ALA E 1 87 ? 135.118 115.017 118.627 1.00 11.08 87 ALA E C 1
ATOM 10095 O O . ALA E 1 87 ? 133.911 115.034 118.877 1.00 11.08 87 ALA E O 1
ATOM 10097 N N . VAL E 1 88 ? 135.691 114.077 117.894 1.00 11.41 88 VAL E N 1
ATOM 10098 C CA . VAL E 1 88 ? 134.968 112.906 117.419 1.00 11.41 88 VAL E CA 1
ATOM 10099 C C . VAL E 1 88 ? 135.302 111.780 118.388 1.00 11.41 88 VAL E C 1
ATOM 10100 O O . VAL E 1 88 ? 136.370 111.174 118.312 1.00 11.41 88 VAL E O 1
ATOM 10104 N N . ILE E 1 89 ? 134.387 111.503 119.305 1.00 12.54 89 ILE E N 1
ATOM 10105 C CA . ILE E 1 89 ? 134.635 110.559 120.390 1.00 12.54 89 ILE E CA 1
ATOM 10106 C C . ILE E 1 89 ? 133.668 109.394 120.239 1.00 12.54 89 ILE E C 1
ATOM 10107 O O . ILE E 1 89 ? 132.577 109.430 120.818 1.00 12.54 89 ILE E O 1
ATOM 10112 N N . PRO E 1 90 ? 134.015 108.357 119.474 1.00 13.87 90 PRO E N 1
ATOM 10113 C CA . PRO E 1 90 ? 133.036 107.286 119.216 1.00 13.87 90 PRO E CA 1
ATOM 10114 C C . PRO E 1 90 ? 132.500 106.629 120.475 1.00 13.87 90 PRO E C 1
ATOM 10115 O O . PRO E 1 90 ? 131.292 106.389 120.567 1.00 13.87 90 PRO E O 1
ATOM 10119 N N . CYS E 1 91 ? 133.349 106.361 121.462 1.00 14.97 91 CYS E N 1
ATOM 10120 C CA . CYS E 1 91 ? 132.913 105.838 122.751 1.00 14.97 91 CYS E CA 1
ATOM 10121 C C . CYS E 1 91 ? 133.273 106.854 123.824 1.00 14.97 91 CYS E C 1
ATOM 10122 O O . CYS E 1 91 ? 134.453 107.070 124.104 1.00 14.97 91 CYS E O 1
ATOM 10125 N N . PHE E 1 92 ? 132.264 107.470 124.417 1.00 12.77 92 PHE E N 1
ATOM 10126 C CA . PHE E 1 92 ? 132.483 108.588 125.326 1.00 12.77 92 PHE E CA 1
ATOM 10127 C C . PHE E 1 92 ? 133.008 108.088 126.668 1.00 12.77 92 PHE E C 1
ATOM 10128 O O . PHE E 1 92 ? 132.337 107.285 127.318 1.00 12.77 92 PHE E O 1
ATOM 10136 N N . PRO E 1 93 ? 134.176 108.535 127.117 1.00 13.06 93 PRO E N 1
ATOM 10137 C CA . PRO E 1 93 ? 134.716 108.044 128.389 1.00 13.06 93 PRO E CA 1
ATOM 10138 C C . PRO E 1 93 ? 133.939 108.578 129.583 1.00 13.06 93 PRO E C 1
ATOM 10139 O O . PRO E 1 93 ? 133.431 109.698 129.568 1.00 13.06 93 PRO E O 1
ATOM 10143 N N . TYR E 1 94 ? 133.856 107.748 130.624 1.00 13.18 94 TYR E N 1
ATOM 10144 C CA . TYR E 1 94 ? 133.155 108.043 131.877 1.00 13.18 94 TYR E CA 1
ATOM 10145 C C . TYR E 1 94 ? 131.655 108.229 131.685 1.00 13.18 94 TYR E C 1
ATOM 10146 O O . TYR E 1 94 ? 130.991 108.824 132.534 1.00 13.18 94 TYR E O 1
ATOM 10155 N N . ALA E 1 95 ? 131.101 107.701 130.593 1.00 14.23 95 ALA E N 1
ATOM 10156 C CA . ALA E 1 95 ? 129.678 107.870 130.327 1.00 14.23 95 ALA E CA 1
ATOM 10157 C C . ALA E 1 95 ? 128.816 107.164 131.363 1.00 14.23 95 ALA E C 1
ATOM 10158 O O . ALA E 1 95 ? 127.701 107.608 131.640 1.00 14.23 95 ALA E O 1
ATOM 10160 N N . ARG E 1 96 ? 129.308 106.081 131.952 0.20 17.21 96 ARG E N 1
ATOM 10161 C CA . ARG E 1 96 ? 128.516 105.368 132.942 0.20 17.21 96 ARG E CA 1
ATOM 10162 C C . ARG E 1 96 ? 128.481 106.065 134.295 0.20 17.21 96 ARG E C 1
ATOM 10163 O O . ARG E 1 96 ? 127.669 105.690 135.138 0.20 17.21 96 ARG E O 1
ATOM 10171 N N . GLN E 1 97 ? 129.335 107.051 134.527 0.81 14.53 97 GLN E N 1
ATOM 10172 C CA . GLN E 1 97 ? 129.252 107.876 135.731 0.81 14.53 97 GLN E CA 1
ATOM 10173 C C . GLN E 1 97 ? 128.526 109.184 135.419 0.81 14.53 97 GLN E C 1
ATOM 10174 O O . GLN E 1 97 ? 129.088 110.271 135.446 0.81 14.53 97 GLN E O 1
ATOM 10180 N N . ASP E 1 98 ? 127.242 109.044 135.107 1.00 15.49 98 ASP E N 1
ATOM 10181 C CA . ASP E 1 98 ? 126.395 110.143 134.671 1.00 15.49 98 ASP E CA 1
ATOM 10182 C C . ASP E 1 98 ? 125.485 110.665 135.775 1.00 15.49 98 ASP E C 1
ATOM 10183 O O . ASP E 1 98 ? 124.670 111.552 135.520 1.00 15.49 98 ASP E O 1
ATOM 10188 N N . LYS E 1 99 ? 125.595 110.126 136.982 1.00 16.82 99 LYS E N 1
ATOM 10189 C CA . LYS E 1 99 ? 124.761 110.537 138.104 1.00 16.82 99 LYS E CA 1
ATOM 10190 C C . LYS E 1 99 ? 125.404 110.032 139.387 1.00 16.82 99 LYS E C 1
ATOM 10191 O O . LYS E 1 99 ? 126.291 109.176 139.361 1.00 16.82 99 LYS E O 1
ATOM 10197 N N . LYS E 1 100 ? 124.939 110.576 140.510 0.87 16.70 100 LYS E N 1
ATOM 10198 C CA . LYS E 1 100 ? 125.356 110.186 141.854 0.87 16.70 100 LYS E CA 1
ATOM 10199 C C . LYS E 1 100 ? 124.443 109.120 142.448 0.87 16.70 100 LYS E C 1
ATOM 10200 O O . LYS E 1 100 ? 124.907 108.059 142.871 0.87 16.70 100 LYS E O 1
ATOM 10206 N N . ASP E 1 101 ? 123.158 109.447 142.525 0.10 17.91 101 ASP E N 1
ATOM 10207 C CA . ASP E 1 101 ? 121.983 108.639 142.847 0.10 17.91 101 ASP E CA 1
ATOM 10208 C C . ASP E 1 101 ? 121.731 108.235 144.294 0.10 17.91 101 ASP E C 1
ATOM 10209 O O . ASP E 1 101 ? 120.560 108.130 144.672 0.10 17.91 101 ASP E O 1
ATOM 10214 N N . LYS E 1 102 ? 122.753 108.011 145.119 0.10 17.74 102 LYS E N 1
ATOM 10215 C CA . LYS E 1 102 ? 122.632 108.119 146.571 0.10 17.74 102 LYS E CA 1
ATOM 10216 C C . LYS E 1 102 ? 123.994 108.273 147.223 0.10 17.74 102 LYS E C 1
ATOM 10217 O O . LYS E 1 102 ? 124.093 108.352 148.449 0.10 17.74 102 LYS E O 1
ATOM 10223 N N . SER E 1 103 ? 125.051 108.306 146.422 1.00 16.96 103 SER E N 1
ATOM 10224 C CA . SER E 1 103 ? 126.393 108.125 146.943 1.00 16.96 103 SER E CA 1
ATOM 10225 C C . SER E 1 103 ? 127.185 109.409 146.791 1.00 16.96 103 SER E C 1
ATOM 10226 O O . SER E 1 103 ? 126.894 110.239 145.930 1.00 16.96 103 SER E O 1
ATOM 10229 N N . ARG E 1 104 ? 128.186 109.568 147.654 1.00 14.89 104 ARG E N 1
ATOM 10230 C CA . ARG E 1 104 ? 129.058 110.738 147.631 1.00 14.89 104 ARG E CA 1
ATOM 10231 C C . ARG E 1 104 ? 130.127 110.522 146.559 1.00 14.89 104 ARG E C 1
ATOM 10232 O O . ARG E 1 104 ? 131.305 110.290 146.829 1.00 14.89 104 ARG E O 1
ATOM 10240 N N . ALA E 1 105 ? 129.682 110.604 145.317 1.00 14.12 105 ALA E N 1
ATOM 10241 C CA . ALA E 1 105 ? 130.453 110.226 144.150 1.00 14.12 105 ALA E CA 1
ATOM 10242 C C . ALA E 1 105 ? 130.535 111.384 143.168 1.00 14.12 105 ALA E C 1
ATOM 10243 O O . ALA E 1 105 ? 129.687 112.281 143.180 1.00 14.12 105 ALA E O 1
ATOM 10245 N N . PRO E 1 106 ? 131.545 111.403 142.311 1.00 12.88 106 PRO E N 1
ATOM 10246 C CA . PRO E 1 106 ? 131.590 112.404 141.247 1.00 12.88 106 PRO E CA 1
ATOM 10247 C C . PRO E 1 106 ? 130.571 112.090 140.165 1.00 12.88 106 PRO E C 1
ATOM 10248 O O . PRO E 1 106 ? 130.127 110.956 140.001 1.00 12.88 106 PRO E O 1
ATOM 10252 N N . ILE E 1 107 ? 130.185 113.121 139.431 1.00 12.25 107 ILE E N 1
ATOM 10253 C CA . ILE E 1 107 ? 129.525 112.939 138.144 1.00 12.25 107 ILE E CA 1
ATOM 10254 C C . ILE E 1 107 ? 130.635 113.118 137.113 1.00 12.25 107 ILE E C 1
ATOM 10255 O O . ILE E 1 107 ? 130.846 114.202 136.571 1.00 12.25 107 ILE E O 1
ATOM 10260 N N . SER E 1 108 ? 131.352 112.029 136.841 1.00 11.61 108 SER E N 1
ATOM 10261 C CA . SER E 1 108 ? 132.571 112.125 136.046 1.00 11.61 108 SER E CA 1
ATOM 10262 C C . SER E 1 108 ? 132.283 112.515 134.606 1.00 11.61 108 SER E C 1
ATOM 10263 O O . SER E 1 108 ? 133.095 113.202 133.986 1.00 11.61 108 SER E O 1
ATOM 10266 N N . ALA E 1 109 ? 131.146 112.089 134.059 1.00 10.98 109 ALA E N 1
ATOM 10267 C CA . ALA E 1 109 ? 130.794 112.470 132.697 1.00 10.98 109 ALA E CA 1
ATOM 10268 C C . ALA E 1 109 ? 130.655 113.982 132.568 1.00 10.98 109 ALA E C 1
ATOM 10269 O O . ALA E 1 109 ? 131.090 114.568 131.572 1.00 10.98 109 ALA E O 1
ATOM 10271 N N . LYS E 1 110 ? 130.051 114.629 133.566 1.00 10.57 110 LYS E N 1
ATOM 10272 C CA . LYS E 1 110 ? 129.948 116.083 133.547 1.00 10.57 110 LYS E CA 1
ATOM 10273 C C . LYS E 1 110 ? 131.320 116.732 133.634 1.00 10.57 110 LYS E C 1
ATOM 10274 O O . LYS E 1 110 ? 131.578 117.738 132.970 1.00 10.57 110 LYS E O 1
ATOM 10280 N N . LEU E 1 111 ? 132.208 116.176 134.457 1.00 10.37 111 LEU E N 1
ATOM 10281 C CA . LEU E 1 111 ? 133.570 116.691 134.524 1.00 10.37 111 LEU E CA 1
ATOM 10282 C C . LEU E 1 111 ? 134.263 116.579 133.173 1.00 10.37 111 LEU E C 1
ATOM 10283 O O . LEU E 1 111 ? 134.945 117.511 132.742 1.00 10.37 111 LEU E O 1
ATOM 10288 N N . VAL E 1 112 ? 134.092 115.449 132.489 1.00 10.41 112 VAL E N 1
ATOM 10289 C CA . VAL E 1 112 ? 134.698 115.266 131.174 1.00 10.41 112 VAL E CA 1
ATOM 10290 C C . VAL E 1 112 ? 134.138 116.279 130.185 1.00 10.41 112 VAL E C 1
ATOM 10291 O O . VAL E 1 112 ? 134.879 116.860 129.388 1.00 10.41 112 VAL E O 1
ATOM 10295 N N . ALA E 1 113 ? 132.825 116.506 130.222 1.00 10.14 113 ALA E N 1
ATOM 10296 C CA . ALA E 1 113 ? 132.224 117.513 129.352 1.00 10.14 113 ALA E CA 1
ATOM 10297 C C . ALA E 1 113 ? 132.798 118.896 129.629 1.00 10.14 113 ALA E C 1
ATOM 10298 O O . ALA E 1 113 ? 133.127 119.638 128.698 1.00 10.14 113 ALA E O 1
ATOM 10300 N N . ASN E 1 114 ? 132.939 119.251 130.907 1.00 10.54 114 ASN E N 1
ATOM 10301 C CA . ASN E 1 114 ? 133.524 120.537 131.268 1.00 10.54 114 ASN E CA 1
ATOM 10302 C C . ASN E 1 114 ? 134.957 120.651 130.772 1.00 10.54 114 ASN E C 1
ATOM 10303 O O . ASN E 1 114 ? 135.371 121.708 130.288 1.00 10.54 114 ASN E O 1
ATOM 10308 N N . MET E 1 115 ? 135.732 119.576 130.901 1.00 11.35 115 MET E N 1
ATOM 10309 C CA . MET E 1 115 ? 137.117 119.605 130.453 1.00 11.35 115 MET E CA 1
ATOM 10310 C C . MET E 1 115 ? 137.206 119.756 128.942 1.00 11.35 115 MET E C 1
ATOM 10311 O O . MET E 1 115 ? 138.033 120.520 128.442 1.00 11.35 115 MET E O 1
ATOM 10316 N N . LEU E 1 116 ? 136.356 119.045 128.201 1.00 10.49 116 LEU E N 1
ATOM 10317 C CA . LEU E 1 116 ? 136.336 119.195 126.751 1.00 10.49 116 LEU E CA 1
ATOM 10318 C C . LEU E 1 116 ? 135.973 120.618 126.356 1.00 10.49 116 LEU E C 1
ATOM 10319 O O . LEU E 1 116 ? 136.574 121.188 125.441 1.00 10.49 116 LEU E O 1
ATOM 10324 N N . SER E 1 117 ? 135.003 121.213 127.049 1.00 10.95 117 SER E N 1
ATOM 10325 C CA . SER E 1 117 ? 134.616 122.587 126.751 1.00 10.95 117 SER E CA 1
ATOM 10326 C C . SER E 1 117 ? 135.746 123.567 127.038 1.00 10.95 117 SER E C 1
ATOM 10327 O O . SER E 1 117 ? 136.050 124.426 126.209 1.00 10.95 117 SER E O 1
ATOM 10330 N N . VAL E 1 118 ? 136.383 123.455 128.204 1.00 10.77 118 VAL E N 1
ATOM 10331 C CA . VAL E 1 118 ? 137.436 124.398 128.551 1.00 10.77 118 VAL E CA 1
ATOM 10332 C C . VAL E 1 118 ? 138.681 124.185 127.702 1.00 10.77 118 VAL E C 1
ATOM 10333 O O . VAL E 1 118 ? 139.444 125.129 127.493 1.00 10.77 118 VAL E O 1
ATOM 10337 N N . ALA E 1 119 ? 138.897 122.977 127.186 1.00 10.54 119 ALA E N 1
ATOM 10338 C CA . ALA E 1 119 ? 139.998 122.762 126.260 1.00 10.54 119 ALA E CA 1
ATOM 10339 C C . ALA E 1 119 ? 139.783 123.493 124.944 1.00 10.54 119 ALA E C 1
ATOM 10340 O O . ALA E 1 119 ? 140.757 123.812 124.262 1.00 10.54 119 ALA E O 1
ATOM 10342 N N . GLY E 1 120 ? 138.535 123.758 124.574 1.00 11.01 120 GLY E N 1
ATOM 10343 C CA . GLY E 1 120 ? 138.242 124.538 123.393 1.00 11.01 120 GLY E CA 1
ATOM 10344 C C . GLY E 1 120 ? 137.387 123.857 122.347 1.00 11.01 120 GLY E C 1
ATOM 10345 O O . GLY E 1 120 ? 137.229 124.393 121.251 1.00 11.01 120 GLY E O 1
ATOM 10346 N N . ALA E 1 121 ? 136.824 122.694 122.655 1.00 10.76 121 ALA E N 1
ATOM 10347 C CA . ALA E 1 121 ? 135.985 122.006 121.684 1.00 10.76 121 ALA E CA 1
ATOM 10348 C C . ALA E 1 121 ? 134.731 122.821 121.399 1.00 10.76 121 ALA E C 1
ATOM 10349 O O . ALA E 1 121 ? 134.033 123.252 122.318 1.00 10.76 121 ALA E O 1
ATOM 10351 N N . ASP E 1 122 ? 134.450 123.044 120.121 0.50 11.14 122 ASP E N 1
ATOM 10352 C CA . ASP E 1 122 ? 133.239 123.737 119.715 0.50 11.14 122 ASP E CA 1
ATOM 10353 C C . ASP E 1 122 ? 132.089 122.796 119.403 0.50 11.14 122 ASP E C 1
ATOM 10354 O O . ASP E 1 122 ? 130.960 123.260 119.238 0.50 11.14 122 ASP E O 1
ATOM 10359 N N . HIS E 1 123 ? 132.348 121.498 119.338 1.00 11.85 123 HIS E N 1
ATOM 10360 C CA . HIS E 1 123 ? 131.384 120.542 118.823 1.00 11.85 123 HIS E CA 1
ATOM 10361 C C . HIS E 1 123 ? 131.850 119.141 119.185 1.00 11.85 123 HIS E C 1
ATOM 10362 O O . HIS E 1 123 ? 133.045 118.855 119.171 1.00 11.85 123 HIS E O 1
ATOM 10369 N N . ILE E 1 124 ? 130.899 118.277 119.512 1.00 11.14 124 ILE E N 1
ATOM 10370 C CA . ILE E 1 124 ? 131.175 116.891 119.864 1.00 11.14 124 ILE E CA 1
ATOM 10371 C C . ILE E 1 124 ? 130.381 115.987 118.936 1.00 11.14 124 ILE E C 1
ATOM 10372 O O . ILE E 1 124 ? 129.186 116.205 118.726 1.00 11.14 124 ILE E O 1
ATOM 10377 N N . ILE E 1 125 ? 131.040 114.974 118.391 1.00 11.56 125 ILE E N 1
ATOM 10378 C CA . ILE E 1 125 ? 130.376 113.895 117.676 1.00 11.56 125 ILE E CA 1
ATOM 10379 C C . ILE E 1 125 ? 130.680 112.600 118.411 1.00 11.56 125 ILE E C 1
ATOM 10380 O O . ILE E 1 125 ? 131.847 112.277 118.650 1.00 11.56 125 ILE E O 1
ATOM 10385 N N . THR E 1 126 ? 129.639 111.864 118.766 1.00 13.65 126 THR E N 1
ATOM 10386 C CA . THR E 1 126 ? 129.791 110.636 119.522 1.00 13.65 126 THR E CA 1
ATOM 10387 C C . THR E 1 126 ? 128.749 109.637 119.039 1.00 13.65 126 THR E C 1
ATOM 10388 O O . THR E 1 126 ? 127.857 109.971 118.261 1.00 13.65 126 THR E O 1
ATOM 10392 N N . MET E 1 127 ? 128.872 108.395 119.490 1.00 16.42 127 MET E N 1
ATOM 10393 C CA . MET E 1 127 ? 127.955 107.345 119.068 1.00 16.42 127 MET E CA 1
ATOM 10394 C C . MET E 1 127 ? 127.402 106.598 120.269 1.00 16.42 127 MET E C 1
ATOM 10395 O O . MET E 1 127 ? 128.165 106.124 121.112 1.00 16.42 127 MET E O 1
ATOM 10400 N N . ASP E 1 128 ? 126.076 106.482 120.320 0.95 17.25 128 ASP E N 1
ATOM 10401 C CA . ASP E 1 128 ? 125.345 105.720 121.332 0.95 17.25 128 ASP E CA 1
ATOM 10402 C C . ASP E 1 128 ? 125.860 106.021 122.741 0.95 17.25 128 ASP E C 1
ATOM 10403 O O . ASP E 1 128 ? 126.447 105.183 123.417 0.95 17.25 128 ASP E O 1
ATOM 10408 N N . LEU E 1 129 ? 125.643 107.266 123.145 1.00 15.45 129 LEU E N 1
ATOM 10409 C CA . LEU E 1 129 ? 125.915 107.661 124.516 1.00 15.45 129 LEU E CA 1
ATOM 10410 C C . LEU E 1 129 ? 125.166 106.751 125.479 1.00 15.45 129 LEU E C 1
ATOM 10411 O O . LEU E 1 129 ? 124.008 106.405 125.249 1.00 15.45 129 LEU E O 1
ATOM 10416 N N . HIS E 1 130 ? 125.840 106.366 126.562 1.00 16.87 130 HIS E N 1
ATOM 10417 C CA . HIS E 1 130 ? 125.212 105.506 127.558 1.00 16.87 130 HIS E CA 1
ATOM 10418 C C . HIS E 1 130 ? 123.903 106.100 128.061 1.00 16.87 130 HIS E C 1
ATOM 10419 O O . HIS E 1 130 ? 122.918 105.384 128.245 1.00 16.87 130 HIS E O 1
ATOM 10426 N N . ALA E 1 131 ? 123.877 107.404 128.293 1.00 15.62 131 ALA E N 1
ATOM 10427 C CA . ALA E 1 131 ? 122.658 108.117 128.636 1.00 15.62 131 ALA E CA 1
ATOM 10428 C C . ALA E 1 131 ? 122.598 109.375 127.790 1.00 15.62 131 ALA E C 1
ATOM 10429 O O . ALA E 1 131 ? 123.531 110.179 127.809 1.00 15.62 131 ALA E O 1
ATOM 10431 N N . SER E 1 132 ? 121.512 109.546 127.045 1.00 15.40 132 SER E N 1
ATOM 10432 C CA . SER E 1 132 ? 121.436 110.703 126.166 1.00 15.40 132 SER E CA 1
ATOM 10433 C C . SER E 1 132 ? 121.308 112.012 126.938 1.00 15.40 132 SER E C 1
ATOM 10434 O O . SER E 1 132 ? 121.561 113.076 126.367 1.00 15.40 132 SER E O 1
ATOM 10437 N N . GLN E 1 133 ? 120.989 111.952 128.234 0.95 14.47 133 GLN E N 1
ATOM 10438 C CA . GLN E 1 133 ? 121.072 113.139 129.079 0.95 14.47 133 GLN E CA 1
ATOM 10439 C C . GLN E 1 133 ? 122.474 113.724 129.101 0.95 14.47 133 GLN E C 1
ATOM 10440 O O . GLN E 1 133 ? 122.637 114.896 129.442 0.95 14.47 133 GLN E O 1
ATOM 10446 N N . ILE E 1 134 ? 123.492 112.934 128.753 1.00 13.47 134 ILE E N 1
ATOM 10447 C CA . ILE E 1 134 ? 124.849 113.459 128.683 1.00 13.47 134 ILE E CA 1
ATOM 10448 C C . ILE E 1 134 ? 124.936 114.606 127.683 1.00 13.47 134 ILE E C 1
ATOM 10449 O O . ILE E 1 134 ? 125.785 115.491 127.823 1.00 13.47 134 ILE E O 1
ATOM 10454 N N . GLN E 1 135 ? 124.053 114.633 126.681 1.00 14.18 135 GLN E N 1
ATOM 10455 C CA . GLN E 1 135 ? 124.047 115.763 125.756 1.00 14.18 135 GLN E CA 1
ATOM 10456 C C . GLN E 1 135 ? 123.814 117.076 126.495 1.00 14.18 135 GLN E C 1
ATOM 10457 O O . GLN E 1 135 ? 124.368 118.113 126.120 1.00 14.18 135 GLN E O 1
ATOM 10463 N N . GLY E 1 136 ? 123.013 117.045 127.557 1.00 12.12 136 GLY E N 1
ATOM 10464 C CA . GLY E 1 136 ? 122.776 118.205 128.386 1.00 12.12 136 GLY E CA 1
ATOM 10465 C C . GLY E 1 136 ? 123.915 118.570 129.311 1.00 12.12 136 GLY E C 1
ATOM 10466 O O . GLY E 1 136 ? 123.860 119.633 129.931 1.00 12.12 136 GLY E O 1
ATOM 10467 N N . PHE E 1 137 ? 124.937 117.725 129.423 1.00 11.40 137 PHE E N 1
ATOM 10468 C CA . PHE E 1 137 ? 126.121 118.096 130.185 1.00 11.40 137 PHE E CA 1
ATOM 10469 C C . PHE E 1 137 ? 126.968 119.134 129.464 1.00 11.40 137 PHE E C 1
ATOM 10470 O O . PHE E 1 137 ? 127.851 119.725 130.086 1.00 11.40 137 PHE E O 1
ATOM 10478 N N . PHE E 1 138 ? 126.716 119.369 128.184 1.00 11.40 138 PHE E N 1
ATOM 10479 C CA . PHE E 1 138 ? 127.467 120.307 127.367 1.00 11.40 138 PHE E CA 1
ATOM 10480 C C . PHE E 1 138 ? 126.662 121.576 127.120 1.00 11.40 138 PHE E C 1
ATOM 10481 O O . PHE E 1 138 ? 125.432 121.572 127.132 1.00 11.40 138 PHE E O 1
ATOM 10489 N N . ASP E 1 139 ? 127.376 122.670 126.880 1.00 14.05 139 ASP E N 1
ATOM 10490 C CA . ASP E 1 139 ? 126.751 123.855 126.316 1.00 14.05 139 ASP E CA 1
ATOM 10491 C C . ASP E 1 139 ? 127.008 124.006 124.823 1.00 14.05 139 ASP E C 1
ATOM 10492 O O . ASP E 1 139 ? 126.335 124.810 124.173 1.00 14.05 139 ASP E O 1
ATOM 10497 N N . ILE E 1 140 ? 127.946 123.248 124.270 1.00 11.92 140 ILE E N 1
ATOM 10498 C CA . ILE E 1 140 ? 128.209 123.213 122.835 1.00 11.92 140 ILE E CA 1
ATOM 10499 C C . ILE E 1 140 ? 127.330 122.139 122.202 1.00 11.92 140 ILE E C 1
ATOM 10500 O O . ILE E 1 140 ? 126.862 121.241 122.908 1.00 11.92 140 ILE E O 1
ATOM 10505 N N . PRO E 1 141 ? 127.074 122.187 120.895 1.00 11.97 141 PRO E N 1
ATOM 10506 C CA . PRO E 1 141 ? 126.262 121.135 120.270 1.00 11.97 141 PRO E CA 1
ATOM 10507 C C . PRO E 1 141 ? 126.934 119.771 120.358 1.00 11.97 141 PRO E C 1
ATOM 10508 O O . PRO E 1 141 ? 128.154 119.650 120.276 1.00 11.97 141 PRO E O 1
ATOM 10512 N N . VAL E 1 142 ? 126.117 118.739 120.525 1.00 12.58 142 VAL E N 1
ATOM 10513 C CA . VAL E 1 142 ? 126.579 117.359 120.582 1.00 12.58 142 VAL E CA 1
ATOM 10514 C C . VAL E 1 142 ? 125.718 116.539 119.635 1.00 12.58 142 VAL E C 1
ATOM 10515 O O . VAL E 1 142 ? 124.498 116.479 119.800 1.00 12.58 142 VAL E O 1
ATOM 10519 N N . ASP E 1 143 ? 126.345 115.902 118.656 0.93 14.09 143 ASP E N 1
ATOM 10520 C CA . ASP E 1 143 ? 125.641 115.015 117.740 0.93 14.09 143 ASP E CA 1
ATOM 10521 C C . ASP E 1 143 ? 125.859 113.579 118.196 0.93 14.09 143 ASP E C 1
ATOM 10522 O O . ASP E 1 143 ? 126.961 113.040 118.073 0.93 14.09 143 ASP E O 1
ATOM 10527 N N . ASN E 1 144 ? 124.809 112.969 118.724 1.00 15.52 144 ASN E N 1
ATOM 10528 C CA . ASN E 1 144 ? 124.848 111.601 119.232 1.00 15.52 144 ASN E CA 1
ATOM 10529 C C . ASN E 1 144 ? 124.332 110.679 118.133 1.00 15.52 144 ASN E C 1
ATOM 10530 O O . ASN E 1 144 ? 123.126 110.549 117.933 1.00 15.52 144 ASN E O 1
ATOM 10535 N N . LEU E 1 145 ? 125.252 110.048 117.414 1.00 16.27 145 LEU E N 1
ATOM 10536 C CA . LEU E 1 145 ? 124.897 109.136 116.342 1.00 16.27 145 LEU E CA 1
ATOM 10537 C C . LEU E 1 145 ? 124.452 107.791 116.907 1.00 16.27 145 LEU E C 1
ATOM 10538 O O . LEU E 1 145 ? 124.732 107.442 118.051 1.00 16.27 145 LEU E O 1
ATOM 10543 N N . TYR E 1 146 ? 123.758 107.024 116.080 1.00 19.08 146 TYR E N 1
ATOM 10544 C CA . TYR E 1 146 ? 123.225 105.726 116.465 1.00 19.08 146 TYR E CA 1
ATOM 10545 C C . TYR E 1 146 ? 123.796 104.647 115.564 1.00 19.08 146 TYR E C 1
ATOM 10546 O O . TYR E 1 146 ? 123.898 104.835 114.350 1.00 19.08 146 TYR E O 1
ATOM 10555 N N . ALA E 1 147 ? 124.175 103.526 116.162 1.00 22.24 147 ALA E N 1
ATOM 10556 C CA . ALA E 1 147 ? 124.596 102.375 115.381 1.00 22.24 147 ALA E CA 1
ATOM 10557 C C . ALA E 1 147 ? 123.419 101.599 114.812 1.00 22.24 147 ALA E C 1
ATOM 10558 O O . ALA E 1 147 ? 123.637 100.677 114.023 1.00 22.24 147 ALA E O 1
ATOM 10560 N N . GLU E 1 148 ? 122.193 101.970 115.176 1.00 27.16 148 GLU E N 1
ATOM 10561 C CA . GLU E 1 148 ? 121.021 101.173 114.823 1.00 27.16 148 GLU E CA 1
ATOM 10562 C C . GLU E 1 148 ? 120.873 100.884 113.333 1.00 27.16 148 GLU E C 1
ATOM 10563 O O . GLU E 1 148 ? 120.529 99.739 112.998 1.00 27.16 148 GLU E O 1
ATOM 10569 N N . PRO E 1 149 ? 121.067 101.830 112.405 1.00 26.00 149 PRO E N 1
ATOM 10570 C CA . PRO E 1 149 ? 120.952 101.456 110.984 1.00 26.00 149 PRO E CA 1
ATOM 10571 C C . PRO E 1 149 ? 121.922 100.366 110.566 1.00 26.00 149 PRO E C 1
ATOM 10572 O O . PRO E 1 149 ? 121.530 99.417 109.871 1.00 26.00 149 PRO E O 1
ATOM 10576 N N . ALA E 1 150 ? 123.178 100.452 111.011 1.00 25.96 150 ALA E N 1
ATOM 10577 C CA . ALA E 1 150 ? 124.152 99.410 110.710 1.00 25.96 150 ALA E CA 1
ATOM 10578 C C . ALA E 1 150 ? 123.785 98.094 111.387 1.00 25.96 150 ALA E C 1
ATOM 10579 O O . ALA E 1 150 ? 123.996 97.018 110.816 1.00 25.96 150 ALA E O 1
ATOM 10581 N N . VAL E 1 151 ? 123.238 98.161 112.600 1.00 26.53 151 VAL E N 1
ATOM 10582 C CA . VAL E 1 151 ? 122.800 96.955 113.295 1.00 26.53 151 VAL E CA 1
ATOM 10583 C C . VAL E 1 151 ? 121.672 96.273 112.533 1.00 26.53 151 VAL E C 1
ATOM 10584 O O . VAL E 1 151 ? 121.667 95.050 112.369 1.00 26.53 151 VAL E O 1
ATOM 10588 N N . LEU E 1 152 ? 120.690 97.051 112.076 1.00 28.81 152 LEU E N 1
ATOM 10589 C CA . LEU E 1 152 ? 119.584 96.497 111.305 1.00 28.81 152 LEU E CA 1
ATOM 10590 C C . LEU E 1 152 ? 120.082 95.862 110.020 1.00 28.81 152 LEU E C 1
ATOM 10591 O O . LEU E 1 152 ? 119.626 94.780 109.631 1.00 28.81 152 LEU E O 1
ATOM 10596 N N . LYS E 1 153 ? 121.021 96.526 109.347 0.60 29.39 153 LYS E N 1
ATOM 10597 C CA . LYS E 1 153 ? 121.609 95.952 108.146 0.60 29.39 153 LYS E CA 1
ATOM 10598 C C . LYS E 1 153 ? 122.285 94.619 108.448 0.60 29.39 153 LYS E C 1
ATOM 10599 O O . LYS E 1 153 ? 122.096 93.636 107.723 0.60 29.39 153 LYS E O 1
ATOM 10605 N N . TRP E 1 154 ? 123.063 94.562 109.533 1.00 29.14 154 TRP E N 1
ATOM 10606 C CA . TRP E 1 154 ? 123.717 93.309 109.896 1.00 29.14 154 TRP E CA 1
ATOM 10607 C C . TRP E 1 154 ? 122.699 92.216 110.180 1.00 29.14 154 TRP E C 1
ATOM 10608 O O . TRP E 1 154 ? 122.873 91.071 109.748 1.00 29.14 154 TRP E O 1
ATOM 10619 N N . ILE E 1 155 ? 121.639 92.543 110.916 1.00 31.36 155 ILE E N 1
ATOM 10620 C CA . ILE E 1 155 ? 120.634 91.539 111.252 1.00 31.36 155 ILE E CA 1
ATOM 10621 C C . ILE E 1 155 ? 119.993 90.990 109.986 1.00 31.36 155 ILE E C 1
ATOM 10622 O O . ILE E 1 155 ? 119.811 89.777 109.837 1.00 31.36 155 ILE E O 1
ATOM 10627 N N . ARG E 1 156 ? 119.646 91.876 109.052 1.00 33.61 156 ARG E N 1
ATOM 10628 C CA . ARG E 1 156 ? 118.977 91.424 107.838 1.00 33.61 156 ARG E CA 1
ATOM 10629 C C . ARG E 1 156 ? 119.906 90.605 106.954 1.00 33.61 156 ARG E C 1
ATOM 10630 O O . ARG E 1 156 ? 119.455 89.684 106.269 1.00 33.61 156 ARG E O 1
ATOM 10638 N N . GLU E 1 157 ? 121.199 90.915 106.944 1.00 34.44 157 GLU E N 1
ATOM 10639 C CA . GLU E 1 157 ? 122.104 90.177 106.074 1.00 34.44 157 GLU E CA 1
ATOM 10640 C C . GLU E 1 157 ? 122.779 88.981 106.732 1.00 34.44 157 GLU E C 1
ATOM 10641 O O . GLU E 1 157 ? 123.506 88.261 106.045 1.00 34.44 157 GLU E O 1
ATOM 10647 N N . ASN E 1 158 ? 122.582 88.737 108.029 1.00 34.73 158 ASN E N 1
ATOM 10648 C CA . ASN E 1 158 ? 123.320 87.664 108.682 1.00 34.73 158 ASN E CA 1
ATOM 10649 C C . ASN E 1 158 ? 122.467 86.655 109.433 1.00 34.73 158 ASN E C 1
ATOM 10650 O O . ASN E 1 158 ? 122.964 85.566 109.724 1.00 34.73 158 ASN E O 1
ATOM 10655 N N . ILE E 1 159 ? 121.224 86.971 109.759 1.00 37.11 159 ILE E N 1
ATOM 10656 C CA . ILE E 1 159 ? 120.360 86.065 110.503 1.00 37.11 159 ILE E CA 1
ATOM 10657 C C . ILE E 1 159 ? 119.204 85.674 109.593 1.00 37.11 159 ILE E C 1
ATOM 10658 O O . ILE E 1 159 ? 118.306 86.482 109.333 1.00 37.11 159 ILE E O 1
ATOM 10663 N N . SER E 1 160 ? 119.216 84.425 109.122 1.00 42.44 160 SER E N 1
ATOM 10664 C CA . SER E 1 160 ? 118.251 83.996 108.112 1.00 42.44 160 SER E CA 1
ATOM 10665 C C . SER E 1 160 ? 116.818 84.045 108.624 1.00 42.44 160 SER E C 1
ATOM 10666 O O . SER E 1 160 ? 115.890 84.268 107.839 1.00 42.44 160 SER E O 1
ATOM 10669 N N . GLU E 1 161 ? 116.615 83.852 109.923 0.95 43.00 161 GLU E N 1
ATOM 10670 C CA . GLU E 1 161 ? 115.286 83.799 110.515 0.95 43.00 161 GLU E CA 1
ATOM 10671 C C . GLU E 1 161 ? 114.905 85.102 111.202 0.95 43.00 161 GLU E C 1
ATOM 10672 O O . GLU E 1 161 ? 114.124 85.090 112.156 0.95 43.00 161 GLU E O 1
ATOM 10678 N N . TRP E 1 162 ? 115.437 86.232 110.729 1.00 40.27 162 TRP E N 1
ATOM 10679 C CA . TRP E 1 162 ? 115.240 87.488 111.438 1.00 40.27 162 TRP E CA 1
ATOM 10680 C C . TRP E 1 162 ? 113.787 87.927 111.468 1.00 40.27 162 TRP E C 1
ATOM 10681 O O . TRP E 1 162 ? 113.394 88.652 112.385 1.00 40.27 162 TRP E O 1
ATOM 10692 N N . ARG E 1 163 ? 112.974 87.501 110.503 1.00 42.46 163 ARG E N 1
ATOM 10693 C CA . ARG E 1 163 ? 111.570 87.883 110.529 1.00 42.46 163 ARG E CA 1
ATOM 10694 C C . ARG E 1 163 ? 110.820 87.222 111.674 1.00 42.46 163 ARG E C 1
ATOM 10695 O O . ARG E 1 163 ? 109.784 87.742 112.101 1.00 42.46 163 ARG E O 1
ATOM 10703 N N . ASN E 1 164 ? 111.327 86.107 112.194 0.94 44.76 164 ASN E N 1
ATOM 10704 C CA . ASN E 1 164 ? 110.714 85.420 113.320 0.94 44.76 164 ASN E CA 1
ATOM 10705 C C . ASN E 1 164 ? 111.479 85.628 114.617 0.94 44.76 164 ASN E C 1
ATOM 10706 O O . ASN E 1 164 ? 111.026 85.175 115.671 0.94 44.76 164 ASN E O 1
ATOM 10711 N N . CYS E 1 165 ? 112.618 86.314 114.570 1.00 43.12 165 CYS E N 1
ATOM 10712 C CA . CYS E 1 165 ? 113.474 86.467 115.734 1.00 43.12 165 CYS E CA 1
ATOM 10713 C C . CYS E 1 165 ? 112.800 87.323 116.798 1.00 43.12 165 CYS E C 1
ATOM 10714 O O . CYS E 1 165 ? 111.682 87.813 116.632 1.00 43.12 165 CYS E O 1
ATOM 10717 N N . THR E 1 166 ? 113.504 87.494 117.911 1.00 40.70 166 THR E N 1
ATOM 10718 C CA . THR E 1 166 ? 113.069 88.323 119.023 1.00 40.70 166 THR E CA 1
ATOM 10719 C C . THR E 1 166 ? 114.227 89.219 119.443 1.00 40.70 166 THR E C 1
ATOM 10720 O O . THR E 1 166 ? 115.376 88.770 119.471 1.00 40.70 166 THR E O 1
ATOM 10724 N N . ILE E 1 167 ? 113.929 90.473 119.753 1.00 37.13 167 ILE E N 1
ATOM 10725 C CA . ILE E 1 167 ? 114.941 91.432 120.181 1.00 37.13 167 ILE E CA 1
ATOM 10726 C C . ILE E 1 167 ? 114.831 91.606 121.688 1.00 37.13 167 ILE E C 1
ATOM 10727 O O . ILE E 1 167 ? 113.807 92.071 122.193 1.00 37.13 167 ILE E O 1
ATOM 10732 N N . VAL E 1 168 ? 115.888 91.256 122.411 1.00 35.55 168 VAL E N 1
ATOM 10733 C CA . VAL E 1 168 ? 115.843 91.174 123.865 1.00 35.55 168 VAL E CA 1
ATOM 10734 C C . VAL E 1 168 ? 116.769 92.215 124.468 1.00 35.55 168 VAL E C 1
ATOM 10735 O O . VAL E 1 168 ? 117.952 92.281 124.119 1.00 35.55 168 VAL E O 1
ATOM 10739 N N . SER E 1 169 ? 116.239 93.012 125.353 1.00 35.22 169 SER E N 1
ATOM 10740 C CA . SER E 1 169 ? 117.028 93.919 126.173 1.00 35.22 169 SER E CA 1
ATOM 10741 C C . SER E 1 169 ? 117.623 93.155 127.351 1.00 35.22 169 SER E C 1
ATOM 10742 O O . SER E 1 169 ? 116.912 92.375 127.991 1.00 35.22 169 SER E O 1
ATOM 10745 N N . PRO E 1 170 ? 118.910 93.330 127.655 1.00 34.19 170 PRO E N 1
ATOM 10746 C CA . PRO E 1 170 ? 119.493 92.610 128.796 1.00 34.19 170 PRO E CA 1
ATOM 10747 C C . PRO E 1 170 ? 119.125 93.210 130.134 1.00 34.19 170 PRO E C 1
ATOM 10748 O O . PRO E 1 170 ? 118.895 92.460 131.088 1.00 34.19 170 PRO E O 1
ATOM 10752 N N . ASP E 1 171 ? 119.073 94.533 130.238 1.00 34.87 171 ASP E N 1
ATOM 10753 C CA . ASP E 1 171 ? 118.627 95.202 131.446 1.00 34.87 171 ASP E CA 1
ATOM 10754 C C . ASP E 1 171 ? 117.427 96.063 131.090 1.00 34.87 171 ASP E C 1
ATOM 10755 O O . ASP E 1 171 ? 117.258 96.483 129.944 1.00 34.87 171 ASP E O 1
ATOM 10760 N N . ALA E 1 172 ? 116.583 96.318 132.089 1.00 37.39 172 ALA E N 1
ATOM 10761 C CA . ALA E 1 172 ? 115.400 97.138 131.860 1.00 37.39 172 ALA E CA 1
ATOM 10762 C C . ALA E 1 172 ? 115.751 98.536 131.372 1.00 37.39 172 ALA E C 1
ATOM 10763 O O . ALA E 1 172 ? 114.924 99.169 130.709 1.00 37.39 172 ALA E O 1
ATOM 10765 N N . GLY E 1 173 ? 116.958 99.017 131.664 1.00 36.24 173 GLY E N 1
ATOM 10766 C CA . GLY E 1 173 ? 117.281 100.403 131.379 1.00 36.24 173 GLY E CA 1
ATOM 10767 C C . GLY E 1 173 ? 117.265 100.738 129.903 1.00 36.24 173 GLY E C 1
ATOM 10768 O O . GLY E 1 173 ? 116.703 101.759 129.498 1.00 36.24 173 GLY E O 1
ATOM 10769 N N . GLY E 1 174 ? 117.864 99.886 129.078 1.00 35.66 174 GLY E N 1
ATOM 10770 C CA . GLY E 1 174 ? 118.009 100.167 127.668 1.00 35.66 174 GLY E CA 1
ATOM 10771 C C . GLY E 1 174 ? 116.963 99.577 126.748 1.00 35.66 174 GLY E C 1
ATOM 10772 O O . GLY E 1 174 ? 117.217 99.460 125.546 1.00 35.66 174 GLY E O 1
ATOM 10773 N N . ALA E 1 175 ? 115.792 99.203 127.266 1.00 34.86 175 ALA E N 1
ATOM 10774 C CA . ALA E 1 175 ? 114.794 98.532 126.436 1.00 34.86 175 ALA E CA 1
ATOM 10775 C C . ALA E 1 175 ? 114.255 99.457 125.349 1.00 34.86 175 ALA E C 1
ATOM 10776 O O . ALA E 1 175 ? 113.633 98.999 124.390 1.00 34.86 175 ALA E O 1
ATOM 10778 N N . LYS E 1 176 ? 114.496 100.761 125.474 0.80 32.05 176 LYS E N 1
ATOM 10779 C CA . LYS E 1 176 ? 114.095 101.698 124.429 0.80 32.05 176 LYS E CA 1
ATOM 10780 C C . LYS E 1 176 ? 114.779 101.376 123.103 0.80 32.05 176 LYS E C 1
ATOM 10781 O O . LYS E 1 176 ? 114.153 101.392 122.035 0.80 32.05 176 LYS E O 1
ATOM 10787 N N . ARG E 1 177 ? 116.078 101.087 123.163 0.70 30.59 177 ARG E N 1
ATOM 10788 C CA . ARG E 1 177 ? 116.821 100.707 121.970 0.70 30.59 177 ARG E CA 1
ATOM 10789 C C . ARG E 1 177 ? 116.197 99.486 121.311 0.70 30.59 177 ARG E C 1
ATOM 10790 O O . ARG E 1 177 ? 115.995 99.453 120.091 0.70 30.59 177 ARG E O 1
ATOM 10798 N N . VAL E 1 178 ? 115.860 98.476 122.112 1.00 33.59 178 VAL E N 1
ATOM 10799 C CA . VAL E 1 178 ? 115.358 97.234 121.538 1.00 33.59 178 VAL E CA 1
ATOM 10800 C C . VAL E 1 178 ? 113.943 97.415 121.008 1.00 33.59 178 VAL E C 1
ATOM 10801 O O . VAL E 1 178 ? 113.559 96.772 120.030 1.00 33.59 178 VAL E O 1
ATOM 10805 N N . THR E 1 179 ? 113.144 98.285 121.630 1.00 34.52 179 THR E N 1
ATOM 10806 C CA . THR E 1 179 ? 111.824 98.568 121.074 1.00 34.52 179 THR E CA 1
ATOM 10807 C C . THR E 1 179 ? 111.937 99.274 119.733 1.00 34.52 179 THR E C 1
ATOM 10808 O O . THR E 1 179 ? 111.197 98.959 118.799 1.00 34.52 179 THR E O 1
ATOM 10812 N N . SER E 1 180 ? 112.858 100.228 119.617 1.00 33.13 180 SER E N 1
ATOM 10813 C CA . SER E 1 180 ? 113.060 100.879 118.329 1.00 33.13 180 SER E CA 1
ATOM 10814 C C . SER E 1 180 ? 113.488 99.868 117.269 1.00 33.13 180 SER E C 1
ATOM 10815 O O . SER E 1 180 ? 112.973 99.871 116.145 1.00 33.13 180 SER E O 1
ATOM 10818 N N . ILE E 1 181 ? 114.415 98.974 117.623 1.00 33.48 181 ILE E N 1
ATOM 10819 C CA . ILE E 1 181 ? 114.889 97.976 116.668 1.00 33.48 181 ILE E CA 1
ATOM 10820 C C . ILE E 1 181 ? 113.771 97.017 116.276 1.00 33.48 181 ILE E C 1
ATOM 10821 O O . ILE E 1 181 ? 113.615 96.673 115.099 1.00 33.48 181 ILE E O 1
ATOM 10826 N N . ALA E 1 182 ? 112.989 96.554 117.252 1.00 35.96 182 ALA E N 1
ATOM 10827 C CA . ALA E 1 182 ? 111.893 95.642 116.953 1.00 35.96 182 ALA E CA 1
ATOM 10828 C C . ALA E 1 182 ? 110.830 96.312 116.099 1.00 35.96 182 ALA E C 1
ATOM 10829 O O . ALA E 1 182 ? 110.276 95.682 115.196 1.00 35.96 182 ALA E O 1
ATOM 10831 N N . ASP E 1 183 ? 110.536 97.584 116.367 1.00 37.05 183 ASP E N 1
ATOM 10832 C CA . ASP E 1 183 ? 109.605 98.323 115.527 1.00 37.05 183 ASP E CA 1
ATOM 10833 C C . ASP E 1 183 ? 110.119 98.426 114.099 1.00 37.05 183 ASP E C 1
ATOM 10834 O O . ASP E 1 183 ? 109.361 98.218 113.147 1.00 37.05 183 ASP E O 1
ATOM 10839 N N . ARG E 1 184 ? 111.406 98.725 113.928 0.40 34.34 184 ARG E N 1
ATOM 10840 C CA . ARG E 1 184 ? 111.989 98.758 112.593 0.40 34.34 184 ARG E CA 1
ATOM 10841 C C . ARG E 1 184 ? 111.914 97.413 111.890 0.40 34.34 184 ARG E C 1
ATOM 10842 O O . ARG E 1 184 ? 111.605 97.369 110.699 0.40 34.34 184 ARG E O 1
ATOM 10850 N N . LEU E 1 185 ? 112.175 96.321 112.598 1.00 36.02 185 LEU E N 1
ATOM 10851 C CA . LEU E 1 185 ? 112.128 94.996 112.009 1.00 36.02 185 LEU E CA 1
ATOM 10852 C C . LEU E 1 185 ? 110.732 94.399 112.006 1.00 36.02 185 LEU E C 1
ATOM 10853 O O . LEU E 1 185 ? 110.517 93.384 111.341 1.00 36.02 185 LEU E O 1
ATOM 10858 N N . ASN E 1 186 ? 109.786 95.011 112.718 1.00 38.42 186 ASN E N 1
ATOM 10859 C CA . ASN E 1 186 ? 108.448 94.460 112.915 1.00 38.42 186 ASN E CA 1
ATOM 10860 C C . ASN E 1 186 ? 108.519 93.062 113.533 1.00 38.42 186 ASN E C 1
ATOM 10861 O O . ASN E 1 186 ? 108.101 92.067 112.942 1.00 38.42 186 ASN E O 1
ATOM 10866 N N . VAL E 1 187 ? 109.071 93.003 114.745 1.00 38.62 187 VAL E N 1
ATOM 10867 C CA . VAL E 1 187 ? 109.183 91.765 115.508 1.00 38.62 187 VAL E CA 1
ATOM 10868 C C . VAL E 1 187 ? 108.852 92.061 116.964 1.00 38.62 187 VAL E C 1
ATOM 10869 O O . VAL E 1 187 ? 108.665 93.211 117.362 1.00 38.62 187 VAL E O 1
ATOM 10873 N N . ASP E 1 188 ? 108.771 91.000 117.759 0.90 41.48 188 ASP E N 1
ATOM 10874 C CA . ASP E 1 188 ? 108.507 91.132 119.181 0.90 41.48 188 ASP E CA 1
ATOM 10875 C C . ASP E 1 188 ? 109.783 91.486 119.935 0.90 41.48 188 ASP E C 1
ATOM 10876 O O . ASP E 1 188 ? 110.880 91.042 119.593 0.90 41.48 188 ASP E O 1
ATOM 10881 N N . PHE E 1 189 ? 109.631 92.302 120.973 1.00 41.74 189 PHE E N 1
ATOM 10882 C CA . PHE E 1 189 ? 110.734 92.589 121.872 1.00 41.74 189 PHE E CA 1
ATOM 10883 C C . PHE E 1 189 ? 110.488 91.914 123.216 1.00 41.74 189 PHE E C 1
ATOM 10884 O O . PHE E 1 189 ? 109.688 92.383 124.029 1.00 41.74 189 PHE E O 1
ATOM 10892 N N . ALA E 1 190 ? 111.153 90.774 123.413 1.00 41.46 190 ALA E N 1
ATOM 10893 C CA . ALA E 1 190 ? 111.187 90.074 124.688 1.00 41.46 190 ALA E CA 1
ATOM 10894 C C . ALA E 1 190 ? 112.117 90.808 125.638 1.00 41.46 190 ALA E C 1
ATOM 10895 O O . ALA E 1 190 ? 113.153 91.327 125.225 1.00 41.46 190 ALA E O 1
ATOM 10897 N N . LEU E 1 191 ? 111.752 90.844 126.911 1.00 42.03 191 LEU E N 1
ATOM 10898 C CA . LEU E 1 191 ? 112.533 91.566 127.908 1.00 42.03 191 LEU E CA 1
ATOM 10899 C C . LEU E 1 191 ? 113.022 90.654 129.021 1.00 42.03 191 LEU E C 1
ATOM 10900 O O . LEU E 1 191 ? 112.390 89.648 129.354 1.00 42.03 191 LEU E O 1
ATOM 10905 N N . ILE E 1 192 ? 114.163 91.035 129.592 1.00 41.36 192 ILE E N 1
ATOM 10906 C CA . ILE E 1 192 ? 114.852 90.273 130.627 1.00 41.36 192 ILE E CA 1
ATOM 10907 C C . ILE E 1 192 ? 115.287 91.231 131.725 1.00 41.36 192 ILE E C 1
ATOM 10908 O O . ILE E 1 192 ? 115.766 92.331 131.436 1.00 41.36 192 ILE E O 1
ATOM 10913 N N . HIS E 1 193 ? 115.103 90.827 132.981 1.00 44.03 193 HIS E N 1
ATOM 10914 C CA . HIS E 1 193 ? 115.791 91.513 134.072 1.00 44.03 193 HIS E CA 1
ATOM 10915 C C . HIS E 1 193 ? 115.972 90.564 135.251 1.00 44.03 193 HIS E C 1
ATOM 10916 O O . HIS E 1 193 ? 115.231 89.594 135.406 1.00 44.03 193 HIS E O 1
ATOM 10923 N N . LYS E 1 194 ? 116.980 90.840 136.073 0.30 44.59 194 LYS E N 1
ATOM 10924 C CA . LYS E 1 194 ? 117.275 89.990 137.218 0.30 44.59 194 LYS E CA 1
ATOM 10925 C C . LYS E 1 194 ? 116.399 90.370 138.402 0.30 44.59 194 LYS E C 1
ATOM 10926 O O . LYS E 1 194 ? 116.009 91.530 138.559 0.30 44.59 194 LYS E O 1
ATOM 10932 N N . GLU E 1 195 ? 116.097 89.381 139.237 1.00 47.20 195 GLU E N 1
ATOM 10933 C CA . GLU E 1 195 ? 115.259 89.590 140.406 1.00 47.20 195 GLU E CA 1
ATOM 10934 C C . GLU E 1 195 ? 116.098 89.965 141.620 1.00 47.20 195 GLU E C 1
ATOM 10935 O O . GLU E 1 195 ? 115.566 90.167 142.710 1.00 47.20 195 GLU E O 1
ATOM 10941 N N . ASP E 1 203 ? 119.917 86.328 141.800 0.01 44.43 203 ASP E N 1
ATOM 10942 C CA . ASP E 1 203 ? 120.761 85.525 140.925 0.01 44.43 203 ASP E CA 1
ATOM 10943 C C . ASP E 1 203 ? 119.923 84.823 139.864 0.01 44.43 203 ASP E C 1
ATOM 10944 O O . ASP E 1 203 ? 120.431 84.011 139.093 0.01 44.43 203 ASP E O 1
ATOM 10949 N N . ARG E 1 204 ? 118.633 85.143 139.835 0.01 44.40 204 ARG E N 1
ATOM 10950 C CA . ARG E 1 204 ? 117.717 84.590 138.850 0.01 44.40 204 ARG E CA 1
ATOM 10951 C C . ARG E 1 204 ? 117.222 85.686 137.917 0.01 44.40 204 ARG E C 1
ATOM 10952 O O . ARG E 1 204 ? 117.243 86.871 138.254 0.01 44.40 204 ARG E O 1
ATOM 10960 N N . MET E 1 205 ? 116.779 85.277 136.732 0.60 43.53 205 MET E N 1
ATOM 10961 C CA . MET E 1 205 ? 116.362 86.202 135.691 0.60 43.53 205 MET E CA 1
ATOM 10962 C C . MET E 1 205 ? 114.918 85.911 135.304 0.60 43.53 205 MET E C 1
ATOM 10963 O O . MET E 1 205 ? 114.465 84.766 135.366 0.60 43.53 205 MET E O 1
ATOM 10968 N N . VAL E 1 206 ? 114.191 86.952 134.905 1.00 44.15 206 VAL E N 1
ATOM 10969 C CA . VAL E 1 206 ? 112.817 86.819 134.441 1.00 44.15 206 VAL E CA 1
ATOM 10970 C C . VAL E 1 206 ? 112.717 87.388 133.031 1.00 44.15 206 VAL E C 1
ATOM 10971 O O . VAL E 1 206 ? 113.241 88.475 132.748 1.00 44.15 206 VAL E O 1
ATOM 10975 N N . LEU E 1 207 ? 112.037 86.641 132.160 1.00 44.45 207 LEU E N 1
ATOM 10976 C CA . LEU E 1 207 ? 111.918 86.914 130.736 1.00 44.45 207 LEU E CA 1
ATOM 10977 C C . LEU E 1 207 ? 110.452 86.916 130.323 1.00 44.45 207 LEU E C 1
ATOM 10978 O O . LEU E 1 207 ? 109.707 85.988 130.656 1.00 44.45 207 LEU E O 1
ATOM 10983 N N . VAL E 1 208 ? 110.048 87.949 129.587 1.00 44.33 208 VAL E N 1
ATOM 10984 C CA . VAL E 1 208 ? 108.733 88.026 128.955 1.00 44.33 208 VAL E CA 1
ATOM 10985 C C . VAL E 1 208 ? 108.907 88.041 127.452 1.00 44.33 208 VAL E C 1
ATOM 10986 O O . VAL E 1 208 ? 109.739 88.786 126.930 1.00 44.33 208 VAL E O 1
ATOM 10990 N N . GLY E 1 209 ? 108.103 87.245 126.759 1.00 46.33 209 GLY E N 1
ATOM 10991 C CA . GLY E 1 209 ? 108.210 87.203 125.312 1.00 46.33 209 GLY E CA 1
ATOM 10992 C C . GLY E 1 209 ? 108.606 85.806 124.890 1.00 46.33 209 GLY E C 1
ATOM 10993 O O . GLY E 1 209 ? 109.599 85.244 125.345 1.00 46.33 209 GLY E O 1
ATOM 10994 N N . ASP E 1 210 ? 107.797 85.231 124.005 1.00 49.76 210 ASP E N 1
ATOM 10995 C CA . ASP E 1 210 ? 108.059 83.885 123.515 1.00 49.76 210 ASP E CA 1
ATOM 10996 C C . ASP E 1 210 ? 109.395 83.834 122.791 1.00 49.76 210 ASP E C 1
ATOM 10997 O O . ASP E 1 210 ? 109.589 84.508 121.776 1.00 49.76 210 ASP E O 1
ATOM 11002 N N . VAL E 1 211 ? 110.320 83.030 123.316 1.00 48.00 211 VAL E N 1
ATOM 11003 C CA . VAL E 1 211 ? 111.604 82.809 122.669 1.00 48.00 211 VAL E CA 1
ATOM 11004 C C . VAL E 1 211 ? 111.788 81.372 122.209 1.00 48.00 211 VAL E C 1
ATOM 11005 O O . VAL E 1 211 ? 112.772 81.076 121.531 1.00 48.00 211 VAL E O 1
ATOM 11009 N N . LYS E 1 212 ? 110.868 80.471 122.548 0.40 47.96 212 LYS E N 1
ATOM 11010 C CA . LYS E 1 212 ? 111.051 79.055 122.258 0.40 47.96 212 LYS E CA 1
ATOM 11011 C C . LYS E 1 212 ? 111.171 78.812 120.762 0.40 47.96 212 LYS E C 1
ATOM 11012 O O . LYS E 1 212 ? 110.421 79.375 119.963 0.40 47.96 212 LYS E O 1
ATOM 11018 N N . ASP E 1 213 ? 112.140 77.975 120.389 1.00 49.30 213 ASP E N 1
ATOM 11019 C CA . ASP E 1 213 ? 112.420 77.574 119.012 1.00 49.30 213 ASP E CA 1
ATOM 11020 C C . ASP E 1 213 ? 112.695 78.755 118.094 1.00 49.30 213 ASP E C 1
ATOM 11021 O O . ASP E 1 213 ? 112.625 78.611 116.869 1.00 49.30 213 ASP E O 1
ATOM 11026 N N . ARG E 1 214 ? 113.011 79.918 118.650 0.40 45.83 214 ARG E N 1
ATOM 11027 C CA . ARG E 1 214 ? 113.272 81.116 117.876 0.40 45.83 214 ARG E CA 1
ATOM 11028 C C . ARG E 1 214 ? 114.709 81.562 118.081 0.40 45.83 214 ARG E C 1
ATOM 11029 O O . ARG E 1 214 ? 115.436 81.021 118.918 0.40 45.83 214 ARG E O 1
ATOM 11037 N N . VAL E 1 215 ? 115.113 82.549 117.289 1.00 42.26 215 VAL E N 1
ATOM 11038 C CA . VAL E 1 215 ? 116.364 83.241 117.533 1.00 42.26 215 VAL E CA 1
ATOM 11039 C C . VAL E 1 215 ? 116.096 84.443 118.423 1.00 42.26 215 VAL E C 1
ATOM 11040 O O . VAL E 1 215 ? 115.178 85.232 118.167 1.00 42.26 215 VAL E O 1
ATOM 11044 N N . ALA E 1 216 ? 116.870 84.573 119.493 1.00 38.45 216 ALA E N 1
ATOM 11045 C CA . ALA E 1 216 ? 116.840 85.756 120.335 1.00 38.45 216 ALA E CA 1
ATOM 11046 C C . ALA E 1 216 ? 118.066 86.607 120.042 1.00 38.45 216 ALA E C 1
ATOM 11047 O O . ALA E 1 216 ? 119.165 86.082 119.849 1.00 38.45 216 ALA E O 1
ATOM 11049 N N . ILE E 1 217 ? 117.872 87.918 119.994 1.00 34.64 217 ILE E N 1
ATOM 11050 C CA . ILE E 1 217 ? 118.941 88.860 119.692 1.00 34.64 217 ILE E CA 1
ATOM 11051 C C . ILE E 1 217 ? 119.027 89.830 120.857 1.00 34.64 217 ILE E C 1
ATOM 11052 O O . ILE E 1 217 ? 118.160 90.692 121.021 1.00 34.64 217 ILE E O 1
ATOM 11057 N N . LEU E 1 218 ? 120.066 89.696 121.669 1.00 31.25 218 LEU E N 1
ATOM 11058 C CA . LEU E 1 218 ? 120.328 90.688 122.697 1.00 31.25 218 LEU E CA 1
ATOM 11059 C C . LEU E 1 218 ? 120.956 91.926 122.076 1.00 31.25 218 LEU E C 1
ATOM 11060 O O . LEU E 1 218 ? 121.898 91.835 121.291 1.00 31.25 218 LEU E O 1
ATOM 11065 N N . VAL E 1 219 ? 120.423 93.087 122.427 1.00 28.48 219 VAL E N 1
ATOM 11066 C CA . VAL E 1 219 ? 120.943 94.362 121.957 1.00 28.48 219 VAL E CA 1
ATOM 11067 C C . VAL E 1 219 ? 121.205 95.247 123.163 1.00 28.48 219 VAL E C 1
ATOM 11068 O O . VAL E 1 219 ? 120.354 95.374 124.047 1.00 28.48 219 VAL E O 1
ATOM 11072 N N . ASP E 1 220 ? 122.385 95.858 123.198 1.00 25.77 220 ASP E N 1
ATOM 11073 C CA . ASP E 1 220 ? 122.765 96.734 124.294 1.00 25.77 220 ASP E CA 1
ATOM 11074 C C . ASP E 1 220 ? 123.773 97.745 123.774 1.00 25.77 220 ASP E C 1
ATOM 11075 O O . ASP E 1 220 ? 124.324 97.592 122.685 1.00 25.77 220 ASP E O 1
ATOM 11080 N N . ASP E 1 221 ? 124.011 98.780 124.574 1.00 22.93 221 ASP E N 1
ATOM 11081 C CA . ASP E 1 221 ? 124.935 99.825 124.154 1.00 22.93 221 ASP E CA 1
ATOM 11082 C C . ASP E 1 221 ? 126.391 99.394 124.299 1.00 22.93 221 ASP E C 1
ATOM 11083 O O . ASP E 1 221 ? 127.244 99.830 123.527 1.00 22.93 221 ASP E O 1
ATOM 11088 N N . MET E 1 222 ? 126.708 98.549 125.272 0.81 21.73 222 MET E N 1
ATOM 11089 C CA . MET E 1 222 ? 128.098 98.175 125.472 0.81 21.73 222 MET E CA 1
ATOM 11090 C C . MET E 1 222 ? 128.178 96.870 126.241 0.81 21.73 222 MET E C 1
ATOM 11091 O O . MET E 1 222 ? 127.261 96.496 126.970 0.81 21.73 222 MET E O 1
ATOM 11096 N N . ALA E 1 223 ? 129.300 96.183 126.065 1.00 21.76 223 ALA E N 1
ATOM 11097 C CA . ALA E 1 223 ? 129.627 94.980 126.821 1.00 21.76 223 ALA E CA 1
ATOM 11098 C C . ALA E 1 223 ? 131.001 95.189 127.433 1.00 21.76 223 ALA E C 1
ATOM 11099 O O . ALA E 1 223 ? 132.004 95.184 126.716 1.00 21.76 223 ALA E O 1
ATOM 11101 N N . ASP E 1 224 ? 131.051 95.391 128.746 1.00 22.86 224 ASP E N 1
ATOM 11102 C CA . ASP E 1 224 ? 132.327 95.667 129.412 1.00 22.86 224 ASP E CA 1
ATOM 11103 C C . ASP E 1 224 ? 132.949 94.389 129.968 1.00 22.86 224 ASP E C 1
ATOM 11104 O O . ASP E 1 224 ? 133.938 93.886 129.433 1.00 22.86 224 ASP E O 1
ATOM 11109 N N . THR E 1 225 ? 132.335 93.823 130.998 1.00 24.81 225 THR E N 1
ATOM 11110 C CA . THR E 1 225 ? 132.771 92.554 131.556 1.00 24.81 225 THR E CA 1
ATOM 11111 C C . THR E 1 225 ? 131.937 91.399 131.042 1.00 24.81 225 THR E C 1
ATOM 11112 O O . THR E 1 225 ? 132.232 90.248 131.369 1.00 24.81 225 THR E O 1
ATOM 11116 N N . CYS E 1 226 ? 130.902 91.697 130.261 1.00 26.11 226 CYS E N 1
ATOM 11117 C CA . CYS E 1 226 ? 129.970 90.741 129.680 1.00 26.11 226 CYS E CA 1
ATOM 11118 C C . CYS E 1 226 ? 129.184 89.973 130.729 1.00 26.11 226 CYS E C 1
ATOM 11119 O O . CYS E 1 226 ? 128.541 88.976 130.409 1.00 26.11 226 CYS E O 1
ATOM 11122 N N . GLY E 1 227 ? 129.202 90.429 131.981 1.00 28.63 227 GLY E N 1
ATOM 11123 C CA . GLY E 1 227 ? 128.307 89.864 132.970 1.00 28.63 227 GLY E CA 1
ATOM 11124 C C . GLY E 1 227 ? 126.853 90.058 132.607 1.00 28.63 227 GLY E C 1
ATOM 11125 O O . GLY E 1 227 ? 126.036 89.158 132.803 1.00 28.63 227 GLY E O 1
ATOM 11126 N N . THR E 1 228 ? 126.515 91.219 132.051 1.00 29.35 228 THR E N 1
ATOM 11127 C CA . THR E 1 228 ? 125.135 91.515 131.699 1.00 29.35 228 THR E CA 1
ATOM 11128 C C . THR E 1 228 ? 124.615 90.596 130.598 1.00 29.35 228 THR E C 1
ATOM 11129 O O . THR E 1 228 ? 123.546 90.002 130.749 1.00 29.35 228 THR E O 1
ATOM 11133 N N . ILE E 1 229 ? 125.352 90.444 129.500 1.00 30.41 229 ILE E N 1
ATOM 11134 C CA . ILE E 1 229 ? 124.845 89.647 128.386 1.00 30.41 229 ILE E CA 1
ATOM 11135 C C . ILE E 1 229 ? 124.966 88.155 128.660 1.00 30.41 229 ILE E C 1
ATOM 11136 O O . ILE E 1 229 ? 124.158 87.373 128.167 1.00 30.41 229 ILE E O 1
ATOM 11141 N N . CYS E 1 230 ? 125.956 87.715 129.435 1.00 33.25 230 CYS E N 1
ATOM 11142 C CA . CYS E 1 230 ? 126.082 86.283 129.696 1.00 33.25 230 CYS E CA 1
ATOM 11143 C C . CYS E 1 230 ? 124.941 85.775 130.571 1.00 33.25 230 CYS E C 1
ATOM 11144 O O . CYS E 1 230 ? 124.392 84.696 130.324 1.00 33.25 230 CYS E O 1
ATOM 11147 N N . HIS E 1 231 ? 124.560 86.548 131.586 1.00 36.21 231 HIS E N 1
ATOM 11148 C CA . HIS E 1 231 ? 123.411 86.186 132.412 1.00 36.21 231 HIS E CA 1
ATOM 11149 C C . HIS E 1 231 ? 122.127 86.157 131.590 1.00 36.21 231 HIS E C 1
ATOM 11150 O O . HIS E 1 231 ? 121.325 85.215 131.694 1.00 36.21 231 HIS E O 1
ATOM 11157 N N . ALA E 1 232 ? 121.927 87.174 130.752 1.00 36.57 232 ALA E N 1
ATOM 11158 C CA . ALA E 1 232 ? 120.748 87.219 129.896 1.00 36.57 232 ALA E CA 1
ATOM 11159 C C . ALA E 1 232 ? 120.719 86.040 128.934 1.00 36.57 232 ALA E C 1
ATOM 11160 O O . ALA E 1 232 ? 119.662 85.445 128.702 1.00 36.57 232 ALA E O 1
ATOM 11162 N N . ALA E 1 233 ? 121.872 85.679 128.369 1.00 37.79 233 ALA E N 1
ATOM 11163 C CA . ALA E 1 233 ? 121.930 84.549 127.453 1.00 37.79 233 ALA E CA 1
ATOM 11164 C C . ALA E 1 233 ? 121.647 83.238 128.169 1.00 37.79 233 ALA E C 1
ATOM 11165 O O . ALA E 1 233 ? 121.007 82.346 127.606 1.00 37.79 233 ALA E O 1
ATOM 11167 N N . ASP E 1 234 ? 122.144 83.091 129.398 1.00 41.32 234 ASP E N 1
ATOM 11168 C CA . ASP E 1 234 ? 121.820 81.901 130.176 1.00 41.32 234 ASP E CA 1
ATOM 11169 C C . ASP E 1 234 ? 120.317 81.779 130.361 1.00 41.32 234 ASP E C 1
ATOM 11170 O O . ASP E 1 234 ? 119.737 80.711 130.130 1.00 41.32 234 ASP E O 1
ATOM 11175 N N . LYS E 1 235 ? 119.671 82.878 130.748 1.00 42.64 235 LYS E N 1
ATOM 11176 C CA . LYS E 1 235 ? 118.218 82.867 130.861 1.00 42.64 235 LYS E CA 1
ATOM 11177 C C . LYS E 1 235 ? 117.558 82.467 129.546 1.00 42.64 235 LYS E C 1
ATOM 11178 O O . LYS E 1 235 ? 116.680 81.599 129.525 1.00 42.64 235 LYS E O 1
ATOM 11184 N N . LEU E 1 236 ? 117.973 83.084 128.439 1.00 42.45 236 LEU E N 1
ATOM 11185 C CA . LEU E 1 236 ? 117.330 82.810 127.159 1.00 42.45 236 LEU E CA 1
ATOM 11186 C C . LEU E 1 236 ? 117.477 81.350 126.770 1.00 42.45 236 LEU E C 1
ATOM 11187 O O . LEU E 1 236 ? 116.524 80.732 126.284 1.00 42.45 236 LEU E O 1
ATOM 11192 N N . LEU E 1 237 ? 118.665 80.781 126.966 1.00 44.68 237 LEU E N 1
ATOM 11193 C CA . LEU E 1 237 ? 118.858 79.372 126.660 1.00 44.68 237 LEU E CA 1
ATOM 11194 C C . LEU E 1 237 ? 118.049 78.480 127.589 1.00 44.68 237 LEU E C 1
ATOM 11195 O O . LEU E 1 237 ? 117.697 77.358 127.210 1.00 44.68 237 LEU E O 1
ATOM 11200 N N . SER E 1 238 ? 117.749 78.950 128.802 1.00 46.44 238 SER E N 1
ATOM 11201 C CA . SER E 1 238 ? 116.852 78.188 129.666 1.00 46.44 238 SER E CA 1
ATOM 11202 C C . SER E 1 238 ? 115.473 78.045 129.034 1.00 46.44 238 SER E C 1
ATOM 11203 O O . SER E 1 238 ? 114.808 77.017 129.201 1.00 46.44 238 SER E O 1
ATOM 11206 N N . ALA E 1 239 ? 115.032 79.063 128.296 1.00 46.52 239 ALA E N 1
ATOM 11207 C CA . ALA E 1 239 ? 113.692 79.097 127.730 1.00 46.52 239 ALA E CA 1
ATOM 11208 C C . ALA E 1 239 ? 113.651 78.651 126.273 1.00 46.52 239 ALA E C 1
ATOM 11209 O O . ALA E 1 239 ? 112.730 79.030 125.544 1.00 46.52 239 ALA E O 1
ATOM 11211 N N . GLY E 1 240 ? 114.630 77.865 125.832 1.00 47.12 240 GLY E N 1
ATOM 11212 C CA . GLY E 1 240 ? 114.515 77.116 124.598 1.00 47.12 240 GLY E CA 1
ATOM 11213 C C . GLY E 1 240 ? 114.831 77.850 123.316 1.00 47.12 240 GLY E C 1
ATOM 11214 O O . GLY E 1 240 ? 114.490 77.345 122.241 1.00 47.12 240 GLY E O 1
ATOM 11215 N N . ALA E 1 241 ? 115.465 79.018 123.380 1.00 46.10 241 ALA E N 1
ATOM 11216 C CA . ALA E 1 241 ? 115.845 79.710 122.160 1.00 46.10 241 ALA E CA 1
ATOM 11217 C C . ALA E 1 241 ? 116.865 78.890 121.378 1.00 46.10 241 ALA E C 1
ATOM 11218 O O . ALA E 1 241 ? 117.851 78.394 121.926 1.00 46.10 241 ALA E O 1
ATOM 11220 N N . THR E 1 242 ? 116.616 78.743 120.079 1.00 45.93 242 THR E N 1
ATOM 11221 C CA . THR E 1 242 ? 117.479 77.916 119.242 1.00 45.93 242 THR E CA 1
ATOM 11222 C C . THR E 1 242 ? 118.891 78.486 119.175 1.00 45.93 242 THR E C 1
ATOM 11223 O O . THR E 1 242 ? 119.878 77.755 119.311 1.00 45.93 242 THR E O 1
ATOM 11227 N N . ARG E 1 243 ? 119.004 79.792 118.972 1.00 41.78 243 ARG E N 1
ATOM 11228 C CA . ARG E 1 243 ? 120.277 80.487 118.997 1.00 41.78 243 ARG E CA 1
ATOM 11229 C C . ARG E 1 243 ? 120.099 81.811 119.720 1.00 41.78 243 ARG E C 1
ATOM 11230 O O . ARG E 1 243 ? 118.996 82.359 119.783 1.00 41.78 243 ARG E O 1
ATOM 11238 N N . VAL E 1 244 ? 121.188 82.314 120.284 1.00 36.83 244 VAL E N 1
ATOM 11239 C CA . VAL E 1 244 ? 121.205 83.610 120.946 1.00 36.83 244 VAL E CA 1
ATOM 11240 C C . VAL E 1 244 ? 122.330 84.430 120.339 1.00 36.83 244 VAL E C 1
ATOM 11241 O O . VAL E 1 244 ? 123.455 83.941 120.201 1.00 36.83 244 VAL E O 1
ATOM 11245 N N . TYR E 1 245 ? 122.020 85.657 119.958 0.50 33.62 245 TYR E N 1
ATOM 11246 C CA . TYR E 1 245 ? 123.015 86.600 119.481 0.50 33.62 245 TYR E CA 1
ATOM 11247 C C . TYR E 1 245 ? 123.110 87.766 120.450 0.50 33.62 245 TYR E C 1
ATOM 11248 O O . TYR E 1 245 ? 122.149 88.106 121.140 0.50 33.62 245 TYR E O 1
ATOM 11257 N N . ALA E 1 246 ? 124.282 88.382 120.494 1.00 27.87 246 ALA E N 1
ATOM 11258 C CA . ALA E 1 246 ? 124.451 89.634 121.212 1.00 27.87 246 ALA E CA 1
ATOM 11259 C C . ALA E 1 246 ? 124.974 90.658 120.226 1.00 27.87 246 ALA E C 1
ATOM 11260 O O . ALA E 1 246 ? 125.886 90.359 119.457 1.00 27.87 246 ALA E O 1
ATOM 11262 N N . ILE E 1 247 ? 124.383 91.846 120.219 1.00 24.82 247 ILE E N 1
ATOM 11263 C CA . ILE E 1 247 ? 124.834 92.927 119.356 1.00 24.82 247 ILE E CA 1
ATOM 11264 C C . ILE E 1 247 ? 125.019 94.168 120.210 1.00 24.82 247 ILE E C 1
ATOM 11265 O O . ILE E 1 247 ? 124.110 94.553 120.951 1.00 24.82 247 ILE E O 1
ATOM 11270 N N . LEU E 1 248 ? 126.189 94.791 120.108 1.00 22.39 248 LEU E N 1
ATOM 11271 C CA . LEU E 1 248 ? 126.549 95.942 120.919 1.00 22.39 248 LEU E CA 1
ATOM 11272 C C . LEU E 1 248 ? 127.303 96.961 120.077 1.00 22.39 248 LEU E C 1
ATOM 11273 O O . LEU E 1 248 ? 128.096 96.604 119.193 1.00 22.39 248 LEU E O 1
ATOM 11278 N N . THR E 1 249 ? 127.061 98.238 120.349 1.00 19.30 249 THR E N 1
ATOM 11279 C CA . THR E 1 249 ? 127.871 99.224 119.657 1.00 19.30 249 THR E CA 1
ATOM 11280 C C . THR E 1 249 ? 129.288 99.302 120.220 1.00 19.30 249 THR E C 1
ATOM 11281 O O . THR E 1 249 ? 130.238 99.336 119.439 1.00 19.30 249 THR E O 1
ATOM 11285 N N . HIS E 1 250 ? 129.467 99.279 121.538 1.00 18.18 250 HIS E N 1
ATOM 11286 C CA . HIS E 1 250 ? 130.791 99.432 122.142 1.00 18.18 250 HIS E CA 1
ATOM 11287 C C . HIS E 1 250 ? 131.256 98.101 122.722 1.00 18.18 250 HIS E C 1
ATOM 11288 O O . HIS E 1 250 ? 130.695 97.619 123.708 1.00 18.18 250 HIS E O 1
ATOM 11295 N N . GLY E 1 251 ? 132.272 97.508 122.105 1.00 19.57 251 GLY E N 1
ATOM 11296 C CA . GLY E 1 251 ? 132.889 96.291 122.595 1.00 19.57 251 GLY E CA 1
ATOM 11297 C C . GLY E 1 251 ? 134.082 96.510 123.505 1.00 19.57 251 GLY E C 1
ATOM 11298 O O . GLY E 1 251 ? 135.219 96.344 123.068 1.00 19.57 251 GLY E O 1
ATOM 11299 N N . ILE E 1 252 ? 133.852 96.908 124.755 1.00 20.37 252 ILE E N 1
ATOM 11300 C CA . ILE E 1 252 ? 134.967 97.206 125.651 1.00 20.37 252 ILE E CA 1
ATOM 11301 C C . ILE E 1 252 ? 135.716 95.932 126.032 1.00 20.37 252 ILE E C 1
ATOM 11302 O O . ILE E 1 252 ? 136.945 95.871 125.943 1.00 20.37 252 ILE E O 1
ATOM 11307 N N . PHE E 1 253 ? 134.989 94.899 126.459 1.00 21.97 253 PHE E N 1
ATOM 11308 C CA . PHE E 1 253 ? 135.544 93.564 126.703 1.00 21.97 253 PHE E CA 1
ATOM 11309 C C . PHE E 1 253 ? 136.728 93.580 127.675 1.00 21.97 253 PHE E C 1
ATOM 11310 O O . PHE E 1 253 ? 137.777 92.997 127.414 1.00 21.97 253 PHE E O 1
ATOM 11318 N N . SER E 1 254 ? 136.554 94.242 128.809 1.00 22.92 254 SER E N 1
ATOM 11319 C CA . SER E 1 254 ? 137.616 94.272 129.801 1.00 22.92 254 SER E CA 1
ATOM 11320 C C . SER E 1 254 ? 137.469 93.115 130.789 1.00 22.92 254 SER E C 1
ATOM 11321 O O . SER E 1 254 ? 136.442 92.444 130.854 1.00 22.92 254 SER E O 1
ATOM 11324 N N . GLY E 1 255 ? 138.526 92.884 131.561 1.00 25.48 255 GLY E N 1
ATOM 11325 C CA . GLY E 1 255 ? 138.511 91.892 132.609 1.00 25.48 255 GLY E CA 1
ATOM 11326 C C . GLY E 1 255 ? 138.315 90.476 132.107 1.00 25.48 255 GLY E C 1
ATOM 11327 O O . GLY E 1 255 ? 139.038 89.995 131.236 1.00 25.48 255 GLY E O 1
ATOM 11328 N N . PRO E 1 256 ? 137.329 89.782 132.659 1.00 26.69 256 PRO E N 1
ATOM 11329 C CA . PRO E 1 256 ? 137.109 88.380 132.288 1.00 26.69 256 PRO E CA 1
ATOM 11330 C C . PRO E 1 256 ? 136.203 88.200 131.081 1.00 26.69 256 PRO E C 1
ATOM 11331 O O . PRO E 1 256 ? 135.684 87.105 130.858 1.00 26.69 256 PRO E O 1
ATOM 11335 N N . ALA E 1 257 ? 136.001 89.265 130.302 1.00 26.31 257 ALA E N 1
ATOM 11336 C CA . ALA E 1 257 ? 134.969 89.251 129.270 1.00 26.31 257 ALA E CA 1
ATOM 11337 C C . ALA E 1 257 ? 135.218 88.177 128.218 1.00 26.31 257 ALA E C 1
ATOM 11338 O O . ALA E 1 257 ? 134.292 87.464 127.823 1.00 26.31 257 ALA E O 1
ATOM 11340 N N . ILE E 1 258 ? 136.458 88.053 127.743 1.00 28.17 258 ILE E N 1
ATOM 11341 C CA . ILE E 1 258 ? 136.744 87.119 126.659 1.00 28.17 258 ILE E CA 1
ATOM 11342 C C . ILE E 1 258 ? 136.498 85.682 127.100 1.00 28.17 258 ILE E C 1
ATOM 11343 O O . ILE E 1 258 ? 135.929 84.880 126.353 1.00 28.17 258 ILE E O 1
ATOM 11348 N N . SER E 1 259 ? 136.906 85.334 128.320 1.00 29.51 259 SER E N 1
ATOM 11349 C CA . SER E 1 259 ? 136.663 83.985 128.818 1.00 29.51 259 SER E CA 1
ATOM 11350 C C . SER E 1 259 ? 135.172 83.705 128.976 1.00 29.51 259 SER E C 1
ATOM 11351 O O . SER E 1 259 ? 134.697 82.620 128.619 1.00 29.51 259 SER E O 1
ATOM 11354 N N . ARG E 1 260 ? 134.413 84.671 129.502 1.00 28.75 260 ARG E N 1
ATOM 11355 C CA . ARG E 1 260 ? 132.974 84.471 129.647 1.00 28.75 260 ARG E CA 1
ATOM 11356 C C . ARG E 1 260 ? 132.304 84.282 128.296 1.00 28.75 260 ARG E C 1
ATOM 11357 O O . ARG E 1 260 ? 131.439 83.415 128.142 1.00 28.75 260 ARG E O 1
ATOM 11365 N N . ILE E 1 261 ? 132.685 85.090 127.304 1.00 29.37 261 ILE E N 1
ATOM 11366 C CA . ILE E 1 261 ? 132.121 84.930 125.968 1.00 29.37 261 ILE E CA 1
ATOM 11367 C C . ILE E 1 261 ? 132.483 83.567 125.399 1.00 29.37 261 ILE E C 1
ATOM 11368 O O . ILE E 1 261 ? 131.656 82.902 124.769 1.00 29.37 261 ILE E O 1
ATOM 11373 N N . ASN E 1 262 ? 133.725 83.130 125.606 1.00 30.88 262 ASN E N 1
ATOM 11374 C CA . ASN E 1 262 ? 134.142 81.836 125.083 1.00 30.88 262 ASN E CA 1
ATOM 11375 C C . ASN E 1 262 ? 133.347 80.704 125.714 1.00 30.88 262 ASN E C 1
ATOM 11376 O O . ASN E 1 262 ? 133.013 79.724 125.041 1.00 30.88 262 ASN E O 1
ATOM 11381 N N . ASN E 1 263 ? 133.024 80.821 126.997 1.00 33.00 263 ASN E N 1
ATOM 11382 C CA . ASN E 1 263 ? 132.272 79.788 127.693 1.00 33.00 263 ASN E CA 1
ATOM 11383 C C . ASN E 1 263 ? 130.763 79.969 127.599 1.00 33.00 263 ASN E C 1
ATOM 11384 O O . ASN E 1 263 ? 130.025 79.144 128.143 1.00 33.00 263 ASN E O 1
ATOM 11389 N N . ALA E 1 264 ? 130.283 81.014 126.940 1.00 34.49 264 ALA E N 1
ATOM 11390 C CA . ALA E 1 264 ? 128.851 81.236 126.827 1.00 34.49 264 ALA E CA 1
ATOM 11391 C C . ALA E 1 264 ? 128.316 80.613 125.539 1.00 34.49 264 ALA E C 1
ATOM 11392 O O . ALA E 1 264 ? 129.066 80.143 124.685 1.00 34.49 264 ALA E O 1
ATOM 11394 N N . CYS E 1 265 ? 126.994 80.620 125.403 1.00 38.55 265 CYS E N 1
ATOM 11395 C CA . CYS E 1 265 ? 126.323 79.935 124.308 1.00 38.55 265 CYS E CA 1
ATOM 11396 C C . CYS E 1 265 ? 126.024 80.846 123.126 1.00 38.55 265 CYS E C 1
ATOM 11397 O O . CYS E 1 265 ? 125.235 80.468 122.257 1.00 38.55 265 CYS E O 1
ATOM 11400 N N . PHE E 1 266 ? 126.622 82.032 123.077 1.00 33.84 266 PHE E N 1
ATOM 11401 C CA . PHE E 1 266 ? 126.346 82.955 121.989 1.00 33.84 266 PHE E CA 1
ATOM 11402 C C . PHE E 1 266 ? 126.696 82.344 120.641 1.00 33.84 266 PHE E C 1
ATOM 11403 O O . PHE E 1 266 ? 127.782 81.797 120.451 1.00 33.84 266 PHE E O 1
ATOM 11411 N N . GLU E 1 267 ? 125.762 82.444 119.701 1.00 35.78 267 GLU E N 1
ATOM 11412 C CA . GLU E 1 267 ? 126.108 82.171 118.313 1.00 35.78 267 GLU E CA 1
ATOM 11413 C C . GLU E 1 267 ? 127.087 83.210 117.789 1.00 35.78 267 GLU E C 1
ATOM 11414 O O . GLU E 1 267 ? 128.027 82.876 117.062 1.00 35.78 267 GLU E O 1
ATOM 11420 N N . ALA E 1 268 ? 126.889 84.471 118.160 1.00 30.76 268 ALA E N 1
ATOM 11421 C CA . ALA E 1 268 ? 127.774 85.541 117.742 1.00 30.76 268 ALA E CA 1
ATOM 11422 C C . ALA E 1 268 ? 127.655 86.703 118.711 1.00 30.76 268 ALA E C 1
ATOM 11423 O O . ALA E 1 268 ? 126.581 86.975 119.255 1.00 30.76 268 ALA E O 1
ATOM 11425 N N . VAL E 1 269 ? 128.776 87.379 118.919 1.00 26.80 269 VAL E N 1
ATOM 11426 C CA . VAL E 1 269 ? 128.830 88.633 119.654 1.00 26.80 269 VAL E CA 1
ATOM 11427 C C . VAL E 1 269 ? 129.315 89.673 118.656 1.00 26.80 269 VAL E C 1
ATOM 11428 O O . VAL E 1 269 ? 130.493 89.701 118.294 1.00 26.80 269 VAL E O 1
ATOM 11432 N N . VAL E 1 270 ? 128.411 90.509 118.195 1.00 23.86 270 VAL E N 1
ATOM 11433 C CA . VAL E 1 270 ? 128.694 91.511 117.183 1.00 23.86 270 VAL E CA 1
ATOM 11434 C C . VAL E 1 270 ? 128.896 92.846 117.876 1.00 23.86 270 VAL E C 1
ATOM 11435 O O . VAL E 1 270 ? 128.104 93.225 118.738 1.00 23.86 270 VAL E O 1
ATOM 11439 N N . VAL E 1 271 ? 129.964 93.547 117.524 1.00 21.00 271 VAL E N 1
ATOM 11440 C CA . VAL E 1 271 ? 130.228 94.873 118.062 1.00 21.00 271 VAL E CA 1
ATOM 11441 C C . VAL E 1 271 ? 130.553 95.807 116.912 1.00 21.00 271 VAL E C 1
ATOM 11442 O O . VAL E 1 271 ? 130.977 95.374 115.838 1.00 21.00 271 VAL E O 1
ATOM 11446 N N . THR E 1 272 ? 130.335 97.095 117.133 1.00 18.83 272 THR E N 1
ATOM 11447 C CA . THR E 1 272 ? 130.865 98.036 116.150 1.00 18.83 272 THR E CA 1
ATOM 11448 C C . THR E 1 272 ? 132.360 98.259 116.381 1.00 18.83 272 THR E C 1
ATOM 11449 O O . THR E 1 272 ? 132.933 97.817 117.376 1.00 18.83 272 THR E O 1
ATOM 11453 N N . ASN E 1 273 ? 133.011 98.920 115.429 1.00 18.38 273 ASN E N 1
ATOM 11454 C CA . ASN E 1 273 ? 134.410 99.300 115.623 1.00 18.38 273 ASN E CA 1
ATOM 11455 C C . ASN E 1 273 ? 134.548 100.720 116.163 1.00 18.38 273 ASN E C 1
ATOM 11456 O O . ASN E 1 273 ? 135.408 101.475 115.730 1.00 18.38 273 ASN E O 1
ATOM 11461 N N . THR E 1 274 ? 133.759 101.085 117.171 1.00 17.14 274 THR E N 1
ATOM 11462 C CA . THR E 1 274 ? 134.048 102.312 117.900 1.00 17.14 274 THR E CA 1
ATOM 11463 C C . THR E 1 274 ? 135.280 102.147 118.773 1.00 17.14 274 THR E C 1
ATOM 11464 O O . THR E 1 274 ? 135.882 103.139 119.180 1.00 17.14 274 THR E O 1
ATOM 11468 N N . ILE E 1 275 ? 135.653 100.908 119.057 1.00 17.46 275 ILE E N 1
ATOM 11469 C CA . ILE E 1 275 ? 136.817 100.537 119.850 1.00 17.46 275 ILE E CA 1
ATOM 11470 C C . ILE E 1 275 ? 137.577 99.512 119.018 1.00 17.46 275 ILE E C 1
ATOM 11471 O O . ILE E 1 275 ? 136.944 98.668 118.378 1.00 17.46 275 ILE E O 1
ATOM 11476 N N . PRO E 1 276 ? 138.906 99.556 118.960 1.00 18.53 276 PRO E N 1
ATOM 11477 C CA . PRO E 1 276 ? 139.635 98.540 118.192 1.00 18.53 276 PRO E CA 1
ATOM 11478 C C . PRO E 1 276 ? 139.391 97.148 118.755 1.00 18.53 276 PRO E C 1
ATOM 11479 O O . PRO E 1 276 ? 139.372 96.947 119.968 1.00 18.53 276 PRO E O 1
ATOM 11483 N N . GLN E 1 277 ? 139.210 96.180 117.860 0.95 22.24 277 GLN E N 1
ATOM 11484 C CA . GLN E 1 277 ? 138.776 94.846 118.254 0.95 22.24 277 GLN E CA 1
ATOM 11485 C C . GLN E 1 277 ? 139.713 93.726 117.832 0.95 22.24 277 GLN E C 1
ATOM 11486 O O . GLN E 1 277 ? 139.450 92.570 118.177 0.95 22.24 277 GLN E O 1
ATOM 11492 N N . GLU E 1 278 ? 140.793 94.021 117.106 0.20 25.66 278 GLU E N 1
ATOM 11493 C CA . GLU E 1 278 ? 141.624 92.961 116.539 0.20 25.66 278 GLU E CA 1
ATOM 11494 C C . GLU E 1 278 ? 142.225 92.074 117.622 0.20 25.66 278 GLU E C 1
ATOM 11495 O O . GLU E 1 278 ? 142.202 90.841 117.508 0.20 25.66 278 GLU E O 1
ATOM 11501 N N . ASP E 1 279 ? 142.755 92.680 118.684 1.00 29.66 279 ASP E N 1
ATOM 11502 C CA . ASP E 1 279 ? 143.357 91.899 119.759 1.00 29.66 279 ASP E CA 1
ATOM 11503 C C . ASP E 1 279 ? 142.333 91.000 120.435 1.00 29.66 279 ASP E C 1
ATOM 11504 O O . ASP E 1 279 ? 142.611 89.829 120.710 1.00 29.66 279 ASP E O 1
ATOM 11509 N N . LYS E 1 280 ? 141.139 91.526 120.705 0.10 26.90 280 LYS E N 1
ATOM 11510 C CA . LYS E 1 280 ? 140.085 90.707 121.292 0.10 26.90 280 LYS E CA 1
ATOM 11511 C C . LYS E 1 280 ? 139.609 89.639 120.317 0.10 26.90 280 LYS E C 1
ATOM 11512 O O . LYS E 1 280 ? 139.275 88.524 120.724 0.10 26.90 280 LYS E O 1
ATOM 11518 N N . MET E 1 281 ? 139.557 89.969 119.027 1.00 28.22 281 MET E N 1
ATOM 11519 C CA . MET E 1 281 ? 139.116 88.997 118.034 1.00 28.22 281 MET E CA 1
ATOM 11520 C C . MET E 1 281 ? 140.098 87.844 117.905 1.00 28.22 281 MET E C 1
ATOM 11521 O O . MET E 1 281 ? 139.706 86.736 117.527 1.00 28.22 281 MET E O 1
ATOM 11526 N N . LYS E 1 282 ? 141.374 88.081 118.208 0.84 29.08 282 LYS E N 1
ATOM 11527 C CA . LYS E 1 282 ? 142.350 86.996 118.167 0.84 29.08 282 LYS E CA 1
ATOM 11528 C C . LYS E 1 282 ? 142.017 85.911 119.183 0.84 29.08 282 LYS E C 1
ATOM 11529 O O . LYS E 1 282 ? 142.166 84.719 118.899 0.84 29.08 282 LYS E O 1
ATOM 11535 N N . HIS E 1 283 ? 141.570 86.304 120.373 0.20 28.73 283 HIS E N 1
ATOM 11536 C CA . HIS E 1 283 ? 141.311 85.376 121.462 0.20 28.73 283 HIS E CA 1
ATOM 11537 C C . HIS E 1 283 ? 139.868 84.896 121.530 0.20 28.73 283 HIS E C 1
ATOM 11538 O O . HIS E 1 283 ? 139.554 84.063 122.381 0.20 28.73 283 HIS E O 1
ATOM 11545 N N . CYS E 1 284 ? 138.984 85.396 120.671 0.78 29.64 284 CYS E N 1
ATOM 11546 C CA . CYS E 1 284 ? 137.571 85.033 120.728 0.78 29.64 284 CYS E CA 1
ATOM 11547 C C . CYS E 1 284 ? 137.035 84.912 119.310 0.78 29.64 284 CYS E C 1
ATOM 11548 O O . CYS E 1 284 ? 136.938 85.911 118.596 0.78 29.64 284 CYS E O 1
ATOM 11551 N N . SER E 1 285 ? 136.662 83.696 118.918 1.00 31.22 285 SER E N 1
ATOM 11552 C CA . SER E 1 285 ? 136.274 83.446 117.536 1.00 31.22 285 SER E CA 1
ATOM 11553 C C . SER E 1 285 ? 134.882 83.973 117.215 1.00 31.22 285 SER E C 1
ATOM 11554 O O . SER E 1 285 ? 134.585 84.251 116.051 1.00 31.22 285 SER E O 1
ATOM 11557 N N . LYS E 1 286 ? 134.020 84.127 118.209 1.00 30.83 286 LYS E N 1
ATOM 11558 C CA . LYS E 1 286 ? 132.645 84.508 117.930 1.00 30.83 286 LYS E CA 1
ATOM 11559 C C . LYS E 1 286 ? 132.413 86.014 117.928 1.00 30.83 286 LYS E C 1
ATOM 11560 O O . LYS E 1 286 ? 131.264 86.441 117.810 1.00 30.83 286 LYS E O 1
ATOM 11566 N N . ILE E 1 287 ? 133.458 86.825 118.036 1.00 27.52 287 ILE E N 1
ATOM 11567 C CA . ILE E 1 287 ? 133.302 88.273 117.933 1.00 27.52 287 ILE E CA 1
ATOM 11568 C C . ILE E 1 287 ? 133.358 88.684 116.467 1.00 27.52 287 ILE E C 1
ATOM 11569 O O . ILE E 1 287 ? 134.311 88.358 115.757 1.00 27.52 287 ILE E O 1
ATOM 11574 N N . GLN E 1 288 ? 132.336 89.403 116.011 1.00 26.42 288 GLN E N 1
ATOM 11575 C CA . GLN E 1 288 ? 132.328 90.010 114.688 1.00 26.42 288 GLN E CA 1
ATOM 11576 C C . GLN E 1 288 ? 132.131 91.513 114.811 1.00 26.42 288 GLN E C 1
ATOM 11577 O O . GLN E 1 288 ? 131.487 91.997 115.741 1.00 26.42 288 GLN E O 1
ATOM 11583 N N . VAL E 1 289 ? 132.683 92.248 113.852 1.00 22.48 289 VAL E N 1
ATOM 11584 C CA . VAL E 1 289 ? 132.740 93.702 113.915 1.00 22.48 289 VAL E CA 1
ATOM 11585 C C . VAL E 1 289 ? 131.905 94.293 112.791 1.00 22.48 289 VAL E C 1
ATOM 11586 O O . VAL E 1 289 ? 132.002 93.857 111.640 1.00 22.48 289 VAL E O 1
ATOM 11590 N N . ILE E 1 290 ? 131.080 95.271 113.132 1.00 20.94 290 ILE E N 1
ATOM 11591 C CA . ILE E 1 290 ? 130.389 96.103 112.156 1.00 20.94 290 ILE E CA 1
ATOM 11592 C C . ILE E 1 290 ? 131.173 97.395 111.994 1.00 20.94 290 ILE E C 1
ATOM 11593 O O . ILE E 1 290 ? 131.431 98.100 112.974 1.00 20.94 290 ILE E O 1
ATOM 11598 N N . ASP E 1 291 ? 131.540 97.719 110.765 1.00 19.90 291 ASP E N 1
ATOM 11599 C CA . ASP E 1 291 ? 132.244 98.965 110.524 1.00 19.90 291 ASP E CA 1
ATOM 11600 C C . ASP E 1 291 ? 131.235 100.106 110.580 1.00 19.90 291 ASP E C 1
ATOM 11601 O O . ASP E 1 291 ? 130.218 100.077 109.886 1.00 19.90 291 ASP E O 1
ATOM 11606 N N . ILE E 1 292 ? 131.491 101.091 111.435 1.00 17.65 292 ILE E N 1
ATOM 11607 C CA . ILE E 1 292 ? 130.666 102.287 111.480 1.00 17.65 292 ILE E CA 1
ATOM 11608 C C . ILE E 1 292 ? 131.419 103.508 110.983 1.00 17.65 292 ILE E C 1
ATOM 11609 O O . ILE E 1 292 ? 130.986 104.633 111.213 1.00 17.65 292 ILE E O 1
ATOM 11614 N N . SER E 1 293 ? 132.549 103.305 110.307 1.00 17.42 293 SER E N 1
ATOM 11615 C CA . SER E 1 293 ? 133.318 104.438 109.815 1.00 17.42 293 SER E CA 1
ATOM 11616 C C . SER E 1 293 ? 132.545 105.239 108.778 1.00 17.42 293 SER E C 1
ATOM 11617 O O . SER E 1 293 ? 132.764 106.446 108.658 1.00 17.42 293 SER E O 1
ATOM 11620 N N . MET E 1 294 ? 131.638 104.608 108.026 0.73 17.49 294 MET E N 1
ATOM 11621 C CA . MET E 1 294 ? 130.860 105.386 107.067 0.73 17.49 294 MET E CA 1
ATOM 11622 C C . MET E 1 294 ? 129.931 106.356 107.782 0.73 17.49 294 MET E C 1
ATOM 11623 O O . MET E 1 294 ? 129.750 107.489 107.334 0.73 17.49 294 MET E O 1
ATOM 11628 N N . ILE E 1 295 ? 129.343 105.934 108.902 1.00 16.42 295 ILE E N 1
ATOM 11629 C CA . ILE E 1 295 ? 128.447 106.811 109.647 1.00 16.42 295 ILE E CA 1
ATOM 11630 C C . ILE E 1 295 ? 129.208 108.000 110.213 1.00 16.42 295 ILE E C 1
ATOM 11631 O O . ILE E 1 295 ? 128.760 109.145 110.109 1.00 16.42 295 ILE E O 1
ATOM 11636 N N . LEU E 1 296 ? 130.372 107.750 110.814 1.00 15.28 296 LEU E N 1
ATOM 11637 C CA . LEU E 1 296 ? 131.177 108.838 111.358 1.00 15.28 296 LEU E CA 1
ATOM 11638 C C . LEU E 1 296 ? 131.673 109.766 110.257 1.00 15.28 296 LEU E C 1
ATOM 11639 O O . LEU E 1 296 ? 131.656 110.991 110.418 1.00 15.28 296 LEU E O 1
ATOM 11644 N N . ALA E 1 297 ? 132.125 109.202 109.136 1.00 15.08 297 ALA E N 1
ATOM 11645 C CA . ALA E 1 297 ? 132.575 110.025 108.021 1.00 15.08 297 ALA E CA 1
ATOM 11646 C C . ALA E 1 297 ? 131.444 110.890 107.486 1.00 15.08 297 ALA E C 1
ATOM 11647 O O . ALA E 1 297 ? 131.642 112.075 107.209 1.00 15.08 297 ALA E O 1
ATOM 11649 N N . GLU E 1 298 ? 130.250 110.317 107.343 0.99 15.69 298 GLU E N 1
ATOM 11650 C CA . GLU E 1 298 ? 129.111 111.093 106.878 0.99 15.69 298 GLU E CA 1
ATOM 11651 C C . GLU E 1 298 ? 128.743 112.183 107.869 0.99 15.69 298 GLU E C 1
ATOM 11652 O O . GLU E 1 298 ? 128.388 113.289 107.466 0.99 15.69 298 GLU E O 1
ATOM 11658 N N . ALA E 1 299 ? 128.807 111.888 109.165 1.00 14.48 299 ALA E N 1
ATOM 11659 C CA . ALA E 1 299 ? 128.515 112.917 110.153 1.00 14.48 299 ALA E CA 1
ATOM 11660 C C . ALA E 1 299 ? 129.510 114.061 110.057 1.00 14.48 299 ALA E C 1
ATOM 11661 O O . ALA E 1 299 ? 129.121 115.230 110.101 1.00 14.48 299 ALA E O 1
ATOM 11663 N N . ILE E 1 300 ? 130.795 113.743 109.914 1.00 13.70 300 ILE E N 1
ATOM 11664 C CA . ILE E 1 300 ? 131.811 114.784 109.780 1.00 13.70 300 ILE E CA 1
ATOM 11665 C C . ILE E 1 300 ? 131.546 115.619 108.536 1.00 13.70 300 ILE E C 1
ATOM 11666 O O . ILE E 1 300 ? 131.543 116.854 108.576 1.00 13.70 300 ILE E O 1
ATOM 11671 N N . ARG E 1 301 ? 131.291 114.947 107.419 0.98 14.62 301 ARG E N 1
ATOM 11672 C CA . ARG E 1 301 ? 131.062 115.628 106.156 0.98 14.62 301 ARG E CA 1
ATOM 11673 C C . ARG E 1 301 ? 129.821 116.509 106.213 0.98 14.62 301 ARG E C 1
ATOM 11674 O O . ARG E 1 301 ? 129.845 117.647 105.734 0.98 14.62 301 ARG E O 1
ATOM 11682 N N . ARG E 1 302 ? 128.753 116.028 106.839 0.50 14.12 302 ARG E N 1
ATOM 11683 C CA . ARG E 1 302 ? 127.518 116.794 106.919 0.50 14.12 302 ARG E CA 1
ATOM 11684 C C . ARG E 1 302 ? 127.631 117.969 107.881 0.50 14.12 302 ARG E C 1
ATOM 11685 O O . ARG E 1 302 ? 127.101 119.045 107.592 0.50 14.12 302 ARG E O 1
ATOM 11693 N N . THR E 1 303 ? 128.309 117.803 109.020 1.00 13.83 303 THR E N 1
ATOM 11694 C CA . THR E 1 303 ? 128.529 118.957 109.885 1.00 13.83 303 THR E CA 1
ATOM 11695 C C . THR E 1 303 ? 129.381 120.000 109.180 1.00 13.83 303 THR E C 1
ATOM 11696 O O . THR E 1 303 ? 129.122 121.200 109.298 1.00 13.83 303 THR E O 1
ATOM 11700 N N . HIS E 1 304 ? 130.393 119.565 108.432 1.00 14.17 304 HIS E N 1
ATOM 11701 C CA . HIS E 1 304 ? 131.212 120.523 107.700 1.00 14.17 304 HIS E CA 1
ATOM 11702 C C . HIS E 1 304 ? 130.402 121.264 106.641 1.00 14.17 304 HIS E C 1
ATOM 11703 O O . HIS E 1 304 ? 130.562 122.475 106.472 1.00 14.17 304 HIS E O 1
ATOM 11710 N N . ASN E 1 305 ? 129.534 120.563 105.918 1.00 15.02 305 ASN E N 1
ATOM 11711 C CA . ASN E 1 305 ? 128.810 121.175 104.811 1.00 15.02 305 ASN E CA 1
ATOM 11712 C C . ASN E 1 305 ? 127.497 121.822 105.224 1.00 15.02 305 ASN E C 1
ATOM 11713 O O . ASN E 1 305 ? 126.794 122.349 104.362 1.00 15.02 305 ASN E O 1
ATOM 11718 N N . GLY E 1 306 ? 127.141 121.798 106.504 1.00 15.21 306 GLY E N 1
ATOM 11719 C CA . GLY E 1 306 ? 125.857 122.331 106.903 1.00 15.21 306 GLY E CA 1
ATOM 11720 C C . GLY E 1 306 ? 124.674 121.506 106.462 1.00 15.21 306 GLY E C 1
ATOM 11721 O O . GLY E 1 306 ? 123.582 122.044 106.295 1.00 15.21 306 GLY E O 1
ATOM 11722 N N . GLU E 1 307 ? 124.869 120.214 106.250 1.00 15.95 307 GLU E N 1
ATOM 11723 C CA . GLU E 1 307 ? 123.821 119.291 105.855 1.00 15.95 307 GLU E CA 1
ATOM 11724 C C . GLU E 1 307 ? 123.236 118.602 107.088 1.00 15.95 307 GLU E C 1
ATOM 11725 O O . GLU E 1 307 ? 123.835 118.588 108.160 1.00 15.95 307 GLU E O 1
ATOM 11731 N N . SER E 1 308 ? 122.051 118.022 106.925 1.00 15.91 308 SER E N 1
ATOM 11732 C CA . SER E 1 308 ? 121.360 117.410 108.052 1.00 15.91 308 SER E CA 1
ATOM 11733 C C . SER E 1 308 ? 122.114 116.185 108.558 1.00 15.91 308 SER E C 1
ATOM 11734 O O . SER E 1 308 ? 122.386 115.253 107.801 1.00 15.91 308 SER E O 1
ATOM 11737 N N . VAL E 1 309 ? 122.443 116.184 109.843 1.00 15.92 309 VAL E N 1
ATOM 11738 C CA . VAL E 1 309 ? 123.059 115.017 110.462 1.00 15.92 309 VAL E CA 1
ATOM 11739 C C . VAL E 1 309 ? 122.005 114.006 110.894 1.00 15.92 309 VAL E C 1
ATOM 11740 O O . VAL E 1 309 ? 122.218 112.800 110.785 1.00 15.92 309 VAL E O 1
ATOM 11744 N N . SER E 1 310 ? 120.847 114.481 111.353 0.01 17.54 310 SER E N 1
ATOM 11745 C CA . SER E 1 310 ? 119.801 113.585 111.833 0.01 17.54 310 SER E CA 1
ATOM 11746 C C . SER E 1 310 ? 119.287 112.659 110.739 0.01 17.54 310 SER E C 1
ATOM 11747 O O . SER E 1 310 ? 118.682 111.631 111.047 0.01 17.54 310 SER E O 1
ATOM 11750 N N . TYR E 1 311 ? 119.524 113.005 109.474 0.20 18.99 311 TYR E N 1
ATOM 11751 C CA . TYR E 1 311 ? 119.202 112.110 108.372 0.20 18.99 311 TYR E CA 1
ATOM 11752 C C . TYR E 1 311 ? 119.902 110.765 108.532 0.20 18.99 311 TYR E C 1
ATOM 11753 O O . TYR E 1 311 ? 119.378 109.738 108.097 0.20 18.99 311 TYR E O 1
ATOM 11762 N N . LEU E 1 312 ? 121.077 110.751 109.162 1.00 19.02 312 LEU E N 1
ATOM 11763 C CA . LEU E 1 312 ? 121.802 109.515 109.420 1.00 19.02 312 LEU E CA 1
ATOM 11764 C C . LEU E 1 312 ? 121.157 108.649 110.489 1.00 19.02 312 LEU E C 1
ATOM 11765 O O . LEU E 1 312 ? 121.505 107.470 110.587 1.00 19.02 312 LEU E O 1
ATOM 11770 N N . PHE E 1 313 ? 120.251 109.194 111.302 0.40 19.27 313 PHE E N 1
ATOM 11771 C CA . PHE E 1 313 ? 119.630 108.382 112.343 0.40 19.27 313 PHE E CA 1
ATOM 11772 C C . PHE E 1 313 ? 118.838 107.227 111.758 0.40 19.27 313 PHE E C 1
ATOM 11773 O O . PHE E 1 313 ? 118.642 106.218 112.440 0.40 19.27 313 PHE E O 1
ATOM 11781 N N . SER E 1 314 ? 118.391 107.344 110.510 1.00 24.20 314 SER E N 1
ATOM 11782 C CA . SER E 1 314 ? 117.554 106.327 109.895 1.00 24.20 314 SER E CA 1
ATOM 11783 C C . SER E 1 314 ? 118.063 105.814 108.554 1.00 24.20 314 SER E C 1
ATOM 11784 O O . SER E 1 314 ? 117.398 104.969 107.950 1.00 24.20 314 SER E O 1
ATOM 11787 N N . HIS E 1 315 ? 119.208 106.286 108.069 1.00 25.69 315 HIS E N 1
ATOM 11788 C CA . HIS E 1 315 ? 119.688 105.931 106.740 1.00 25.69 315 HIS E CA 1
ATOM 11789 C C . HIS E 1 315 ? 121.135 105.466 106.804 1.00 25.69 315 HIS E C 1
ATOM 11790 O O . HIS E 1 315 ? 121.985 106.146 107.384 1.00 25.69 315 HIS E O 1
ATOM 11797 N N . VAL E 1 316 ? 121.405 104.312 106.205 1.00 29.37 316 VAL E N 1
ATOM 11798 C CA . VAL E 1 316 ? 122.768 103.822 106.016 1.00 29.37 316 VAL E CA 1
ATOM 11799 C C . VAL E 1 316 ? 123.351 104.505 104.786 1.00 29.37 316 VAL E C 1
ATOM 11800 O O . VAL E 1 316 ? 122.799 104.366 103.686 1.00 29.37 316 VAL E O 1
ATOM 11804 N N . PRO E 1 317 ? 124.458 105.245 104.910 1.00 28.05 317 PRO E N 1
ATOM 11805 C CA . PRO E 1 317 ? 125.047 105.902 103.739 1.00 28.05 317 PRO E CA 1
ATOM 11806 C C . PRO E 1 317 ? 125.816 104.947 102.833 1.00 28.05 317 PRO E C 1
ATOM 11807 O O . PRO E 1 317 ? 126.315 103.935 103.318 1.00 28.05 317 PRO E O 1
ATOM 11811 N N . PRO F 1 2 ? 125.537 134.067 159.694 1.00 15.67 2 PRO F N 1
ATOM 11812 C CA . PRO F 1 2 ? 124.352 134.092 158.830 1.00 15.67 2 PRO F CA 1
ATOM 11813 C C . PRO F 1 2 ? 123.197 133.278 159.388 1.00 15.67 2 PRO F C 1
ATOM 11814 O O . PRO F 1 2 ? 123.387 132.171 159.870 1.00 15.67 2 PRO F O 1
ATOM 11818 N N . ASN F 1 3 ? 122.007 133.848 159.330 1.00 15.78 3 ASN F N 1
ATOM 11819 C CA . ASN F 1 3 ? 120.794 133.189 159.775 1.00 15.78 3 ASN F CA 1
ATOM 11820 C C . ASN F 1 3 ? 120.010 132.664 158.580 1.00 15.78 3 ASN F C 1
ATOM 11821 O O . ASN F 1 3 ? 120.164 133.134 157.453 1.00 15.78 3 ASN F O 1
ATOM 11826 N N . ILE F 1 4 ? 119.171 131.676 158.844 1.00 14.84 4 ILE F N 1
ATOM 11827 C CA . ILE F 1 4 ? 118.264 131.156 157.831 1.00 14.84 4 ILE F CA 1
ATOM 11828 C C . ILE F 1 4 ? 117.151 132.163 157.592 1.00 14.84 4 ILE F C 1
ATOM 11829 O O . ILE F 1 4 ? 116.510 132.634 158.536 1.00 14.84 4 ILE F O 1
ATOM 11834 N N . LYS F 1 5 ? 116.916 132.494 156.329 1.00 14.68 5 LYS F N 1
ATOM 11835 C CA . LYS F 1 5 ? 115.730 133.226 155.911 1.00 14.68 5 LYS F CA 1
ATOM 11836 C C . LYS F 1 5 ? 114.995 132.383 154.882 1.00 14.68 5 LYS F C 1
ATOM 11837 O O . LYS F 1 5 ? 115.583 131.985 153.873 1.00 14.68 5 LYS F O 1
ATOM 11843 N N . ILE F 1 6 ? 113.724 132.106 155.139 1.00 13.86 6 ILE F N 1
ATOM 11844 C CA . ILE F 1 6 ? 112.883 131.340 154.231 1.00 13.86 6 ILE F CA 1
ATOM 11845 C C . ILE F 1 6 ? 111.935 132.309 153.548 1.00 13.86 6 ILE F C 1
ATOM 11846 O O . ILE F 1 6 ? 111.207 133.049 154.214 1.00 13.86 6 ILE F O 1
ATOM 11851 N N . PHE F 1 7 ? 111.945 132.306 152.226 1.00 13.95 7 PHE F N 1
ATOM 11852 C CA . PHE F 1 7 ? 111.000 133.076 151.438 1.00 13.95 7 PHE F CA 1
ATOM 11853 C C . PHE F 1 7 ? 110.147 132.123 150.621 1.00 13.95 7 PHE F C 1
ATOM 11854 O O . PHE F 1 7 ? 110.639 131.114 150.113 1.00 13.95 7 PHE F O 1
ATOM 11862 N N . SER F 1 8 ? 108.870 132.442 150.506 1.00 15.40 8 SER F N 1
ATOM 11863 C CA . SER F 1 8 ? 107.937 131.662 149.714 1.00 15.40 8 SER F CA 1
ATOM 11864 C C . SER F 1 8 ? 107.658 132.374 148.402 1.00 15.40 8 SER F C 1
ATOM 11865 O O . SER F 1 8 ? 107.389 133.577 148.391 1.00 15.40 8 SER F O 1
ATOM 11868 N N . GLY F 1 9 ? 107.720 131.635 147.312 1.00 15.58 9 GLY F N 1
ATOM 11869 C CA . GLY F 1 9 ? 107.085 132.078 146.095 1.00 15.58 9 GLY F CA 1
ATOM 11870 C C . GLY F 1 9 ? 105.584 131.908 146.188 1.00 15.58 9 GLY F C 1
ATOM 11871 O O . GLY F 1 9 ? 105.039 131.461 147.193 1.00 15.58 9 GLY F O 1
ATOM 11872 N N . SER F 1 10 ? 104.896 132.267 145.114 1.00 16.24 10 SER F N 1
ATOM 11873 C CA . SER F 1 10 ? 103.445 132.177 145.132 1.00 16.24 10 SER F CA 1
ATOM 11874 C C . SER F 1 10 ? 102.919 130.782 144.822 1.00 16.24 10 SER F C 1
ATOM 11875 O O . SER F 1 10 ? 101.725 130.539 145.014 1.00 16.24 10 SER F O 1
ATOM 11878 N N . SER F 1 11 ? 103.765 129.860 144.362 1.00 16.00 11 SER F N 1
ATOM 11879 C CA . SER F 1 11 ? 103.266 128.565 143.910 1.00 16.00 11 SER F CA 1
ATOM 11880 C C . SER F 1 11 ? 102.700 127.737 145.061 1.00 16.00 11 SER F C 1
ATOM 11881 O O . SER F 1 11 ? 101.583 127.223 144.971 1.00 16.00 11 SER F O 1
ATOM 11884 N N . HIS F 1 12 ? 103.458 127.580 146.146 0.58 16.48 12 HIS F N 1
ATOM 11885 C CA . HIS F 1 12 ? 103.072 126.661 147.220 0.58 16.48 12 HIS F CA 1
ATOM 11886 C C . HIS F 1 12 ? 103.303 127.364 148.560 0.58 16.48 12 HIS F C 1
ATOM 11887 O O . HIS F 1 12 ? 104.294 127.129 149.249 0.58 16.48 12 HIS F O 1
ATOM 11894 N N . GLN F 1 13 ? 102.338 128.183 148.965 1.00 18.56 13 GLN F N 1
ATOM 11895 C CA . GLN F 1 13 ? 102.474 128.942 150.202 1.00 18.56 13 GLN F CA 1
ATOM 11896 C C . GLN F 1 13 ? 102.347 128.060 151.434 1.00 18.56 13 GLN F C 1
ATOM 11897 O O . GLN F 1 13 ? 103.065 128.264 152.419 1.00 18.56 13 GLN F O 1
ATOM 11903 N N . ASP F 1 14 ? 101.438 127.088 151.394 1.00 19.34 14 ASP F N 1
ATOM 11904 C CA . ASP F 1 14 ? 101.186 126.240 152.551 1.00 19.34 14 ASP F CA 1
ATOM 11905 C C . ASP F 1 14 ? 102.415 125.391 152.864 1.00 19.34 14 ASP F C 1
ATOM 11906 O O . ASP F 1 14 ? 102.791 125.234 154.031 1.00 19.34 14 ASP F O 1
ATOM 11911 N N . LEU F 1 15 ? 103.077 124.864 151.830 1.00 16.88 15 LEU F N 1
ATOM 11912 C CA . LEU F 1 15 ? 104.296 124.094 152.052 1.00 16.88 15 LEU F CA 1
ATOM 11913 C C . LEU F 1 15 ? 105.389 124.949 152.677 1.00 16.88 15 LEU F C 1
ATOM 11914 O O . LEU F 1 15 ? 106.089 124.505 153.594 1.00 16.88 15 LEU F O 1
ATOM 11919 N N . SER F 1 16 ? 105.558 126.176 152.183 1.00 16.97 16 SER F N 1
ATOM 11920 C CA . SER F 1 16 ? 106.571 127.062 152.739 1.00 16.97 16 SER F CA 1
ATOM 11921 C C . SER F 1 16 ? 106.276 127.383 154.192 1.00 16.97 16 SER F C 1
ATOM 11922 O O . SER F 1 16 ? 107.189 127.439 155.019 1.00 16.97 16 SER F O 1
ATOM 11925 N N . GLN F 1 17 ? 105.005 127.611 154.518 1.00 17.89 17 GLN F N 1
ATOM 11926 C CA . GLN F 1 17 ? 104.638 127.862 155.904 1.00 17.89 17 GLN F CA 1
ATOM 11927 C C . GLN F 1 17 ? 104.939 126.658 156.784 1.00 17.89 17 GLN F C 1
ATOM 11928 O O . GLN F 1 17 ? 105.452 126.813 157.893 1.00 17.89 17 GLN F O 1
ATOM 11934 N N . LYS F 1 18 ? 104.621 125.452 156.310 1.00 18.09 18 LYS F N 1
ATOM 11935 C CA . LYS F 1 18 ? 104.921 124.251 157.084 1.00 18.09 18 LYS F CA 1
ATOM 11936 C C . LYS F 1 18 ? 106.418 124.116 157.328 1.00 18.09 18 LYS F C 1
ATOM 11937 O O . LYS F 1 18 ? 106.853 123.805 158.444 1.00 18.09 18 LYS F O 1
ATOM 11943 N N . ILE F 1 19 ? 107.220 124.368 156.294 1.00 16.43 19 ILE F N 1
ATOM 11944 C CA . ILE F 1 19 ? 108.668 124.320 156.442 1.00 16.43 19 ILE F CA 1
ATOM 11945 C C . ILE F 1 19 ? 109.129 125.341 157.470 1.00 16.43 19 ILE F C 1
ATOM 11946 O O . ILE F 1 19 ? 109.952 125.041 158.339 1.00 16.43 19 ILE F O 1
ATOM 11951 N N . ALA F 1 20 ? 108.597 126.560 157.392 1.00 17.30 20 ALA F N 1
ATOM 11952 C CA . ALA F 1 20 ? 109.012 127.611 158.313 1.00 17.30 20 ALA F CA 1
ATOM 11953 C C . ALA F 1 20 ? 108.635 127.275 159.749 1.00 17.30 20 ALA F C 1
ATOM 11954 O O . ALA F 1 20 ? 109.417 127.523 160.671 1.00 17.30 20 ALA F O 1
ATOM 11956 N N . ASP F 1 21 ? 107.440 126.721 159.964 1.00 19.17 21 ASP F N 1
ATOM 11957 C CA . ASP F 1 21 ? 107.063 126.299 161.311 1.00 19.17 21 ASP F CA 1
ATOM 11958 C C . ASP F 1 21 ? 107.997 125.221 161.835 1.00 19.17 21 ASP F C 1
ATOM 11959 O O . ASP F 1 21 ? 108.395 125.257 163.003 1.00 19.17 21 ASP F O 1
ATOM 11964 N N . ARG F 1 22 ? 108.359 124.251 160.995 0.80 17.55 22 ARG F N 1
ATOM 11965 C CA . ARG F 1 22 ? 109.251 123.204 161.476 0.80 17.55 22 ARG F CA 1
ATOM 11966 C C . ARG F 1 22 ? 110.626 123.749 161.841 0.80 17.55 22 ARG F C 1
ATOM 11967 O O . ARG F 1 22 ? 111.304 123.184 162.701 0.80 17.55 22 ARG F O 1
ATOM 11975 N N . LEU F 1 23 ? 111.044 124.848 161.221 1.00 16.63 23 LEU F N 1
ATOM 11976 C CA . LEU F 1 23 ? 112.320 125.466 161.548 1.00 16.63 23 LEU F CA 1
ATOM 11977 C C . LEU F 1 23 ? 112.216 126.495 162.665 1.00 16.63 23 LEU F C 1
ATOM 11978 O O . LEU F 1 23 ? 113.238 127.067 163.048 1.00 16.63 23 LEU F O 1
ATOM 11983 N N . GLY F 1 24 ? 111.023 126.744 163.194 1.00 17.74 24 GLY F N 1
ATOM 11984 C CA . GLY F 1 24 ? 110.857 127.791 164.182 1.00 17.74 24 GLY F CA 1
ATOM 11985 C C . GLY F 1 24 ? 111.126 129.178 163.654 1.00 17.74 24 GLY F C 1
ATOM 11986 O O . GLY F 1 24 ? 111.752 129.985 164.341 1.00 17.74 24 GLY F O 1
ATOM 11987 N N . LEU F 1 25 ? 110.672 129.475 162.445 1.00 16.92 25 LEU F N 1
ATOM 11988 C CA . LEU F 1 25 ? 110.921 130.749 161.797 1.00 16.92 25 LEU F CA 1
ATOM 11989 C C . LEU F 1 25 ? 109.632 131.293 161.206 1.00 16.92 25 LEU F C 1
ATOM 11990 O O . LEU F 1 25 ? 108.695 130.551 160.909 1.00 16.92 25 LEU F O 1
ATOM 11995 N N . GLU F 1 26 ? 109.599 132.602 161.026 0.40 16.15 26 GLU F N 1
ATOM 11996 C CA . GLU F 1 26 ? 108.566 133.238 160.231 0.40 16.15 26 GLU F CA 1
ATOM 11997 C C . GLU F 1 26 ? 109.041 133.358 158.791 0.40 16.15 26 GLU F C 1
ATOM 11998 O O . GLU F 1 26 ? 110.234 133.495 158.524 0.40 16.15 26 GLU F O 1
ATOM 12004 N N . LEU F 1 27 ? 108.093 133.284 157.864 1.00 15.73 27 LEU F N 1
ATOM 12005 C CA . LEU F 1 27 ? 108.417 133.502 156.465 1.00 15.73 27 LEU F CA 1
ATOM 12006 C C . LEU F 1 27 ? 108.911 134.929 156.261 1.00 15.73 27 LEU F C 1
ATOM 12007 O O . LEU F 1 27 ? 108.367 135.877 156.829 1.00 15.73 27 LEU F O 1
ATOM 12012 N N . GLY F 1 28 ? 109.955 135.078 155.455 1.00 15.29 28 GLY F N 1
ATOM 12013 C CA . GLY F 1 28 ? 110.475 136.397 155.169 1.00 15.29 28 GLY F CA 1
ATOM 12014 C C . GLY F 1 28 ? 109.460 137.264 154.452 1.00 15.29 28 GLY F C 1
ATOM 12015 O O . GLY F 1 28 ? 108.637 136.791 153.673 1.00 15.29 28 GLY F O 1
ATOM 12016 N N . LYS F 1 29 ? 109.513 138.560 154.734 0.40 14.88 29 LYS F N 1
ATOM 12017 C CA . LYS F 1 29 ? 108.602 139.499 154.098 0.40 14.88 29 LYS F CA 1
ATOM 12018 C C . LYS F 1 29 ? 108.989 139.685 152.640 0.40 14.88 29 LYS F C 1
ATOM 12019 O O . LYS F 1 29 ? 110.095 140.137 152.334 0.40 14.88 29 LYS F O 1
ATOM 12025 N N . VAL F 1 30 ? 108.081 139.332 151.745 1.00 15.75 30 VAL F N 1
ATOM 12026 C CA . VAL F 1 30 ? 108.292 139.527 150.320 1.00 15.75 30 VAL F CA 1
ATOM 12027 C C . VAL F 1 30 ? 106.945 139.812 149.677 1.00 15.75 30 VAL F C 1
ATOM 12028 O O . VAL F 1 30 ? 105.933 139.204 150.026 1.00 15.75 30 VAL F O 1
ATOM 12032 N N . VAL F 1 31 ? 106.938 140.767 148.760 1.00 17.16 31 VAL F N 1
ATOM 12033 C CA . VAL F 1 31 ? 105.786 141.055 147.921 1.00 17.16 31 VAL F CA 1
ATOM 12034 C C . VAL F 1 31 ? 106.042 140.403 146.575 1.00 17.16 31 VAL F C 1
ATOM 12035 O O . VAL F 1 31 ? 107.021 140.730 145.899 1.00 17.16 31 VAL F O 1
ATOM 12039 N N . THR F 1 32 ? 105.181 139.465 146.195 1.00 18.11 32 THR F N 1
ATOM 12040 C CA . THR F 1 32 ? 105.295 138.755 144.923 1.00 18.11 32 THR F CA 1
ATOM 12041 C C . THR F 1 32 ? 103.945 138.870 144.227 1.00 18.11 32 THR F C 1
ATOM 12042 O O . THR F 1 32 ? 103.007 138.144 144.561 1.00 18.11 32 THR F O 1
ATOM 12046 N N . LYS F 1 33 ? 103.848 139.783 143.267 0.01 17.84 33 LYS F N 1
ATOM 12047 C CA . LYS F 1 33 ? 102.593 140.019 142.564 0.01 17.84 33 LYS F CA 1
ATOM 12048 C C . LYS F 1 33 ? 102.850 140.280 141.088 0.01 17.84 33 LYS F C 1
ATOM 12049 O O . LYS F 1 33 ? 103.932 139.982 140.584 0.01 17.84 33 LYS F O 1
ATOM 12055 N N . LYS F 1 34 ? 101.869 140.815 140.379 1.00 18.69 34 LYS F N 1
ATOM 12056 C CA . LYS F 1 34 ? 102.024 141.118 138.967 1.00 18.69 34 LYS F CA 1
ATOM 12057 C C . LYS F 1 34 ? 101.707 142.579 138.701 1.00 18.69 34 LYS F C 1
ATOM 12058 O O . LYS F 1 34 ? 100.746 143.123 139.246 1.00 18.69 34 LYS F O 1
ATOM 12064 N N . PHE F 1 35 ? 102.530 143.210 137.870 1.00 18.55 35 PHE F N 1
ATOM 12065 C CA . PHE F 1 35 ? 102.189 144.511 137.326 1.00 18.55 35 PHE F CA 1
ATOM 12066 C C . PHE F 1 35 ? 100.958 144.382 136.428 1.00 18.55 35 PHE F C 1
ATOM 12067 O O . PHE F 1 35 ? 100.487 143.287 136.125 1.00 18.55 35 PHE F O 1
ATOM 12075 N N . SER F 1 36 ? 100.449 145.530 135.985 0.01 19.25 36 SER F N 1
ATOM 12076 C CA . SER F 1 36 ? 99.249 145.532 135.156 0.01 19.25 36 SER F CA 1
ATOM 12077 C C . SER F 1 36 ? 99.447 144.728 133.875 0.01 19.25 36 SER F C 1
ATOM 12078 O O . SER F 1 36 ? 98.554 143.988 133.456 0.01 19.25 36 SER F O 1
ATOM 12081 N N . ASN F 1 37 ? 100.611 144.849 133.247 0.50 17.62 37 ASN F N 1
ATOM 12082 C CA . ASN F 1 37 ? 100.907 144.109 132.027 0.50 17.62 37 ASN F CA 1
ATOM 12083 C C . ASN F 1 37 ? 101.369 142.678 132.289 0.50 17.62 37 ASN F C 1
ATOM 12084 O O . ASN F 1 37 ? 101.910 142.051 131.377 0.50 17.62 37 ASN F O 1
ATOM 12089 N N . GLN F 1 38 ? 101.182 142.167 133.506 1.00 18.39 38 GLN F N 1
ATOM 12090 C CA . GLN F 1 38 ? 101.422 140.775 133.881 1.00 18.39 38 GLN F CA 1
ATOM 12091 C C . GLN F 1 38 ? 102.900 140.429 134.015 1.00 18.39 38 GLN F C 1
ATOM 12092 O O . GLN F 1 38 ? 103.258 139.255 134.019 1.00 18.39 38 GLN F O 1
ATOM 12098 N N . GLU F 1 39 ? 103.773 141.420 134.133 1.00 17.09 39 GLU F N 1
ATOM 12099 C CA . GLU F 1 39 ? 105.163 141.149 134.450 1.00 17.09 39 GLU F CA 1
ATOM 12100 C C . GLU F 1 39 ? 105.278 140.910 135.951 1.00 17.09 39 GLU F C 1
ATOM 12101 O O . GLU F 1 39 ? 104.578 141.541 136.743 1.00 17.09 39 GLU F O 1
ATOM 12107 N N . THR F 1 40 ? 106.143 139.983 136.338 1.00 15.90 40 THR F N 1
ATOM 12108 C CA . THR F 1 40 ? 106.314 139.672 137.750 1.00 15.90 40 THR F CA 1
ATOM 12109 C C . THR F 1 40 ? 106.919 140.855 138.495 1.00 15.90 40 THR F C 1
ATOM 12110 O O . THR F 1 40 ? 107.890 141.459 138.039 1.00 15.90 40 THR F O 1
ATOM 12114 N N . CYS F 1 41 ? 106.334 141.188 139.639 0.89 17.05 41 CYS F N 1
ATOM 12115 C CA . CYS F 1 41 ? 106.826 142.225 140.533 0.89 17.05 41 CYS F CA 1
ATOM 12116 C C . CYS F 1 41 ? 107.254 141.567 141.837 0.89 17.05 41 CYS F C 1
ATOM 12117 O O . CYS F 1 41 ? 106.465 140.854 142.464 0.89 17.05 41 CYS F O 1
ATOM 12120 N N . VAL F 1 42 ? 108.494 141.808 142.240 1.00 15.31 42 VAL F N 1
ATOM 12121 C CA . VAL F 1 42 ? 109.063 141.224 143.446 1.00 15.31 42 VAL F CA 1
ATOM 12122 C C . VAL F 1 42 ? 109.686 142.338 144.269 1.00 15.31 42 VAL F C 1
ATOM 12123 O O . VAL F 1 42 ? 110.392 143.195 143.730 1.00 15.31 42 VAL F O 1
ATOM 12127 N N . GLU F 1 43 ? 109.421 142.327 145.569 0.40 15.58 43 GLU F N 1
ATOM 12128 C CA . GLU F 1 43 ? 109.959 143.322 146.487 0.40 15.58 43 GLU F CA 1
ATOM 12129 C C . GLU F 1 43 ? 110.343 142.615 147.776 0.40 15.58 43 GLU F C 1
ATOM 12130 O O . GLU F 1 43 ? 109.468 142.110 148.478 0.40 15.58 43 GLU F O 1
ATOM 12136 N N . ILE F 1 44 ? 111.633 142.569 148.088 1.00 14.93 44 ILE F N 1
ATOM 12137 C CA . ILE F 1 44 ? 112.091 141.947 149.326 1.00 14.93 44 ILE F CA 1
ATOM 12138 C C . ILE F 1 44 ? 111.864 142.935 150.464 1.00 14.93 44 ILE F C 1
ATOM 12139 O O . ILE F 1 44 ? 112.461 144.013 150.489 1.00 14.93 44 ILE F O 1
ATOM 12144 N N . GLY F 1 45 ? 111.007 142.566 151.407 1.00 15.46 45 GLY F N 1
ATOM 12145 C CA . GLY F 1 45 ? 110.580 143.450 152.468 1.00 15.46 45 GLY F CA 1
ATOM 12146 C C . GLY F 1 45 ? 111.477 143.540 153.675 1.00 15.46 45 GLY F C 1
ATOM 12147 O O . GLY F 1 45 ? 111.141 144.244 154.627 1.00 15.46 45 GLY F O 1
ATOM 12148 N N . GLU F 1 46 ? 112.608 142.844 153.679 0.88 15.28 46 GLU F N 1
ATOM 12149 C CA . GLU F 1 46 ? 113.541 142.892 154.792 0.88 15.28 46 GLU F CA 1
ATOM 12150 C C . GLU F 1 46 ? 114.943 142.678 154.252 0.88 15.28 46 GLU F C 1
ATOM 12151 O O . GLU F 1 46 ? 115.138 142.040 153.218 0.88 15.28 46 GLU F O 1
ATOM 12157 N N . SER F 1 47 ? 115.920 143.217 154.968 1.00 14.34 47 SER F N 1
ATOM 12158 C CA . SER F 1 47 ? 117.309 143.035 154.586 1.00 14.34 47 SER F CA 1
ATOM 12159 C C . SER F 1 47 ? 117.680 141.558 154.637 1.00 14.34 47 SER F C 1
ATOM 12160 O O . SER F 1 47 ? 117.348 140.855 155.591 1.00 14.34 47 SER F O 1
ATOM 12163 N N . VAL F 1 48 ? 118.349 141.085 153.596 1.00 13.07 48 VAL F N 1
ATOM 12164 C CA . VAL F 1 48 ? 118.883 139.737 153.561 1.00 13.07 48 VAL F CA 1
ATOM 12165 C C . VAL F 1 48 ? 120.406 139.762 153.528 1.00 13.07 48 VAL F C 1
ATOM 12166 O O . VAL F 1 48 ? 121.036 138.747 153.273 1.00 13.07 48 VAL F O 1
ATOM 12170 N N . ARG F 1 49 ? 120.991 140.923 153.793 1.00 13.86 49 ARG F N 1
ATOM 12171 C CA . ARG F 1 49 ? 122.429 141.102 153.695 1.00 13.86 49 ARG F CA 1
ATOM 12172 C C . ARG F 1 49 ? 123.140 140.157 154.656 1.00 13.86 49 ARG F C 1
ATOM 12173 O O . ARG F 1 49 ? 122.897 140.192 155.863 1.00 13.86 49 ARG F O 1
ATOM 12181 N N . GLY F 1 50 ? 124.007 139.308 154.116 1.00 14.17 50 GLY F N 1
ATOM 12182 C CA . GLY F 1 50 ? 124.754 138.378 154.933 1.00 14.17 50 GLY F CA 1
ATOM 12183 C C . GLY F 1 50 ? 123.982 137.180 155.436 1.00 14.17 50 GLY F C 1
ATOM 12184 O O . GLY F 1 50 ? 124.502 136.431 156.260 1.00 14.17 50 GLY F O 1
ATOM 12185 N N . GLU F 1 51 ? 122.762 136.964 154.961 1.00 14.65 51 GLU F N 1
ATOM 12186 C CA . GLU F 1 51 ? 121.935 135.872 155.445 1.00 14.65 51 GLU F CA 1
ATOM 12187 C C . GLU F 1 51 ? 121.963 134.695 154.480 1.00 14.65 51 GLU F C 1
ATOM 12188 O O . GLU F 1 51 ? 122.359 134.817 153.321 1.00 14.65 51 GLU F O 1
ATOM 12194 N N . ASP F 1 52 ? 121.543 133.542 154.991 1.00 14.08 52 ASP F N 1
ATOM 12195 C CA . ASP F 1 52 ? 121.439 132.304 154.220 1.00 14.08 52 ASP F CA 1
ATOM 12196 C C . ASP F 1 52 ? 119.992 132.166 153.764 1.00 14.08 52 ASP F C 1
ATOM 12197 O O . ASP F 1 52 ? 119.119 131.786 154.542 1.00 14.08 52 ASP F O 1
ATOM 12202 N N . VAL F 1 53 ? 119.734 132.480 152.502 1.00 11.97 53 VAL F N 1
ATOM 12203 C CA . VAL F 1 53 ? 118.379 132.644 151.986 1.00 11.97 53 VAL F CA 1
ATOM 12204 C C . VAL F 1 53 ? 117.932 131.360 151.301 1.00 11.97 53 VAL F C 1
ATOM 12205 O O . VAL F 1 53 ? 118.658 130.805 150.472 1.00 11.97 53 VAL F O 1
ATOM 12209 N N . TYR F 1 54 ? 116.734 130.898 151.638 1.00 12.10 54 TYR F N 1
ATOM 12210 C CA . TYR F 1 54 ? 116.108 129.758 150.982 1.00 12.10 54 TYR F CA 1
ATOM 12211 C C . TYR F 1 54 ? 114.791 130.220 150.380 1.00 12.10 54 TYR F C 1
ATOM 12212 O O . TYR F 1 54 ? 113.943 130.774 151.083 1.00 12.10 54 TYR F O 1
ATOM 12221 N N . ILE F 1 55 ? 114.619 129.988 149.088 1.00 11.30 55 ILE F N 1
ATOM 12222 C CA . ILE F 1 55 ? 113.416 130.389 148.374 1.00 11.30 55 ILE F CA 1
ATOM 12223 C C . ILE F 1 55 ? 112.679 129.127 147.959 1.00 11.30 55 ILE F C 1
ATOM 12224 O O . ILE F 1 55 ? 113.226 128.288 147.237 1.00 11.30 55 ILE F O 1
ATOM 12229 N N . VAL F 1 56 ? 111.443 128.991 148.415 1.00 12.30 56 VAL F N 1
ATOM 12230 C CA . VAL F 1 56 ? 110.650 127.794 148.179 1.00 12.30 56 VAL F CA 1
ATOM 12231 C C . VAL F 1 56 ? 109.682 128.068 147.038 1.00 12.30 56 VAL F C 1
ATOM 12232 O O . VAL F 1 56 ? 108.827 128.952 147.136 1.00 12.30 56 VAL F O 1
ATOM 12236 N N . GLN F 1 57 ? 109.816 127.304 145.961 1.00 13.74 57 GLN F N 1
ATOM 12237 C CA . GLN F 1 57 ? 108.948 127.446 144.797 1.00 13.74 57 GLN F CA 1
ATOM 12238 C C . GLN F 1 57 ? 108.933 126.121 144.061 1.00 13.74 57 GLN F C 1
ATOM 12239 O O . GLN F 1 57 ? 109.988 125.628 143.660 1.00 13.74 57 GLN F O 1
ATOM 12245 N N . SER F 1 58 ? 107.757 125.549 143.877 0.10 14.29 58 SER F N 1
ATOM 12246 C CA . SER F 1 58 ? 107.632 124.302 143.144 0.10 14.29 58 SER F CA 1
ATOM 12247 C C . SER F 1 58 ? 107.253 124.566 141.693 0.10 14.29 58 SER F C 1
ATOM 12248 O O . SER F 1 58 ? 106.610 125.563 141.363 0.10 14.29 58 SER F O 1
ATOM 12251 N N . GLY F 1 59 ? 107.685 123.660 140.824 0.01 14.32 59 GLY F N 1
ATOM 12252 C CA . GLY F 1 59 ? 107.353 123.724 139.417 0.01 14.32 59 GLY F CA 1
ATOM 12253 C C . GLY F 1 59 ? 105.972 123.170 139.152 0.01 14.32 59 GLY F C 1
ATOM 12254 O O . GLY F 1 59 ? 105.824 122.053 138.655 0.01 14.32 59 GLY F O 1
ATOM 12255 N N . CYS F 1 60 ? 104.949 123.944 139.499 0.01 14.57 60 CYS F N 1
ATOM 12256 C CA . CYS F 1 60 ? 103.567 123.520 139.373 0.01 14.57 60 CYS F CA 1
ATOM 12257 C C . CYS F 1 60 ? 102.710 124.732 139.045 0.01 14.57 60 CYS F C 1
ATOM 12258 O O . CYS F 1 60 ? 103.194 125.862 138.993 0.01 14.57 60 CYS F O 1
ATOM 12261 N N . GLY F 1 61 ? 101.423 124.484 138.833 0.01 14.37 61 GLY F N 1
ATOM 12262 C CA . GLY F 1 61 ? 100.514 125.562 138.485 0.01 14.37 61 GLY F CA 1
ATOM 12263 C C . GLY F 1 61 ? 100.917 126.223 137.185 0.01 14.37 61 GLY F C 1
ATOM 12264 O O . GLY F 1 61 ? 101.231 125.559 136.194 0.01 14.37 61 GLY F O 1
ATOM 12265 N N . GLU F 1 62 ? 100.911 127.550 137.182 0.10 14.11 62 GLU F N 1
ATOM 12266 C CA . GLU F 1 62 ? 101.371 128.335 136.040 0.10 14.11 62 GLU F CA 1
ATOM 12267 C C . GLU F 1 62 ? 102.892 128.293 136.058 0.10 14.11 62 GLU F C 1
ATOM 12268 O O . GLU F 1 62 ? 103.560 129.136 136.652 0.10 14.11 62 GLU F O 1
ATOM 12274 N N . ILE F 1 63 ? 103.434 127.279 135.390 1.00 14.12 63 ILE F N 1
ATOM 12275 C CA . ILE F 1 63 ? 104.825 126.904 135.592 1.00 14.12 63 ILE F CA 1
ATOM 12276 C C . ILE F 1 63 ? 105.764 128.016 135.146 1.00 14.12 63 ILE F C 1
ATOM 12277 O O . ILE F 1 63 ? 106.748 128.313 135.825 1.00 14.12 63 ILE F O 1
ATOM 12282 N N . ASN F 1 64 ? 105.482 128.648 134.008 1.00 13.72 64 ASN F N 1
ATOM 12283 C CA . ASN F 1 64 ? 106.387 129.677 133.511 1.00 13.72 64 ASN F CA 1
ATOM 12284 C C . ASN F 1 64 ? 106.366 130.909 134.406 1.00 13.72 64 ASN F C 1
ATOM 12285 O O . ASN F 1 64 ? 107.417 131.496 134.682 1.00 13.72 64 ASN F O 1
ATOM 12290 N N . ASP F 1 65 ? 105.189 131.289 134.904 1.00 14.87 65 ASP F N 1
ATOM 12291 C CA . ASP F 1 65 ? 105.113 132.396 135.849 1.00 14.87 65 ASP F CA 1
ATOM 12292 C C . ASP F 1 65 ? 105.882 132.080 137.124 1.00 14.87 65 ASP F C 1
ATOM 12293 O O . ASP F 1 65 ? 106.617 132.922 137.643 1.00 14.87 65 ASP F O 1
ATOM 12298 N N . ASN F 1 66 ? 105.723 130.865 137.644 1.00 14.08 66 ASN F N 1
ATOM 12299 C CA . ASN F 1 66 ? 106.375 130.508 138.898 1.00 14.08 66 ASN F CA 1
ATOM 12300 C C . ASN F 1 66 ? 107.886 130.426 138.732 1.00 14.08 66 ASN F C 1
ATOM 12301 O O . ASN F 1 66 ? 108.637 130.869 139.605 1.00 14.08 66 ASN F O 1
ATOM 12306 N N . LEU F 1 67 ? 108.346 129.876 137.613 1.00 12.14 67 LEU F N 1
ATOM 12307 C CA . LEU F 1 67 ? 109.774 129.833 137.337 1.00 12.14 67 LEU F CA 1
ATOM 12308 C C . LEU F 1 67 ? 110.352 131.234 137.203 1.00 12.14 67 LEU F C 1
ATOM 12309 O O . LEU F 1 67 ? 111.418 131.531 137.754 1.00 12.14 67 LEU F O 1
ATOM 12314 N N . MET F 1 68 ? 109.663 132.106 136.465 0.70 13.01 68 MET F N 1
ATOM 12315 C CA . MET F 1 68 ? 110.156 133.504 136.355 0.70 13.01 68 MET F CA 1
ATOM 12316 C C . MET F 1 68 ? 110.209 134.132 137.749 0.70 13.01 68 MET F C 1
ATOM 12317 O O . MET F 1 68 ? 111.223 134.774 138.055 0.70 13.01 68 MET F O 1
ATOM 12322 N N . GLU F 1 69 ? 109.163 133.934 138.555 1.00 13.66 69 GLU F N 1
ATOM 12323 C CA . GLU F 1 69 ? 109.134 134.515 139.888 1.00 13.66 69 GLU F CA 1
ATOM 12324 C C . GLU F 1 69 ? 110.315 134.033 140.714 1.00 13.66 69 GLU F C 1
ATOM 12325 O O . GLU F 1 69 ? 110.945 134.812 141.431 1.00 13.66 69 GLU F O 1
ATOM 12331 N N . LEU F 1 70 ? 110.608 132.736 140.642 1.00 11.44 70 LEU F N 1
ATOM 12332 C CA . LEU F 1 70 ? 111.738 132.181 141.374 1.00 11.44 70 LEU F CA 1
ATOM 12333 C C . LEU F 1 70 ? 113.044 132.823 140.929 1.00 11.44 70 LEU F C 1
ATOM 12334 O O . LEU F 1 70 ? 113.869 133.217 141.759 1.00 11.44 70 LEU F O 1
ATOM 12339 N N . LEU F 1 71 ? 113.245 132.943 139.618 1.00 11.03 71 LEU F N 1
ATOM 12340 C CA . LEU F 1 71 ? 114.484 133.534 139.125 1.00 11.03 71 LEU F CA 1
ATOM 12341 C C . LEU F 1 71 ? 114.607 134.992 139.543 1.00 11.03 71 LEU F C 1
ATOM 12342 O O . LEU F 1 71 ? 115.682 135.443 139.949 1.00 11.03 71 LEU F O 1
ATOM 12347 N N . ILE F 1 72 ? 113.509 135.737 139.473 1.00 11.79 72 ILE F N 1
ATOM 12348 C CA . ILE F 1 72 ? 113.534 137.137 139.866 1.00 11.79 72 ILE F CA 1
ATOM 12349 C C . ILE F 1 72 ? 113.816 137.278 141.359 1.00 11.79 72 ILE F C 1
ATOM 12350 O O . ILE F 1 72 ? 114.572 138.160 141.778 1.00 11.79 72 ILE F O 1
ATOM 12355 N N . MET F 1 73 ? 113.225 136.412 142.185 1.00 13.06 73 MET F N 1
ATOM 12356 C CA . MET F 1 73 ? 113.508 136.445 143.617 1.00 13.06 73 MET F CA 1
ATOM 12357 C C . MET F 1 73 ? 114.965 136.125 143.911 1.00 13.06 73 MET F C 1
ATOM 12358 O O . MET F 1 73 ? 115.589 136.772 144.760 1.00 13.06 73 MET F O 1
ATOM 12363 N N . ILE F 1 74 ? 115.516 135.119 143.234 1.00 11.44 74 ILE F N 1
ATOM 12364 C CA . ILE F 1 74 ? 116.923 134.781 143.419 1.00 11.44 74 ILE F CA 1
ATOM 12365 C C . ILE F 1 74 ? 117.796 135.971 143.057 1.00 11.44 74 ILE F C 1
ATOM 12366 O O . ILE F 1 74 ? 118.738 136.310 143.774 1.00 11.44 74 ILE F O 1
ATOM 12371 N N . ASN F 1 75 ? 117.497 136.615 141.930 1.00 12.31 75 ASN F N 1
ATOM 12372 C CA . ASN F 1 75 ? 118.277 137.772 141.511 1.00 12.31 75 ASN F CA 1
ATOM 12373 C C . ASN F 1 75 ? 118.186 138.904 142.531 1.00 12.31 75 ASN F C 1
ATOM 12374 O O . ASN F 1 75 ? 119.198 139.529 142.869 1.00 12.31 75 ASN F O 1
ATOM 12379 N N . ALA F 1 76 ? 116.982 139.173 143.035 1.00 12.61 76 ALA F N 1
ATOM 12380 C CA . ALA F 1 76 ? 116.805 140.227 144.027 1.00 12.61 76 ALA F CA 1
ATOM 12381 C C . ALA F 1 76 ? 117.603 139.935 145.290 1.00 12.61 76 ALA F C 1
ATOM 12382 O O . ALA F 1 76 ? 118.236 140.832 145.851 1.00 12.61 76 ALA F O 1
ATOM 12384 N N . CYS F 1 77 ? 117.591 138.684 145.747 1.00 12.75 77 CYS F N 1
ATOM 12385 C CA . CYS F 1 77 ? 118.342 138.339 146.948 1.00 12.75 77 CYS F CA 1
ATOM 12386 C C . CYS F 1 77 ? 119.843 138.390 146.703 1.00 12.75 77 CYS F C 1
ATOM 12387 O O . CYS F 1 77 ? 120.604 138.797 147.583 1.00 12.75 77 CYS F O 1
ATOM 12390 N N . LYS F 1 78 ? 120.286 137.983 145.513 1.00 13.22 78 LYS F N 1
ATOM 12391 C CA . LYS F 1 78 ? 121.709 137.991 145.207 1.00 13.22 78 LYS F CA 1
ATOM 12392 C C . LYS F 1 78 ? 122.258 139.410 145.153 1.00 13.22 78 LYS F C 1
ATOM 12393 O O . LYS F 1 78 ? 123.307 139.691 145.739 1.00 13.22 78 LYS F O 1
ATOM 12399 N N . ILE F 1 79 ? 121.567 140.327 144.471 1.00 13.24 79 ILE F N 1
ATOM 12400 C CA . ILE F 1 79 ? 122.080 141.694 144.421 1.00 13.24 79 ILE F CA 1
ATOM 12401 C C . ILE F 1 79 ? 121.792 142.473 145.693 1.00 13.24 79 ILE F C 1
ATOM 12402 O O . ILE F 1 79 ? 122.284 143.595 145.839 1.00 13.24 79 ILE F O 1
ATOM 12407 N N . ALA F 1 80 ? 121.015 141.913 146.614 1.00 12.85 80 ALA F N 1
ATOM 12408 C CA . ALA F 1 80 ? 120.859 142.468 147.949 1.00 12.85 80 ALA F CA 1
ATOM 12409 C C . ALA F 1 80 ? 121.890 141.920 148.930 1.00 12.85 80 ALA F C 1
ATOM 12410 O O . ALA F 1 80 ? 121.726 142.088 150.138 1.00 12.85 80 ALA F O 1
ATOM 12412 N N . SER F 1 81 ? 122.924 141.243 148.431 1.00 13.18 81 SER F N 1
ATOM 12413 C CA . SER F 1 81 ? 124.091 140.832 149.219 1.00 13.18 81 SER F CA 1
ATOM 12414 C C . SER F 1 81 ? 123.757 139.736 150.230 1.00 13.18 81 SER F C 1
ATOM 12415 O O . SER F 1 81 ? 124.327 139.693 151.318 1.00 13.18 81 SER F O 1
ATOM 12418 N N . ALA F 1 82 ? 122.847 138.840 149.873 1.00 12.77 82 ALA F N 1
ATOM 12419 C CA . ALA F 1 82 ? 122.694 137.617 150.642 1.00 12.77 82 ALA F CA 1
ATOM 12420 C C . ALA F 1 82 ? 123.994 136.827 150.592 1.00 12.77 82 ALA F C 1
ATOM 12421 O O . ALA F 1 82 ? 124.668 136.786 149.562 1.00 12.77 82 ALA F O 1
ATOM 12423 N N . SER F 1 83 ? 124.364 136.214 151.713 1.00 13.72 83 SER F N 1
ATOM 12424 C CA . SER F 1 83 ? 125.603 135.445 151.727 1.00 13.72 83 SER F CA 1
ATOM 12425 C C . SER F 1 83 ? 125.483 134.198 150.862 1.00 13.72 83 SER F C 1
ATOM 12426 O O . SER F 1 83 ? 126.450 133.791 150.216 1.00 13.72 83 SER F O 1
ATOM 12429 N N . ARG F 1 84 ? 124.303 133.593 150.825 1.00 13.28 84 ARG F N 1
ATOM 12430 C CA . ARG F 1 84 ? 124.075 132.394 150.036 1.00 13.28 84 ARG F CA 1
ATOM 12431 C C . ARG F 1 84 ? 122.599 132.336 149.681 1.00 13.28 84 ARG F C 1
ATOM 12432 O O . ARG F 1 84 ? 121.750 132.690 150.498 1.00 13.28 84 ARG F O 1
ATOM 12440 N N . VAL F 1 85 ? 122.299 131.907 148.462 1.00 11.47 85 VAL F N 1
ATOM 12441 C CA . VAL F 1 85 ? 120.926 131.767 147.999 1.00 11.47 85 VAL F CA 1
ATOM 12442 C C . VAL F 1 85 ? 120.711 130.332 147.547 1.00 11.47 85 VAL F C 1
ATOM 12443 O O . VAL F 1 85 ? 121.463 129.819 146.712 1.00 11.47 85 VAL F O 1
ATOM 12447 N N . THR F 1 86 ? 119.688 129.694 148.094 1.00 11.16 86 THR F N 1
ATOM 12448 C CA . THR F 1 86 ? 119.347 128.320 147.772 1.00 11.16 86 THR F CA 1
ATOM 12449 C C . THR F 1 86 ? 117.925 128.275 147.235 1.00 11.16 86 THR F C 1
ATOM 12450 O O . THR F 1 86 ? 117.003 128.788 147.870 1.00 11.16 86 THR F O 1
ATOM 12454 N N . ALA F 1 87 ? 117.755 127.669 146.071 1.00 11.08 87 ALA F N 1
ATOM 12455 C CA . ALA F 1 87 ? 116.438 127.430 145.503 1.00 11.08 87 ALA F CA 1
ATOM 12456 C C . ALA F 1 87 ? 115.932 126.090 146.014 1.00 11.08 87 ALA F C 1
ATOM 12457 O O . ALA F 1 87 ? 116.550 125.053 145.764 1.00 11.08 87 ALA F O 1
ATOM 12459 N N . VAL F 1 88 ? 114.831 126.115 146.747 1.00 11.41 88 VAL F N 1
ATOM 12460 C CA . VAL F 1 88 ? 114.178 124.904 147.222 1.00 11.41 88 VAL F CA 1
ATOM 12461 C C . VAL F 1 88 ? 113.037 124.631 146.253 1.00 11.41 88 VAL F C 1
ATOM 12462 O O . VAL F 1 88 ? 111.978 125.253 146.329 1.00 11.41 88 VAL F O 1
ATOM 12466 N N . ILE F 1 89 ? 113.254 123.700 145.336 1.00 12.54 89 ILE F N 1
ATOM 12467 C CA . ILE F 1 89 ? 112.312 123.443 144.251 1.00 12.54 89 ILE F CA 1
ATOM 12468 C C . ILE F 1 89 ? 111.787 122.023 144.402 1.00 12.54 89 ILE F C 1
ATOM 12469 O O . ILE F 1 89 ? 112.364 121.096 143.822 1.00 12.54 89 ILE F O 1
ATOM 12474 N N . PRO F 1 90 ? 110.715 121.804 145.167 1.00 13.87 90 PRO F N 1
ATOM 12475 C CA . PRO F 1 90 ? 110.277 120.421 145.425 1.00 13.87 90 PRO F CA 1
ATOM 12476 C C . PRO F 1 90 ? 109.977 119.628 144.166 1.00 13.87 90 PRO F C 1
ATOM 12477 O O . PRO F 1 90 ? 110.373 118.462 144.073 1.00 13.87 90 PRO F O 1
ATOM 12481 N N . CYS F 1 91 ? 109.320 120.229 143.179 1.00 14.97 91 CYS F N 1
ATOM 12482 C CA . CYS F 1 91 ? 109.086 119.591 141.890 1.00 14.97 91 CYS F CA 1
ATOM 12483 C C . CYS F 1 91 ? 109.786 120.411 140.817 1.00 14.97 91 CYS F C 1
ATOM 12484 O O . CYS F 1 91 ? 109.382 121.541 140.537 1.00 14.97 91 CYS F O 1
ATOM 12487 N N . PHE F 1 92 ? 110.823 119.845 140.223 1.00 12.77 92 PHE F N 1
ATOM 12488 C CA . PHE F 1 92 ? 111.681 120.593 139.314 1.00 12.77 92 PHE F CA 1
ATOM 12489 C C . PHE F 1 92 ? 110.986 120.798 137.973 1.00 12.77 92 PHE F C 1
ATOM 12490 O O . PHE F 1 92 ? 110.626 119.816 137.323 1.00 12.77 92 PHE F O 1
ATOM 12498 N N . PRO F 1 93 ? 110.789 122.033 137.524 1.00 13.06 93 PRO F N 1
ATOM 12499 C CA . PRO F 1 93 ? 110.094 122.255 136.252 1.00 13.06 93 PRO F CA 1
ATOM 12500 C C . PRO F 1 93 ? 110.945 121.849 135.058 1.00 13.06 93 PRO F C 1
ATOM 12501 O O . PRO F 1 93 ? 112.169 121.970 135.073 1.00 13.06 93 PRO F O 1
ATOM 12505 N N . TYR F 1 94 ? 110.268 121.362 134.017 1.00 13.18 94 TYR F N 1
ATOM 12506 C CA . TYR F 1 94 ? 110.874 120.903 132.764 1.00 13.18 94 TYR F CA 1
ATOM 12507 C C . TYR F 1 94 ? 111.785 119.697 132.955 1.00 13.18 94 TYR F C 1
ATOM 12508 O O . TYR F 1 94 ? 112.632 119.419 132.107 1.00 13.18 94 TYR F O 1
ATOM 12517 N N . ALA F 1 95 ? 111.605 118.953 134.047 1.00 14.23 95 ALA F N 1
ATOM 12518 C CA . ALA F 1 95 ? 112.462 117.805 134.314 1.00 14.23 95 ALA F CA 1
ATOM 12519 C C . ALA F 1 95 ? 112.282 116.706 133.278 1.00 14.23 95 ALA F C 1
ATOM 12520 O O . ALA F 1 95 ? 113.224 115.962 133.001 1.00 14.23 95 ALA F O 1
ATOM 12522 N N . ARG F 1 96 ? 111.098 116.590 132.689 0.20 17.21 96 ARG F N 1
ATOM 12523 C CA . ARG F 1 96 ? 110.877 115.548 131.699 0.20 17.21 96 ARG F CA 1
ATOM 12524 C C . ARG F 1 96 ? 111.498 115.866 130.346 0.20 17.21 96 ARG F C 1
ATOM 12525 O O . ARG F 1 96 ? 111.579 114.975 129.503 0.20 17.21 96 ARG F O 1
ATOM 12533 N N . GLN F 1 97 ? 111.925 117.098 130.114 0.81 14.53 97 GLN F N 1
ATOM 12534 C CA . GLN F 1 97 ? 112.682 117.439 128.910 0.81 14.53 97 GLN F CA 1
ATOM 12535 C C . GLN F 1 97 ? 114.177 117.465 129.222 0.81 14.53 97 GLN F C 1
ATOM 12536 O O . GLN F 1 97 ? 114.837 118.495 129.195 0.81 14.53 97 GLN F O 1
ATOM 12542 N N . ASP F 1 98 ? 114.698 116.283 129.534 1.00 15.49 98 ASP F N 1
ATOM 12543 C CA . ASP F 1 98 ? 116.073 116.099 129.969 1.00 15.49 98 ASP F CA 1
ATOM 12544 C C . ASP F 1 98 ? 116.979 115.572 128.866 1.00 15.49 98 ASP F C 1
ATOM 12545 O O . ASP F 1 98 ? 118.155 115.310 129.121 1.00 15.49 98 ASP F O 1
ATOM 12550 N N . LYS F 1 99 ? 116.458 115.397 127.659 1.00 16.82 99 LYS F N 1
ATOM 12551 C CA . LYS F 1 99 ? 117.231 114.881 126.537 1.00 16.82 99 LYS F CA 1
ATOM 12552 C C . LYS F 1 99 ? 116.472 115.185 125.254 1.00 16.82 99 LYS F C 1
ATOM 12553 O O . LYS F 1 99 ? 115.288 115.525 125.280 1.00 16.82 99 LYS F O 1
ATOM 12559 N N . LYS F 1 100 ? 117.176 115.054 124.131 0.87 16.70 100 LYS F N 1
ATOM 12560 C CA . LYS F 1 100 ? 116.630 115.220 122.787 0.87 16.70 100 LYS F CA 1
ATOM 12561 C C . LYS F 1 100 ? 116.163 113.897 122.193 0.87 16.70 100 LYS F C 1
ATOM 12562 O O . LYS F 1 100 ? 115.012 113.768 121.769 0.87 16.70 100 LYS F O 1
ATOM 12568 N N . ASP F 1 101 ? 117.089 112.947 122.116 0.10 17.91 101 ASP F N 1
ATOM 12569 C CA . ASP F 1 101 ? 116.977 111.525 121.794 0.10 17.91 101 ASP F CA 1
ATOM 12570 C C . ASP F 1 101 ? 116.753 111.106 120.347 0.10 17.91 101 ASP F C 1
ATOM 12571 O O . ASP F 1 101 ? 117.247 110.040 119.969 0.10 17.91 101 ASP F O 1
ATOM 12576 N N . LYS F 1 102 ? 116.048 111.879 119.522 0.10 17.74 102 LYS F N 1
ATOM 12577 C CA . LYS F 1 102 ? 116.203 111.828 118.070 0.10 17.74 102 LYS F CA 1
ATOM 12578 C C . LYS F 1 102 ? 115.655 113.085 117.418 0.10 17.74 102 LYS F C 1
ATOM 12579 O O . LYS F 1 102 ? 115.673 113.210 116.192 0.10 17.74 102 LYS F O 1
ATOM 12585 N N . SER F 1 103 ? 115.155 114.016 118.218 1.00 16.96 103 SER F N 1
ATOM 12586 C CA . SER F 1 103 ? 114.327 115.088 117.698 1.00 16.96 103 SER F CA 1
ATOM 12587 C C . SER F 1 103 ? 115.043 116.416 117.850 1.00 16.96 103 SER F C 1
ATOM 12588 O O . SER F 1 103 ? 115.907 116.579 118.711 1.00 16.96 103 SER F O 1
ATOM 12591 N N . ARG F 1 104 ? 114.680 117.362 116.987 1.00 14.89 104 ARG F N 1
ATOM 12592 C CA . ARG F 1 104 ? 115.257 118.702 117.010 1.00 14.89 104 ARG F CA 1
ATOM 12593 C C . ARG F 1 104 ? 114.536 119.520 118.082 1.00 14.89 104 ARG F C 1
ATOM 12594 O O . ARG F 1 104 ? 113.746 120.424 117.812 1.00 14.89 104 ARG F O 1
ATOM 12602 N N . ALA F 1 105 ? 114.829 119.176 119.324 1.00 14.12 105 ALA F N 1
ATOM 12603 C CA . ALA F 1 105 ? 114.116 119.655 120.491 1.00 14.12 105 ALA F CA 1
ATOM 12604 C C . ALA F 1 105 ? 115.078 120.305 121.473 1.00 14.12 105 ALA F C 1
ATOM 12605 O O . ALA F 1 105 ? 116.279 120.019 121.461 1.00 14.12 105 ALA F O 1
ATOM 12607 N N . PRO F 1 106 ? 114.589 121.189 122.330 1.00 12.88 106 PRO F N 1
ATOM 12608 C CA . PRO F 1 106 ? 115.434 121.729 123.394 1.00 12.88 106 PRO F CA 1
ATOM 12609 C C . PRO F 1 106 ? 115.672 120.688 124.476 1.00 12.88 106 PRO F C 1
ATOM 12610 O O . PRO F 1 106 ? 114.911 119.737 124.640 1.00 12.88 106 PRO F O 1
ATOM 12614 N N . ILE F 1 107 ? 116.757 120.870 125.210 1.00 12.25 107 ILE F N 1
ATOM 12615 C CA . ILE F 1 107 ? 116.930 120.207 126.497 1.00 12.25 107 ILE F CA 1
ATOM 12616 C C . ILE F 1 107 ? 116.530 121.258 127.528 1.00 12.25 107 ILE F C 1
ATOM 12617 O O . ILE F 1 107 ? 117.362 121.983 128.070 1.00 12.25 107 ILE F O 1
ATOM 12622 N N . SER F 1 108 ? 115.228 121.334 127.800 1.00 11.61 108 SER F N 1
ATOM 12623 C CA . SER F 1 108 ? 114.701 122.438 128.595 1.00 11.61 108 SER F CA 1
ATOM 12624 C C . SER F 1 108 ? 115.184 122.384 130.035 1.00 11.61 108 SER F C 1
ATOM 12625 O O . SER F 1 108 ? 115.372 123.431 130.655 1.00 11.61 108 SER F O 1
ATOM 12628 N N . ALA F 1 109 ? 115.382 121.186 130.582 1.00 10.98 109 ALA F N 1
ATOM 12629 C CA . ALA F 1 109 ? 115.889 121.072 131.944 1.00 10.98 109 ALA F CA 1
ATOM 12630 C C . ALA F 1 109 ? 117.268 121.707 132.073 1.00 10.98 109 ALA F C 1
ATOM 12631 O O . ALA F 1 109 ? 117.558 122.377 133.069 1.00 10.98 109 ALA F O 1
ATOM 12633 N N . LYS F 1 110 ? 118.130 121.507 131.075 1.00 10.57 110 LYS F N 1
ATOM 12634 C CA . LYS F 1 110 ? 119.441 122.145 131.095 1.00 10.57 110 LYS F CA 1
ATOM 12635 C C . LYS F 1 110 ? 119.317 123.658 131.007 1.00 10.57 110 LYS F C 1
ATOM 12636 O O . LYS F 1 110 ? 120.059 124.385 131.671 1.00 10.57 110 LYS F O 1
ATOM 12642 N N . LEU F 1 111 ? 118.391 124.149 130.184 1.00 10.37 111 LEU F N 1
ATOM 12643 C CA . LEU F 1 111 ? 118.156 125.586 130.117 1.00 10.37 111 LEU F CA 1
ATOM 12644 C C . LEU F 1 111 ? 117.713 126.130 131.468 1.00 10.37 111 LEU F C 1
ATOM 12645 O O . LEU F 1 111 ? 118.178 127.187 131.899 1.00 10.37 111 LEU F O 1
ATOM 12650 N N . VAL F 1 112 ? 116.819 125.417 132.152 1.00 10.41 112 VAL F N 1
ATOM 12651 C CA . VAL F 1 112 ? 116.358 125.850 133.467 1.00 10.41 112 VAL F CA 1
ATOM 12652 C C . VAL F 1 112 ? 117.516 125.872 134.456 1.00 10.41 112 VAL F C 1
ATOM 12653 O O . VAL F 1 112 ? 117.648 126.804 135.253 1.00 10.41 112 VAL F O 1
ATOM 12657 N N . ALA F 1 113 ? 118.368 124.848 134.419 1.00 10.14 113 ALA F N 1
ATOM 12658 C CA . ALA F 1 113 ? 119.541 124.832 135.289 1.00 10.14 113 ALA F CA 1
ATOM 12659 C C . ALA F 1 113 ? 120.452 126.021 135.012 1.00 10.14 113 ALA F C 1
ATOM 12660 O O . ALA F 1 113 ? 120.930 126.676 135.943 1.00 10.14 113 ALA F O 1
ATOM 12662 N N . ASN F 1 114 ? 120.689 126.320 133.734 1.00 10.54 114 ASN F N 1
ATOM 12663 C CA . ASN F 1 114 ? 121.510 127.470 133.373 1.00 10.54 114 ASN F CA 1
ATOM 12664 C C . ASN F 1 114 ? 120.892 128.768 133.869 1.00 10.54 114 ASN F C 1
ATOM 12665 O O . ASN F 1 114 ? 121.600 129.655 134.353 1.00 10.54 114 ASN F O 1
ATOM 12670 N N . MET F 1 115 ? 119.574 128.901 133.740 1.00 11.35 115 MET F N 1
ATOM 12671 C CA . MET F 1 115 ? 118.906 130.115 134.189 1.00 11.35 115 MET F CA 1
ATOM 12672 C C . MET F 1 115 ? 118.992 130.268 135.700 1.00 11.35 115 MET F C 1
ATOM 12673 O O . MET F 1 115 ? 119.241 131.366 136.200 1.00 11.35 115 MET F O 1
ATOM 12678 N N . LEU F 1 116 ? 118.802 129.176 136.440 1.00 10.49 116 LEU F N 1
ATOM 12679 C CA . LEU F 1 116 ? 118.941 129.234 137.890 1.00 10.49 116 LEU F CA 1
ATOM 12680 C C . LEU F 1 116 ? 120.356 129.630 138.285 1.00 10.49 116 LEU F C 1
ATOM 12681 O O . LEU F 1 116 ? 120.549 130.436 139.200 1.00 10.49 116 LEU F O 1
ATOM 12686 N N . SER F 1 117 ? 121.355 129.088 137.592 1.00 10.95 117 SER F N 1
ATOM 12687 C CA . SER F 1 117 ? 122.738 129.440 137.891 1.00 10.95 117 SER F CA 1
ATOM 12688 C C . SER F 1 117 ? 123.023 130.908 137.603 1.00 10.95 117 SER F C 1
ATOM 12689 O O . SER F 1 117 ? 123.615 131.601 138.432 1.00 10.95 117 SER F O 1
ATOM 12692 N N . VAL F 1 118 ? 122.608 131.404 136.437 1.00 10.77 118 VAL F N 1
ATOM 12693 C CA . VAL F 1 118 ? 122.898 132.788 136.090 1.00 10.77 118 VAL F CA 1
ATOM 12694 C C . VAL F 1 118 ? 122.091 133.759 136.939 1.00 10.77 118 VAL F C 1
ATOM 12695 O O . VAL F 1 118 ? 122.526 134.892 137.149 1.00 10.77 118 VAL F O 1
ATOM 12699 N N . ALA F 1 119 ? 120.936 133.342 137.456 1.00 10.54 119 ALA F N 1
ATOM 12700 C CA . ALA F 1 119 ? 120.199 134.188 138.382 1.00 10.54 119 ALA F CA 1
ATOM 12701 C C . ALA F 1 119 ? 120.940 134.368 139.698 1.00 10.54 119 ALA F C 1
ATOM 12702 O O . ALA F 1 119 ? 120.730 135.371 140.380 1.00 10.54 119 ALA F O 1
ATOM 12704 N N . GLY F 1 120 ? 121.793 133.419 140.067 1.00 11.01 120 GLY F N 1
ATOM 12705 C CA . GLY F 1 120 ? 122.616 133.556 141.248 1.00 11.01 120 GLY F CA 1
ATOM 12706 C C . GLY F 1 120 ? 122.453 132.475 142.294 1.00 11.01 120 GLY F C 1
ATOM 12707 O O . GLY F 1 120 ? 122.997 132.605 143.390 1.00 11.01 120 GLY F O 1
ATOM 12708 N N . ALA F 1 121 ? 121.727 131.406 141.986 1.00 10.76 121 ALA F N 1
ATOM 12709 C CA . ALA F 1 121 ? 121.551 130.335 142.957 1.00 10.76 121 ALA F CA 1
ATOM 12710 C C . ALA F 1 121 ? 122.884 129.656 143.243 1.00 10.76 121 ALA F C 1
ATOM 12711 O O . ALA F 1 121 ? 123.606 129.267 142.324 1.00 10.76 121 ALA F O 1
ATOM 12713 N N . ASP F 1 122 ? 123.217 129.524 144.521 0.50 11.14 122 ASP F N 1
ATOM 12714 C CA . ASP F 1 122 ? 124.423 128.822 144.927 0.50 11.14 122 ASP F CA 1
ATOM 12715 C C . ASP F 1 122 ? 124.183 127.356 145.239 0.50 11.14 122 ASP F C 1
ATOM 12716 O O . ASP F 1 122 ? 125.150 126.610 145.403 0.50 11.14 122 ASP F O 1
ATOM 12721 N N . HIS F 1 123 ? 122.929 126.931 145.304 1.00 11.85 123 HIS F N 1
ATOM 12722 C CA . HIS F 1 123 ? 122.584 125.618 145.819 1.00 11.85 123 HIS F CA 1
ATOM 12723 C C . HIS F 1 123 ? 121.137 125.322 145.457 1.00 11.85 123 HIS F C 1
ATOM 12724 O O . HIS F 1 123 ? 120.292 126.213 145.470 1.00 11.85 123 HIS F O 1
ATOM 12731 N N . ILE F 1 124 ? 120.865 124.066 145.130 1.00 11.14 124 ILE F N 1
ATOM 12732 C CA . ILE F 1 124 ? 119.526 123.612 144.777 1.00 11.14 124 ILE F CA 1
ATOM 12733 C C . ILE F 1 124 ? 119.140 122.472 145.705 1.00 11.14 124 ILE F C 1
ATOM 12734 O O . ILE F 1 124 ? 119.926 121.546 145.916 1.00 11.14 124 ILE F O 1
ATOM 12739 N N . ILE F 1 125 ? 117.934 122.537 146.250 1.00 11.56 125 ILE F N 1
ATOM 12740 C CA . ILE F 1 125 ? 117.330 121.422 146.965 1.00 11.56 125 ILE F CA 1
ATOM 12741 C C . ILE F 1 125 ? 116.057 121.038 146.230 1.00 11.56 125 ILE F C 1
ATOM 12742 O O . ILE F 1 125 ? 115.194 121.887 145.991 1.00 11.56 125 ILE F O 1
ATOM 12747 N N . THR F 1 126 ? 115.941 119.768 145.875 1.00 13.65 126 THR F N 1
ATOM 12748 C CA . THR F 1 126 ? 114.801 119.285 145.119 1.00 13.65 126 THR F CA 1
ATOM 12749 C C . THR F 1 126 ? 114.457 117.884 145.602 1.00 13.65 126 THR F C 1
ATOM 12750 O O . THR F 1 126 ? 115.192 117.278 146.380 1.00 13.65 126 THR F O 1
ATOM 12754 N N . MET F 1 127 ? 113.320 117.370 145.151 1.00 16.42 127 MET F N 1
ATOM 12755 C CA . MET F 1 127 ? 112.868 116.051 145.573 1.00 16.42 127 MET F CA 1
ATOM 12756 C C . MET F 1 127 ? 112.498 115.198 144.372 1.00 16.42 127 MET F C 1
ATOM 12757 O O . MET F 1 127 ? 111.706 115.622 143.529 1.00 16.42 127 MET F O 1
ATOM 12762 N N . ASP F 1 128 ? 113.061 113.992 144.321 0.95 17.25 128 ASP F N 1
ATOM 12763 C CA . ASP F 1 128 ? 112.767 112.978 143.309 0.95 17.25 128 ASP F CA 1
ATOM 12764 C C . ASP F 1 128 ? 112.770 113.574 141.900 0.95 17.25 128 ASP F C 1
ATOM 12765 O O . ASP F 1 128 ? 111.751 113.663 141.224 0.95 17.25 128 ASP F O 1
ATOM 12770 N N . LEU F 1 129 ? 113.957 114.009 141.496 1.00 15.45 129 LEU F N 1
ATOM 12771 C CA . LEU F 1 129 ? 114.163 114.442 140.125 1.00 15.45 129 LEU F CA 1
ATOM 12772 C C . LEU F 1 129 ? 113.749 113.338 139.161 1.00 15.45 129 LEU F C 1
ATOM 12773 O O . LEU F 1 129 ? 114.028 112.162 139.391 1.00 15.45 129 LEU F O 1
ATOM 12778 N N . HIS F 1 130 ? 113.079 113.729 138.079 1.00 16.87 130 HIS F N 1
ATOM 12779 C CA . HIS F 1 130 ? 112.648 112.756 137.083 1.00 16.87 130 HIS F CA 1
ATOM 12780 C C . HIS F 1 130 ? 113.817 111.918 136.579 1.00 16.87 130 HIS F C 1
ATOM 12781 O O . HIS F 1 130 ? 113.690 110.707 136.395 1.00 16.87 130 HIS F O 1
ATOM 12788 N N . ALA F 1 131 ? 114.960 112.548 136.348 1.00 15.62 131 ALA F N 1
ATOM 12789 C CA . ALA F 1 131 ? 116.187 111.849 136.005 1.00 15.62 131 ALA F CA 1
ATOM 12790 C C . ALA F 1 131 ? 117.306 112.426 136.851 1.00 15.62 131 ALA F C 1
ATOM 12791 O O . ALA F 1 131 ? 117.536 113.636 136.832 1.00 15.62 131 ALA F O 1
ATOM 12793 N N . SER F 1 132 ? 117.997 111.571 137.596 1.00 15.40 132 SER F N 1
ATOM 12794 C CA . SER F 1 132 ? 119.037 112.083 138.475 1.00 15.40 132 SER F CA 1
ATOM 12795 C C . SER F 1 132 ? 120.234 112.627 137.703 1.00 15.40 132 SER F C 1
ATOM 12796 O O . SER F 1 132 ? 121.029 113.378 138.274 1.00 15.40 132 SER F O 1
ATOM 12799 N N . GLN F 1 133 ? 120.342 112.322 136.407 0.95 14.47 133 GLN F N 1
ATOM 12800 C CA . GLN F 1 133 ? 121.329 112.986 135.563 0.95 14.47 133 GLN F CA 1
ATOM 12801 C C . GLN F 1 133 ? 121.134 114.493 135.540 0.95 14.47 133 GLN F C 1
ATOM 12802 O O . GLN F 1 133 ? 122.068 115.220 135.200 0.95 14.47 133 GLN F O 1
ATOM 12808 N N . ILE F 1 134 ? 119.941 114.980 135.888 1.00 13.47 134 ILE F N 1
ATOM 12809 C CA . ILE F 1 134 ? 119.717 116.418 135.958 1.00 13.47 134 ILE F CA 1
ATOM 12810 C C . ILE F 1 134 ? 120.667 117.066 136.958 1.00 13.47 134 ILE F C 1
ATOM 12811 O O . ILE F 1 134 ? 121.009 118.244 136.818 1.00 13.47 134 ILE F O 1
ATOM 12816 N N . GLN F 1 135 ? 121.132 116.315 137.960 1.00 14.18 135 GLN F N 1
ATOM 12817 C CA . GLN F 1 135 ? 122.114 116.875 138.885 1.00 14.18 135 GLN F CA 1
ATOM 12818 C C . GLN F 1 135 ? 123.367 117.330 138.147 1.00 14.18 135 GLN F C 1
ATOM 12819 O O . GLN F 1 135 ? 123.988 118.328 138.522 1.00 14.18 135 GLN F O 1
ATOM 12825 N N . GLY F 1 136 ? 123.741 116.620 137.085 1.00 12.12 136 GLY F N 1
ATOM 12826 C CA . GLY F 1 136 ? 124.864 116.995 136.255 1.00 12.12 136 GLY F CA 1
ATOM 12827 C C . GLY F 1 136 ? 124.611 118.164 135.331 1.00 12.12 136 GLY F C 1
ATOM 12828 O O . GLY F 1 136 ? 125.559 118.648 134.711 1.00 12.12 136 GLY F O 1
ATOM 12829 N N . PHE F 1 137 ? 123.368 118.626 135.218 1.00 11.40 137 PHE F N 1
ATOM 12830 C CA . PHE F 1 137 ? 123.098 119.837 134.456 1.00 11.40 137 PHE F CA 1
ATOM 12831 C C . PHE F 1 137 ? 123.572 121.090 135.177 1.00 11.40 137 PHE F C 1
ATOM 12832 O O . PHE F 1 137 ? 123.643 122.150 134.555 1.00 11.40 137 PHE F O 1
ATOM 12840 N N . PHE F 1 138 ? 123.902 120.989 136.457 1.00 11.40 138 PHE F N 1
ATOM 12841 C CA . PHE F 1 138 ? 124.338 122.109 137.274 1.00 11.40 138 PHE F CA 1
ATOM 12842 C C . PHE F 1 138 ? 125.840 122.046 137.522 1.00 11.40 138 PHE F C 1
ATOM 12843 O O . PHE F 1 138 ? 126.452 120.979 137.510 1.00 11.40 138 PHE F O 1
ATOM 12851 N N . ASP F 1 139 ? 126.431 123.211 137.762 1.00 14.05 139 ASP F N 1
ATOM 12852 C CA . ASP F 1 139 ? 127.770 123.262 138.326 1.00 14.05 139 ASP F CA 1
ATOM 12853 C C . ASP F 1 139 ? 127.772 123.560 139.819 1.00 14.05 139 ASP F C 1
ATOM 12854 O O . ASP F 1 139 ? 128.804 123.380 140.469 1.00 14.05 139 ASP F O 1
ATOM 12859 N N . ILE F 1 140 ? 126.646 123.994 140.372 1.00 11.92 140 ILE F N 1
ATOM 12860 C CA . ILE F 1 140 ? 126.484 124.204 141.807 1.00 11.92 140 ILE F CA 1
ATOM 12861 C C . ILE F 1 140 ? 125.994 122.906 142.440 1.00 11.92 140 ILE F C 1
ATOM 12862 O O . ILE F 1 140 ? 125.450 122.051 141.734 1.00 11.92 140 ILE F O 1
ATOM 12867 N N . PRO F 1 141 ? 126.163 122.708 143.747 1.00 11.97 141 PRO F N 1
ATOM 12868 C CA . PRO F 1 141 ? 125.658 121.479 144.372 1.00 11.97 141 PRO F CA 1
ATOM 12869 C C . PRO F 1 141 ? 124.141 121.379 144.283 1.00 11.97 141 PRO F C 1
ATOM 12870 O O . PRO F 1 141 ? 123.426 122.375 144.365 1.00 11.97 141 PRO F O 1
ATOM 12874 N N . VAL F 1 142 ? 123.656 120.155 144.116 1.00 12.58 142 VAL F N 1
ATOM 12875 C CA . VAL F 1 142 ? 122.230 119.865 144.059 1.00 12.58 142 VAL F CA 1
ATOM 12876 C C . VAL F 1 142 ? 121.950 118.710 145.006 1.00 12.58 142 VAL F C 1
ATOM 12877 O O . VAL F 1 142 ? 122.508 117.623 144.841 1.00 12.58 142 VAL F O 1
ATOM 12881 N N . ASP F 1 143 ? 121.085 118.934 145.985 0.93 14.09 143 ASP F N 1
ATOM 12882 C CA . ASP F 1 143 ? 120.668 117.881 146.901 0.93 14.09 143 ASP F CA 1
ATOM 12883 C C . ASP F 1 143 ? 119.316 117.352 146.445 0.93 14.09 143 ASP F C 1
ATOM 12884 O O . ASP F 1 143 ? 118.298 118.037 146.568 0.93 14.09 143 ASP F O 1
ATOM 12889 N N . ASN F 1 144 ? 119.313 116.138 145.917 1.00 15.52 144 ASN F N 1
ATOM 12890 C CA . ASN F 1 144 ? 118.108 115.488 145.409 1.00 15.52 144 ASN F CA 1
ATOM 12891 C C . ASN F 1 144 ? 117.567 114.580 146.508 1.00 15.52 144 ASN F C 1
ATOM 12892 O O . ASN F 1 144 ? 118.058 113.470 146.708 1.00 15.52 144 ASN F O 1
ATOM 12897 N N . LEU F 1 145 ? 116.562 115.061 147.227 1.00 16.27 145 LEU F N 1
ATOM 12898 C CA . LEU F 1 145 ? 115.949 114.297 148.299 1.00 16.27 145 LEU F CA 1
ATOM 12899 C C . LEU F 1 145 ? 115.006 113.239 147.733 1.00 16.27 145 LEU F C 1
ATOM 12900 O O . LEU F 1 145 ? 114.564 113.307 146.589 1.00 16.27 145 LEU F O 1
ATOM 12905 N N . TYR F 1 146 ? 114.689 112.255 148.561 1.00 19.08 146 TYR F N 1
ATOM 12906 C CA . TYR F 1 146 ? 113.832 111.144 148.175 1.00 19.08 146 TYR F CA 1
ATOM 12907 C C . TYR F 1 146 ? 112.612 111.099 149.076 1.00 19.08 146 TYR F C 1
ATOM 12908 O O . TYR F 1 146 ? 112.723 111.282 150.290 1.00 19.08 146 TYR F O 1
ATOM 12917 N N . ALA F 1 147 ? 111.451 110.868 148.479 1.00 22.24 147 ALA F N 1
ATOM 12918 C CA . ALA F 1 147 ? 110.244 110.657 149.260 1.00 22.24 147 ALA F CA 1
ATOM 12919 C C . ALA F 1 147 ? 110.160 109.249 149.829 1.00 22.24 147 ALA F C 1
ATOM 12920 O O . ALA F 1 147 ? 109.253 108.977 150.618 1.00 22.24 147 ALA F O 1
ATOM 12922 N N . GLU F 1 148 ? 111.095 108.373 149.464 1.00 27.16 148 GLU F N 1
ATOM 12923 C CA . GLU F 1 148 ? 110.991 106.960 149.817 1.00 27.16 148 GLU F CA 1
ATOM 12924 C C . GLU F 1 148 ? 110.814 106.686 151.307 1.00 27.16 148 GLU F C 1
ATOM 12925 O O . GLU F 1 148 ? 109.995 105.817 151.642 1.00 27.16 148 GLU F O 1
ATOM 12931 N N . PRO F 1 149 ? 111.536 107.327 152.235 1.00 26.00 149 PRO F N 1
ATOM 12932 C CA . PRO F 1 149 ? 111.270 107.041 153.656 1.00 26.00 149 PRO F CA 1
ATOM 12933 C C . PRO F 1 149 ? 109.840 107.336 154.074 1.00 26.00 149 PRO F C 1
ATOM 12934 O O . PRO F 1 149 ? 109.215 106.522 154.769 1.00 26.00 149 PRO F O 1
ATOM 12938 N N . ALA F 1 150 ? 109.287 108.466 153.630 1.00 25.96 150 ALA F N 1
ATOM 12939 C CA . ALA F 1 150 ? 107.897 108.790 153.931 1.00 25.96 150 ALA F CA 1
ATOM 12940 C C . ALA F 1 150 ? 106.941 107.814 153.254 1.00 25.96 150 ALA F C 1
ATOM 12941 O O . ALA F 1 150 ? 105.904 107.458 153.824 1.00 25.96 150 ALA F O 1
ATOM 12943 N N . VAL F 1 151 ? 107.273 107.373 152.041 1.00 26.53 151 VAL F N 1
ATOM 12944 C CA . VAL F 1 151 ? 106.448 106.391 151.346 1.00 26.53 151 VAL F CA 1
ATOM 12945 C C . VAL F 1 151 ? 106.422 105.073 152.108 1.00 26.53 151 VAL F C 1
ATOM 12946 O O . VAL F 1 151 ? 105.365 104.457 152.272 1.00 26.53 151 VAL F O 1
ATOM 12950 N N . LEU F 1 152 ? 107.586 104.612 152.564 1.00 28.81 152 LEU F N 1
ATOM 12951 C CA . LEU F 1 152 ? 107.660 103.377 153.335 1.00 28.81 152 LEU F CA 1
ATOM 12952 C C . LEU F 1 152 ? 106.860 103.491 154.620 1.00 28.81 152 LEU F C 1
ATOM 12953 O O . LEU F 1 152 ? 106.151 102.555 155.009 1.00 28.81 152 LEU F O 1
ATOM 12958 N N . LYS F 1 153 ? 106.966 104.636 155.293 0.60 29.39 153 LYS F N 1
ATOM 12959 C CA . LYS F 1 153 ? 106.174 104.858 156.495 0.60 29.39 153 LYS F CA 1
ATOM 12960 C C . LYS F 1 153 ? 104.682 104.777 156.192 0.60 29.39 153 LYS F C 1
ATOM 12961 O O . LYS F 1 153 ? 103.925 104.122 156.917 0.60 29.39 153 LYS F O 1
ATOM 12967 N N . TRP F 1 154 ? 104.244 105.422 155.107 1.00 29.14 154 TRP F N 1
ATOM 12968 C CA . TRP F 1 154 ? 102.832 105.362 154.744 1.00 29.14 154 TRP F CA 1
ATOM 12969 C C . TRP F 1 154 ? 102.394 103.934 154.460 1.00 29.14 154 TRP F C 1
ATOM 12970 O O . TRP F 1 154 ? 101.316 103.512 154.892 1.00 29.14 154 TRP F O 1
ATOM 12981 N N . ILE F 1 155 ? 103.208 103.179 153.724 1.00 31.36 155 ILE F N 1
ATOM 12982 C CA . ILE F 1 155 ? 102.840 101.807 153.388 1.00 31.36 155 ILE F CA 1
ATOM 12983 C C . ILE F 1 155 ? 102.685 100.977 154.654 1.00 31.36 155 ILE F C 1
ATOM 12984 O O . ILE F 1 155 ? 101.726 100.213 154.803 1.00 31.36 155 ILE F O 1
ATOM 12989 N N . ARG F 1 156 ? 103.626 101.120 155.589 1.00 33.61 156 ARG F N 1
ATOM 12990 C CA . ARG F 1 156 ? 103.569 100.315 156.802 1.00 33.61 156 ARG F CA 1
ATOM 12991 C C . ARG F 1 156 ? 102.395 100.710 157.686 1.00 33.61 156 ARG F C 1
ATOM 12992 O O . ARG F 1 156 ? 101.823 99.859 158.371 1.00 33.61 156 ARG F O 1
ATOM 13000 N N . GLU F 1 157 ? 102.017 101.984 157.696 1.00 34.44 157 GLU F N 1
ATOM 13001 C CA . GLU F 1 157 ? 100.925 102.399 158.566 1.00 34.44 157 GLU F CA 1
ATOM 13002 C C . GLU F 1 157 ? 99.552 102.385 157.908 1.00 34.44 157 GLU F C 1
ATOM 13003 O O . GLU F 1 157 ? 98.565 102.656 158.595 1.00 34.44 157 GLU F O 1
ATOM 13009 N N . ASN F 1 158 ? 99.440 102.094 156.611 1.00 34.73 158 ASN F N 1
ATOM 13010 C CA . ASN F 1 158 ? 98.142 102.196 155.957 1.00 34.73 158 ASN F CA 1
ATOM 13011 C C . ASN F 1 158 ? 97.694 100.953 155.207 1.00 34.73 158 ASN F C 1
ATOM 13012 O O . ASN F 1 158 ? 96.502 100.839 154.915 1.00 34.73 158 ASN F O 1
ATOM 13017 N N . ILE F 1 159 ? 98.589 100.034 154.881 1.00 37.11 159 ILE F N 1
ATOM 13018 C CA . ILE F 1 159 ? 98.237 98.833 154.137 1.00 37.11 159 ILE F CA 1
ATOM 13019 C C . ILE F 1 159 ? 98.476 97.637 155.047 1.00 37.11 159 ILE F C 1
ATOM 13020 O O . ILE F 1 159 ? 99.625 97.263 155.307 1.00 37.11 159 ILE F O 1
ATOM 13025 N N . SER F 1 160 ? 97.388 97.022 155.518 1.00 42.44 160 SER F N 1
ATOM 13026 C CA . SER F 1 160 ? 97.499 95.972 156.528 1.00 42.44 160 SER F CA 1
ATOM 13027 C C . SER F 1 160 ? 98.258 94.756 156.016 1.00 42.44 160 SER F C 1
ATOM 13028 O O . SER F 1 160 ? 98.915 94.064 156.800 1.00 42.44 160 SER F O 1
ATOM 13031 N N . GLU F 1 161 ? 98.192 94.483 154.717 0.95 43.00 161 GLU F N 1
ATOM 13032 C CA . GLU F 1 161 ? 98.811 93.306 154.124 0.95 43.00 161 GLU F CA 1
ATOM 13033 C C . GLU F 1 161 ? 100.130 93.628 153.438 0.95 43.00 161 GLU F C 1
ATOM 13034 O O . GLU F 1 161 ? 100.510 92.945 152.484 0.95 43.00 161 GLU F O 1
ATOM 13040 N N . TRP F 1 162 ? 100.842 94.653 153.911 1.00 40.27 162 TRP F N 1
ATOM 13041 C CA . TRP F 1 162 ? 102.029 95.111 153.202 1.00 40.27 162 TRP F CA 1
ATOM 13042 C C . TRP F 1 162 ? 103.135 94.071 153.172 1.00 40.27 162 TRP F C 1
ATOM 13043 O O . TRP F 1 162 ? 103.960 94.094 152.255 1.00 40.27 162 TRP F O 1
ATOM 13054 N N . ARG F 1 163 ? 103.173 93.154 154.137 1.00 42.46 163 ARG F N 1
ATOM 13055 C CA . ARG F 1 163 ? 104.206 92.130 154.111 1.00 42.46 163 ARG F CA 1
ATOM 13056 C C . ARG F 1 163 ? 104.009 91.149 152.965 1.00 42.46 163 ARG F C 1
ATOM 13057 O O . ARG F 1 163 ? 104.977 90.512 152.539 1.00 42.46 163 ARG F O 1
ATOM 13065 N N . ASN F 1 164 ? 102.790 91.031 152.446 0.94 44.76 164 ASN F N 1
ATOM 13066 C CA . ASN F 1 164 ? 102.501 90.157 151.320 0.94 44.76 164 ASN F CA 1
ATOM 13067 C C . ASN F 1 164 ? 102.298 90.924 150.023 0.94 44.76 164 ASN F C 1
ATOM 13068 O O . ASN F 1 164 ? 102.133 90.305 148.969 0.94 44.76 164 ASN F O 1
ATOM 13073 N N . CYS F 1 165 ? 102.324 92.253 150.070 1.00 43.12 165 CYS F N 1
ATOM 13074 C CA . CYS F 1 165 ? 102.028 93.071 148.906 1.00 43.12 165 CYS F CA 1
ATOM 13075 C C . CYS F 1 165 ? 103.106 92.915 147.842 1.00 43.12 165 CYS F C 1
ATOM 13076 O O . CYS F 1 165 ? 104.089 92.192 148.008 1.00 43.12 165 CYS F O 1
ATOM 13079 N N . THR F 1 166 ? 102.902 93.610 146.729 1.00 40.70 166 THR F N 1
ATOM 13080 C CA . THR F 1 166 ? 103.838 93.648 145.617 1.00 40.70 166 THR F CA 1
ATOM 13081 C C . THR F 1 166 ? 104.034 95.099 145.197 1.00 40.70 166 THR F C 1
ATOM 13082 O O . THR F 1 166 ? 103.071 95.869 145.169 1.00 40.70 166 THR F O 1
ATOM 13086 N N . ILE F 1 167 ? 105.269 95.468 144.887 1.00 37.13 167 ILE F N 1
ATOM 13087 C CA . ILE F 1 167 ? 105.595 96.824 144.459 1.00 37.13 167 ILE F CA 1
ATOM 13088 C C . ILE F 1 167 ? 105.800 96.815 142.952 1.00 37.13 167 ILE F C 1
ATOM 13089 O O . ILE F 1 167 ? 106.715 96.161 142.447 1.00 37.13 167 ILE F O 1
ATOM 13094 N N . VAL F 1 168 ? 104.968 97.556 142.229 1.00 35.55 168 VAL F N 1
ATOM 13095 C CA . VAL F 1 168 ? 104.920 97.475 140.775 1.00 35.55 168 VAL F CA 1
ATOM 13096 C C . VAL F 1 168 ? 105.359 98.798 140.172 1.00 35.55 168 VAL F C 1
ATOM 13097 O O . VAL F 1 168 ? 104.825 99.855 140.521 1.00 35.55 168 VAL F O 1
ATOM 13101 N N . SER F 1 169 ? 106.314 98.738 139.287 1.00 35.22 169 SER F N 1
ATOM 13102 C CA . SER F 1 169 ? 106.705 99.874 138.467 1.00 35.22 169 SER F CA 1
ATOM 13103 C C . SER F 1 169 ? 105.746 100.009 137.289 1.00 35.22 169 SER F C 1
ATOM 13104 O O . SER F 1 169 ? 105.426 99.003 136.649 1.00 35.22 169 SER F O 1
ATOM 13107 N N . PRO F 1 170 ? 105.254 101.211 136.985 1.00 34.19 170 PRO F N 1
ATOM 13108 C CA . PRO F 1 170 ? 104.339 101.355 135.844 1.00 34.19 170 PRO F CA 1
ATOM 13109 C C . PRO F 1 170 ? 105.043 101.337 134.506 1.00 34.19 170 PRO F C 1
ATOM 13110 O O . PRO F 1 170 ? 104.509 100.762 133.552 1.00 34.19 170 PRO F O 1
ATOM 13114 N N . ASP F 1 171 ? 106.215 101.953 134.402 1.00 34.87 171 ASP F N 1
ATOM 13115 C CA . ASP F 1 171 ? 107.017 101.901 133.194 1.00 34.87 171 ASP F CA 1
ATOM 13116 C C . ASP F 1 171 ? 108.363 101.293 133.550 1.00 34.87 171 ASP F C 1
ATOM 13117 O O . ASP F 1 171 ? 108.811 101.356 134.696 1.00 34.87 171 ASP F O 1
ATOM 13122 N N . ALA F 1 172 ? 109.006 100.689 132.551 1.00 37.39 172 ALA F N 1
ATOM 13123 C CA . ALA F 1 172 ? 110.307 100.074 132.781 1.00 37.39 172 ALA F CA 1
ATOM 13124 C C . ALA F 1 172 ? 111.342 101.077 133.269 1.00 37.39 172 ALA F C 1
ATOM 13125 O O . ALA F 1 172 ? 112.304 100.678 133.931 1.00 37.39 172 ALA F O 1
ATOM 13127 N N . GLY F 1 173 ? 111.155 102.363 132.977 1.00 36.24 173 GLY F N 1
ATOM 13128 C CA . GLY F 1 173 ? 112.194 103.336 133.262 1.00 36.24 173 GLY F CA 1
ATOM 13129 C C . GLY F 1 173 ? 112.492 103.490 134.738 1.00 36.24 173 GLY F C 1
ATOM 13130 O O . GLY F 1 173 ? 113.657 103.513 135.143 1.00 36.24 173 GLY F O 1
ATOM 13131 N N . GLY F 1 174 ? 111.454 103.582 135.563 1.00 35.66 174 GLY F N 1
ATOM 13132 C CA . GLY F 1 174 ? 111.626 103.848 136.973 1.00 35.66 174 GLY F CA 1
ATOM 13133 C C . GLY F 1 174 ? 111.638 102.648 137.893 1.00 35.66 174 GLY F C 1
ATOM 13134 O O . GLY F 1 174 ? 111.410 102.809 139.095 1.00 35.66 174 GLY F O 1
ATOM 13135 N N . ALA F 1 175 ? 111.899 101.446 137.375 1.00 34.86 175 ALA F N 1
ATOM 13136 C CA . ALA F 1 175 ? 111.817 100.247 138.204 1.00 34.86 175 ALA F CA 1
ATOM 13137 C C . ALA F 1 175 ? 112.887 100.241 139.291 1.00 34.86 175 ALA F C 1
ATOM 13138 O O . ALA F 1 175 ? 112.801 99.474 140.250 1.00 34.86 175 ALA F O 1
ATOM 13140 N N . LYS F 1 176 ? 113.897 101.103 139.166 0.80 32.05 176 LYS F N 1
ATOM 13141 C CA . LYS F 1 176 ? 114.909 101.224 140.211 0.80 32.05 176 LYS F CA 1
ATOM 13142 C C . LYS F 1 176 ? 114.288 101.655 141.537 0.80 32.05 176 LYS F C 1
ATOM 13143 O O . LYS F 1 176 ? 114.614 101.121 142.605 0.80 32.05 176 LYS F O 1
ATOM 13149 N N . ARG F 1 177 ? 113.388 102.636 141.477 0.70 30.59 177 ARG F N 1
ATOM 13150 C CA . ARG F 1 177 ? 112.687 103.089 142.671 0.70 30.59 177 ARG F CA 1
ATOM 13151 C C . ARG F 1 177 ? 111.941 101.938 143.330 0.70 30.59 177 ARG F C 1
ATOM 13152 O O . ARG F 1 177 ? 112.014 101.747 144.550 0.70 30.59 177 ARG F O 1
ATOM 13160 N N . VAL F 1 178 ? 111.235 101.141 142.529 1.00 33.59 178 VAL F N 1
ATOM 13161 C CA . VAL F 1 178 ? 110.411 100.086 143.103 1.00 33.59 178 VAL F CA 1
ATOM 13162 C C . VAL F 1 178 ? 111.275 98.951 143.632 1.00 33.59 178 VAL F C 1
ATOM 13163 O O . VAL F 1 178 ? 110.910 98.297 144.610 1.00 33.59 178 VAL F O 1
ATOM 13167 N N . THR F 1 179 ? 112.428 98.694 143.010 1.00 34.52 179 THR F N 1
ATOM 13168 C CA . THR F 1 179 ? 113.333 97.692 143.566 1.00 34.52 179 THR F CA 1
ATOM 13169 C C . THR F 1 179 ? 113.888 98.143 144.907 1.00 34.52 179 THR F C 1
ATOM 13170 O O . THR F 1 179 ? 113.985 97.345 145.842 1.00 34.52 179 THR F O 1
ATOM 13174 N N . SER F 1 180 ? 114.253 99.418 145.023 1.00 33.13 180 SER F N 1
ATOM 13175 C CA . SER F 1 180 ? 114.716 99.918 146.311 1.00 33.13 180 SER F CA 1
ATOM 13176 C C . SER F 1 180 ? 113.626 99.783 147.371 1.00 33.13 180 SER F C 1
ATOM 13177 O O . SER F 1 180 ? 113.886 99.338 148.495 1.00 33.13 180 SER F O 1
ATOM 13180 N N . ILE F 1 181 ? 112.389 100.139 147.017 1.00 33.48 181 ILE F N 1
ATOM 13181 C CA . ILE F 1 181 ? 111.287 100.051 147.972 1.00 33.48 181 ILE F CA 1
ATOM 13182 C C . ILE F 1 181 ? 111.016 98.603 148.364 1.00 33.48 181 ILE F C 1
ATOM 13183 O O . ILE F 1 181 ? 110.796 98.296 149.541 1.00 33.48 181 ILE F O 1
ATOM 13188 N N . ALA F 1 182 ? 111.006 97.694 147.388 1.00 35.96 182 ALA F N 1
ATOM 13189 C CA . ALA F 1 182 ? 110.764 96.289 147.687 1.00 35.96 182 ALA F CA 1
ATOM 13190 C C . ALA F 1 182 ? 111.876 95.704 148.541 1.00 35.96 182 ALA F C 1
ATOM 13191 O O . ALA F 1 182 ? 111.607 94.909 149.444 1.00 35.96 182 ALA F O 1
ATOM 13193 N N . ASP F 1 183 ? 113.125 96.084 148.274 1.00 37.05 183 ASP F N 1
ATOM 13194 C CA . ASP F 1 183 ? 114.230 95.648 149.114 1.00 37.05 183 ASP F CA 1
ATOM 13195 C C . ASP F 1 183 ? 114.062 96.144 150.542 1.00 37.05 183 ASP F C 1
ATOM 13196 O O . ASP F 1 183 ? 114.261 95.384 151.494 1.00 37.05 183 ASP F O 1
ATOM 13201 N N . ARG F 1 184 ? 113.677 97.408 150.713 0.40 34.34 184 ARG F N 1
ATOM 13202 C CA . ARG F 1 184 ? 113.415 97.930 152.047 0.40 34.34 184 ARG F CA 1
ATOM 13203 C C . ARG F 1 184 ? 112.288 97.192 152.750 0.40 34.34 184 ARG F C 1
ATOM 13204 O O . ARG F 1 184 ? 112.404 96.903 153.941 0.40 34.34 184 ARG F O 1
ATOM 13212 N N . LEU F 1 185 ? 111.211 96.872 152.042 1.00 36.02 185 LEU F N 1
ATOM 13213 C CA . LEU F 1 185 ? 110.086 96.169 152.631 1.00 36.02 185 LEU F CA 1
ATOM 13214 C C . LEU F 1 185 ? 110.268 94.661 152.634 1.00 36.02 185 LEU F C 1
ATOM 13215 O O . LEU F 1 185 ? 109.496 93.967 153.299 1.00 36.02 185 LEU F O 1
ATOM 13220 N N . ASN F 1 186 ? 111.271 94.148 151.922 1.00 38.42 186 ASN F N 1
ATOM 13221 C CA . ASN F 1 186 ? 111.463 92.714 151.726 1.00 38.42 186 ASN F CA 1
ATOM 13222 C C . ASN F 1 186 ? 110.217 92.077 151.107 1.00 38.42 186 ASN F C 1
ATOM 13223 O O . ASN F 1 186 ? 109.564 91.218 151.698 1.00 38.42 186 ASN F O 1
ATOM 13228 N N . VAL F 1 187 ? 109.890 92.526 149.895 1.00 38.62 187 VAL F N 1
ATOM 13229 C CA . VAL F 1 187 ? 108.761 92.003 149.132 1.00 38.62 187 VAL F CA 1
ATOM 13230 C C . VAL F 1 187 ? 109.183 91.865 147.676 1.00 38.62 187 VAL F C 1
ATOM 13231 O O . VAL F 1 187 ? 110.272 92.278 147.278 1.00 38.62 187 VAL F O 1
ATOM 13235 N N . ASP F 1 188 ? 108.305 91.264 146.881 0.90 41.48 188 ASP F N 1
ATOM 13236 C CA . ASP F 1 188 ? 108.552 91.101 145.459 0.90 41.48 188 ASP F CA 1
ATOM 13237 C C . ASP F 1 188 ? 108.220 92.383 144.705 0.90 41.48 188 ASP F C 1
ATOM 13238 O O . ASP F 1 188 ? 107.287 93.112 145.047 0.90 41.48 188 ASP F O 1
ATOM 13243 N N . PHE F 1 189 ? 109.003 92.659 143.667 1.00 41.74 189 PHE F N 1
ATOM 13244 C CA . PHE F 1 189 ? 108.700 93.759 142.768 1.00 41.74 189 PHE F CA 1
ATOM 13245 C C . PHE F 1 189 ? 108.239 93.208 141.424 1.00 41.74 189 PHE F C 1
ATOM 13246 O O . PHE F 1 189 ? 109.044 92.750 140.611 1.00 41.74 189 PHE F O 1
ATOM 13254 N N . ALA F 1 190 ? 106.919 93.214 141.227 1.00 41.46 190 ALA F N 1
ATOM 13255 C CA . ALA F 1 190 ? 106.295 92.893 139.952 1.00 41.46 190 ALA F CA 1
ATOM 13256 C C . ALA F 1 190 ? 106.466 94.066 139.002 1.00 41.46 190 ALA F C 1
ATOM 13257 O O . ALA F 1 190 ? 106.398 95.222 139.415 1.00 41.46 190 ALA F O 1
ATOM 13259 N N . LEU F 1 191 ? 106.680 93.768 137.729 1.00 42.03 191 LEU F N 1
ATOM 13260 C CA . LEU F 1 191 ? 106.915 94.805 136.732 1.00 42.03 191 LEU F CA 1
ATOM 13261 C C . LEU F 1 191 ? 105.880 94.773 135.619 1.00 42.03 191 LEU F C 1
ATOM 13262 O O . LEU F 1 191 ? 105.325 93.723 135.286 1.00 42.03 191 LEU F O 1
ATOM 13267 N N . ILE F 1 192 ? 105.640 95.952 135.048 1.00 41.36 192 ILE F N 1
ATOM 13268 C CA . ILE F 1 192 ? 104.636 96.167 134.013 1.00 41.36 192 ILE F CA 1
ATOM 13269 C C . ILE F 1 192 ? 105.248 97.023 132.915 1.00 41.36 192 ILE F C 1
ATOM 13270 O O . ILE F 1 192 ? 105.961 97.988 133.204 1.00 41.36 192 ILE F O 1
ATOM 13275 N N . HIS F 1 193 ? 104.990 96.661 131.659 1.00 44.03 193 HIS F N 1
ATOM 13276 C CA . HIS F 1 193 ? 105.240 97.600 130.568 1.00 44.03 193 HIS F CA 1
ATOM 13277 C C . HIS F 1 193 ? 104.328 97.283 129.389 1.00 44.03 193 HIS F C 1
ATOM 13278 O O . HIS F 1 193 ? 103.859 96.157 129.234 1.00 44.03 193 HIS F O 1
ATOM 13285 N N . LYS F 1 194 ? 104.063 98.294 128.567 0.30 44.59 194 LYS F N 1
ATOM 13286 C CA . LYS F 1 194 ? 103.180 98.124 127.422 0.30 44.59 194 LYS F CA 1
ATOM 13287 C C . LYS F 1 194 ? 103.946 97.556 126.238 0.30 44.59 194 LYS F C 1
ATOM 13288 O O . LYS F 1 194 ? 105.146 97.798 126.081 0.30 44.59 194 LYS F O 1
ATOM 13294 N N . GLU F 1 195 ? 103.241 96.800 125.403 1.00 47.20 195 GLU F N 1
ATOM 13295 C CA . GLU F 1 195 ? 103.841 96.178 124.234 1.00 47.20 195 GLU F CA 1
ATOM 13296 C C . GLU F 1 195 ? 103.747 97.092 123.020 1.00 47.20 195 GLU F C 1
ATOM 13297 O O . GLU F 1 195 ? 104.188 96.733 121.930 1.00 47.20 195 GLU F O 1
ATOM 13303 N N . ASP F 1 203 ? 98.687 98.582 122.840 0.01 44.43 203 ASP F N 1
ATOM 13304 C CA . ASP F 1 203 ? 97.569 98.911 123.715 0.01 44.43 203 ASP F CA 1
ATOM 13305 C C . ASP F 1 203 ? 97.381 97.834 124.776 0.01 44.43 203 ASP F C 1
ATOM 13306 O O . ASP F 1 203 ? 96.423 97.868 125.547 0.01 44.43 203 ASP F O 1
ATOM 13311 N N . ARG F 1 204 ? 98.303 96.877 124.805 0.01 44.40 204 ARG F N 1
ATOM 13312 C CA . ARG F 1 204 ? 98.282 95.807 125.790 0.01 44.40 204 ARG F CA 1
ATOM 13313 C C . ARG F 1 204 ? 99.478 95.927 126.723 0.01 44.40 204 ARG F C 1
ATOM 13314 O O . ARG F 1 204 ? 100.494 96.537 126.385 0.01 44.40 204 ARG F O 1
ATOM 13322 N N . MET F 1 205 ? 99.346 95.338 127.907 0.60 43.53 205 MET F N 1
ATOM 13323 C CA . MET F 1 205 ? 100.355 95.439 128.948 0.60 43.53 205 MET F CA 1
ATOM 13324 C C . MET F 1 205 ? 100.825 94.044 129.336 0.60 43.53 205 MET F C 1
ATOM 13325 O O . MET F 1 205 ? 100.060 93.079 129.274 0.60 43.53 205 MET F O 1
ATOM 13330 N N . VAL F 1 206 ? 102.090 93.935 129.735 1.00 44.15 206 VAL F N 1
ATOM 13331 C CA . VAL F 1 206 ? 102.662 92.678 130.199 1.00 44.15 206 VAL F CA 1
ATOM 13332 C C . VAL F 1 206 ? 103.204 92.875 131.609 1.00 44.15 206 VAL F C 1
ATOM 13333 O O . VAL F 1 206 ? 103.884 93.873 131.892 1.00 44.15 206 VAL F O 1
ATOM 13337 N N . LEU F 1 207 ? 102.897 91.913 132.480 1.00 44.45 207 LEU F N 1
ATOM 13338 C CA . LEU F 1 207 ? 103.194 91.947 133.904 1.00 44.45 207 LEU F CA 1
ATOM 13339 C C . LEU F 1 207 ? 103.928 90.678 134.316 1.00 44.45 207 LEU F C 1
ATOM 13340 O O . LEU F 1 207 ? 103.497 89.569 133.983 1.00 44.45 207 LEU F O 1
ATOM 13345 N N . VAL F 1 208 ? 105.025 90.845 135.053 1.00 44.33 208 VAL F N 1
ATOM 13346 C CA . VAL F 1 208 ? 105.748 89.745 135.685 1.00 44.33 208 VAL F CA 1
ATOM 13347 C C . VAL F 1 208 ? 105.675 89.903 137.188 1.00 44.33 208 VAL F C 1
ATOM 13348 O O . VAL F 1 208 ? 105.904 90.995 137.710 1.00 44.33 208 VAL F O 1
ATOM 13352 N N . GLY F 1 209 ? 105.388 88.809 137.881 1.00 46.33 209 GLY F N 1
ATOM 13353 C CA . GLY F 1 209 ? 105.298 88.880 139.328 1.00 46.33 209 GLY F CA 1
ATOM 13354 C C . GLY F 1 209 ? 103.890 88.525 139.750 1.00 46.33 209 GLY F C 1
ATOM 13355 O O . GLY F 1 209 ? 102.907 89.104 139.294 1.00 46.33 209 GLY F O 1
ATOM 13356 N N . ASP F 1 210 ? 103.796 87.537 140.635 1.00 49.76 210 ASP F N 1
ATOM 13357 C CA . ASP F 1 210 ? 102.500 87.091 141.124 1.00 49.76 210 ASP F CA 1
ATOM 13358 C C . ASP F 1 210 ? 101.787 88.222 141.848 1.00 49.76 210 ASP F C 1
ATOM 13359 O O . ASP F 1 210 ? 102.274 88.727 142.863 1.00 49.76 210 ASP F O 1
ATOM 13364 N N . VAL F 1 211 ? 100.628 88.621 141.324 1.00 48.00 211 VAL F N 1
ATOM 13365 C CA . VAL F 1 211 ? 99.795 89.623 141.971 1.00 48.00 211 VAL F CA 1
ATOM 13366 C C . VAL F 1 211 ? 98.459 89.063 142.431 1.00 48.00 211 VAL F C 1
ATOM 13367 O O . VAL F 1 211 ? 97.710 89.767 143.108 1.00 48.00 211 VAL F O 1
ATOM 13371 N N . LYS F 1 212 ? 98.138 87.816 142.092 0.40 47.96 212 LYS F N 1
ATOM 13372 C CA . LYS F 1 212 ? 96.821 87.266 142.381 0.40 47.96 212 LYS F CA 1
ATOM 13373 C C . LYS F 1 212 ? 96.550 87.249 143.877 0.40 47.96 212 LYS F C 1
ATOM 13374 O O . LYS F 1 212 ? 97.412 86.881 144.677 0.40 47.96 212 LYS F O 1
ATOM 13380 N N . ASP F 1 213 ? 95.340 87.669 144.250 1.00 49.30 213 ASP F N 1
ATOM 13381 C CA . ASP F 1 213 ? 94.853 87.711 145.627 1.00 49.30 213 ASP F CA 1
ATOM 13382 C C . ASP F 1 213 ? 95.739 88.540 146.545 1.00 49.30 213 ASP F C 1
ATOM 13383 O O . ASP F 1 213 ? 95.649 88.408 147.770 1.00 49.30 213 ASP F O 1
ATOM 13388 N N . ARG F 1 214 ? 96.588 89.395 145.989 0.40 45.83 214 ARG F N 1
ATOM 13389 C CA . ARG F 1 214 ? 97.495 90.221 146.763 0.40 45.83 214 ARG F CA 1
ATOM 13390 C C . ARG F 1 214 ? 97.162 91.688 146.558 0.40 45.83 214 ARG F C 1
ATOM 13391 O O . ARG F 1 214 ? 96.330 92.047 145.722 0.40 45.83 214 ARG F O 1
ATOM 13399 N N . VAL F 1 215 ? 97.815 92.531 147.350 1.00 42.26 215 VAL F N 1
ATOM 13400 C CA . VAL F 1 215 ? 97.789 93.961 147.107 1.00 42.26 215 VAL F CA 1
ATOM 13401 C C . VAL F 1 215 ? 98.964 94.330 146.216 1.00 42.26 215 VAL F C 1
ATOM 13402 O O . VAL F 1 215 ? 100.106 93.929 146.472 1.00 42.26 215 VAL F O 1
ATOM 13406 N N . ALA F 1 216 ? 98.689 95.065 145.147 1.00 38.45 216 ALA F N 1
ATOM 13407 C CA . ALA F 1 216 ? 99.729 95.631 144.304 1.00 38.45 216 ALA F CA 1
ATOM 13408 C C . ALA F 1 216 ? 99.854 97.118 144.598 1.00 38.45 216 ALA F C 1
ATOM 13409 O O . ALA F 1 216 ? 98.850 97.807 144.791 1.00 38.45 216 ALA F O 1
ATOM 13411 N N . ILE F 1 217 ? 101.086 97.606 144.645 1.00 34.64 217 ILE F N 1
ATOM 13412 C CA . ILE F 1 217 ? 101.367 99.001 144.948 1.00 34.64 217 ILE F CA 1
ATOM 13413 C C . ILE F 1 217 ? 102.164 99.561 143.783 1.00 34.64 217 ILE F C 1
ATOM 13414 O O . ILE F 1 217 ? 103.344 99.241 143.619 1.00 34.64 217 ILE F O 1
ATOM 13419 N N . LEU F 1 218 ? 101.529 100.395 142.971 1.00 31.25 218 LEU F N 1
ATOM 13420 C CA . LEU F 1 218 ? 102.257 101.118 141.943 1.00 31.25 218 LEU F CA 1
ATOM 13421 C C . LEU F 1 218 ? 103.015 102.279 142.564 1.00 31.25 218 LEU F C 1
ATOM 13422 O O . LEU F 1 218 ? 102.465 103.050 143.349 1.00 31.25 218 LEU F O 1
ATOM 13427 N N . VAL F 1 219 ? 104.287 102.399 142.214 1.00 28.48 219 VAL F N 1
ATOM 13428 C CA . VAL F 1 219 ? 105.131 103.486 142.684 1.00 28.48 219 VAL F CA 1
ATOM 13429 C C . VAL F 1 219 ? 105.766 104.156 141.478 1.00 28.48 219 VAL F C 1
ATOM 13430 O O . VAL F 1 219 ? 106.302 103.482 140.593 1.00 28.48 219 VAL F O 1
ATOM 13434 N N . ASP F 1 220 ? 105.705 105.483 141.443 1.00 25.77 220 ASP F N 1
ATOM 13435 C CA . ASP F 1 220 ? 106.274 106.250 140.347 1.00 25.77 220 ASP F CA 1
ATOM 13436 C C . ASP F 1 220 ? 106.646 107.629 140.866 1.00 25.77 220 ASP F C 1
ATOM 13437 O O . ASP F 1 220 ? 106.238 108.030 141.955 1.00 25.77 220 ASP F O 1
ATOM 13442 N N . ASP F 1 221 ? 107.424 108.353 140.067 1.00 22.93 221 ASP F N 1
ATOM 13443 C CA . ASP F 1 221 ? 107.867 109.675 140.487 1.00 22.93 221 ASP F CA 1
ATOM 13444 C C . ASP F 1 221 ? 106.765 110.720 140.341 1.00 22.93 221 ASP F C 1
ATOM 13445 O O . ASP F 1 221 ? 106.716 111.677 141.113 1.00 22.93 221 ASP F O 1
ATOM 13450 N N . MET F 1 222 ? 105.875 110.572 139.368 0.81 21.73 222 MET F N 1
ATOM 13451 C CA . MET F 1 222 ? 104.856 111.589 139.168 0.81 21.73 222 MET F CA 1
ATOM 13452 C C . MET F 1 222 ? 103.686 111.007 138.399 0.81 21.73 222 MET F C 1
ATOM 13453 O O . MET F 1 222 ? 103.821 110.025 137.670 0.81 21.73 222 MET F O 1
ATOM 13458 N N . ALA F 1 223 ? 102.530 111.635 138.575 1.00 21.76 223 ALA F N 1
ATOM 13459 C CA . ALA F 1 223 ? 101.325 111.316 137.819 1.00 21.76 223 ALA F CA 1
ATOM 13460 C C . ALA F 1 223 ? 100.819 112.611 137.207 1.00 21.76 223 ALA F C 1
ATOM 13461 O O . ALA F 1 223 ? 100.313 113.477 137.924 1.00 21.76 223 ALA F O 1
ATOM 13463 N N . ASP F 1 224 ? 100.969 112.755 135.894 1.00 22.86 224 ASP F N 1
ATOM 13464 C CA . ASP F 1 224 ? 100.570 113.999 135.228 1.00 22.86 224 ASP F CA 1
ATOM 13465 C C . ASP F 1 224 ? 99.152 113.898 134.672 1.00 22.86 224 ASP F C 1
ATOM 13466 O O . ASP F 1 224 ? 98.222 114.503 135.207 1.00 22.86 224 ASP F O 1
ATOM 13471 N N . THR F 1 225 ? 98.969 113.083 133.642 1.00 24.81 225 THR F N 1
ATOM 13472 C CA . THR F 1 225 ? 97.652 112.826 133.084 1.00 24.81 225 THR F CA 1
ATOM 13473 C C . THR F 1 225 ? 97.068 111.526 133.598 1.00 24.81 225 THR F C 1
ATOM 13474 O O . THR F 1 225 ? 95.924 111.206 133.270 1.00 24.81 225 THR F O 1
ATOM 13478 N N . CYS F 1 226 ? 97.844 110.779 134.379 1.00 26.11 226 CYS F N 1
ATOM 13479 C CA . CYS F 1 226 ? 97.482 109.494 134.960 1.00 26.11 226 CYS F CA 1
ATOM 13480 C C . CYS F 1 226 ? 97.210 108.429 133.911 1.00 26.11 226 CYS F C 1
ATOM 13481 O O . CYS F 1 226 ? 96.668 107.374 134.231 1.00 26.11 226 CYS F O 1
ATOM 13484 N N . GLY F 1 227 ? 97.596 108.673 132.659 1.00 28.63 227 GLY F N 1
ATOM 13485 C CA . GLY F 1 227 ? 97.555 107.615 131.670 1.00 28.63 227 GLY F CA 1
ATOM 13486 C C . GLY F 1 227 ? 98.449 106.453 132.033 1.00 28.63 227 GLY F C 1
ATOM 13487 O O . GLY F 1 227 ? 98.078 105.295 131.837 1.00 28.63 227 GLY F O 1
ATOM 13488 N N . THR F 1 228 ? 99.624 106.741 132.589 1.00 29.35 228 THR F N 1
ATOM 13489 C CA . THR F 1 228 ? 100.570 105.694 132.941 1.00 29.35 228 THR F CA 1
ATOM 13490 C C . THR F 1 228 ? 100.034 104.784 134.042 1.00 29.35 228 THR F C 1
ATOM 13491 O O . THR F 1 228 ? 100.054 103.561 133.891 1.00 29.35 228 THR F O 1
ATOM 13495 N N . ILE F 1 229 ? 99.534 105.346 135.139 1.00 30.41 229 ILE F N 1
ATOM 13496 C CA . ILE F 1 229 ? 99.097 104.509 136.253 1.00 30.41 229 ILE F CA 1
ATOM 13497 C C . ILE F 1 229 ? 97.745 103.867 135.980 1.00 30.41 229 ILE F C 1
ATOM 13498 O O . ILE F 1 229 ? 97.471 102.777 136.472 1.00 30.41 229 ILE F O 1
ATOM 13503 N N . CYS F 1 230 ? 96.869 104.505 135.205 1.00 33.25 230 CYS F N 1
ATOM 13504 C CA . CYS F 1 230 ? 95.565 103.898 134.944 1.00 33.25 230 CYS F CA 1
ATOM 13505 C C . CYS F 1 230 ? 95.696 102.656 134.069 1.00 33.25 230 CYS F C 1
ATOM 13506 O O . CYS F 1 230 ? 95.036 101.641 134.316 1.00 33.25 230 CYS F O 1
ATOM 13509 N N . HIS F 1 231 ? 96.556 102.712 133.054 1.00 36.21 231 HIS F N 1
ATOM 13510 C CA . HIS F 1 231 ? 96.817 101.536 132.227 1.00 36.21 231 HIS F CA 1
ATOM 13511 C C . HIS F 1 231 ? 97.434 100.409 133.050 1.00 36.21 231 HIS F C 1
ATOM 13512 O O . HIS F 1 231 ? 97.018 99.244 132.946 1.00 36.21 231 HIS F O 1
ATOM 13519 N N . ALA F 1 232 ? 98.415 100.745 133.888 1.00 36.57 232 ALA F N 1
ATOM 13520 C CA . ALA F 1 232 ? 99.043 99.747 134.744 1.00 36.57 232 ALA F CA 1
ATOM 13521 C C . ALA F 1 232 ? 98.036 99.132 135.706 1.00 36.57 232 ALA F C 1
ATOM 13522 O O . ALA F 1 232 ? 98.050 97.919 135.938 1.00 36.57 232 ALA F O 1
ATOM 13524 N N . ALA F 1 233 ? 97.147 99.950 136.270 1.00 37.79 233 ALA F N 1
ATOM 13525 C CA . ALA F 1 233 ? 96.139 99.435 137.186 1.00 37.79 233 ALA F CA 1
ATOM 13526 C C . ALA F 1 233 ? 95.146 98.534 136.470 1.00 37.79 233 ALA F C 1
ATOM 13527 O O . ALA F 1 233 ? 94.694 97.534 137.033 1.00 37.79 233 ALA F O 1
ATOM 13529 N N . ASP F 1 234 ? 94.770 98.891 135.241 1.00 41.32 234 ASP F N 1
ATOM 13530 C CA . ASP F 1 234 ? 93.902 98.017 134.463 1.00 41.32 234 ASP F CA 1
ATOM 13531 C C . ASP F 1 234 ? 94.547 96.653 134.278 1.00 41.32 234 ASP F C 1
ATOM 13532 O O . ASP F 1 234 ? 93.912 95.617 134.509 1.00 41.32 234 ASP F O 1
ATOM 13537 N N . LYS F 1 235 ? 95.822 96.643 133.892 1.00 42.64 235 LYS F N 1
ATOM 13538 C CA . LYS F 1 235 ? 96.539 95.379 133.779 1.00 42.64 235 LYS F CA 1
ATOM 13539 C C . LYS F 1 235 ? 96.522 94.608 135.094 1.00 42.64 235 LYS F C 1
ATOM 13540 O O . LYS F 1 235 ? 96.210 93.413 135.115 1.00 42.64 235 LYS F O 1
ATOM 13546 N N . LEU F 1 236 ? 96.849 95.276 136.201 1.00 42.45 236 LEU F N 1
ATOM 13547 C CA . LEU F 1 236 ? 96.933 94.582 137.481 1.00 42.45 236 LEU F CA 1
ATOM 13548 C C . LEU F 1 236 ? 95.595 93.979 137.870 1.00 42.45 236 LEU F C 1
ATOM 13549 O O . LEU F 1 236 ? 95.536 92.845 138.356 1.00 42.45 236 LEU F O 1
ATOM 13554 N N . LEU F 1 237 ? 94.508 94.723 137.673 1.00 44.68 237 LEU F N 1
ATOM 13555 C CA . LEU F 1 237 ? 93.191 94.186 137.979 1.00 44.68 237 LEU F CA 1
ATOM 13556 C C . LEU F 1 237 ? 92.824 93.039 137.050 1.00 44.68 237 LEU F C 1
ATOM 13557 O O . LEU F 1 237 ? 92.028 92.174 137.429 1.00 44.68 237 LEU F O 1
ATOM 13562 N N . SER F 1 238 ? 93.381 93.014 135.837 1.00 46.44 238 SER F N 1
ATOM 13563 C CA . SER F 1 238 ? 93.170 91.857 134.973 1.00 46.44 238 SER F CA 1
ATOM 13564 C C . SER F 1 238 ? 93.735 90.591 135.606 1.00 46.44 238 SER F C 1
ATOM 13565 O O . SER F 1 238 ? 93.177 89.502 135.439 1.00 46.44 238 SER F O 1
ATOM 13568 N N . ALA F 1 239 ? 94.838 90.718 136.344 1.00 46.52 239 ALA F N 1
ATOM 13569 C CA . ALA F 1 239 ? 95.537 89.575 136.909 1.00 46.52 239 ALA F CA 1
ATOM 13570 C C . ALA F 1 239 ? 95.171 89.316 138.366 1.00 46.52 239 ALA F C 1
ATOM 13571 O O . ALA F 1 239 ? 95.960 88.709 139.095 1.00 46.52 239 ALA F O 1
ATOM 13573 N N . GLY F 1 240 ? 94.001 89.771 138.808 1.00 47.12 240 GLY F N 1
ATOM 13574 C CA . GLY F 1 240 ? 93.409 89.297 140.042 1.00 47.12 240 GLY F CA 1
ATOM 13575 C C . GLY F 1 240 ? 93.887 89.938 141.324 1.00 47.12 240 GLY F C 1
ATOM 13576 O O . GLY F 1 240 ? 93.620 89.390 142.399 1.00 47.12 240 GLY F O 1
ATOM 13577 N N . ALA F 1 241 ? 94.581 91.071 141.260 1.00 46.10 241 ALA F N 1
ATOM 13578 C CA . ALA F 1 241 ? 94.991 91.746 142.480 1.00 46.10 241 ALA F CA 1
ATOM 13579 C C . ALA F 1 241 ? 93.771 92.220 143.262 1.00 46.10 241 ALA F C 1
ATOM 13580 O O . ALA F 1 241 ? 92.848 92.825 142.713 1.00 46.10 241 ALA F O 1
ATOM 13582 N N . THR F 1 242 ? 93.768 91.930 144.561 1.00 45.93 242 THR F N 1
ATOM 13583 C CA . THR F 1 242 ? 92.620 92.264 145.397 1.00 45.93 242 THR F CA 1
ATOM 13584 C C . THR F 1 242 ? 92.407 93.772 145.464 1.00 45.93 242 THR F C 1
ATOM 13585 O O . THR F 1 242 ? 91.281 94.261 145.328 1.00 45.93 242 THR F O 1
ATOM 13589 N N . ARG F 1 243 ? 93.482 94.523 145.667 1.00 41.78 243 ARG F N 1
ATOM 13590 C CA . ARG F 1 243 ? 93.448 95.973 145.642 1.00 41.78 243 ARG F CA 1
ATOM 13591 C C . ARG F 1 243 ? 94.684 96.480 144.919 1.00 41.78 243 ARG F C 1
ATOM 13592 O O . ARG F 1 243 ? 95.709 95.799 144.857 1.00 41.78 243 ARG F O 1
ATOM 13600 N N . VAL F 1 244 ? 94.575 97.675 144.355 1.00 36.83 244 VAL F N 1
ATOM 13601 C CA . VAL F 1 244 ? 95.689 98.337 143.693 1.00 36.83 244 VAL F CA 1
ATOM 13602 C C . VAL F 1 244 ? 95.836 99.721 144.300 1.00 36.83 244 VAL F C 1
ATOM 13603 O O . VAL F 1 244 ? 94.850 100.451 144.439 1.00 36.83 244 VAL F O 1
ATOM 13607 N N . TYR F 1 245 ? 97.054 100.067 144.681 0.50 33.62 245 TYR F N 1
ATOM 13608 C CA . TYR F 1 245 ? 97.373 101.400 145.158 0.50 33.62 245 TYR F CA 1
ATOM 13609 C C . TYR F 1 245 ? 98.335 102.065 144.190 0.50 33.62 245 TYR F C 1
ATOM 13610 O O . TYR F 1 245 ? 99.110 101.403 143.500 0.50 33.62 245 TYR F O 1
ATOM 13619 N N . ALA F 1 246 ? 98.282 103.388 144.145 1.00 27.87 246 ALA F N 1
ATOM 13620 C CA . ALA F 1 246 ? 99.282 104.161 143.428 1.00 27.87 246 ALA F CA 1
ATOM 13621 C C . ALA F 1 246 ? 99.908 105.126 144.414 1.00 27.87 246 ALA F C 1
ATOM 13622 O O . ALA F 1 246 ? 99.193 105.766 145.183 1.00 27.87 246 ALA F O 1
ATOM 13624 N N . ILE F 1 247 ? 101.232 105.208 144.421 1.00 24.82 247 ILE F N 1
ATOM 13625 C CA . ILE F 1 247 ? 101.943 106.139 145.284 1.00 24.82 247 ILE F CA 1
ATOM 13626 C C . ILE F 1 247 ? 102.925 106.919 144.430 1.00 24.82 247 ILE F C 1
ATOM 13627 O O . ILE F 1 247 ? 103.713 106.325 143.689 1.00 24.82 247 ILE F O 1
ATOM 13632 N N . LEU F 1 248 ? 102.879 108.244 144.532 1.00 22.39 248 LEU F N 1
ATOM 13633 C CA . LEU F 1 248 ? 103.696 109.131 143.721 1.00 22.39 248 LEU F CA 1
ATOM 13634 C C . LEU F 1 248 ? 104.202 110.294 144.563 1.00 22.39 248 LEU F C 1
ATOM 13635 O O . LEU F 1 248 ? 103.497 110.802 145.447 1.00 22.39 248 LEU F O 1
ATOM 13640 N N . THR F 1 249 ? 105.429 110.723 144.291 1.00 19.30 249 THR F N 1
ATOM 13641 C CA . THR F 1 249 ? 105.878 111.918 144.983 1.00 19.30 249 THR F CA 1
ATOM 13642 C C . THR F 1 249 ? 105.237 113.183 144.421 1.00 19.30 249 THR F C 1
ATOM 13643 O O . THR F 1 249 ? 104.791 114.023 145.202 1.00 19.30 249 THR F O 1
ATOM 13647 N N . HIS F 1 250 ? 105.128 113.327 143.103 1.00 18.18 250 HIS F N 1
ATOM 13648 C CA . HIS F 1 250 ? 104.598 114.550 142.499 1.00 18.18 250 HIS F CA 1
ATOM 13649 C C . HIS F 1 250 ? 103.213 114.287 141.918 1.00 18.18 250 HIS F C 1
ATOM 13650 O O . HIS F 1 250 ? 103.076 113.561 140.932 1.00 18.18 250 HIS F O 1
ATOM 13657 N N . GLY F 1 251 ? 102.192 114.871 142.535 1.00 19.57 251 GLY F N 1
ATOM 13658 C CA . GLY F 1 251 ? 100.829 114.797 142.045 1.00 19.57 251 GLY F CA 1
ATOM 13659 C C . GLY F 1 251 ? 100.422 115.939 141.135 1.00 19.57 251 GLY F C 1
ATOM 13660 O O . GLY F 1 251 ? 99.710 116.841 141.573 1.00 19.57 251 GLY F O 1
ATOM 13661 N N . ILE F 1 252 ? 100.882 115.939 139.885 1.00 20.37 252 ILE F N 1
ATOM 13662 C CA . ILE F 1 252 ? 100.583 117.054 138.989 1.00 20.37 252 ILE F CA 1
ATOM 13663 C C . ILE F 1 252 ? 99.105 117.065 138.608 1.00 20.37 252 ILE F C 1
ATOM 13664 O O . ILE F 1 252 ? 98.438 118.099 138.697 1.00 20.37 252 ILE F O 1
ATOM 13669 N N . PHE F 1 253 ? 98.574 115.920 138.181 1.00 21.97 253 PHE F N 1
ATOM 13670 C CA . PHE F 1 253 ? 97.140 115.733 137.937 1.00 21.97 253 PHE F CA 1
ATOM 13671 C C . PHE F 1 253 ? 96.563 116.766 136.965 1.00 21.97 253 PHE F C 1
ATOM 13672 O O . PHE F 1 253 ? 95.533 117.383 137.226 1.00 21.97 253 PHE F O 1
ATOM 13680 N N . SER F 1 254 ? 97.222 116.946 135.831 1.00 22.92 254 SER F N 1
ATOM 13681 C CA . SER F 1 254 ? 96.717 117.881 134.839 1.00 22.92 254 SER F CA 1
ATOM 13682 C C . SER F 1 254 ? 95.789 117.175 133.851 1.00 22.92 254 SER F C 1
ATOM 13683 O O . SER F 1 254 ? 95.721 115.950 133.786 1.00 22.92 254 SER F O 1
ATOM 13686 N N . GLY F 1 255 ? 95.060 117.976 133.079 1.00 25.48 255 GLY F N 1
ATOM 13687 C CA . GLY F 1 255 ? 94.209 117.467 132.031 1.00 25.48 255 GLY F CA 1
ATOM 13688 C C . GLY F 1 255 ? 93.081 116.589 132.532 1.00 25.48 255 GLY F C 1
ATOM 13689 O O . GLY F 1 255 ? 92.302 116.974 133.403 1.00 25.48 255 GLY F O 1
ATOM 13690 N N . PRO F 1 256 ? 92.973 115.388 131.981 1.00 26.69 256 PRO F N 1
ATOM 13691 C CA . PRO F 1 256 ? 91.869 114.496 132.351 1.00 26.69 256 PRO F CA 1
ATOM 13692 C C . PRO F 1 256 ? 92.166 113.622 133.559 1.00 26.69 256 PRO F C 1
ATOM 13693 O O . PRO F 1 256 ? 91.477 112.625 133.782 1.00 26.69 256 PRO F O 1
ATOM 13697 N N . ALA F 1 257 ? 93.189 113.979 134.338 1.00 26.31 257 ALA F N 1
ATOM 13698 C CA . ALA F 1 257 ? 93.693 113.078 135.370 1.00 26.31 257 ALA F CA 1
ATOM 13699 C C . ALA F 1 257 ? 92.638 112.758 136.422 1.00 26.31 257 ALA F C 1
ATOM 13700 O O . ALA F 1 257 ? 92.484 111.599 136.817 1.00 26.31 257 ALA F O 1
ATOM 13702 N N . ILE F 1 258 ? 91.910 113.769 136.896 1.00 28.17 258 ILE F N 1
ATOM 13703 C CA . ILE F 1 258 ? 90.958 113.550 137.980 1.00 28.17 258 ILE F CA 1
ATOM 13704 C C . ILE F 1 258 ? 89.837 112.618 137.539 1.00 28.17 258 ILE F C 1
ATOM 13705 O O . ILE F 1 258 ? 89.427 111.725 138.286 1.00 28.17 258 ILE F O 1
ATOM 13710 N N . SER F 1 259 ? 89.332 112.798 136.319 1.00 29.51 259 SER F N 1
ATOM 13711 C CA . SER F 1 259 ? 88.285 111.912 135.821 1.00 29.51 259 SER F CA 1
ATOM 13712 C C . SER F 1 259 ? 88.788 110.481 135.663 1.00 29.51 259 SER F C 1
ATOM 13713 O O . SER F 1 259 ? 88.085 109.527 136.020 1.00 29.51 259 SER F O 1
ATOM 13716 N N . ARG F 1 260 ? 90.003 110.307 135.137 1.00 28.75 260 ARG F N 1
ATOM 13717 C CA . ARG F 1 260 ? 90.550 108.961 134.993 1.00 28.75 260 ARG F CA 1
ATOM 13718 C C . ARG F 1 260 ? 90.721 108.286 136.344 1.00 28.75 260 ARG F C 1
ATOM 13719 O O . ARG F 1 260 ? 90.403 107.103 136.498 1.00 28.75 260 ARG F O 1
ATOM 13727 N N . ILE F 1 261 ? 91.230 109.020 137.336 1.00 29.37 261 ILE F N 1
ATOM 13728 C CA . ILE F 1 261 ? 91.375 108.452 138.672 1.00 29.37 261 ILE F CA 1
ATOM 13729 C C . ILE F 1 261 ? 90.013 108.084 139.241 1.00 29.37 261 ILE F C 1
ATOM 13730 O O . ILE F 1 261 ? 89.850 107.035 139.871 1.00 29.37 261 ILE F O 1
ATOM 13735 N N . ASN F 1 262 ? 89.014 108.941 139.033 1.00 30.88 262 ASN F N 1
ATOM 13736 C CA . ASN F 1 262 ? 87.684 108.655 139.556 1.00 30.88 262 ASN F CA 1
ATOM 13737 C C . ASN F 1 262 ? 87.101 107.400 138.925 1.00 30.88 262 ASN F C 1
ATOM 13738 O O . ASN F 1 262 ? 86.419 106.621 139.598 1.00 30.88 262 ASN F O 1
ATOM 13743 N N . ASN F 1 263 ? 87.364 107.179 137.642 1.00 33.00 263 ASN F N 1
ATOM 13744 C CA . ASN F 1 263 ? 86.845 106.011 136.946 1.00 33.00 263 ASN F CA 1
ATOM 13745 C C . ASN F 1 263 ? 87.757 104.795 137.040 1.00 33.00 263 ASN F C 1
ATOM 13746 O O . ASN F 1 263 ? 87.412 103.743 136.497 1.00 33.00 263 ASN F O 1
ATOM 13751 N N . ALA F 1 264 ? 88.902 104.902 137.700 1.00 34.49 264 ALA F N 1
ATOM 13752 C CA . ALA F 1 264 ? 89.810 103.773 137.812 1.00 34.49 264 ALA F CA 1
ATOM 13753 C C . ALA F 1 264 ? 89.538 102.998 139.100 1.00 34.49 264 ALA F C 1
ATOM 13754 O O . ALA F 1 264 ? 88.756 103.413 139.955 1.00 34.49 264 ALA F O 1
ATOM 13756 N N . CYS F 1 265 ? 90.205 101.857 139.236 1.00 38.55 265 CYS F N 1
ATOM 13757 C CA . CYS F 1 265 ? 89.948 100.933 140.331 1.00 38.55 265 CYS F CA 1
ATOM 13758 C C . CYS F 1 265 ? 90.885 101.129 141.513 1.00 38.55 265 CYS F C 1
ATOM 13759 O O . CYS F 1 265 ? 90.953 100.257 142.382 1.00 38.55 265 CYS F O 1
ATOM 13762 N N . PHE F 1 266 ? 91.613 102.240 141.562 1.00 33.84 266 PHE F N 1
ATOM 13763 C CA . PHE F 1 266 ? 92.551 102.463 142.651 1.00 33.84 266 PHE F CA 1
ATOM 13764 C C . PHE F 1 266 ? 91.846 102.460 143.998 1.00 33.84 266 PHE F C 1
ATOM 13765 O O . PHE F 1 266 ? 90.829 103.127 144.188 1.00 33.84 266 PHE F O 1
ATOM 13773 N N . GLU F 1 267 ? 92.400 101.702 144.939 1.00 35.78 267 GLU F N 1
ATOM 13774 C CA . GLU F 1 267 ? 91.991 101.864 146.326 1.00 35.78 267 GLU F CA 1
ATOM 13775 C C . GLU F 1 267 ? 92.401 103.232 146.850 1.00 35.78 267 GLU F C 1
ATOM 13776 O O . GLU F 1 267 ? 91.642 103.879 147.577 1.00 35.78 267 GLU F O 1
ATOM 13782 N N . ALA F 1 268 ? 93.592 103.690 146.480 1.00 30.76 268 ALA F N 1
ATOM 13783 C CA . ALA F 1 268 ? 94.076 104.992 146.898 1.00 30.76 268 ALA F CA 1
ATOM 13784 C C . ALA F 1 268 ? 95.142 105.470 145.929 1.00 30.76 268 ALA F C 1
ATOM 13785 O O . ALA F 1 268 ? 95.915 104.676 145.385 1.00 30.76 268 ALA F O 1
ATOM 13787 N N . VAL F 1 269 ? 95.167 106.779 145.721 1.00 26.80 269 VAL F N 1
ATOM 13788 C CA . VAL F 1 269 ? 96.226 107.452 144.986 1.00 26.80 269 VAL F CA 1
ATOM 13789 C C . VAL F 1 269 ? 96.884 108.393 145.984 1.00 26.80 269 VAL F C 1
ATOM 13790 O O . VAL F 1 269 ? 96.320 109.427 146.346 1.00 26.80 269 VAL F O 1
ATOM 13794 N N . VAL F 1 270 ? 98.060 108.028 146.445 1.00 23.86 270 VAL F N 1
ATOM 13795 C CA . VAL F 1 270 ? 98.787 108.774 147.457 1.00 23.86 270 VAL F CA 1
ATOM 13796 C C . VAL F 1 270 ? 99.842 109.616 146.764 1.00 23.86 270 VAL F C 1
ATOM 13797 O O . VAL F 1 270 ? 100.566 109.119 145.902 1.00 23.86 270 VAL F O 1
ATOM 13801 N N . VAL F 1 271 ? 99.915 110.891 147.116 1.00 21.00 271 VAL F N 1
ATOM 13802 C CA . VAL F 1 271 ? 100.931 111.783 146.578 1.00 21.00 271 VAL F CA 1
ATOM 13803 C C . VAL F 1 271 ? 101.577 112.531 147.728 1.00 21.00 271 VAL F C 1
ATOM 13804 O O . VAL F 1 271 ? 100.990 112.682 148.802 1.00 21.00 271 VAL F O 1
ATOM 13808 N N . THR F 1 272 ? 102.802 112.987 147.507 1.00 18.83 272 THR F N 1
ATOM 13809 C CA . THR F 1 272 ? 103.352 113.916 148.490 1.00 18.83 272 THR F CA 1
ATOM 13810 C C . THR F 1 272 ? 102.798 115.323 148.259 1.00 18.83 272 THR F C 1
ATOM 13811 O O . THR F 1 272 ? 102.129 115.598 147.264 1.00 18.83 272 THR F O 1
ATOM 13815 N N . ASN F 1 273 ? 103.044 116.217 149.211 1.00 18.38 273 ASN F N 1
ATOM 13816 C CA . ASN F 1 273 ? 102.674 117.619 149.017 1.00 18.38 273 ASN F CA 1
ATOM 13817 C C . ASN F 1 273 ? 103.835 118.448 148.477 1.00 18.38 273 ASN F C 1
ATOM 13818 O O . ASN F 1 273 ? 104.058 119.570 148.910 1.00 18.38 273 ASN F O 1
ATOM 13823 N N . THR F 1 274 ? 104.546 117.947 147.469 1.00 17.14 274 THR F N 1
ATOM 13824 C CA . THR F 1 274 ? 105.464 118.811 146.740 1.00 17.14 274 THR F CA 1
ATOM 13825 C C . THR F 1 274 ? 104.705 119.795 145.867 1.00 17.14 274 THR F C 1
ATOM 13826 O O . THR F 1 274 ? 105.263 120.813 145.460 1.00 17.14 274 THR F O 1
ATOM 13830 N N . ILE F 1 275 ? 103.445 119.499 145.583 1.00 17.46 275 ILE F N 1
ATOM 13831 C CA . ILE F 1 275 ? 102.542 120.321 144.791 1.00 17.46 275 ILE F CA 1
ATOM 13832 C C . ILE F 1 275 ? 101.274 120.467 145.623 1.00 17.46 275 ILE F C 1
ATOM 13833 O O . ILE F 1 275 ? 100.860 119.496 146.263 1.00 17.46 275 ILE F O 1
ATOM 13838 N N . PRO F 1 276 ? 100.648 121.640 145.680 1.00 18.53 276 PRO F N 1
ATOM 13839 C CA . PRO F 1 276 ? 99.403 121.764 146.448 1.00 18.53 276 PRO F CA 1
ATOM 13840 C C . PRO F 1 276 ? 98.320 120.856 145.885 1.00 18.53 276 PRO F C 1
ATOM 13841 O O . PRO F 1 276 ? 98.156 120.739 144.672 1.00 18.53 276 PRO F O 1
ATOM 13845 N N . GLN F 1 277 ? 97.572 120.215 146.780 0.95 22.24 277 GLN F N 1
ATOM 13846 C CA . GLN F 1 277 ? 96.634 119.173 146.386 0.95 22.24 277 GLN F CA 1
ATOM 13847 C C . GLN F 1 277 ? 95.195 119.424 146.808 0.95 22.24 277 GLN F C 1
ATOM 13848 O O . GLN F 1 277 ? 94.326 118.618 146.463 0.95 22.24 277 GLN F O 1
ATOM 13854 N N . GLU F 1 278 ? 94.911 120.507 147.533 0.20 25.66 278 GLU F N 1
ATOM 13855 C CA . GLU F 1 278 ? 93.577 120.696 148.101 0.20 25.66 278 GLU F CA 1
ATOM 13856 C C . GLU F 1 278 ? 92.508 120.774 147.018 0.20 25.66 278 GLU F C 1
ATOM 13857 O O . GLU F 1 278 ? 91.452 120.137 147.132 0.20 25.66 278 GLU F O 1
ATOM 13863 N N . ASP F 1 279 ? 92.768 121.536 145.956 1.00 29.66 279 ASP F N 1
ATOM 13864 C CA . ASP F 1 279 ? 91.791 121.667 144.881 1.00 29.66 279 ASP F CA 1
ATOM 13865 C C . ASP F 1 279 ? 91.525 120.330 144.205 1.00 29.66 279 ASP F C 1
ATOM 13866 O O . ASP F 1 279 ? 90.372 119.985 143.930 1.00 29.66 279 ASP F O 1
ATOM 13871 N N . LYS F 1 280 ? 92.578 119.559 143.935 0.10 26.90 280 LYS F N 1
ATOM 13872 C CA . LYS F 1 280 ? 92.396 118.237 143.348 0.10 26.90 280 LYS F CA 1
ATOM 13873 C C . LYS F 1 280 ? 91.709 117.291 144.323 0.10 26.90 280 LYS F C 1
ATOM 13874 O O . LYS F 1 280 ? 90.909 116.444 143.916 0.10 26.90 280 LYS F O 1
ATOM 13880 N N . MET F 1 281 ? 92.020 117.411 145.613 1.00 28.22 281 MET F N 1
ATOM 13881 C CA . MET F 1 281 ? 91.399 116.543 146.606 1.00 28.22 281 MET F CA 1
ATOM 13882 C C . MET F 1 281 ? 89.909 116.817 146.735 1.00 28.22 281 MET F C 1
ATOM 13883 O O . MET F 1 281 ? 89.146 115.923 147.113 1.00 28.22 281 MET F O 1
ATOM 13888 N N . LYS F 1 282 ? 89.476 118.040 146.432 0.84 29.08 282 LYS F N 1
ATOM 13889 C CA . LYS F 1 282 ? 88.049 118.343 146.472 0.84 29.08 282 LYS F CA 1
ATOM 13890 C C . LYS F 1 282 ? 87.276 117.512 145.456 0.84 29.08 282 LYS F C 1
ATOM 13891 O O . LYS F 1 282 ? 86.169 117.045 145.740 0.84 29.08 282 LYS F O 1
ATOM 13897 N N . HIS F 1 283 ? 87.840 117.321 144.267 0.20 28.73 283 HIS F N 1
ATOM 13898 C CA . HIS F 1 283 ? 87.165 116.633 143.177 0.20 28.73 283 HIS F CA 1
ATOM 13899 C C . HIS F 1 283 ? 87.471 115.144 143.110 0.20 28.73 283 HIS F C 1
ATOM 13900 O O . HIS F 1 283 ? 86.907 114.455 142.259 0.20 28.73 283 HIS F O 1
ATOM 13907 N N . CYS F 1 284 ? 88.346 114.627 143.969 0.78 29.64 284 CYS F N 1
ATOM 13908 C CA . CYS F 1 284 ? 88.738 113.222 143.912 0.78 29.64 284 CYS F CA 1
ATOM 13909 C C . CYS F 1 284 ? 88.901 112.698 145.329 0.78 29.64 284 CYS F C 1
ATOM 13910 O O . CYS F 1 284 ? 89.815 113.114 146.043 0.78 29.64 284 CYS F O 1
ATOM 13913 N N . SER F 1 285 ? 88.035 111.767 145.721 1.00 31.22 285 SER F N 1
ATOM 13914 C CA . SER F 1 285 ? 88.012 111.306 147.103 1.00 31.22 285 SER F CA 1
ATOM 13915 C C . SER F 1 285 ? 89.164 110.364 147.424 1.00 31.22 285 SER F C 1
ATOM 13916 O O . SER F 1 285 ? 89.553 110.246 148.588 1.00 31.22 285 SER F O 1
ATOM 13919 N N . LYS F 1 286 ? 89.729 109.694 146.430 1.00 30.83 286 LYS F N 1
ATOM 13920 C CA . LYS F 1 286 ? 90.747 108.694 146.710 1.00 30.83 286 LYS F CA 1
ATOM 13921 C C . LYS F 1 286 ? 92.167 109.247 146.712 1.00 30.83 286 LYS F C 1
ATOM 13922 O O . LYS F 1 286 ? 93.111 108.464 146.830 1.00 30.83 286 LYS F O 1
ATOM 13928 N N . ILE F 1 287 ? 92.347 110.557 146.604 1.00 27.52 287 ILE F N 1
ATOM 13929 C CA . ILE F 1 287 ? 93.678 111.145 146.707 1.00 27.52 287 ILE F CA 1
ATOM 13930 C C . ILE F 1 287 ? 94.006 111.399 148.173 1.00 27.52 287 ILE F C 1
ATOM 13931 O O . ILE F 1 287 ? 93.247 112.062 148.883 1.00 27.52 287 ILE F O 1
ATOM 13936 N N . GLN F 1 288 ? 95.140 110.874 148.629 1.00 26.42 288 GLN F N 1
ATOM 13937 C CA . GLN F 1 288 ? 95.669 111.171 149.951 1.00 26.42 288 GLN F CA 1
ATOM 13938 C C . GLN F 1 288 ? 97.069 111.752 149.829 1.00 26.42 288 GLN F C 1
ATOM 13939 O O . GLN F 1 288 ? 97.811 111.436 148.899 1.00 26.42 288 GLN F O 1
ATOM 13945 N N . VAL F 1 289 ? 97.431 112.596 150.788 1.00 22.48 289 VAL F N 1
ATOM 13946 C CA . VAL F 1 289 ? 98.661 113.373 150.725 1.00 22.48 289 VAL F CA 1
ATOM 13947 C C . VAL F 1 289 ? 99.590 112.945 151.849 1.00 22.48 289 VAL F C 1
ATOM 13948 O O . VAL F 1 289 ? 99.164 112.811 153.000 1.00 22.48 289 VAL F O 1
ATOM 13952 N N . ILE F 1 290 ? 100.850 112.720 151.508 1.00 20.94 290 ILE F N 1
ATOM 13953 C CA . ILE F 1 290 ? 101.916 112.538 152.484 1.00 20.94 290 ILE F CA 1
ATOM 13954 C C . ILE F 1 290 ? 102.642 113.862 152.646 1.00 20.94 290 ILE F C 1
ATOM 13955 O O . ILE F 1 290 ? 103.124 114.439 151.666 1.00 20.94 290 ILE F O 1
ATOM 13960 N N . ASP F 1 291 ? 102.739 114.342 153.875 1.00 19.90 291 ASP F N 1
ATOM 13961 C CA . ASP F 1 291 ? 103.466 115.574 154.116 1.00 19.90 291 ASP F CA 1
ATOM 13962 C C . ASP F 1 291 ? 104.959 115.272 154.061 1.00 19.90 291 ASP F C 1
ATOM 13963 O O . ASP F 1 291 ? 105.442 114.376 154.755 1.00 19.90 291 ASP F O 1
ATOM 13968 N N . ILE F 1 292 ? 105.684 115.986 153.206 1.00 17.65 292 ILE F N 1
ATOM 13969 C CA . ILE F 1 292 ? 107.132 115.869 153.161 1.00 17.65 292 ILE F CA 1
ATOM 13970 C C . ILE F 1 292 ? 107.814 117.132 153.658 1.00 17.65 292 ILE F C 1
ATOM 13971 O O . ILE F 1 292 ? 109.005 117.319 153.427 1.00 17.65 292 ILE F O 1
ATOM 13976 N N . SER F 1 293 ? 107.073 118.009 154.334 1.00 17.42 293 SER F N 1
ATOM 13977 C CA . SER F 1 293 ? 107.669 119.242 154.826 1.00 17.42 293 SER F CA 1
ATOM 13978 C C . SER F 1 293 ? 108.750 118.972 155.863 1.00 17.42 293 SER F C 1
ATOM 13979 O O . SER F 1 293 ? 109.685 119.765 155.983 1.00 17.42 293 SER F O 1
ATOM 13982 N N . MET F 1 294 ? 108.657 117.871 156.615 0.73 17.49 294 MET F N 1
ATOM 13983 C CA . MET F 1 294 ? 109.719 117.586 157.573 0.73 17.49 294 MET F CA 1
ATOM 13984 C C . MET F 1 294 ? 111.024 117.267 156.858 0.73 17.49 294 MET F C 1
ATOM 13985 O O . MET F 1 294 ? 112.095 117.677 157.307 0.73 17.49 294 MET F O 1
ATOM 13990 N N . ILE F 1 295 ? 110.953 116.547 155.739 1.00 16.42 295 ILE F N 1
ATOM 13991 C CA . ILE F 1 295 ? 112.160 116.209 154.994 1.00 16.42 295 ILE F CA 1
ATOM 13992 C C . ILE F 1 295 ? 112.809 117.463 154.428 1.00 16.42 295 ILE F C 1
ATOM 13993 O O . ILE F 1 295 ? 114.025 117.648 154.532 1.00 16.42 295 ILE F O 1
ATOM 13998 N N . LEU F 1 296 ? 112.011 118.346 153.827 1.00 15.28 296 LEU F N 1
ATOM 13999 C CA . LEU F 1 296 ? 112.551 119.587 153.283 1.00 15.28 296 LEU F CA 1
ATOM 14000 C C . LEU F 1 296 ? 113.106 120.481 154.384 1.00 15.28 296 LEU F C 1
ATOM 14001 O O . LEU F 1 296 ? 114.175 121.079 154.223 1.00 15.28 296 LEU F O 1
ATOM 14006 N N . ALA F 1 297 ? 112.391 120.590 155.504 1.00 15.08 297 ALA F N 1
ATOM 14007 C CA . ALA F 1 297 ? 112.880 121.392 156.619 1.00 15.08 297 ALA F CA 1
ATOM 14008 C C . ALA F 1 297 ? 114.194 120.844 157.155 1.00 15.08 297 ALA F C 1
ATOM 14009 O O . ALA F 1 297 ? 115.122 121.608 157.432 1.00 15.08 297 ALA F O 1
ATOM 14011 N N . GLU F 1 298 ? 114.294 119.523 157.298 0.99 15.69 298 GLU F N 1
ATOM 14012 C CA . GLU F 1 298 ? 115.536 118.925 157.763 0.99 15.69 298 GLU F CA 1
ATOM 14013 C C . GLU F 1 298 ? 116.664 119.151 156.772 0.99 15.69 298 GLU F C 1
ATOM 14014 O O . GLU F 1 298 ? 117.799 119.397 157.175 0.99 15.69 298 GLU F O 1
ATOM 14020 N N . ALA F 1 299 ? 116.377 119.059 155.476 1.00 14.48 299 ALA F N 1
ATOM 14021 C CA . ALA F 1 299 ? 117.414 119.321 154.488 1.00 14.48 299 ALA F CA 1
ATOM 14022 C C . ALA F 1 299 ? 117.907 120.755 154.584 1.00 14.48 299 ALA F C 1
ATOM 14023 O O . ALA F 1 299 ? 119.114 121.003 154.541 1.00 14.48 299 ALA F O 1
ATOM 14025 N N . ILE F 1 300 ? 116.989 121.709 154.727 1.00 13.70 300 ILE F N 1
ATOM 14026 C CA . ILE F 1 300 ? 117.383 123.109 154.861 1.00 13.70 300 ILE F CA 1
ATOM 14027 C C . ILE F 1 300 ? 118.239 123.297 156.105 1.00 13.70 300 ILE F C 1
ATOM 14028 O O . ILE F 1 300 ? 119.310 123.912 156.065 1.00 13.70 300 ILE F O 1
ATOM 14033 N N . ARG F 1 301 ? 117.784 122.740 157.222 0.98 14.62 301 ARG F N 1
ATOM 14034 C CA . ARG F 1 301 ? 118.488 122.883 158.485 0.98 14.62 301 ARG F CA 1
ATOM 14035 C C . ARG F 1 301 ? 119.872 122.248 158.429 0.98 14.62 301 ARG F C 1
ATOM 14036 O O . ARG F 1 301 ? 120.845 122.838 158.908 0.98 14.62 301 ARG F O 1
ATOM 14044 N N . ARG F 1 302 ? 119.990 121.082 157.802 0.50 14.12 302 ARG F N 1
ATOM 14045 C CA . ARG F 1 302 ? 121.270 120.396 157.722 0.50 14.12 302 ARG F CA 1
ATOM 14046 C C . ARG F 1 302 ? 122.232 121.081 156.760 0.50 14.12 302 ARG F C 1
ATOM 14047 O O . ARG F 1 302 ? 123.428 121.160 157.049 0.50 14.12 302 ARG F O 1
ATOM 14055 N N . THR F 1 303 ? 121.749 121.585 155.621 1.00 13.83 303 THR F N 1
ATOM 14056 C CA . THR F 1 303 ? 122.638 122.353 154.756 1.00 13.83 303 THR F CA 1
ATOM 14057 C C . THR F 1 303 ? 123.116 123.612 155.461 1.00 13.83 303 THR F C 1
ATOM 14058 O O . THR F 1 303 ? 124.284 123.988 155.343 1.00 13.83 303 THR F O 1
ATOM 14062 N N . HIS F 1 304 ? 122.233 124.271 156.210 1.00 14.17 304 HIS F N 1
ATOM 14063 C CA . HIS F 1 304 ? 122.652 125.459 156.942 1.00 14.17 304 HIS F CA 1
ATOM 14064 C C . HIS F 1 304 ? 123.699 125.129 158.000 1.00 14.17 304 HIS F C 1
ATOM 14065 O O . HIS F 1 304 ? 124.668 125.873 158.169 1.00 14.17 304 HIS F O 1
ATOM 14072 N N . ASN F 1 305 ? 123.526 124.027 158.723 1.00 15.02 305 ASN F N 1
ATOM 14073 C CA . ASN F 1 305 ? 124.418 123.706 159.830 1.00 15.02 305 ASN F CA 1
ATOM 14074 C C . ASN F 1 305 ? 125.635 122.891 159.418 1.00 15.02 305 ASN F C 1
ATOM 14075 O O . ASN F 1 305 ? 126.442 122.546 160.280 1.00 15.02 305 ASN F O 1
ATOM 14080 N N . GLY F 1 306 ? 125.792 122.572 158.138 1.00 15.21 306 GLY F N 1
ATOM 14081 C CA . GLY F 1 306 ? 126.896 121.725 157.739 1.00 15.21 306 GLY F CA 1
ATOM 14082 C C . GLY F 1 306 ? 126.773 120.288 158.180 1.00 15.21 306 GLY F C 1
ATOM 14083 O O . GLY F 1 306 ? 127.785 119.612 158.346 1.00 15.21 306 GLY F O 1
ATOM 14084 N N . GLU F 1 307 ? 125.557 119.812 158.392 1.00 15.95 307 GLU F N 1
ATOM 14085 C CA . GLU F 1 307 ? 125.280 118.443 158.787 1.00 15.95 307 GLU F CA 1
ATOM 14086 C C . GLU F 1 307 ? 124.977 117.592 157.554 1.00 15.95 307 GLU F C 1
ATOM 14087 O O . GLU F 1 307 ? 124.665 118.103 156.482 1.00 15.95 307 GLU F O 1
ATOM 14093 N N . SER F 1 308 ? 125.067 116.276 157.716 1.00 15.91 308 SER F N 1
ATOM 14094 C CA . SER F 1 308 ? 124.883 115.371 156.589 1.00 15.91 308 SER F CA 1
ATOM 14095 C C . SER F 1 308 ? 123.445 115.411 156.084 1.00 15.91 308 SER F C 1
ATOM 14096 O O . SER F 1 308 ? 122.502 115.181 156.841 1.00 15.91 308 SER F O 1
ATOM 14099 N N . VAL F 1 309 ? 123.280 115.696 154.799 1.00 15.92 309 VAL F N 1
ATOM 14100 C CA . VAL F 1 309 ? 121.960 115.646 154.179 1.00 15.92 309 VAL F CA 1
ATOM 14101 C C . VAL F 1 309 ? 121.612 114.228 153.748 1.00 15.92 309 VAL F C 1
ATOM 14102 O O . VAL F 1 309 ? 120.461 113.809 153.856 1.00 15.92 309 VAL F O 1
ATOM 14106 N N . SER F 1 310 ? 122.602 113.463 153.288 0.01 17.54 310 SER F N 1
ATOM 14107 C CA . SER F 1 310 ? 122.349 112.109 152.808 0.01 17.54 310 SER F CA 1
ATOM 14108 C C . SER F 1 310 ? 121.805 111.201 153.902 0.01 17.54 310 SER F C 1
ATOM 14109 O O . SER F 1 310 ? 121.217 110.163 153.594 0.01 17.54 310 SER F O 1
ATOM 14112 N N . TYR F 1 311 ? 121.985 111.578 155.167 0.20 18.99 311 TYR F N 1
ATOM 14113 C CA . TYR F 1 311 ? 121.371 110.852 156.269 0.20 18.99 311 TYR F CA 1
ATOM 14114 C C . TYR F 1 311 ? 119.857 110.786 156.109 0.20 18.99 311 TYR F C 1
ATOM 14115 O O . TYR F 1 311 ? 119.229 109.819 156.543 0.20 18.99 311 TYR F O 1
ATOM 14124 N N . LEU F 1 312 ? 119.257 111.797 155.479 1.00 19.02 312 LEU F N 1
ATOM 14125 C CA . LEU F 1 312 ? 117.824 111.806 155.221 1.00 19.02 312 LEU F CA 1
ATOM 14126 C C . LEU F 1 312 ? 117.397 110.815 154.152 1.00 19.02 312 LEU F C 1
ATOM 14127 O O . LEU F 1 312 ? 116.202 110.527 154.054 1.00 19.02 312 LEU F O 1
ATOM 14132 N N . PHE F 1 313 ? 118.322 110.303 153.339 0.40 19.27 313 PHE F N 1
ATOM 14133 C CA . PHE F 1 313 ? 117.929 109.359 152.298 0.40 19.27 313 PHE F CA 1
ATOM 14134 C C . PHE F 1 313 ? 117.325 108.095 152.883 0.40 19.27 313 PHE F C 1
ATOM 14135 O O . PHE F 1 313 ? 116.549 107.422 152.201 0.40 19.27 313 PHE F O 1
ATOM 14143 N N . SER F 1 314 ? 117.649 107.767 154.130 1.00 24.20 314 SER F N 1
ATOM 14144 C CA . SER F 1 314 ? 117.187 106.534 154.745 1.00 24.20 314 SER F CA 1
ATOM 14145 C C . SER F 1 314 ? 116.488 106.718 156.087 1.00 24.20 314 SER F C 1
ATOM 14146 O O . SER F 1 314 ? 116.089 105.719 156.690 1.00 24.20 314 SER F O 1
ATOM 14149 N N . HIS F 1 315 ? 116.325 107.945 156.572 1.00 25.69 315 HIS F N 1
ATOM 14150 C CA . HIS F 1 315 ? 115.777 108.184 157.901 1.00 25.69 315 HIS F CA 1
ATOM 14151 C C . HIS F 1 315 ? 114.651 109.204 157.837 1.00 25.69 315 HIS F C 1
ATOM 14152 O O . HIS F 1 315 ? 114.815 110.280 157.257 1.00 25.69 315 HIS F O 1
ATOM 14159 N N . VAL F 1 316 ? 113.516 108.861 158.436 1.00 29.37 316 VAL F N 1
ATOM 14160 C CA . VAL F 1 316 ? 112.410 109.796 158.624 1.00 29.37 316 VAL F CA 1
ATOM 14161 C C . VAL F 1 316 ? 112.710 110.643 159.854 1.00 29.37 316 VAL F C 1
ATOM 14162 O O . VAL F 1 316 ? 112.866 110.095 160.954 1.00 29.37 316 VAL F O 1
ATOM 14166 N N . PRO F 1 317 ? 112.798 111.971 159.730 1.00 28.05 317 PRO F N 1
ATOM 14167 C CA . PRO F 1 317 ? 113.073 112.810 160.902 1.00 28.05 317 PRO F CA 1
ATOM 14168 C C . PRO F 1 317 ? 111.861 112.998 161.808 1.00 28.05 317 PRO F C 1
ATOM 14169 O O . PRO F 1 317 ? 110.735 112.925 161.323 1.00 28.05 317 PRO F O 1
#

Sequence (1854 aa):
PNIKIFSGSSHQDLSQKIADRLGLELGKVVTKKFSNQETCVEIGESVRGEDVYIVQSGCGEINDNLMELLIMINACKIASASRVTAVIPCFPYARQDKKDKSRAPISAKLVANMLSVAGADHIITMDLHASQIQGFFDIPVDNLYAEPAVLKWIRENISEWRNCTIVSPDAGGAKRVTSIADRLNVDFALIHKEDRMVLVGDVKDRVAILVDDMADTCGTICHAADKLLSAGATRVYAILTHGIFSGPAISRINNACFEAVVVTNTIPQEDKMKHCSKIQVIDISMILAEAIRRTHNGESVSYLFSHVPPNIKIFSGSSHQDLSQKIADRLGLELGKVVTKKFSNQETCVEIGESVRGEDVYIVQSGCGEINDNLMELLIMINACKIASASRVTAVIPCFPYARQDKKDKSRAPISAKLVANMLSVAGADHIITMDLHASQIQGFFDIPVDNLYAEPAVLKWIRENISEWRNCTIVSPDAGGAKRVTSIADRLNVDFALIHKEDRMVLVGDVKDRVAILVDDMADTCGTICHAADKLLSAGATRVYAILTHGIFSGPAISRINNACFEAVVVTNTIPQEDKMKHCSKIQVIDISMILAEAIRRTHNGESVSYLFSHVPPNIKIFSGSSHQDLSQKIADRLGLELGKVVTKKFSNQETCVEIGESVRGEDVYIVQSGCGEINDNLMELLIMINACKIASASRVTAVIPCFPYARQDKKDKSRAPISAKLVANMLSVAGADHIITMDLHASQIQGFFDIPVDNLYAEPAVLKWIRENISEWRNCTIVSPDAGGAKRVTSIADRLNVDFALIHKEDRMVLVGDVKDRVAILVDDMADTCGTICHAADKLLSAGATRVYAILTHGIFSGPAISRINNACFEAVVVTNTIPQEDKMKHCSKIQVIDISMILAEAIRRTHNGESVSYLFSHVPPNIKIFSGSSHQDLSQKIADRLGLELGKVVTKKFSNQETCVEIGESVRGEDVYIVQSGCGEINDNLMELLIMINACKIASASRVTAVIPCFPYARQDKKDKSRAPISAKLVANMLSVAGADHIITMDLHASQIQGFFDIPVDNLYAEPAVLKWIRENISEWRNCTIVSPDAGGAKRVTSIADRLNVDFALIHKEDRMVLVGDVKDRVAILVDDMADTCGTICHAADKLLSAGATRVYAILTHGIFSGPAISRINNACFEAVVVTNTIPQEDKMKHCSKIQVIDISMILAEAIRRTHNGESVSYLFSHVPPNIKIFSGSSHQDLSQKIADRLGLELGKVVTKKFSNQETCVEIGESVRGEDVYIVQSGCGEINDNLMELLIMINACKIASASRVTAVIPCFPYARQDKKDKSRAPISAKLVANMLSVAGADHIITMDLHASQIQGFFDIPVDNLYAEPAVLKWIRENISEWRNCTIVSPDAGGAKRVTSIADRLNVDFALIHKEDRMVLVGDVKDRVAILVDDMADTCGTICHAADKLLSAGATRVYAILTHGIFSGPAISRINNACFEAVVVTNTIPQEDKMKHCSKIQVIDISMILAEAIRRTHNGESVSYLFSHVPPNIKIFSGSSHQDLSQKIADRLGLELGKVVTKKFSNQETCVEIGESVRGEDVYIVQSGCGEINDNLMELLIMINACKIASASRVTAVIPCFPYARQDKKDKSRAPISAKLVANMLSVAGADHIITMDLHASQIQGFFDIPVDNLYAEPAVLKWIRENISEWRNCTIVSPDAGGAKRVTSIADRLNVDFALIHKEDRMVLVGDVKDRVAILVDDMADTCGTICHAADKLLSAGATRVYAILTHGIFSGPAISRINNACFEAVVVTNTIPQEDKMKHCSKIQVIDISMILAEAIRRTHNGESVSYLFSHVP

Radius of gyration: 37.05 Å; Cα contacts (8 Å, |Δi|>4): 4575; chains: 6; bounding box: 103×110×64 Å

Organism: Homo sapiens (NCBI:txid9606)

Foldseek 3Di:
DEEAEAEFPFAPPLSCLLQVVVVHDHFDKDWDADPVGHTDIDGPDQQAQHAYEYEFECADPNVSRLNSQLVVLLVNVVSHHVAYEYEYAHQPLLVLCDQVPHPDDSVLLVSQVSSVVSPHQEYEYELRQDPCSCVSHPHGYHYAYCLQLVLVCLVVPPPQSLAEEEEELDPPPVVSSVVNCVVSVYHHKYWHDPLDIDIDDQQAQHEYEYEDAEQAQVPSVQSVQVNSVVRHHPAYAYEYAYYRQPDNNLVSQQPGRHQAYEYEVSGPCPVSCVSHVRYHYRYCSQLSSVLSVCVVVVHDNCVNNNDDD/DEEAEAEFPFAPPLSCLLQVVVVHDHFDKDWDADPVGHTDIDGPDQQAQHAYEYEFECADPNVSRLNSQLVVLLVNVVSHHVAYEYEYAHQPLLVLCDQVPHPDDSVLLVSQVSSVVSPHQEYEYELRQDPCSCVSHPHGYHYAYCLQLVLVCLVVPPPQSLAEEEEELDPPPVVSSVVNCVVSVYHHKYWHDPLDIDIDDQQAQHEYEYEDAEQAQVPSVQSVQVNSVVRHHPAYAYEYAYYRQPDNNLVSQQPGRHQAYEYEVSGPCPVSCVSHVRYHYRYCSQLSSVLSVCVVVVHDNCVNNNDDD/DEEAEAEFPFAPPLSCLLQVVVVHDHFDKDWDADPVGHTDIDGPDQQAQHAYEYEFECADPNVSRLNSQLVVLLVNVVSHHVAYEYEYAHQPLLVLCDQVPHPDDSVLLVSQVSSVVSPHQEYEYELRQDPCSCVSHPHGYHYAYCLQLVLVCLVVPPPQSLAEEEEELDPPPVVSSVVNCVVSVYHHKYWHDPLDIDIDDQQAQHEYEYEDAEQAQVPSVQSVQVNSVVRHHPAYAYEYAYYRQPDNNLVSQQPGRHQAYEYEVSGPCPVSCVSHVRYHYRYCSQLSSVLSVCVVVVHDNCVNNNDDD/DEEAEAEFPFAPPLSCLLQVVVVHDHFDKDWDADPVGHTDIDGPDQQAQHAYEYEFECADPNVSRLNSQLVVLLVNVVSHHVAYEYEYAHQPLLVLCDQVPHPDDSVLLVSQVSSVVSPHQEYEYELRQDPCSCVSHPHGYHYAYCLQLVLVCLVVPPPQSLAEEEEELDPPPVVSSVVNCVVSVYHHKYWHDPLDIDIDDQQAQHEYEYEDAEQAQVPSVQSVQVNSVVRHHPAYAYEYAYYRQPDNNLVSQQPGRHQAYEYEVSGPCPVSCVSHVRYHYRYCSQLSSVLSVCVVVVHDNCVNNNDDD/DEEAEAEFPFAPPLSCLLQVVVVHDHFDKDWDADPVGHTDIDGPDQQAQHAYEYEFECADPNVSRLNSQLVVLLVNVVSHHVAYEYEYAHQPLLVLCDQVPHPDDSVLLVSQVSSVVSPHQEYEYELRQDPCSCVSHPHGYHYAYCLQLVLVCLVVPPPQSLAEEEEELDPPPVVSSVVNCVVSVYHHKYWHDPLDIDIDDQQAQHEYEYEDAEQAQVPSVQSVQVNSVVRHHPAYAYEYAYYRQPDNNLVSQQPGRHQAYEYEVSGPCPVSCVSHVRYHYRYCSQLSSVLSVCVVVVHDNCVNNNDDD/DEEAEAEFPFAPPLSCLLQVVVVHDHFDKDWDADPVGHTDIDGPDQQAQHAYEYEFECADPNVSRLNSQLVVLLVNVVSHHVAYEYEYAHQPLLVLCDQVPHPDDSVLLVSQVSSVVSPHQEYEYELRQDPCSCVSHPHGYHYAYCLQLVLVCLVVPPPQSLAEEEEELDPPPVVSSVVNCVVSVYHHKYWHDPLDIDIDDQQAQHEYEYEDAEQAQVPSVQSVQVNSVVRHHPAYAYEYAYYRNPDNNLVSQQPGRHQAYEYEVSGPCPVSCVSHVRYHYRYCSQLSSVLSVCVVVVHDNCVNNNDDD